Protein 6K1H (pdb70)

GO terms:
  GO:0005886 plasma membrane (C, EXP)
  GO:0005886 plasma membrane (C, IDA)
  GO:0022870 protein-N(PI)-phosphohistidine-mannose phosphotransferase system transporter activity (F, IDA)
  GO:0009401 phosphoenolpyruvate-dependent sugar phosphotransferase system (P, IDA)
  GO:0015761 mannose transmembrane transport (P, IDA)
  GO:0098708 D-glucose import across plasma membrane (P, IDA)
  GO:0015764 N-acetylglucosamine transport (P, EXP)
  GO:1990539 fructose import across plasma membrane (P, EXP)
  GO:0016020 membrane (C, HDA)

Sequence (1560 aa):
KKLTQSDIRGVFLRSNLFQGSWNFERMQALGFCFSMVPAIRRLYPENNEARKQAIRRHLEFFNTQPFVAAPILGVTLALEEQRANGAEIDDGAINGIKVGLMGPLAGVGDPIFWGTVRPVFAALGAGIAMSGSLLGPLLFFILFNLVRLATRYYGVAYGYSKGIDIVKDMGGGFLQKLTEGASILGLFVMGALVNKWTHVNIPLVVSRITDQTGKEHVTTVQTILDQLMPGLVPLLLTFACMWLLRKKVNPLWIIVGFFVIGIAGYACGLLGLEITTLQIVLVFIVACIAGMGSILDEFQFHRPLIACTLVGIVLGDMKTGIIIGGTLEMIALGWMNIGAAVAPDAALASIISTILVIAGHQSIGAGIALAIPLAAAGQVLTIIVRTITVAFQHAADKAADNGNLTAISWIHVSSLFLQAMRVAIPAVIVALSVGTSEVQNMLNAIPEVVTNGLNIAGGMIVVVGYAMVINMMRAGYLMPFFYLGFVTAAFTNFNLVALGVIGTVMAVLYIQLSPKYNRVKKLTQSDIRGVFLRSNLFQGSWNFERMQALGFCFSMVPAIRRLYPENNEARKQAIRRHLEFFNTQPFVAAPILGVTLALEEQRANGAEIDDGAINGIKVGLMGPLAGVGDPIFWGTVRPVFAALGAGIAMSGSLLGPLLFFILFNLVRLATRYYGVAYGYSKGIDIVKDMGGGFLQKLTEGASILGLFVMGALVNKWTHVNIPLVVSRITDQTGKEHVTTVQTILDQLMPGLVPLLLTFACMWLLRKKVNPLWIIVGFFVIGIAGYACGLLGLEITTLQIVLVFIVACIAGMGSILDEFQFHRPLIACTLVGIVLGDMKTGIIIGGTLEMIALGWMNIGAAVAPDAALASIISTILVIAGHQSIGAGIALAIPLAAAGQVLTIIVRTITVAFQHAADKAADNGNLTAISWIHVSSLFLQAMRVAIPAVIVALSVGTSEVQNMLNAIPEVVTNGLNIAGGMIVVVGYAMVINMMRAGYLMPFFYLGFVTAAFTNFNLVALGVIGTVMAVLYIQLSPKYNRVKKLTQSDIRGVFLRSNLFQGSWNFERMQALGFCFSMVPAIRRLYPENNEARKQAIRRHLEFFNTQPFVAAPILGVTLALEEQRANGAEIDDGAINGIKVGLMGPLAGVGDPIFWGTVRPVFAALGAGIAMSGSLLGPLLFFILFNLVRLATRYYGVAYGYSKGIDIVKDMGGGFLQKLTEGASILGLFVMGALVNKWTHVNIPLVVSRITDQTGKEHVTTVQTILDQLMPGLVPLLLTFACMWLLRKKVNPLWIIVGFFVIGIAGYACGLLGLEITTLQIVLVFIVACIAGMGSILDEFQFHRPLIACTLVGIVLGDMKTGIIIGGTLEMIALGWMNIGAAVAPDAALASIISTILVIAGHQSIGAGIALAIPLAAAGQVLTIIVRTITVAFQHAADKAADNGNLTAISWIHVSSLFLQAMRVAIPAVIVALSVGTSEVQNMLNAIPEVVTNGLNIAGGMIVVVGYAMVINMMRAGYLMPFFYLGFVTAAFTNFNLVALGVIGTVMAVLYIQLSPKYNRV

Organism: Escherichia coli (strain K12) (NCBI:txid83333)

Structure (mmCIF, N/CA/C/O backbone):
data_6K1H
#
_entry.id   6K1H
#
loop_
_entity.id
_entity.type
_entity.pdbx_description
1 polymer 'PTS mannose transporter subunit IID'
2 polymer 'PTS system mannose-specific EIIC component'
3 non-polymer alpha-D-mannopyranose
#
loop_
_atom_site.group_PDB
_atom_site.id
_atom_site.type_symbol
_atom_site.label_atom_id
_atom_site.label_alt_id
_atom_site.label_comp_id
_atom_site.label_asym_id
_atom_site.label_entity_id
_atom_site.label_seq_id
_atom_site.pdbx_PDB_ins_code
_atom_site.Cartn_x
_atom_site.Cartn_y
_atom_site.Cartn_z
_atom_site.occupancy
_atom_site.B_iso_or_equiv
_atom_site.auth_seq_id
_atom_site.auth_comp_id
_atom_site.auth_asym_id
_atom_site.auth_atom_id
_atom_site.pdbx_PDB_model_num
ATOM 1 N N . LYS A 1 11 ? 96.729 103.381 162.228 1.00 79.21 14 LYS Z N 1
ATOM 2 C CA . LYS A 1 11 ? 97.002 101.953 162.310 1.00 79.21 14 LYS Z CA 1
ATOM 3 C C . LYS A 1 11 ? 98.068 101.533 161.311 1.00 79.21 14 LYS Z C 1
ATOM 4 O O . LYS A 1 11 ? 97.813 100.713 160.431 1.00 79.21 14 LYS Z O 1
ATOM 10 N N . LYS A 1 12 ? 99.267 102.097 161.470 1.00 79.25 15 LYS Z N 1
ATOM 11 C CA . LYS A 1 12 ? 100.430 101.707 160.680 1.00 79.25 15 LYS Z CA 1
ATOM 12 C C . LYS A 1 12 ? 100.167 101.867 159.189 1.00 79.25 15 LYS Z C 1
ATOM 13 O O . LYS A 1 12 ? 100.068 100.869 158.468 1.00 79.25 15 LYS Z O 1
ATOM 19 N N . LEU A 1 13 ? 100.006 103.112 158.732 1.00 76.47 16 LEU Z N 1
ATOM 20 C CA . LEU A 1 13 ? 99.801 103.426 157.316 1.00 76.47 16 LEU Z CA 1
ATOM 21 C C . LEU A 1 13 ? 100.828 102.666 156.481 1.00 76.47 16 LEU Z C 1
ATOM 22 O O . LEU A 1 13 ? 102.041 102.868 156.582 1.00 76.47 16 LEU Z O 1
ATOM 27 N N . THR A 1 14 ? 100.316 101.775 155.632 1.00 75.11 17 THR Z N 1
ATOM 28 C CA . THR A 1 14 ? 101.146 100.901 154.812 1.00 75.11 17 THR Z CA 1
ATOM 29 C C . THR A 1 14 ? 102.056 101.713 153.901 1.00 75.11 17 THR Z C 1
ATOM 30 O O . THR A 1 14 ? 101.736 102.854 153.558 1.00 75.11 17 THR Z O 1
ATOM 34 N N . GLN A 1 15 ? 103.195 101.141 153.519 1.00 72.91 18 GLN Z N 1
ATOM 35 C CA . GLN A 1 15 ? 104.131 101.848 152.645 1.00 72.91 18 GLN Z CA 1
ATOM 36 C C . GLN A 1 15 ? 103.452 102.181 151.321 1.00 72.91 18 GLN Z C 1
ATOM 37 O O . GLN A 1 15 ? 103.626 103.276 150.780 1.00 72.91 18 GLN Z O 1
ATOM 43 N N . SER A 1 16 ? 102.662 101.246 150.793 1.00 71.58 19 SER Z N 1
ATOM 44 C CA . SER A 1 16 ? 101.964 101.454 149.531 1.00 71.58 19 SER Z CA 1
ATOM 45 C C . SER A 1 16 ? 100.933 102.569 149.648 1.00 71.58 19 SER Z C 1
ATOM 46 O O . SER A 1 16 ? 100.519 103.148 148.641 1.00 71.58 19 SER Z O 1
ATOM 49 N N . ASP A 1 17 ? 100.516 102.893 150.870 1.00 70.11 20 ASP Z N 1
ATOM 50 C CA . ASP A 1 17 ? 99.561 103.978 151.045 1.00 70.11 20 ASP Z CA 1
ATOM 51 C C . ASP A 1 17 ? 100.219 105.314 150.731 1.00 70.11 20 ASP Z C 1
ATOM 52 O O . ASP A 1 17 ? 99.568 106.231 150.227 1.00 70.11 20 ASP Z O 1
ATOM 57 N N . ILE A 1 18 ? 101.511 105.436 151.020 1.00 66.19 21 ILE Z N 1
ATOM 58 C CA . ILE A 1 18 ? 102.258 106.639 150.668 1.00 66.19 21 ILE Z CA 1
ATOM 59 C C . ILE A 1 18 ? 102.402 106.715 149.154 1.00 66.19 21 ILE Z C 1
ATOM 60 O O . ILE A 1 18 ? 102.319 107.797 148.563 1.00 66.19 21 ILE Z O 1
ATOM 65 N N . ARG A 1 19 ? 102.623 105.565 148.520 1.00 65.43 22 ARG Z N 1
ATOM 66 C CA . ARG A 1 19 ? 102.661 105.479 147.066 1.00 65.43 22 ARG Z CA 1
ATOM 67 C C . ARG A 1 19 ? 101.332 105.955 146.497 1.00 65.43 22 ARG Z C 1
ATOM 68 O O . ARG A 1 19 ? 101.289 106.610 145.453 1.00 65.43 22 ARG Z O 1
ATOM 76 N N . GLY A 1 20 ? 100.246 105.620 147.182 1.00 61.39 23 GLY Z N 1
ATOM 77 C CA . GLY A 1 20 ? 98.926 106.066 146.788 1.00 61.39 23 GLY Z CA 1
ATOM 78 C C . GLY A 1 20 ? 98.719 107.557 146.952 1.00 61.39 23 GLY Z C 1
ATOM 79 O O . GLY A 1 20 ? 98.131 108.201 146.082 1.00 61.39 23 GLY Z O 1
ATOM 80 N N . VAL A 1 21 ? 99.186 108.116 148.069 1.00 57.41 24 VAL Z N 1
ATOM 81 C CA . VAL A 1 21 ? 99.033 109.553 148.282 1.00 57.41 24 VAL Z CA 1
ATOM 82 C C . VAL A 1 21 ? 99.860 110.333 147.271 1.00 57.41 24 VAL Z C 1
ATOM 83 O O . VAL A 1 21 ? 99.424 111.378 146.780 1.00 57.41 24 VAL Z O 1
ATOM 87 N N . PHE A 1 22 ? 101.058 109.854 146.943 1.00 55.82 25 PHE Z N 1
ATOM 88 C CA . PHE A 1 22 ? 101.812 110.454 145.849 1.00 55.82 25 PHE Z CA 1
ATOM 89 C C . PHE A 1 22 ? 101.040 110.487 144.540 1.00 55.82 25 PHE Z C 1
ATOM 90 O O . PHE A 1 22 ? 100.932 111.551 143.924 1.00 55.82 25 PHE Z O 1
ATOM 98 N N . LEU A 1 23 ? 100.497 109.358 144.101 1.00 53.45 26 LEU Z N 1
ATOM 99 C CA . LEU A 1 23 ? 99.762 109.315 142.847 1.00 53.45 26 LEU Z CA 1
ATOM 100 C C . LEU A 1 23 ? 98.489 110.133 142.890 1.00 53.45 26 LEU Z C 1
ATOM 101 O O . LEU A 1 23 ? 98.071 110.655 141.854 1.00 53.45 26 LEU Z O 1
ATOM 106 N N . ARG A 1 24 ? 97.859 110.249 144.052 1.00 50.31 27 ARG Z N 1
ATOM 107 C CA . ARG A 1 24 ? 96.641 111.019 144.191 1.00 50.31 27 ARG Z CA 1
ATOM 108 C C . ARG A 1 24 ? 96.904 112.489 144.470 1.00 50.31 27 ARG Z C 1
ATOM 109 O O . ARG A 1 24 ? 95.955 113.278 144.491 1.00 50.31 27 ARG Z O 1
ATOM 117 N N . SER A 1 25 ? 98.161 112.879 144.656 1.00 52.26 28 SER Z N 1
ATOM 118 C CA . SER A 1 25 ? 98.513 114.271 144.897 1.00 52.26 28 SER Z CA 1
ATOM 119 C C . SER A 1 25 ? 98.978 114.959 143.626 1.00 52.26 28 SER Z C 1
ATOM 120 O O . SER A 1 25 ? 99.177 116.177 143.619 1.00 52.26 28 SER Z O 1
ATOM 123 N N . ASN A 1 26 ? 99.184 114.193 142.556 1.00 50.19 29 ASN Z N 1
ATOM 124 C CA . ASN A 1 26 ? 99.588 114.789 141.291 1.00 50.19 29 ASN Z CA 1
ATOM 125 C C . ASN A 1 26 ? 98.541 115.780 140.816 1.00 50.19 29 ASN Z C 1
ATOM 126 O O . ASN A 1 26 ? 98.881 116.874 140.364 1.00 50.19 29 ASN Z O 1
ATOM 131 N N . LEU A 1 27 ? 97.268 115.421 140.919 1.00 46.33 30 LEU Z N 1
ATOM 132 C CA . LEU A 1 27 ? 96.192 116.334 140.554 1.00 46.33 30 LEU Z CA 1
ATOM 133 C C . LEU A 1 27 ? 95.675 117.042 141.807 1.00 46.33 30 LEU Z C 1
ATOM 134 O O . LEU A 1 27 ? 94.507 116.994 142.176 1.00 46.33 30 LEU Z O 1
ATOM 139 N N . PHE A 1 28 ? 96.600 117.756 142.446 1.00 48.94 31 PHE Z N 1
ATOM 140 C CA . PHE A 1 28 ? 96.312 118.461 143.689 1.00 48.94 31 PHE Z CA 1
ATOM 141 C C . PHE A 1 28 ? 95.374 119.634 143.471 1.00 48.94 31 PHE Z C 1
ATOM 142 O O . PHE A 1 28 ? 94.296 119.683 144.068 1.00 48.94 31 PHE Z O 1
ATOM 150 N N . GLN A 1 29 ? 95.808 120.686 142.738 1.00 46.99 32 GLN Z N 1
ATOM 151 C CA . GLN A 1 29 ? 95.014 121.937 142.445 1.00 46.99 32 GLN Z CA 1
ATOM 152 C C . GLN A 1 29 ? 93.694 121.460 141.969 1.00 46.99 32 GLN Z C 1
ATOM 153 O O . GLN A 1 29 ? 93.781 120.722 140.999 1.00 46.99 32 GLN Z O 1
ATOM 159 N N . GLY A 1 30 ? 92.593 122.110 142.441 1.00 46.92 33 GLY Z N 1
ATOM 160 C CA . GLY A 1 30 ? 91.249 121.600 142.585 1.00 46.92 33 GLY Z CA 1
ATOM 161 C C . GLY A 1 30 ? 90.448 121.483 141.309 1.00 46.92 33 GLY Z C 1
ATOM 162 O O . GLY A 1 30 ? 90.981 120.966 140.324 1.00 46.92 33 GLY Z O 1
ATOM 163 N N . SER A 1 31 ? 89.184 121.918 141.272 1.00 49.51 34 SER Z N 1
ATOM 164 C CA . SER A 1 31 ? 88.411 122.609 142.326 1.00 49.51 34 SER Z CA 1
ATOM 165 C C . SER A 1 31 ? 89.146 123.716 143.081 1.00 49.51 34 SER Z C 1
ATOM 166 O O . SER A 1 31 ? 88.959 123.893 144.279 1.00 49.51 34 SER Z O 1
ATOM 169 N N . TRP A 1 32 ? 89.981 124.458 142.357 1.00 49.53 35 TRP Z N 1
ATOM 170 C CA . TRP A 1 32 ? 90.626 125.642 142.900 1.00 49.53 35 TRP Z CA 1
ATOM 171 C C . TRP A 1 32 ? 89.596 126.742 143.060 1.00 49.53 35 TRP Z C 1
ATOM 172 O O . TRP A 1 32 ? 89.377 127.536 142.144 1.00 49.53 35 TRP Z O 1
ATOM 183 N N . ASN A 1 33 ? 88.944 126.785 144.202 1.00 54.36 36 ASN Z N 1
ATOM 184 C CA . ASN A 1 33 ? 87.832 127.698 144.389 1.00 54.36 36 ASN Z CA 1
ATOM 185 C C . ASN A 1 33 ? 88.369 129.081 144.744 1.00 54.36 36 ASN Z C 1
ATOM 186 O O . ASN A 1 33 ? 89.580 129.307 144.758 1.00 54.36 36 ASN Z O 1
ATOM 191 N N . PHE A 1 34 ? 87.477 130.024 145.037 1.00 56.32 37 PHE Z N 1
ATOM 192 C CA . PHE A 1 34 ? 87.880 131.262 145.678 1.00 56.32 37 PHE Z CA 1
ATOM 193 C C . PHE A 1 34 ? 87.469 131.332 147.135 1.00 56.32 37 PHE Z C 1
ATOM 194 O O . PHE A 1 34 ? 88.062 132.106 147.890 1.00 56.32 37 PHE Z O 1
ATOM 202 N N . GLU A 1 35 ? 86.479 130.543 147.548 1.00 62.73 38 GLU Z N 1
ATOM 203 C CA . GLU A 1 35 ? 86.080 130.530 148.948 1.00 62.73 38 GLU Z CA 1
ATOM 204 C C . GLU A 1 35 ? 87.086 129.770 149.800 1.00 62.73 38 GLU Z C 1
ATOM 205 O O . GLU A 1 35 ? 87.514 130.254 150.850 1.00 62.73 38 GLU Z O 1
ATOM 211 N N . ARG A 1 36 ? 87.460 128.565 149.372 1.00 63.55 39 ARG Z N 1
ATOM 212 C CA . ARG A 1 36 ? 88.425 127.725 150.083 1.00 63.55 39 ARG Z CA 1
ATOM 213 C C . ARG A 1 36 ? 89.378 127.125 149.054 1.00 63.55 39 ARG Z C 1
ATOM 214 O O . ARG A 1 36 ? 89.155 126.021 148.552 1.00 63.55 39 ARG Z O 1
ATOM 222 N N . MET A 1 37 ? 90.448 127.855 148.760 1.00 58.37 40 MET Z N 1
ATOM 223 C CA . MET A 1 37 ? 91.361 127.479 147.692 1.00 58.37 40 MET Z CA 1
ATOM 224 C C . MET A 1 37 ? 92.056 126.167 148.018 1.00 58.37 40 MET Z C 1
ATOM 225 O O . MET A 1 37 ? 92.601 125.996 149.109 1.00 58.37 40 MET Z O 1
ATOM 230 N N . GLN A 1 38 ? 92.029 125.235 147.069 1.00 51.08 41 GLN Z N 1
ATOM 231 C CA . GLN A 1 38 ? 92.705 123.943 147.166 1.00 51.08 41 GLN Z CA 1
ATOM 232 C C . GLN A 1 38 ? 92.204 123.103 148.328 1.00 51.08 41 GLN Z C 1
ATOM 233 O O . GLN A 1 38 ? 92.760 122.038 148.604 1.00 51.08 41 GLN Z O 1
ATOM 239 N N . ALA A 1 39 ? 91.159 123.554 149.020 1.00 59.64 42 ALA Z N 1
ATOM 240 C CA . ALA A 1 39 ? 90.714 122.852 150.216 1.00 59.64 42 ALA Z CA 1
ATOM 241 C C . ALA A 1 39 ? 90.244 121.443 149.894 1.00 59.64 42 ALA Z C 1
ATOM 242 O O . ALA A 1 39 ? 90.675 120.484 150.539 1.00 59.64 42 ALA Z O 1
ATOM 244 N N . LEU A 1 40 ? 89.371 121.299 148.898 1.00 59.48 43 LEU Z N 1
ATOM 245 C CA . LEU A 1 40 ? 88.897 119.972 148.529 1.00 59.48 43 LEU Z CA 1
ATOM 246 C C . LEU A 1 40 ? 90.025 119.103 147.997 1.00 59.48 43 LEU Z C 1
ATOM 247 O O . LEU A 1 40 ? 90.006 117.883 148.190 1.00 59.48 43 LEU Z O 1
ATOM 252 N N . GLY A 1 41 ? 91.014 119.708 147.334 1.00 55.29 44 GLY Z N 1
ATOM 253 C CA . GLY A 1 41 ? 92.160 118.957 146.859 1.00 55.29 44 GLY Z CA 1
ATOM 254 C C . GLY A 1 41 ? 92.982 118.333 147.965 1.00 55.29 44 GLY Z C 1
ATOM 255 O O . GLY A 1 41 ? 93.649 117.319 147.736 1.00 55.29 44 GLY Z O 1
ATOM 256 N N . PHE A 1 42 ? 92.956 118.923 149.157 1.00 59.55 45 PHE Z N 1
ATOM 257 C CA . PHE A 1 42 ? 93.664 118.342 150.290 1.00 59.55 45 PHE Z CA 1
ATOM 258 C C . PHE A 1 42 ? 92.923 117.129 150.835 1.00 59.55 45 PHE Z C 1
ATOM 259 O O . PHE A 1 42 ? 93.536 116.097 151.135 1.00 59.55 45 PHE Z O 1
ATOM 267 N N . CYS A 1 43 ? 91.599 117.230 150.954 1.00 62.39 46 CYS Z N 1
ATOM 268 C CA . CYS A 1 43 ? 90.808 116.074 151.352 1.00 62.39 46 CYS Z CA 1
ATOM 269 C C . CYS A 1 43 ? 90.968 114.947 150.351 1.00 62.39 46 CYS Z C 1
ATOM 270 O O . CYS A 1 43 ? 91.069 113.776 150.731 1.00 62.39 46 CYS Z O 1
ATOM 273 N N . PHE A 1 44 ? 90.985 115.283 149.063 1.00 56.60 47 PHE Z N 1
ATOM 274 C CA . PHE A 1 44 ? 91.164 114.262 148.043 1.00 56.60 47 PHE Z CA 1
ATOM 275 C C . PHE A 1 44 ? 92.534 113.611 148.142 1.00 56.60 47 PHE Z C 1
ATOM 276 O O . PHE A 1 44 ? 92.662 112.410 147.894 1.00 56.60 47 PHE Z O 1
ATOM 284 N N . SER A 1 45 ? 93.564 114.374 148.504 1.00 57.21 48 SER Z N 1
ATOM 285 C CA . SER A 1 45 ? 94.896 113.791 148.618 1.00 57.21 48 SER Z CA 1
ATOM 286 C C . SER A 1 45 ? 95.017 112.932 149.870 1.00 57.21 48 SER Z C 1
ATOM 287 O O . SER A 1 45 ? 95.816 111.991 149.913 1.00 57.21 48 SER Z O 1
ATOM 290 N N . MET A 1 46 ? 94.241 113.245 150.906 1.00 62.16 49 MET Z N 1
ATOM 291 C CA . MET A 1 46 ? 94.286 112.453 152.132 1.00 62.16 49 MET Z CA 1
ATOM 292 C C . MET A 1 46 ? 93.237 111.355 152.195 1.00 62.16 49 MET Z C 1
ATOM 293 O O . MET A 1 46 ? 93.188 110.641 153.201 1.00 62.16 49 MET Z O 1
ATOM 298 N N . VAL A 1 47 ? 92.388 111.216 151.180 1.00 61.56 50 VAL Z N 1
ATOM 299 C CA . VAL A 1 47 ? 91.429 110.108 151.169 1.00 61.56 50 VAL Z CA 1
ATOM 300 C C . VAL A 1 47 ? 92.086 108.753 151.412 1.00 61.56 50 VAL Z C 1
ATOM 301 O O . VAL A 1 47 ? 91.597 108.004 152.272 1.00 61.56 50 VAL Z O 1
ATOM 305 N N . PRO A 1 48 ? 93.169 108.372 150.723 1.00 62.67 51 PRO Z N 1
ATOM 306 C CA . PRO A 1 48 ? 93.741 107.039 150.964 1.00 62.67 51 PRO Z CA 1
ATOM 307 C C . PRO A 1 48 ? 94.188 106.812 152.394 1.00 62.67 51 PRO Z C 1
ATOM 308 O O . PRO A 1 48 ? 94.075 105.680 152.878 1.00 62.67 51 PRO Z O 1
ATOM 312 N N . ALA A 1 49 ? 94.684 107.839 153.086 1.00 63.52 52 ALA Z N 1
ATOM 313 C CA . ALA A 1 49 ? 95.024 107.672 154.494 1.00 63.52 52 ALA Z CA 1
ATOM 314 C C . ALA A 1 49 ? 93.788 107.330 155.311 1.00 63.52 52 ALA Z C 1
ATOM 315 O O . ALA A 1 49 ? 93.764 106.327 156.031 1.00 63.52 52 ALA Z O 1
ATOM 317 N N . ILE A 1 50 ? 92.735 108.140 155.182 1.00 62.57 53 ILE Z N 1
ATOM 318 C CA . ILE A 1 50 ? 91.500 107.910 155.924 1.00 62.57 53 ILE Z CA 1
ATOM 319 C C . ILE A 1 50 ? 90.795 106.634 155.491 1.00 62.57 53 ILE Z C 1
ATOM 320 O O . ILE A 1 50 ? 89.875 106.179 156.181 1.00 62.57 53 ILE Z O 1
ATOM 325 N N . ARG A 1 51 ? 91.217 106.015 154.387 1.00 66.84 54 ARG Z N 1
ATOM 326 C CA . ARG A 1 51 ? 90.600 104.754 153.984 1.00 66.84 54 ARG Z CA 1
ATOM 327 C C . ARG A 1 51 ? 90.857 103.661 155.015 1.00 66.84 54 ARG Z C 1
ATOM 328 O O . ARG A 1 51 ? 89.916 103.126 155.612 1.00 66.84 54 ARG Z O 1
ATOM 336 N N . ARG A 1 52 ? 92.125 103.314 155.248 1.00 72.52 55 ARG Z N 1
ATOM 337 C CA . ARG A 1 52 ? 92.460 102.261 156.201 1.00 72.52 55 ARG Z CA 1
ATOM 338 C C . ARG A 1 52 ? 92.686 102.772 157.613 1.00 72.52 55 ARG Z C 1
ATOM 339 O O . ARG A 1 52 ? 92.818 101.959 158.533 1.00 72.52 55 ARG Z O 1
ATOM 347 N N . LEU A 1 53 ? 92.736 104.082 157.817 1.00 72.49 56 LEU Z N 1
ATOM 348 C CA . LEU A 1 53 ? 92.911 104.610 159.158 1.00 72.49 56 LEU Z CA 1
ATOM 349 C C . LEU A 1 53 ? 91.653 104.490 160.002 1.00 72.49 56 LEU Z C 1
ATOM 350 O O . LEU A 1 53 ? 91.757 104.362 161.225 1.00 72.49 56 LEU Z O 1
ATOM 355 N N . TYR A 1 54 ? 90.474 104.500 159.379 1.00 75.38 57 TYR Z N 1
ATOM 356 C CA . TYR A 1 54 ? 89.222 104.572 160.094 1.00 75.38 57 TYR Z CA 1
ATOM 357 C C . TYR A 1 54 ? 88.211 103.603 159.497 1.00 75.38 57 TYR Z C 1
ATOM 358 O O . TYR A 1 54 ? 88.290 103.308 158.296 1.00 75.38 57 TYR Z O 1
ATOM 367 N N . PRO A 1 55 ? 87.283 103.083 160.294 1.00 80.11 58 PRO Z N 1
ATOM 368 C CA . PRO A 1 55 ? 86.051 102.522 159.728 1.00 80.11 58 PRO Z CA 1
ATOM 369 C C . PRO A 1 55 ? 84.975 103.592 159.623 1.00 80.11 58 PRO Z C 1
ATOM 370 O O . PRO A 1 55 ? 85.246 104.763 159.901 1.00 80.11 58 PRO Z O 1
ATOM 374 N N . GLU A 1 56 ? 83.760 103.221 159.226 1.00 83.73 59 GLU Z N 1
ATOM 375 C CA . GLU A 1 56 ? 82.653 104.172 159.177 1.00 83.73 59 GLU Z CA 1
ATOM 376 C C . GLU A 1 56 ? 82.183 104.453 160.599 1.00 83.73 59 GLU Z C 1
ATOM 377 O O . GLU A 1 56 ? 81.712 103.545 161.290 1.00 83.73 59 GLU Z O 1
ATOM 383 N N . ASN A 1 57 ? 82.298 105.704 161.038 1.00 85.96 60 ASN Z N 1
ATOM 384 C CA . ASN A 1 57 ? 81.931 106.058 162.402 1.00 85.96 60 ASN Z CA 1
ATOM 385 C C . ASN A 1 57 ? 81.631 107.548 162.476 1.00 85.96 60 ASN Z C 1
ATOM 386 O O . ASN A 1 57 ? 82.030 108.326 161.608 1.00 85.96 60 ASN Z O 1
ATOM 391 N N . ASN A 1 58 ? 80.914 107.933 163.531 1.00 88.47 61 ASN Z N 1
ATOM 392 C CA . ASN A 1 58 ? 80.569 109.329 163.773 1.00 88.47 61 ASN Z CA 1
ATOM 393 C C . ASN A 1 58 ? 81.816 110.173 163.995 1.00 88.47 61 ASN Z C 1
ATOM 394 O O . ASN A 1 58 ? 82.125 111.068 163.204 1.00 88.47 61 ASN Z O 1
ATOM 399 N N . GLU A 1 59 ? 82.540 109.885 165.076 1.00 87.26 62 GLU Z N 1
ATOM 400 C CA . GLU A 1 59 ? 83.721 110.673 165.410 1.00 87.26 62 GLU Z CA 1
ATOM 401 C C . GLU A 1 59 ? 84.905 110.318 164.523 1.00 87.26 62 GLU Z C 1
ATOM 402 O O . GLU A 1 59 ? 85.762 111.170 164.267 1.00 87.26 62 GLU Z O 1
ATOM 408 N N . ALA A 1 60 ? 84.984 109.072 164.054 1.00 83.82 63 ALA Z N 1
ATOM 409 C CA . ALA A 1 60 ? 86.125 108.685 163.232 1.00 83.82 63 ALA Z CA 1
ATOM 410 C C . ALA A 1 60 ? 86.077 109.341 161.860 1.00 83.82 63 ALA Z C 1
ATOM 411 O O . ALA A 1 60 ? 87.122 109.527 161.230 1.00 83.82 63 ALA Z O 1
ATOM 413 N N . ARG A 1 61 ? 84.889 109.710 161.386 1.00 78.88 64 ARG Z N 1
ATOM 414 C CA . ARG A 1 61 ? 84.736 110.318 160.073 1.00 78.88 64 ARG Z CA 1
ATOM 415 C C . ARG A 1 61 ? 84.387 111.797 160.148 1.00 78.88 64 ARG Z C 1
ATOM 416 O O . ARG A 1 61 ? 83.795 112.334 159.208 1.00 78.88 64 ARG Z O 1
ATOM 424 N N . LYS A 1 62 ? 84.722 112.464 161.245 1.00 80.52 65 LYS Z N 1
ATOM 425 C CA . LYS A 1 62 ? 84.600 113.913 161.296 1.00 80.52 65 LYS Z CA 1
ATOM 426 C C . LYS A 1 62 ? 85.890 114.612 160.905 1.00 80.52 65 LYS Z C 1
ATOM 427 O O . LYS A 1 62 ? 85.922 115.845 160.861 1.00 80.52 65 LYS Z O 1
ATOM 433 N N . GLN A 1 63 ? 86.957 113.861 160.634 1.00 79.29 66 GLN Z N 1
ATOM 434 C CA . GLN A 1 63 ? 88.206 114.487 160.233 1.00 79.29 66 GLN Z CA 1
ATOM 435 C C . GLN A 1 63 ? 88.112 115.128 158.859 1.00 79.29 66 GLN Z C 1
ATOM 436 O O . GLN A 1 63 ? 88.675 116.210 158.655 1.00 79.29 66 GLN Z O 1
ATOM 442 N N . ALA A 1 64 ? 87.378 114.512 157.930 1.00 77.48 67 ALA Z N 1
ATOM 443 C CA . ALA A 1 64 ? 87.152 115.145 156.637 1.00 77.48 67 ALA Z CA 1
ATOM 444 C C . ALA A 1 64 ? 86.513 116.518 156.798 1.00 77.48 67 ALA Z C 1
ATOM 445 O O . ALA A 1 64 ? 86.708 117.393 155.949 1.00 77.48 67 ALA Z O 1
ATOM 447 N N . ILE A 1 65 ? 85.756 116.729 157.876 1.00 76.59 68 ILE Z N 1
ATOM 448 C CA . ILE A 1 65 ? 85.249 118.065 158.155 1.00 76.59 68 ILE Z CA 1
ATOM 449 C C . ILE A 1 65 ? 86.398 119.022 158.436 1.00 76.59 68 ILE Z C 1
ATOM 450 O O . ILE A 1 65 ? 86.407 120.154 157.939 1.00 76.59 68 ILE Z O 1
ATOM 455 N N . ARG A 1 66 ? 87.386 118.594 159.228 1.00 79.21 69 ARG Z N 1
ATOM 456 C CA . ARG A 1 66 ? 88.454 119.512 159.612 1.00 79.21 69 ARG Z CA 1
ATOM 457 C C . ARG A 1 66 ? 89.447 119.725 158.481 1.00 79.21 69 ARG Z C 1
ATOM 458 O O . ARG A 1 66 ? 90.178 120.721 158.483 1.00 79.21 69 ARG Z O 1
ATOM 466 N N . ARG A 1 67 ? 89.504 118.805 157.519 1.00 74.13 70 ARG Z N 1
ATOM 467 C CA . ARG A 1 67 ? 90.364 119.044 156.365 1.00 74.13 70 ARG Z CA 1
ATOM 468 C C . ARG A 1 67 ? 89.798 120.135 155.466 1.00 74.13 70 ARG Z C 1
ATOM 469 O O . ARG A 1 67 ? 90.549 120.778 154.726 1.00 74.13 70 ARG Z O 1
ATOM 477 N N . HIS A 1 68 ? 88.487 120.352 155.514 1.00 73.87 71 HIS Z N 1
ATOM 478 C CA . HIS A 1 68 ? 87.835 121.468 154.843 1.00 73.87 71 HIS Z CA 1
ATOM 479 C C . HIS A 1 68 ? 87.769 122.722 155.697 1.00 73.87 71 HIS Z C 1
ATOM 480 O O . HIS A 1 68 ? 87.366 123.773 155.189 1.00 73.87 71 HIS Z O 1
ATOM 487 N N . LEU A 1 69 ? 88.155 122.640 156.971 1.00 81.91 72 LEU Z N 1
ATOM 488 C CA . LEU A 1 69 ? 87.792 123.659 157.948 1.00 81.91 72 LEU Z CA 1
ATOM 489 C C . LEU A 1 69 ? 88.287 125.047 157.573 1.00 81.91 72 LEU Z C 1
ATOM 490 O O . LEU A 1 69 ? 87.725 126.038 158.052 1.00 81.91 72 LEU Z O 1
ATOM 495 N N . GLU A 1 70 ? 89.301 125.150 156.722 1.00 77.42 73 GLU Z N 1
ATOM 496 C CA . GLU A 1 70 ? 89.848 126.455 156.392 1.00 77.42 73 GLU Z CA 1
ATOM 497 C C . GLU A 1 70 ? 90.586 126.361 155.066 1.00 77.42 73 GLU Z C 1
ATOM 498 O O . GLU A 1 70 ? 90.592 125.322 154.402 1.00 77.42 73 GLU Z O 1
ATOM 504 N N . PHE A 1 71 ? 91.199 127.481 154.689 1.00 67.13 74 PHE Z N 1
ATOM 505 C CA . PHE A 1 71 ? 92.117 127.516 153.564 1.00 67.13 74 PHE Z CA 1
ATOM 506 C C . PHE A 1 71 ? 93.144 126.402 153.661 1.00 67.13 74 PHE Z C 1
ATOM 507 O O . PHE A 1 71 ? 93.456 125.899 154.742 1.00 67.13 74 PHE Z O 1
ATOM 515 N N . PHE A 1 72 ? 93.656 126.010 152.508 1.00 57.58 75 PHE Z N 1
ATOM 516 C CA . PHE A 1 72 ? 95.008 125.477 152.402 1.00 57.58 75 PHE Z CA 1
ATOM 517 C C . PHE A 1 72 ? 95.511 126.017 151.071 1.00 57.58 75 PHE Z C 1
ATOM 518 O O . PHE A 1 72 ? 95.355 125.372 150.034 1.00 57.58 75 PHE Z O 1
ATOM 526 N N . ASN A 1 73 ? 96.116 127.198 151.100 1.00 56.02 76 ASN Z N 1
ATOM 527 C CA . ASN A 1 73 ? 96.450 127.920 149.878 1.00 56.02 76 ASN Z CA 1
ATOM 528 C C . ASN A 1 73 ? 97.961 128.097 149.810 1.00 56.02 76 ASN Z C 1
ATOM 529 O O . ASN A 1 73 ? 98.507 129.137 150.173 1.00 56.02 76 ASN Z O 1
ATOM 534 N N . THR A 1 74 ? 98.634 127.075 149.306 1.00 53.34 77 THR Z N 1
ATOM 535 C CA . THR A 1 74 ? 100.063 127.112 149.047 1.00 53.34 77 THR Z CA 1
ATOM 536 C C . THR A 1 74 ? 100.311 126.681 147.608 1.00 53.34 77 THR Z C 1
ATOM 537 O O . THR A 1 74 ? 99.380 126.518 146.817 1.00 53.34 77 THR Z O 1
ATOM 541 N N . GLN A 1 75 ? 101.577 126.492 147.271 1.00 50.53 78 GLN Z N 1
ATOM 542 C CA . GLN A 1 75 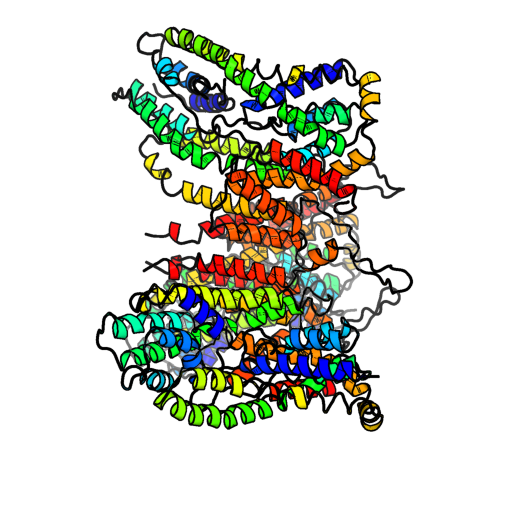? 101.916 126.003 145.953 1.00 50.53 78 GLN Z CA 1
ATOM 543 C C . GLN A 1 75 ? 101.620 124.510 145.847 1.00 50.53 78 GLN Z C 1
ATOM 544 O O . GLN A 1 75 ? 101.711 123.778 146.833 1.00 50.53 78 GLN Z O 1
ATOM 550 N N . PRO A 1 76 ? 101.243 124.030 144.659 1.00 49.58 79 PRO Z N 1
ATOM 551 C CA . PRO A 1 76 ? 101.063 122.584 144.489 1.00 49.58 79 PRO Z CA 1
ATOM 552 C C . PRO A 1 76 ? 102.322 121.767 144.715 1.00 49.58 79 PRO Z C 1
ATOM 553 O O . PRO A 1 76 ? 102.209 120.603 145.111 1.00 49.58 79 PRO Z O 1
ATOM 557 N N . PHE A 1 77 ? 103.513 122.320 144.485 1.00 49.08 80 PHE Z N 1
ATOM 558 C CA . PHE A 1 77 ? 104.708 121.484 144.540 1.00 49.08 80 PHE Z CA 1
ATOM 559 C C . PHE A 1 77 ? 105.312 121.448 145.936 1.00 49.08 80 PHE Z C 1
ATOM 560 O O . PHE A 1 77 ? 105.757 120.391 146.390 1.00 49.08 80 PHE Z O 1
ATOM 568 N N . VAL A 1 78 ? 105.350 122.579 146.634 1.00 50.77 81 VAL Z N 1
ATOM 569 C CA . VAL A 1 78 ? 105.683 122.562 148.065 1.00 50.77 81 VAL Z CA 1
ATOM 570 C C . VAL A 1 78 ? 104.356 122.374 148.787 1.00 50.77 81 VAL Z C 1
ATOM 571 O O . VAL A 1 78 ? 103.812 123.266 149.441 1.00 50.77 81 VAL Z O 1
ATOM 575 N N . ALA A 1 79 ? 103.842 121.159 148.690 1.00 51.56 82 ALA Z N 1
ATOM 576 C CA . ALA A 1 79 ? 102.724 120.693 149.486 1.00 51.56 82 ALA Z CA 1
ATOM 577 C C . ALA A 1 79 ? 102.922 119.246 149.886 1.00 51.56 82 ALA Z C 1
ATOM 578 O O . ALA A 1 79 ? 102.058 118.683 150.559 1.00 51.56 82 ALA Z O 1
ATOM 580 N N . ALA A 1 80 ? 104.012 118.627 149.465 1.00 54.74 83 ALA Z N 1
ATOM 581 C CA . ALA A 1 80 ? 104.370 117.271 149.838 1.00 54.74 83 ALA Z CA 1
ATOM 582 C C . ALA A 1 80 ? 104.935 117.220 151.255 1.00 54.74 83 ALA Z C 1
ATOM 583 O O . ALA A 1 80 ? 104.594 116.299 152.006 1.00 54.74 83 ALA Z O 1
ATOM 585 N N . PRO A 1 81 ? 105.812 118.149 151.663 1.00 54.38 84 PRO Z N 1
ATOM 586 C CA . PRO A 1 81 ? 106.183 118.178 153.085 1.00 54.38 84 PRO Z CA 1
ATOM 587 C C . PRO A 1 81 ? 104.991 118.340 154.005 1.00 54.38 84 PRO Z C 1
ATOM 588 O O . PRO A 1 81 ? 104.917 117.664 155.037 1.00 54.38 84 PRO Z O 1
ATOM 592 N N . ILE A 1 82 ? 104.039 119.201 153.648 1.00 51.70 85 ILE Z N 1
ATOM 593 C CA . ILE A 1 82 ? 102.867 119.390 154.493 1.00 51.70 85 ILE Z CA 1
ATOM 594 C C . ILE A 1 82 ? 102.027 118.124 154.524 1.00 51.70 85 ILE Z C 1
ATOM 595 O O . ILE A 1 82 ? 101.508 117.731 155.575 1.00 51.70 85 ILE Z O 1
ATOM 600 N N . LEU A 1 83 ? 101.883 117.463 153.376 1.00 57.40 86 LEU Z N 1
ATOM 601 C CA . LEU A 1 83 ? 101.147 116.207 153.338 1.00 57.40 86 LEU Z CA 1
ATOM 602 C C . LEU A 1 83 ? 101.803 115.152 154.213 1.00 57.40 86 LEU Z C 1
ATOM 603 O O . LEU A 1 83 ? 101.114 114.466 154.972 1.00 57.40 86 LEU Z O 1
ATOM 608 N N . GLY A 1 84 ? 103.126 115.018 154.135 1.00 61.99 87 GLY Z N 1
ATOM 609 C CA . GLY A 1 84 ? 103.812 114.041 154.960 1.00 61.99 87 GLY Z CA 1
ATOM 610 C C . GLY A 1 84 ? 103.735 114.349 156.440 1.00 61.99 87 GLY Z C 1
ATOM 611 O O . GLY A 1 84 ? 103.620 113.435 157.261 1.00 61.99 87 GLY Z O 1
ATOM 612 N N . VAL A 1 85 ? 103.811 115.629 156.805 1.00 61.75 88 VAL Z N 1
ATOM 613 C CA . VAL A 1 85 ? 103.714 116.005 158.211 1.00 61.75 88 VAL Z CA 1
ATOM 614 C C . VAL A 1 85 ? 102.313 115.730 158.742 1.00 61.75 88 VAL Z C 1
ATOM 615 O O . VAL A 1 85 ? 102.141 115.183 159.839 1.00 61.75 88 VAL Z O 1
ATOM 619 N N . THR A 1 86 ? 101.287 116.093 157.971 1.00 63.56 89 THR Z N 1
ATOM 620 C CA . THR A 1 86 ? 99.925 115.876 158.436 1.00 63.56 89 THR Z CA 1
ATOM 621 C C . THR A 1 86 ? 99.542 114.404 158.420 1.00 63.56 89 THR Z C 1
ATOM 622 O O . THR A 1 86 ? 98.689 113.988 159.209 1.00 63.56 89 THR Z O 1
ATOM 626 N N . LEU A 1 87 ? 100.153 113.603 157.547 1.00 66.58 90 LEU Z N 1
ATOM 627 C CA . LEU A 1 87 ? 99.991 112.160 157.650 1.00 66.58 90 LEU Z CA 1
ATOM 628 C C . LEU A 1 87 ? 100.548 111.648 158.969 1.00 66.58 90 LEU Z C 1
ATOM 629 O O . LEU A 1 87 ? 99.882 110.887 159.678 1.00 66.58 90 LEU Z O 1
ATOM 634 N N . ALA A 1 88 ? 101.764 112.070 159.318 1.00 71.76 91 ALA Z N 1
ATOM 635 C CA . ALA A 1 88 ? 102.369 111.650 160.571 1.00 71.76 91 ALA Z CA 1
ATOM 636 C C . ALA A 1 88 ? 101.559 112.097 161.776 1.00 71.76 91 ALA Z C 1
ATOM 637 O O . ALA A 1 88 ? 101.511 111.374 162.775 1.00 71.76 91 ALA Z O 1
ATOM 639 N N . LEU A 1 89 ? 100.921 113.262 161.705 1.00 72.95 92 LEU Z N 1
ATOM 640 C CA . LEU A 1 89 ? 100.095 113.711 162.819 1.00 72.95 92 LEU Z CA 1
ATOM 641 C C . LEU A 1 89 ? 98.904 112.803 163.085 1.00 72.95 92 LEU Z C 1
ATOM 642 O O . LEU A 1 89 ? 98.352 112.845 164.189 1.00 72.95 92 LEU Z O 1
ATOM 647 N N . GLU A 1 90 ? 98.488 111.995 162.114 1.00 75.63 93 GLU Z N 1
ATOM 648 C CA . GLU A 1 90 ? 97.287 111.192 162.296 1.00 75.63 93 GLU Z CA 1
ATOM 649 C C . GLU A 1 90 ? 97.505 110.007 163.226 1.00 75.63 93 GLU Z C 1
ATOM 650 O O . GLU A 1 90 ? 96.646 109.723 164.067 1.00 75.63 93 GLU Z O 1
ATOM 656 N N . GLU A 1 91 ? 98.638 109.311 163.100 1.00 81.47 94 GLU Z N 1
ATOM 657 C CA . GLU A 1 91 ? 98.917 108.212 164.017 1.00 81.47 94 GLU Z CA 1
ATOM 658 C C . GLU A 1 91 ? 98.918 108.692 165.457 1.00 81.47 94 GLU Z C 1
ATOM 659 O O . GLU A 1 91 ? 98.324 108.048 166.329 1.00 81.47 94 GLU Z O 1
ATOM 665 N N . GLN A 1 92 ? 99.564 109.828 165.720 1.00 86.88 95 GLN Z N 1
ATOM 666 C CA . GLN A 1 92 ? 99.577 110.393 167.061 1.00 86.88 95 GLN Z CA 1
ATOM 667 C C . GLN A 1 92 ? 98.189 110.822 167.513 1.00 86.88 95 GLN Z C 1
ATOM 668 O O . GLN A 1 92 ? 97.980 111.032 168.713 1.00 86.88 95 GLN Z O 1
ATOM 674 N N . ARG A 1 93 ? 97.240 110.961 166.587 1.00 84.27 96 ARG Z N 1
ATOM 675 C CA . ARG A 1 93 ? 95.842 111.159 166.944 1.00 84.27 96 ARG Z CA 1
ATOM 676 C C . ARG A 1 93 ? 95.012 109.891 166.813 1.00 84.27 96 ARG Z C 1
ATOM 677 O O . ARG A 1 93 ? 93.999 109.747 167.503 1.00 84.27 96 ARG Z O 1
ATOM 685 N N . ALA A 1 94 ? 95.406 108.966 165.939 1.00 84.81 97 ALA Z N 1
ATOM 686 C CA . ALA A 1 94 ? 94.668 107.716 165.825 1.00 84.81 97 ALA Z CA 1
ATOM 687 C C . ALA A 1 94 ? 95.265 106.636 166.718 1.00 84.81 97 ALA Z C 1
ATOM 688 O O . ALA A 1 94 ? 94.605 106.137 167.635 1.00 84.81 97 ALA Z O 1
ATOM 690 N N . ASN A 1 95 ? 96.525 106.274 166.475 1.00 86.65 98 ASN Z N 1
ATOM 691 C CA . ASN A 1 95 ? 97.148 105.206 167.248 1.00 86.65 98 ASN Z CA 1
ATOM 692 C C . ASN A 1 95 ? 97.595 105.706 168.615 1.00 86.65 98 ASN Z C 1
ATOM 693 O O . ASN A 1 95 ? 97.115 105.232 169.650 1.00 86.65 98 ASN Z O 1
ATOM 698 N N . GLY A 1 96 ? 98.514 106.674 168.634 1.00 89.05 99 GLY Z N 1
ATOM 699 C CA . GLY A 1 96 ? 98.981 107.222 169.893 1.00 89.05 99 GLY Z CA 1
ATOM 700 C C . GLY A 1 96 ? 97.908 107.940 170.678 1.00 89.05 99 GLY Z C 1
ATOM 701 O O . GLY A 1 96 ? 98.041 108.087 171.898 1.00 89.05 99 GLY Z O 1
ATOM 702 N N . ALA A 1 97 ? 96.852 108.395 170.005 1.00 87.53 100 ALA Z N 1
ATOM 703 C CA . ALA A 1 97 ? 95.716 109.065 170.632 1.00 87.53 100 ALA Z CA 1
ATOM 704 C C . ALA A 1 97 ? 96.133 110.292 171.433 1.00 87.53 100 ALA Z C 1
ATOM 705 O O . ALA A 1 97 ? 95.381 110.755 172.295 1.00 87.53 100 ALA Z O 1
ATOM 707 N N . GLU A 1 98 ? 97.321 110.831 171.170 1.00 90.49 101 GLU Z N 1
ATOM 708 C CA . GLU A 1 98 ? 97.763 112.043 171.844 1.00 90.49 101 GLU Z CA 1
ATOM 709 C C . GLU A 1 98 ? 96.904 113.204 171.363 1.00 90.49 101 GLU Z C 1
ATOM 710 O O . GLU A 1 98 ? 96.886 113.518 170.168 1.00 90.49 101 GLU Z O 1
ATOM 716 N N . ILE A 1 99 ? 96.194 113.837 172.298 1.00 88.92 102 ILE Z N 1
ATOM 717 C CA . ILE A 1 99 ? 95.101 114.735 171.947 1.00 88.92 102 ILE Z CA 1
ATOM 718 C C . ILE A 1 99 ? 95.632 115.917 171.150 1.00 88.92 102 ILE Z C 1
ATOM 719 O O . ILE A 1 99 ? 96.556 116.618 171.580 1.00 88.92 102 ILE Z O 1
ATOM 724 N N . ASP A 1 100 ? 95.043 116.139 169.979 1.00 86.92 103 ASP Z N 1
ATOM 725 C CA . ASP A 1 100 ? 95.405 117.268 169.130 1.00 86.92 103 ASP Z CA 1
ATOM 726 C C . ASP A 1 100 ? 94.277 117.487 168.137 1.00 86.92 103 ASP Z C 1
ATOM 727 O O . ASP A 1 100 ? 94.048 116.639 167.268 1.00 86.92 103 ASP Z O 1
ATOM 732 N N . ASP A 1 101 ? 93.579 118.613 168.259 1.00 87.09 104 ASP Z N 1
ATOM 733 C CA . ASP A 1 101 ? 92.514 118.969 167.330 1.00 87.09 104 ASP Z CA 1
ATOM 734 C C . ASP A 1 101 ? 92.809 120.255 166.578 1.00 87.09 104 ASP Z C 1
ATOM 735 O O . ASP A 1 101 ? 92.752 120.275 165.344 1.00 87.09 104 ASP Z O 1
ATOM 740 N N . GLY A 1 102 ? 93.117 121.331 167.289 1.00 84.82 105 GLY Z N 1
ATOM 741 C CA . GLY A 1 102 ? 93.381 122.597 166.644 1.00 84.82 105 GLY Z CA 1
ATOM 742 C C . GLY A 1 102 ? 94.742 122.667 165.990 1.00 84.82 105 GLY Z C 1
ATOM 743 O O . GLY A 1 102 ? 94.899 123.317 164.956 1.00 84.82 105 GLY Z O 1
ATOM 744 N N . ALA A 1 103 ? 95.739 121.999 166.573 1.00 82.60 106 ALA Z N 1
ATOM 745 C CA . ALA A 1 103 ? 97.097 122.135 166.064 1.00 82.60 106 ALA Z CA 1
ATOM 746 C C . ALA A 1 103 ? 97.310 121.411 164.743 1.00 82.60 106 ALA Z C 1
ATOM 747 O O . ALA A 1 103 ? 98.274 121.722 164.039 1.00 82.60 106 ALA Z O 1
ATOM 749 N N . ILE A 1 104 ? 96.434 120.475 164.374 1.00 79.30 107 ILE Z N 1
ATOM 750 C CA . ILE A 1 104 ? 96.536 119.879 163.044 1.00 79.30 107 ILE Z CA 1
ATOM 751 C C . ILE A 1 104 ? 96.310 120.940 161.977 1.00 79.30 107 ILE Z C 1
ATOM 752 O O . ILE A 1 104 ? 97.054 121.021 160.993 1.00 79.30 107 ILE Z O 1
ATOM 757 N N . ASN A 1 105 ? 95.288 121.778 162.158 1.00 78.48 108 ASN Z N 1
ATOM 758 C CA . ASN A 1 105 ? 95.135 122.941 161.297 1.00 78.48 108 ASN Z CA 1
ATOM 759 C C . ASN A 1 105 ? 96.160 124.020 161.611 1.00 78.48 108 ASN Z C 1
ATOM 760 O O . ASN A 1 105 ? 96.477 124.830 160.734 1.00 78.48 108 ASN Z O 1
ATOM 765 N N . GLY A 1 106 ? 96.676 124.054 162.833 1.00 71.99 109 GLY Z N 1
ATOM 766 C CA . GLY A 1 106 ? 97.682 125.029 163.196 1.00 71.99 109 GLY Z CA 1
ATOM 767 C C . GLY A 1 106 ? 98.934 124.859 162.368 1.00 71.99 109 GLY Z C 1
ATOM 768 O O . GLY A 1 106 ? 99.511 125.835 161.889 1.00 71.99 109 GLY Z O 1
ATOM 769 N N . ILE A 1 107 ? 99.348 123.607 162.184 1.00 69.92 110 ILE Z N 1
ATOM 770 C CA . ILE A 1 107 ? 100.521 123.316 161.369 1.00 69.92 110 ILE Z CA 1
ATOM 771 C C . ILE A 1 107 ? 100.255 123.642 159.907 1.00 69.92 110 ILE Z C 1
ATOM 772 O O . ILE A 1 107 ? 101.129 124.183 159.215 1.00 69.92 110 ILE Z O 1
ATOM 777 N N . LYS A 1 108 ? 99.056 123.324 159.412 1.00 69.06 111 LYS Z N 1
ATOM 778 C CA . LYS A 1 108 ? 98.699 123.684 158.044 1.00 69.06 111 LYS Z CA 1
ATOM 779 C C . LYS A 1 108 ? 98.828 125.183 157.830 1.00 69.06 111 LYS Z C 1
ATOM 780 O O . LYS A 1 108 ? 99.429 125.633 156.852 1.00 69.06 111 LYS Z O 1
ATOM 786 N N . VAL A 1 109 ? 98.273 125.975 158.748 1.00 72.22 112 VAL Z N 1
ATOM 787 C CA . VAL A 1 109 ? 98.327 127.424 158.597 1.00 72.22 112 VAL Z CA 1
ATOM 788 C C . VAL A 1 109 ? 99.751 127.939 158.773 1.00 72.22 112 VAL Z C 1
ATOM 789 O O . VAL A 1 109 ? 100.176 128.866 158.072 1.00 72.22 112 VAL Z O 1
ATOM 793 N N . GLY A 1 110 ? 100.517 127.347 159.690 1.00 67.05 113 GLY Z N 1
ATOM 794 C CA . GLY A 1 110 ? 101.883 127.782 159.905 1.00 67.05 113 GLY Z CA 1
ATOM 795 C C . GLY A 1 110 ? 102.807 127.498 158.745 1.00 67.05 113 GLY Z C 1
ATOM 796 O O . GLY A 1 110 ? 103.737 128.271 158.506 1.00 67.05 113 GLY Z O 1
ATOM 797 N N . LEU A 1 111 ? 102.577 126.406 158.022 1.00 65.43 114 LEU Z N 1
ATOM 798 C CA . LEU A 1 111 ? 103.361 126.089 156.840 1.00 65.43 114 LEU Z CA 1
ATOM 799 C C . LEU A 1 111 ? 102.751 126.657 155.565 1.00 65.43 114 LEU Z C 1
ATOM 800 O O . LEU A 1 111 ? 103.394 126.623 154.514 1.00 65.43 114 LEU Z O 1
ATOM 805 N N . MET A 1 112 ? 101.524 127.175 155.634 1.00 68.02 115 MET Z N 1
ATOM 806 C CA . MET A 1 112 ? 100.961 127.933 154.525 1.00 68.02 115 MET Z CA 1
ATOM 807 C C . MET A 1 112 ? 101.801 129.155 154.192 1.00 68.02 115 MET Z C 1
ATOM 808 O O . MET A 1 112 ? 102.118 129.390 153.023 1.00 68.02 115 MET Z O 1
ATOM 813 N N . GLY A 1 113 ? 102.170 129.935 155.205 1.00 64.60 116 GLY Z N 1
ATOM 814 C CA . GLY A 1 113 ? 102.763 131.235 155.011 1.00 64.60 116 GLY Z CA 1
ATOM 815 C C . GLY A 1 113 ? 104.123 131.199 154.352 1.00 64.60 116 GLY Z C 1
ATOM 816 O O . GLY A 1 113 ? 104.298 131.663 153.222 1.00 64.60 116 GLY Z O 1
ATOM 817 N N . PRO A 1 114 ? 105.123 130.663 155.056 1.00 60.90 117 PRO Z N 1
ATOM 818 C CA . PRO A 1 114 ? 106.472 130.640 154.472 1.00 60.90 117 PRO Z CA 1
ATOM 819 C C . PRO A 1 114 ? 106.559 129.835 153.192 1.00 60.90 117 PRO Z C 1
ATOM 820 O O . PRO A 1 114 ? 107.227 130.271 152.248 1.00 60.90 117 PRO Z O 1
ATOM 824 N N . LEU A 1 115 ? 105.885 128.685 153.118 1.00 56.34 118 LEU Z N 1
ATOM 825 C CA . LEU A 1 115 ? 106.013 127.836 151.941 1.00 56.34 118 LEU Z CA 1
ATOM 826 C C . LEU A 1 115 ? 105.293 128.392 150.723 1.00 56.34 118 LEU Z C 1
ATOM 827 O O . LEU A 1 115 ? 105.622 127.996 149.601 1.00 56.34 118 LEU Z O 1
ATOM 832 N N . ALA A 1 116 ? 104.333 129.290 150.903 1.00 54.86 119 ALA Z N 1
ATOM 833 C CA . ALA A 1 116 ? 103.736 129.971 149.767 1.00 54.86 119 ALA Z CA 1
ATOM 834 C C . ALA A 1 116 ? 104.644 131.040 149.189 1.00 54.86 119 ALA Z C 1
ATOM 835 O O . ALA A 1 116 ? 104.533 131.352 148.000 1.00 54.86 119 ALA Z O 1
ATOM 837 N N . GLY A 1 117 ? 105.529 131.609 149.999 1.00 53.88 120 GLY Z N 1
ATOM 838 C CA . GLY A 1 117 ? 106.456 132.624 149.561 1.00 53.88 120 GLY Z CA 1
ATOM 839 C C . GLY A 1 117 ? 107.847 132.133 149.253 1.00 53.88 120 GLY Z C 1
ATOM 840 O O . GLY A 1 117 ? 108.655 132.901 148.726 1.00 53.88 120 GLY Z O 1
ATOM 841 N N . VAL A 1 118 ? 108.161 130.883 149.575 1.00 50.27 121 VAL Z N 1
ATOM 842 C CA . VAL A 1 118 ? 109.444 130.296 149.222 1.00 50.27 121 VAL Z CA 1
ATOM 843 C C . VAL A 1 118 ? 109.300 129.342 148.046 1.00 50.27 121 VAL Z C 1
ATOM 844 O O . VAL A 1 118 ? 110.288 128.977 147.410 1.00 50.27 121 VAL Z O 1
ATOM 848 N N . GLY A 1 119 ? 108.069 128.940 147.737 1.00 47.29 122 GLY Z N 1
ATOM 849 C CA . GLY A 1 119 ? 107.857 128.041 146.618 1.00 47.29 122 GLY Z CA 1
ATOM 850 C C . GLY A 1 119 ? 107.506 128.768 145.336 1.00 47.29 122 GLY Z C 1
ATOM 851 O O . GLY A 1 119 ? 107.900 128.345 144.247 1.00 47.29 122 GLY Z O 1
ATOM 852 N N . ASP A 1 120 ? 106.748 129.855 145.439 1.00 49.42 123 ASP Z N 1
ATOM 853 C CA . ASP A 1 120 ? 106.409 130.623 144.245 1.00 49.42 123 ASP Z CA 1
ATOM 854 C C . ASP A 1 120 ? 107.628 131.203 143.537 1.00 49.42 123 ASP Z C 1
ATOM 855 O O . ASP A 1 120 ? 107.701 131.077 142.304 1.00 49.42 123 ASP Z O 1
ATOM 860 N N . PRO A 1 121 ? 108.594 131.836 144.210 1.00 45.04 124 PRO Z N 1
ATOM 861 C CA . PRO A 1 121 ? 109.755 132.365 143.492 1.00 45.04 124 PRO Z CA 1
ATOM 862 C C . PRO A 1 121 ? 110.788 131.321 143.107 1.00 45.04 124 PRO Z C 1
ATOM 863 O O . PRO A 1 121 ? 111.900 131.700 142.729 1.00 45.04 124 PRO Z O 1
ATOM 867 N N . ILE A 1 122 ? 110.479 130.030 143.202 1.00 42.59 125 ILE Z N 1
ATOM 868 C CA . ILE A 1 122 ? 111.347 128.973 142.689 1.00 42.59 125 ILE Z CA 1
ATOM 869 C C . ILE A 1 122 ? 110.720 128.287 141.487 1.00 42.59 125 ILE Z C 1
ATOM 870 O O . ILE A 1 122 ? 111.251 128.351 140.378 1.00 42.59 125 ILE Z O 1
ATOM 875 N N . PHE A 1 123 ? 109.586 127.618 141.685 1.00 45.06 126 PHE Z N 1
ATOM 876 C CA . PHE A 1 123 ? 109.006 126.848 140.595 1.00 45.06 126 PHE Z CA 1
ATOM 877 C C . PHE A 1 123 ? 108.357 127.751 139.559 1.00 45.06 126 PHE Z C 1
ATOM 878 O O . PHE A 1 123 ? 108.541 127.541 138.360 1.00 45.06 126 PHE Z O 1
ATOM 886 N N . TRP A 1 124 ? 107.609 128.762 139.987 1.00 45.61 127 TRP Z N 1
ATOM 887 C CA . TRP A 1 124 ? 107.213 129.807 139.059 1.00 45.61 127 TRP Z CA 1
ATOM 888 C C . TRP A 1 124 ? 108.318 130.833 138.882 1.00 45.61 127 TRP Z C 1
ATOM 889 O O . TRP A 1 124 ? 108.152 131.790 138.123 1.00 45.61 127 TRP Z O 1
ATOM 900 N N . GLY A 1 125 ? 109.444 130.631 139.556 1.00 42.64 128 GLY Z N 1
ATOM 901 C CA . GLY A 1 125 ? 110.573 131.533 139.615 1.00 42.64 128 GLY Z CA 1
ATOM 902 C C . GLY A 1 125 ? 111.659 131.065 138.669 1.00 42.64 128 GLY Z C 1
ATOM 903 O O . GLY A 1 125 ? 111.690 131.472 137.500 1.00 42.64 128 GLY Z O 1
ATOM 904 N N . THR A 1 126 ? 112.606 130.274 139.160 1.00 41.44 129 THR Z N 1
ATOM 905 C CA . THR A 1 126 ? 113.753 129.857 138.370 1.00 41.44 129 THR Z CA 1
ATOM 906 C C . THR A 1 126 ? 113.664 128.404 137.919 1.00 41.44 129 THR Z C 1
ATOM 907 O O . THR A 1 126 ? 114.691 127.748 137.744 1.00 41.44 129 THR Z O 1
ATOM 911 N N . VAL A 1 127 ? 112.459 127.868 137.752 1.00 40.31 130 VAL Z N 1
ATOM 912 C CA . VAL A 1 127 ? 112.275 126.512 137.252 1.00 40.31 130 VAL Z CA 1
ATOM 913 C C . VAL A 1 127 ? 111.376 126.490 136.023 1.00 40.31 130 VAL Z C 1
ATOM 914 O O . VAL A 1 127 ? 111.770 125.999 134.963 1.00 40.31 130 VAL Z O 1
ATOM 918 N N . ARG A 1 128 ? 110.158 127.019 136.147 1.00 43.88 131 ARG Z N 1
ATOM 919 C CA . ARG A 1 128 ? 109.252 127.036 134.999 1.00 43.88 131 ARG Z CA 1
ATOM 920 C C . ARG A 1 128 ? 109.762 127.912 133.863 1.00 43.88 131 ARG Z C 1
ATOM 921 O O . ARG A 1 128 ? 109.772 127.441 132.715 1.00 43.88 131 ARG Z O 1
ATOM 929 N N . PRO A 1 129 ? 110.212 129.157 134.086 1.00 39.54 132 PRO Z N 1
ATOM 930 C CA . PRO A 1 129 ? 110.674 129.965 132.954 1.00 39.54 132 PRO Z CA 1
ATOM 931 C C . PRO A 1 129 ? 112.147 129.804 132.626 1.00 39.54 132 PRO Z C 1
ATOM 932 O O . PRO A 1 129 ? 112.651 130.485 131.732 1.00 39.54 132 PRO Z O 1
ATOM 936 N N . VAL A 1 130 ? 112.854 128.932 133.328 1.00 38.82 133 VAL Z N 1
ATOM 937 C CA . VAL A 1 130 ? 114.206 128.562 132.939 1.00 38.82 133 VAL Z CA 1
ATOM 938 C C . VAL A 1 130 ? 114.198 127.330 132.050 1.00 38.82 133 VAL Z C 1
ATOM 939 O O . VAL A 1 130 ? 114.848 127.304 131.007 1.00 38.82 133 VAL Z O 1
ATOM 943 N N . PHE A 1 131 ? 113.436 126.302 132.423 1.00 40.96 134 PHE Z N 1
ATOM 944 C CA . PHE A 1 131 ? 113.217 125.208 131.486 1.00 40.96 134 PHE Z CA 1
ATOM 945 C C . PHE A 1 131 ? 112.381 125.654 130.295 1.00 40.96 134 PHE Z C 1
ATOM 946 O O . PHE A 1 131 ? 112.631 125.215 129.168 1.00 40.96 134 PHE Z O 1
ATOM 954 N N . ALA A 1 132 ? 111.405 126.535 130.511 1.00 40.73 135 ALA Z N 1
ATOM 955 C CA . ALA A 1 132 ? 110.620 127.093 129.420 1.00 40.73 135 ALA Z CA 1
ATOM 956 C C . ALA A 1 132 ? 111.429 127.998 128.511 1.00 40.73 135 ALA Z C 1
ATOM 957 O O . ALA A 1 132 ? 110.978 128.292 127.404 1.00 40.73 135 ALA Z O 1
ATOM 959 N N . ALA A 1 133 ? 112.591 128.465 128.953 1.00 39.94 136 ALA Z N 1
ATOM 960 C CA . ALA A 1 133 ? 113.484 129.219 128.091 1.00 39.94 136 ALA Z CA 1
ATOM 961 C C . ALA A 1 133 ? 114.525 128.343 127.426 1.00 39.94 136 ALA Z C 1
ATOM 962 O O . ALA A 1 133 ? 114.903 128.618 126.285 1.00 39.94 136 ALA Z O 1
ATOM 964 N N . LEU A 1 134 ? 114.996 127.305 128.113 1.00 40.35 137 LEU Z N 1
ATOM 965 C CA . LEU A 1 134 ? 115.900 126.354 127.482 1.00 40.35 137 LEU Z CA 1
ATOM 966 C C . LEU A 1 134 ? 115.202 125.603 126.359 1.00 40.35 137 LEU Z C 1
ATOM 967 O O . LEU A 1 134 ? 115.798 125.360 125.305 1.00 40.35 137 LEU Z O 1
ATOM 972 N N . GLY A 1 135 ? 113.941 125.233 126.561 1.00 44.07 138 GLY Z N 1
ATOM 973 C CA . GLY A 1 135 ? 113.207 124.489 125.558 1.00 44.07 138 GLY Z CA 1
ATOM 974 C C . GLY A 1 135 ? 112.394 125.360 124.626 1.00 44.07 138 GLY Z C 1
ATOM 975 O O . GLY A 1 135 ? 111.482 124.873 123.957 1.00 44.07 138 GLY Z O 1
ATOM 976 N N . ALA A 1 136 ? 112.702 126.652 124.577 1.00 45.51 139 ALA Z N 1
ATOM 977 C CA . ALA A 1 136 ? 112.041 127.538 123.629 1.00 45.51 139 ALA Z CA 1
ATOM 978 C C . ALA A 1 136 ? 113.033 128.287 122.754 1.00 45.51 139 ALA Z C 1
ATOM 979 O O . ALA A 1 136 ? 112.614 128.945 121.797 1.00 45.51 139 ALA Z O 1
ATOM 981 N N . GLY A 1 137 ? 114.325 128.222 123.050 1.00 45.00 140 GLY Z N 1
ATOM 982 C CA . GLY A 1 137 ? 115.315 128.706 122.115 1.00 45.00 140 GLY Z CA 1
ATOM 983 C C . GLY A 1 137 ? 115.598 127.633 121.090 1.00 45.00 140 GLY Z C 1
ATOM 984 O O . GLY A 1 137 ? 116.242 127.877 120.065 1.00 45.00 140 GLY Z O 1
ATOM 985 N N . ILE A 1 138 ? 115.106 126.432 121.371 1.00 47.79 141 ILE Z N 1
ATOM 986 C CA . ILE A 1 138 ? 115.242 125.295 120.476 1.00 47.79 141 ILE Z CA 1
ATOM 987 C C . ILE A 1 138 ? 113.965 125.055 119.686 1.00 47.79 141 ILE Z C 1
ATOM 988 O O . ILE A 1 138 ? 114.017 124.657 118.524 1.00 47.79 141 ILE Z O 1
ATOM 993 N N . ALA A 1 139 ? 112.811 125.306 120.303 1.00 50.89 142 ALA Z N 1
ATOM 994 C CA . ALA A 1 139 ? 111.545 125.131 119.608 1.00 50.89 142 ALA Z CA 1
ATOM 995 C C . ALA A 1 139 ? 111.391 126.090 118.440 1.00 50.89 142 ALA Z C 1
ATOM 996 O O . ALA A 1 139 ? 110.554 125.847 117.567 1.00 50.89 142 ALA Z O 1
ATOM 998 N N . MET A 1 140 ? 112.167 127.173 118.405 1.00 52.36 143 MET Z N 1
ATOM 999 C CA . MET A 1 140 ? 112.162 128.043 117.236 1.00 52.36 143 MET Z CA 1
ATOM 1000 C C . MET A 1 140 ? 112.775 127.332 116.038 1.00 52.36 143 MET Z C 1
ATOM 1001 O O . MET A 1 140 ? 112.112 127.108 115.020 1.00 52.36 143 MET Z O 1
ATOM 1006 N N . SER A 1 141 ? 114.047 126.959 116.150 1.00 55.22 144 SER Z N 1
ATOM 1007 C CA . SER A 1 141 ? 114.729 126.285 115.054 1.00 55.22 144 SER Z CA 1
ATOM 1008 C C . SER A 1 141 ? 114.422 124.793 115.044 1.00 55.22 144 SER Z C 1
ATOM 1009 O O . SER A 1 141 ? 113.834 124.276 114.089 1.00 55.22 144 SER Z O 1
ATOM 1012 N N . GLY A 1 142 ? 114.799 124.089 116.108 1.00 60.30 145 GLY Z N 1
ATOM 1013 C CA . GLY A 1 142 ? 114.633 122.654 116.183 1.00 60.30 145 GLY Z CA 1
ATOM 1014 C C . GLY A 1 142 ? 113.175 122.242 116.205 1.00 60.30 145 GLY Z C 1
ATOM 1015 O O . GLY A 1 142 ? 112.258 123.048 116.039 1.00 60.30 145 GLY Z O 1
ATOM 1016 N N . SER A 1 143 ? 112.963 120.942 116.391 1.00 58.44 146 SER Z N 1
ATOM 1017 C CA . SER A 1 143 ? 111.615 120.399 116.410 1.00 58.44 146 SER Z CA 1
ATOM 1018 C C . SER A 1 143 ? 111.237 119.793 117.756 1.00 58.44 146 SER Z C 1
ATOM 1019 O O . SER A 1 143 ? 110.303 120.266 118.404 1.00 58.44 146 SER Z O 1
ATOM 1022 N N . LEU A 1 144 ? 111.959 118.782 118.222 1.00 53.94 147 LEU Z N 1
ATOM 1023 C CA . LEU A 1 144 ? 111.534 118.033 119.395 1.00 53.94 147 LEU Z CA 1
ATOM 1024 C C . LEU A 1 144 ? 112.578 117.986 120.494 1.00 53.94 147 LEU Z C 1
ATOM 1025 O O . LEU A 1 144 ? 112.537 117.076 121.323 1.00 53.94 147 LEU Z O 1
ATOM 1030 N N . LEU A 1 145 ? 113.519 118.920 120.518 1.00 51.34 148 LEU Z N 1
ATOM 1031 C CA . LEU A 1 145 ? 114.407 119.056 121.663 1.00 51.34 148 LEU Z CA 1
ATOM 1032 C C . LEU A 1 145 ? 114.035 120.264 122.504 1.00 51.34 148 LEU Z C 1
ATOM 1033 O O . LEU A 1 145 ? 114.604 120.470 123.578 1.00 51.34 148 LEU Z O 1
ATOM 1038 N N . GLY A 1 146 ? 113.101 121.077 122.028 1.00 50.07 149 GLY Z N 1
ATOM 1039 C CA . GLY A 1 146 ? 112.578 122.165 122.813 1.00 50.07 149 GLY Z CA 1
ATOM 1040 C C . GLY A 1 146 ? 111.395 121.754 123.662 1.00 50.07 149 GLY Z C 1
ATOM 1041 O O . GLY A 1 146 ? 111.434 121.826 124.892 1.00 50.07 149 GLY Z O 1
ATOM 1042 N N . PRO A 1 147 ? 110.321 121.289 123.022 1.00 49.88 150 PRO Z N 1
ATOM 1043 C CA . PRO A 1 147 ? 109.129 120.902 123.783 1.00 49.88 150 PRO Z CA 1
ATOM 1044 C C . PRO A 1 147 ? 109.244 119.521 124.395 1.00 49.88 150 PRO Z C 1
ATOM 1045 O O . PRO A 1 147 ? 108.247 118.944 124.835 1.00 49.88 150 PRO Z O 1
ATOM 1049 N N . LEU A 1 148 ? 110.454 118.975 124.420 1.00 50.09 151 LEU Z N 1
ATOM 1050 C CA . LEU A 1 148 ? 110.695 117.699 125.067 1.00 50.09 151 LEU Z CA 1
ATOM 1051 C C . LEU A 1 148 ? 111.783 117.773 126.124 1.00 50.09 151 LEU Z C 1
ATOM 1052 O O . LEU A 1 148 ? 111.726 117.010 127.090 1.00 50.09 151 LEU Z O 1
ATOM 1057 N N . LEU A 1 149 ? 112.757 118.670 125.987 1.00 48.73 152 LEU Z N 1
ATOM 1058 C CA . LEU A 1 149 ? 113.631 118.997 127.104 1.00 48.73 152 LEU Z CA 1
ATOM 1059 C C . LEU A 1 149 ? 112.884 119.733 128.206 1.00 48.73 152 LEU Z C 1
ATOM 1060 O O . LEU A 1 149 ? 113.330 119.720 129.355 1.00 48.73 152 LEU Z O 1
ATOM 1065 N N . PHE A 1 150 ? 111.763 120.371 127.876 1.00 46.77 153 PHE Z N 1
ATOM 1066 C CA . PHE A 1 150 ? 110.872 120.942 128.882 1.00 46.77 153 PHE Z CA 1
ATOM 1067 C C . PHE A 1 150 ? 110.096 119.854 129.610 1.00 46.77 153 PHE Z C 1
ATOM 1068 O O . PHE A 1 150 ? 110.144 119.758 130.839 1.00 46.77 153 PHE Z O 1
ATOM 1076 N N . PHE A 1 151 ? 109.367 119.029 128.861 1.00 46.78 154 PHE Z N 1
ATOM 1077 C CA . PHE A 1 151 ? 108.471 118.065 129.479 1.00 46.78 154 PHE Z CA 1
ATOM 1078 C C . PHE A 1 151 ? 109.210 117.008 130.283 1.00 46.78 154 PHE Z C 1
ATOM 1079 O O . PHE A 1 151 ? 108.652 116.494 131.255 1.00 46.78 154 PHE Z O 1
ATOM 1087 N N . ILE A 1 152 ? 110.441 116.667 129.912 1.00 45.84 155 ILE Z N 1
ATOM 1088 C CA . ILE A 1 152 ? 111.203 115.701 130.698 1.00 45.84 155 ILE Z CA 1
ATOM 1089 C C . ILE A 1 152 ? 111.852 116.372 131.899 1.00 45.84 155 ILE Z C 1
ATOM 1090 O O . ILE A 1 152 ? 111.768 115.876 133.027 1.00 45.84 155 ILE Z O 1
ATOM 1095 N N . LEU A 1 153 ? 112.507 117.509 131.681 1.00 44.27 156 LEU Z N 1
ATOM 1096 C CA . LEU A 1 153 ? 113.274 118.123 132.755 1.00 44.27 156 LEU Z CA 1
ATOM 1097 C C . LEU A 1 153 ? 112.419 118.865 133.771 1.00 44.27 156 LEU Z C 1
ATOM 1098 O O . LEU A 1 153 ? 112.887 119.085 134.890 1.00 44.27 156 LEU Z O 1
ATOM 1103 N N . PHE A 1 154 ? 111.196 119.259 133.431 1.00 44.88 157 PHE Z N 1
ATOM 1104 C CA . PHE A 1 154 ? 110.356 119.929 134.411 1.00 44.88 157 PHE Z CA 1
ATOM 1105 C C . PHE A 1 154 ? 109.403 118.989 135.124 1.00 44.88 157 PHE Z C 1
ATOM 1106 O O . PHE A 1 154 ? 109.038 119.254 136.271 1.00 44.88 157 PHE Z O 1
ATOM 1114 N N . ASN A 1 155 ? 108.985 117.908 134.480 1.00 46.49 158 ASN Z N 1
ATOM 1115 C CA . ASN A 1 155 ? 108.121 116.936 135.124 1.00 46.49 158 ASN Z CA 1
ATOM 1116 C C . ASN A 1 155 ? 108.908 115.908 135.915 1.00 46.49 158 ASN Z C 1
ATOM 1117 O O . ASN A 1 155 ? 108.316 114.970 136.452 1.00 46.49 158 ASN Z O 1
ATOM 1122 N N . LEU A 1 156 ? 110.228 116.053 135.980 1.00 43.20 159 LEU Z N 1
ATOM 1123 C CA . LEU A 1 156 ? 111.041 115.357 136.966 1.00 43.20 159 LEU Z CA 1
ATOM 1124 C C . LEU A 1 156 ? 111.273 116.196 138.208 1.00 43.20 159 LEU Z C 1
ATOM 1125 O O . LEU A 1 156 ? 111.156 115.690 139.325 1.00 43.20 159 LEU Z O 1
ATOM 1130 N N . VAL A 1 157 ? 111.592 117.477 138.031 1.00 43.42 160 VAL Z N 1
ATOM 1131 C CA . VAL A 1 157 ? 111.827 118.354 139.169 1.00 43.42 160 VAL Z CA 1
ATOM 1132 C C . VAL A 1 157 ? 110.559 118.532 139.994 1.00 43.42 160 VAL Z C 1
ATOM 1133 O O . VAL A 1 157 ? 110.630 118.793 141.199 1.00 43.42 160 VAL Z O 1
ATOM 1137 N N . ARG A 1 158 ? 109.383 118.383 139.383 1.00 48.84 161 ARG Z N 1
ATOM 1138 C CA . ARG A 1 158 ? 108.158 118.457 140.173 1.00 48.84 161 ARG Z CA 1
ATOM 1139 C C . ARG A 1 158 ? 107.872 117.137 140.872 1.00 48.84 161 ARG Z C 1
ATOM 1140 O O . ARG A 1 158 ? 107.177 117.108 141.893 1.00 48.84 161 ARG Z O 1
ATOM 1148 N N . LEU A 1 159 ? 108.379 116.030 140.331 1.00 45.59 162 LEU Z N 1
ATOM 1149 C CA . LEU A 1 159 ? 108.155 114.727 140.942 1.00 45.59 162 LEU Z CA 1
ATOM 1150 C C . LEU A 1 159 ? 109.176 114.420 142.024 1.00 45.59 162 LEU Z C 1
ATOM 1151 O O . LEU A 1 159 ? 108.849 113.766 143.019 1.00 45.59 162 LEU Z O 1
ATOM 1156 N N . ALA A 1 160 ? 110.419 114.860 141.842 1.00 47.69 163 ALA Z N 1
ATOM 1157 C CA . ALA A 1 160 ? 111.389 114.755 142.919 1.00 47.69 163 ALA Z CA 1
ATOM 1158 C C . ALA A 1 160 ? 111.039 115.672 144.078 1.00 47.69 163 ALA Z C 1
ATOM 1159 O O . ALA A 1 160 ? 111.536 115.467 145.188 1.00 47.69 163 ALA Z O 1
ATOM 1161 N N . THR A 1 161 ? 110.202 116.681 143.843 1.00 47.96 164 THR Z N 1
ATOM 1162 C CA . THR A 1 161 ? 109.714 117.561 144.892 1.00 47.96 164 THR Z CA 1
ATOM 1163 C C . THR A 1 161 ? 108.455 117.009 145.552 1.00 47.96 164 THR Z C 1
ATOM 1164 O O . THR A 1 161 ? 108.084 117.448 146.644 1.00 47.96 164 THR Z O 1
ATOM 1168 N N . ARG A 1 162 ? 107.824 116.029 144.943 1.00 51.58 165 ARG Z N 1
ATOM 1169 C CA . ARG A 1 162 ? 106.640 115.474 145.582 1.00 51.58 165 ARG Z CA 1
ATOM 1170 C C . ARG A 1 162 ? 106.893 114.132 146.244 1.00 51.58 165 ARG Z C 1
ATOM 1171 O O . ARG A 1 162 ? 106.481 113.937 147.385 1.00 51.58 165 ARG Z O 1
ATOM 1179 N N . TYR A 1 163 ? 107.567 113.202 145.567 1.00 57.88 166 TYR Z N 1
ATOM 1180 C CA . TYR A 1 163 ? 107.840 111.919 146.206 1.00 57.88 166 TYR Z CA 1
ATOM 1181 C C . TYR A 1 163 ? 108.812 112.070 147.366 1.00 57.88 166 TYR Z C 1
ATOM 1182 O O . TYR A 1 163 ? 108.541 111.597 148.477 1.00 57.88 166 TYR Z O 1
ATOM 1191 N N . TYR A 1 164 ? 109.950 112.716 147.126 1.00 55.81 167 TYR Z N 1
ATOM 1192 C CA . TYR A 1 164 ? 110.917 113.007 148.171 1.00 55.81 167 TYR Z CA 1
ATOM 1193 C C . TYR A 1 164 ? 110.399 114.045 149.147 1.00 55.81 167 TYR Z C 1
ATOM 1194 O O . TYR A 1 164 ? 111.021 114.267 150.186 1.00 55.81 167 TYR Z O 1
ATOM 1203 N N . GLY A 1 165 ? 109.290 114.694 148.827 1.00 55.43 168 GLY Z N 1
ATOM 1204 C CA . GLY A 1 165 ? 108.654 115.579 149.771 1.00 55.43 168 GLY Z CA 1
ATOM 1205 C C . GLY A 1 165 ? 107.807 114.788 150.739 1.00 55.43 168 GLY Z C 1
ATOM 1206 O O . GLY A 1 165 ? 107.999 114.888 151.949 1.00 55.43 168 GLY Z O 1
ATOM 1207 N N . VAL A 1 166 ? 106.890 113.977 150.221 1.00 57.33 169 VAL Z N 1
ATOM 1208 C CA . VAL A 1 166 ? 105.992 113.199 151.069 1.00 57.33 169 VAL Z CA 1
ATOM 1209 C C . VAL A 1 166 ? 106.754 112.182 151.901 1.00 57.33 169 VAL Z C 1
ATOM 1210 O O . VAL A 1 166 ? 106.553 112.088 153.114 1.00 57.33 169 VAL Z O 1
ATOM 1214 N N . ALA A 1 167 ? 107.645 111.404 151.280 1.00 60.99 170 ALA Z N 1
ATOM 1215 C CA . ALA A 1 167 ? 108.352 110.379 152.038 1.00 60.99 170 ALA Z CA 1
ATOM 1216 C C . ALA A 1 167 ? 109.194 110.992 153.148 1.00 60.99 170 ALA Z C 1
ATOM 1217 O O . ALA A 1 167 ? 109.144 110.540 154.297 1.00 60.99 170 ALA Z O 1
ATOM 1219 N N . TYR A 1 168 ? 109.950 112.035 152.831 1.00 66.28 171 TYR Z N 1
ATOM 1220 C CA . TYR A 1 168 ? 110.881 112.648 153.766 1.00 66.28 171 TYR Z CA 1
ATOM 1221 C C . TYR A 1 168 ? 110.201 113.608 154.732 1.00 66.28 171 TYR Z C 1
ATOM 1222 O O . TYR A 1 168 ? 110.830 114.033 155.704 1.00 66.28 171 TYR Z O 1
ATOM 1231 N N . GLY A 1 169 ? 108.940 113.958 154.498 1.00 62.12 172 GLY Z N 1
ATOM 1232 C CA . GLY A 1 169 ? 108.209 114.772 155.443 1.00 62.12 172 GLY Z CA 1
ATOM 1233 C C . GLY A 1 169 ? 107.226 113.946 156.238 1.00 62.12 172 GLY Z C 1
ATOM 1234 O O . GLY A 1 169 ? 106.560 114.454 157.142 1.00 62.12 172 GLY Z O 1
ATOM 1235 N N . TYR A 1 170 ? 107.120 112.664 155.895 1.00 65.10 173 TYR Z N 1
ATOM 1236 C CA . TYR A 1 170 ? 106.329 111.728 156.681 1.00 65.10 173 TYR Z CA 1
ATOM 1237 C C . TYR A 1 170 ? 107.145 111.075 157.785 1.00 65.10 173 TYR Z C 1
ATOM 1238 O O . TYR A 1 170 ? 106.710 111.050 158.940 1.00 65.10 173 TYR Z O 1
ATOM 1247 N N . SER A 1 171 ? 108.323 110.546 157.451 1.00 66.66 174 SER Z N 1
ATOM 1248 C CA . SER A 1 171 ? 109.163 109.914 158.457 1.00 66.66 174 SER Z CA 1
ATOM 1249 C C . SER A 1 171 ? 109.618 110.894 159.525 1.00 66.66 174 SER Z C 1
ATOM 1250 O O . SER A 1 171 ? 109.958 110.469 160.634 1.00 66.66 174 SER Z O 1
ATOM 1253 N N . LYS A 1 172 ? 109.628 112.186 159.223 1.00 66.47 175 LYS Z N 1
ATOM 1254 C CA . LYS A 1 172 ? 110.040 113.220 160.163 1.00 66.47 175 LYS Z CA 1
ATOM 1255 C C . LYS A 1 172 ? 108.809 114.028 160.552 1.00 66.47 175 LYS Z C 1
ATOM 1256 O O . LYS A 1 172 ? 108.219 114.712 159.712 1.00 66.47 175 LYS Z O 1
ATOM 1262 N N . GLY A 1 173 ? 108.432 113.960 161.823 1.00 70.76 176 GLY Z N 1
ATOM 1263 C CA . GLY A 1 173 ? 107.246 114.648 162.287 1.00 70.76 176 GLY Z CA 1
ATOM 1264 C C . GLY A 1 173 ? 107.458 116.136 162.457 1.00 70.76 176 GLY Z C 1
ATOM 1265 O O . GLY A 1 173 ? 108.175 116.761 161.671 1.00 70.76 176 GLY Z O 1
ATOM 1266 N N . ILE A 1 174 ? 106.839 116.714 163.489 1.00 80.45 177 ILE Z N 1
ATOM 1267 C CA . ILE A 1 174 ? 106.954 118.151 163.717 1.00 80.45 177 ILE Z CA 1
ATOM 1268 C C . ILE A 1 174 ? 108.405 118.530 163.960 1.00 80.45 177 ILE Z C 1
ATOM 1269 O O . ILE A 1 174 ? 108.863 119.590 163.517 1.00 80.45 177 ILE Z O 1
ATOM 1274 N N . ASP A 1 175 ? 109.152 117.659 164.647 1.00 87.40 178 ASP Z N 1
ATOM 1275 C CA . ASP A 1 175 ? 110.443 118.025 165.221 1.00 87.40 178 ASP Z CA 1
ATOM 1276 C C . ASP A 1 175 ? 111.400 118.595 164.185 1.00 87.40 178 ASP Z C 1
ATOM 1277 O O . ASP A 1 175 ? 112.223 119.458 164.514 1.00 87.40 178 ASP Z O 1
ATOM 1282 N N . ILE A 1 176 ? 111.307 118.145 162.938 1.00 86.49 179 ILE Z N 1
ATOM 1283 C CA . ILE A 1 176 ? 112.225 118.610 161.907 1.00 86.49 179 ILE Z CA 1
ATOM 1284 C C . ILE A 1 176 ? 111.420 119.369 160.858 1.00 86.49 179 ILE Z C 1
ATOM 1285 O O . ILE A 1 176 ? 111.725 119.342 159.660 1.00 86.49 179 ILE Z O 1
ATOM 1290 N N . VAL A 1 177 ? 110.364 120.034 161.313 1.00 85.35 180 VAL Z N 1
ATOM 1291 C CA . VAL A 1 177 ? 109.772 121.141 160.573 1.00 85.35 180 VAL Z CA 1
ATOM 1292 C C . VAL A 1 177 ? 110.453 122.453 160.926 1.00 85.35 180 VAL Z C 1
ATOM 1293 O O . VAL A 1 177 ? 110.832 123.232 160.049 1.00 85.35 180 VAL Z O 1
ATOM 1297 N N . LYS A 1 178 ? 110.621 122.710 162.221 1.00 90.05 181 LYS Z N 1
ATOM 1298 C CA . LYS A 1 178 ? 111.368 123.868 162.686 1.00 90.05 181 LYS Z CA 1
ATOM 1299 C C . LYS A 1 178 ? 112.864 123.742 162.434 1.00 90.05 181 LYS Z C 1
ATOM 1300 O O . LYS A 1 178 ? 113.588 124.732 162.589 1.00 90.05 181 LYS Z O 1
ATOM 1306 N N . ASP A 1 179 ? 113.344 122.559 162.056 1.00 90.35 182 ASP Z N 1
ATOM 1307 C CA . ASP A 1 179 ? 114.769 122.364 161.828 1.00 90.35 182 ASP Z CA 1
ATOM 1308 C C . ASP A 1 179 ? 115.184 122.742 160.414 1.00 90.35 182 ASP Z C 1
ATOM 1309 O O . ASP A 1 179 ? 116.045 123.610 160.237 1.00 90.35 182 ASP Z O 1
ATOM 1314 N N . MET A 1 180 ? 114.587 122.120 159.400 1.00 87.10 183 MET Z N 1
ATOM 1315 C CA . MET A 1 180 ? 114.916 122.439 158.019 1.00 87.10 183 MET Z CA 1
ATOM 1316 C C . MET A 1 180 ? 114.172 123.675 157.527 1.00 87.10 183 MET Z C 1
ATOM 1317 O O . MET A 1 180 ? 114.442 124.154 156.422 1.00 87.10 183 MET Z O 1
ATOM 1322 N N . GLY A 1 181 ? 113.283 124.230 158.340 1.00 85.72 184 GLY Z N 1
ATOM 1323 C CA . GLY A 1 181 ? 112.692 125.519 158.062 1.00 85.72 184 GLY Z CA 1
ATOM 1324 C C . GLY A 1 181 ? 113.620 126.681 158.335 1.00 85.72 184 GLY Z C 1
ATOM 1325 O O . GLY A 1 181 ? 113.222 127.834 158.133 1.00 85.72 184 GLY Z O 1
ATOM 1326 N N . GLY A 1 182 ? 114.839 126.415 158.795 1.00 78.72 185 GLY Z N 1
ATOM 1327 C CA . GLY A 1 182 ? 115.829 127.448 159.004 1.00 78.72 185 GLY Z CA 1
ATOM 1328 C C . GLY A 1 182 ? 117.162 127.093 158.380 1.00 78.72 185 GLY Z C 1
ATOM 1329 O O . GLY A 1 182 ? 117.748 126.056 158.704 1.00 78.72 185 GLY Z O 1
ATOM 1330 N N . GLY A 1 183 ? 117.647 127.940 157.492 1.00 63.49 186 GLY Z N 1
ATOM 1331 C CA . GLY A 1 183 ? 118.941 127.735 156.848 1.00 63.49 186 GLY Z CA 1
ATOM 1332 C C . GLY A 1 183 ? 118.983 127.092 155.478 1.00 63.49 186 GLY Z C 1
ATOM 1333 O O . GLY A 1 183 ? 119.652 127.599 154.581 1.00 63.49 186 GLY Z O 1
ATOM 1334 N N . PHE A 1 184 ? 118.284 125.972 155.298 1.00 56.81 187 PHE Z N 1
ATOM 1335 C CA . PHE A 1 184 ? 118.359 125.275 154.018 1.00 56.81 187 PHE Z CA 1
ATOM 1336 C C . PHE A 1 184 ? 117.613 126.021 152.921 1.00 56.81 187 PHE Z C 1
ATOM 1337 O O . PHE A 1 184 ? 118.121 126.155 151.802 1.00 56.81 187 PHE Z O 1
ATOM 1345 N N . LEU A 1 185 ? 116.410 126.510 153.213 1.00 52.11 188 LEU Z N 1
ATOM 1346 C CA . LEU A 1 185 ? 115.633 127.190 152.189 1.00 52.11 188 LEU Z CA 1
ATOM 1347 C C . LEU A 1 185 ? 116.222 128.539 151.806 1.00 52.11 188 LEU Z C 1
ATOM 1348 O O . LEU A 1 185 ? 116.032 128.980 150.669 1.00 52.11 188 LEU Z O 1
ATOM 1353 N N . GLN A 1 186 ? 116.941 129.199 152.713 1.00 53.67 189 GLN Z N 1
ATOM 1354 C CA . GLN A 1 186 ? 117.688 130.384 152.314 1.00 53.67 189 GLN Z CA 1
ATOM 1355 C C . GLN A 1 186 ? 118.750 130.038 151.282 1.00 53.67 189 GLN Z C 1
ATOM 1356 O O . GLN A 1 186 ? 118.930 130.777 150.308 1.00 53.67 189 GLN Z O 1
ATOM 1362 N N . LYS A 1 187 ? 119.451 128.917 151.470 1.00 48.63 190 LYS Z N 1
ATOM 1363 C CA . LYS A 1 187 ? 120.376 128.442 150.448 1.00 48.63 190 LYS Z CA 1
ATOM 1364 C C . LYS A 1 187 ? 119.648 128.154 149.145 1.00 48.63 190 LYS Z C 1
ATOM 1365 O O . LYS A 1 187 ? 120.126 128.514 148.066 1.00 48.63 190 LYS Z O 1
ATOM 1371 N N . LEU A 1 188 ? 118.489 127.511 149.228 1.00 44.55 191 LEU Z N 1
ATOM 1372 C CA . LEU A 1 188 ? 117.788 127.074 148.030 1.00 44.55 191 LEU Z CA 1
ATOM 1373 C C . LEU A 1 188 ? 117.177 128.222 147.241 1.00 44.55 191 LEU Z C 1
ATOM 1374 O O . LEU A 1 188 ? 117.008 128.092 146.026 1.00 44.55 191 LEU Z O 1
ATOM 1379 N N . THR A 1 189 ? 116.829 129.329 147.892 1.00 43.52 192 THR Z N 1
ATOM 1380 C CA . THR A 1 189 ? 116.291 130.478 147.175 1.00 43.52 192 THR Z CA 1
ATOM 1381 C C . THR A 1 189 ? 117.314 131.573 146.935 1.00 43.52 192 THR Z C 1
ATOM 1382 O O . THR A 1 189 ? 117.002 132.541 146.238 1.00 43.52 192 THR Z O 1
ATOM 1386 N N . GLU A 1 190 ? 118.513 131.468 147.496 1.00 41.37 193 GLU Z N 1
ATOM 1387 C CA . GLU A 1 190 ? 119.575 132.350 147.045 1.00 41.37 193 GLU Z CA 1
ATOM 1388 C C . GLU A 1 190 ? 120.343 131.748 145.885 1.00 41.37 193 GLU Z C 1
ATOM 1389 O O . GLU A 1 190 ? 120.906 132.488 145.075 1.00 41.37 193 GLU Z O 1
ATOM 1395 N N . GLY A 1 191 ? 120.379 130.424 145.787 1.00 35.25 194 GLY Z N 1
ATOM 1396 C CA . GLY A 1 191 ? 120.904 129.783 144.602 1.00 35.25 194 GLY Z CA 1
ATOM 1397 C C . GLY A 1 191 ? 119.963 129.780 143.427 1.00 35.25 194 GLY Z C 1
ATOM 1398 O O . GLY A 1 191 ? 120.421 129.780 142.284 1.00 35.25 194 GLY Z O 1
ATOM 1399 N N . ALA A 1 192 ? 118.657 129.781 143.683 1.00 32.24 195 ALA Z N 1
ATOM 1400 C CA . ALA A 1 192 ? 117.687 129.860 142.602 1.00 32.24 195 ALA Z CA 1
ATOM 1401 C C . ALA A 1 192 ? 117.750 131.209 141.902 1.00 32.24 195 ALA Z C 1
ATOM 1402 O O . ALA A 1 192 ? 117.894 131.274 140.680 1.00 32.24 195 ALA Z O 1
ATOM 1404 N N . SER A 1 193 ? 117.692 132.296 142.664 1.00 30.63 196 SER Z N 1
ATOM 1405 C CA . SER A 1 193 ? 117.662 133.632 142.090 1.00 30.63 196 SER Z CA 1
ATOM 1406 C C . SER A 1 193 ? 119.029 134.120 141.650 1.00 30.63 196 SER Z C 1
ATOM 1407 O O . SER A 1 193 ? 119.182 135.309 141.370 1.00 30.63 196 SER Z O 1
ATOM 1410 N N . ILE A 1 194 ? 120.022 133.241 141.602 1.00 27.87 197 ILE Z N 1
ATOM 1411 C CA . ILE A 1 194 ? 121.252 133.487 140.865 1.00 27.87 197 ILE Z CA 1
ATOM 1412 C C . ILE A 1 194 ? 121.180 132.888 139.469 1.00 27.87 197 ILE Z C 1
ATOM 1413 O O . ILE A 1 194 ? 121.514 133.549 138.486 1.00 27.87 197 ILE Z O 1
ATOM 1418 N N . LEU A 1 195 ? 120.715 131.643 139.374 1.00 27.67 198 LEU Z N 1
ATOM 1419 C CA . LEU A 1 195 ? 120.474 131.019 138.079 1.00 27.67 198 LEU Z CA 1
ATOM 1420 C C . LEU A 1 195 ? 119.419 131.775 137.286 1.00 27.67 198 LEU Z C 1
ATOM 1421 O O . LEU A 1 195 ? 119.595 132.031 136.089 1.00 27.67 198 LEU Z O 1
ATOM 1426 N N . GLY A 1 196 ? 118.328 132.152 137.934 1.00 28.33 199 GLY Z N 1
ATOM 1427 C CA . GLY A 1 196 ? 117.247 132.786 137.221 1.00 28.33 199 GLY Z CA 1
ATOM 1428 C C . GLY A 1 196 ? 117.534 134.225 136.873 1.00 28.33 199 GLY Z C 1
ATOM 1429 O O . GLY A 1 196 ? 116.839 134.806 136.041 1.00 28.33 199 GLY Z O 1
ATOM 1430 N N . LEU A 1 197 ? 118.540 134.823 137.502 1.00 26.77 200 LEU Z N 1
ATOM 1431 C CA . LEU A 1 197 ? 118.931 136.175 137.131 1.00 26.77 200 LEU Z CA 1
ATOM 1432 C C . LEU A 1 197 ? 119.977 136.109 136.032 1.00 26.77 200 LEU Z C 1
ATOM 1433 O O . LEU A 1 197 ? 119.949 136.907 135.091 1.00 26.77 200 LEU Z O 1
ATOM 1438 N N . PHE A 1 198 ? 120.880 135.132 136.118 1.00 27.02 201 PHE Z N 1
ATOM 1439 C CA . PHE A 1 198 ? 121.852 134.943 135.053 1.00 27.02 201 PHE Z CA 1
ATOM 1440 C C . PHE A 1 198 ? 121.179 134.596 133.735 1.00 27.02 201 PHE Z C 1
ATOM 1441 O O . PHE A 1 198 ? 121.609 135.075 132.683 1.00 27.02 201 PHE Z O 1
ATOM 1449 N N . VAL A 1 199 ? 120.138 133.765 133.762 1.00 25.31 202 VAL Z N 1
ATOM 1450 C CA . VAL A 1 199 ? 119.450 133.406 132.523 1.00 25.31 202 VAL Z CA 1
ATOM 1451 C C . VAL A 1 199 ? 118.582 134.552 132.013 1.00 25.31 202 VAL Z C 1
ATOM 1452 O O . VAL A 1 199 ? 118.513 134.793 130.803 1.00 25.31 202 VAL Z O 1
ATOM 1456 N N . MET A 1 200 ? 117.893 135.269 132.904 1.00 28.85 203 MET Z N 1
ATOM 1457 C CA . MET A 1 200 ? 117.053 136.371 132.447 1.00 28.85 203 MET Z CA 1
ATOM 1458 C C . MET A 1 200 ? 117.863 137.550 131.942 1.00 28.85 203 MET Z C 1
ATOM 1459 O O . MET A 1 200 ? 117.363 138.309 131.111 1.00 28.85 203 MET Z O 1
ATOM 1464 N N . GLY A 1 201 ? 119.087 137.739 132.426 1.00 29.25 204 GLY Z N 1
ATOM 1465 C CA . GLY A 1 201 ? 119.942 138.745 131.825 1.00 29.25 204 GLY Z CA 1
ATOM 1466 C C . GLY A 1 201 ? 120.311 138.412 130.398 1.00 29.25 204 GLY Z C 1
ATOM 1467 O O . GLY A 1 201 ? 120.426 139.306 129.558 1.00 29.25 204 GLY Z O 1
ATOM 1468 N N . ALA A 1 202 ? 120.501 137.130 130.101 1.00 30.50 205 ALA Z N 1
ATOM 1469 C CA . ALA A 1 202 ? 120.816 136.712 128.743 1.00 30.50 205 ALA Z CA 1
ATOM 1470 C C . ALA A 1 202 ? 119.602 136.755 127.837 1.00 30.50 205 ALA Z C 1
ATOM 1471 O O . ALA A 1 202 ? 119.722 137.130 126.668 1.00 30.50 205 ALA Z O 1
ATOM 1473 N N . LEU A 1 203 ? 118.436 136.372 128.351 1.00 31.30 206 LEU Z N 1
ATOM 1474 C CA . LEU A 1 203 ? 117.231 136.389 127.531 1.00 31.30 206 LEU Z CA 1
ATOM 1475 C C . LEU A 1 203 ? 116.865 137.798 127.097 1.00 31.30 206 LEU Z C 1
ATOM 1476 O O . LEU A 1 203 ? 116.466 138.004 125.948 1.00 31.30 206 LEU Z O 1
ATOM 1481 N N . VAL A 1 204 ? 116.994 138.772 127.992 1.00 31.84 207 VAL Z N 1
ATOM 1482 C CA . VAL A 1 204 ? 116.688 140.153 127.644 1.00 31.84 207 VAL Z CA 1
ATOM 1483 C C . VAL A 1 204 ? 117.616 140.644 126.542 1.00 31.84 207 VAL Z C 1
ATOM 1484 O O . VAL A 1 204 ? 117.210 141.410 125.662 1.00 31.84 207 VAL Z O 1
ATOM 1488 N N . ASN A 1 205 ? 118.869 140.200 126.560 1.00 34.33 208 ASN Z N 1
ATOM 1489 C CA . ASN A 1 205 ? 119.845 140.679 125.589 1.00 34.33 208 ASN Z CA 1
ATOM 1490 C C . ASN A 1 205 ? 119.657 140.020 124.228 1.00 34.33 208 ASN Z C 1
ATOM 1491 O O . ASN A 1 205 ? 119.342 140.689 123.240 1.00 34.33 208 ASN Z O 1
ATOM 1496 N N . LYS A 1 206 ? 119.833 138.703 124.159 1.00 37.63 209 LYS Z N 1
ATOM 1497 C CA . LYS A 1 206 ? 119.877 138.032 122.865 1.00 37.63 209 LYS Z CA 1
ATOM 1498 C C . LYS A 1 206 ? 118.489 137.694 122.332 1.00 37.63 209 LYS Z C 1
ATOM 1499 O O . LYS A 1 206 ? 118.211 137.887 121.145 1.00 37.63 209 LYS Z O 1
ATOM 1505 N N . TRP A 1 207 ? 117.606 137.178 123.181 1.00 39.88 210 TRP Z N 1
ATOM 1506 C CA . TRP A 1 207 ? 116.347 136.649 122.670 1.00 39.88 210 TRP Z CA 1
ATOM 1507 C C . TRP A 1 207 ? 115.261 137.709 122.562 1.00 39.88 210 TRP Z C 1
ATOM 1508 O O . TRP A 1 207 ? 114.070 137.388 122.592 1.00 39.88 210 TRP Z O 1
ATOM 1519 N N . THR A 1 208 ? 115.659 138.969 122.441 1.00 43.18 211 THR Z N 1
ATOM 1520 C CA . THR A 1 208 ? 114.763 140.051 122.066 1.00 43.18 211 THR Z CA 1
ATOM 1521 C C . THR A 1 208 ? 115.255 140.719 120.789 1.00 43.18 211 THR Z C 1
ATOM 1522 O O . THR A 1 208 ? 116.455 140.781 120.514 1.00 43.18 211 THR Z O 1
ATOM 1526 N N . HIS A 1 209 ? 114.306 141.216 120.000 1.00 57.61 212 HIS Z N 1
ATOM 1527 C CA . HIS A 1 209 ? 114.645 141.928 118.776 1.00 57.61 212 HIS Z CA 1
ATOM 1528 C C . HIS A 1 209 ? 114.156 143.367 118.819 1.00 57.61 212 HIS Z C 1
ATOM 1529 O O . HIS A 1 209 ? 112.951 143.614 118.919 1.00 57.61 212 HIS Z O 1
ATOM 1536 N N . VAL A 1 210 ? 115.080 144.321 118.736 1.00 61.17 213 VAL Z N 1
ATOM 1537 C CA . VAL A 1 210 ? 114.744 145.731 118.571 1.00 61.17 213 VAL Z CA 1
ATOM 1538 C C . VAL A 1 210 ? 115.710 146.328 117.559 1.00 61.17 213 VAL Z C 1
ATOM 1539 O O . VAL A 1 210 ? 116.929 146.171 117.688 1.00 61.17 213 VAL Z O 1
ATOM 1543 N N . ASN A 1 211 ? 115.183 147.017 116.552 1.00 70.57 214 ASN Z N 1
ATOM 1544 C CA . ASN A 1 211 ? 115.995 147.574 115.481 1.00 70.57 214 ASN Z CA 1
ATOM 1545 C C . ASN A 1 211 ? 115.514 148.975 115.132 1.00 70.57 214 ASN Z C 1
ATOM 1546 O O . ASN A 1 211 ? 114.315 149.246 115.055 1.00 70.57 214 ASN Z O 1
ATOM 1551 N N . ILE A 1 212 ? 116.473 149.869 114.912 1.00 75.79 215 ILE Z N 1
ATOM 1552 C CA . ILE A 1 212 ? 116.181 151.262 114.587 1.00 75.79 215 ILE Z CA 1
ATOM 1553 C C . ILE A 1 212 ? 116.843 151.621 113.262 1.00 75.79 215 ILE Z C 1
ATOM 1554 O O . ILE A 1 212 ? 118.060 151.842 113.218 1.00 75.79 215 ILE Z O 1
ATOM 1559 N N . PRO A 1 213 ? 116.091 151.688 112.163 1.00 81.41 216 PRO Z N 1
ATOM 1560 C CA . PRO A 1 213 ? 116.689 151.937 110.839 1.00 81.41 216 PRO Z CA 1
ATOM 1561 C C . PRO A 1 213 ? 116.953 153.401 110.499 1.00 81.41 216 PRO Z C 1
ATOM 1562 O O . PRO A 1 213 ? 117.163 153.696 109.318 1.00 81.41 216 PRO Z O 1
ATOM 1566 N N . LEU A 1 214 ? 116.948 154.310 111.473 1.00 86.56 217 LEU Z N 1
ATOM 1567 C CA . LEU A 1 214 ? 117.236 155.712 111.192 1.00 86.56 217 LEU Z CA 1
ATOM 1568 C C . LEU A 1 214 ? 118.683 155.908 110.760 1.00 86.56 217 LEU Z C 1
ATOM 1569 O O . LEU A 1 214 ? 119.599 155.796 111.580 1.00 86.56 217 LEU Z O 1
ATOM 1574 N N . VAL A 1 215 ? 118.901 156.202 109.479 1.00 95.74 218 VAL Z N 1
ATOM 1575 C CA . VAL A 1 215 ? 120.241 156.466 108.965 1.00 95.74 218 VAL Z CA 1
ATOM 1576 C C . VAL A 1 215 ? 120.738 157.787 109.532 1.00 95.74 218 VAL Z C 1
ATOM 1577 O O . VAL A 1 215 ? 119.960 158.730 109.706 1.00 95.74 218 VAL Z O 1
ATOM 1581 N N . VAL A 1 216 ? 122.032 157.866 109.829 1.00 104.17 219 VAL Z N 1
ATOM 1582 C CA . VAL A 1 216 ? 122.589 159.086 110.398 1.00 104.17 219 VAL Z CA 1
ATOM 1583 C C . VAL A 1 216 ? 123.879 159.453 109.671 1.00 104.17 219 VAL Z C 1
ATOM 1584 O O . VAL A 1 216 ? 124.498 160.479 109.972 1.00 104.17 219 VAL Z O 1
ATOM 1588 N N . SER A 1 217 ? 124.294 158.640 108.697 1.00 114.24 220 SER Z N 1
ATOM 1589 C CA . SER A 1 217 ? 125.562 158.947 108.045 1.00 114.24 220 SER Z CA 1
ATOM 1590 C C . SER A 1 217 ? 125.651 158.533 106.580 1.00 114.24 220 SER Z C 1
ATOM 1591 O O . SER A 1 217 ? 125.256 157.431 106.188 1.00 114.24 220 SER Z O 1
ATOM 1594 N N . ARG A 1 218 ? 126.188 159.450 105.787 1.00 127.12 221 ARG Z N 1
ATOM 1595 C CA . ARG A 1 218 ? 126.431 159.288 104.359 1.00 127.12 221 ARG Z CA 1
ATOM 1596 C C . ARG A 1 218 ? 127.868 158.792 104.158 1.00 127.12 221 ARG Z C 1
ATOM 1597 O O . ARG A 1 218 ? 128.339 158.024 105.004 1.00 127.12 221 ARG Z O 1
ATOM 1605 N N . ILE A 1 219 ? 128.585 159.202 103.105 1.00 136.31 222 ILE Z N 1
ATOM 1606 C CA . ILE A 1 219 ? 129.487 158.422 102.259 1.00 136.31 222 ILE Z CA 1
ATOM 1607 C C . ILE A 1 219 ? 130.155 157.263 102.992 1.00 136.31 222 ILE Z C 1
ATOM 1608 O O . ILE A 1 219 ? 130.820 157.483 104.010 1.00 136.31 222 ILE Z O 1
ATOM 1613 N N . THR A 1 220 ? 130.018 156.013 102.492 1.00 140.78 223 THR Z N 1
ATOM 1614 C CA . THR A 1 220 ? 129.698 155.512 101.112 1.00 140.78 223 THR Z CA 1
ATOM 1615 C C . THR A 1 220 ? 130.923 155.679 100.197 1.00 140.78 223 THR Z C 1
ATOM 1616 O O . THR A 1 220 ? 130.844 156.159 99.065 1.00 140.78 223 THR Z O 1
ATOM 1620 N N . ASP A 1 221 ? 132.081 155.307 100.740 1.00 145.32 224 ASP Z N 1
ATOM 1621 C CA . ASP A 1 221 ? 133.300 155.149 99.956 1.00 145.32 224 ASP Z CA 1
ATOM 1622 C C . ASP A 1 221 ? 133.457 153.699 99.516 1.00 145.32 224 ASP Z C 1
ATOM 1623 O O . ASP A 1 221 ? 132.504 152.917 99.591 1.00 145.32 224 ASP Z O 1
ATOM 1628 N N . GLN A 1 222 ? 134.654 153.341 99.048 1.00 147.87 225 GLN Z N 1
ATOM 1629 C CA . GLN A 1 222 ? 134.995 151.964 98.684 1.00 147.87 225 GLN Z CA 1
ATOM 1630 C C . GLN A 1 222 ? 134.087 151.427 97.579 1.00 147.87 225 GLN Z C 1
ATOM 1631 O O . GLN A 1 222 ? 133.324 150.477 97.772 1.00 147.87 225 GLN Z O 1
ATOM 1637 N N . THR A 1 223 ? 134.189 152.059 96.404 1.00 148.82 226 THR Z N 1
ATOM 1638 C CA . THR A 1 223 ? 133.535 151.671 95.152 1.00 148.82 226 THR Z CA 1
ATOM 1639 C C . THR A 1 223 ? 132.127 151.110 95.338 1.00 148.82 226 THR Z C 1
ATOM 1640 O O . THR A 1 223 ? 131.827 149.995 94.897 1.00 148.82 226 THR Z O 1
ATOM 1644 N N . GLY A 1 224 ? 131.253 151.885 95.973 1.00 146.48 227 GLY Z N 1
ATOM 1645 C CA . GLY A 1 224 ? 129.855 151.518 96.082 1.00 146.48 227 GLY Z CA 1
ATOM 1646 C C . GLY A 1 224 ? 129.539 150.458 97.118 1.00 146.48 227 GLY Z C 1
ATOM 1647 O O . GLY A 1 224 ? 128.988 149.404 96.790 1.00 146.48 227 GLY Z O 1
ATOM 1648 N N . LYS A 1 225 ? 129.883 150.730 98.375 1.00 143.58 228 LYS Z N 1
ATOM 1649 C CA . LYS A 1 225 ? 129.448 149.907 99.496 1.00 143.58 228 LYS Z CA 1
ATOM 1650 C C . LYS A 1 225 ? 128.413 150.598 100.371 1.00 143.58 228 LYS Z C 1
ATOM 1651 O O . LYS A 1 225 ? 127.737 149.919 101.154 1.00 143.58 228 LYS Z O 1
ATOM 1657 N N . GLU A 1 226 ? 128.284 151.922 100.269 1.00 140.29 229 GLU Z N 1
ATOM 1658 C CA . GLU A 1 226 ? 127.266 152.761 100.894 1.00 140.29 229 GLU Z CA 1
ATOM 1659 C C . GLU A 1 226 ? 127.479 152.951 102.389 1.00 140.29 229 GLU Z C 1
ATOM 1660 O O . GLU A 1 226 ? 126.861 153.842 102.982 1.00 140.29 229 GLU Z O 1
ATOM 1666 N N . HIS A 1 227 ? 128.367 152.154 102.984 1.00 136.86 230 HIS Z N 1
ATOM 1667 C CA . HIS A 1 227 ? 128.859 152.321 104.356 1.00 136.86 230 HIS Z CA 1
ATOM 1668 C C . HIS A 1 227 ? 127.788 152.887 105.287 1.00 136.86 230 HIS Z C 1
ATOM 1669 O O . HIS A 1 227 ? 128.014 153.819 106.058 1.00 136.86 230 HIS Z O 1
ATOM 1676 N N . VAL A 1 228 ? 126.599 152.300 105.194 1.00 121.36 231 VAL Z N 1
ATOM 1677 C CA . VAL A 1 228 ? 125.441 152.817 105.909 1.00 121.36 231 VAL Z CA 1
ATOM 1678 C C . VAL A 1 228 ? 125.643 152.567 107.394 1.00 121.36 231 VAL Z C 1
ATOM 1679 O O . VAL A 1 228 ? 126.063 151.478 107.798 1.00 121.36 231 VAL Z O 1
ATOM 1683 N N . THR A 1 229 ? 125.353 153.573 108.215 1.00 103.90 232 THR Z N 1
ATOM 1684 C CA . THR A 1 229 ? 125.467 153.416 109.658 1.00 103.90 232 THR Z CA 1
ATOM 1685 C C . THR A 1 229 ? 124.236 153.994 110.335 1.00 103.90 232 THR Z C 1
ATOM 1686 O O . THR A 1 229 ? 124.200 155.182 110.667 1.00 103.90 232 THR Z O 1
ATOM 1690 N N . THR A 1 230 ? 123.226 153.156 110.546 1.00 86.85 233 THR Z N 1
ATOM 1691 C CA . THR A 1 230 ? 122.007 153.581 111.218 1.00 86.85 233 THR Z CA 1
ATOM 1692 C C . THR A 1 230 ? 122.258 153.782 112.703 1.00 86.85 233 THR Z C 1
ATOM 1693 O O . THR A 1 230 ? 123.377 153.576 113.181 1.00 86.85 233 THR Z O 1
ATOM 1697 N N . VAL A 1 231 ? 121.222 154.181 113.443 1.00 76.14 234 VAL Z N 1
ATOM 1698 C CA . VAL A 1 231 ? 121.351 154.346 114.886 1.00 76.14 234 VAL Z CA 1
ATOM 1699 C C . VAL A 1 231 ? 121.663 153.033 115.587 1.00 76.14 234 VAL Z C 1
ATOM 1700 O O . VAL A 1 231 ? 122.344 153.041 116.622 1.00 76.14 234 VAL Z O 1
ATOM 1704 N N . GLN A 1 232 ? 121.216 151.902 115.042 1.00 72.78 235 GLN Z N 1
ATOM 1705 C CA . GLN A 1 232 ? 121.468 150.622 115.693 1.00 72.78 235 GLN Z CA 1
ATOM 1706 C C . GLN A 1 232 ? 122.953 150.299 115.746 1.00 72.78 235 GLN Z C 1
ATOM 1707 O O . GLN A 1 232 ? 123.408 149.645 116.687 1.00 72.78 235 GLN Z O 1
ATOM 1713 N N . THR A 1 233 ? 123.725 150.737 114.753 1.00 72.85 236 THR Z N 1
ATOM 1714 C CA . THR A 1 233 ? 125.168 150.548 114.824 1.00 72.85 236 THR Z CA 1
ATOM 1715 C C . THR A 1 233 ? 125.808 151.372 115.929 1.00 72.85 236 THR Z C 1
ATOM 1716 O O . THR A 1 233 ? 126.736 150.885 116.581 1.00 72.85 236 THR Z O 1
ATOM 1720 N N . ILE A 1 234 ? 125.327 152.591 116.171 1.00 69.00 237 ILE Z N 1
ATOM 1721 C CA . ILE A 1 234 ? 125.879 153.406 117.247 1.00 69.00 237 ILE Z CA 1
ATOM 1722 C C . ILE A 1 234 ? 125.672 152.729 118.594 1.00 69.00 237 ILE Z C 1
ATOM 1723 O O . ILE A 1 234 ? 126.584 152.681 119.426 1.00 69.00 237 ILE Z O 1
ATOM 1728 N N . LEU A 1 235 ? 124.474 152.197 118.836 1.00 63.54 238 LEU Z N 1
ATOM 1729 C CA . LEU A 1 235 ? 124.207 151.526 120.101 1.00 63.54 238 LEU Z CA 1
ATOM 1730 C C . LEU A 1 235 ? 124.886 150.167 120.185 1.00 63.54 238 LEU Z C 1
ATOM 1731 O O . LEU A 1 235 ? 125.310 149.762 121.270 1.00 63.54 238 LEU Z O 1
ATOM 1736 N N . ASP A 1 236 ? 125.003 149.451 119.071 1.00 66.21 239 ASP Z N 1
ATOM 1737 C CA . ASP A 1 236 ? 125.755 148.205 119.059 1.00 66.21 239 ASP Z CA 1
ATOM 1738 C C . ASP A 1 236 ? 127.251 148.427 119.204 1.00 66.21 239 ASP Z C 1
ATOM 1739 O O . ASP A 1 236 ? 127.983 147.469 119.468 1.00 66.21 239 ASP Z O 1
ATOM 1744 N N . GLN A 1 237 ? 127.720 149.657 119.017 1.00 67.02 240 GLN Z N 1
ATOM 1745 C CA . GLN A 1 237 ? 129.103 149.978 119.339 1.00 67.02 240 GLN Z CA 1
ATOM 1746 C C . GLN A 1 237 ? 129.337 150.002 120.844 1.00 67.02 240 GLN Z C 1
ATOM 1747 O O . GLN A 1 237 ? 130.431 149.658 121.302 1.00 67.02 240 GLN Z O 1
ATOM 1753 N N . LEU A 1 238 ? 128.333 150.402 121.625 1.00 59.24 241 LEU Z N 1
ATOM 1754 C CA . LEU A 1 238 ? 128.441 150.329 123.083 1.00 59.24 241 LEU Z CA 1
ATOM 1755 C C . LEU A 1 238 ? 128.106 148.930 123.591 1.00 59.24 241 LEU Z C 1
ATOM 1756 O O . LEU A 1 238 ? 128.952 148.250 124.178 1.00 59.24 241 LEU Z O 1
ATOM 1761 N N . MET A 1 239 ? 126.869 148.485 123.366 1.00 56.15 242 MET Z N 1
ATOM 1762 C CA . MET A 1 239 ? 126.417 147.203 123.869 1.00 56.15 242 MET Z CA 1
ATOM 1763 C C . MET A 1 239 ? 125.305 146.686 122.966 1.00 56.15 242 MET Z C 1
ATOM 1764 O O . MET A 1 239 ? 124.335 147.416 122.719 1.00 56.15 242 MET Z O 1
ATOM 1769 N N . PRO A 1 240 ? 125.406 145.458 122.481 1.00 52.46 243 PRO Z N 1
ATOM 1770 C CA . PRO A 1 240 ? 124.474 144.984 121.450 1.00 52.46 243 PRO Z CA 1
ATOM 1771 C C . PRO A 1 240 ? 123.064 144.659 121.929 1.00 52.46 243 PRO Z C 1
ATOM 1772 O O . PRO A 1 240 ? 122.286 144.067 121.174 1.00 52.46 243 PRO Z O 1
ATOM 1776 N N . GLY A 1 241 ? 122.710 145.018 123.157 1.00 45.37 244 GLY Z N 1
ATOM 1777 C CA . GLY A 1 241 ? 121.364 144.759 123.630 1.00 45.37 244 GLY Z CA 1
ATOM 1778 C C . GLY A 1 241 ? 120.793 145.873 124.477 1.00 45.37 244 GLY Z C 1
ATOM 1779 O O . GLY A 1 241 ? 120.003 145.624 125.389 1.00 45.37 244 GLY Z O 1
ATOM 1780 N N . LEU A 1 242 ? 121.197 147.109 124.195 1.00 43.79 245 LEU Z N 1
ATOM 1781 C CA . LEU A 1 242 ? 120.917 148.204 125.114 1.00 43.79 245 LEU Z CA 1
ATOM 1782 C C . LEU A 1 242 ? 119.435 148.563 125.161 1.00 43.79 245 LEU Z C 1
ATOM 1783 O O . LEU A 1 242 ? 118.873 148.714 126.252 1.00 43.79 245 LEU Z O 1
ATOM 1788 N N . VAL A 1 243 ? 118.792 148.719 124.008 1.00 42.66 246 VAL Z N 1
ATOM 1789 C CA . VAL A 1 243 ? 117.415 149.210 123.956 1.00 42.66 246 VAL Z CA 1
ATOM 1790 C C . VAL A 1 243 ? 116.446 148.249 124.641 1.00 42.66 246 VAL Z C 1
ATOM 1791 O O . VAL A 1 243 ? 115.599 148.709 125.420 1.00 42.66 246 VAL Z O 1
ATOM 1795 N N . PRO A 1 244 ? 116.490 146.936 124.383 1.00 41.71 247 PRO Z N 1
ATOM 1796 C CA . PRO A 1 244 ? 115.671 146.020 125.184 1.00 41.71 247 PRO Z CA 1
ATOM 1797 C C . PRO A 1 244 ? 116.005 146.043 126.660 1.00 41.71 247 PRO Z C 1
ATOM 1798 O O . PRO A 1 244 ? 115.102 145.847 127.481 1.00 41.71 247 PRO Z O 1
ATOM 1802 N N . LEU A 1 245 ? 117.261 146.299 127.026 1.00 38.99 248 LEU Z N 1
ATOM 1803 C CA . LEU A 1 245 ? 117.600 146.429 128.438 1.00 38.99 248 LEU Z CA 1
ATOM 1804 C C . LEU A 1 245 ? 116.892 147.611 129.080 1.00 38.99 248 LEU Z C 1
ATOM 1805 O O . LEU A 1 245 ? 116.351 147.482 130.181 1.00 38.99 248 LEU Z O 1
ATOM 1810 N N . LEU A 1 246 ? 116.881 148.765 128.416 1.00 40.33 249 LEU Z N 1
ATOM 1811 C CA . LEU A 1 246 ? 116.159 149.913 128.955 1.00 40.33 249 LEU Z CA 1
ATOM 1812 C C . LEU A 1 246 ? 114.654 149.687 128.964 1.00 40.33 249 LEU Z C 1
ATOM 1813 O O . LEU A 1 246 ? 113.973 150.095 129.914 1.00 40.33 249 LEU Z O 1
ATOM 1818 N N . LEU A 1 247 ? 114.119 149.053 127.919 1.00 40.94 250 LEU Z N 1
ATOM 1819 C CA . LEU A 1 247 ? 112.699 148.730 127.908 1.00 40.94 250 LEU Z CA 1
ATOM 1820 C C . LEU A 1 247 ? 112.333 147.804 129.053 1.00 40.94 250 LEU Z C 1
ATOM 1821 O O . LEU A 1 247 ? 111.245 147.930 129.625 1.00 40.94 250 LEU Z O 1
ATOM 1826 N N . THR A 1 248 ? 113.217 146.881 129.407 1.00 40.09 251 THR Z N 1
ATOM 1827 C CA . THR A 1 248 ? 112.982 146.006 130.539 1.00 40.09 251 THR Z CA 1
ATOM 1828 C C . THR A 1 248 ? 112.904 146.764 131.849 1.00 40.09 251 THR Z C 1
ATOM 1829 O O . THR A 1 248 ? 111.981 146.520 132.623 1.00 40.09 251 THR Z O 1
ATOM 1833 N N . PHE A 1 249 ? 113.806 147.714 132.094 1.00 40.92 252 PHE Z N 1
ATOM 1834 C CA . PHE A 1 249 ? 113.736 148.517 133.303 1.00 40.92 252 PHE Z CA 1
ATOM 1835 C C . PHE A 1 249 ? 112.530 149.437 133.326 1.00 40.92 252 PHE Z C 1
ATOM 1836 O O . PHE A 1 249 ? 112.029 149.742 134.411 1.00 40.92 252 PHE Z O 1
ATOM 1844 N N . ALA A 1 250 ? 112.061 149.899 132.169 1.00 43.05 253 ALA Z N 1
ATOM 1845 C CA . ALA A 1 250 ? 110.809 150.645 132.151 1.00 43.05 253 ALA Z CA 1
ATOM 1846 C C . ALA A 1 250 ? 109.636 149.750 132.531 1.00 43.05 253 ALA Z C 1
ATOM 1847 O O . ALA A 1 250 ? 108.858 150.079 133.433 1.00 43.05 253 ALA Z O 1
ATOM 1849 N N . CYS A 1 251 ? 109.510 148.598 131.869 1.00 47.19 254 CYS Z N 1
ATOM 1850 C CA . CYS A 1 251 ? 108.441 147.661 132.196 1.00 47.19 254 CYS Z CA 1
ATOM 1851 C C . CYS A 1 251 ? 108.613 147.060 133.578 1.00 47.19 254 CYS Z C 1
ATOM 1852 O O . CYS A 1 251 ? 107.620 146.725 134.228 1.00 47.19 254 CYS Z O 1
ATOM 1855 N N . MET A 1 252 ? 109.853 146.910 134.033 1.00 46.09 255 MET Z N 1
ATOM 1856 C CA . MET A 1 252 ? 110.112 146.372 135.360 1.00 46.09 255 MET Z CA 1
ATOM 1857 C C . MET A 1 252 ? 109.727 147.370 136.439 1.00 46.09 255 MET Z C 1
ATOM 1858 O O . MET A 1 252 ? 109.374 146.975 137.554 1.00 46.09 255 MET Z O 1
ATOM 1863 N N . TRP A 1 253 ? 109.788 148.661 136.123 1.00 50.15 256 TRP Z N 1
ATOM 1864 C CA . TRP A 1 253 ? 109.292 149.708 137.003 1.00 50.15 256 TRP Z CA 1
ATOM 1865 C C . TRP A 1 253 ? 107.779 149.828 136.974 1.00 50.15 256 TRP Z C 1
ATOM 1866 O O . TRP A 1 253 ? 107.168 150.082 138.016 1.00 50.15 256 TRP Z O 1
ATOM 1877 N N . LEU A 1 254 ? 107.159 149.653 135.807 1.00 50.88 257 LEU Z N 1
ATOM 1878 C CA . LEU A 1 254 ? 105.703 149.730 135.734 1.00 50.88 257 LEU Z CA 1
ATOM 1879 C C . LEU A 1 254 ? 105.033 148.644 136.566 1.00 50.88 257 LEU Z C 1
ATOM 1880 O O . LEU A 1 254 ? 103.984 148.885 137.169 1.00 50.88 257 LEU Z O 1
ATOM 1885 N N . LEU A 1 255 ? 105.616 147.446 136.606 1.00 50.38 258 LEU Z N 1
ATOM 1886 C CA . LEU A 1 255 ? 104.929 146.308 137.207 1.00 50.38 258 LEU Z CA 1
ATOM 1887 C C . LEU A 1 255 ? 104.826 146.399 138.724 1.00 50.38 258 LEU Z C 1
ATOM 1888 O O . LEU A 1 255 ? 103.921 145.787 139.299 1.00 50.38 258 LEU Z O 1
ATOM 1893 N N . ARG A 1 256 ? 105.729 147.121 139.392 1.00 51.88 259 ARG Z N 1
ATOM 1894 C CA . ARG A 1 256 ? 105.538 147.354 140.820 1.00 51.88 259 ARG Z CA 1
ATOM 1895 C C . ARG A 1 256 ? 104.282 148.165 141.088 1.00 51.88 259 ARG Z C 1
ATOM 1896 O O . ARG A 1 256 ? 103.657 148.020 142.144 1.00 51.88 259 ARG Z O 1
ATOM 1904 N N . LYS A 1 257 ? 103.898 149.029 140.152 1.00 56.19 260 LYS Z N 1
ATOM 1905 C CA . LYS A 1 257 ? 102.688 149.826 140.287 1.00 56.19 260 LYS Z CA 1
ATOM 1906 C C . LYS A 1 257 ? 101.437 149.038 139.927 1.00 56.19 260 LYS Z C 1
ATOM 1907 O O . LYS A 1 257 ? 100.359 149.622 139.767 1.00 56.19 260 LYS Z O 1
ATOM 1913 N N . LYS A 1 258 ? 101.566 147.716 139.802 1.00 58.52 261 LYS Z N 1
ATOM 1914 C CA . LYS A 1 258 ? 100.448 146.802 139.579 1.00 58.52 261 LYS Z CA 1
ATOM 1915 C C . LYS A 1 258 ? 99.606 147.196 138.373 1.00 58.52 261 LYS Z C 1
ATOM 1916 O O . LYS A 1 258 ? 98.376 147.124 138.412 1.00 58.52 261 LYS Z O 1
ATOM 1922 N N . VAL A 1 259 ? 100.254 147.610 137.297 1.00 59.19 262 VAL Z N 1
ATOM 1923 C CA . VAL A 1 259 ? 99.566 147.785 136.025 1.00 59.19 262 VAL Z CA 1
ATOM 1924 C C . VAL A 1 259 ? 99.388 146.416 135.386 1.00 59.19 262 VAL Z C 1
ATOM 1925 O O . VAL A 1 259 ? 100.258 145.546 135.504 1.00 59.19 262 VAL Z O 1
ATOM 1929 N N . ASN A 1 260 ? 98.257 146.209 134.727 1.00 65.06 263 ASN Z N 1
ATOM 1930 C CA . ASN A 1 260 ? 98.023 144.929 134.082 1.00 65.06 263 ASN Z CA 1
ATOM 1931 C C . ASN A 1 260 ? 99.051 144.700 132.979 1.00 65.06 263 ASN Z C 1
ATOM 1932 O O . ASN A 1 260 ? 99.242 145.563 132.119 1.00 65.06 263 ASN Z O 1
ATOM 1937 N N . PRO A 1 261 ? 99.730 143.553 132.979 1.00 63.23 264 PRO Z N 1
ATOM 1938 C CA . PRO A 1 261 ? 100.627 143.237 131.862 1.00 63.23 264 PRO Z CA 1
ATOM 1939 C C . PRO A 1 261 ? 99.913 143.135 130.532 1.00 63.23 264 PRO Z C 1
ATOM 1940 O O . PRO A 1 261 ? 100.567 143.231 129.488 1.00 63.23 264 PRO Z O 1
ATOM 1944 N N . LEU A 1 262 ? 98.599 142.940 130.532 1.00 63.42 265 LEU Z N 1
ATOM 1945 C CA . LEU A 1 262 ? 97.809 143.024 129.316 1.00 63.42 265 LEU Z CA 1
ATOM 1946 C C . LEU A 1 262 ? 97.501 144.464 128.938 1.00 63.42 265 LEU Z C 1
ATOM 1947 O O . LEU A 1 262 ? 96.906 144.704 127.884 1.00 63.42 265 LEU Z O 1
ATOM 1952 N N . TRP A 1 263 ? 97.883 145.422 129.782 1.00 67.13 266 TRP Z N 1
ATOM 1953 C CA . TRP A 1 263 ? 97.804 146.836 129.456 1.00 67.13 266 TRP Z CA 1
ATOM 1954 C C . TRP A 1 263 ? 99.168 147.449 129.187 1.00 67.13 266 TRP Z C 1
ATOM 1955 O O . TRP A 1 263 ? 99.260 148.672 129.037 1.00 67.13 266 TRP Z O 1
ATOM 1966 N N . ILE A 1 264 ? 100.225 146.644 129.140 1.00 61.75 267 ILE Z N 1
ATOM 1967 C CA . ILE A 1 264 ? 101.547 147.108 128.740 1.00 61.75 267 ILE Z CA 1
ATOM 1968 C C . ILE A 1 264 ? 101.871 146.462 127.402 1.00 61.75 267 ILE Z C 1
ATOM 1969 O O . ILE A 1 264 ? 102.616 147.021 126.590 1.00 61.75 267 ILE Z O 1
ATOM 1974 N N . ILE A 1 265 ? 101.302 145.281 127.162 1.00 60.73 268 ILE Z N 1
ATOM 1975 C CA . ILE A 1 265 ? 101.478 144.624 125.872 1.00 60.73 268 ILE Z CA 1
ATOM 1976 C C . ILE A 1 265 ? 100.763 145.403 124.776 1.00 60.73 268 ILE Z C 1
ATOM 1977 O O . ILE A 1 265 ? 101.286 145.561 123.667 1.00 60.73 268 ILE Z O 1
ATOM 1982 N N . VAL A 1 266 ? 99.564 145.913 125.067 1.00 63.51 269 VAL Z N 1
ATOM 1983 C CA . VAL A 1 266 ? 98.860 146.743 124.098 1.00 63.51 269 VAL Z CA 1
ATOM 1984 C C . VAL A 1 266 ? 99.618 148.033 123.816 1.00 63.51 269 VAL Z C 1
ATOM 1985 O O . VAL A 1 266 ? 99.609 148.520 122.678 1.00 63.51 269 VAL Z O 1
ATOM 1989 N N . GLY A 1 267 ? 100.286 148.602 124.819 1.00 61.38 270 GLY Z N 1
ATOM 1990 C CA . GLY A 1 267 ? 101.156 149.734 124.557 1.00 61.38 270 GLY Z CA 1
ATOM 1991 C C . GLY A 1 267 ? 102.233 149.416 123.540 1.00 61.38 270 GLY Z C 1
ATOM 1992 O O . GLY A 1 267 ? 102.468 150.195 122.613 1.00 61.38 270 GLY Z O 1
ATOM 1993 N N . PHE A 1 268 ? 102.886 148.264 123.682 1.00 60.74 271 PHE Z N 1
ATOM 1994 C CA . PHE A 1 268 ? 103.859 147.838 122.688 1.00 60.74 271 PHE Z CA 1
ATOM 1995 C C . PHE A 1 268 ? 103.240 147.563 121.328 1.00 60.74 271 PHE Z C 1
ATOM 1996 O O . PHE A 1 268 ? 103.890 147.820 120.313 1.00 60.74 271 PHE Z O 1
ATOM 2004 N N . PHE A 1 269 ? 102.017 147.036 121.275 1.00 64.89 272 PHE Z N 1
ATOM 2005 C CA . PHE A 1 269 ? 101.351 146.864 119.992 1.00 64.89 272 PHE Z CA 1
ATOM 2006 C C . PHE A 1 269 ? 101.055 148.190 119.315 1.00 64.89 272 PHE Z C 1
ATOM 2007 O O . PHE A 1 269 ? 101.104 148.267 118.084 1.00 64.89 272 PHE Z O 1
ATOM 2015 N N . VAL A 1 270 ? 100.744 149.225 120.085 1.00 64.53 273 VAL Z N 1
ATOM 2016 C CA . VAL A 1 270 ? 100.602 150.569 119.533 1.00 64.53 273 VAL Z CA 1
ATOM 2017 C C . VAL A 1 270 ? 101.938 151.105 119.038 1.00 64.53 273 VAL Z C 1
ATOM 2018 O O . VAL A 1 270 ? 102.023 151.694 117.957 1.00 64.53 273 VAL Z O 1
ATOM 2022 N N . ILE A 1 271 ? 102.999 150.909 119.824 1.00 63.62 274 ILE Z N 1
ATOM 2023 C CA . ILE A 1 271 ? 104.312 151.428 119.450 1.00 63.62 274 ILE Z CA 1
ATOM 2024 C C . ILE A 1 271 ? 104.843 150.739 118.199 1.00 63.62 274 ILE Z C 1
ATOM 2025 O O . ILE A 1 271 ? 105.465 151.382 117.345 1.00 63.62 274 ILE Z O 1
ATOM 2030 N N . GLY A 1 272 ? 104.607 149.435 118.060 1.00 68.17 275 GLY Z N 1
ATOM 2031 C CA . GLY A 1 272 ? 105.120 148.715 116.909 1.00 68.17 275 GLY Z CA 1
ATOM 2032 C C . GLY A 1 272 ? 104.433 149.094 115.616 1.00 68.17 275 GLY Z C 1
ATOM 2033 O O . GLY A 1 272 ? 104.953 148.822 114.531 1.00 68.17 275 GLY Z O 1
ATOM 2034 N N . ILE A 1 273 ? 103.255 149.705 115.707 1.00 70.85 276 ILE Z N 1
ATOM 2035 C CA . ILE A 1 273 ? 102.559 150.198 114.525 1.00 70.85 276 ILE Z CA 1
ATOM 2036 C C . ILE A 1 273 ? 102.890 151.659 114.260 1.00 70.85 276 ILE Z C 1
ATOM 2037 O O . ILE A 1 273 ? 103.153 152.044 113.119 1.00 70.85 276 ILE Z O 1
ATOM 2042 N N . ALA A 1 274 ? 102.889 152.488 115.300 1.00 72.98 277 ALA Z N 1
ATOM 2043 C CA . ALA A 1 274 ? 103.225 153.894 115.146 1.00 72.98 277 ALA Z CA 1
ATOM 2044 C C . ALA A 1 274 ? 104.718 154.135 114.987 1.00 72.98 277 ALA Z C 1
ATOM 2045 O O . ALA A 1 274 ? 105.114 155.260 114.667 1.00 72.98 277 ALA Z O 1
ATOM 2047 N N . GLY A 1 275 ? 105.553 153.122 115.198 1.00 75.37 278 GLY Z N 1
ATOM 2048 C CA . GLY A 1 275 ? 106.984 153.292 115.055 1.00 75.37 278 GLY Z CA 1
ATOM 2049 C C . GLY A 1 275 ? 107.503 152.778 113.731 1.00 75.37 278 GLY Z C 1
ATOM 2050 O O . GLY A 1 275 ? 108.516 153.258 113.217 1.00 75.37 278 GLY Z O 1
ATOM 2051 N N . TYR A 1 276 ? 106.810 151.788 113.171 1.00 76.47 279 TYR Z N 1
ATOM 2052 C CA . TYR A 1 276 ? 107.189 151.268 111.864 1.00 76.47 279 TYR Z CA 1
ATOM 2053 C C . TYR A 1 276 ? 106.628 152.128 110.741 1.00 76.47 279 TYR Z C 1
ATOM 2054 O O . TYR A 1 276 ? 107.052 151.999 109.588 1.00 76.47 279 TYR Z O 1
ATOM 2063 N N . ALA A 1 277 ? 105.693 153.020 111.056 1.00 80.59 280 ALA Z N 1
ATOM 2064 C CA . ALA A 1 277 ? 105.051 153.856 110.046 1.00 80.59 280 ALA Z CA 1
ATOM 2065 C C . ALA A 1 277 ? 105.714 155.232 110.011 1.00 80.59 280 ALA Z C 1
ATOM 2066 O O . ALA A 1 277 ? 105.248 156.173 109.369 1.00 80.59 280 ALA Z O 1
ATOM 2068 N N . CYS A 1 278 ? 106.831 155.334 110.728 1.00 83.95 281 CYS Z N 1
ATOM 2069 C CA . CYS A 1 278 ? 107.609 156.567 110.740 1.00 83.95 281 CYS Z CA 1
ATOM 2070 C C . CYS A 1 278 ? 109.094 156.261 110.624 1.00 83.95 281 CYS Z C 1
ATOM 2071 O O . CYS A 1 278 ? 109.931 157.166 110.702 1.00 83.95 281 CYS Z O 1
ATOM 2074 N N . GLY A 1 279 ? 109.431 154.987 110.441 1.00 81.54 282 GLY Z N 1
ATOM 2075 C CA . GLY A 1 279 ? 110.803 154.573 110.265 1.00 81.54 282 GLY Z CA 1
ATOM 2076 C C . GLY A 1 279 ? 111.595 154.414 111.541 1.00 81.54 282 GLY Z C 1
ATOM 2077 O O . GLY A 1 279 ? 112.765 154.016 111.477 1.00 81.54 282 GLY Z O 1
ATOM 2078 N N . LEU A 1 280 ? 111.005 154.708 112.697 1.00 80.73 283 LEU Z N 1
ATOM 2079 C CA . LEU A 1 280 ? 111.708 154.565 113.965 1.00 80.73 283 LEU Z CA 1
ATOM 2080 C C . LEU A 1 280 ? 112.065 153.108 114.224 1.00 80.73 283 LEU Z C 1
ATOM 2081 O O . LEU A 1 280 ? 113.242 152.764 114.347 1.00 80.73 283 LEU Z O 1
ATOM 2086 N N . LEU A 1 281 ? 111.055 152.248 114.319 1.00 76.53 284 LEU Z N 1
ATOM 2087 C CA . LEU A 1 281 ? 111.289 150.821 114.489 1.00 76.53 284 LEU Z CA 1
ATOM 2088 C C . LEU A 1 281 ? 111.158 150.122 113.145 1.00 76.53 284 LEU Z C 1
ATOM 2089 O O . LEU A 1 281 ? 110.387 150.562 112.287 1.00 76.53 284 LEU Z O 1
ATOM 2094 N N . GLY A 1 282 ? 111.900 149.040 112.947 1.00 74.73 285 GLY Z N 1
ATOM 2095 C CA . GLY A 1 282 ? 111.787 148.292 111.714 1.00 74.73 285 GLY Z CA 1
ATOM 2096 C C . GLY A 1 282 ? 112.726 147.110 111.643 1.00 74.73 285 GLY Z C 1
ATOM 2097 O O . GLY A 1 282 ? 113.903 147.225 111.987 1.00 74.73 285 GLY Z O 1
ATOM 2098 N N . LEU A 1 283 ? 112.219 145.969 111.194 1.00 72.74 286 LEU Z N 1
ATOM 2099 C CA . LEU A 1 283 ? 113.051 144.784 111.031 1.00 72.74 286 LEU Z CA 1
ATOM 2100 C C . LEU A 1 283 ? 113.770 144.829 109.689 1.00 72.74 286 LEU Z C 1
ATOM 2101 O O . LEU A 1 283 ? 113.738 145.842 108.990 1.00 72.74 286 LEU Z O 1
ATOM 2106 N N . GLU B 2 2 ? 88.819 120.765 104.068 1.00 64.36 2 GLU Y N 1
ATOM 2107 C CA . GLU B 2 2 ? 90.132 120.684 104.694 1.00 64.36 2 GLU Y CA 1
ATOM 2108 C C . GLU B 2 2 ? 90.101 119.820 105.950 1.00 64.36 2 GLU Y C 1
ATOM 2109 O O . GLU B 2 2 ? 90.487 118.652 105.913 1.00 64.36 2 GLU Y O 1
ATOM 2115 N N . ILE B 2 3 ? 89.644 120.397 107.062 1.00 61.25 3 ILE Y N 1
ATOM 2116 C CA . ILE B 2 3 ? 89.610 119.695 108.341 1.00 61.25 3 ILE Y CA 1
ATOM 2117 C C . ILE B 2 3 ? 88.540 118.612 108.322 1.00 61.25 3 ILE Y C 1
ATOM 2118 O O . ILE B 2 3 ? 87.368 118.881 108.038 1.00 61.25 3 ILE Y O 1
ATOM 2123 N N . THR B 2 4 ? 88.940 117.387 108.642 1.00 59.93 4 THR Y N 1
ATOM 2124 C CA . THR B 2 4 ? 88.076 116.218 108.597 1.00 59.93 4 THR Y CA 1
ATOM 2125 C C . THR B 2 4 ? 87.571 115.878 109.992 1.00 59.93 4 THR Y C 1
ATOM 2126 O O . THR B 2 4 ? 88.145 116.280 111.006 1.00 59.93 4 THR Y O 1
ATOM 2130 N N . THR B 2 5 ? 86.479 115.110 110.026 1.00 60.47 5 THR Y N 1
ATOM 2131 C CA . THR B 2 5 ? 85.804 114.811 111.283 1.00 60.47 5 THR Y CA 1
ATOM 2132 C C . THR B 2 5 ? 86.698 114.072 112.268 1.00 60.47 5 THR Y C 1
ATOM 2133 O O . THR B 2 5 ? 86.470 114.161 113.477 1.00 60.47 5 THR Y O 1
ATOM 2137 N N . LEU B 2 6 ? 87.705 113.352 111.787 1.00 58.26 6 LEU Y N 1
ATOM 2138 C CA . LEU B 2 6 ? 88.637 112.660 112.663 1.00 58.26 6 LEU Y CA 1
ATOM 2139 C C . LEU B 2 6 ? 89.793 113.549 113.092 1.00 58.26 6 LEU Y C 1
ATOM 2140 O O . LEU B 2 6 ? 90.686 113.083 113.804 1.00 58.26 6 LEU Y O 1
ATOM 2145 N N . GLN B 2 7 ? 89.804 114.809 112.658 1.00 56.80 7 GLN Y N 1
ATOM 2146 C CA . GLN B 2 7 ? 90.691 115.817 113.218 1.00 56.80 7 GLN Y CA 1
ATOM 2147 C C . GLN B 2 7 ? 89.992 116.711 114.227 1.00 56.80 7 GLN Y C 1
ATOM 2148 O O . GLN B 2 7 ? 90.646 117.202 115.154 1.00 56.80 7 GLN Y O 1
ATOM 2154 N N . ILE B 2 8 ? 88.685 116.927 114.072 1.00 53.51 8 ILE Y N 1
ATOM 2155 C CA . ILE B 2 8 ? 87.938 117.703 115.054 1.00 53.51 8 ILE Y CA 1
ATOM 2156 C C . ILE B 2 8 ? 87.996 117.029 116.415 1.00 53.51 8 ILE Y C 1
ATOM 2157 O O . ILE B 2 8 ? 88.213 117.686 117.437 1.00 53.51 8 ILE Y O 1
ATOM 2162 N N . VAL B 2 9 ? 87.798 115.711 116.452 1.00 49.42 9 VAL Y N 1
ATOM 2163 C CA . VAL B 2 9 ? 87.812 114.995 117.721 1.00 49.42 9 VAL Y CA 1
ATOM 2164 C C . VAL B 2 9 ? 89.191 115.066 118.361 1.00 49.42 9 VAL Y C 1
ATOM 2165 O O . VAL B 2 9 ? 89.313 115.264 119.573 1.00 49.42 9 VAL Y O 1
ATOM 2169 N N . LEU B 2 10 ? 90.249 114.896 117.570 1.00 51.86 10 LEU Y N 1
ATOM 2170 C CA . LEU B 2 10 ? 91.590 114.996 118.131 1.00 51.86 10 LEU Y CA 1
ATOM 2171 C C . LEU B 2 10 ? 91.899 116.392 118.648 1.00 51.86 10 LEU Y C 1
ATOM 2172 O O . LEU B 2 10 ? 92.508 116.517 119.714 1.00 51.86 10 LEU Y O 1
ATOM 2177 N N . VAL B 2 11 ? 91.492 117.439 117.928 1.00 50.59 11 VAL Y N 1
ATOM 2178 C CA . VAL B 2 11 ? 91.677 118.796 118.435 1.00 50.59 11 VAL Y CA 1
ATOM 2179 C C . VAL B 2 11 ? 90.889 118.993 119.721 1.00 50.59 11 VAL Y C 1
ATOM 2180 O O . VAL B 2 11 ? 91.370 119.619 120.671 1.00 50.59 11 VAL Y O 1
ATOM 2184 N N . PHE B 2 12 ? 89.672 118.456 119.776 1.00 51.35 12 PHE Y N 1
ATOM 2185 C CA . PHE B 2 12 ? 88.860 118.546 120.982 1.00 51.35 12 PHE Y CA 1
ATOM 2186 C C . PHE B 2 12 ? 89.534 117.868 122.166 1.00 51.35 12 PHE Y C 1
ATOM 2187 O O . PHE B 2 12 ? 89.571 118.432 123.263 1.00 51.35 12 PHE Y O 1
ATOM 2195 N N . ILE B 2 13 ? 90.085 116.675 121.961 1.00 47.89 13 ILE Y N 1
ATOM 2196 C CA . ILE B 2 13 ? 90.740 115.956 123.049 1.00 47.89 13 ILE Y CA 1
ATOM 2197 C C . ILE B 2 13 ? 92.018 116.664 123.477 1.00 47.89 13 ILE Y C 1
ATOM 2198 O O . ILE B 2 13 ? 92.330 116.729 124.670 1.00 47.89 13 ILE Y O 1
ATOM 2203 N N . VAL B 2 14 ? 92.779 117.203 122.526 1.00 49.14 14 VAL Y N 1
ATOM 2204 C CA . VAL B 2 14 ? 94.004 117.906 122.891 1.00 49.14 14 VAL Y CA 1
ATOM 2205 C C . VAL B 2 14 ? 93.679 119.190 123.638 1.00 49.14 14 VAL Y C 1
ATOM 2206 O O . VAL B 2 14 ? 94.376 119.564 124.587 1.00 49.14 14 VAL Y O 1
ATOM 2210 N N . ALA B 2 15 ? 92.613 119.880 123.240 1.00 50.29 15 AL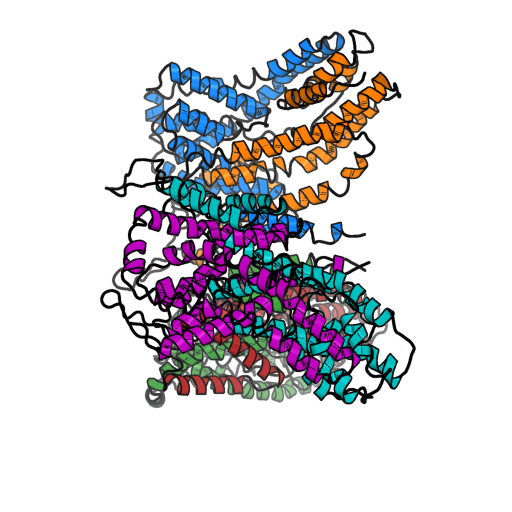A Y N 1
ATOM 2211 C CA . ALA B 2 15 ? 92.172 121.039 124.001 1.00 50.29 15 ALA Y CA 1
ATOM 2212 C C . ALA B 2 15 ? 91.694 120.661 125.395 1.00 50.29 15 ALA Y C 1
ATOM 2213 O O . ALA B 2 15 ? 91.972 121.390 126.352 1.00 50.29 15 ALA Y O 1
ATOM 2215 N N . CYS B 2 16 ? 90.986 119.540 125.531 1.00 50.90 16 CYS Y N 1
ATOM 2216 C CA . CYS B 2 16 ? 90.585 119.070 126.852 1.00 50.90 16 CYS Y CA 1
ATOM 2217 C C . CYS B 2 16 ? 91.802 118.786 127.723 1.00 50.90 16 CYS Y C 1
ATOM 2218 O O . CYS B 2 16 ? 91.830 119.149 128.902 1.00 50.90 16 CYS Y O 1
ATOM 2221 N N . ILE B 2 17 ? 92.822 118.140 127.155 1.00 47.14 17 ILE Y N 1
ATOM 2222 C CA . ILE B 2 17 ? 94.047 117.884 127.908 1.00 47.14 17 ILE Y CA 1
ATOM 2223 C C . ILE B 2 17 ? 94.709 119.191 128.310 1.00 47.14 17 ILE Y C 1
ATOM 2224 O O . ILE B 2 17 ? 95.127 119.364 129.459 1.00 47.14 17 ILE Y O 1
ATOM 2229 N N . ALA B 2 18 ? 94.813 120.132 127.381 1.00 48.49 18 ALA Y N 1
ATOM 2230 C CA . ALA B 2 18 ? 95.377 121.437 127.687 1.00 48.49 18 ALA Y CA 1
ATOM 2231 C C . ALA B 2 18 ? 94.383 122.353 128.377 1.00 48.49 18 ALA Y C 1
ATOM 2232 O O . ALA B 2 18 ? 94.642 123.554 128.485 1.00 48.49 18 ALA Y O 1
ATOM 2234 N N . GLY B 2 19 ? 93.254 121.818 128.826 1.00 48.62 19 GLY Y N 1
ATOM 2235 C CA . GLY B 2 19 ? 92.323 122.566 129.645 1.00 48.62 19 GLY Y CA 1
ATOM 2236 C C . GLY B 2 19 ? 92.321 122.024 131.057 1.00 48.62 19 GLY Y C 1
ATOM 2237 O O . GLY B 2 19 ? 92.014 122.741 132.012 1.00 48.62 19 GLY Y O 1
ATOM 2238 N N . MET B 2 20 ? 92.656 120.740 131.191 1.00 49.99 20 MET Y N 1
ATOM 2239 C CA . MET B 2 20 ? 92.913 120.185 132.513 1.00 49.99 20 MET Y CA 1
ATOM 2240 C C . MET B 2 20 ? 94.067 120.912 133.178 1.00 49.99 20 MET Y C 1
ATOM 2241 O O . MET B 2 20 ? 93.993 121.266 134.358 1.00 49.99 20 MET Y O 1
ATOM 2246 N N . GLY B 2 21 ? 95.135 121.162 132.430 1.00 47.99 21 GLY Y N 1
ATOM 2247 C CA . GLY B 2 21 ? 96.334 121.772 132.952 1.00 47.99 21 GLY Y CA 1
ATOM 2248 C C . GLY B 2 21 ? 96.213 123.233 133.319 1.00 47.99 21 GLY Y C 1
ATOM 2249 O O . GLY B 2 21 ? 97.085 123.741 134.031 1.00 47.99 21 GLY Y O 1
ATOM 2250 N N . SER B 2 22 ? 95.159 123.924 132.877 1.00 51.65 22 SER Y N 1
ATOM 2251 C CA . SER B 2 22 ? 95.055 125.357 133.136 1.00 51.65 22 SER Y CA 1
ATOM 2252 C C . SER B 2 22 ? 94.985 125.648 134.629 1.00 51.65 22 SER Y C 1
ATOM 2253 O O . SER B 2 22 ? 95.627 126.584 135.117 1.00 51.65 22 SER Y O 1
ATOM 2256 N N . ILE B 2 23 ? 94.201 124.866 135.372 1.00 48.04 23 ILE Y N 1
ATOM 2257 C CA . ILE B 2 23 ? 94.221 124.987 136.825 1.00 48.04 23 ILE Y CA 1
ATOM 2258 C C . ILE B 2 23 ? 95.193 124.002 137.436 1.00 48.04 23 ILE Y C 1
ATOM 2259 O O . ILE B 2 23 ? 95.863 124.320 138.422 1.00 48.04 23 ILE Y O 1
ATOM 2264 N N . LEU B 2 24 ? 95.296 122.805 136.861 1.00 47.42 24 LEU Y N 1
ATOM 2265 C CA . LEU B 2 24 ? 96.029 121.727 137.512 1.00 47.42 24 LEU Y CA 1
ATOM 2266 C C . LEU B 2 24 ? 97.496 122.096 137.696 1.00 47.42 24 LEU Y C 1
ATOM 2267 O O . LEU B 2 24 ? 98.075 121.842 138.756 1.00 47.42 24 LEU Y O 1
ATOM 2272 N N . ASP B 2 25 ? 98.106 122.699 136.676 1.00 54.97 25 ASP Y N 1
ATOM 2273 C CA . ASP B 2 25 ? 99.429 123.319 136.777 1.00 54.97 25 ASP Y CA 1
ATOM 2274 C C . ASP B 2 25 ? 100.521 122.337 137.186 1.00 54.97 25 ASP Y C 1
ATOM 2275 O O . ASP B 2 25 ? 101.479 122.718 137.859 1.00 54.97 25 ASP Y O 1
ATOM 2280 N N . GLU B 2 26 ? 100.419 121.072 136.784 1.00 53.19 26 GLU Y N 1
ATOM 2281 C CA . GLU B 2 26 ? 101.442 120.095 137.132 1.00 53.19 26 GLU Y CA 1
ATOM 2282 C C . GLU B 2 26 ? 102.189 119.566 135.915 1.00 53.19 26 GLU Y C 1
ATOM 2283 O O . GLU B 2 26 ? 103.408 119.722 135.828 1.00 53.19 26 GLU Y O 1
ATOM 2289 N N . PHE B 2 27 ? 101.495 118.961 134.956 1.00 54.56 27 PHE Y N 1
ATOM 2290 C CA . PHE B 2 27 ? 102.188 118.425 133.793 1.00 54.56 27 PHE Y CA 1
ATOM 2291 C C . PHE B 2 27 ? 102.464 119.481 132.736 1.00 54.56 27 PHE Y C 1
ATOM 2292 O O . PHE B 2 27 ? 103.213 119.207 131.793 1.00 54.56 27 PHE Y O 1
ATOM 2300 N N . GLN B 2 28 ? 101.886 120.670 132.880 1.00 51.46 28 GLN Y N 1
ATOM 2301 C CA . GLN B 2 28 ? 102.163 121.817 132.021 1.00 51.46 28 GLN Y CA 1
ATOM 2302 C C . GLN B 2 28 ? 101.780 121.551 130.565 1.00 51.46 28 GLN Y C 1
ATOM 2303 O O . GLN B 2 28 ? 102.602 121.603 129.652 1.00 51.46 28 GLN Y O 1
ATOM 2309 N N . PHE B 2 29 ? 100.501 121.255 130.370 1.00 48.73 29 PHE Y N 1
ATOM 2310 C CA . PHE B 2 29 ? 99.844 121.577 129.115 1.00 48.73 29 PHE Y CA 1
ATOM 2311 C C . PHE B 2 29 ? 99.246 122.976 129.155 1.00 48.73 29 PHE Y C 1
ATOM 2312 O O . PHE B 2 29 ? 98.855 123.506 128.113 1.00 48.73 29 PHE Y O 1
ATOM 2320 N N . HIS B 2 30 ? 99.190 123.580 130.344 1.00 55.67 30 HIS Y N 1
ATOM 2321 C CA . HIS B 2 30 ? 98.982 125.015 130.523 1.00 55.67 30 HIS Y CA 1
ATOM 2322 C C . HIS B 2 30 ? 100.251 125.776 130.145 1.00 55.67 30 HIS Y C 1
ATOM 2323 O O . HIS B 2 30 ? 100.822 126.533 130.926 1.00 55.67 30 HIS Y O 1
ATOM 2330 N N . ARG B 2 31 ? 100.666 125.583 128.896 1.00 48.85 31 ARG Y N 1
ATOM 2331 C CA . ARG B 2 31 ? 101.877 126.174 128.355 1.00 48.85 31 ARG Y CA 1
ATOM 2332 C C . ARG B 2 31 ? 101.739 126.219 126.851 1.00 48.85 31 ARG Y C 1
ATOM 2333 O O . ARG B 2 31 ? 101.249 125.250 126.257 1.00 48.85 31 ARG Y O 1
ATOM 2341 N N . PRO B 2 32 ? 102.159 127.282 126.215 1.00 50.01 32 PRO Y N 1
ATOM 2342 C CA . PRO B 2 32 ? 101.979 127.383 124.772 1.00 50.01 32 PRO Y CA 1
ATOM 2343 C C . PRO B 2 32 ? 103.027 126.598 124.013 1.00 50.01 32 PRO Y C 1
ATOM 2344 O O . PRO B 2 32 ? 103.197 126.800 122.812 1.00 50.01 32 PRO Y O 1
ATOM 2348 N N . LEU B 2 33 ? 103.736 125.702 124.689 1.00 48.88 33 LEU Y N 1
ATOM 2349 C CA . LEU B 2 33 ? 104.688 124.829 124.023 1.00 48.88 33 LEU Y CA 1
ATOM 2350 C C . LEU B 2 33 ? 104.128 123.437 123.787 1.00 48.88 33 LEU Y C 1
ATOM 2351 O O . LEU B 2 33 ? 104.086 122.976 122.645 1.00 48.88 33 LEU Y O 1
ATOM 2356 N N . ILE B 2 34 ? 103.695 122.753 124.845 1.00 49.96 34 ILE Y N 1
ATOM 2357 C CA . ILE B 2 34 ? 103.118 121.431 124.669 1.00 49.96 34 ILE Y CA 1
ATOM 2358 C C . ILE B 2 34 ? 101.757 121.529 124.003 1.00 49.96 34 ILE Y C 1
ATOM 2359 O O . ILE B 2 34 ? 101.439 120.745 123.100 1.00 49.96 34 ILE Y O 1
ATOM 2364 N N . ALA B 2 35 ? 100.938 122.488 124.420 1.00 51.09 35 ALA Y N 1
ATOM 2365 C CA . ALA B 2 35 ? 99.625 122.688 123.826 1.00 51.09 35 ALA Y CA 1
ATOM 2366 C C . ALA B 2 35 ? 99.697 123.099 122.367 1.00 51.09 35 ALA Y C 1
ATOM 2367 O O . ALA B 2 35 ? 98.681 123.023 121.672 1.00 51.09 35 ALA Y O 1
ATOM 2369 N N . CYS B 2 36 ? 100.853 123.542 121.890 1.00 53.07 36 CYS Y N 1
ATOM 2370 C CA . CYS B 2 36 ? 101.028 123.896 120.489 1.00 53.07 36 CYS Y CA 1
ATOM 2371 C C . CYS B 2 36 ? 101.580 122.762 119.648 1.00 53.07 36 CYS Y C 1
ATOM 2372 O O . CYS B 2 36 ? 101.092 122.538 118.544 1.00 53.07 36 CYS Y O 1
ATOM 2375 N N . THR B 2 37 ? 102.583 122.030 120.133 1.00 52.11 37 THR Y N 1
ATOM 2376 C CA . THR B 2 37 ? 103.036 120.867 119.383 1.00 52.11 37 THR Y CA 1
ATOM 2377 C C . THR B 2 37 ? 101.938 119.818 119.300 1.00 52.11 37 THR Y C 1
ATOM 2378 O O . THR B 2 37 ? 101.776 119.164 118.265 1.00 52.11 37 THR Y O 1
ATOM 2382 N N . LEU B 2 38 ? 101.173 119.639 120.381 1.00 53.00 38 LEU Y N 1
ATOM 2383 C CA . LEU B 2 38 ? 100.093 118.664 120.351 1.00 53.00 38 LEU Y CA 1
ATOM 2384 C C . LEU B 2 38 ? 99.011 119.024 119.343 1.00 53.00 38 LEU Y C 1
ATOM 2385 O O . LEU B 2 38 ? 98.389 118.120 118.778 1.00 53.00 38 LEU Y O 1
ATOM 2390 N N . VAL B 2 39 ? 98.767 120.310 119.104 1.00 52.70 39 VAL Y N 1
ATOM 2391 C CA . VAL B 2 39 ? 97.795 120.682 118.085 1.00 52.70 39 VAL Y CA 1
ATOM 2392 C C . VAL B 2 39 ? 98.418 120.601 116.699 1.00 52.70 39 VAL Y C 1
ATOM 2393 O O . VAL B 2 39 ? 97.760 120.201 115.732 1.00 52.70 39 VAL Y O 1
ATOM 2397 N N . GLY B 2 40 ? 99.694 120.966 116.577 1.00 57.36 40 GLY Y N 1
ATOM 2398 C CA . GLY B 2 40 ? 100.352 120.884 115.287 1.00 57.36 40 GLY Y CA 1
ATOM 2399 C C . GLY B 2 40 ? 100.444 119.471 114.760 1.00 57.36 40 GLY Y C 1
ATOM 2400 O O . GLY B 2 40 ? 100.322 119.248 113.553 1.00 57.36 40 GLY Y O 1
ATOM 2401 N N . ILE B 2 41 ? 100.662 118.500 115.647 1.00 57.43 41 ILE Y N 1
ATOM 2402 C CA . ILE B 2 41 ? 100.736 117.111 115.210 1.00 57.43 41 ILE Y CA 1
ATOM 2403 C C . ILE B 2 41 ? 99.399 116.648 114.651 1.00 57.43 41 ILE Y C 1
ATOM 2404 O O . ILE B 2 41 ? 99.341 116.033 113.580 1.00 57.43 41 ILE Y O 1
ATOM 2409 N N . VAL B 2 42 ? 98.305 116.933 115.357 1.00 57.37 42 VAL Y N 1
ATOM 2410 C CA . VAL B 2 42 ? 97.007 116.406 114.947 1.00 57.37 42 VAL Y CA 1
ATOM 2411 C C . VAL B 2 42 ? 96.486 117.144 113.719 1.00 57.37 42 VAL Y C 1
ATOM 2412 O O . VAL B 2 42 ? 95.893 116.538 112.820 1.00 57.37 42 VAL Y O 1
ATOM 2416 N N . LEU B 2 43 ? 96.696 118.461 113.656 1.00 58.89 43 LEU Y N 1
ATOM 2417 C CA . LEU B 2 43 ? 96.140 119.228 112.546 1.00 58.89 43 LEU Y CA 1
ATOM 2418 C C . LEU B 2 43 ? 96.904 119.012 111.247 1.00 58.89 43 LEU Y C 1
ATOM 2419 O O . LEU B 2 43 ? 96.285 118.890 110.185 1.00 58.89 43 LEU Y O 1
ATOM 2424 N N . GLY B 2 44 ? 98.232 118.963 111.299 1.00 61.73 44 GLY Y N 1
ATOM 2425 C CA . GLY B 2 44 ? 99.005 118.939 110.073 1.00 61.73 44 GLY Y CA 1
ATOM 2426 C C . GLY B 2 44 ? 100.504 118.980 110.277 1.00 61.73 44 GLY Y C 1
ATOM 2427 O O . GLY B 2 44 ? 101.056 118.182 111.040 1.00 61.73 44 GLY Y O 1
ATOM 2428 N N . ASP B 2 45 ? 101.174 119.889 109.572 1.00 66.62 45 ASP Y N 1
ATOM 2429 C CA . ASP B 2 45 ? 102.623 119.995 109.663 1.00 66.62 45 ASP Y CA 1
ATOM 2430 C C . ASP B 2 45 ? 103.050 120.334 111.084 1.00 66.62 45 ASP Y C 1
ATOM 2431 O O . ASP B 2 45 ? 102.398 121.118 111.778 1.00 66.62 45 ASP Y O 1
ATOM 2436 N N . MET B 2 46 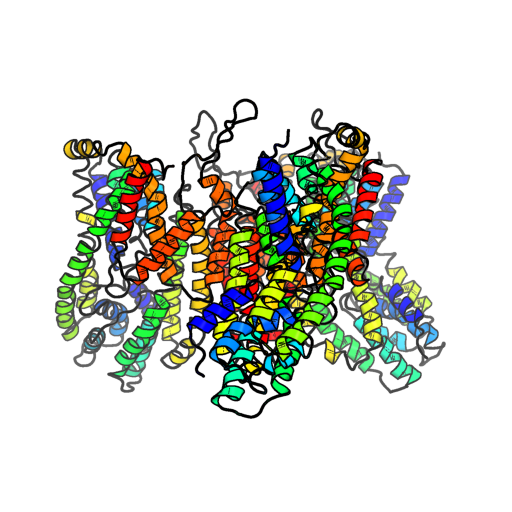? 104.158 119.737 111.513 1.00 63.67 46 MET Y N 1
ATOM 2437 C CA . MET B 2 46 ? 104.584 119.809 112.902 1.00 63.67 46 MET Y CA 1
ATOM 2438 C C . MET B 2 46 ? 105.551 120.952 113.174 1.00 63.67 46 MET Y C 1
ATOM 2439 O O . MET B 2 46 ? 105.459 121.587 114.230 1.00 63.67 46 MET Y O 1
ATOM 2444 N N . LYS B 2 47 ? 106.475 121.233 112.251 1.00 63.29 47 LYS Y N 1
ATOM 2445 C CA . LYS B 2 47 ? 107.445 122.300 112.478 1.00 63.29 47 LYS Y CA 1
ATOM 2446 C C . LYS B 2 47 ? 106.774 123.658 112.619 1.00 63.29 47 LYS Y C 1
ATOM 2447 O O . LYS B 2 47 ? 107.144 124.443 113.500 1.00 63.29 47 LYS Y O 1
ATOM 2453 N N . THR B 2 48 ? 105.791 123.953 111.773 1.00 62.78 48 THR Y N 1
ATOM 2454 C CA . THR B 2 48 ? 105.134 125.251 111.819 1.00 62.78 48 THR Y CA 1
ATOM 2455 C C . THR B 2 48 ? 104.208 125.404 113.016 1.00 62.78 48 THR Y C 1
ATOM 2456 O O . THR B 2 48 ? 103.650 126.488 113.210 1.00 62.78 48 THR Y O 1
ATOM 2460 N N . GLY B 2 49 ? 104.022 124.354 113.810 1.00 58.37 49 GLY Y N 1
ATOM 2461 C CA . GLY B 2 49 ? 103.334 124.474 115.077 1.00 58.37 49 GLY Y CA 1
ATOM 2462 C C . GLY B 2 49 ? 104.325 124.597 116.214 1.00 58.37 49 GLY Y C 1
ATOM 2463 O O . GLY B 2 49 ? 104.099 125.333 117.178 1.00 58.37 49 GLY Y O 1
ATOM 2464 N N . ILE B 2 50 ? 105.446 123.885 116.102 1.00 55.44 50 ILE Y N 1
ATOM 2465 C CA . ILE B 2 50 ? 106.490 123.984 117.115 1.00 55.44 50 ILE Y CA 1
ATOM 2466 C C . ILE B 2 50 ? 107.084 125.384 117.136 1.00 55.44 50 ILE Y C 1
ATOM 2467 O O . ILE B 2 50 ? 107.459 125.896 118.195 1.00 55.44 50 ILE Y O 1
ATOM 2472 N N . ILE B 2 51 ? 107.195 126.022 115.970 1.00 55.00 51 ILE Y N 1
ATOM 2473 C CA . ILE B 2 51 ? 107.705 127.389 115.938 1.00 55.00 51 ILE Y CA 1
ATOM 2474 C C . ILE B 2 51 ? 106.755 128.337 116.656 1.00 55.00 51 ILE Y C 1
ATOM 2475 O O . ILE B 2 51 ? 107.195 129.219 117.407 1.00 55.00 51 ILE Y O 1
ATOM 2480 N N . ILE B 2 52 ? 105.447 128.173 116.450 1.00 55.55 52 ILE Y N 1
ATOM 2481 C CA . ILE B 2 52 ? 104.473 128.955 117.204 1.00 55.55 52 ILE Y CA 1
ATOM 2482 C C . ILE B 2 52 ? 104.629 128.694 118.690 1.00 55.55 52 ILE Y C 1
ATOM 2483 O O . ILE B 2 52 ? 104.568 129.618 119.509 1.00 55.55 52 ILE Y O 1
ATOM 2488 N N . GLY B 2 53 ? 104.814 127.430 119.063 1.00 51.93 53 GLY Y N 1
ATOM 2489 C CA . GLY B 2 53 ? 105.012 127.107 120.461 1.00 51.93 53 GLY Y CA 1
ATOM 2490 C C . GLY B 2 53 ? 106.213 127.798 121.064 1.00 51.93 53 GLY Y C 1
ATOM 2491 O O . GLY B 2 53 ? 106.118 128.388 122.142 1.00 51.93 53 GLY Y O 1
ATOM 2492 N N . GLY B 2 54 ? 107.342 127.756 120.377 1.00 52.75 54 GLY Y N 1
ATOM 2493 C CA . GLY B 2 54 ? 108.537 128.417 120.848 1.00 52.75 54 GLY Y CA 1
ATOM 2494 C C . GLY B 2 54 ? 108.347 129.911 120.984 1.00 52.75 54 GLY Y C 1
ATOM 2495 O O . GLY B 2 54 ? 108.776 130.502 121.976 1.00 52.75 54 GLY Y O 1
ATOM 2496 N N . THR B 2 55 ? 107.693 130.533 120.000 1.00 52.31 55 THR Y N 1
ATOM 2497 C CA . THR B 2 55 ? 107.506 131.979 120.053 1.00 52.31 55 THR Y CA 1
ATOM 2498 C C . THR B 2 55 ? 106.555 132.379 121.170 1.00 52.31 55 THR Y C 1
ATOM 2499 O O . THR B 2 55 ? 106.741 133.423 121.804 1.00 52.31 55 THR Y O 1
ATOM 2503 N N . LEU B 2 56 ? 105.529 131.568 121.428 1.00 49.10 56 LEU Y N 1
ATOM 2504 C CA . LEU B 2 56 ? 104.480 131.968 122.355 1.00 49.10 56 LEU Y CA 1
ATOM 2505 C C . LEU B 2 56 ? 104.882 131.844 123.819 1.00 49.10 56 LEU Y C 1
ATOM 2506 O O . LEU B 2 56 ? 104.367 132.603 124.643 1.00 49.10 56 LEU Y O 1
ATOM 2511 N N . GLU B 2 57 ? 105.772 130.912 124.171 1.00 50.31 57 GLU Y N 1
ATOM 2512 C CA . GLU B 2 57 ? 106.259 130.873 125.548 1.00 50.31 57 GLU Y CA 1
ATOM 2513 C C . GLU B 2 57 ? 107.032 132.123 125.914 1.00 50.31 57 GLU Y C 1
ATOM 2514 O O . GLU B 2 57 ? 106.925 132.610 127.045 1.00 50.31 57 GLU Y O 1
ATOM 2520 N N . MET B 2 58 ? 107.846 132.636 124.995 1.00 47.09 58 MET Y N 1
ATOM 2521 C CA . MET B 2 58 ? 108.683 133.773 125.339 1.00 47.09 58 MET Y CA 1
ATOM 2522 C C . MET B 2 58 ? 107.838 134.922 125.870 1.00 47.09 58 MET Y C 1
ATOM 2523 O O . MET B 2 58 ? 108.272 135.651 126.765 1.00 47.09 58 MET Y O 1
ATOM 2528 N N . ILE B 2 59 ? 106.618 135.071 125.357 1.00 45.89 59 ILE Y N 1
ATOM 2529 C CA . ILE B 2 59 ? 105.644 135.954 125.983 1.00 45.89 59 ILE Y CA 1
ATOM 2530 C C . ILE B 2 59 ? 105.128 135.356 127.283 1.00 45.89 59 ILE Y C 1
ATOM 2531 O O . ILE B 2 59 ? 104.967 136.063 128.283 1.00 45.89 59 ILE Y O 1
ATOM 2536 N N . ALA B 2 60 ? 104.853 134.050 127.292 1.00 45.84 60 ALA Y N 1
ATOM 2537 C CA . ALA B 2 60 ? 104.153 133.407 128.397 1.00 45.84 60 ALA Y CA 1
ATOM 2538 C C . ALA B 2 60 ? 105.083 132.948 129.506 1.00 45.84 60 ALA Y C 1
ATOM 2539 O O . ALA B 2 60 ? 104.699 132.086 130.304 1.00 45.84 60 ALA Y O 1
ATOM 2541 N N . LEU B 2 61 ? 106.300 133.473 129.574 1.00 43.76 61 LEU Y N 1
ATOM 2542 C CA . LEU B 2 61 ? 107.034 133.463 130.825 1.00 43.76 61 LEU Y CA 1
ATOM 2543 C C . LEU B 2 61 ? 106.372 134.485 131.729 1.00 43.76 61 LEU Y C 1
ATOM 2544 O O . LEU B 2 61 ? 105.818 135.479 131.253 1.00 43.76 61 LEU Y O 1
ATOM 2549 N N . GLY B 2 62 ? 106.411 134.237 133.028 1.00 45.99 62 GLY Y N 1
ATOM 2550 C CA . GLY B 2 62 ? 105.764 135.168 133.924 1.00 45.99 62 GLY Y CA 1
ATOM 2551 C C . GLY B 2 62 ? 104.273 135.270 133.723 1.00 45.99 62 GLY Y C 1
ATOM 2552 O O . GLY B 2 62 ? 103.706 136.351 133.870 1.00 45.99 62 GLY Y O 1
ATOM 2553 N N . TRP B 2 63 ? 103.620 134.166 133.389 1.00 48.93 63 TRP Y N 1
ATOM 2554 C CA . TRP B 2 63 ? 102.173 134.143 133.251 1.00 48.93 63 TRP Y CA 1
ATOM 2555 C C . TRP B 2 63 ? 101.630 133.149 134.260 1.00 48.93 63 TRP Y C 1
ATOM 2556 O O . TRP B 2 63 ? 100.901 132.223 133.899 1.00 48.93 63 TRP Y O 1
ATOM 2567 N N . MET B 2 64 ? 102.055 133.294 135.511 1.00 50.24 64 MET Y N 1
ATOM 2568 C CA . MET B 2 64 ? 101.718 132.384 136.593 1.00 50.24 64 MET Y CA 1
ATOM 2569 C C . MET B 2 64 ? 100.509 132.871 137.380 1.00 50.24 64 MET Y C 1
ATOM 2570 O O . MET B 2 64 ? 100.082 134.020 137.271 1.00 50.24 64 MET Y O 1
ATOM 2575 N N . ASN B 2 65 ? 99.976 131.970 138.199 1.00 52.24 65 ASN Y N 1
ATOM 2576 C CA . ASN B 2 65 ? 98.947 132.290 139.177 1.00 52.24 65 ASN Y CA 1
ATOM 2577 C C . ASN B 2 65 ? 99.634 132.469 140.521 1.00 52.24 65 ASN Y C 1
ATOM 2578 O O . ASN B 2 65 ? 100.459 131.638 140.909 1.00 52.24 65 ASN Y O 1
ATOM 2583 N N . ILE B 2 66 ? 99.318 133.551 141.224 1.00 53.11 66 ILE Y N 1
ATOM 2584 C CA . ILE B 2 66 ? 99.850 133.800 142.563 1.00 53.11 66 ILE Y CA 1
ATOM 2585 C C . ILE B 2 66 ? 98.686 134.260 143.435 1.00 53.11 66 ILE Y C 1
ATOM 2586 O O . ILE B 2 66 ? 98.319 135.439 143.436 1.00 53.11 66 ILE Y O 1
ATOM 2591 N N . GLY B 2 67 ? 98.098 133.330 144.185 1.00 54.84 67 GLY Y N 1
ATOM 2592 C CA . GLY B 2 67 ? 97.132 133.666 145.211 1.00 54.84 67 GLY Y CA 1
ATOM 2593 C C . GLY B 2 67 ? 95.947 134.477 144.738 1.00 54.84 67 GLY Y C 1
ATOM 2594 O O . GLY B 2 67 ? 95.836 135.660 145.071 1.00 54.84 67 GLY Y O 1
ATOM 2595 N N . ALA B 2 68 ? 95.070 133.864 143.946 1.00 53.91 68 ALA Y N 1
ATOM 2596 C CA . ALA B 2 68 ? 93.868 134.523 143.440 1.00 53.91 68 ALA Y CA 1
ATOM 2597 C C . ALA B 2 68 ? 94.205 135.711 142.546 1.00 53.91 68 ALA Y C 1
ATOM 2598 O O . ALA B 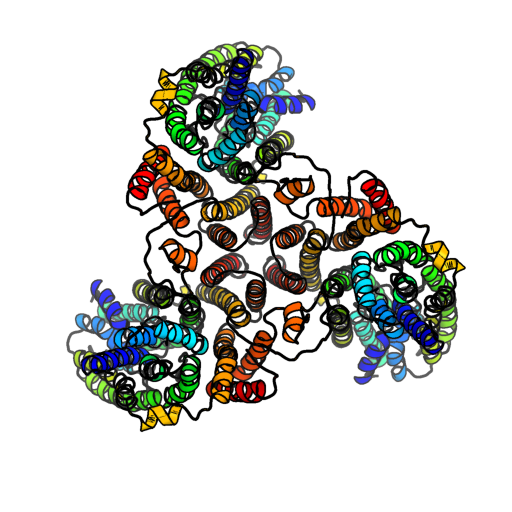2 68 ? 93.399 136.631 142.389 1.00 53.91 68 ALA Y O 1
ATOM 2600 N N . ALA B 2 69 ? 95.398 135.706 141.963 1.00 53.75 69 ALA Y N 1
ATOM 2601 C CA . ALA B 2 69 ? 95.778 136.647 140.913 1.00 53.75 69 ALA Y CA 1
ATOM 2602 C C . ALA B 2 69 ? 95.925 135.810 139.649 1.00 53.75 69 ALA Y C 1
ATOM 2603 O O . ALA B 2 69 ? 97.019 135.365 139.302 1.00 53.75 69 ALA Y O 1
ATOM 2605 N N . VAL B 2 70 ? 94.806 135.599 138.961 1.00 51.14 70 VAL Y N 1
ATOM 2606 C CA . VAL B 2 70 ? 94.763 134.628 137.880 1.00 51.14 70 VAL Y CA 1
ATOM 2607 C C . VAL B 2 70 ? 95.596 135.111 136.705 1.00 51.14 70 VAL Y C 1
ATOM 2608 O O . VAL B 2 70 ? 95.559 136.290 136.331 1.00 51.14 70 VAL Y O 1
ATOM 2612 N N . ALA B 2 71 ? 96.356 134.192 136.116 1.00 54.10 71 ALA Y N 1
ATOM 2613 C CA . ALA B 2 71 ? 97.191 134.508 134.976 1.00 54.10 71 ALA Y CA 1
ATOM 2614 C C . ALA B 2 71 ? 96.337 134.706 133.727 1.00 54.10 71 ALA Y C 1
ATOM 2615 O O . ALA B 2 71 ? 95.168 134.319 133.694 1.00 54.10 71 ALA Y O 1
ATOM 2617 N N . PRO B 2 72 ? 96.908 135.294 132.680 1.00 53.62 72 PRO Y N 1
ATOM 2618 C CA . PRO B 2 72 ? 96.143 135.502 131.445 1.00 53.62 72 PRO Y CA 1
ATOM 2619 C C . PRO B 2 72 ? 95.887 134.246 130.622 1.00 53.62 72 PRO Y C 1
ATOM 2620 O O . PRO B 2 72 ? 95.558 134.354 129.438 1.00 53.62 72 PRO Y O 1
ATOM 2624 N N . ASP B 2 73 ? 96.037 133.059 131.212 1.00 58.44 73 ASP Y N 1
ATOM 2625 C CA . ASP B 2 73 ? 95.521 131.820 130.624 1.00 58.44 73 ASP Y CA 1
ATOM 2626 C C . ASP B 2 73 ? 96.159 131.531 129.262 1.00 58.44 73 ASP Y C 1
ATOM 2627 O O . ASP B 2 73 ? 95.526 131.612 128.210 1.00 58.44 73 ASP Y O 1
ATOM 2632 N N . ALA B 2 74 ? 97.448 131.202 129.314 1.00 57.21 74 ALA Y N 1
ATOM 2633 C CA . ALA B 2 74 ? 98.160 130.771 128.117 1.00 57.21 74 ALA Y CA 1
ATOM 2634 C C . ALA B 2 74 ? 97.664 129.439 127.563 1.00 57.21 74 ALA Y C 1
ATOM 2635 O O . ALA B 2 74 ? 98.235 128.956 126.583 1.00 57.21 74 ALA Y O 1
ATOM 2637 N N . ALA B 2 75 ? 96.631 128.832 128.149 1.00 56.18 75 ALA Y N 1
ATOM 2638 C CA . ALA B 2 75 ? 96.123 127.551 127.674 1.00 56.18 75 ALA Y CA 1
ATOM 2639 C C . ALA B 2 75 ? 95.044 127.685 126.612 1.00 56.18 75 ALA Y C 1
ATOM 2640 O O . ALA B 2 75 ? 94.874 126.765 125.807 1.00 56.18 75 ALA Y O 1
ATOM 2642 N N . LEU B 2 76 ? 94.302 128.792 126.599 1.00 55.34 76 LEU Y N 1
ATOM 2643 C CA . LEU B 2 76 ? 93.352 129.073 125.530 1.00 55.34 76 LEU Y CA 1
ATOM 2644 C C . LEU B 2 76 ? 93.956 129.919 124.426 1.00 55.34 76 LEU Y C 1
ATOM 2645 O O . LEU B 2 76 ? 93.558 129.788 123.266 1.00 55.34 76 LEU Y O 1
ATOM 2650 N N . ALA B 2 77 ? 94.919 130.767 124.762 1.00 55.44 77 ALA Y N 1
ATOM 2651 C CA . ALA B 2 77 ? 95.582 131.609 123.784 1.00 55.44 77 ALA Y CA 1
ATOM 2652 C C . ALA B 2 77 ? 96.572 130.844 122.925 1.00 55.44 77 ALA Y C 1
ATOM 2653 O O . ALA B 2 77 ? 97.154 131.433 122.013 1.00 55.44 77 ALA Y O 1
ATOM 2655 N N . SER B 2 78 ? 96.795 129.563 123.198 1.00 53.79 78 SER Y N 1
ATOM 2656 C CA . SER B 2 78 ? 97.757 128.777 122.442 1.00 53.79 78 SER Y CA 1
ATOM 2657 C C . SER B 2 78 ? 97.121 127.622 121.690 1.00 53.79 78 SER Y C 1
ATOM 2658 O O . SER B 2 78 ? 97.843 126.805 121.110 1.00 53.79 78 SER Y O 1
ATOM 2661 N N . ILE B 2 79 ? 95.798 127.520 121.692 1.00 55.96 79 ILE Y N 1
ATOM 2662 C CA . ILE B 2 79 ? 95.092 126.526 120.905 1.00 55.96 79 ILE Y CA 1
ATOM 2663 C C . ILE B 2 79 ? 94.262 127.174 119.807 1.00 55.96 79 ILE Y C 1
ATOM 2664 O O . ILE B 2 79 ? 94.239 126.689 118.674 1.00 55.96 79 ILE Y O 1
ATOM 2669 N N . ILE B 2 80 ? 93.587 128.278 120.117 1.00 57.57 80 ILE Y N 1
ATOM 2670 C CA . ILE B 2 80 ? 92.932 129.044 119.066 1.00 57.57 80 ILE Y CA 1
ATOM 2671 C C . ILE B 2 80 ? 93.973 129.698 118.168 1.00 57.57 80 ILE Y C 1
ATOM 2672 O O . ILE B 2 80 ? 93.747 129.887 116.969 1.00 57.57 80 ILE Y O 1
ATOM 2677 N N . SER B 2 81 ? 95.130 130.041 118.727 1.00 58.66 81 SER Y N 1
ATOM 2678 C CA . SER B 2 81 ? 96.164 130.753 117.991 1.00 58.66 81 SER Y CA 1
ATOM 2679 C C . SER B 2 81 ? 97.010 129.851 117.109 1.00 58.66 81 SER Y C 1
ATOM 2680 O O . SER B 2 81 ? 97.876 130.359 116.394 1.00 58.66 81 SER Y O 1
ATOM 2683 N N . THR B 2 82 ? 96.802 128.537 117.140 1.00 56.25 82 THR Y N 1
ATOM 2684 C CA . THR B 2 82 ? 97.427 127.663 116.163 1.00 56.25 82 THR Y CA 1
ATOM 2685 C C . THR B 2 82 ? 96.454 127.098 115.153 1.00 56.25 82 THR Y C 1
ATOM 2686 O O . THR B 2 82 ? 96.871 126.792 114.033 1.00 56.25 82 THR Y O 1
ATOM 2690 N N . ILE B 2 83 ? 95.179 126.951 115.506 1.00 57.87 83 ILE Y N 1
ATOM 2691 C CA . ILE B 2 83 ? 94.191 126.587 114.502 1.00 57.87 83 ILE Y CA 1
ATOM 2692 C C . ILE B 2 83 ? 94.076 127.692 113.463 1.00 57.87 83 ILE Y C 1
ATOM 2693 O O . ILE B 2 83 ? 93.902 127.421 112.269 1.00 57.87 83 ILE Y O 1
ATOM 2698 N N . LEU B 2 84 ? 94.200 128.946 113.884 1.00 60.84 84 LEU Y N 1
ATOM 2699 C CA . LEU B 2 84 ? 94.193 130.070 112.961 1.00 60.84 84 LEU Y CA 1
ATOM 2700 C C . LEU B 2 84 ? 95.520 130.257 112.240 1.00 60.84 84 LEU Y C 1
ATOM 2701 O O . LEU B 2 84 ? 95.695 131.272 111.562 1.00 60.84 84 LEU Y O 1
ATOM 2706 N N . VAL B 2 85 ? 96.459 129.323 112.378 1.00 60.17 85 VAL Y N 1
ATOM 2707 C CA . VAL B 2 85 ? 97.695 129.372 111.607 1.00 60.17 85 VAL Y CA 1
ATOM 2708 C C . VAL B 2 85 ? 97.881 128.051 110.877 1.00 60.17 85 VAL Y C 1
ATOM 2709 O O . VAL B 2 85 ? 98.048 128.025 109.654 1.00 60.17 85 VAL Y O 1
ATOM 2713 N N . ILE B 2 86 ? 97.860 126.948 111.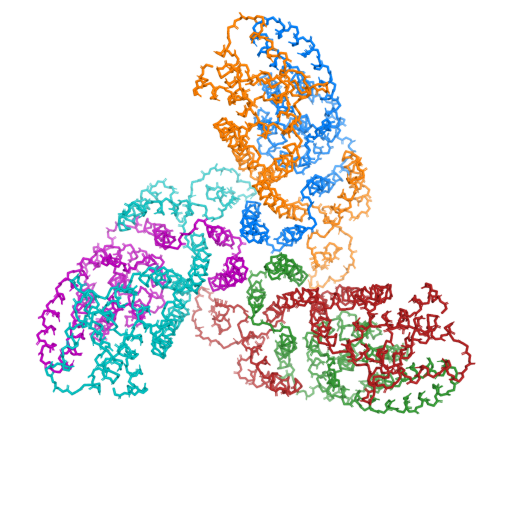621 1.00 61.31 86 ILE Y N 1
ATOM 2714 C CA . ILE B 2 86 ? 98.042 125.637 111.009 1.00 61.31 86 ILE Y CA 1
ATOM 2715 C C . ILE B 2 86 ? 96.917 125.343 110.030 1.00 61.31 86 ILE Y C 1
ATOM 2716 O O . ILE B 2 86 ? 97.155 124.914 108.897 1.00 61.31 86 ILE Y O 1
ATOM 2721 N N . ALA B 2 87 ? 95.672 125.569 110.452 1.00 64.56 87 ALA Y N 1
ATOM 2722 C CA . ALA B 2 87 ? 94.541 125.245 109.593 1.00 64.56 87 ALA Y CA 1
ATOM 2723 C C . ALA B 2 87 ? 94.295 126.348 108.576 1.00 64.56 87 ALA Y C 1
ATOM 2724 O O . ALA B 2 87 ? 94.400 126.123 107.365 1.00 64.56 87 ALA Y O 1
ATOM 2726 N N . GLY B 2 88 ? 93.968 127.551 109.041 1.00 64.47 88 GLY Y N 1
ATOM 2727 C CA . GLY B 2 88 ? 93.716 128.591 108.068 1.00 64.47 88 GLY Y CA 1
ATOM 2728 C C . GLY B 2 88 ? 94.890 129.498 107.760 1.00 64.47 88 GLY Y C 1
ATOM 2729 O O . GLY B 2 88 ? 95.064 130.547 108.386 1.00 64.47 88 GLY Y O 1
ATOM 2730 N N . HIS B 2 89 ? 95.700 129.072 106.791 1.00 66.90 89 HIS Y N 1
ATOM 2731 C CA . HIS B 2 89 ? 96.433 129.914 105.853 1.00 66.90 89 HIS Y CA 1
ATOM 2732 C C . HIS B 2 89 ? 96.858 131.275 106.395 1.00 66.90 89 HIS Y C 1
ATOM 2733 O O . HIS B 2 89 ? 96.466 132.302 105.833 1.00 66.90 89 HIS Y O 1
ATOM 2740 N N . GLN B 2 90 ? 97.638 131.319 107.472 1.00 68.29 90 GLN Y N 1
ATOM 2741 C CA . GLN B 2 90 ? 98.089 132.603 108.001 1.00 68.29 90 GLN Y CA 1
ATOM 2742 C C . GLN B 2 90 ? 99.557 132.504 108.397 1.00 68.29 90 GLN Y C 1
ATOM 2743 O O . GLN B 2 90 ? 100.215 131.481 108.185 1.00 68.29 90 GLN Y O 1
ATOM 2749 N N . SER B 2 91 ? 100.068 133.588 108.977 1.00 70.80 91 SER Y N 1
ATOM 2750 C CA . SER B 2 91 ? 101.474 133.729 109.317 1.00 70.80 91 SER Y CA 1
ATOM 2751 C C . SER B 2 91 ? 101.661 133.665 110.828 1.00 70.80 91 SER Y C 1
ATOM 2752 O O . SER B 2 91 ? 100.714 133.800 111.605 1.00 70.80 91 SER Y O 1
ATOM 2755 N N . ILE B 2 92 ? 102.911 133.471 111.245 1.00 68.76 92 ILE Y N 1
ATOM 2756 C CA . ILE B 2 92 ? 103.210 133.304 112.662 1.00 68.76 92 ILE Y CA 1
ATOM 2757 C C . ILE B 2 92 ? 102.862 134.565 113.441 1.00 68.76 92 ILE Y C 1
ATOM 2758 O O . ILE B 2 92 ? 102.110 134.519 114.422 1.00 68.76 92 ILE Y O 1
ATOM 2763 N N . GLY B 2 93 ? 103.365 135.713 112.991 1.00 71.39 93 GLY Y N 1
ATOM 2764 C CA . GLY B 2 93 ? 103.167 136.953 113.715 1.00 71.39 93 GLY Y CA 1
ATOM 2765 C C . GLY B 2 93 ? 101.728 137.402 113.808 1.00 71.39 93 GLY Y C 1
ATOM 2766 O O . GLY B 2 93 ? 101.387 138.131 114.744 1.00 71.39 93 GLY Y O 1
ATOM 2767 N N . ALA B 2 94 ? 100.882 136.990 112.866 1.00 67.63 94 ALA Y N 1
ATOM 2768 C CA . ALA B 2 94 ? 99.461 137.291 112.978 1.00 67.63 94 ALA Y CA 1
ATOM 2769 C C . ALA B 2 94 ? 98.838 136.528 114.139 1.00 67.63 94 ALA Y C 1
ATOM 2770 O O . ALA B 2 94 ? 98.097 137.100 114.947 1.00 67.63 94 ALA Y O 1
ATOM 2772 N N . GLY B 2 95 ? 99.135 135.232 114.242 1.00 65.65 95 GLY Y N 1
ATOM 2773 C CA . GLY B 2 95 ? 98.654 134.451 115.365 1.00 65.65 95 GLY Y CA 1
ATOM 2774 C C . GLY B 2 95 ? 99.192 134.908 116.701 1.00 65.65 95 GLY Y C 1
ATOM 2775 O O . GLY B 2 95 ? 98.437 134.955 117.678 1.00 65.65 95 GLY Y O 1
ATOM 2776 N N . ILE B 2 96 ? 100.481 135.244 116.769 1.00 65.56 96 ILE Y N 1
ATOM 2777 C CA . ILE B 2 96 ? 101.041 135.736 118.024 1.00 65.56 96 ILE Y CA 1
ATOM 2778 C C . ILE B 2 96 ? 100.347 137.021 118.456 1.00 65.56 96 ILE Y C 1
ATOM 2779 O O . ILE B 2 96 ? 100.078 137.228 119.645 1.00 65.56 96 ILE Y O 1
ATOM 2784 N N . ALA B 2 97 ? 100.047 137.904 117.505 1.00 65.22 97 ALA Y N 1
ATOM 2785 C CA . ALA B 2 97 ? 99.341 139.135 117.834 1.00 65.22 97 ALA Y CA 1
ATOM 2786 C C . ALA B 2 97 ? 97.895 138.883 118.225 1.00 65.22 97 ALA Y C 1
ATOM 2787 O O . ALA B 2 97 ? 97.372 139.580 119.098 1.00 65.22 97 ALA Y O 1
ATOM 2789 N N . LEU B 2 98 ? 97.238 137.912 117.599 1.00 63.00 98 LEU Y N 1
ATOM 2790 C CA . LEU B 2 98 ? 95.846 137.621 117.905 1.00 63.00 98 LEU Y CA 1
ATOM 2791 C C . LEU B 2 98 ? 95.686 136.805 119.179 1.00 63.00 98 LEU Y C 1
ATOM 2792 O O . LEU B 2 98 ? 94.569 136.689 119.692 1.00 63.00 98 LEU Y O 1
ATOM 2797 N N . ALA B 2 99 ? 96.777 136.244 119.704 1.00 59.22 99 ALA Y N 1
ATOM 2798 C CA . ALA B 2 99 ? 96.693 135.484 120.948 1.00 59.22 99 ALA Y CA 1
ATOM 2799 C C . ALA B 2 99 ? 96.340 136.373 122.135 1.00 59.22 99 ALA Y C 1
ATOM 2800 O O . ALA B 2 99 ? 95.671 135.923 123.071 1.00 59.22 99 ALA Y O 1
ATOM 2802 N N . ILE B 2 100 ? 96.796 137.629 122.126 1.00 59.92 100 ILE Y N 1
ATOM 2803 C CA . ILE B 2 100 ? 96.607 138.496 123.295 1.00 59.92 100 ILE Y CA 1
ATOM 2804 C C . ILE B 2 100 ? 95.140 138.730 123.626 1.00 59.92 100 ILE Y C 1
ATOM 2805 O O . ILE B 2 100 ? 94.770 138.603 124.803 1.00 59.92 100 ILE Y O 1
ATOM 2810 N N . PRO B 2 101 ? 94.257 139.088 122.686 1.00 57.89 101 PRO Y N 1
ATOM 2811 C CA . PRO B 2 101 ? 92.833 139.148 123.044 1.00 57.89 101 PRO Y CA 1
ATOM 2812 C C . PRO B 2 101 ? 92.275 137.809 123.492 1.00 57.89 101 PRO Y C 1
ATOM 2813 O O . PRO B 2 101 ? 91.387 137.774 124.352 1.00 57.89 101 PRO Y O 1
ATOM 2817 N N . LEU B 2 102 ? 92.769 136.699 122.941 1.00 56.07 102 LEU Y N 1
ATOM 2818 C CA . LEU B 2 102 ? 92.327 135.394 123.419 1.00 56.07 102 LEU Y CA 1
ATOM 2819 C C . LEU B 2 102 ? 92.791 135.133 124.843 1.00 56.07 102 LEU Y C 1
ATOM 2820 O O . LEU B 2 102 ? 92.046 134.550 125.637 1.00 56.07 102 LEU Y O 1
ATOM 2825 N N . ALA B 2 103 ? 94.021 135.528 125.175 1.00 55.30 103 ALA Y N 1
ATOM 2826 C CA . ALA B 2 103 ? 94.479 135.430 126.554 1.00 55.30 103 ALA Y CA 1
ATOM 2827 C C . ALA B 2 103 ? 93.663 136.328 127.469 1.00 55.30 103 ALA Y C 1
ATOM 2828 O O . ALA B 2 103 ? 93.477 136.008 128.646 1.00 55.30 103 ALA Y O 1
ATOM 2830 N N . ALA B 2 104 ? 93.180 137.457 126.958 1.00 55.76 104 ALA Y N 1
ATOM 2831 C CA . ALA B 2 104 ? 92.256 138.272 127.732 1.00 55.76 104 ALA Y CA 1
ATOM 2832 C C . ALA B 2 104 ? 90.926 137.562 127.944 1.00 55.76 104 ALA Y C 1
ATOM 2833 O O . ALA B 2 104 ? 90.332 137.681 129.019 1.00 55.76 104 ALA Y O 1
ATOM 2835 N N . ALA B 2 105 ? 90.441 136.843 126.929 1.00 55.24 105 ALA Y N 1
ATOM 2836 C CA . ALA B 2 105 ? 89.274 135.986 127.119 1.00 55.24 105 ALA Y CA 1
ATOM 2837 C C . ALA B 2 105 ? 89.534 134.991 128.241 1.00 55.24 105 ALA Y C 1
ATOM 2838 O O . ALA B 2 105 ? 88.830 134.981 129.256 1.00 55.24 105 ALA Y O 1
ATOM 2840 N N . GLY B 2 106 ? 90.488 134.089 128.033 1.00 54.76 106 GLY Y N 1
ATOM 2841 C CA . GLY B 2 106 ? 91.413 133.702 129.079 1.00 54.76 106 GLY Y CA 1
ATOM 2842 C C . GLY B 2 106 ? 90.932 133.664 130.513 1.00 54.76 106 GLY Y C 1
ATOM 2843 O O . GLY B 2 106 ? 90.062 132.873 130.901 1.00 54.76 106 GLY Y O 1
ATOM 2844 N N . GLN B 2 107 ? 91.545 134.530 131.322 1.00 56.50 107 GLN Y N 1
ATOM 2845 C CA . GLN B 2 107 ? 91.217 134.579 132.733 1.00 56.50 107 GLN Y CA 1
ATOM 2846 C C . GLN B 2 107 ? 89.795 135.042 132.993 1.00 56.50 107 GLN Y C 1
ATOM 2847 O O . GLN B 2 107 ? 89.245 134.689 134.034 1.00 56.50 107 GLN Y O 1
ATOM 2853 N N . VAL B 2 108 ? 89.167 135.777 132.073 1.00 54.03 108 VAL Y N 1
ATOM 2854 C CA . VAL B 2 108 ? 87.750 136.077 132.253 1.00 54.03 108 VAL Y CA 1
ATOM 2855 C C . VAL B 2 108 ? 86.943 134.792 132.317 1.00 54.03 108 VAL Y C 1
ATOM 2856 O O . VAL B 2 108 ? 86.083 134.629 133.190 1.00 54.03 108 VAL Y O 1
ATOM 2860 N N . LEU B 2 109 ? 87.210 133.857 131.408 1.00 50.38 109 LEU Y N 1
ATOM 2861 C CA . LEU B 2 109 ? 86.539 132.560 131.455 1.00 50.38 109 LEU Y CA 1
ATOM 2862 C C . LEU B 2 109 ? 86.952 131.764 132.687 1.00 50.38 109 LEU Y C 1
ATOM 2863 O O . LEU B 2 109 ? 86.103 131.220 133.411 1.00 50.38 109 LEU Y O 1
ATOM 2868 N N . THR B 2 110 ? 88.256 131.664 132.931 1.00 51.61 110 THR Y N 1
ATOM 2869 C CA . THR B 2 110 ? 88.718 130.765 133.979 1.00 51.61 110 THR Y CA 1
ATOM 2870 C C . THR B 2 110 ? 88.483 131.322 135.367 1.00 51.61 110 THR Y C 1
ATOM 2871 O O . THR B 2 110 ? 88.718 130.615 136.348 1.00 51.61 110 THR Y O 1
ATOM 2875 N N . ILE B 2 111 ? 88.032 132.566 135.480 1.00 49.74 111 ILE Y N 1
ATOM 2876 C CA . ILE B 2 111 ? 87.589 133.117 136.747 1.00 49.74 111 ILE Y CA 1
ATOM 2877 C C . ILE B 2 111 ? 86.121 132.812 136.998 1.00 49.74 111 ILE Y C 1
ATOM 2878 O O . ILE B 2 111 ? 85.737 132.492 138.122 1.00 49.74 111 ILE Y O 1
ATOM 2883 N N . ILE B 2 112 ? 85.290 132.880 135.957 1.00 49.74 112 ILE Y N 1
ATOM 2884 C CA . ILE B 2 112 ? 83.900 132.467 136.106 1.00 49.74 112 ILE Y CA 1
ATOM 2885 C C . ILE B 2 112 ? 83.827 130.990 136.456 1.00 49.74 112 ILE Y C 1
ATOM 2886 O O . ILE B 2 112 ? 83.022 130.576 137.299 1.00 49.74 112 ILE Y O 1
ATOM 2891 N N . VAL B 2 113 ? 84.664 130.169 135.818 1.00 50.54 113 VAL Y N 1
ATOM 2892 C CA . VAL B 2 113 ? 84.650 128.742 136.132 1.00 50.54 113 VAL Y CA 1
ATOM 2893 C C . VAL B 2 113 ? 85.068 128.504 137.581 1.00 50.54 113 VAL Y C 1
ATOM 2894 O O . VAL B 2 113 ? 84.414 127.752 138.318 1.00 50.54 113 VAL Y O 1
ATOM 2898 N N . ARG B 2 114 ? 86.146 129.156 138.020 1.00 50.52 114 ARG Y N 1
ATOM 2899 C CA . ARG B 2 114 ? 86.596 129.000 139.395 1.00 50.52 114 ARG Y CA 1
ATOM 2900 C C . ARG B 2 114 ? 85.562 129.487 140.395 1.00 50.52 114 ARG Y C 1
ATOM 2901 O O . ARG B 2 114 ? 85.366 128.841 141.427 1.00 50.52 114 ARG Y O 1
ATOM 2909 N N . THR B 2 115 ? 84.892 130.599 140.113 1.00 51.82 115 THR Y N 1
ATOM 2910 C CA . THR B 2 115 ? 83.819 131.087 140.964 1.00 51.82 115 THR Y CA 1
ATOM 2911 C C . THR B 2 115 ? 82.632 130.140 141.025 1.00 51.82 115 THR Y C 1
ATOM 2912 O O . THR B 2 115 ? 82.075 129.937 142.109 1.00 51.82 115 THR Y O 1
ATOM 2916 N N . ILE B 2 116 ? 82.231 129.548 139.900 1.00 50.65 116 ILE Y N 1
ATOM 2917 C CA . ILE B 2 116 ? 81.068 128.668 139.931 1.00 50.65 116 ILE Y CA 1
ATOM 2918 C C . ILE B 2 116 ? 81.451 127.295 140.463 1.00 50.65 116 ILE Y C 1
ATOM 2919 O O . ILE B 2 116 ? 80.583 126.448 140.698 1.00 50.65 116 ILE Y O 1
ATOM 2924 N N . THR B 2 117 ? 82.745 127.045 140.658 1.00 53.10 117 THR Y N 1
ATOM 2925 C CA . THR B 2 117 ? 83.165 125.790 141.278 1.00 53.10 117 THR Y CA 1
ATOM 2926 C C . THR B 2 117 ? 82.718 125.664 142.743 1.00 53.10 117 THR Y C 1
ATOM 2927 O O . THR B 2 117 ? 82.724 124.550 143.279 1.00 53.10 117 THR Y O 1
ATOM 2931 N N . VAL B 2 118 ? 82.281 126.756 143.383 1.00 56.32 118 VAL Y N 1
ATOM 2932 C CA . VAL B 2 118 ? 81.925 126.721 144.804 1.00 56.32 118 VAL Y CA 1
ATOM 2933 C C . VAL B 2 118 ? 80.860 125.667 145.075 1.00 56.32 118 VAL Y C 1
ATOM 2934 O O . VAL B 2 118 ? 80.839 125.043 146.144 1.00 56.32 118 VAL Y O 1
ATOM 2938 N N . ALA B 2 119 ? 79.976 125.433 144.108 1.00 57.75 119 ALA Y N 1
ATOM 2939 C CA . ALA B 2 119 ? 78.957 124.414 144.278 1.00 57.75 119 ALA Y CA 1
ATOM 2940 C C . ALA B 2 119 ? 79.542 123.019 144.413 1.00 57.75 119 ALA Y C 1
ATOM 2941 O O . ALA B 2 119 ? 78.824 122.108 144.832 1.00 57.75 119 ALA Y O 1
ATOM 2943 N N . PHE B 2 120 ? 80.812 122.823 144.061 1.00 58.27 120 PHE Y N 1
ATOM 2944 C CA . PHE B 2 120 ? 81.449 121.532 144.282 1.00 58.27 120 PHE Y CA 1
ATOM 2945 C C . PHE B 2 120 ? 81.975 121.363 145.699 1.00 58.27 120 PHE Y C 1
ATOM 2946 O O . PHE B 2 120 ? 82.255 120.231 146.102 1.00 58.27 120 PHE Y O 1
ATOM 2954 N N . GLN B 2 121 ? 82.112 122.444 146.462 1.00 60.23 121 GLN Y N 1
ATOM 2955 C CA . GLN B 2 121 ? 82.443 122.327 147.874 1.00 60.23 121 GLN Y CA 1
ATOM 2956 C C . GLN B 2 121 ? 81.231 122.438 148.777 1.00 60.23 121 GLN Y C 1
ATOM 2957 O O . GLN B 2 121 ? 81.163 121.735 149.788 1.00 60.23 121 GLN Y O 1
ATOM 2963 N N . HIS B 2 122 ? 80.262 123.286 148.434 1.00 63.01 122 HIS Y N 1
ATOM 2964 C CA . HIS B 2 122 ? 78.996 123.249 149.154 1.00 63.01 122 HIS Y CA 1
ATOM 2965 C C . HIS B 2 122 ? 78.301 121.907 149.001 1.00 63.01 122 HIS Y C 1
ATOM 2966 O O . HIS B 2 122 ? 77.422 121.581 149.803 1.00 63.01 122 HIS Y O 1
ATOM 2973 N N . ALA B 2 123 ? 78.670 121.131 147.987 1.00 64.72 123 ALA Y N 1
ATOM 2974 C CA . ALA B 2 123 ? 78.254 119.744 147.869 1.00 64.72 123 ALA Y CA 1
ATOM 2975 C C . ALA B 2 123 ? 79.333 118.776 148.324 1.00 64.72 123 ALA Y C 1
ATOM 2976 O O . ALA B 2 123 ? 79.172 117.565 148.154 1.00 64.72 123 ALA Y O 1
ATOM 2978 N N . ALA B 2 124 ? 80.431 119.281 148.886 1.00 64.47 124 ALA Y N 1
ATOM 2979 C CA . ALA B 2 124 ? 81.453 118.440 149.493 1.00 64.47 124 ALA Y CA 1
ATOM 2980 C C . ALA B 2 124 ? 81.261 118.253 150.984 1.00 64.47 124 ALA Y C 1
ATOM 2981 O O . ALA B 2 124 ? 81.422 117.137 151.478 1.00 64.47 124 ALA Y O 1
ATOM 2983 N N . ASP B 2 125 ? 80.918 119.318 151.709 1.00 68.56 125 ASP Y N 1
ATOM 2984 C CA . ASP B 2 125 ? 80.638 119.180 153.130 1.00 68.56 125 ASP Y CA 1
ATOM 2985 C C . ASP B 2 125 ? 79.464 118.247 153.374 1.00 68.56 125 ASP Y C 1
ATOM 2986 O O . ASP B 2 125 ? 79.483 117.472 154.336 1.00 68.56 125 ASP Y O 1
ATOM 2991 N N . LYS B 2 126 ? 78.444 118.295 152.518 1.00 69.97 126 LYS Y N 1
ATOM 2992 C CA . LYS B 2 126 ? 77.342 117.356 152.651 1.00 69.97 126 LYS Y CA 1
ATOM 2993 C C . LYS B 2 126 ? 77.793 115.918 152.449 1.00 69.97 126 LYS Y C 1
ATOM 2994 O O . LYS B 2 126 ? 77.069 114.995 152.835 1.00 69.97 126 LYS Y O 1
ATOM 3000 N N . ALA B 2 127 ? 78.963 115.709 151.851 1.00 70.73 127 ALA Y N 1
ATOM 3001 C CA . ALA B 2 127 ? 79.519 114.372 151.719 1.00 70.73 127 ALA Y CA 1
ATOM 3002 C C . ALA B 2 127 ? 80.425 113.991 152.878 1.00 70.73 127 ALA Y C 1
ATOM 3003 O O . ALA B 2 127 ? 80.399 112.834 153.312 1.00 70.73 127 ALA Y O 1
ATOM 3005 N N . ALA B 2 128 ? 81.225 114.929 153.390 1.00 71.72 128 ALA Y N 1
ATOM 3006 C CA . ALA B 2 128 ? 82.067 114.627 154.540 1.00 71.72 128 ALA Y CA 1
ATOM 3007 C C . ALA B 2 128 ? 81.247 114.320 155.781 1.00 71.72 128 ALA Y C 1
ATOM 3008 O O . ALA B 2 128 ? 81.691 113.532 156.620 1.00 71.72 128 ALA Y O 1
ATOM 3010 N N . ASP B 2 129 ? 80.059 114.910 155.910 1.00 71.59 129 ASP Y N 1
ATOM 3011 C CA . ASP B 2 129 ? 79.211 114.636 157.060 1.00 71.59 129 ASP Y CA 1
ATOM 3012 C C . ASP B 2 129 ? 78.680 113.211 157.074 1.00 71.59 129 ASP Y C 1
ATOM 3013 O O . ASP B 2 129 ? 78.134 112.783 158.096 1.00 71.59 129 ASP Y O 1
ATOM 3018 N N . ASN B 2 130 ? 78.818 112.478 155.990 1.00 69.94 130 ASN Y N 1
ATOM 3019 C CA . ASN B 2 130 ? 78.307 111.116 155.952 1.00 69.94 130 ASN Y CA 1
ATOM 3020 C C . ASN B 2 130 ? 79.332 110.099 155.480 1.00 69.94 130 ASN Y C 1
ATOM 3021 O O . ASN B 2 130 ? 79.344 108.973 155.980 1.00 69.94 130 ASN Y O 1
ATOM 3026 N N . GLY B 2 131 ? 80.194 110.462 154.538 1.00 73.09 131 GLY Y N 1
ATOM 3027 C CA . GLY B 2 131 ? 81.015 109.489 153.853 1.00 73.09 131 GLY Y CA 1
ATOM 3028 C C . GLY B 2 131 ? 80.203 108.728 152.817 1.00 73.09 131 GLY Y C 1
ATOM 3029 O O . GLY B 2 131 ? 78.992 108.900 152.680 1.00 73.09 131 GLY Y O 1
ATOM 3030 N N . ASN B 2 132 ? 80.883 107.859 152.073 1.00 70.91 132 ASN Y N 1
ATOM 3031 C CA . ASN B 2 132 ? 82.307 107.600 152.221 1.00 70.91 132 ASN Y CA 1
ATOM 3032 C C . ASN B 2 132 ? 83.146 108.651 151.522 1.00 70.91 132 ASN Y C 1
ATOM 3033 O O . ASN B 2 132 ? 82.652 109.707 151.132 1.00 70.91 132 ASN Y O 1
ATOM 3038 N N . LEU B 2 133 ? 84.431 108.349 151.378 1.00 64.41 133 LEU Y N 1
ATOM 3039 C CA . LEU B 2 133 ? 85.331 109.234 150.662 1.00 64.41 133 LEU Y CA 1
ATOM 3040 C C . LEU B 2 133 ? 85.155 109.154 149.152 1.00 64.41 133 LEU Y C 1
ATOM 3041 O O . LEU B 2 133 ? 85.552 110.089 148.449 1.00 64.41 133 LEU Y O 1
ATOM 3046 N N . THR B 2 134 ? 84.578 108.066 148.635 1.00 60.05 134 THR Y N 1
ATOM 3047 C CA . THR B 2 134 ? 84.265 108.026 147.213 1.00 60.05 134 THR Y CA 1
ATOM 3048 C C . THR B 2 134 ? 83.373 109.186 146.810 1.00 60.05 134 THR Y C 1
ATOM 3049 O O . THR B 2 134 ? 83.526 109.718 145.707 1.00 60.05 134 THR Y O 1
ATOM 3053 N N . ALA B 2 135 ? 82.470 109.607 147.693 1.00 60.52 135 ALA Y N 1
ATOM 3054 C CA . ALA B 2 135 ? 81.693 110.807 147.439 1.00 60.52 135 ALA Y CA 1
ATOM 3055 C C . ALA B 2 135 ? 82.572 112.041 147.315 1.00 60.52 135 ALA Y C 1
ATOM 3056 O O . ALA B 2 135 ? 82.122 113.049 146.769 1.00 60.52 135 ALA Y O 1
ATOM 3058 N N . ILE B 2 136 ? 83.802 111.992 147.816 1.00 59.65 136 ILE Y N 1
ATOM 3059 C CA . ILE B 2 136 ? 84.758 113.074 147.631 1.00 59.65 136 ILE Y CA 1
ATOM 3060 C C . ILE B 2 136 ? 85.685 112.804 146.455 1.00 59.65 136 ILE Y C 1
ATOM 3061 O O . ILE B 2 136 ? 86.025 113.719 145.703 1.00 59.65 136 ILE Y O 1
ATOM 3066 N N . SER B 2 137 ? 86.101 111.553 146.276 1.00 56.55 137 SER Y N 1
ATOM 3067 C CA . SER B 2 137 ? 86.999 111.250 145.174 1.00 56.55 137 SER Y CA 1
ATOM 3068 C C . SER B 2 137 ? 86.318 111.371 143.816 1.00 56.55 137 SER Y C 1
ATOM 3069 O O . SER B 2 137 ? 87.015 111.510 142.807 1.00 56.55 137 SER Y O 1
ATOM 3072 N N . TRP B 2 138 ? 84.986 111.328 143.755 1.00 56.58 138 TRP Y N 1
ATOM 3073 C CA . TRP B 2 138 ? 84.288 111.643 142.513 1.00 56.58 138 TRP Y CA 1
ATOM 3074 C C . TRP B 2 138 ? 83.664 113.031 142.504 1.00 56.58 138 TRP Y C 1
ATOM 3075 O O . TRP B 2 138 ? 82.953 113.362 141.552 1.00 56.58 138 TRP Y O 1
ATOM 3086 N N . ILE B 2 139 ? 83.896 113.843 143.527 1.00 50.91 139 ILE Y N 1
ATOM 3087 C CA . ILE B 2 139 ? 83.508 115.248 143.460 1.00 50.91 139 ILE Y CA 1
ATOM 3088 C C . ILE B 2 139 ? 84.706 116.129 143.151 1.00 50.91 139 ILE Y C 1
ATOM 3089 O O . ILE B 2 139 ? 84.572 117.158 142.490 1.00 50.91 139 ILE Y O 1
ATOM 3094 N N . HIS B 2 140 ? 85.897 115.740 143.597 1.00 48.69 140 HIS Y N 1
ATOM 3095 C CA . HIS B 2 140 ? 87.070 116.522 143.238 1.00 48.69 140 HIS Y CA 1
ATOM 3096 C C . HIS B 2 140 ? 87.368 116.421 141.750 1.00 48.69 140 HIS Y C 1
ATOM 3097 O O . HIS B 2 140 ? 87.683 117.428 141.109 1.00 48.69 140 HIS Y O 1
ATOM 3104 N N . VAL B 2 141 ? 87.278 115.220 141.182 1.00 50.57 141 VAL Y N 1
ATOM 3105 C CA . VAL B 2 141 ? 87.523 115.076 139.751 1.00 50.57 141 VAL Y CA 1
ATOM 3106 C C . VAL B 2 141 ? 86.396 115.694 138.933 1.00 50.57 141 VAL Y C 1
ATOM 3107 O O . VAL B 2 141 ? 86.649 116.334 137.908 1.00 50.57 141 VAL Y O 1
ATOM 3111 N N . SER B 2 142 ? 85.147 115.538 139.366 1.00 50.66 142 SER Y N 1
ATOM 3112 C CA . SER B 2 142 ? 84.017 116.078 138.621 1.00 50.66 142 SER Y CA 1
ATOM 3113 C C . SER B 2 142 ? 84.081 117.585 138.441 1.00 50.66 142 SER Y C 1
ATOM 3114 O O . SER B 2 142 ? 83.439 118.105 137.526 1.00 50.66 142 SER Y O 1
ATOM 3117 N N . SER B 2 143 ? 84.820 118.297 139.282 1.00 50.87 143 SER Y N 1
ATOM 3118 C CA . SER B 2 143 ? 85.030 119.720 139.070 1.00 50.87 143 SER Y CA 1
ATOM 3119 C C . SER B 2 143 ? 86.156 119.990 138.091 1.00 50.87 143 SER Y C 1
ATOM 3120 O O . SER B 2 143 ? 86.442 121.154 137.800 1.00 50.87 143 SER Y O 1
ATOM 3123 N N . LEU B 2 144 ? 86.807 118.944 137.597 1.00 49.27 144 LEU Y N 1
ATOM 3124 C CA . LEU B 2 144 ? 87.828 119.081 136.575 1.00 49.27 144 LEU Y CA 1
ATOM 3125 C C . LEU B 2 144 ? 87.284 118.852 135.172 1.00 49.27 144 LEU Y C 1
ATOM 3126 O O . LEU B 2 144 ? 87.863 119.364 134.209 1.00 49.27 144 LEU Y O 1
ATOM 3131 N N . PHE B 2 145 ? 86.182 118.111 135.038 1.00 50.22 145 PHE Y N 1
ATOM 3132 C CA . PHE B 2 145 ? 85.508 117.901 133.762 1.00 50.22 145 PHE Y CA 1
ATOM 3133 C C . PHE B 2 145 ? 84.591 119.056 133.388 1.00 50.22 145 PHE Y C 1
ATOM 3134 O O . PHE B 2 145 ? 83.806 118.930 132.444 1.00 50.22 145 PHE Y O 1
ATOM 3142 N N . LEU B 2 146 ? 84.645 120.160 134.124 1.00 50.29 146 LEU Y N 1
ATOM 3143 C CA . LEU B 2 146 ? 83.868 121.343 133.786 1.00 50.29 146 LEU Y CA 1
ATOM 3144 C C . LEU B 2 146 ? 84.740 122.507 133.363 1.00 50.29 146 LEU Y C 1
ATOM 3145 O O . LEU B 2 146 ? 84.250 123.428 132.702 1.00 50.29 146 LEU Y O 1
ATOM 3150 N N . GLN B 2 147 ? 86.020 122.491 133.715 1.00 53.78 147 GLN Y N 1
ATOM 3151 C CA . GLN B 2 147 ? 86.925 123.499 133.187 1.00 53.78 147 GLN Y CA 1
ATOM 3152 C C . GLN B 2 147 ? 87.543 123.071 131.866 1.00 53.78 147 GLN Y C 1
ATOM 3153 O O . GLN B 2 147 ? 87.755 123.906 130.981 1.00 53.78 147 GLN Y O 1
ATOM 3159 N N . ALA B 2 148 ? 87.824 121.781 131.704 1.00 53.44 148 ALA Y N 1
ATOM 3160 C CA . ALA B 2 148 ? 88.310 121.294 130.422 1.00 53.44 148 ALA Y CA 1
ATOM 3161 C C . ALA B 2 148 ? 87.258 121.391 129.327 1.00 53.44 148 ALA Y C 1
ATOM 3162 O O . ALA B 2 148 ? 87.606 121.313 128.147 1.00 53.44 148 ALA Y O 1
ATOM 3164 N N . MET B 2 149 ? 85.984 121.544 129.684 1.00 54.30 149 MET Y N 1
ATOM 3165 C CA . MET B 2 149 ? 84.918 121.727 128.710 1.00 54.30 149 MET Y CA 1
ATOM 3166 C C . MET B 2 149 ? 84.588 123.193 128.486 1.00 54.30 149 MET Y C 1
ATOM 3167 O O . MET B 2 149 ? 83.480 123.510 128.040 1.00 54.30 149 MET Y O 1
ATOM 3172 N N . ARG B 2 150 ? 85.508 124.093 128.826 1.00 51.31 150 ARG Y N 1
ATOM 3173 C CA . ARG B 2 150 ? 85.384 125.511 128.523 1.00 51.31 150 ARG Y CA 1
ATOM 3174 C C . ARG B 2 150 ? 86.717 126.073 128.056 1.00 51.31 150 ARG Y C 1
ATOM 3175 O O . ARG B 2 150 ? 86.966 127.275 128.157 1.00 51.31 150 ARG Y O 1
ATOM 3183 N N . VAL B 2 151 ? 87.597 125.198 127.581 1.00 52.19 151 VAL Y N 1
ATOM 3184 C CA . VAL B 2 151 ? 88.796 125.575 126.845 1.00 52.19 151 VAL Y CA 1
ATOM 3185 C C . VAL B 2 151 ? 88.825 124.682 125.612 1.00 52.19 151 VAL Y C 1
ATOM 3186 O O . VAL B 2 151 ? 89.611 124.895 124.684 1.00 52.19 151 VAL Y O 1
ATOM 3190 N N . ALA B 2 152 ? 87.939 123.686 125.588 1.00 52.78 152 ALA Y N 1
ATOM 3191 C CA . ALA B 2 152 ? 87.869 122.752 124.474 1.00 52.78 152 ALA Y CA 1
ATOM 3192 C C . ALA B 2 152 ? 86.610 122.898 123.636 1.00 52.78 152 ALA Y C 1
ATOM 3193 O O . ALA B 2 152 ? 86.551 122.335 122.540 1.00 52.78 152 ALA Y O 1
ATOM 3195 N N . ILE B 2 153 ? 85.595 123.601 124.124 1.00 52.39 153 ILE Y N 1
ATOM 3196 C CA . ILE B 2 153 ? 84.447 123.947 123.289 1.00 52.39 153 ILE Y CA 1
ATOM 3197 C C . ILE B 2 153 ? 84.762 125.164 122.422 1.00 52.39 153 ILE Y C 1
ATOM 3198 O O . ILE B 2 153 ? 84.442 125.147 121.225 1.00 52.39 153 ILE Y O 1
ATOM 3203 N N . PRO B 2 154 ? 85.381 126.237 122.945 1.00 53.10 154 PRO Y N 1
ATOM 3204 C CA . PRO B 2 154 ? 85.756 127.337 122.048 1.00 53.10 154 PRO Y CA 1
ATOM 3205 C C . PRO B 2 154 ? 86.869 126.965 121.080 1.00 53.10 154 PRO Y C 1
ATOM 3206 O O . PRO B 2 154 ? 87.233 127.771 120.220 1.00 53.10 154 PRO Y O 1
ATOM 3210 N N . ALA B 2 155 ? 87.413 125.754 121.195 1.00 51.10 155 ALA Y N 1
ATOM 3211 C CA . ALA B 2 155 ? 88.371 125.239 120.227 1.00 51.10 155 ALA Y CA 1
ATOM 3212 C C . ALA B 2 155 ? 87.716 124.323 119.207 1.00 51.10 155 ALA Y C 1
ATOM 3213 O O . ALA B 2 155 ? 88.414 123.731 118.380 1.00 51.10 155 ALA Y O 1
ATOM 3215 N N . VAL B 2 156 ? 86.397 124.170 119.267 1.00 53.43 156 VAL Y N 1
ATOM 3216 C CA . VAL B 2 156 ? 85.646 123.520 118.211 1.00 53.43 156 VAL Y CA 1
ATOM 3217 C C . VAL B 2 156 ? 84.711 124.491 117.500 1.00 53.43 156 VAL Y C 1
ATOM 3218 O O . VAL B 2 156 ? 84.441 124.312 116.307 1.00 53.43 156 VAL Y O 1
ATOM 3222 N N . ILE B 2 157 ? 84.244 125.535 118.184 1.00 55.01 157 ILE Y N 1
ATOM 3223 C CA . ILE B 2 157 ? 83.536 126.612 117.503 1.00 55.01 157 ILE Y CA 1
ATOM 3224 C C . ILE B 2 157 ? 84.451 127.282 116.486 1.00 55.01 157 ILE Y C 1
ATOM 3225 O O . ILE B 2 157 ? 84.015 127.679 115.400 1.00 55.01 157 ILE Y O 1
ATOM 3230 N N . VAL B 2 158 ? 85.735 127.413 116.820 1.00 57.42 158 VAL Y N 1
ATOM 3231 C CA . VAL B 2 158 ? 86.687 128.018 115.896 1.00 57.42 158 VAL Y CA 1
ATOM 3232 C C . VAL B 2 158 ? 86.997 127.068 114.745 1.00 57.42 158 VAL Y C 1
ATOM 3233 O O . VAL B 2 158 ? 86.824 127.415 113.571 1.00 57.42 158 VAL Y O 1
ATOM 3237 N N . ALA B 2 159 ? 87.440 125.852 115.058 1.00 55.89 159 ALA Y N 1
ATOM 3238 C CA . ALA B 2 159 ? 87.896 124.931 114.025 1.00 55.89 159 ALA Y CA 1
ATOM 3239 C C . ALA B 2 159 ? 86.774 124.416 113.135 1.00 55.89 159 ALA Y C 1
ATOM 3240 O O . ALA B 2 159 ? 87.042 123.582 112.266 1.00 55.89 159 ALA Y O 1
ATOM 3242 N N . LEU B 2 160 ? 85.537 124.864 113.327 1.00 57.93 160 LEU Y N 1
ATOM 3243 C CA . LEU B 2 160 ? 84.464 124.605 112.378 1.00 57.93 160 LEU Y CA 1
ATOM 3244 C C . LEU B 2 160 ? 83.974 125.857 111.678 1.00 57.93 160 LEU Y C 1
ATOM 3245 O O . LEU B 2 160 ? 83.171 125.749 110.746 1.00 57.93 160 LEU Y O 1
ATOM 3250 N N . SER B 2 161 ? 84.422 127.035 112.101 1.00 67.54 161 SER Y N 1
ATOM 3251 C CA . SER B 2 161 ? 84.077 128.278 111.433 1.00 67.54 161 SER Y CA 1
ATOM 3252 C C . SER B 2 161 ? 85.261 128.902 110.710 1.00 67.54 161 SER Y C 1
ATOM 3253 O O . SER B 2 161 ? 85.063 129.804 109.891 1.00 67.54 161 SER Y O 1
ATOM 3256 N N . VAL B 2 162 ? 86.485 128.450 110.983 1.00 69.85 162 VAL Y N 1
ATOM 3257 C CA . VAL B 2 162 ? 87.633 128.929 110.222 1.00 69.85 162 VAL Y CA 1
ATOM 3258 C C . VAL B 2 162 ? 87.532 128.469 108.774 1.00 69.85 162 VAL Y C 1
ATOM 3259 O O . VAL B 2 162 ? 88.040 129.124 107.858 1.00 69.85 162 VAL Y O 1
ATOM 3263 N N . GLY B 2 163 ? 86.867 127.341 108.544 1.00 76.02 163 GLY Y N 1
ATOM 3264 C CA . GLY B 2 163 ? 86.724 126.810 107.205 1.00 76.02 163 GLY Y CA 1
ATOM 3265 C C . GLY B 2 163 ? 85.600 127.443 106.410 1.00 76.02 163 GLY Y C 1
ATOM 3266 O O . GLY B 2 163 ? 84.756 126.735 105.854 1.00 76.02 163 GLY Y O 1
ATOM 3267 N N . THR B 2 164 ? 85.575 128.772 106.345 1.00 78.27 164 THR Y N 1
ATOM 3268 C CA . THR B 2 164 ? 84.606 129.472 105.518 1.00 78.27 164 THR Y CA 1
ATOM 3269 C C . THR B 2 164 ? 85.233 130.754 104.995 1.00 78.27 164 THR Y C 1
ATOM 3270 O O . THR B 2 164 ? 86.176 131.296 105.576 1.00 78.27 164 THR Y O 1
ATOM 3274 N N . SER B 2 165 ? 84.690 131.234 103.878 1.00 87.56 165 SER Y N 1
ATOM 3275 C CA . SER B 2 165 ? 85.185 132.448 103.246 1.00 87.56 165 SER Y CA 1
ATOM 3276 C C . SER B 2 165 ? 84.850 133.705 104.030 1.00 87.56 165 SER Y C 1
ATOM 3277 O O . SER B 2 165 ? 85.532 134.722 103.859 1.00 87.56 165 SER Y O 1
ATOM 3280 N N . GLU B 2 166 ? 83.822 133.664 104.878 1.00 89.45 166 GLU Y N 1
ATOM 3281 C CA . GLU B 2 166 ? 83.440 134.849 105.635 1.00 89.45 166 GLU Y CA 1
ATOM 3282 C C . GLU B 2 166 ? 84.560 135.304 106.560 1.00 89.45 166 GLU Y C 1
ATOM 3283 O O . GLU B 2 166 ? 84.831 136.505 106.665 1.00 89.45 166 GLU Y O 1
ATOM 3289 N N . VAL B 2 167 ? 85.222 134.365 107.232 1.00 86.86 167 VAL Y N 1
ATOM 3290 C CA . VAL B 2 167 ? 86.334 134.731 108.100 1.00 86.86 167 VAL Y CA 1
ATOM 3291 C C . VAL B 2 167 ? 87.645 134.742 107.323 1.00 86.86 167 VAL Y C 1
ATOM 3292 O O . VAL B 2 167 ? 88.475 135.640 107.499 1.00 86.86 167 VAL Y O 1
ATOM 3296 N N . GLN B 2 168 ? 87.843 133.768 106.430 1.00 85.24 168 GLN Y N 1
ATOM 3297 C CA . GLN B 2 168 ? 89.105 133.673 105.705 1.00 85.24 168 GLN Y CA 1
ATOM 3298 C C . GLN B 2 168 ? 89.325 134.827 104.740 1.00 85.24 168 GLN Y C 1
ATOM 3299 O O . GLN B 2 168 ? 90.450 135.002 104.261 1.00 85.24 168 GLN Y O 1
ATOM 3305 N N . ASN B 2 169 ? 88.288 135.610 104.438 1.00 91.71 169 ASN Y N 1
ATOM 3306 C CA . ASN B 2 169 ? 88.445 136.814 103.638 1.00 91.71 169 ASN Y CA 1
ATOM 3307 C C . ASN B 2 169 ? 88.373 138.091 104.456 1.00 91.71 169 ASN Y C 1
ATOM 3308 O O . ASN B 2 169 ? 88.845 139.132 103.988 1.00 91.71 169 ASN Y O 1
ATOM 3313 N N . MET B 2 170 ? 87.799 138.041 105.656 1.00 93.49 170 MET Y N 1
ATOM 3314 C CA . MET B 2 170 ? 87.843 139.178 106.562 1.00 93.49 170 MET Y CA 1
ATOM 3315 C C . MET B 2 170 ? 89.161 139.265 107.318 1.00 93.49 170 MET Y C 1
ATOM 3316 O O . MET B 2 170 ? 89.402 140.265 108.002 1.00 93.49 170 MET Y O 1
ATOM 3321 N N . LEU B 2 171 ? 90.012 138.250 107.212 1.00 90.40 171 LEU Y N 1
ATOM 3322 C CA . LEU B 2 171 ? 91.317 138.245 107.855 1.00 90.40 171 LEU Y CA 1
ATOM 3323 C C . LEU B 2 171 ? 92.434 138.722 106.936 1.00 90.40 171 LEU Y C 1
ATOM 3324 O O . LEU B 2 171 ? 93.602 138.684 107.332 1.00 90.40 171 LEU Y O 1
ATOM 3329 N N . ASN B 2 172 ? 92.109 139.162 105.721 1.00 93.16 172 ASN Y N 1
ATOM 3330 C CA . ASN B 2 172 ? 93.108 139.694 104.807 1.00 93.16 172 ASN Y CA 1
ATOM 3331 C C . ASN B 2 172 ? 93.107 141.211 104.714 1.00 93.16 172 ASN Y C 1
ATOM 3332 O O . ASN B 2 172 ? 94.085 141.779 104.216 1.00 93.16 172 ASN Y O 1
ATOM 3337 N N . ALA B 2 173 ? 92.054 141.880 105.168 1.00 96.97 173 ALA Y N 1
ATOM 3338 C CA . ALA B 2 173 ? 92.022 143.342 105.199 1.00 96.97 173 ALA Y CA 1
ATOM 3339 C C . ALA B 2 173 ? 92.588 143.851 106.523 1.00 96.97 173 ALA Y C 1
ATOM 3340 O O . ALA B 2 173 ? 91.924 144.533 107.304 1.00 96.97 173 ALA Y O 1
ATOM 3342 N N . ILE B 2 174 ? 93.845 143.494 106.767 1.00 93.79 174 ILE Y N 1
ATOM 3343 C CA . ILE B 2 174 ? 94.506 143.801 108.032 1.00 93.79 174 ILE Y CA 1
ATOM 3344 C C . ILE B 2 174 ? 94.995 145.247 108.052 1.00 93.79 174 ILE Y C 1
ATOM 3345 O O . ILE B 2 174 ? 94.718 145.962 109.025 1.00 93.79 174 ILE Y O 1
ATOM 3350 N N . PRO B 2 175 ? 95.712 145.745 107.026 1.00 91.15 175 PRO Y N 1
ATOM 3351 C CA . PRO B 2 175 ? 96.328 145.170 105.824 1.00 91.15 175 PRO Y CA 1
ATOM 3352 C C . PRO B 2 175 ? 97.744 144.671 106.080 1.00 91.15 175 PRO Y C 1
ATOM 3353 O O . PRO B 2 175 ? 98.132 144.465 107.228 1.00 91.15 175 PRO Y O 1
ATOM 3357 N N . GLU B 2 176 ? 98.515 144.501 105.004 1.00 90.40 176 GLU Y N 1
ATOM 3358 C CA . GLU B 2 176 ? 99.884 144.014 105.116 1.00 90.40 176 GLU Y CA 1
ATOM 3359 C C . GLU B 2 176 ? 100.816 145.002 105.802 1.00 90.40 176 GLU Y C 1
ATOM 3360 O O . GLU B 2 176 ? 101.892 144.596 106.254 1.00 90.40 176 GLU Y O 1
ATOM 3366 N N . VAL B 2 177 ? 100.448 146.281 105.881 1.00 84.73 177 VAL Y N 1
ATOM 3367 C CA . VAL B 2 177 ? 101.250 147.226 106.648 1.00 84.73 177 VAL Y CA 1
ATOM 3368 C C . VAL B 2 177 ? 101.136 146.942 108.142 1.00 84.73 177 VAL Y C 1
ATOM 3369 O O . VAL B 2 177 ? 102.118 147.054 108.882 1.00 84.73 177 VAL Y O 1
ATOM 3373 N N . VAL B 2 178 ? 99.942 146.572 108.609 1.00 82.33 178 VAL Y N 1
ATOM 3374 C CA . VAL B 2 178 ? 99.764 146.258 110.021 1.00 82.33 178 VAL Y CA 1
ATOM 3375 C C . VAL B 2 178 ? 100.466 144.956 110.379 1.00 82.33 178 VAL Y C 1
ATOM 3376 O O . VAL B 2 178 ? 101.041 144.836 111.467 1.00 82.33 178 VAL Y O 1
ATOM 3380 N N . THR B 2 179 ? 100.437 143.966 109.485 1.00 80.43 179 THR Y N 1
ATOM 3381 C CA . THR B 2 179 ? 101.048 142.677 109.790 1.00 80.43 179 THR Y CA 1
ATOM 3382 C C . THR B 2 179 ? 102.530 142.825 110.095 1.00 80.43 179 THR Y C 1
ATOM 3383 O O . THR B 2 179 ? 103.018 142.305 111.104 1.00 80.43 179 THR Y O 1
ATOM 3387 N N . ASN B 2 180 ? 103.263 143.538 109.241 1.00 78.79 180 ASN Y N 1
ATOM 3388 C CA . ASN B 2 180 ? 104.685 143.717 109.482 1.00 78.79 180 ASN Y CA 1
ATOM 3389 C C . ASN B 2 180 ? 104.952 144.641 110.657 1.00 78.79 180 ASN Y C 1
ATOM 3390 O O . ASN B 2 180 ? 106.079 144.675 111.158 1.00 78.79 180 ASN Y O 1
ATOM 3395 N N . GLY B 2 181 ? 103.953 145.389 111.104 1.00 74.53 181 GLY Y N 1
ATOM 3396 C CA . GLY B 2 181 ? 104.084 146.163 112.316 1.00 74.53 181 GLY Y CA 1
ATOM 3397 C C . GLY B 2 181 ? 103.811 145.390 113.579 1.00 74.53 181 GLY Y C 1
ATOM 3398 O O . GLY B 2 181 ? 104.000 145.918 114.678 1.00 74.53 181 GLY Y O 1
ATOM 3399 N N . LEU B 2 182 ? 103.359 144.142 113.454 1.00 71.65 182 LEU Y N 1
ATOM 3400 C CA . LEU B 2 182 ? 103.175 143.263 114.596 1.00 71.65 182 LEU Y CA 1
ATOM 3401 C C . LEU B 2 182 ? 104.277 142.229 114.730 1.00 71.65 182 LEU Y C 1
ATOM 3402 O O . LEU B 2 182 ? 104.528 141.760 115.844 1.00 71.65 182 LEU Y O 1
ATOM 3407 N N . ASN B 2 183 ? 104.939 141.864 113.631 1.00 72.85 183 ASN Y N 1
ATOM 3408 C CA . ASN B 2 183 ? 106.170 141.091 113.711 1.00 72.85 183 ASN Y CA 1
ATOM 3409 C C . ASN B 2 183 ? 107.314 141.904 114.292 1.00 72.85 183 ASN Y C 1
ATOM 3410 O O . ASN B 2 183 ? 108.353 141.333 114.637 1.00 72.85 183 ASN Y O 1
ATOM 3415 N N . ILE B 2 184 ? 107.149 143.219 114.392 1.00 68.50 184 ILE Y N 1
ATOM 3416 C CA . ILE B 2 184 ? 108.136 144.062 115.049 1.00 68.50 184 ILE Y CA 1
ATOM 3417 C C . ILE B 2 184 ? 107.843 144.190 116.540 1.00 68.50 184 ILE Y C 1
ATOM 3418 O O . ILE B 2 184 ? 108.770 144.182 117.356 1.00 68.50 184 ILE Y O 1
ATOM 3423 N N . ALA B 2 185 ? 106.568 144.290 116.916 1.00 62.85 185 ALA Y N 1
ATOM 3424 C CA . ALA B 2 185 ? 106.212 144.250 118.326 1.00 62.85 185 ALA Y CA 1
ATOM 3425 C C . ALA B 2 185 ? 106.425 142.870 118.929 1.00 62.85 185 ALA Y C 1
ATOM 3426 O O . ALA B 2 185 ? 106.400 142.733 120.154 1.00 62.85 185 ALA Y O 1
ATOM 3428 N N . GLY B 2 186 ? 106.640 141.851 118.102 1.00 59.27 186 GLY Y N 1
ATOM 3429 C CA . GLY B 2 186 ? 106.847 140.508 118.602 1.00 59.27 186 GLY Y CA 1
ATOM 3430 C C . GLY B 2 186 ? 108.244 140.295 119.142 1.00 59.27 186 GLY Y C 1
ATOM 3431 O O . GLY B 2 186 ? 108.559 139.227 119.675 1.00 59.27 186 GLY Y O 1
ATOM 3432 N N . GLY B 2 187 ? 109.097 141.303 118.999 1.00 56.03 187 GLY Y N 1
ATOM 3433 C CA . GLY B 2 187 ? 110.414 141.269 119.597 1.00 56.03 187 GLY Y CA 1
ATOM 3434 C C . GLY B 2 187 ? 110.484 142.177 120.804 1.00 56.03 187 GLY Y C 1
ATOM 3435 O O . GLY B 2 187 ? 111.498 142.223 121.503 1.00 56.03 187 GLY Y O 1
ATOM 3436 N N . MET B 2 188 ? 109.400 142.906 121.054 1.00 58.15 188 MET Y N 1
ATOM 3437 C CA . MET B 2 188 ? 109.324 143.869 122.144 1.00 58.15 188 MET Y CA 1
ATOM 3438 C C . MET B 2 188 ? 108.383 143.438 123.259 1.00 58.15 188 MET Y C 1
ATOM 3439 O O . MET B 2 188 ? 108.726 143.584 124.434 1.00 58.15 188 MET Y O 1
ATOM 3444 N N . ILE B 2 189 ? 107.198 142.922 122.923 1.00 52.71 189 ILE Y N 1
ATOM 3445 C CA . ILE B 2 189 ? 106.240 142.520 123.951 1.00 52.71 189 ILE Y CA 1
ATOM 3446 C C . ILE B 2 189 ? 106.824 141.439 124.844 1.00 52.71 189 ILE Y C 1
ATOM 3447 O O . ILE B 2 189 ? 106.497 141.363 126.035 1.00 52.71 189 ILE Y O 1
ATOM 3452 N N . VAL B 2 190 ? 107.718 140.612 124.300 1.00 45.43 190 VAL Y N 1
ATOM 3453 C CA . VAL B 2 190 ? 108.347 139.554 125.075 1.00 45.43 190 VAL Y CA 1
ATOM 3454 C C . VAL B 2 190 ? 109.027 140.108 126.312 1.00 45.43 190 VAL Y C 1
ATOM 3455 O O . VAL B 2 190 ? 109.066 139.438 127.349 1.00 45.43 190 VAL Y O 1
ATOM 3459 N N . VAL B 2 191 ? 109.516 141.347 126.245 1.00 44.31 191 VAL Y N 1
ATOM 3460 C CA . VAL B 2 191 ? 110.204 141.950 127.378 1.00 44.31 191 VAL Y CA 1
ATOM 3461 C C . VAL B 2 191 ? 109.305 141.994 128.601 1.00 44.31 191 VAL Y C 1
ATOM 3462 O O . VAL B 2 191 ? 109.771 141.772 129.724 1.00 44.31 191 VAL Y O 1
ATOM 3466 N N . VAL B 2 192 ? 108.009 142.252 128.416 1.00 44.22 192 VAL Y N 1
ATOM 3467 C CA . VAL B 2 192 ? 107.113 142.247 129.567 1.00 44.22 192 VAL Y CA 1
ATOM 3468 C C . VAL B 2 192 ? 107.194 140.915 130.287 1.00 44.22 192 VAL Y C 1
ATOM 3469 O O . VAL B 2 192 ? 107.363 140.875 131.512 1.00 44.22 192 VAL Y O 1
ATOM 3473 N N . GLY B 2 193 ? 107.139 139.810 129.542 1.00 41.62 193 GLY Y N 1
ATOM 3474 C CA . GLY B 2 193 ? 107.256 138.500 130.147 1.00 41.62 193 GLY Y CA 1
ATOM 3475 C C . GLY B 2 193 ? 108.515 138.316 130.960 1.00 41.62 193 GLY Y C 1
ATOM 3476 O O . GLY B 2 193 ? 108.494 137.583 131.951 1.00 41.62 193 GLY Y O 1
ATOM 3477 N N . TYR B 2 194 ? 109.608 138.969 130.575 1.00 39.49 194 TYR Y N 1
ATOM 3478 C CA . TYR B 2 194 ? 110.813 138.906 131.387 1.00 39.49 194 TYR Y CA 1
ATOM 3479 C C . TYR B 2 194 ? 110.705 139.758 132.637 1.00 39.49 194 TYR Y C 1
ATOM 3480 O O . TYR B 2 194 ? 111.101 139.308 133.715 1.00 39.49 194 TYR Y O 1
ATOM 3489 N N . ALA B 2 195 ? 110.144 140.963 132.529 1.00 40.38 195 ALA Y N 1
ATOM 3490 C CA . ALA B 2 195 ? 110.115 141.860 133.675 1.00 40.38 195 ALA Y CA 1
ATOM 3491 C C . ALA B 2 195 ? 109.296 141.303 134.824 1.00 40.38 195 ALA Y C 1
ATOM 3492 O O . ALA B 2 195 ? 109.642 141.540 135.983 1.00 40.38 195 ALA Y O 1
ATOM 3494 N N . MET B 2 196 ? 108.222 140.572 134.531 1.00 42.57 196 MET Y N 1
ATOM 3495 C CA . MET B 2 196 ? 107.450 139.943 135.592 1.00 42.57 196 MET Y CA 1
ATOM 3496 C C . MET B 2 196 ? 108.260 138.880 136.308 1.00 42.57 196 MET Y C 1
ATOM 3497 O O . MET B 2 196 ? 108.086 138.678 137.513 1.00 42.57 196 MET Y O 1
ATOM 3502 N N . VAL B 2 197 ? 109.138 138.188 135.587 1.00 36.77 197 VAL Y N 1
ATOM 3503 C CA . VAL B 2 197 ? 109.966 137.167 136.212 1.00 36.77 197 VAL Y CA 1
ATOM 3504 C C . VAL B 2 197 ? 111.038 137.798 137.089 1.00 36.77 197 VAL Y C 1
ATOM 3505 O O . VAL B 2 197 ? 111.187 137.435 138.259 1.00 36.77 197 VAL Y O 1
ATOM 3509 N N . ILE B 2 198 ? 111.775 138.775 136.556 1.00 36.46 198 ILE Y N 1
ATOM 3510 C CA . ILE B 2 198 ? 112.840 139.410 137.325 1.00 36.46 198 ILE Y CA 1
ATOM 3511 C C . ILE B 2 198 ? 112.284 140.107 138.557 1.00 36.46 198 ILE Y C 1
ATOM 3512 O O . ILE B 2 198 ? 112.977 140.231 139.571 1.00 36.46 198 ILE Y O 1
ATOM 3517 N N . ASN B 2 199 ? 111.039 140.579 138.499 1.00 41.52 199 ASN Y N 1
ATOM 3518 C CA . ASN B 2 199 ? 110.445 141.212 139.669 1.00 41.52 199 ASN Y CA 1
ATOM 3519 C C . ASN B 2 199 ? 110.237 140.225 140.806 1.00 41.52 199 ASN Y C 1
ATOM 3520 O O . ASN B 2 199 ? 110.234 140.624 141.975 1.00 41.52 199 ASN Y O 1
ATOM 3525 N N . MET B 2 200 ? 110.049 138.944 140.495 1.00 43.61 200 MET Y N 1
ATOM 3526 C CA . MET B 2 200 ? 109.913 137.960 141.560 1.00 43.61 200 MET Y CA 1
ATOM 3527 C C . MET B 2 200 ? 111.248 137.707 142.238 1.00 43.61 200 MET Y C 1
ATOM 3528 O O . MET B 2 200 ? 111.370 137.818 143.463 1.00 43.61 200 MET Y O 1
ATOM 3533 N N . MET B 2 201 ? 112.256 137.357 141.454 1.00 40.95 201 MET Y N 1
ATOM 3534 C CA . MET B 2 201 ? 113.575 136.990 141.957 1.00 40.95 201 MET Y CA 1
ATOM 3535 C C . MET B 2 201 ? 114.535 138.175 141.993 1.00 40.95 201 MET Y C 1
ATOM 3536 O O . MET B 2 201 ? 115.689 138.072 141.590 1.00 40.95 201 MET Y O 1
ATOM 3541 N N . ARG B 2 202 ? 114.103 139.306 142.539 1.00 43.11 202 ARG Y N 1
ATOM 3542 C CA . ARG B 2 202 ? 114.962 140.484 142.570 1.00 43.11 202 ARG Y CA 1
ATOM 3543 C C . ARG B 2 202 ? 115.463 140.690 143.993 1.00 43.11 202 ARG Y C 1
ATOM 3544 O O . ARG B 2 202 ? 114.709 140.989 144.918 1.00 43.11 202 ARG Y O 1
ATOM 3552 N N . ALA B 2 203 ? 116.765 140.514 144.157 1.00 35.89 203 ALA Y N 1
ATOM 3553 C CA . ALA B 2 203 ? 117.464 140.904 145.368 1.00 35.89 203 ALA Y CA 1
ATOM 3554 C C . ALA B 2 203 ? 118.534 141.915 144.991 1.00 35.89 203 ALA Y C 1
ATOM 3555 O O . ALA B 2 203 ? 119.231 141.738 143.988 1.00 35.89 203 ALA Y O 1
ATOM 3557 N N . GLY B 2 204 ? 118.658 142.976 145.786 1.00 35.52 204 GLY Y N 1
ATOM 3558 C CA . GLY B 2 204 ? 119.582 144.041 145.440 1.00 35.52 204 GLY Y CA 1
ATOM 3559 C C . GLY B 2 204 ? 121.021 143.595 145.318 1.00 35.52 204 GLY Y C 1
ATOM 3560 O O . GLY B 2 204 ? 121.771 144.171 144.526 1.00 35.52 204 GLY Y O 1
ATOM 3561 N N . TYR B 2 205 ? 121.421 142.580 146.076 1.00 33.42 205 TYR Y N 1
ATOM 3562 C CA . TYR B 2 205 ? 122.788 142.094 146.042 1.00 33.42 205 TYR Y CA 1
ATOM 3563 C C . TYR B 2 205 ? 123.023 141.022 144.989 1.00 33.42 205 TYR Y C 1
ATOM 3564 O O . TYR B 2 205 ? 124.179 140.662 144.749 1.00 33.42 205 TYR Y O 1
ATOM 3573 N N . LEU B 2 206 ? 121.970 140.507 144.357 1.00 31.68 206 LEU Y N 1
ATOM 3574 C CA . LEU B 2 206 ? 122.107 139.521 143.296 1.00 31.68 206 LEU Y CA 1
ATOM 3575 C C . LEU B 2 206 ? 121.964 140.121 141.912 1.00 31.68 206 LEU Y C 1
ATOM 3576 O O . LEU B 2 206 ? 122.145 139.409 140.923 1.00 31.68 206 LEU Y O 1
ATOM 3581 N N . MET B 2 207 ? 121.642 141.398 141.819 1.00 31.15 207 MET Y N 1
ATOM 3582 C CA . MET B 2 207 ? 121.575 142.087 140.540 1.00 31.15 207 MET Y CA 1
ATOM 3583 C C . MET B 2 207 ? 122.900 142.066 139.784 1.00 31.15 207 MET Y C 1
ATOM 3584 O O . MET B 2 207 ? 122.884 142.139 138.551 1.00 31.15 207 MET Y O 1
ATOM 3589 N N . PRO B 2 208 ? 124.059 141.984 140.447 1.00 28.48 208 PRO Y N 1
ATOM 3590 C CA . PRO B 2 208 ? 125.295 141.740 139.693 1.00 28.48 208 PRO Y CA 1
ATOM 3591 C C . PRO B 2 208 ? 125.247 140.506 138.817 1.00 28.48 208 PRO Y C 1
ATOM 3592 O O . PRO B 2 208 ? 125.919 140.483 137.783 1.00 28.48 208 PRO Y O 1
ATOM 3596 N N . PHE B 2 209 ? 124.476 139.484 139.182 1.00 28.40 209 PHE Y N 1
ATOM 3597 C CA . PHE B 2 209 ? 124.337 138.310 138.329 1.00 28.40 209 PHE Y CA 1
ATOM 3598 C C . PHE B 2 209 ? 123.411 138.550 137.148 1.00 28.40 209 PHE Y C 1
ATOM 3599 O O . PHE B 2 209 ? 123.441 137.772 136.193 1.00 28.40 209 PHE Y O 1
ATOM 3607 N N . PHE B 2 210 ? 122.589 139.597 137.190 1.00 28.76 210 PHE Y N 1
ATOM 3608 C CA . PHE B 2 210 ? 121.803 139.966 136.020 1.00 28.76 210 PHE Y CA 1
ATOM 3609 C C . PHE B 2 210 ? 122.697 140.547 134.937 1.00 28.76 210 PHE Y C 1
ATOM 3610 O O . PHE B 2 210 ? 122.843 139.963 133.858 1.00 28.76 210 PHE Y O 1
ATOM 3618 N N . TYR B 2 211 ? 123.346 141.674 135.229 1.00 27.75 211 TYR Y N 1
ATOM 3619 C CA . TYR B 2 211 ? 124.216 142.351 134.280 1.00 27.75 211 TYR Y CA 1
ATOM 3620 C C . TYR B 2 211 ? 125.414 141.514 133.872 1.00 27.75 211 TYR Y C 1
ATOM 3621 O O . TYR B 2 211 ? 126.046 141.822 132.861 1.00 27.75 211 TYR Y O 1
ATOM 3630 N N . LEU B 2 212 ? 125.759 140.491 134.640 1.00 26.46 212 LEU Y N 1
ATOM 3631 C CA . LEU B 2 212 ? 126.759 139.532 134.203 1.00 26.46 212 LEU Y CA 1
ATOM 3632 C C . LEU B 2 212 ? 126.219 138.575 133.157 1.00 26.46 212 LEU Y C 1
ATOM 3633 O O . LEU B 2 212 ? 126.897 138.315 132.160 1.00 26.46 212 LEU Y O 1
ATOM 3638 N N . GLY B 2 213 ? 125.008 138.053 133.353 1.00 27.55 213 GLY Y N 1
ATOM 3639 C CA . GLY B 2 213 ? 124.395 137.239 132.323 1.00 27.55 213 GLY Y CA 1
ATOM 3640 C C . GLY B 2 213 ? 123.901 138.034 131.145 1.00 27.55 213 GLY Y C 1
ATOM 3641 O O . GLY B 2 213 ? 123.560 137.453 130.114 1.00 27.55 213 GLY Y O 1
ATOM 3642 N N . PHE B 2 214 ? 123.853 139.356 131.286 1.00 30.84 214 PHE Y N 1
ATOM 3643 C CA . PHE B 2 214 ? 123.522 140.228 130.168 1.00 30.84 214 PHE Y CA 1
ATOM 3644 C C . PHE B 2 214 ? 124.713 140.379 129.232 1.00 30.84 214 PHE Y C 1
ATOM 3645 O O . PHE B 2 214 ? 124.637 140.022 128.052 1.00 30.84 214 PHE Y O 1
ATOM 3653 N N . VAL B 2 215 ? 125.839 140.863 129.759 1.00 30.61 215 VAL Y N 1
ATOM 3654 C CA . VAL B 2 215 ? 127.012 141.124 128.932 1.00 30.61 215 VAL Y CA 1
ATOM 3655 C C . VAL B 2 215 ? 127.507 139.846 128.274 1.00 30.61 215 VAL Y C 1
ATOM 3656 O O . VAL B 2 215 ? 127.811 139.830 127.076 1.00 30.61 215 VAL Y O 1
ATOM 3660 N N . THR B 2 216 ? 127.575 138.748 129.028 1.00 30.20 216 THR Y N 1
ATOM 3661 C CA . THR B 2 216 ? 128.043 137.496 128.449 1.00 30.20 216 THR Y CA 1
ATOM 3662 C C . THR B 2 216 ? 127.131 136.982 127.351 1.00 30.20 216 THR Y C 1
ATOM 3663 O O . THR B 2 216 ? 127.538 136.084 126.611 1.00 30.20 216 THR Y O 1
ATOM 3667 N N . ALA B 2 217 ? 125.915 137.505 127.233 1.00 30.93 217 ALA Y N 1
ATOM 3668 C CA . ALA B 2 217 ? 125.083 137.154 126.096 1.00 30.93 217 ALA Y CA 1
ATOM 3669 C C . ALA B 2 217 ? 125.420 137.966 124.861 1.00 30.93 217 ALA Y C 1
ATOM 3670 O O . ALA B 2 217 ? 125.331 137.439 123.750 1.00 30.93 217 ALA Y O 1
ATOM 3672 N N . ALA B 2 218 ? 125.822 139.224 125.030 1.00 32.13 218 ALA Y N 1
ATOM 3673 C CA . ALA B 2 218 ? 126.090 140.082 123.885 1.00 32.13 218 ALA Y CA 1
ATOM 3674 C C . ALA B 2 218 ? 127.285 139.600 123.076 1.00 32.13 218 ALA Y C 1
ATOM 3675 O O . ALA B 2 218 ? 127.239 139.594 121.843 1.00 32.13 218 ALA Y O 1
ATOM 3677 N N . PHE B 2 219 ? 128.353 139.180 123.749 1.00 31.66 219 PHE Y N 1
ATOM 3678 C CA . PHE B 2 219 ? 129.637 138.958 123.106 1.00 31.66 219 PHE Y CA 1
ATOM 3679 C C . PHE B 2 219 ? 130.084 137.512 123.081 1.00 31.66 219 PHE Y C 1
ATOM 3680 O O . PHE B 2 219 ? 131.271 137.262 122.855 1.00 31.66 219 PHE Y O 1
ATOM 3688 N N . THR B 2 220 ? 129.198 136.563 123.333 1.00 31.65 220 THR Y N 1
ATOM 3689 C CA . THR B 2 220 ? 129.563 135.159 123.375 1.00 31.65 220 THR Y CA 1
ATOM 3690 C C . THR B 2 220 ? 128.453 134.355 122.711 1.00 31.65 220 THR Y C 1
ATOM 3691 O O . THR B 2 220 ? 127.316 134.821 122.608 1.00 31.65 220 THR Y O 1
ATOM 3695 N N . ASN B 2 221 ? 128.785 133.155 122.239 1.00 33.58 221 ASN Y N 1
ATOM 3696 C CA . ASN B 2 221 ? 127.839 132.304 121.523 1.00 33.58 221 ASN Y CA 1
ATOM 3697 C C . ASN B 2 221 ? 127.432 131.070 122.319 1.00 33.58 221 ASN Y C 1
ATOM 3698 O O . ASN B 2 221 ? 127.333 129.979 121.758 1.00 33.58 221 ASN Y O 1
ATOM 3703 N N . PHE B 2 222 ? 127.195 131.202 123.622 1.00 29.38 222 PHE Y N 1
ATOM 3704 C CA . PHE B 2 222 ? 126.656 130.088 124.387 1.00 29.38 222 PHE Y CA 1
ATOM 3705 C C . PHE B 2 222 ? 125.208 129.814 123.994 1.00 29.38 222 PHE Y C 1
ATOM 3706 O O . PHE B 2 222 ? 124.517 130.662 123.426 1.00 29.38 222 PHE Y O 1
ATOM 3714 N N . ASN B 2 223 ? 124.746 128.608 124.315 1.00 31.46 223 ASN Y N 1
ATOM 3715 C CA . ASN B 2 223 ? 123.342 128.251 124.172 1.00 31.46 223 ASN Y CA 1
ATOM 3716 C C . ASN B 2 223 ? 122.571 128.841 125.342 1.00 31.46 223 ASN Y C 1
ATOM 3717 O O . ASN B 2 223 ? 123.076 129.677 126.093 1.00 31.46 223 ASN Y O 1
ATOM 3722 N N . LEU B 2 224 ? 121.328 128.409 125.514 1.00 32.43 224 LEU Y N 1
ATOM 3723 C CA . LEU B 2 224 ? 120.661 128.575 126.792 1.00 32.43 224 LEU Y CA 1
ATOM 3724 C C . LEU B 2 224 ? 120.879 127.390 127.714 1.00 32.43 224 LEU Y C 1
ATOM 3725 O O . LEU B 2 224 ? 120.708 127.531 128.927 1.00 32.43 224 LEU Y O 1
ATOM 3730 N N . VAL B 2 225 ? 121.264 126.235 127.175 1.00 29.10 225 VAL Y N 1
ATOM 3731 C CA . VAL B 2 225 ? 121.703 125.138 128.031 1.00 29.10 225 VAL Y CA 1
ATOM 3732 C C . VAL B 2 225 ? 123.029 125.488 128.690 1.00 29.10 225 VAL Y C 1
ATOM 3733 O O . VAL B 2 225 ? 123.213 125.286 129.895 1.00 29.10 225 VAL Y O 1
ATOM 3737 N N . ALA B 2 226 ? 123.970 126.028 127.915 1.00 27.61 226 ALA Y N 1
ATOM 3738 C CA . ALA B 2 226 ? 125.240 126.461 128.479 1.00 27.61 226 ALA Y CA 1
ATOM 3739 C C . ALA B 2 226 ? 125.073 127.603 129.470 1.00 27.61 226 ALA Y C 1
ATOM 3740 O O . ALA B 2 226 ? 125.750 127.611 130.501 1.00 27.61 226 ALA Y O 1
ATOM 3742 N N . LEU B 2 227 ? 124.197 128.560 129.188 1.00 26.83 227 LEU Y N 1
ATOM 3743 C CA . LEU B 2 227 ? 123.908 129.635 130.124 1.00 26.83 227 LEU Y CA 1
ATOM 3744 C C . LEU B 2 227 ? 123.072 129.173 131.303 1.00 26.83 227 LEU Y C 1
ATOM 3745 O O . LEU B 2 227 ? 122.992 129.890 132.302 1.00 26.83 227 LEU Y O 1
ATOM 3750 N N . GLY B 2 228 ? 122.438 128.011 131.211 1.00 25.84 228 GLY Y N 1
ATOM 3751 C CA . GLY B 2 228 ? 121.703 127.481 132.338 1.00 25.84 228 GLY Y CA 1
ATOM 3752 C C . GLY B 2 228 ? 122.568 126.591 133.198 1.00 25.84 228 GLY Y C 1
ATOM 3753 O O . GLY B 2 228 ? 122.236 126.318 134.352 1.00 25.84 228 GLY Y O 1
ATOM 3754 N N . VAL B 2 229 ? 123.683 126.131 132.642 1.00 24.14 229 VAL Y N 1
ATOM 3755 C CA . VAL B 2 229 ? 124.664 125.351 133.383 1.00 24.14 229 VAL Y CA 1
ATOM 3756 C C . VAL B 2 229 ? 125.690 126.244 134.065 1.00 24.14 229 VAL Y C 1
ATOM 3757 O O . VAL B 2 229 ? 126.044 126.015 135.223 1.00 24.14 229 VAL Y O 1
ATOM 3761 N N . ILE B 2 230 ? 126.175 127.269 133.365 1.00 23.92 230 ILE Y N 1
ATOM 3762 C CA . ILE B 2 230 ? 127.037 128.249 134.008 1.00 23.92 230 ILE Y CA 1
ATOM 3763 C C . ILE B 2 230 ? 126.305 128.917 135.158 1.00 23.92 230 ILE Y C 1
ATOM 3764 O O . ILE B 2 230 ? 126.901 129.192 136.203 1.00 23.92 230 ILE Y O 1
ATOM 3769 N N . GLY B 2 231 ? 125.007 129.174 134.999 1.00 24.73 231 GLY Y N 1
ATOM 3770 C CA . GLY B 2 231 ? 124.242 129.758 136.085 1.00 24.73 231 GLY Y CA 1
ATOM 3771 C C . GLY B 2 231 ? 124.218 128.890 137.329 1.00 24.73 231 GLY Y C 1
ATOM 3772 O O . GLY B 2 231 ? 124.435 129.383 138.436 1.00 24.73 231 GLY Y O 1
ATOM 3773 N N . THR B 2 232 ? 123.963 127.589 137.170 1.00 25.06 232 THR Y N 1
ATOM 3774 C CA . THR B 2 232 ? 123.917 126.714 138.337 1.00 25.06 232 THR Y CA 1
ATOM 3775 C C . THR B 2 232 ? 125.291 126.510 138.945 1.00 25.06 232 THR Y C 1
ATOM 3776 O O . THR B 2 232 ? 125.406 126.384 140.166 1.00 25.06 232 THR Y O 1
ATOM 3780 N N . VAL B 2 233 ? 126.338 126.466 138.125 1.00 24.73 233 VAL Y N 1
ATOM 3781 C CA . VAL B 2 233 ? 127.683 126.368 138.677 1.00 24.73 233 VAL Y CA 1
ATOM 3782 C C . VAL B 2 233 ? 128.007 127.603 139.505 1.00 24.73 233 VAL Y C 1
ATOM 3783 O O . VAL B 2 233 ? 128.508 127.500 140.631 1.00 24.73 233 VAL Y O 1
ATOM 3787 N N . MET B 2 234 ? 127.698 128.786 138.977 1.00 26.67 234 MET Y N 1
ATOM 3788 C CA . MET B 2 234 ? 127.899 130.019 139.720 1.00 26.67 234 MET Y CA 1
ATOM 3789 C C . MET B 2 234 ? 127.089 130.049 141.003 1.00 26.67 234 MET Y C 1
ATOM 3790 O O . MET B 2 234 ? 127.612 130.464 142.038 1.00 26.67 234 MET Y O 1
ATOM 3795 N N . ALA B 2 235 ? 125.829 129.616 140.962 1.00 26.99 235 ALA Y N 1
ATOM 3796 C CA . ALA B 2 235 ? 125.005 129.588 142.163 1.00 26.99 235 ALA Y CA 1
ATOM 3797 C C . ALA B 2 235 ? 125.545 128.632 143.213 1.00 26.99 235 ALA Y C 1
ATOM 3798 O O . ALA B 2 235 ? 125.615 128.993 144.392 1.00 26.99 235 ALA Y O 1
ATOM 3800 N N . VAL B 2 236 ? 125.939 127.423 142.815 1.00 27.46 236 VAL Y N 1
ATOM 3801 C CA . VAL B 2 236 ? 126.482 126.475 143.779 1.00 27.46 236 VAL Y CA 1
ATOM 3802 C C . VAL B 2 236 ? 127.759 127.016 144.400 1.00 27.46 236 VAL Y C 1
ATOM 3803 O O . VAL B 2 236 ? 127.963 126.910 145.612 1.00 27.46 236 VAL Y O 1
ATOM 3807 N N . LEU B 2 237 ? 128.636 127.615 143.591 1.00 27.12 237 LEU Y N 1
ATOM 3808 C CA . LEU B 2 237 ? 129.879 128.133 144.150 1.00 27.12 237 LEU Y CA 1
ATOM 3809 C C . LEU B 2 237 ? 129.647 129.352 145.029 1.00 27.12 237 LEU Y C 1
ATOM 3810 O O . LEU B 2 237 ? 130.372 129.550 146.007 1.00 27.12 237 LEU Y O 1
ATOM 3815 N N . TYR B 2 238 ? 128.659 130.186 144.704 1.00 29.29 238 TYR Y N 1
ATOM 3816 C CA . TYR B 2 238 ? 128.346 131.305 145.583 1.00 29.29 238 TYR Y CA 1
ATOM 3817 C C . TYR B 2 238 ? 127.806 130.819 146.920 1.00 29.29 238 TYR Y C 1
ATOM 3818 O O . TYR B 2 238 ? 128.159 131.363 147.971 1.00 29.29 238 TYR Y O 1
ATOM 3827 N N . ILE B 2 239 ? 126.942 129.803 146.905 1.00 32.57 239 ILE Y N 1
ATOM 3828 C CA . ILE B 2 239 ? 126.441 129.256 148.161 1.00 32.57 239 ILE Y CA 1
ATOM 3829 C C . ILE B 2 239 ? 127.558 128.567 148.931 1.00 32.57 239 ILE Y C 1
ATOM 3830 O O . ILE B 2 239 ? 127.545 128.534 150.166 1.00 32.57 239 ILE Y O 1
ATOM 3835 N N . GLN B 2 240 ? 128.539 128.010 148.223 1.00 30.28 240 GLN Y N 1
ATOM 3836 C CA . GLN B 2 240 ? 129.668 127.352 148.871 1.00 30.28 240 GLN Y CA 1
ATOM 3837 C C . GLN B 2 240 ? 130.554 128.355 149.597 1.00 30.28 240 GLN Y C 1
ATOM 3838 O O . GLN B 2 240 ? 131.048 128.073 150.693 1.00 30.28 240 GLN Y O 1
ATOM 3844 N N . LEU B 2 241 ? 130.771 129.511 148.993 1.00 31.44 241 LEU Y N 1
ATOM 3845 C CA . LEU B 2 241 ? 131.399 130.672 149.606 1.00 31.44 241 LEU Y CA 1
ATOM 3846 C C . LEU B 2 241 ? 130.319 131.445 150.365 1.00 31.44 241 LEU Y C 1
ATOM 3847 O O . LEU B 2 241 ? 129.314 130.862 150.778 1.00 31.44 241 LEU Y O 1
ATOM 3852 N N . SER B 2 242 ? 130.530 132.739 150.605 1.00 40.75 242 SER Y N 1
ATOM 3853 C CA . SER B 2 242 ? 129.543 133.563 151.298 1.00 40.75 242 SER Y CA 1
ATOM 3854 C C . SER B 2 242 ? 129.363 133.096 152.732 1.00 40.75 242 SER Y C 1
ATOM 3855 O O . SER B 2 242 ? 128.401 132.383 153.037 1.00 40.75 242 SER Y O 1
ATOM 3858 N N . PRO B 2 243 ? 130.272 133.474 153.634 1.00 50.79 243 PRO Y N 1
ATOM 3859 C CA . PRO B 2 243 ? 130.310 132.858 154.966 1.00 50.79 243 PRO Y CA 1
ATOM 3860 C C . PRO B 2 243 ? 129.046 133.060 155.787 1.00 50.79 243 PRO Y C 1
ATOM 3861 O O . PRO B 2 243 ? 129.016 132.690 156.964 1.00 50.79 243 PRO Y O 1
ATOM 3865 N N . LYS B 2 244 ? 128.008 133.655 155.200 1.00 51.29 244 LYS Y N 1
ATOM 3866 C CA . LYS B 2 244 ? 126.712 133.668 155.867 1.00 51.29 244 LYS Y CA 1
ATOM 3867 C C . LYS B 2 244 ? 126.255 132.255 156.207 1.00 51.29 244 LYS Y C 1
ATOM 3868 O O . LYS B 2 244 ? 125.579 132.036 157.218 1.00 51.29 244 LYS Y O 1
ATOM 3874 N N . TYR B 2 245 ? 126.626 131.280 155.384 1.00 49.98 245 TYR Y N 1
ATOM 3875 C CA . TYR B 2 245 ? 126.321 129.884 155.655 1.00 49.98 245 TYR Y CA 1
ATOM 3876 C C . TYR B 2 245 ? 127.442 129.162 156.387 1.00 49.98 245 TYR Y C 1
ATOM 3877 O O . TYR B 2 245 ? 127.320 127.960 156.637 1.00 49.98 245 TYR Y O 1
ATOM 3886 N N . ASN B 2 246 ? 128.529 129.853 156.727 1.00 55.15 246 ASN Y N 1
ATOM 3887 C CA . ASN B 2 246 ? 129.597 129.248 157.517 1.00 55.15 246 ASN Y CA 1
ATOM 3888 C C . ASN B 2 246 ? 129.401 129.516 159.005 1.00 55.15 246 ASN Y C 1
ATOM 3889 O O . ASN B 2 246 ? 129.314 128.582 159.808 1.00 55.15 246 ASN Y O 1
ATOM 3894 N N . ARG B 2 247 ? 129.277 130.763 159.453 1.00 61.72 247 ARG Y N 1
ATOM 3895 C CA . ARG B 2 247 ? 129.236 130.983 160.920 1.00 61.72 247 ARG Y CA 1
ATOM 3896 C C . ARG B 2 247 ? 128.148 131.790 161.668 1.00 61.72 247 ARG Y C 1
ATOM 3897 O O . ARG B 2 247 ? 127.239 132.342 161.059 1.00 61.72 247 ARG Y O 1
ATOM 3905 N N . VAL B 2 248 ? 128.309 131.873 163.004 1.00 66.70 248 VAL Y N 1
ATOM 3906 C CA . VAL B 2 248 ? 127.400 132.541 163.912 1.00 66.70 248 VAL Y CA 1
ATOM 3907 C C . VAL B 2 248 ? 128.010 133.861 164.370 1.00 66.70 248 VAL Y C 1
ATOM 3908 O O . VAL B 2 248 ? 129.201 133.936 164.669 1.00 66.70 248 VAL Y O 1
ATOM 3912 N N . LYS C 1 11 ? 178.679 116.889 162.228 1.00 79.21 14 LYS F N 1
ATOM 3913 C CA . LYS C 1 11 ? 179.779 117.839 162.310 1.00 79.21 14 LYS F CA 1
ATOM 3914 C C . LYS C 1 11 ? 179.610 118.972 161.312 1.00 79.21 14 LYS F C 1
ATOM 3915 O O . LYS C 1 11 ? 180.447 119.162 160.432 1.00 79.21 14 LYS F O 1
ATOM 3921 N N . LYS C 1 12 ? 178.523 119.729 161.471 1.00 79.25 15 LYS F N 1
ATOM 3922 C CA . LYS C 1 12 ? 178.278 120.930 160.681 1.00 79.25 15 LYS F CA 1
ATOM 3923 C C . LYS C 1 12 ? 178.272 120.623 159.190 1.00 79.25 15 LYS F C 1
ATOM 3924 O O . LYS C 1 12 ? 179.186 121.037 158.469 1.00 79.25 15 LYS F O 1
ATOM 3930 N N . LEU C 1 13 ? 177.275 119.862 158.732 1.00 76.47 16 LEU F N 1
ATOM 3931 C CA . LEU C 1 13 ? 177.104 119.528 157.316 1.00 76.47 16 LEU F CA 1
ATOM 3932 C C . LEU C 1 13 ? 177.249 120.797 156.481 1.00 76.47 16 LEU F C 1
ATOM 3933 O O . LEU C 1 13 ? 176.468 121.746 156.582 1.00 76.47 16 LEU F O 1
ATOM 3938 N N . THR C 1 14 ? 178.277 120.798 155.633 1.00 75.11 17 THR F N 1
ATOM 3939 C CA . THR C 1 14 ? 178.618 121.954 154.813 1.00 75.11 17 THR F CA 1
ATOM 3940 C C . THR C 1 14 ? 177.460 122.337 153.902 1.00 75.11 17 THR F C 1
ATOM 3941 O O . THR C 1 14 ? 176.632 121.489 153.558 1.00 75.11 17 THR F O 1
ATOM 3945 N N . GLN C 1 15 ? 177.386 123.610 153.520 1.00 72.91 18 GLN F N 1
ATOM 3946 C CA . GLN C 1 15 ? 176.306 124.066 152.646 1.00 72.91 18 GLN F CA 1
ATOM 3947 C C . GLN C 1 15 ? 176.357 123.312 151.322 1.00 72.91 18 GLN F C 1
ATOM 3948 O O . GLN C 1 15 ? 175.322 122.915 150.780 1.00 72.91 18 GLN F O 1
ATOM 3954 N N . SER C 1 16 ? 177.561 123.096 150.794 1.00 71.58 19 SER F N 1
ATOM 3955 C CA . SER C 1 16 ? 177.730 122.387 149.532 1.00 71.58 19 SER F CA 1
ATOM 3956 C C . SER C 1 16 ? 177.281 120.937 149.649 1.00 71.58 19 SER F C 1
ATOM 3957 O O . SER C 1 16 ? 176.987 120.289 148.641 1.00 71.58 19 SER F O 1
ATOM 3960 N N . ASP C 1 17 ? 177.209 120.413 150.870 1.00 70.11 20 ASP F N 1
ATOM 3961 C CA . ASP C 1 17 ? 176.746 119.044 151.045 1.00 70.11 20 ASP F CA 1
ATOM 3962 C C . ASP C 1 17 ? 175.260 118.946 150.731 1.00 70.11 20 ASP F C 1
ATOM 3963 O O . ASP C 1 17 ? 174.792 117.923 150.227 1.00 70.11 20 ASP F O 1
ATOM 3968 N N . ILE C 1 18 ? 174.509 120.003 151.020 1.00 66.19 21 ILE F N 1
ATOM 3969 C CA . ILE C 1 18 ? 173.094 120.049 150.668 1.00 66.19 21 ILE F CA 1
ATOM 3970 C C . ILE C 1 18 ? 172.956 120.135 149.154 1.00 66.19 21 ILE F C 1
ATOM 3971 O O . ILE C 1 18 ? 172.059 119.523 148.563 1.00 66.19 21 ILE F O 1
ATOM 3976 N N . ARG C 1 19 ? 173.841 120.902 148.520 1.00 65.43 22 ARG F N 1
ATOM 3977 C CA . ARG C 1 19 ? 173.896 120.979 147.066 1.00 65.43 22 ARG F CA 1
ATOM 3978 C C . ARG C 1 19 ? 174.148 119.589 146.497 1.00 65.43 22 ARG F C 1
ATOM 3979 O O . ARG C 1 19 ? 173.603 119.225 145.453 1.00 65.43 22 ARG F O 1
ATOM 3987 N N . GLY C 1 20 ? 174.982 118.816 147.182 1.00 61.39 23 GLY F N 1
ATOM 3988 C CA . GLY C 1 20 ? 175.255 117.450 146.788 1.00 61.39 23 GLY F CA 1
ATOM 3989 C C . GLY C 1 20 ? 174.068 116.524 146.952 1.00 61.39 23 GLY F C 1
ATOM 3990 O O . GLY C 1 20 ? 173.804 115.694 146.081 1.00 61.39 23 GLY F O 1
ATOM 3991 N N . VAL C 1 21 ? 173.350 116.650 148.069 1.00 57.41 24 VAL F N 1
ATOM 3992 C CA . VAL C 1 21 ? 172.183 115.799 148.282 1.00 57.41 24 VAL F CA 1
ATOM 3993 C C . VAL C 1 21 ? 171.094 116.125 147.271 1.00 57.41 24 VAL F C 1
ATOM 3994 O O . VAL C 1 21 ? 170.407 115.225 146.780 1.00 57.41 24 VAL F O 1
ATOM 3998 N N . PHE C 1 22 ? 170.909 117.402 146.943 1.00 55.82 25 PHE F N 1
ATOM 3999 C CA . PHE C 1 22 ? 170.012 117.755 145.849 1.00 55.82 25 PHE F CA 1
ATOM 4000 C C . PHE C 1 22 ? 170.370 117.070 144.540 1.00 55.82 25 PHE F C 1
ATOM 4001 O O . PHE C 1 22 ? 169.503 116.445 143.924 1.00 55.82 25 PHE F O 1
ATOM 4009 N N . LEU C 1 23 ? 171.619 117.165 144.101 1.00 53.45 26 LEU F N 1
ATOM 4010 C CA . LEU C 1 23 ? 172.024 116.550 142.847 1.00 53.45 26 LEU F CA 1
ATOM 4011 C C . LEU C 1 23 ? 171.951 115.038 142.889 1.00 53.45 26 LEU F C 1
ATOM 4012 O O . LEU C 1 23 ? 171.708 114.415 141.853 1.00 53.45 26 LEU F O 1
ATOM 4017 N N . ARG C 1 24 ? 172.166 114.435 144.051 1.00 50.31 27 ARG F N 1
ATOM 4018 C CA . ARG C 1 24 ? 172.109 112.994 144.190 1.00 50.31 27 ARG F CA 1
ATOM 4019 C C . ARG C 1 24 ? 170.705 112.487 144.469 1.00 50.31 27 ARG F C 1
ATOM 4020 O O . ARG C 1 24 ? 170.496 111.271 144.490 1.00 50.31 27 ARG F O 1
ATOM 4028 N N . SER C 1 25 ? 169.738 113.380 144.655 1.00 52.26 28 SER F N 1
ATOM 4029 C CA . SER C 1 25 ? 168.356 112.990 144.896 1.00 52.26 28 SER F CA 1
ATOM 4030 C C . SER C 1 25 ? 167.528 113.049 143.625 1.00 52.26 28 SER F C 1
ATOM 4031 O O . SER C 1 25 ? 166.374 112.611 143.618 1.00 52.26 28 SER F O 1
ATOM 4034 N N . ASN C 1 26 ? 168.088 113.610 142.555 1.00 50.19 29 ASN F N 1
ATOM 4035 C CA . ASN C 1 26 ? 167.370 113.662 141.290 1.00 50.19 29 ASN F CA 1
ATOM 4036 C C . ASN C 1 26 ? 167.036 112.259 140.815 1.00 50.19 29 ASN F C 1
ATOM 4037 O O . ASN C 1 26 ? 165.918 112.006 140.363 1.00 50.19 29 ASN F O 1
ATOM 4042 N N . LEU C 1 27 ? 167.984 111.336 140.918 1.00 46.33 30 LEU F N 1
ATOM 4043 C CA . LEU C 1 27 ? 167.730 109.948 140.553 1.00 46.33 30 LEU F CA 1
ATOM 4044 C C . LEU C 1 27 ? 167.376 109.146 141.806 1.00 46.33 30 LEU F C 1
ATOM 4045 O O . LEU C 1 27 ? 168.001 108.159 142.175 1.00 46.33 30 LEU F O 1
ATOM 4050 N N . PHE C 1 28 ? 166.295 109.590 142.445 1.00 48.94 31 PHE F N 1
ATOM 4051 C CA . PHE C 1 28 ? 165.828 108.989 143.688 1.00 48.94 31 PHE F CA 1
ATOM 4052 C C . PHE C 1 28 ? 165.281 107.590 143.470 1.00 48.94 31 PHE F C 1
ATOM 4053 O O . PHE C 1 28 ? 165.778 106.632 144.067 1.00 48.94 31 PHE F O 1
ATOM 4061 N N . GLN C 1 29 ? 164.150 107.436 142.741 1.00 46.99 32 GLN F N 1
ATOM 4062 C CA . GLN C 1 29 ? 163.468 106.115 142.457 1.00 46.99 32 GLN F CA 1
ATOM 4063 C C . GLN C 1 29 ? 164.539 105.221 141.968 1.00 46.99 32 GLN F C 1
ATOM 4064 O O . GLN C 1 29 ? 165.119 105.668 140.992 1.00 46.99 32 GLN F O 1
ATOM 4070 N N . GLY C 1 30 ? 164.528 103.944 142.440 1.00 46.92 33 GLY F N 1
ATOM 4071 C CA . GLY C 1 30 ? 165.642 103.034 142.584 1.00 46.92 33 GLY F CA 1
ATOM 4072 C C . GLY C 1 30 ? 166.144 102.399 141.308 1.00 46.92 33 GLY F C 1
ATOM 4073 O O . GLY C 1 30 ? 166.325 103.119 140.323 1.00 46.92 33 GLY F O 1
ATOM 4074 N N . SER C 1 31 ? 166.398 101.087 141.271 1.00 49.51 34 SER F N 1
ATOM 4075 C CA . SER C 1 31 ? 166.186 100.072 142.325 1.00 49.51 34 SER F CA 1
ATOM 4076 C C . SER C 1 31 ? 164.860 100.156 143.080 1.00 49.51 34 SER F C 1
ATOM 4077 O O . SER C 1 31 ? 164.800 99.905 144.278 1.00 49.51 34 SER F O 1
ATOM 4080 N N . TRP C 1 32 ? 163.800 100.507 142.356 1.00 49.53 35 TRP F N 1
ATOM 4081 C CA . TRP C 1 32 ? 162.452 100.474 142.899 1.00 49.53 35 TRP F CA 1
ATOM 4082 C C . TRP C 1 32 ? 162.015 99.032 143.059 1.00 49.53 35 TRP F C 1
ATOM 4083 O O . TRP C 1 32 ? 161.437 98.445 142.143 1.00 49.53 35 TRP F O 1
ATOM 4094 N N . ASN C 1 33 ? 162.303 98.445 144.201 1.00 54.36 36 ASN F N 1
ATOM 4095 C CA . ASN C 1 33 ? 162.069 97.026 144.388 1.00 54.36 36 ASN F CA 1
ATOM 4096 C C . ASN C 1 33 ? 160.602 96.799 144.743 1.00 54.36 36 ASN F C 1
ATOM 4097 O O . ASN C 1 33 ? 159.802 97.735 144.757 1.00 54.36 36 ASN F O 1
ATOM 4102 N N . PHE C 1 34 ? 160.232 95.556 145.036 1.00 56.32 37 PHE F N 1
ATOM 4103 C CA . PHE C 1 34 ? 158.959 95.286 145.677 1.00 56.32 37 PHE F CA 1
ATOM 4104 C C . PHE C 1 34 ? 159.103 94.895 147.134 1.00 56.32 37 PHE F C 1
ATOM 4105 O O . PHE C 1 34 ? 158.136 95.021 147.889 1.00 56.32 37 PHE F O 1
ATOM 4113 N N . GLU C 1 35 ? 160.282 94.432 147.547 1.00 62.73 38 GLU F N 1
ATOM 4114 C CA . GLU C 1 35 ? 160.493 94.092 148.947 1.00 62.73 38 GLU F CA 1
ATOM 4115 C C . GLU C 1 35 ? 160.648 95.344 149.799 1.00 62.73 38 GLU F C 1
ATOM 4116 O O . GLU C 1 35 ? 160.015 95.473 150.849 1.00 62.73 38 GLU F O 1
ATOM 4122 N N . ARG C 1 36 ? 161.504 96.271 149.371 1.00 63.55 39 ARG F N 1
ATOM 4123 C CA . ARG C 1 36 ? 161.749 97.526 150.082 1.00 63.55 39 ARG F CA 1
ATOM 4124 C C . ARG C 1 36 ? 161.792 98.651 149.053 1.00 63.55 39 ARG F C 1
ATOM 4125 O O . ARG C 1 36 ? 162.860 99.010 148.551 1.00 63.55 39 ARG F O 1
ATOM 4133 N N . MET C 1 37 ? 160.625 99.213 148.759 1.00 58.37 40 MET F N 1
ATOM 4134 C CA . MET C 1 37 ? 160.494 100.192 147.691 1.00 58.37 40 MET F CA 1
ATOM 4135 C C . MET C 1 37 ? 161.283 101.450 148.017 1.00 58.37 40 MET F C 1
ATOM 4136 O O . MET C 1 37 ? 161.158 102.007 149.108 1.00 58.37 40 MET F O 1
ATOM 4141 N N . GLN C 1 38 ? 162.104 101.892 147.068 1.00 51.08 41 GLN F N 1
ATOM 4142 C CA . GLN C 1 38 ? 162.884 103.124 147.165 1.00 51.08 41 GLN F CA 1
ATOM 4143 C C . GLN C 1 38 ? 163.863 103.111 148.327 1.00 51.08 41 GLN F C 1
ATOM 4144 O O . GLN C 1 38 ? 164.506 104.124 148.603 1.00 51.08 41 GLN F O 1
ATOM 4150 N N . ALA C 1 39 ? 163.995 101.980 149.019 1.00 59.64 42 ALA F N 1
ATOM 4151 C CA . ALA C 1 39 ? 164.825 101.945 150.215 1.00 59.64 42 ALA F CA 1
ATOM 4152 C C . ALA C 1 39 ? 166.280 102.242 149.893 1.00 59.64 42 ALA F C 1
ATOM 4153 O O . ALA C 1 39 ? 166.895 103.095 150.538 1.00 59.64 42 ALA F O 1
ATOM 4155 N N . LEU C 1 40 ? 166.840 101.558 148.897 1.00 59.48 43 LEU F N 1
ATOM 4156 C CA . LEU C 1 40 ? 168.228 101.811 148.528 1.00 59.48 43 LEU F CA 1
ATOM 4157 C C . LEU C 1 40 ? 168.416 103.223 147.996 1.00 59.48 43 LEU F C 1
ATOM 4158 O O . LEU C 1 40 ? 169.482 103.816 148.189 1.00 59.48 43 LEU F O 1
ATOM 4163 N N . GLY C 1 41 ? 167.398 103.777 147.333 1.00 55.29 44 GLY F N 1
ATOM 4164 C CA . GLY C 1 41 ? 167.475 105.145 146.858 1.00 55.29 44 GLY F CA 1
ATOM 4165 C C . GLY C 1 41 ? 167.604 106.169 147.964 1.00 55.29 44 GLY F C 1
ATOM 4166 O O . GLY C 1 41 ? 168.149 107.253 147.735 1.00 55.29 44 GLY F O 1
ATOM 4167 N N . PHE C 1 42 ? 167.105 105.851 149.156 1.00 59.55 45 PHE F N 1
ATOM 4168 C CA . PHE C 1 42 ? 167.255 106.755 150.289 1.00 59.55 45 PHE F CA 1
ATOM 4169 C C . PHE C 1 42 ? 168.676 106.720 150.834 1.00 59.55 45 PHE F C 1
ATOM 4170 O O . PHE C 1 42 ? 169.264 107.765 151.134 1.00 59.55 45 PHE F O 1
ATOM 4178 N N . CYS C 1 43 ? 169.251 105.522 150.953 1.00 62.39 46 CYS F N 1
ATOM 4179 C CA . CYS C 1 43 ? 170.647 105.415 151.351 1.00 62.39 46 CYS F CA 1
ATOM 4180 C C . CYS C 1 43 ? 171.544 106.118 150.350 1.00 62.39 46 CYS F C 1
ATOM 4181 O O . CYS C 1 43 ? 172.508 106.791 150.730 1.00 62.39 46 CYS F O 1
ATOM 4184 N N . PHE C 1 44 ? 171.244 105.964 149.062 1.00 56.60 47 PHE F N 1
ATOM 4185 C CA . PHE C 1 44 ? 172.039 106.630 148.042 1.00 56.60 47 PHE F CA 1
ATOM 4186 C C . PHE C 1 44 ? 171.917 108.142 148.141 1.00 56.60 47 PHE F C 1
ATOM 4187 O O . PHE C 1 44 ? 172.893 108.853 147.893 1.00 56.60 47 PHE F O 1
ATOM 4195 N N . SER C 1 45 ? 170.741 108.652 148.503 1.00 57.21 48 SER F N 1
ATOM 4196 C CA . SER C 1 45 ? 170.580 110.097 148.617 1.00 57.21 48 SER F CA 1
ATOM 4197 C C . SER C 1 45 ? 171.265 110.631 149.869 1.00 57.21 48 SER F C 1
ATOM 4198 O O . SER C 1 45 ? 171.680 111.794 149.912 1.00 57.21 48 SER F O 1
ATOM 4201 N N . MET C 1 46 ? 171.381 109.803 150.905 1.00 62.16 49 MET F N 1
ATOM 4202 C CA . MET C 1 46 ? 172.044 110.238 152.131 1.00 62.16 49 MET F CA 1
ATOM 4203 C C . MET C 1 46 ? 173.519 109.877 152.194 1.00 62.16 49 MET F C 1
ATOM 4204 O O . MET C 1 46 ? 174.162 110.192 153.200 1.00 62.16 49 MET F O 1
ATOM 4209 N N . VAL C 1 47 ? 174.064 109.212 151.179 1.00 61.56 50 VAL F N 1
ATOM 4210 C CA . VAL C 1 47 ? 175.504 108.937 151.168 1.00 61.56 50 VAL F CA 1
ATOM 4211 C C . VAL C 1 47 ? 176.349 110.183 151.411 1.00 61.56 50 VAL F C 1
ATOM 4212 O O . VAL C 1 47 ? 177.242 110.134 152.271 1.00 61.56 50 VAL F O 1
ATOM 4216 N N . PRO C 1 48 ? 176.137 111.311 150.722 1.00 62.67 51 PRO F N 1
ATOM 4217 C CA . PRO C 1 48 ? 177.006 112.473 150.963 1.00 62.67 51 PRO F CA 1
ATOM 4218 C C . PRO C 1 48 ? 176.979 112.973 152.393 1.00 62.67 51 PRO F C 1
ATOM 4219 O O . PRO C 1 48 ? 178.015 113.441 152.877 1.00 62.67 51 PRO F O 1
ATOM 4223 N N . ALA C 1 49 ? 175.841 112.889 153.085 1.00 63.52 52 ALA F N 1
ATOM 4224 C CA . ALA C 1 49 ? 175.816 113.267 154.493 1.00 63.52 52 ALA F CA 1
ATOM 4225 C C . ALA C 1 49 ? 176.730 112.368 155.310 1.00 63.52 52 ALA F C 1
ATOM 4226 O O . ALA C 1 49 ? 177.611 112.849 156.030 1.00 63.52 52 ALA F O 1
ATOM 4228 N N . ILE C 1 50 ? 176.555 111.051 155.181 1.00 62.57 53 ILE F N 1
ATOM 4229 C CA . ILE C 1 50 ? 177.372 110.097 155.923 1.00 62.57 53 ILE F CA 1
ATOM 4230 C C . ILE C 1 50 ? 178.829 110.123 155.490 1.00 62.57 53 ILE F C 1
ATOM 4231 O O . ILE C 1 50 ? 179.683 109.554 156.180 1.00 62.57 53 ILE F O 1
ATOM 4236 N N . ARG C 1 51 ? 179.155 110.798 154.386 1.00 66.84 54 ARG F N 1
ATOM 4237 C CA . ARG C 1 51 ? 180.555 110.895 153.983 1.00 66.84 54 ARG F CA 1
ATOM 4238 C C . ARG C 1 51 ? 181.373 111.665 155.014 1.00 66.84 54 ARG F C 1
ATOM 4239 O O . ARG C 1 51 ? 182.307 111.116 155.611 1.00 66.84 54 ARG F O 1
ATOM 4247 N N . ARG C 1 52 ? 181.039 112.936 155.247 1.00 72.52 55 ARG F N 1
ATOM 4248 C CA . ARG C 1 52 ? 181.783 113.752 156.200 1.00 72.52 55 ARG F CA 1
ATOM 4249 C C . ARG C 1 52 ? 181.228 113.692 157.612 1.00 72.52 55 ARG F C 1
ATOM 4250 O O . ARG C 1 52 ? 181.866 114.213 158.532 1.00 72.52 55 ARG F O 1
ATOM 4258 N N . LEU C 1 53 ? 180.068 113.081 157.816 1.00 72.49 56 LEU F N 1
ATOM 4259 C CA . LEU C 1 53 ? 179.524 112.968 159.157 1.00 72.49 56 LEU F CA 1
ATOM 4260 C C . LEU C 1 53 ? 180.257 111.939 160.001 1.00 72.49 56 LEU F C 1
ATOM 4261 O O . LEU C 1 53 ? 180.315 112.093 161.224 1.00 72.49 56 LEU F O 1
ATOM 4266 N N . TYR C 1 54 ? 180.838 110.913 159.378 1.00 75.38 57 TYR F N 1
ATOM 4267 C CA . TYR C 1 54 ? 181.401 109.793 160.093 1.00 75.38 57 TYR F CA 1
ATOM 4268 C C . TYR C 1 54 ? 182.746 109.401 159.496 1.00 75.38 57 TYR F C 1
ATOM 4269 O O . TYR C 1 54 ? 182.962 109.617 158.295 1.00 75.38 57 TYR F O 1
ATOM 4278 N N . PRO C 1 55 ? 183.660 108.857 160.293 1.00 80.11 58 PRO F N 1
ATOM 4279 C CA . PRO C 1 55 ? 184.763 108.071 159.727 1.00 80.11 58 PRO F CA 1
ATOM 4280 C C . PRO C 1 55 ? 184.374 106.605 159.622 1.00 80.11 58 PRO F C 1
ATOM 4281 O O . PRO C 1 55 ? 183.224 106.254 159.900 1.00 80.11 58 PRO F O 1
ATOM 4285 N N . GLU C 1 56 ? 185.302 105.738 159.225 1.00 83.73 59 GLU F N 1
ATOM 4286 C CA . GLU C 1 56 ? 185.032 104.304 159.176 1.00 83.73 59 GLU F CA 1
ATOM 4287 C C . GLU C 1 56 ? 185.024 103.757 160.598 1.00 83.73 59 GLU F C 1
ATOM 4288 O O . GLU C 1 56 ? 186.046 103.803 161.289 1.00 83.73 59 GLU F O 1
ATOM 4294 N N . ASN C 1 57 ? 183.882 103.230 161.037 1.00 85.96 60 ASN F N 1
ATOM 4295 C CA . ASN C 1 57 ? 183.761 102.735 162.401 1.00 85.96 60 ASN F CA 1
ATOM 4296 C C . ASN C 1 57 ? 182.620 101.730 162.475 1.00 85.96 60 ASN F C 1
ATOM 4297 O O . ASN C 1 57 ? 181.747 101.687 161.607 1.00 85.96 60 ASN F O 1
ATOM 4302 N N . ASN C 1 58 ? 182.644 100.917 163.530 1.00 88.47 61 ASN F N 1
ATOM 4303 C CA . ASN C 1 58 ? 181.608 99.920 163.772 1.00 88.47 61 ASN F CA 1
ATOM 4304 C C . ASN C 1 58 ? 180.254 100.579 163.994 1.00 88.47 61 ASN F C 1
ATOM 4305 O O . ASN C 1 58 ? 179.324 100.398 163.203 1.00 88.47 61 ASN F O 1
ATOM 4310 N N . GLU C 1 59 ? 180.141 101.349 165.075 1.00 87.26 62 GLU F N 1
ATOM 4311 C CA . GLU C 1 59 ? 178.869 101.977 165.409 1.00 87.26 62 GLU F CA 1
ATOM 4312 C C . GLU C 1 59 ? 178.584 103.181 164.522 1.00 87.26 62 GLU F C 1
ATOM 4313 O O . GLU C 1 59 ? 177.418 103.496 164.266 1.00 87.26 62 GLU F O 1
ATOM 4319 N N . ALA C 1 60 ? 179.623 103.872 164.053 1.00 83.82 63 ALA F N 1
ATOM 4320 C CA . ALA C 1 60 ? 179.388 105.054 163.231 1.00 83.82 63 ALA F CA 1
ATOM 4321 C C . ALA C 1 60 ? 178.844 104.685 161.859 1.00 83.82 63 ALA F C 1
ATOM 4322 O O . ALA C 1 60 ? 178.159 105.496 161.229 1.00 83.82 63 ALA F O 1
ATOM 4324 N N . ARG C 1 61 ? 179.118 103.471 161.385 1.00 78.88 64 ARG F N 1
ATOM 4325 C CA . ARG C 1 61 ? 178.668 103.035 160.072 1.00 78.88 64 ARG F CA 1
ATOM 4326 C C . ARG C 1 61 ? 177.562 101.992 160.147 1.00 78.88 64 ARG F C 1
ATOM 4327 O O . ARG C 1 61 ? 177.392 101.212 159.207 1.00 78.88 64 ARG F O 1
ATOM 4335 N N . LYS C 1 62 ? 176.817 101.950 161.244 1.00 80.52 65 LYS F N 1
ATOM 4336 C CA . LYS C 1 62 ? 175.622 101.120 161.295 1.00 80.52 65 LYS F CA 1
ATOM 4337 C C . LYS C 1 62 ? 174.373 101.887 160.904 1.00 80.52 65 LYS F C 1
ATOM 4338 O O . LYS C 1 62 ? 173.289 101.298 160.860 1.00 80.52 65 LYS F O 1
ATOM 4344 N N . GLN C 1 63 ? 174.489 103.186 160.633 1.00 79.29 66 GLN F N 1
ATOM 4345 C CA . GLN C 1 63 ? 173.322 103.955 160.232 1.00 79.29 66 GLN F CA 1
ATOM 4346 C C . GLN C 1 63 ? 172.815 103.553 158.858 1.00 79.29 66 GLN F C 1
ATOM 4347 O O . GLN C 1 63 ? 171.596 103.500 158.654 1.00 79.29 66 GLN F O 1
ATOM 4353 N N . ALA C 1 64 ? 173.715 103.225 157.929 1.00 77.48 67 ALA F N 1
ATOM 4354 C CA . ALA C 1 64 ? 173.280 102.712 156.636 1.00 77.48 67 ALA F CA 1
ATOM 4355 C C . ALA C 1 64 ? 172.411 101.474 156.797 1.00 77.48 67 ALA F C 1
ATOM 4356 O O . ALA C 1 64 ? 171.555 101.205 155.948 1.00 77.48 67 ALA F O 1
ATOM 4358 N N . ILE C 1 65 ? 172.606 100.713 157.875 1.00 76.59 68 ILE F N 1
ATOM 4359 C CA . ILE C 1 65 ? 171.703 99.606 158.154 1.00 76.59 68 ILE F CA 1
ATOM 4360 C C . ILE C 1 65 ? 170.299 100.122 158.435 1.00 76.59 68 ILE F C 1
ATOM 4361 O O . ILE C 1 65 ? 169.315 99.563 157.938 1.00 76.59 68 ILE F O 1
ATOM 4366 N N . ARG C 1 66 ? 170.175 101.191 159.227 1.00 79.21 69 ARG F N 1
ATOM 4367 C CA . ARG C 1 66 ? 168.848 101.656 159.611 1.00 79.21 69 ARG F CA 1
ATOM 4368 C C . ARG C 1 66 ? 168.167 102.411 158.480 1.00 79.21 69 ARG F C 1
ATOM 4369 O O . ARG C 1 66 ? 166.938 102.546 158.482 1.00 79.21 69 ARG F O 1
ATOM 4377 N N . ARG C 1 67 ? 168.934 102.920 157.518 1.00 74.13 70 ARG F N 1
ATOM 4378 C CA . ARG C 1 67 ? 168.297 103.546 156.364 1.00 74.13 70 ARG F CA 1
ATOM 4379 C C . ARG C 1 67 ? 167.636 102.510 155.465 1.00 74.13 70 ARG F C 1
ATOM 4380 O O . ARG C 1 67 ? 166.704 102.839 154.725 1.00 74.13 70 ARG F O 1
ATOM 4388 N N . HIS C 1 68 ? 168.103 101.266 155.513 1.00 73.87 71 HIS F N 1
ATOM 4389 C CA . HIS C 1 68 ? 167.462 100.143 154.842 1.00 73.87 71 HIS F CA 1
ATOM 4390 C C . HIS C 1 68 ? 166.409 99.459 155.696 1.00 73.87 71 HIS F C 1
ATOM 4391 O O . HIS C 1 68 ? 165.700 98.585 155.188 1.00 73.87 71 HIS F O 1
ATOM 4398 N N . LEU C 1 69 ? 166.287 99.835 156.970 1.00 81.91 72 LEU F N 1
ATOM 4399 C CA . LEU C 1 69 ? 165.586 99.011 157.947 1.00 81.91 72 LEU F CA 1
ATOM 4400 C C . LEU C 1 69 ? 164.137 98.744 157.572 1.00 81.91 72 LEU F C 1
ATOM 4401 O O . LEU C 1 69 ? 163.560 97.763 158.051 1.00 81.91 72 LEU F O 1
ATOM 4406 N N . GLU C 1 70 ? 163.541 99.572 156.721 1.00 77.42 73 GLU F N 1
ATOM 4407 C CA . GLU C 1 70 ? 162.137 99.393 156.391 1.00 77.42 73 GLU F CA 1
ATOM 4408 C C . GLU C 1 70 ? 161.850 100.079 155.065 1.00 77.42 73 GLU F C 1
ATOM 4409 O O . GLU C 1 70 ? 162.746 100.604 154.401 1.00 77.42 73 GLU F O 1
ATOM 4415 N N . PHE C 1 71 ? 160.573 100.050 154.688 1.00 67.13 74 PHE F N 1
ATOM 4416 C CA . PHE C 1 71 ? 160.083 100.827 153.563 1.00 67.13 74 PHE F CA 1
ATOM 4417 C C . PHE C 1 71 ? 160.535 102.274 153.660 1.00 67.13 74 PHE F C 1
ATOM 4418 O O . PHE C 1 71 ? 160.815 102.795 154.741 1.00 67.13 74 PHE F O 1
ATOM 4426 N N . PHE C 1 72 ? 160.619 102.913 152.507 1.00 57.58 75 PHE F N 1
ATOM 4427 C CA . PHE C 1 72 ? 160.404 104.351 152.401 1.00 57.58 75 PHE F CA 1
ATOM 4428 C C . PHE C 1 72 ? 159.685 104.517 151.070 1.00 57.58 75 PHE F C 1
ATOM 4429 O O . PHE C 1 72 ? 160.322 104.704 150.033 1.00 57.58 75 PHE F O 1
ATOM 4437 N N . ASN C 1 73 ? 158.360 104.451 151.099 1.00 56.02 76 ASN F N 1
ATOM 4438 C CA . ASN C 1 73 ? 157.568 104.379 149.877 1.00 56.02 76 ASN F CA 1
ATOM 4439 C C . ASN C 1 73 ? 156.658 105.598 149.809 1.00 56.02 76 ASN F C 1
ATOM 4440 O O . ASN C 1 73 ? 155.485 105.551 150.172 1.00 56.02 76 ASN F O 1
ATOM 4445 N N . THR C 1 74 ? 157.208 106.692 149.305 1.00 53.34 77 THR F N 1
ATOM 4446 C CA . THR C 1 74 ? 156.461 107.911 149.046 1.00 53.34 77 THR F CA 1
ATOM 4447 C C . THR C 1 74 ? 156.710 108.342 147.607 1.00 53.34 77 THR F C 1
ATOM 4448 O O . THR C 1 74 ? 157.317 107.617 146.816 1.00 53.34 77 THR F O 1
ATOM 4452 N N . GLN C 1 75 ? 156.240 109.532 147.270 1.00 50.53 78 GLN F N 1
ATOM 4453 C CA . GLN C 1 75 ? 156.494 110.070 145.952 1.00 50.53 78 GLN F CA 1
ATOM 4454 C C . GLN C 1 75 ? 157.936 110.561 145.846 1.00 50.53 78 GLN F C 1
ATOM 4455 O O . GLN C 1 75 ? 158.524 111.006 146.832 1.00 50.53 78 GLN F O 1
ATOM 4461 N N . PRO C 1 76 ? 158.540 110.475 144.658 1.00 49.58 79 PRO F N 1
ATOM 4462 C CA . PRO C 1 76 ? 159.883 111.042 144.488 1.00 49.58 79 PRO F CA 1
ATOM 4463 C C . PRO C 1 76 ? 159.960 112.541 144.714 1.00 49.58 79 PRO F C 1
ATOM 4464 O O . PRO C 1 76 ? 161.025 113.024 145.110 1.00 49.58 79 PRO F O 1
ATOM 4468 N N . PHE C 1 77 ? 158.886 113.295 144.485 1.00 49.08 80 PHE F N 1
ATOM 4469 C CA . PHE C 1 77 ? 159.012 114.748 144.540 1.00 49.08 80 PHE F CA 1
ATOM 4470 C C . PHE C 1 77 ? 158.742 115.289 145.936 1.00 49.08 80 PHE F C 1
ATOM 4471 O O . PHE C 1 77 ? 159.435 116.203 146.390 1.00 49.08 80 PHE F O 1
ATOM 4479 N N . VAL C 1 78 ? 157.743 114.757 146.634 1.00 50.77 81 VAL F N 1
ATOM 4480 C CA . VAL C 1 78 ? 157.591 115.054 148.065 1.00 50.77 81 VAL F CA 1
ATOM 4481 C C . VAL C 1 78 ? 158.417 113.999 148.787 1.00 50.77 81 VAL F C 1
ATOM 4482 O O . VAL C 1 78 ? 157.917 113.081 149.441 1.00 50.77 81 VAL F O 1
ATOM 4486 N N . ALA C 1 79 ? 159.727 114.161 148.690 1.00 51.56 82 ALA F N 1
ATOM 4487 C CA . ALA C 1 79 ? 160.689 113.425 149.486 1.00 51.56 82 ALA F CA 1
ATOM 4488 C C . ALA C 1 79 ? 161.843 114.321 149.886 1.00 51.56 82 ALA F C 1
ATOM 4489 O O . ALA C 1 79 ? 162.762 113.854 150.559 1.00 51.56 82 ALA F O 1
ATOM 4491 N N . ALA C 1 80 ? 161.835 115.574 149.465 1.00 54.74 83 ALA F N 1
ATOM 4492 C CA . ALA C 1 80 ? 162.830 116.562 149.838 1.00 54.74 83 ALA F CA 1
ATOM 4493 C C . ALA C 1 80 ? 162.592 117.077 151.255 1.00 54.74 83 ALA F C 1
ATOM 4494 O O . ALA C 1 80 ? 163.560 117.242 152.006 1.00 54.74 83 ALA F O 1
ATOM 4496 N N . PRO C 1 81 ? 161.348 117.371 151.663 1.00 54.38 84 PRO F N 1
ATOM 4497 C CA . PRO C 1 81 ? 161.137 117.678 153.085 1.00 54.38 84 PRO F CA 1
ATOM 4498 C C . PRO C 1 81 ? 161.594 116.565 154.005 1.00 54.38 84 PRO F C 1
ATOM 4499 O O . PRO C 1 81 ? 162.216 116.839 155.037 1.00 54.38 84 PRO F O 1
ATOM 4503 N N . ILE C 1 82 ? 161.324 115.310 153.648 1.00 51.70 85 ILE F N 1
ATOM 4504 C CA . ILE C 1 82 ? 161.746 114.201 154.493 1.00 51.70 85 ILE F CA 1
ATOM 4505 C C . ILE C 1 82 ? 163.262 114.106 154.524 1.00 51.70 85 ILE F C 1
ATOM 4506 O O . ILE C 1 82 ? 163.862 113.853 155.574 1.00 51.70 85 ILE F O 1
ATOM 4511 N N . LEU C 1 83 ? 163.906 114.312 153.376 1.00 57.40 86 LEU F N 1
ATOM 4512 C CA . LEU C 1 83 ? 165.362 114.302 153.338 1.00 57.40 86 LEU F CA 1
ATOM 4513 C C . LEU C 1 83 ? 165.949 115.397 154.213 1.00 57.40 86 LEU F C 1
ATOM 4514 O O . LEU C 1 83 ? 166.887 115.145 154.972 1.00 57.40 86 LEU F O 1
ATOM 4519 N N . GLY C 1 84 ? 165.403 116.611 154.135 1.00 61.99 87 GLY F N 1
ATOM 4520 C CA . GLY C 1 84 ? 165.906 117.694 154.960 1.00 61.99 87 GLY F CA 1
ATOM 4521 C C . GLY C 1 84 ? 165.678 117.473 156.440 1.00 61.99 87 GLY F C 1
ATOM 4522 O O . GLY C 1 84 ? 166.527 117.830 157.261 1.00 61.99 87 GLY F O 1
ATOM 4523 N N . VAL C 1 85 ? 164.532 116.898 156.805 1.00 61.75 88 VAL F N 1
ATOM 4524 C CA . VAL C 1 85 ? 164.255 116.626 158.211 1.00 61.75 88 VAL F CA 1
ATOM 4525 C C . VAL C 1 85 ? 165.193 115.550 158.742 1.00 61.75 88 VAL F C 1
ATOM 4526 O O . VAL C 1 85 ? 165.753 115.675 159.839 1.00 61.75 88 VAL F O 1
ATOM 4530 N N . THR C 1 86 ? 165.391 114.480 157.971 1.00 63.56 89 THR F N 1
ATOM 4531 C CA . THR C 1 86 ? 166.261 113.410 158.435 1.00 63.56 89 THR F CA 1
ATOM 4532 C C . THR C 1 86 ? 167.726 113.815 158.419 1.00 63.56 89 THR F C 1
ATOM 4533 O O . THR C 1 86 ? 168.513 113.283 159.208 1.00 63.56 89 THR F O 1
ATOM 4537 N N . LEU C 1 87 ? 168.115 114.744 157.547 1.00 66.58 90 LEU F N 1
ATOM 4538 C CA . LEU C 1 87 ? 169.446 115.325 157.650 1.00 66.58 90 LEU F CA 1
ATOM 4539 C C . LEU C 1 87 ? 169.610 116.062 158.969 1.00 66.58 90 LEU F C 1
ATOM 4540 O O . LEU C 1 87 ? 170.603 115.867 159.678 1.00 66.58 90 LEU F O 1
ATOM 4545 N N . ALA C 1 88 ? 168.637 116.905 159.318 1.00 71.76 91 ALA F N 1
ATOM 4546 C CA . ALA C 1 88 ? 168.698 117.638 160.571 1.00 71.76 91 ALA F CA 1
ATOM 4547 C C . ALA C 1 88 ? 168.716 116.713 161.776 1.00 71.76 91 ALA F C 1
ATOM 4548 O O . ALA C 1 88 ? 169.366 117.033 162.775 1.00 71.76 91 ALA F O 1
ATOM 4550 N N . LEU C 1 89 ? 168.026 115.579 161.705 1.00 72.95 92 LEU F N 1
ATOM 4551 C CA . LEU C 1 89 ? 168.050 114.639 162.818 1.00 72.95 92 LEU F CA 1
ATOM 4552 C C . LEU C 1 89 ? 169.432 114.062 163.084 1.00 72.95 92 LEU F C 1
ATOM 4553 O O . LEU C 1 89 ? 169.672 113.563 164.188 1.00 72.95 92 LEU F O 1
ATOM 4558 N N . GLU C 1 90 ? 170.340 114.105 162.113 1.00 75.63 93 GLU F N 1
ATOM 4559 C CA . GLU C 1 90 ? 171.636 113.467 162.295 1.00 75.63 93 GLU F CA 1
ATOM 4560 C C . GLU C 1 90 ? 172.552 114.248 163.225 1.00 75.63 93 GLU F C 1
ATOM 4561 O O . GLU C 1 90 ? 173.228 113.646 164.066 1.00 75.63 93 GLU F O 1
ATOM 4567 N N . GLU C 1 91 ? 172.590 115.577 163.100 1.00 81.47 94 GLU F N 1
ATOM 4568 C CA . GLU C 1 91 ? 173.402 116.368 164.017 1.00 81.47 94 GLU F CA 1
ATOM 4569 C C . GLU C 1 91 ? 172.986 116.129 165.457 1.00 81.47 94 GLU F C 1
ATOM 4570 O O . GLU C 1 91 ? 173.840 115.937 166.329 1.00 81.47 94 GLU F O 1
ATOM 4576 N N . GLN C 1 92 ? 171.679 116.122 165.720 1.00 86.88 95 GLN F N 1
ATOM 4577 C CA . GLN C 1 92 ? 171.184 115.850 167.061 1.00 86.88 95 GLN F CA 1
ATOM 4578 C C . GLN C 1 92 ? 171.505 114.433 167.512 1.00 86.88 95 GLN F C 1
ATOM 4579 O O . GLN C 1 92 ? 171.428 114.147 168.712 1.00 86.88 95 GLN F O 1
ATOM 4585 N N . ARG C 1 93 ? 171.859 113.542 166.586 1.00 84.27 96 ARG F N 1
ATOM 4586 C CA . ARG C 1 93 ? 172.387 112.231 166.943 1.00 84.27 96 ARG F CA 1
ATOM 4587 C C . ARG C 1 93 ? 173.900 112.147 166.812 1.00 84.27 96 ARG F C 1
ATOM 4588 O O . ARG C 1 93 ? 174.531 111.342 167.502 1.00 84.27 96 ARG F O 1
ATOM 4596 N N . ALA C 1 94 ? 174.503 112.951 165.938 1.00 84.81 97 ALA F N 1
ATOM 4597 C CA . ALA C 1 94 ? 175.956 112.937 165.824 1.00 84.81 97 ALA F CA 1
ATOM 4598 C C . ALA C 1 94 ? 176.592 113.994 166.717 1.00 84.81 97 ALA F C 1
ATOM 4599 O O . ALA C 1 94 ? 177.355 113.671 167.634 1.00 84.81 97 ALA F O 1
ATOM 4601 N N . ASN C 1 95 ? 176.276 115.266 166.474 1.00 86.65 98 ASN F N 1
ATOM 4602 C CA . ASN C 1 95 ? 176.889 116.339 167.248 1.00 86.65 98 ASN F CA 1
ATOM 4603 C C . ASN C 1 95 ? 176.233 116.477 168.615 1.00 86.65 98 ASN F C 1
ATOM 4604 O O . ASN C 1 95 ? 176.883 116.298 169.650 1.00 86.65 98 ASN F O 1
ATOM 4609 N N . GLY C 1 96 ? 174.935 116.788 168.634 1.00 89.05 99 GLY F N 1
ATOM 4610 C CA . GLY C 1 96 ? 174.227 116.919 169.893 1.00 89.05 99 GLY F CA 1
ATOM 4611 C C . GLY C 1 96 ? 174.142 115.630 170.677 1.00 89.05 99 GLY F C 1
ATOM 4612 O O . GLY C 1 96 ? 173.948 115.672 171.897 1.00 89.05 99 GLY F O 1
ATOM 4613 N N . ALA C 1 97 ? 174.275 114.488 170.004 1.00 87.53 100 ALA F N 1
ATOM 4614 C CA . ALA C 1 97 ? 174.263 113.170 170.631 1.00 87.53 100 ALA F CA 1
ATOM 4615 C C . ALA C 1 97 ? 172.992 112.916 171.432 1.00 87.53 100 ALA F C 1
ATOM 4616 O O . ALA C 1 97 ? 172.967 112.034 172.294 1.00 87.53 100 ALA F O 1
ATOM 4618 N N . GLU C 1 98 ? 171.931 113.676 171.169 1.00 90.49 101 GLU F N 1
ATOM 4619 C CA . GLU C 1 98 ? 170.661 113.454 171.843 1.00 90.49 101 GLU F CA 1
ATOM 4620 C C . GLU C 1 98 ? 170.085 112.129 171.362 1.00 90.49 101 GLU F C 1
ATOM 4621 O O . GLU C 1 98 ? 169.822 111.957 170.167 1.00 90.49 101 GLU F O 1
ATOM 4627 N N . ILE C 1 99 ? 169.891 111.198 172.297 1.00 88.92 102 ILE F N 1
ATOM 4628 C CA . ILE C 1 99 ? 169.659 109.802 171.946 1.00 88.92 102 ILE F CA 1
ATOM 4629 C C . ILE C 1 99 ? 168.371 109.670 171.149 1.00 88.92 102 ILE F C 1
ATOM 4630 O O . ILE C 1 99 ? 167.302 110.120 171.579 1.00 88.92 102 ILE F O 1
ATOM 4635 N N . ASP C 1 100 ? 168.473 109.049 169.978 1.00 86.92 103 ASP F N 1
ATOM 4636 C CA . ASP C 1 100 ? 167.314 108.799 169.129 1.00 86.92 103 ASP F CA 1
ATOM 4637 C C . ASP C 1 100 ? 167.689 107.712 168.136 1.00 86.92 103 ASP F C 1
ATOM 4638 O O . ASP C 1 100 ? 168.538 107.938 167.267 1.00 86.92 103 ASP F O 1
ATOM 4643 N N . ASP C 1 101 ? 167.063 106.546 168.258 1.00 87.09 104 ASP F N 1
ATOM 4644 C CA . ASP C 1 101 ? 167.286 105.445 167.329 1.00 87.09 104 ASP F CA 1
ATOM 4645 C C . ASP C 1 101 ? 166.026 105.057 166.577 1.00 87.09 104 ASP F C 1
ATOM 4646 O O . ASP C 1 101 ? 166.037 104.998 165.343 1.00 87.09 104 ASP F O 1
ATOM 4651 N N . GLY C 1 102 ? 164.940 104.786 167.288 1.00 84.82 105 GLY F N 1
ATOM 4652 C CA . GLY C 1 102 ? 163.711 104.381 166.643 1.00 84.82 105 GLY F CA 1
ATOM 4653 C C . GLY C 1 102 ? 162.970 105.526 165.989 1.00 84.82 105 GLY F C 1
ATOM 4654 O O . GLY C 1 102 ? 162.329 105.337 164.955 1.00 84.82 105 GLY F O 1
ATOM 4655 N N . ALA C 1 103 ? 163.050 106.723 166.572 1.00 82.60 106 ALA F N 1
ATOM 4656 C CA . ALA C 1 103 ? 162.254 107.831 166.063 1.00 82.60 106 ALA F CA 1
ATOM 4657 C C . ALA C 1 103 ? 162.774 108.378 164.742 1.00 82.60 106 ALA F C 1
ATOM 4658 O O . ALA C 1 103 ? 162.023 109.057 164.038 1.00 82.60 106 ALA F O 1
ATOM 4660 N N . ILE C 1 104 ? 164.023 108.086 164.373 1.00 79.30 107 ILE F N 1
ATOM 4661 C CA . ILE C 1 104 ? 164.488 108.472 163.043 1.00 79.30 107 ILE F CA 1
ATOM 4662 C C . ILE C 1 104 ? 163.682 107.746 161.976 1.00 79.30 107 ILE F C 1
ATOM 4663 O O . ILE C 1 104 ? 163.240 108.351 160.992 1.00 79.30 107 ILE F O 1
ATOM 4668 N N . ASN C 1 105 ? 163.468 106.443 162.157 1.00 78.48 108 ASN F N 1
ATOM 4669 C CA . ASN C 1 105 ? 162.537 105.729 161.296 1.00 78.48 108 ASN F CA 1
ATOM 4670 C C . ASN C 1 105 ? 161.090 106.076 161.610 1.00 78.48 108 ASN F C 1
ATOM 4671 O O . ASN C 1 105 ? 160.230 105.946 160.733 1.00 78.48 108 ASN F O 1
ATOM 4676 N N . GLY C 1 106 ? 160.803 106.506 162.832 1.00 71.99 109 GLY F N 1
ATOM 4677 C CA . GLY C 1 106 ? 159.455 106.890 163.195 1.00 71.99 109 GLY F CA 1
ATOM 4678 C C . GLY C 1 106 ? 158.977 108.060 162.367 1.00 71.99 109 GLY F C 1
ATOM 4679 O O . GLY C 1 106 ? 157.843 108.072 161.888 1.00 71.99 109 GLY F O 1
ATOM 4680 N N . ILE C 1 107 ? 159.853 109.044 162.183 1.00 69.92 110 ILE F N 1
ATOM 4681 C CA . ILE C 1 107 ? 159.518 110.205 161.368 1.00 69.92 110 ILE F CA 1
ATOM 4682 C C . ILE C 1 107 ? 159.370 109.812 159.906 1.00 69.92 110 ILE F C 1
ATOM 4683 O O . ILE C 1 107 ? 158.464 110.298 159.214 1.00 69.92 110 ILE F O 1
ATOM 4688 N N . LYS C 1 108 ? 160.244 108.933 159.411 1.00 69.06 111 LYS F N 1
ATOM 4689 C CA . LYS C 1 108 ? 160.111 108.444 158.043 1.00 69.06 111 LYS F CA 1
ATOM 4690 C C . LYS C 1 108 ? 158.749 107.806 157.829 1.00 69.06 111 LYS F C 1
ATOM 4691 O O . LYS C 1 108 ? 158.059 108.102 156.851 1.00 69.06 111 LYS F O 1
ATOM 4697 N N . VAL C 1 109 ? 158.341 106.930 158.747 1.00 72.22 112 VAL F N 1
ATOM 4698 C CA . VAL C 1 109 ? 157.059 106.252 158.596 1.00 72.22 112 VAL F CA 1
ATOM 4699 C C . VAL C 1 109 ? 155.901 107.228 158.772 1.00 72.22 112 VAL F C 1
ATOM 4700 O O . VAL C 1 109 ? 154.886 107.131 158.071 1.00 72.22 112 VAL F O 1
ATOM 4704 N N . GLY C 1 110 ? 156.030 108.186 159.689 1.00 67.05 113 GLY F N 1
ATOM 4705 C CA . GLY C 1 110 ? 154.970 109.152 159.904 1.00 67.05 113 GLY F CA 1
ATOM 4706 C C . GLY C 1 110 ? 154.754 110.095 158.744 1.00 67.05 113 GLY F C 1
ATOM 4707 O O . GLY C 1 110 ? 153.620 110.514 158.505 1.00 67.05 113 GLY F O 1
ATOM 4708 N N . LEU C 1 111 ? 155.815 110.441 158.021 1.00 65.43 114 LEU F N 1
ATOM 4709 C CA . LEU C 1 111 ? 155.698 111.278 156.839 1.00 65.43 114 LEU F CA 1
ATOM 4710 C C . LEU C 1 111 ? 155.510 110.466 155.564 1.00 65.43 114 LEU F C 1
ATOM 4711 O O . LEU C 1 111 ? 155.219 111.040 154.513 1.00 65.43 114 LEU F O 1
ATOM 4716 N N . MET C 1 112 ? 155.675 109.145 155.633 1.00 68.02 115 MET F N 1
ATOM 4717 C CA . MET C 1 112 ? 155.300 108.278 154.524 1.00 68.02 115 MET F CA 1
ATOM 4718 C C . MET C 1 112 ? 153.822 108.395 154.191 1.00 68.02 115 MET F C 1
ATOM 4719 O O . MET C 1 112 ? 153.460 108.552 153.022 1.00 68.02 115 MET F O 1
ATOM 4724 N N . GLY C 1 113 ? 152.962 108.324 155.204 1.00 64.60 116 GLY F N 1
ATOM 4725 C CA . GLY C 1 113 ? 151.540 108.188 155.010 1.00 64.60 116 GLY F CA 1
ATOM 4726 C C . GLY C 1 113 ? 150.891 109.383 154.351 1.00 64.60 116 GLY F C 1
ATOM 4727 O O . GLY C 1 113 ? 150.402 109.304 153.221 1.00 64.60 116 GLY F O 1
ATOM 4728 N N . PRO C 1 114 ? 150.855 110.518 155.055 1.00 60.90 117 PRO F N 1
ATOM 4729 C CA . PRO C 1 114 ? 150.201 111.698 154.472 1.00 60.90 117 PRO F CA 1
ATOM 4730 C C . PRO C 1 114 ? 150.855 112.175 153.192 1.00 60.90 117 PRO F C 1
ATOM 4731 O O . PRO C 1 114 ? 150.143 112.536 152.248 1.00 60.90 117 PRO F O 1
ATOM 4735 N N . LEU C 1 115 ? 152.187 112.166 153.118 1.00 56.34 118 LEU F N 1
ATOM 4736 C CA . LEU C 1 115 ? 152.858 112.702 151.941 1.00 56.34 118 LEU F CA 1
ATOM 4737 C C . LEU C 1 115 ? 152.738 111.801 150.722 1.00 56.34 118 LEU F C 1
ATOM 4738 O O . LEU C 1 115 ? 152.916 112.284 149.601 1.00 56.34 118 LEU F O 1
ATOM 4743 N N . ALA C 1 116 ? 152.439 110.520 150.902 1.00 54.86 119 ALA F N 1
ATOM 4744 C CA . ALA C 1 116 ? 152.148 109.662 149.766 1.00 54.86 119 ALA F CA 1
ATOM 4745 C C . ALA C 1 116 ? 150.768 109.915 149.188 1.00 54.86 119 ALA F C 1
ATOM 4746 O O . ALA C 1 116 ? 150.554 109.663 147.999 1.00 54.86 119 ALA F O 1
ATOM 4748 N N . GLY C 1 117 ? 149.833 110.397 149.998 1.00 53.88 120 GLY F N 1
ATOM 4749 C CA . GLY C 1 117 ? 148.491 110.692 149.560 1.00 53.88 120 GLY F CA 1
ATOM 4750 C C . GLY C 1 117 ? 148.220 112.142 149.253 1.00 53.88 120 GLY F C 1
ATOM 4751 O O . GLY C 1 117 ? 147.151 112.458 148.726 1.00 53.88 120 GLY F O 1
ATOM 4752 N N . VAL C 1 118 ? 149.146 113.039 149.575 1.00 50.27 121 VAL F N 1
ATOM 4753 C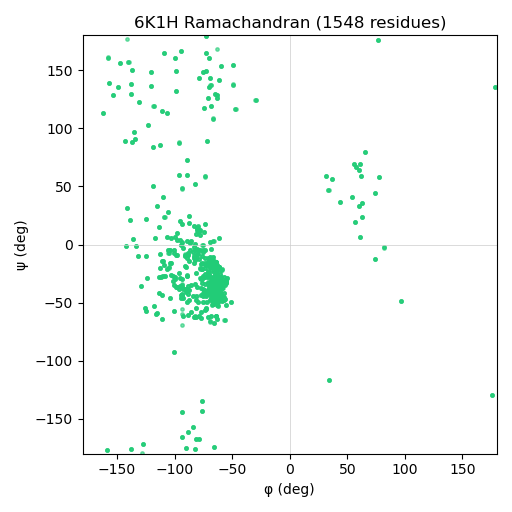 CA . VAL C 1 118 ? 149.013 114.444 149.222 1.00 50.27 121 VAL F CA 1
ATOM 4754 C C . VAL C 1 118 ? 149.911 114.796 148.046 1.00 50.27 121 VAL F C 1
ATOM 4755 O O . VAL C 1 118 ? 149.734 115.834 147.410 1.00 50.27 121 VAL F O 1
ATOM 4759 N N . GLY C 1 119 ? 150.875 113.931 147.737 1.00 47.29 122 GLY F N 1
ATOM 4760 C CA . GLY C 1 119 ? 151.759 114.197 146.618 1.00 47.29 122 GLY F CA 1
ATOM 4761 C C . GLY C 1 119 ? 151.305 113.530 145.336 1.00 47.29 122 GLY F C 1
ATOM 4762 O O . GLY C 1 119 ? 151.474 114.083 144.247 1.00 47.29 122 GLY F O 1
ATOM 4763 N N . ASP C 1 120 ? 150.743 112.329 145.439 1.00 49.42 123 ASP F N 1
ATOM 4764 C CA . ASP C 1 120 ? 150.247 111.652 144.245 1.00 49.42 123 ASP F CA 1
ATOM 4765 C C . ASP C 1 120 ? 149.135 112.417 143.537 1.00 49.42 123 ASP F C 1
ATOM 4766 O O . ASP C 1 120 ? 149.208 112.544 142.304 1.00 49.42 123 ASP F O 1
ATOM 4771 N N . PRO C 1 121 ? 148.104 112.937 144.210 1.00 45.04 124 PRO F N 1
ATOM 4772 C CA . PRO C 1 121 ? 147.066 113.679 143.492 1.00 45.04 124 PRO F CA 1
ATOM 4773 C C . PRO C 1 121 ? 147.453 115.095 143.107 1.00 45.04 124 PRO F C 1
ATOM 4774 O O . PRO C 1 121 ? 146.569 115.869 142.729 1.00 45.04 124 PRO F O 1
ATOM 4778 N N . ILE C 1 122 ? 148.727 115.473 143.202 1.00 42.59 125 ILE F N 1
ATOM 4779 C CA . ILE C 1 122 ? 149.207 116.753 142.689 1.00 42.59 125 ILE F CA 1
ATOM 4780 C C . ILE C 1 122 ? 150.115 116.554 141.487 1.00 42.59 125 ILE F C 1
ATOM 4781 O O . ILE C 1 122 ? 149.793 116.981 140.378 1.00 42.59 125 ILE F O 1
ATOM 4786 N N . PHE C 1 123 ? 151.262 115.906 141.685 1.00 45.06 126 PHE F N 1
ATOM 4787 C CA . PHE C 1 123 ? 152.218 115.788 140.595 1.00 45.06 126 PHE F CA 1
ATOM 4788 C C . PHE C 1 123 ? 151.760 114.776 139.559 1.00 45.06 126 PHE F C 1
ATOM 4789 O O . PHE C 1 123 ? 151.850 115.040 138.360 1.00 45.06 126 PHE F O 1
ATOM 4797 N N . TRP C 1 124 ? 151.258 113.622 139.987 1.00 45.61 127 TRP F N 1
ATOM 4798 C CA . TRP C 1 124 ? 150.552 112.756 139.059 1.00 45.61 127 TRP F CA 1
ATOM 4799 C C . TRP C 1 124 ? 149.111 113.200 138.882 1.00 45.61 127 TRP F C 1
ATOM 4800 O O . TRP C 1 124 ? 148.365 112.578 138.123 1.00 45.61 127 TRP F O 1
ATOM 4811 N N . GLY C 1 125 ? 148.723 114.276 139.556 1.00 42.64 128 GLY F N 1
ATOM 4812 C CA . GLY C 1 125 ? 147.377 114.804 139.615 1.00 42.64 128 GLY F CA 1
ATOM 4813 C C . GLY C 1 125 ? 147.239 115.978 138.669 1.00 42.64 128 GLY F C 1
ATOM 4814 O O . GLY C 1 125 ? 146.872 115.801 137.500 1.00 42.64 128 GLY F O 1
ATOM 4815 N N . THR C 1 126 ? 147.451 117.193 139.160 1.00 41.44 129 THR F N 1
ATOM 4816 C CA . THR C 1 126 ? 147.239 118.395 138.370 1.00 41.44 129 THR F CA 1
ATOM 4817 C C . THR C 1 126 ? 148.541 119.045 137.919 1.00 41.44 129 THR F C 1
ATOM 4818 O O . THR C 1 126 ? 148.597 120.262 137.744 1.00 41.44 129 THR F O 1
ATOM 4822 N N . VAL C 1 127 ? 149.608 118.269 137.752 1.00 40.31 130 VAL F N 1
ATOM 4823 C CA . VAL C 1 127 ? 150.874 118.788 137.252 1.00 40.31 130 VAL F CA 1
ATOM 4824 C C . VAL C 1 127 ? 151.343 118.021 136.023 1.00 40.31 130 VAL F C 1
ATOM 4825 O O . VAL C 1 127 ? 151.571 118.607 134.963 1.00 40.31 130 VAL F O 1
ATOM 4829 N N . ARG C 1 128 ? 151.494 116.701 136.147 1.00 43.88 131 ARG F N 1
ATOM 4830 C CA . ARG C 1 128 ? 151.933 115.908 134.999 1.00 43.88 131 ARG F CA 1
ATOM 4831 C C . ARG C 1 128 ? 150.919 115.912 133.863 1.00 43.88 131 ARG F C 1
ATOM 4832 O O . ARG C 1 128 ? 151.322 116.156 132.715 1.00 43.88 131 ARG F O 1
ATOM 4840 N N . PRO C 1 129 ? 149.616 115.678 134.086 1.00 39.54 132 PRO F N 1
ATOM 4841 C CA . PRO C 1 129 ? 148.685 115.674 132.954 1.00 39.54 132 PRO F CA 1
ATOM 4842 C C . PRO C 1 129 ? 148.088 117.031 132.626 1.00 39.54 132 PRO F C 1
ATOM 4843 O O . PRO C 1 129 ? 147.246 117.127 131.732 1.00 39.54 132 PRO F O 1
ATOM 4847 N N . VAL C 1 130 ? 148.489 118.079 133.328 1.00 38.82 133 VAL F N 1
ATOM 4848 C CA . VAL C 1 130 ? 148.133 119.435 132.939 1.00 38.82 133 VAL F CA 1
ATOM 4849 C C . VAL C 1 130 ? 149.205 120.044 132.050 1.00 38.82 133 VAL F C 1
ATOM 4850 O O . VAL C 1 130 ? 148.903 120.620 131.007 1.00 38.82 133 VAL F O 1
ATOM 4854 N N . PHE C 1 131 ? 150.475 119.898 132.423 1.00 40.96 134 PHE F N 1
ATOM 4855 C CA . PHE C 1 131 ? 151.533 120.256 131.486 1.00 40.96 134 PHE F CA 1
ATOM 4856 C C . PHE C 1 131 ? 151.564 119.309 130.295 1.00 40.96 134 PHE F C 1
ATOM 4857 O O . PHE C 1 131 ? 151.819 119.745 129.168 1.00 40.96 134 PHE F O 1
ATOM 4865 N N . ALA C 1 132 ? 151.290 118.023 130.511 1.00 40.73 135 ALA F N 1
ATOM 4866 C CA . ALA C 1 132 ? 151.199 117.064 129.420 1.00 40.73 135 ALA F CA 1
ATOM 4867 C C . ALA C 1 132 ? 150.011 117.313 128.511 1.00 40.73 135 ALA F C 1
ATOM 4868 O O . ALA C 1 132 ? 149.982 116.775 127.404 1.00 40.73 135 ALA F O 1
ATOM 4870 N N . ALA C 1 133 ? 149.025 118.085 128.953 1.00 39.94 136 ALA F N 1
ATOM 4871 C CA . ALA C 1 133 ? 147.926 118.481 128.091 1.00 39.94 136 ALA F CA 1
ATOM 4872 C C . ALA C 1 133 ? 148.163 119.822 127.426 1.00 39.94 136 ALA F C 1
ATOM 4873 O O . ALA C 1 133 ? 147.736 120.012 126.285 1.00 39.94 136 ALA F O 1
ATOM 4875 N N . LEU C 1 134 ? 148.828 120.748 128.113 1.00 40.35 137 LEU F N 1
ATOM 4876 C CA . LEU C 1 134 ? 149.199 122.006 127.482 1.00 40.35 137 LEU F CA 1
ATOM 4877 C C . LEU C 1 134 ? 150.199 121.777 126.359 1.00 40.35 137 LEU F C 1
ATOM 4878 O O . LEU C 1 134 ? 150.111 122.415 125.305 1.00 40.35 137 LEU F O 1
ATOM 4883 N N . GLY C 1 135 ? 151.150 120.870 126.561 1.00 44.07 138 GLY F N 1
ATOM 4884 C CA . GLY C 1 135 ? 152.160 120.607 125.558 1.00 44.07 138 GLY F CA 1
ATOM 4885 C C . GLY C 1 135 ? 151.813 119.467 124.626 1.00 44.07 138 GLY F C 1
ATOM 4886 O O . GLY C 1 135 ? 152.691 118.921 123.957 1.00 44.07 138 GLY F O 1
ATOM 4887 N N . ALA C 1 136 ? 150.539 119.087 124.577 1.00 45.51 139 ALA F N 1
ATOM 4888 C CA . ALA C 1 136 ? 150.103 118.073 123.629 1.00 45.51 139 ALA F CA 1
ATOM 4889 C C . ALA C 1 136 ? 148.958 118.558 122.754 1.00 45.51 139 ALA F C 1
ATOM 4890 O O . ALA C 1 136 ? 148.598 117.866 121.797 1.00 45.51 139 ALA F O 1
ATOM 4892 N N . GLY C 1 137 ? 148.368 119.709 123.050 1.00 45.00 140 GLY F N 1
ATOM 4893 C CA . GLY C 1 137 ? 147.455 120.324 122.115 1.00 45.00 140 GLY F CA 1
ATOM 4894 C C . GLY C 1 137 ? 148.243 121.106 121.090 1.00 45.00 140 GLY F C 1
ATOM 4895 O O . GLY C 1 137 ? 147.709 121.542 120.065 1.00 45.00 140 GLY F O 1
ATOM 4896 N N . ILE C 1 138 ? 149.529 121.279 121.371 1.00 47.79 141 ILE F N 1
ATOM 4897 C CA . ILE C 1 138 ? 150.445 121.966 120.476 1.00 47.79 141 ILE F CA 1
ATOM 4898 C C . ILE C 1 138 ? 151.292 120.980 119.686 1.00 47.79 141 ILE F C 1
ATOM 4899 O O . ILE C 1 138 ? 151.610 121.225 118.524 1.00 47.79 141 ILE F O 1
ATOM 4904 N N . ALA C 1 139 ? 151.651 119.855 120.303 1.00 50.89 142 ALA F N 1
ATOM 4905 C CA . ALA C 1 139 ? 152.436 118.847 119.608 1.00 50.89 142 ALA F CA 1
ATOM 4906 C C . ALA C 1 139 ? 151.682 118.234 118.440 1.00 50.89 142 ALA F C 1
ATOM 4907 O O . ALA C 1 139 ? 152.311 117.630 117.567 1.00 50.89 142 ALA F O 1
ATOM 4909 N N . MET C 1 140 ? 150.356 118.364 118.405 1.00 52.36 143 MET F N 1
ATOM 4910 C CA . MET C 1 140 ? 149.605 117.925 117.236 1.00 52.36 143 MET F CA 1
ATOM 4911 C C . MET C 1 140 ? 149.915 118.811 116.038 1.00 52.36 143 MET F C 1
ATOM 4912 O O . MET C 1 140 ? 150.440 118.349 115.020 1.00 52.36 143 MET F O 1
ATOM 4917 N N . SER C 1 141 ? 149.601 120.099 116.150 1.00 55.22 144 SER F N 1
ATOM 4918 C CA . SER C 1 141 ? 149.845 121.026 115.054 1.00 55.22 144 SER F CA 1
ATOM 4919 C C . SER C 1 141 ? 151.290 121.507 115.044 1.00 55.22 144 SER F C 1
ATOM 4920 O O . SER C 1 141 ? 152.031 121.257 114.089 1.00 55.22 144 SER F O 1
ATOM 4923 N N . GLY C 1 142 ? 151.711 122.186 116.108 1.00 60.30 145 GLY F N 1
ATOM 4924 C CA . GLY C 1 142 ? 153.037 122.760 116.183 1.00 60.30 145 GLY F CA 1
ATOM 4925 C C . GLY C 1 142 ? 154.123 121.702 116.205 1.00 60.30 145 GLY F C 1
ATOM 4926 O O . GLY C 1 142 ? 153.884 120.506 116.039 1.00 60.30 145 GLY F O 1
ATOM 4927 N N . SER C 1 143 ? 155.355 122.169 116.391 1.00 58.44 146 SER F N 1
ATOM 4928 C CA . SER C 1 143 ? 156.499 121.273 116.410 1.00 58.44 146 SER F CA 1
ATOM 4929 C C . SER C 1 143 ? 157.213 121.250 117.756 1.00 58.44 146 SER F C 1
ATOM 4930 O O . SER C 1 143 ? 157.271 120.203 118.404 1.00 58.44 146 SER F O 1
ATOM 4933 N N . LEU C 1 144 ? 157.727 122.380 118.222 1.00 53.94 147 LEU F N 1
ATOM 4934 C CA . LEU C 1 144 ? 158.588 122.386 119.395 1.00 53.94 147 LEU F CA 1
ATOM 4935 C C . LEU C 1 144 ? 158.107 123.314 120.494 1.00 53.94 147 LEU F C 1
ATOM 4936 O O . LEU C 1 144 ? 158.916 123.733 121.323 1.00 53.94 147 LEU F O 1
ATOM 4941 N N . LEU C 1 145 ? 156.827 123.662 120.518 1.00 51.34 148 LEU F N 1
ATOM 4942 C CA . LEU C 1 145 ? 156.265 124.363 121.663 1.00 51.34 148 LEU F CA 1
ATOM 4943 C C . LEU C 1 145 ? 155.405 123.436 122.504 1.00 51.34 148 LEU F C 1
ATOM 4944 O O . LEU C 1 145 ? 154.943 123.826 123.578 1.00 51.34 148 LEU F O 1
ATOM 4949 N N . GLY C 1 146 ? 155.168 122.220 122.028 1.00 50.07 149 GLY F N 1
ATOM 4950 C CA . GLY C 1 146 ? 154.488 121.224 122.813 1.00 50.07 149 GLY F CA 1
ATOM 4951 C C . GLY C 1 146 ? 155.436 120.405 123.662 1.00 50.07 149 GLY F C 1
ATOM 4952 O O . GLY C 1 146 ? 155.354 120.403 124.892 1.00 50.07 149 GLY F O 1
ATOM 4953 N N . PRO C 1 147 ? 156.375 119.707 123.022 1.00 49.88 150 PRO F N 1
ATOM 4954 C CA . PRO C 1 147 ? 157.306 118.869 123.783 1.00 49.88 150 PRO F CA 1
ATOM 4955 C C . PRO C 1 147 ? 158.444 119.659 124.395 1.00 49.88 150 PRO F C 1
ATOM 4956 O O . PRO C 1 147 ? 159.442 119.084 124.835 1.00 49.88 150 PRO F O 1
ATOM 4960 N N . LEU C 1 148 ? 158.313 120.979 124.420 1.00 50.09 151 LEU F N 1
ATOM 4961 C CA . LEU C 1 148 ? 159.297 121.826 125.067 1.00 50.09 151 LEU F CA 1
ATOM 4962 C C . LEU C 1 148 ? 158.689 122.731 126.124 1.00 50.09 151 LEU F C 1
ATOM 4963 O O . LEU C 1 148 ? 159.378 123.063 127.090 1.00 50.09 151 LEU F O 1
ATOM 4968 N N . LEU C 1 149 ? 157.424 123.127 125.987 1.00 48.73 152 LEU F N 1
ATOM 4969 C CA . LEU C 1 149 ? 156.704 123.720 127.104 1.00 48.73 152 LEU F CA 1
ATOM 4970 C C . LEU C 1 149 ? 156.440 122.705 128.206 1.00 48.73 152 LEU F C 1
ATOM 4971 O O . LEU C 1 149 ? 156.229 123.098 129.355 1.00 48.73 152 LEU F O 1
ATOM 4976 N N . PHE C 1 150 ? 156.450 121.415 127.876 1.00 46.77 153 PHE F N 1
ATOM 4977 C CA . PHE C 1 150 ? 156.401 120.358 128.882 1.00 46.77 153 PHE F CA 1
ATOM 4978 C C . PHE C 1 150 ? 157.730 120.230 129.610 1.00 46.77 153 PHE F C 1
ATOM 4979 O O . PHE C 1 150 ? 157.789 120.319 130.839 1.00 46.77 153 PHE F O 1
ATOM 4987 N N . PHE C 1 151 ? 158.809 120.011 128.861 1.00 46.78 154 PHE F N 1
ATOM 4988 C CA . PHE C 1 151 ? 160.091 119.717 129.479 1.00 46.78 154 PHE F CA 1
ATOM 4989 C C . PHE C 1 151 ? 160.638 120.886 130.283 1.00 46.78 154 PHE F C 1
ATOM 4990 O O . PHE C 1 151 ? 161.362 120.659 131.255 1.00 46.78 154 PHE F O 1
ATOM 4998 N N . ILE C 1 152 ? 160.318 122.122 129.912 1.00 45.84 155 ILE F N 1
ATOM 4999 C CA . ILE C 1 152 ? 160.773 123.265 130.698 1.00 45.84 155 ILE F CA 1
ATOM 5000 C C . ILE C 1 152 ? 159.868 123.492 131.899 1.00 45.84 155 ILE F C 1
ATOM 5001 O O . ILE C 1 152 ? 160.339 123.667 133.027 1.00 45.84 155 ILE F O 1
ATOM 5006 N N . LEU C 1 153 ? 158.555 123.490 131.681 1.00 44.27 156 LEU F N 1
ATOM 5007 C CA . LEU C 1 153 ? 157.640 123.847 132.755 1.00 44.27 156 LEU F CA 1
ATOM 5008 C C . LEU C 1 153 ? 157.424 122.736 133.771 1.00 44.27 156 LEU F C 1
ATOM 5009 O O . LEU C 1 153 ? 157.000 123.031 134.890 1.00 44.27 156 LEU F O 1
ATOM 5014 N N . PHE C 1 154 ? 157.696 121.480 133.431 1.00 44.88 157 PHE F N 1
ATOM 5015 C CA . PHE C 1 154 ? 157.536 120.417 134.411 1.00 44.88 157 PHE F CA 1
ATOM 5016 C C . PHE C 1 154 ? 158.826 120.062 135.124 1.00 44.88 157 PHE F C 1
ATOM 5017 O O . PHE C 1 154 ? 158.778 119.614 136.271 1.00 44.88 157 PHE F O 1
ATOM 5025 N N . ASN C 1 155 ? 159.971 120.241 134.480 1.00 46.49 158 ASN F N 1
ATOM 5026 C CA . ASN C 1 155 ? 161.245 119.978 135.124 1.00 46.49 158 ASN F CA 1
ATOM 5027 C C . ASN C 1 155 ? 161.742 121.173 135.915 1.00 46.49 158 ASN F C 1
ATOM 5028 O O . ASN C 1 155 ? 162.850 121.130 136.452 1.00 46.49 158 ASN F O 1
ATOM 5033 N N . LEU C 1 156 ? 160.956 122.245 135.980 1.00 43.20 159 LEU F N 1
ATOM 5034 C CA . LEU C 1 156 ? 161.152 123.297 136.966 1.00 43.20 159 LEU F CA 1
ATOM 5035 C C . LEU C 1 156 ? 160.310 123.078 138.208 1.00 43.20 159 LEU F C 1
ATOM 5036 O O . LEU C 1 156 ? 160.806 123.230 139.325 1.00 43.20 159 LEU F O 1
ATOM 5041 N N . VAL C 1 157 ? 159.040 122.713 138.031 1.00 43.42 160 VAL F N 1
ATOM 5042 C CA . VAL C 1 157 ? 158.163 122.478 139.169 1.00 43.42 160 VAL F CA 1
ATOM 5043 C C . VAL C 1 157 ? 158.644 121.292 139.994 1.00 43.42 160 VAL F C 1
ATOM 5044 O O . VAL C 1 157 ? 158.382 121.223 141.199 1.00 43.42 160 VAL F O 1
ATOM 5048 N N . ARG C 1 158 ? 159.361 120.348 139.383 1.00 48.84 161 ARG F N 1
ATOM 5049 C CA . ARG C 1 158 ? 159.908 119.250 140.173 1.00 48.84 161 ARG F CA 1
ATOM 5050 C C . ARG C 1 158 ? 161.194 119.661 140.872 1.00 48.84 161 ARG F C 1
ATOM 5051 O O . ARG C 1 158 ? 161.567 119.074 141.893 1.00 48.84 161 ARG F O 1
ATOM 5059 N N . LEU C 1 159 ? 161.901 120.654 140.331 1.00 45.59 162 LEU F N 1
ATOM 5060 C CA . LEU C 1 159 ? 163.140 121.112 140.942 1.00 45.59 162 LEU F CA 1
ATOM 5061 C C . LEU C 1 159 ? 162.896 122.150 142.024 1.00 45.59 162 LEU F C 1
ATOM 5062 O O . LEU C 1 159 ? 163.626 122.194 143.019 1.00 45.59 162 LEU F O 1
ATOM 5067 N N . ALA C 1 160 ? 161.893 123.006 141.842 1.00 47.69 163 ALA F N 1
ATOM 5068 C CA . ALA C 1 160 ? 161.498 123.899 142.919 1.00 47.69 163 ALA F CA 1
ATOM 5069 C C . ALA C 1 160 ? 160.880 123.136 144.078 1.00 47.69 163 ALA F C 1
ATOM 5070 O O . ALA C 1 160 ? 160.809 123.669 145.188 1.00 47.69 163 ALA F O 1
ATOM 5072 N N . THR C 1 161 ? 160.425 121.908 143.843 1.00 47.96 164 THR F N 1
ATOM 5073 C CA . THR C 1 161 ? 159.907 121.046 144.892 1.00 47.96 164 THR F CA 1
ATOM 5074 C C . THR C 1 161 ? 161.015 120.230 145.552 1.00 47.96 164 THR F C 1
ATOM 5075 O O . THR C 1 161 ? 160.819 119.689 146.644 1.00 47.96 164 THR F O 1
ATOM 5079 N N . ARG C 1 162 ? 162.179 120.174 144.943 1.00 51.58 165 ARG F N 1
ATOM 5080 C CA . ARG C 1 162 ? 163.251 119.426 145.582 1.00 51.58 165 ARG F CA 1
ATOM 5081 C C . ARG C 1 162 ? 164.287 120.317 146.244 1.00 51.58 165 ARG F C 1
ATOM 5082 O O . ARG C 1 162 ? 164.662 120.058 147.385 1.00 51.58 165 ARG F O 1
ATOM 5090 N N . TYR C 1 163 ? 164.755 121.366 145.567 1.00 57.88 166 TYR F N 1
ATOM 5091 C CA . TYR C 1 163 ? 165.730 122.242 146.206 1.00 57.88 166 TYR F CA 1
ATOM 5092 C C . TYR C 1 163 ? 165.113 123.009 147.366 1.00 57.88 166 TYR F C 1
ATOM 5093 O O . TYR C 1 163 ? 165.658 123.011 148.477 1.00 57.88 166 TYR F O 1
ATOM 5102 N N . TYR C 1 164 ? 163.985 123.672 147.126 1.00 55.81 167 TYR F N 1
ATOM 5103 C CA . TYR C 1 164 ? 163.249 124.364 148.171 1.00 55.81 167 TYR F CA 1
ATOM 5104 C C . TYR C 1 164 ? 162.609 123.397 149.147 1.00 55.81 167 TYR F C 1
ATOM 5105 O O . TYR C 1 164 ? 162.105 123.824 150.186 1.00 55.81 167 TYR F O 1
ATOM 5114 N N . GLY C 1 165 ? 162.602 122.112 148.827 1.00 55.43 168 GLY F N 1
ATOM 5115 C CA . GLY C 1 165 ? 162.154 121.118 149.771 1.00 55.43 168 GLY F CA 1
ATOM 5116 C C . GLY C 1 165 ? 163.262 120.780 150.739 1.00 55.43 168 GLY F C 1
ATOM 5117 O O . GLY C 1 165 ? 163.079 120.897 151.949 1.00 55.43 168 GLY F O 1
ATOM 5118 N N . VAL C 1 166 ? 164.422 120.392 150.221 1.00 57.33 169 VAL F N 1
ATOM 5119 C CA . VAL C 1 166 ? 165.545 120.002 151.069 1.00 57.33 169 VAL F CA 1
ATOM 5120 C C . VAL C 1 166 ? 166.045 121.170 151.901 1.00 57.33 169 VAL F C 1
ATOM 5121 O O . VAL C 1 166 ? 166.227 121.043 153.114 1.00 57.33 169 VAL F O 1
ATOM 5125 N N . ALA C 1 167 ? 166.273 122.331 151.280 1.00 60.99 170 ALA F N 1
ATOM 5126 C CA . ALA C 1 167 ? 166.807 123.457 152.038 1.00 60.99 170 ALA F CA 1
ATOM 5127 C C . ALA C 1 167 ? 165.856 123.879 153.148 1.00 60.99 170 ALA F C 1
ATOM 5128 O O . ALA C 1 167 ? 166.272 124.061 154.297 1.00 60.99 170 ALA F O 1
ATOM 5130 N N . TYR C 1 168 ? 164.574 124.012 152.831 1.00 66.28 171 TYR F N 1
ATOM 5131 C CA . TYR C 1 168 ? 163.578 124.512 153.766 1.00 66.28 171 TYR F CA 1
ATOM 5132 C C . TYR C 1 168 ? 163.086 123.443 154.732 1.00 66.28 171 TYR F C 1
ATOM 5133 O O . TYR C 1 168 ? 162.403 123.775 155.704 1.00 66.28 171 TYR F O 1
ATOM 5142 N N . GLY C 1 169 ? 163.414 122.177 154.498 1.00 62.12 172 GLY F N 1
ATOM 5143 C CA . GLY C 1 169 ? 163.074 121.137 155.443 1.00 62.12 172 GLY F CA 1
ATOM 5144 C C . GLY C 1 169 ? 164.281 120.697 156.238 1.00 62.12 172 GLY F C 1
ATOM 5145 O O . GLY C 1 169 ? 164.174 119.866 157.142 1.00 62.12 172 GLY F O 1
ATOM 5146 N N . TYR C 1 170 ? 165.445 121.246 155.895 1.00 65.10 173 TYR F N 1
ATOM 5147 C CA . TYR C 1 170 ? 166.651 121.029 156.681 1.00 65.10 173 TYR F CA 1
ATOM 5148 C C . TYR C 1 170 ? 166.808 122.063 157.785 1.00 65.10 173 TYR F C 1
ATOM 5149 O O . TYR C 1 170 ? 167.047 121.698 158.940 1.00 65.10 173 TYR F O 1
ATOM 5158 N N . SER C 1 171 ? 166.677 123.347 157.451 1.00 66.66 174 SER F N 1
ATOM 5159 C CA . SER C 1 171 ? 166.805 124.392 158.457 1.00 66.66 174 SER F CA 1
ATOM 5160 C C . SER C 1 171 ? 165.729 124.294 159.525 1.00 66.66 174 SER F C 1
ATOM 5161 O O . SER C 1 171 ? 165.927 124.801 160.634 1.00 66.66 174 SER F O 1
ATOM 5164 N N . LYS C 1 172 ? 164.604 123.657 159.223 1.00 66.47 175 LYS F N 1
ATOM 5165 C CA . LYS C 1 172 ? 163.502 123.498 160.163 1.00 66.47 175 LYS F CA 1
ATOM 5166 C C . LYS C 1 172 ? 163.419 122.028 160.552 1.00 66.47 175 LYS F C 1
ATOM 5167 O O . LYS C 1 172 ? 163.121 121.175 159.712 1.00 66.47 175 LYS F O 1
ATOM 5173 N N . GLY C 1 173 ? 163.666 121.735 161.823 1.00 70.76 176 GLY F N 1
ATOM 5174 C CA . GLY C 1 173 ? 163.663 120.364 162.287 1.00 70.76 176 GLY F CA 1
ATOM 5175 C C . GLY C 1 173 ? 162.269 119.803 162.457 1.00 70.76 176 GLY F C 1
ATOM 5176 O O . GLY C 1 173 ? 161.369 120.112 161.671 1.00 70.76 176 GLY F O 1
ATOM 5177 N N . ILE C 1 174 ? 162.077 118.978 163.489 1.00 80.45 177 ILE F N 1
ATOM 5178 C CA . ILE C 1 174 ? 160.775 118.359 163.717 1.00 80.45 177 ILE F CA 1
ATOM 5179 C C . ILE C 1 174 ? 159.721 119.426 163.960 1.00 80.45 177 ILE F C 1
ATOM 5180 O O . ILE C 1 174 ? 158.575 119.293 163.517 1.00 80.45 177 ILE F O 1
ATOM 5185 N N . ASP C 1 175 ? 160.102 120.508 164.647 1.00 87.40 178 ASP F N 1
ATOM 5186 C CA . ASP C 1 175 ? 159.140 121.443 165.221 1.00 87.40 178 ASP F CA 1
ATOM 5187 C C . ASP C 1 175 ? 158.168 121.988 164.185 1.00 87.40 178 ASP F C 1
ATOM 5188 O O . ASP C 1 175 ? 157.009 122.269 164.514 1.00 87.40 178 ASP F O 1
ATOM 5193 N N . ILE C 1 176 ? 158.604 122.133 162.938 1.00 86.49 179 ILE F N 1
ATOM 5194 C CA . ILE C 1 176 ? 157.742 122.695 161.907 1.00 86.49 179 ILE F CA 1
ATOM 5195 C C . ILE C 1 176 ? 157.488 121.618 160.858 1.00 86.49 179 ILE F C 1
ATOM 5196 O O . ILE C 1 176 ? 157.358 121.896 159.660 1.00 86.49 179 ILE F O 1
ATOM 5201 N N . VAL C 1 177 ? 157.440 120.371 161.313 1.00 85.35 180 VAL F N 1
ATOM 5202 C CA . VAL C 1 177 ? 156.776 119.304 160.573 1.00 85.35 180 VAL F CA 1
ATOM 5203 C C . VAL C 1 177 ? 155.300 119.238 160.926 1.00 85.35 180 VAL F C 1
ATOM 5204 O O . VAL C 1 177 ? 154.436 119.178 160.049 1.00 85.35 180 VAL F O 1
ATOM 5208 N N . LYS C 1 178 ? 154.993 119.255 162.221 1.00 90.05 181 LYS F N 1
ATOM 5209 C CA . LYS C 1 178 ? 153.617 119.324 162.686 1.00 90.05 181 LYS F CA 1
ATOM 5210 C C . LYS C 1 178 ? 152.979 120.683 162.434 1.00 90.05 181 LYS F C 1
ATOM 5211 O O . LYS C 1 178 ? 151.760 120.814 162.589 1.00 90.05 181 LYS F O 1
ATOM 5217 N N . ASP C 1 179 ? 153.763 121.690 162.056 1.00 90.35 182 ASP F N 1
ATOM 5218 C CA . ASP C 1 179 ? 153.219 123.021 161.828 1.00 90.35 182 ASP F CA 1
ATOM 5219 C C . ASP C 1 179 ? 152.684 123.191 160.414 1.00 90.35 182 ASP F C 1
ATOM 5220 O O . ASP C 1 179 ? 151.502 123.503 160.237 1.00 90.35 182 ASP F O 1
ATOM 5225 N N . MET C 1 180 ? 153.521 122.985 159.400 1.00 87.10 183 MET F N 1
ATOM 5226 C CA . MET C 1 180 ? 153.080 123.111 158.019 1.00 87.10 183 MET F CA 1
ATOM 5227 C C . MET C 1 180 ? 152.383 121.849 157.527 1.00 87.10 183 MET F C 1
ATOM 5228 O O . MET C 1 180 ? 151.833 121.842 156.422 1.00 87.10 183 MET F O 1
ATOM 5233 N N . GLY C 1 181 ? 152.347 120.801 158.340 1.00 85.72 184 GLY F N 1
ATOM 5234 C CA . GLY C 1 181 ? 151.526 119.644 158.062 1.00 85.72 184 GLY F CA 1
ATOM 5235 C C . GLY C 1 181 ? 150.056 119.868 158.335 1.00 85.72 184 GLY F C 1
ATOM 5236 O O . GLY C 1 181 ? 149.256 118.947 158.133 1.00 85.72 184 GLY F O 1
ATOM 5237 N N . GLY C 1 182 ? 149.676 121.056 158.795 1.00 78.72 185 GLY F N 1
ATOM 5238 C CA . GLY C 1 182 ? 148.287 121.397 159.004 1.00 78.72 185 GLY F CA 1
ATOM 5239 C C . GLY C 1 182 ? 147.927 122.729 158.380 1.00 78.72 185 GLY F C 1
ATOM 5240 O O . GLY C 1 182 ? 148.533 123.755 158.704 1.00 78.72 185 GLY F O 1
ATOM 5241 N N . GLY C 1 183 ? 146.951 122.725 157.492 1.00 63.49 186 GLY F N 1
ATOM 5242 C CA . GLY C 1 183 ? 146.481 123.948 156.848 1.00 63.49 186 GLY F CA 1
ATOM 5243 C C . GLY C 1 183 ? 147.018 124.306 155.478 1.00 63.49 186 GLY F C 1
ATOM 5244 O O . GLY C 1 183 ? 146.244 124.632 154.581 1.00 63.49 186 GLY F O 1
ATOM 5245 N N . PHE C 1 184 ? 148.338 124.261 155.298 1.00 56.81 187 PHE F N 1
ATOM 5246 C CA . PHE C 1 184 ? 148.904 124.675 154.018 1.00 56.81 187 PHE F CA 1
ATOM 5247 C C . PHE C 1 184 ? 148.630 123.656 152.921 1.00 56.81 187 PHE F C 1
ATOM 5248 O O . PHE C 1 184 ? 148.260 124.028 151.802 1.00 56.81 187 PHE F O 1
ATOM 5256 N N . LEU C 1 185 ? 148.808 122.369 153.213 1.00 52.11 188 LEU F N 1
ATOM 5257 C CA . LEU C 1 185 ? 148.608 121.356 152.189 1.00 52.11 188 LEU F CA 1
ATOM 5258 C C . LEU C 1 185 ? 147.145 121.192 151.806 1.00 52.11 188 LEU F C 1
ATOM 5259 O O . LEU C 1 185 ? 146.859 120.806 150.669 1.00 52.11 188 LEU F O 1
ATOM 5264 N N . GLN C 1 186 ? 146.215 121.485 152.713 1.00 53.67 189 GLN F N 1
ATOM 5265 C CA . GLN C 1 186 ? 144.815 121.539 152.314 1.00 53.67 189 GLN F CA 1
ATOM 5266 C C . GLN C 1 186 ? 144.584 122.632 151.282 1.00 53.67 189 GLN F C 1
ATOM 5267 O O . GLN C 1 186 ? 143.854 122.418 150.308 1.00 53.67 189 GLN F O 1
ATOM 5273 N N . LYS C 1 187 ? 145.203 123.799 151.470 1.00 48.63 190 LYS F N 1
ATOM 5274 C CA . LYS C 1 187 ? 145.152 124.838 150.448 1.00 48.63 190 LYS F CA 1
ATOM 5275 C C . LYS C 1 187 ? 145.766 124.352 149.145 1.00 48.63 190 LYS F C 1
ATOM 5276 O O . LYS C 1 187 ? 145.215 124.586 148.066 1.00 48.63 190 LYS F O 1
ATOM 5282 N N . LEU C 1 188 ? 146.902 123.669 149.228 1.00 44.55 191 LEU F N 1
ATOM 5283 C CA . LEU C 1 188 ? 147.631 123.281 148.030 1.00 44.55 191 LEU F CA 1
ATOM 5284 C C . LEU C 1 188 ? 146.942 122.177 147.241 1.00 44.55 191 LEU F C 1
ATOM 5285 O O . LEU C 1 188 ? 147.139 122.096 146.026 1.00 44.55 191 LEU F O 1
ATOM 5290 N N . THR C 1 189 ? 146.158 121.323 147.892 1.00 43.52 192 THR F N 1
ATOM 5291 C CA . THR C 1 189 ? 145.432 120.282 147.175 1.00 43.52 192 THR F CA 1
ATOM 5292 C C . THR C 1 189 ? 143.972 120.621 146.935 1.00 43.52 192 THR F C 1
ATOM 5293 O O . THR C 1 189 ? 143.290 119.867 146.238 1.00 43.52 192 THR F O 1
ATOM 5297 N N . GLU C 1 190 ? 143.464 121.712 147.496 1.00 41.37 193 GLU F N 1
ATOM 5298 C CA . GLU C 1 190 ? 142.169 122.191 147.045 1.00 41.37 193 GLU F CA 1
ATOM 5299 C C . GLU C 1 190 ? 142.305 123.157 145.885 1.00 41.37 193 GLU F C 1
ATOM 5300 O O . GLU C 1 190 ? 141.383 123.275 145.075 1.00 41.37 193 GLU F O 1
ATOM 5306 N N . GLY C 1 191 ? 143.434 123.849 145.787 1.00 35.25 194 GLY F N 1
ATOM 5307 C CA . GLY C 1 191 ? 143.727 124.624 144.602 1.00 35.25 194 GLY F CA 1
ATOM 5308 C C . GLY C 1 191 ? 144.200 123.811 143.427 1.00 35.25 194 GLY F C 1
ATOM 5309 O O . GLY C 1 191 ? 143.971 124.207 142.284 1.00 35.25 194 GLY F O 1
ATOM 5310 N N . ALA C 1 192 ? 144.853 122.680 143.683 1.00 32.24 195 ALA F N 1
ATOM 5311 C CA . ALA C 1 192 ? 145.269 121.800 142.602 1.00 32.24 195 ALA F CA 1
ATOM 5312 C C . ALA C 1 192 ? 144.069 121.180 141.902 1.00 32.24 195 ALA F C 1
ATOM 5313 O O . ALA C 1 192 ? 143.941 121.273 140.680 1.00 32.24 195 ALA F O 1
ATOM 5315 N N . SER C 1 193 ? 143.157 120.587 142.664 1.00 30.63 196 SER F N 1
ATOM 5316 C CA . SER C 1 193 ? 142.016 119.893 142.090 1.00 30.63 196 SER F CA 1
ATOM 5317 C C . SER C 1 193 ? 140.909 120.833 141.650 1.00 30.63 196 SER F C 1
ATOM 5318 O O . SER C 1 193 ? 139.803 120.371 141.370 1.00 30.63 196 SER F O 1
ATOM 5321 N N . ILE C 1 194 ? 141.174 122.133 141.602 1.00 27.87 197 ILE F N 1
ATOM 5322 C CA . ILE C 1 194 ? 140.345 123.074 140.865 1.00 27.87 197 ILE F CA 1
ATOM 5323 C C . ILE C 1 194 ? 140.899 123.312 139.469 1.00 27.87 197 ILE F C 1
ATOM 5324 O O . ILE C 1 194 ? 140.161 123.270 138.486 1.00 27.87 197 ILE F O 1
ATOM 5329 N N . LEU C 1 195 ? 142.210 123.532 139.374 1.00 27.67 198 LEU F N 1
ATOM 5330 C CA . LEU C 1 195 ? 142.871 123.635 138.079 1.00 27.67 198 LEU F CA 1
ATOM 5331 C C . LEU C 1 195 ? 142.745 122.344 137.286 1.00 27.67 198 LEU F C 1
ATOM 5332 O O . LEU C 1 195 ? 142.435 122.368 136.089 1.00 27.67 198 LEU F O 1
ATOM 5337 N N . GLY C 1 196 ? 142.964 121.210 137.934 1.00 28.33 199 GLY F N 1
ATOM 5338 C CA . GLY C 1 196 ? 142.955 119.957 137.221 1.00 28.33 199 GLY F CA 1
ATOM 5339 C C . GLY C 1 196 ? 141.565 119.485 136.873 1.00 28.33 199 GLY F C 1
ATOM 5340 O O . GLY C 1 196 ? 141.409 118.593 136.041 1.00 28.33 199 GLY F O 1
ATOM 5341 N N . LEU C 1 197 ? 140.545 120.058 137.502 1.00 26.77 200 LEU F N 1
ATOM 5342 C CA . LEU C 1 197 ? 139.178 119.720 137.131 1.00 26.77 200 LEU F CA 1
ATOM 5343 C C . LEU C 1 197 ? 138.713 120.660 136.032 1.00 26.77 200 LEU F C 1
ATOM 5344 O O . LEU C 1 197 ? 138.036 120.237 135.091 1.00 26.77 200 LEU F O 1
ATOM 5349 N N . PHE C 1 198 ? 139.107 121.929 136.118 1.00 27.02 201 PHE F N 1
ATOM 5350 C CA . PHE C 1 198 ? 138.784 122.866 135.053 1.00 27.02 201 PHE F CA 1
ATOM 5351 C C . PHE C 1 198 ? 139.421 122.456 133.735 1.00 27.02 201 PHE F C 1
ATOM 5352 O O . PHE C 1 198 ? 138.791 122.590 132.683 1.00 27.02 201 PHE F O 1
ATOM 5360 N N . VAL C 1 199 ? 140.662 121.971 133.762 1.00 25.31 202 VAL F N 1
ATOM 5361 C CA . VAL C 1 199 ? 141.317 121.555 132.523 1.00 25.31 202 VAL F CA 1
ATOM 5362 C C . VAL C 1 199 ? 140.759 120.229 132.013 1.00 25.31 202 VAL F C 1
ATOM 5363 O O . VAL C 1 199 ? 140.585 120.049 130.803 1.00 25.31 202 VAL F O 1
ATOM 5367 N N . MET C 1 200 ? 140.481 119.274 132.904 1.00 28.85 203 MET F N 1
ATOM 5368 C CA . MET C 1 200 ? 139.947 117.996 132.447 1.00 28.85 203 MET F CA 1
ATOM 5369 C C . MET C 1 200 ? 138.521 118.109 131.942 1.00 28.85 203 MET F C 1
ATOM 5370 O O . MET C 1 200 ? 138.114 117.295 131.111 1.00 28.85 203 MET F O 1
ATOM 5375 N N . GLY C 1 201 ? 137.745 119.074 132.426 1.00 29.25 204 GLY F N 1
ATOM 5376 C CA . GLY C 1 201 ? 136.447 119.311 131.825 1.00 29.25 204 GLY F CA 1
ATOM 5377 C C . GLY C 1 201 ? 136.551 119.797 130.398 1.00 29.25 204 GLY F C 1
ATOM 5378 O O . GLY C 1 201 ? 135.719 119.450 129.558 1.00 29.25 204 GLY F O 1
ATOM 5379 N N . ALA C 1 202 ? 137.567 120.603 130.101 1.00 30.50 205 ALA F N 1
ATOM 5380 C CA . ALA C 1 202 ? 137.771 121.085 128.743 1.00 30.50 205 ALA F CA 1
ATOM 5381 C C . ALA C 1 202 ? 138.340 120.012 127.837 1.00 30.50 205 ALA F C 1
ATOM 5382 O O . ALA C 1 202 ? 137.955 119.929 126.668 1.00 30.50 205 ALA F O 1
ATOM 5384 N N . LEU C 1 203 ? 139.255 119.194 128.351 1.00 31.30 206 LEU F N 1
ATOM 5385 C CA . LEU C 1 203 ? 139.842 118.141 127.531 1.00 31.30 206 LEU F CA 1
ATOM 5386 C C . LEU C 1 203 ? 138.806 117.121 127.097 1.00 31.30 206 LEU F C 1
ATOM 5387 O O . LEU C 1 203 ? 138.827 116.672 125.948 1.00 31.30 206 LEU F O 1
ATOM 5392 N N . VAL C 1 204 ? 137.898 116.744 127.992 1.00 31.84 207 VAL F N 1
ATOM 5393 C CA . VAL C 1 204 ? 136.856 115.789 127.644 1.00 31.84 207 VAL F CA 1
ATOM 5394 C C . VAL C 1 204 ? 135.965 116.347 126.542 1.00 31.84 207 VAL F C 1
ATOM 5395 O O . VAL C 1 204 ? 135.505 115.612 125.662 1.00 31.84 207 VAL F O 1
ATOM 5399 N N . ASN C 1 205 ? 135.723 117.654 126.560 1.00 34.33 208 ASN F N 1
ATOM 5400 C CA . ASN C 1 205 ? 134.821 118.261 125.589 1.00 34.33 208 ASN F CA 1
ATOM 5401 C C . ASN C 1 205 ? 135.485 118.427 124.228 1.00 34.33 208 ASN F C 1
ATOM 5402 O O . ASN C 1 205 ? 135.063 117.820 123.240 1.00 34.33 208 ASN F O 1
ATOM 5407 N N . LYS C 1 206 ? 136.538 119.238 124.159 1.00 37.63 209 LYS F N 1
ATOM 5408 C CA . LYS C 1 206 ? 137.097 119.612 122.865 1.00 37.63 209 LYS F CA 1
ATOM 5409 C C . LYS C 1 206 ? 138.083 118.579 122.332 1.00 37.63 209 LYS F C 1
ATOM 5410 O O . LYS C 1 206 ? 138.055 118.242 121.145 1.00 37.63 209 LYS F O 1
ATOM 5416 N N . TRP C 1 207 ? 138.972 118.072 123.181 1.00 39.88 210 TRP F N 1
ATOM 5417 C CA . TRP C 1 207 ? 140.060 117.246 122.670 1.00 39.88 210 TRP F CA 1
ATOM 5418 C C . TRP C 1 207 ? 139.685 115.776 122.562 1.00 39.88 210 TRP F C 1
ATOM 5419 O O . TRP C 1 207 ? 140.558 114.904 122.592 1.00 39.88 210 TRP F O 1
ATOM 5430 N N . THR C 1 208 ? 138.394 115.490 122.441 1.00 43.18 211 THR F N 1
ATOM 5431 C CA . THR C 1 208 ? 137.905 114.173 122.066 1.00 43.18 211 THR F CA 1
ATOM 5432 C C . THR C 1 208 ? 137.081 114.265 120.789 1.00 43.18 211 THR F C 1
ATOM 5433 O O . THR C 1 208 ? 136.427 115.274 120.514 1.00 43.18 211 THR F O 1
ATOM 5437 N N . HIS C 1 209 ? 137.125 113.195 120.000 1.00 57.61 212 HIS F N 1
ATOM 5438 C CA . HIS C 1 209 ? 136.339 113.133 118.776 1.00 57.61 212 HIS F CA 1
ATOM 5439 C C . HIS C 1 209 ? 135.338 111.990 118.819 1.00 57.61 212 HIS F C 1
ATOM 5440 O O . HIS C 1 209 ? 135.726 110.823 118.919 1.00 57.61 212 HIS F O 1
ATOM 5447 N N . VAL C 1 210 ? 134.049 112.313 118.736 1.00 61.17 213 VAL F N 1
ATOM 5448 C CA . VAL C 1 210 ? 132.996 111.317 118.571 1.00 61.17 213 VAL F CA 1
ATOM 5449 C C . VAL C 1 210 ? 131.996 111.855 117.559 1.00 61.17 213 VAL F C 1
ATOM 5450 O O . VAL C 1 210 ? 131.523 112.989 117.688 1.00 61.17 213 VAL F O 1
ATOM 5454 N N . ASN C 1 211 ? 131.662 111.054 116.552 1.00 70.57 214 ASN F N 1
ATOM 5455 C CA . ASN C 1 211 ? 130.775 111.479 115.481 1.00 70.57 214 ASN F CA 1
ATOM 5456 C C . ASN C 1 211 ? 129.801 110.362 115.132 1.00 70.57 214 ASN F C 1
ATOM 5457 O O . ASN C 1 211 ? 130.166 109.188 115.055 1.00 70.57 214 ASN F O 1
ATOM 5462 N N . ILE C 1 212 ? 128.548 110.745 114.912 1.00 75.79 215 ILE F N 1
ATOM 5463 C CA . ILE C 1 212 ? 127.487 109.796 114.587 1.00 75.79 215 ILE F CA 1
ATOM 5464 C C . ILE C 1 212 ? 126.845 110.191 113.262 1.00 75.79 215 ILE F C 1
ATOM 5465 O O . ILE C 1 212 ? 126.046 111.134 113.218 1.00 75.79 215 ILE F O 1
ATOM 5470 N N . PRO C 1 213 ? 127.163 109.506 112.163 1.00 81.41 216 PRO F N 1
ATOM 5471 C CA . PRO C 1 213 ? 126.649 109.900 110.839 1.00 81.41 216 PRO F CA 1
ATOM 5472 C C . PRO C 1 213 ? 125.249 109.395 110.499 1.00 81.41 216 PRO F C 1
ATOM 5473 O O . PRO C 1 213 ? 124.889 109.430 109.318 1.00 81.41 216 PRO F O 1
ATOM 5477 N N . LEU C 1 214 ? 124.465 108.936 111.473 1.00 86.56 217 LEU F N 1
ATOM 5478 C CA . LEU C 1 214 ? 123.107 108.485 111.192 1.00 86.56 217 LEU F CA 1
ATOM 5479 C C . LEU C 1 214 ? 122.212 109.640 110.760 1.00 86.56 217 LEU F C 1
ATOM 5480 O O . LEU C 1 214 ? 121.851 110.490 111.580 1.00 86.56 217 LEU F O 1
ATOM 5485 N N . VAL C 1 215 ? 121.849 109.682 109.479 1.00 95.74 218 VAL F N 1
ATOM 5486 C CA . VAL C 1 215 ? 120.950 110.711 108.965 1.00 95.74 218 VAL F CA 1
ATOM 5487 C C . VAL C 1 215 ? 119.558 110.480 109.531 1.00 95.74 218 VAL F C 1
ATOM 5488 O O . VAL C 1 215 ? 119.131 109.335 109.705 1.00 95.74 218 VAL F O 1
ATOM 5492 N N . VAL C 1 216 ? 118.844 111.561 109.828 1.00 104.17 219 VAL F N 1
ATOM 5493 C CA . VAL C 1 216 ? 117.509 111.434 110.397 1.00 104.17 219 VAL F CA 1
ATOM 5494 C C . VAL C 1 216 ? 116.545 112.368 109.670 1.00 104.17 219 VAL F C 1
ATOM 5495 O O . VAL C 1 216 ? 115.347 112.391 109.971 1.00 104.17 219 VAL F O 1
ATOM 5499 N N . SER C 1 217 ? 117.042 113.133 108.696 1.00 114.24 220 SER F N 1
ATOM 5500 C CA . SER C 1 217 ? 116.142 114.078 108.044 1.00 114.24 220 SER F CA 1
ATOM 5501 C C . SER C 1 217 ? 116.456 114.362 106.579 1.00 114.24 220 SER F C 1
ATOM 5502 O O . SER C 1 217 ? 117.608 114.571 106.187 1.00 114.24 220 SER F O 1
ATOM 5505 N N . ARG C 1 218 ? 115.393 114.369 105.786 1.00 127.12 221 ARG F N 1
ATOM 5506 C CA . ARG C 1 218 ? 115.412 114.660 104.358 1.00 127.12 221 ARG F CA 1
ATOM 5507 C C . ARG C 1 218 ? 115.124 116.153 104.157 1.00 127.12 221 ARG F C 1
ATOM 5508 O O . ARG C 1 218 ? 115.553 116.944 105.003 1.00 127.12 221 ARG F O 1
ATOM 5516 N N . ILE C 1 219 ? 114.410 116.569 103.104 1.00 136.31 222 ILE F N 1
ATOM 5517 C CA . ILE C 1 219 ? 114.634 117.739 102.258 1.00 136.31 222 ILE F CA 1
ATOM 5518 C C . ILE C 1 219 ? 115.304 118.897 102.992 1.00 136.31 222 ILE F C 1
ATOM 5519 O O . ILE C 1 219 ? 114.781 119.363 104.010 1.00 136.31 222 ILE F O 1
ATOM 5524 N N . THR C 1 220 ? 116.454 119.404 102.492 1.00 140.78 223 THR F N 1
ATOM 5525 C CA . THR C 1 220 ? 117.048 119.378 101.112 1.00 140.78 223 THR F CA 1
ATOM 5526 C C . THR C 1 220 ? 116.291 120.355 100.197 1.00 140.78 223 THR F C 1
ATOM 5527 O O . THR C 1 220 ? 115.915 120.047 99.065 1.00 140.78 223 THR F O 1
ATOM 5531 N N . ASP C 1 221 ? 116.035 121.544 100.740 1.00 145.32 224 ASP F N 1
ATOM 5532 C CA . ASP C 1 221 ? 115.562 122.678 99.956 1.00 145.32 224 ASP F CA 1
ATOM 5533 C C . ASP C 1 221 ? 116.739 123.539 99.516 1.00 145.32 224 ASP F C 1
ATOM 5534 O O . ASP C 1 221 ? 117.893 123.105 99.591 1.00 145.32 224 ASP F O 1
ATOM 5539 N N . GLN C 1 222 ? 116.450 124.755 99.048 1.00 147.87 225 GLN F N 1
ATOM 5540 C CA . GLN C 1 222 ? 117.473 125.739 98.684 1.00 147.87 225 GLN F CA 1
ATOM 5541 C C . GLN C 1 222 ? 118.392 125.222 97.579 1.00 147.87 225 GLN F C 1
ATOM 5542 O O . GLN C 1 222 ? 119.596 125.035 97.772 1.00 147.87 225 GLN F O 1
ATOM 5548 N N . THR C 1 223 ? 117.793 124.994 96.404 1.00 148.82 226 THR F N 1
ATOM 5549 C CA . THR C 1 223 ? 118.456 124.622 95.152 1.00 148.82 226 THR F CA 1
ATOM 5550 C C . THR C 1 223 ? 119.646 123.683 95.338 1.00 148.82 226 THR F C 1
ATOM 5551 O O . THR C 1 223 ? 120.762 123.980 94.897 1.00 148.82 226 THR F O 1
ATOM 5555 N N . GLY C 1 224 ? 119.412 122.539 95.973 1.00 146.48 227 GLY F N 1
ATOM 5556 C CA . GLY C 1 224 ? 120.429 121.511 96.082 1.00 146.48 227 GLY F CA 1
ATOM 5557 C C . GLY C 1 224 ? 121.505 121.767 97.118 1.00 146.48 227 GLY F C 1
ATOM 5558 O O . GLY C 1 224 ? 122.693 121.817 96.790 1.00 146.48 227 GLY F O 1
ATOM 5559 N N . LYS C 1 225 ? 121.097 121.929 98.375 1.00 143.58 228 LYS F N 1
ATOM 5560 C CA . LYS C 1 225 ? 122.028 121.964 99.496 1.00 143.58 228 LYS F CA 1
ATOM 5561 C C . LYS C 1 225 ? 121.947 120.722 100.371 1.00 143.58 228 LYS F C 1
ATOM 5562 O O . LYS C 1 225 ? 122.874 120.476 101.154 1.00 143.58 228 LYS F O 1
ATOM 5568 N N . GLU C 1 226 ? 120.865 119.949 100.269 1.00 140.29 229 GLU F N 1
ATOM 5569 C CA . GLU C 1 226 ? 120.647 118.647 100.894 1.00 140.29 229 GLU F CA 1
ATOM 5570 C C . GLU C 1 226 ? 120.376 118.736 102.389 1.00 140.29 229 GLU F C 1
ATOM 5571 O O . GLU C 1 226 ? 119.914 117.755 102.982 1.00 140.29 229 GLU F O 1
ATOM 5577 N N . HIS C 1 227 ? 120.622 119.903 102.984 1.00 136.86 230 HIS F N 1
ATOM 5578 C CA . HIS C 1 227 ? 120.231 120.246 104.356 1.00 136.86 230 HIS F CA 1
ATOM 5579 C C . HIS C 1 227 ? 120.277 119.036 105.287 1.00 136.86 230 HIS F C 1
ATOM 5580 O O . HIS C 1 227 ? 119.356 118.765 106.058 1.00 136.86 230 HIS F O 1
ATOM 5587 N N . VAL C 1 228 ? 121.380 118.299 105.194 1.00 121.36 231 VAL F N 1
ATOM 5588 C CA . VAL C 1 228 ? 121.511 117.038 105.909 1.00 121.36 231 VAL F CA 1
ATOM 5589 C C . VAL C 1 228 ? 121.627 117.338 107.394 1.00 121.36 231 VAL F C 1
ATOM 5590 O O . VAL C 1 228 ? 122.360 118.247 107.798 1.00 121.36 231 VAL F O 1
ATOM 5594 N N . THR C 1 229 ? 120.901 116.584 108.215 1.00 103.90 232 THR F N 1
ATOM 5595 C CA . THR C 1 229 ? 120.980 116.761 109.658 1.00 103.90 232 THR F CA 1
ATOM 5596 C C . THR C 1 229 ? 121.094 115.406 110.335 1.00 103.90 232 THR F C 1
ATOM 5597 O O . THR C 1 229 ? 120.083 114.781 110.667 1.00 103.90 232 THR F O 1
ATOM 5601 N N . THR C 1 230 ? 122.324 114.950 110.546 1.00 86.85 233 THR F N 1
ATOM 5602 C CA . THR C 1 230 ? 122.567 113.683 111.218 1.00 86.85 233 THR F CA 1
ATOM 5603 C C . THR C 1 230 ? 122.267 113.800 112.703 1.00 86.85 233 THR F C 1
ATOM 5604 O O . THR C 1 230 ? 121.885 114.871 113.181 1.00 86.85 233 THR F O 1
ATOM 5608 N N . VAL C 1 231 ? 122.440 112.703 113.443 1.00 76.14 234 VAL F N 1
ATOM 5609 C CA . VAL C 1 231 ? 122.232 112.732 114.886 1.00 76.14 234 VAL F CA 1
ATOM 5610 C C . VAL C 1 231 ? 123.213 113.658 115.587 1.00 76.14 234 VAL F C 1
ATOM 5611 O O . VAL C 1 231 ? 122.866 114.244 116.622 1.00 76.14 234 VAL F O 1
ATOM 5615 N N . GLN C 1 232 ? 124.416 113.837 115.042 1.00 72.78 235 GLN F N 1
ATOM 5616 C CA . GLN C 1 232 ? 125.398 114.695 115.693 1.00 72.78 235 GLN F CA 1
ATOM 5617 C C . GLN C 1 232 ? 124.936 116.142 115.746 1.00 72.78 235 GLN F C 1
ATOM 5618 O O . GLN C 1 232 ? 125.274 116.863 116.687 1.00 72.78 235 GLN F O 1
ATOM 5624 N N . THR C 1 233 ? 124.170 116.592 114.753 1.00 72.85 236 THR F N 1
ATOM 5625 C CA . THR C 1 233 ? 123.612 117.936 114.824 1.00 72.85 236 THR F CA 1
ATOM 5626 C C . THR C 1 233 ? 122.579 118.078 115.929 1.00 72.85 236 THR F C 1
ATOM 5627 O O . THR C 1 233 ? 122.537 119.125 116.581 1.00 72.85 236 THR F O 1
ATOM 5631 N N . ILE C 1 234 ? 121.764 117.052 116.171 1.00 69.00 237 ILE F N 1
ATOM 5632 C CA . ILE C 1 234 ? 120.782 117.123 117.247 1.00 69.00 237 ILE F CA 1
ATOM 5633 C C . ILE C 1 234 ? 121.472 117.282 118.594 1.00 69.00 237 ILE F C 1
ATOM 5634 O O . ILE C 1 234 ? 121.058 118.096 119.426 1.00 69.00 237 ILE F O 1
ATOM 5639 N N . LEU C 1 235 ? 122.532 116.510 118.836 1.00 63.54 238 LEU F N 1
ATOM 5640 C CA . LEU C 1 235 ? 123.246 116.615 120.101 1.00 63.54 238 LEU F CA 1
ATOM 5641 C C . LEU C 1 235 ? 124.083 117.882 120.185 1.00 63.54 238 LEU F C 1
ATOM 5642 O O . LEU C 1 235 ? 124.222 118.452 121.270 1.00 63.54 238 LEU F O 1
ATOM 5647 N N . ASP C 1 236 ? 124.645 118.342 119.071 1.00 66.21 239 ASP F N 1
ATOM 5648 C CA . ASP C 1 236 ? 125.348 119.616 119.059 1.00 66.21 239 ASP F CA 1
ATOM 5649 C C . ASP C 1 236 ? 124.408 120.800 119.204 1.00 66.21 239 ASP F C 1
ATOM 5650 O O . ASP C 1 236 ? 124.872 121.913 119.468 1.00 66.21 239 ASP F O 1
ATOM 5655 N N . GLN C 1 237 ? 123.108 120.591 119.017 1.00 67.02 240 GLN F N 1
ATOM 5656 C CA . GLN C 1 237 ? 122.139 121.629 119.339 1.00 67.02 240 GLN F CA 1
ATOM 5657 C C . GLN C 1 237 ? 122.001 121.820 120.844 1.00 67.02 240 GLN F C 1
ATOM 5658 O O . GLN C 1 237 ? 121.752 122.939 121.302 1.00 67.02 240 GLN F O 1
ATOM 5664 N N . LEU C 1 238 ? 122.157 120.750 121.625 1.00 59.24 241 LEU F N 1
ATOM 5665 C CA . LEU C 1 238 ? 122.166 120.880 123.083 1.00 59.24 241 LEU F CA 1
ATOM 5666 C C . LEU C 1 238 ? 123.545 121.289 123.591 1.00 59.24 241 LEU F C 1
ATOM 5667 O O . LEU C 1 238 ? 123.711 122.362 124.178 1.00 59.24 241 LEU F O 1
ATOM 5672 N N . MET C 1 239 ? 124.549 120.440 123.366 1.00 56.15 242 MET F N 1
ATOM 5673 C CA . MET C 1 239 ? 125.884 120.691 123.869 1.00 56.15 242 MET F CA 1
ATOM 5674 C C . MET C 1 239 ? 126.888 119.986 122.966 1.00 56.15 242 MET F C 1
ATOM 5675 O O . MET C 1 239 ? 126.741 118.780 122.719 1.00 56.15 242 MET F O 1
ATOM 5680 N N . PRO C 1 240 ? 127.902 120.687 122.481 1.00 52.46 243 PRO F N 1
ATOM 5681 C CA . PRO C 1 240 ? 128.778 120.117 121.450 1.00 52.46 243 PRO F CA 1
ATOM 5682 C C . PRO C 1 240 ? 129.764 119.058 121.929 1.00 52.46 243 PRO F C 1
ATOM 5683 O O . PRO C 1 240 ? 130.666 118.681 121.174 1.00 52.46 243 PRO F O 1
ATOM 5687 N N . GLY C 1 241 ? 129.630 118.572 123.157 1.00 45.37 244 GLY F N 1
ATOM 5688 C CA . GLY C 1 241 ? 130.528 117.537 123.630 1.00 45.37 244 GLY F CA 1
ATOM 5689 C C . GLY C 1 241 ? 129.849 116.485 124.477 1.00 45.37 244 GLY F C 1
ATOM 5690 O O . GLY C 1 241 ? 130.460 115.925 125.389 1.00 45.37 244 GLY F O 1
ATOM 5691 N N . LEU C 1 242 ? 128.577 116.217 124.195 1.00 43.79 245 LEU F N 1
ATOM 5692 C CA . LEU C 1 242 ? 127.768 115.426 125.114 1.00 43.79 245 LEU F CA 1
ATOM 5693 C C . LEU C 1 242 ? 128.198 113.963 125.161 1.00 43.79 245 LEU F C 1
ATOM 5694 O O . LEU C 1 242 ? 128.348 113.401 126.252 1.00 43.79 245 LEU F O 1
ATOM 5699 N N . VAL C 1 243 ? 128.384 113.328 124.008 1.00 42.66 246 VAL F N 1
ATOM 5700 C CA . VAL C 1 243 ? 128.648 111.890 123.956 1.00 42.66 246 VAL F CA 1
ATOM 5701 C C . VAL C 1 243 ? 129.965 111.532 124.641 1.00 42.66 246 VAL F C 1
ATOM 5702 O O . VAL C 1 243 ? 129.989 110.569 125.420 1.00 42.66 246 VAL F O 1
ATOM 5706 N N . PRO C 1 244 ? 131.080 112.227 124.383 1.00 41.71 247 PRO F N 1
ATOM 5707 C CA . PRO C 1 244 ? 132.283 111.975 125.184 1.00 41.71 247 PRO F CA 1
ATOM 5708 C C . PRO C 1 244 ? 132.096 112.253 126.660 1.00 41.71 247 PRO F C 1
ATOM 5709 O O . PRO C 1 244 ? 132.717 111.569 127.481 1.00 41.71 247 PRO F O 1
ATOM 5713 N N . LEU C 1 245 ? 131.245 113.212 127.026 1.00 38.99 248 LEU F N 1
ATOM 5714 C CA . LEU C 1 245 ? 130.963 113.441 128.438 1.00 38.99 248 LEU F CA 1
ATOM 5715 C C . LEU C 1 245 ? 130.294 112.237 129.080 1.00 38.99 248 LEU F C 1
ATOM 5716 O O . LEU C 1 245 ? 130.677 111.832 130.181 1.00 38.99 248 LEU F O 1
ATOM 5721 N N . LEU C 1 246 ? 129.300 111.650 128.416 1.00 40.33 249 LEU F N 1
ATOM 5722 C CA . LEU C 1 246 ? 128.667 110.452 128.955 1.00 40.33 249 LEU F CA 1
ATOM 5723 C C . LEU C 1 246 ? 129.615 109.261 128.964 1.00 40.33 249 LEU F C 1
ATOM 5724 O O . LEU C 1 246 ? 129.602 108.467 129.914 1.00 40.33 249 LEU F O 1
ATOM 5729 N N . LEU C 1 247 ? 130.431 109.114 127.919 1.00 40.94 250 LEU F N 1
ATOM 5730 C CA . LEU C 1 247 ? 131.421 108.046 127.907 1.00 40.94 250 LEU F CA 1
ATOM 5731 C C . LEU C 1 247 ? 132.406 108.192 129.052 1.00 40.94 250 LEU F C 1
ATOM 5732 O O . LEU C 1 247 ? 132.842 107.187 129.624 1.00 40.94 250 LEU F O 1
ATOM 5737 N N . THR C 1 248 ? 132.763 109.420 129.407 1.00 40.09 251 THR F N 1
ATOM 5738 C CA . THR C 1 248 ? 133.638 109.654 130.539 1.00 40.09 251 THR F CA 1
ATOM 5739 C C . THR C 1 248 ? 133.021 109.207 131.849 1.00 40.09 251 THR F C 1
ATOM 5740 O O . THR C 1 248 ? 133.694 108.530 132.622 1.00 40.09 251 THR F O 1
ATOM 5744 N N . PHE C 1 249 ? 131.748 109.512 132.094 1.00 40.92 252 PHE F N 1
ATOM 5745 C CA . PHE C 1 249 ? 131.087 109.050 133.303 1.00 40.92 252 PHE F CA 1
ATOM 5746 C C . PHE C 1 249 ? 130.893 107.546 133.325 1.00 40.92 252 PHE F C 1
ATOM 5747 O O . PHE C 1 249 ? 130.880 106.959 134.410 1.00 40.92 252 PHE F O 1
ATOM 5755 N N . ALA C 1 250 ? 130.728 106.909 132.168 1.00 43.05 253 ALA F N 1
ATOM 5756 C CA . ALA C 1 250 ? 130.708 105.452 132.150 1.00 43.05 253 ALA F CA 1
ATOM 5757 C C . ALA C 1 250 ? 132.069 104.883 132.530 1.00 43.05 253 ALA F C 1
ATOM 5758 O O . ALA C 1 250 ? 132.173 104.045 133.432 1.00 43.05 253 ALA F O 1
ATOM 5760 N N . CYS C 1 251 ? 133.130 105.350 131.868 1.00 47.19 254 CYS F N 1
ATOM 5761 C CA . CYS C 1 251 ? 134.476 104.893 132.195 1.00 47.19 254 CYS F CA 1
ATOM 5762 C C . CYS C 1 251 ? 134.910 105.342 133.577 1.00 47.19 254 CYS F C 1
ATOM 5763 O O . CYS C 1 251 ? 135.696 104.650 134.227 1.00 47.19 254 CYS F O 1
ATOM 5766 N N . MET C 1 252 ? 134.421 106.491 134.032 1.00 46.09 255 MET F N 1
ATOM 5767 C CA . MET C 1 252 ? 134.757 106.985 135.359 1.00 46.09 255 MET F CA 1
ATOM 5768 C C . MET C 1 252 ? 134.085 106.152 136.438 1.00 46.09 255 MET F C 1
ATOM 5769 O O . MET C 1 252 ? 134.603 106.044 137.553 1.00 46.09 255 MET F O 1
ATOM 5774 N N . TRP C 1 253 ? 132.936 105.560 136.122 1.00 50.15 256 TRP F N 1
ATOM 5775 C CA . TRP C 1 253 ? 132.278 104.607 137.002 1.00 50.15 256 TRP F CA 1
ATOM 5776 C C . TRP C 1 253 ? 132.930 103.236 136.973 1.00 50.15 256 TRP F C 1
ATOM 5777 O O . TRP C 1 253 ? 133.016 102.580 138.015 1.00 50.15 256 TRP F O 1
ATOM 5788 N N . LEU C 1 254 ? 133.392 102.787 135.806 1.00 50.88 257 LEU F N 1
ATOM 5789 C CA . LEU C 1 254 ? 134.053 101.488 135.733 1.00 50.88 257 LEU F CA 1
ATOM 5790 C C . LEU C 1 254 ? 135.328 101.450 136.565 1.00 50.88 257 LEU F C 1
ATOM 5791 O O . LEU C 1 254 ? 135.644 100.421 137.168 1.00 50.88 257 LEU F O 1
ATOM 5796 N N . LEU C 1 255 ? 136.075 102.554 136.605 1.00 50.38 258 LEU F N 1
ATOM 5797 C CA . LEU C 1 255 ? 137.404 102.528 137.206 1.00 50.38 258 LEU F CA 1
ATOM 5798 C C . LEU C 1 255 ? 137.377 102.394 138.723 1.00 50.38 258 LEU F C 1
ATOM 5799 O O . LEU C 1 255 ? 138.359 101.916 139.298 1.00 50.38 258 LEU F O 1
ATOM 5804 N N . ARG C 1 256 ? 136.300 102.814 139.391 1.00 51.88 259 ARG F N 1
ATOM 5805 C CA . ARG C 1 256 ? 136.194 102.532 140.819 1.00 51.88 259 ARG F CA 1
ATOM 5806 C C . ARG C 1 256 ? 136.119 101.039 141.087 1.00 51.88 259 ARG F C 1
ATOM 5807 O O . ARG C 1 256 ? 136.557 100.570 142.143 1.00 51.88 259 ARG F O 1
ATOM 5815 N N . LYS C 1 257 ? 135.562 100.274 140.151 1.00 56.19 260 LYS F N 1
ATOM 5816 C CA . LYS C 1 257 ? 135.477 98.828 140.286 1.00 56.19 260 LYS F CA 1
ATOM 5817 C C . LYS C 1 257 ? 136.786 98.139 139.926 1.00 56.19 260 LYS F C 1
ATOM 5818 O O . LYS C 1 257 ? 136.818 96.913 139.766 1.00 56.19 260 LYS F O 1
ATOM 5824 N N . LYS C 1 258 ? 137.866 98.912 139.801 1.00 58.52 261 LYS F N 1
ATOM 5825 C CA . LYS C 1 258 ? 139.216 98.400 139.578 1.00 58.52 261 LYS F CA 1
ATOM 5826 C C . LYS C 1 258 ? 139.297 97.473 138.372 1.00 58.52 261 LYS F C 1
ATOM 5827 O O . LYS C 1 258 ? 139.973 96.444 138.411 1.00 58.52 261 LYS F O 1
ATOM 5833 N N . VAL C 1 259 ? 138.614 97.828 137.296 1.00 59.19 262 VAL F N 1
ATOM 5834 C CA . VAL C 1 259 ? 138.806 97.144 136.024 1.00 59.19 262 VAL F CA 1
ATOM 5835 C C . VAL C 1 259 ? 140.081 97.675 135.385 1.00 59.19 262 VAL F C 1
ATOM 5836 O O . VAL C 1 259 ? 140.399 98.864 135.503 1.00 59.19 262 VAL F O 1
ATOM 5840 N N . ASN C 1 260 ? 140.824 96.799 134.726 1.00 65.06 263 ASN F N 1
ATOM 5841 C CA . ASN C 1 260 ? 142.051 97.237 134.081 1.00 65.06 263 ASN F CA 1
ATOM 5842 C C . ASN C 1 260 ? 141.735 98.241 132.978 1.00 65.06 263 ASN F C 1
ATOM 5843 O O . ASN C 1 260 ? 140.892 97.975 132.118 1.00 65.06 263 ASN F O 1
ATOM 5848 N N . PRO C 1 261 ? 142.389 99.403 132.978 1.00 63.23 264 PRO F N 1
ATOM 5849 C CA . PRO C 1 261 ? 142.214 100.338 131.861 1.00 63.23 264 PRO F CA 1
ATOM 5850 C C . PRO C 1 261 ? 142.660 99.770 130.531 1.00 63.23 264 PRO F C 1
ATOM 5851 O O . PRO C 1 261 ? 142.250 100.289 129.487 1.00 63.23 264 PRO F O 1
ATOM 5855 N N . LEU C 1 262 ? 143.486 98.730 130.531 1.00 63.42 265 LEU F N 1
ATOM 5856 C CA . LEU C 1 262 ? 143.809 98.004 129.315 1.00 63.42 265 LEU F CA 1
ATOM 5857 C C . LEU C 1 262 ? 142.715 97.018 128.937 1.00 63.42 265 LEU F C 1
ATOM 5858 O O . LEU C 1 262 ? 142.804 96.382 127.883 1.00 63.42 265 LEU F O 1
ATOM 5863 N N . TRP C 1 263 ? 141.694 96.869 129.781 1.00 67.13 266 TRP F N 1
ATOM 5864 C CA . TRP C 1 263 ? 140.509 96.094 129.455 1.00 67.13 266 TRP F CA 1
ATOM 5865 C C . TRP C 1 263 ? 139.296 96.968 129.186 1.00 67.13 266 TRP F C 1
ATOM 5866 O O . TRP C 1 263 ? 138.190 96.437 129.036 1.00 67.13 266 TRP F O 1
ATOM 5877 N N . ILE C 1 264 ? 139.465 98.286 129.139 1.00 61.75 267 ILE F N 1
ATOM 5878 C CA . ILE C 1 264 ? 138.402 99.200 128.739 1.00 61.75 267 ILE F CA 1
ATOM 5879 C C . ILE C 1 264 ? 138.799 99.804 127.401 1.00 61.75 267 ILE F C 1
ATOM 5880 O O . ILE C 1 264 ? 137.943 100.169 126.589 1.00 61.75 267 ILE F O 1
ATOM 5885 N N . ILE C 1 265 ? 140.107 99.900 127.161 1.00 60.73 268 ILE F N 1
ATOM 5886 C CA . ILE C 1 265 ? 140.588 100.381 125.871 1.00 60.73 268 ILE F CA 1
ATOM 5887 C C . ILE C 1 265 ? 140.271 99.373 124.775 1.00 60.73 268 ILE F C 1
ATOM 5888 O O . ILE C 1 265 ? 139.872 99.746 123.666 1.00 60.73 268 ILE F O 1
ATOM 5893 N N . VAL C 1 266 ? 140.428 98.079 125.066 1.00 63.51 269 VAL F N 1
ATOM 5894 C CA . VAL C 1 266 ? 140.061 97.055 124.097 1.00 63.51 269 VAL F CA 1
ATOM 5895 C C . VAL C 1 266 ? 138.565 97.066 123.815 1.00 63.51 269 VAL F C 1
ATOM 5896 O O . VAL C 1 266 ? 138.148 96.815 122.677 1.00 63.51 269 VAL F O 1
ATOM 5900 N N . GLY C 1 267 ? 137.738 97.360 124.818 1.00 61.38 270 GLY F N 1
ATOM 5901 C CA . GLY C 1 267 ? 136.324 97.548 124.556 1.00 61.38 270 GLY F CA 1
ATOM 5902 C C . GLY C 1 267 ? 136.061 98.639 123.539 1.00 61.38 270 GLY F C 1
ATOM 5903 O O . GLY C 1 267 ? 135.269 98.454 122.612 1.00 61.38 270 GLY F O 1
ATOM 5904 N N . PHE C 1 268 ? 136.732 99.781 123.681 1.00 60.74 271 PHE F N 1
ATOM 5905 C CA . PHE C 1 268 ? 136.613 100.836 122.687 1.00 60.74 271 PHE F CA 1
ATOM 5906 C C . PHE C 1 268 ? 137.162 100.438 121.327 1.00 60.74 271 PHE F C 1
ATOM 5907 O O . PHE C 1 268 ? 136.614 100.872 120.312 1.00 60.74 271 PHE F O 1
ATOM 5915 N N . PHE C 1 269 ? 138.229 99.643 121.274 1.00 64.89 272 PHE F N 1
ATOM 5916 C CA . PHE C 1 269 ? 138.711 99.152 119.991 1.00 64.89 272 PHE F CA 1
ATOM 5917 C C . PHE C 1 269 ? 137.711 98.232 119.314 1.00 64.89 272 PHE F C 1
ATOM 5918 O O . PHE C 1 269 ? 137.620 98.236 118.083 1.00 64.89 272 PHE F O 1
ATOM 5926 N N . VAL C 1 270 ? 136.970 97.445 120.084 1.00 64.53 273 VAL F N 1
ATOM 5927 C CA . VAL C 1 270 ? 135.877 96.650 119.532 1.00 64.53 273 VAL F CA 1
ATOM 5928 C C . VAL C 1 270 ? 134.745 97.540 119.037 1.00 64.53 273 VAL F C 1
ATOM 5929 O O . VAL C 1 270 ? 134.192 97.319 117.956 1.00 64.53 273 VAL F O 1
ATOM 5933 N N . ILE C 1 271 ? 134.385 98.557 119.823 1.00 63.62 274 ILE F N 1
ATOM 5934 C CA . ILE C 1 271 ? 133.278 99.434 119.449 1.00 63.62 274 ILE F CA 1
ATOM 5935 C C . ILE C 1 271 ? 133.609 100.239 118.198 1.00 63.62 274 ILE F C 1
ATOM 5936 O O . ILE C 1 271 ? 132.741 100.456 117.344 1.00 63.62 274 ILE F O 1
ATOM 5941 N N . GLY C 1 272 ? 134.856 100.686 118.059 1.00 68.17 275 GLY F N 1
ATOM 5942 C CA . GLY C 1 272 ? 135.223 101.490 116.908 1.00 68.17 275 GLY F CA 1
ATOM 5943 C C . GLY C 1 272 ? 135.239 100.706 115.615 1.00 68.17 275 GLY F C 1
ATOM 5944 O O . GLY C 1 272 ? 135.214 101.292 114.530 1.00 68.17 275 GLY F O 1
ATOM 5945 N N . ILE C 1 273 ? 135.299 99.381 115.706 1.00 70.85 276 ILE F N 1
ATOM 5946 C CA . ILE C 1 273 ? 135.220 98.532 114.524 1.00 70.85 276 ILE F CA 1
ATOM 5947 C C . ILE C 1 273 ? 133.790 98.088 114.259 1.00 70.85 276 ILE F C 1
ATOM 5948 O O . ILE C 1 273 ? 133.325 98.122 113.118 1.00 70.85 276 ILE F O 1
ATOM 5953 N N . ALA C 1 274 ? 133.073 97.671 115.299 1.00 72.98 277 ALA F N 1
ATOM 5954 C CA . ALA C 1 274 ? 131.686 97.259 115.144 1.00 72.98 277 ALA F CA 1
ATOM 5955 C C . ALA C 1 274 ? 130.731 98.432 114.985 1.00 72.98 277 ALA F C 1
ATOM 5956 O O . ALA C 1 274 ? 129.559 98.213 114.665 1.00 72.98 277 ALA F O 1
ATOM 5958 N N . GLY C 1 275 ? 131.191 99.662 115.197 1.00 75.37 278 GLY F N 1
ATOM 5959 C CA . GLY C 1 275 ? 130.328 100.816 115.054 1.00 75.37 278 GLY F CA 1
ATOM 5960 C C . GLY C 1 275 ? 130.514 101.523 113.730 1.00 75.37 278 GLY F C 1
ATOM 5961 O O . GLY C 1 275 ? 129.593 102.160 113.216 1.00 75.37 278 GLY F O 1
ATOM 5962 N N . TYR C 1 276 ? 131.717 101.419 113.170 1.00 76.47 279 TYR F N 1
ATOM 5963 C CA . TYR C 1 276 ? 131.978 102.006 111.863 1.00 76.47 279 TYR F CA 1
ATOM 5964 C C . TYR C 1 276 ? 131.514 101.090 110.740 1.00 76.47 279 TYR F C 1
ATOM 5965 O O . TYR C 1 276 ? 131.414 101.522 109.587 1.00 76.47 279 TYR F O 1
ATOM 5974 N N . ALA C 1 277 ? 131.209 99.834 111.055 1.00 80.59 280 ALA F N 1
ATOM 5975 C CA . ALA C 1 277 ? 130.806 98.860 110.044 1.00 80.59 280 ALA F CA 1
ATOM 5976 C C . ALA C 1 277 ? 129.283 98.747 110.009 1.00 80.59 280 ALA F C 1
ATOM 5977 O O . ALA C 1 277 ? 128.701 97.872 109.367 1.00 80.59 280 ALA F O 1
ATOM 5979 N N . CYS C 1 278 ? 128.636 99.663 110.726 1.00 83.95 281 CYS F N 1
ATOM 5980 C CA . CYS C 1 278 ? 127.180 99.720 110.738 1.00 83.95 281 CYS F CA 1
ATOM 5981 C C . CYS C 1 278 ? 126.702 101.160 110.622 1.00 83.95 281 CYS F C 1
ATOM 5982 O O . CYS C 1 278 ? 125.499 101.431 110.700 1.00 83.95 281 CYS F O 1
ATOM 5985 N N . GLY C 1 279 ? 127.636 102.088 110.439 1.00 81.54 282 GLY F N 1
ATOM 5986 C CA . GLY C 1 279 ? 127.309 103.484 110.264 1.00 81.54 282 GLY F CA 1
ATOM 5987 C C . GLY C 1 279 ? 127.051 104.249 111.540 1.00 81.54 282 GLY F C 1
ATOM 5988 O O . GLY C 1 279 ? 126.811 105.461 111.476 1.00 81.54 282 GLY F O 1
ATOM 5989 N N . LEU C 1 280 ? 127.091 103.591 112.696 1.00 80.73 283 LEU F N 1
ATOM 5990 C CA . LEU C 1 280 ? 126.864 104.271 113.964 1.00 80.73 283 LEU F CA 1
ATOM 5991 C C . LEU C 1 280 ? 127.947 105.308 114.223 1.00 80.73 283 LEU F C 1
ATOM 5992 O O . LEU C 1 280 ? 127.656 106.499 114.346 1.00 80.73 283 LEU F O 1
ATOM 5997 N N . LEU C 1 281 ? 129.197 104.863 114.318 1.00 76.53 284 LEU F N 1
ATOM 5998 C CA . LEU C 1 281 ? 130.315 105.780 114.488 1.00 76.53 284 LEU F CA 1
ATOM 5999 C C . LEU C 1 281 ? 130.986 106.017 113.144 1.00 76.53 284 LEU F C 1
ATOM 6000 O O . LEU C 1 281 ? 130.990 105.129 112.286 1.00 76.53 284 LEU F O 1
ATOM 6005 N N . GLY C 1 282 ? 131.553 107.200 112.946 1.00 74.73 285 GLY F N 1
ATOM 6006 C CA . GLY C 1 282 ? 132.257 107.475 111.713 1.00 74.73 285 GLY F CA 1
ATOM 6007 C C . GLY C 1 282 ? 132.811 108.880 111.643 1.00 74.73 285 GLY F C 1
ATOM 6008 O O . GLY C 1 282 ? 132.122 109.842 111.987 1.00 74.73 285 GLY F O 1
ATOM 6009 N N . LEU C 1 283 ? 134.053 109.012 111.194 1.00 72.74 286 LEU F N 1
ATOM 6010 C CA . LEU C 1 283 ? 134.663 110.325 111.031 1.00 72.74 286 LEU F CA 1
ATOM 6011 C C . LEU C 1 283 ? 134.264 110.925 109.689 1.00 72.74 286 LEU F C 1
ATOM 6012 O O . LEU C 1 283 ? 133.403 110.391 108.990 1.00 72.74 286 LEU F O 1
ATOM 6017 N N . GLU D 2 2 ? 167.580 101.349 104.067 1.00 64.36 2 GLU E N 1
ATOM 6018 C CA . GLU D 2 2 ? 166.994 102.526 104.693 1.00 64.36 2 GLU E CA 1
ATOM 6019 C C . GLU D 2 2 ? 167.758 102.932 105.949 1.00 64.36 2 GLU E C 1
ATOM 6020 O O . GLU D 2 2 ? 168.576 103.850 105.912 1.00 64.36 2 GLU E O 1
ATOM 6026 N N . ILE D 2 3 ? 167.487 102.247 107.061 1.00 61.25 3 ILE E N 1
ATOM 6027 C CA . ILE D 2 3 ? 168.111 102.569 108.340 1.00 61.25 3 ILE E CA 1
ATOM 6028 C C . ILE D 2 3 ? 169.583 102.183 108.321 1.00 61.25 3 ILE E C 1
ATOM 6029 O O . ILE D 2 3 ? 169.936 101.034 108.037 1.00 61.25 3 ILE E O 1
ATOM 6034 N N . THR D 2 4 ? 170.445 103.142 108.641 1.00 59.93 4 THR E N 1
ATOM 6035 C CA . THR D 2 4 ? 171.890 102.978 108.596 1.00 59.93 4 THR E CA 1
ATOM 6036 C C . THR D 2 4 ? 172.437 102.711 109.991 1.00 59.93 4 THR E C 1
ATOM 6037 O O . THR D 2 4 ? 171.801 103.007 111.005 1.00 59.93 4 THR E O 1
ATOM 6041 N N . THR D 2 5 ? 173.647 102.150 110.025 1.00 60.47 5 THR E N 1
ATOM 6042 C CA . THR D 2 5 ? 174.243 101.715 111.282 1.00 60.47 5 THR E CA 1
ATOM 6043 C C . THR D 2 5 ? 174.437 102.858 112.267 1.00 60.47 5 THR E C 1
ATOM 6044 O O . THR D 2 5 ? 174.473 102.616 113.476 1.00 60.47 5 THR E O 1
ATOM 6048 N N . LEU D 2 6 ? 174.557 104.090 111.786 1.00 58.26 6 LEU E N 1
ATOM 6049 C CA . LEU D 2 6 ? 174.690 105.243 112.662 1.00 58.26 6 LEU E CA 1
ATOM 6050 C C . LEU D 2 6 ? 173.342 105.800 113.091 1.00 58.26 6 LEU E C 1
ATOM 6051 O O . LEU D 2 6 ? 173.300 106.806 113.803 1.00 58.26 6 LEU E O 1
ATOM 6056 N N . GLN D 2 7 ? 172.245 105.180 112.657 1.00 56.80 7 GLN E N 1
ATOM 6057 C CA . GLN D 2 7 ? 170.929 105.444 113.217 1.00 56.80 7 GLN E CA 1
ATOM 6058 C C . GLN D 2 7 ? 170.505 104.391 114.226 1.00 56.80 7 GLN E C 1
ATOM 6059 O O . GLN D 2 7 ? 169.752 104.712 115.153 1.00 56.80 7 GLN E O 1
ATOM 6065 N N . ILE D 2 8 ? 170.971 103.151 114.071 1.00 53.51 8 ILE E N 1
ATOM 6066 C CA . ILE D 2 8 ? 170.673 102.116 115.053 1.00 53.51 8 ILE E CA 1
ATOM 6067 C C . ILE D 2 8 ? 171.227 102.504 116.414 1.00 53.51 8 ILE E C 1
ATOM 6068 O O . ILE D 2 8 ? 170.550 102.363 117.436 1.00 53.51 8 ILE E O 1
ATOM 6073 N N . VAL D 2 9 ? 172.468 102.990 116.451 1.00 49.42 9 VAL E N 1
ATOM 6074 C CA . VAL D 2 9 ? 173.080 103.361 117.720 1.00 49.42 9 VAL E CA 1
ATOM 6075 C C . VAL D 2 9 ? 172.329 104.520 118.360 1.00 49.42 9 VAL E C 1
ATOM 6076 O O . VAL D 2 9 ? 172.097 104.527 119.572 1.00 49.42 9 VAL E O 1
ATOM 6080 N N . LEU D 2 10 ? 171.947 105.522 117.569 1.00 51.86 10 LEU E N 1
ATOM 6081 C CA . LEU D 2 10 ? 171.190 106.633 118.130 1.00 51.86 10 LEU E CA 1
ATOM 6082 C C . LEU D 2 10 ? 169.827 106.202 118.647 1.00 51.86 10 LEU E C 1
ATOM 6083 O O . LEU D 2 10 ? 169.415 106.667 119.713 1.00 51.86 10 LEU E O 1
ATOM 6088 N N . VAL D 2 11 ? 169.123 105.326 117.927 1.00 50.59 11 VAL E N 1
ATOM 6089 C CA . VAL D 2 11 ? 167.856 104.808 118.434 1.00 50.59 11 VAL E CA 1
ATOM 6090 C C . VAL D 2 11 ? 168.079 104.027 119.720 1.00 50.59 11 VAL E C 1
ATOM 6091 O O . VAL D 2 11 ? 167.296 104.130 120.670 1.00 50.59 11 VAL E O 1
ATOM 6095 N N . PHE D 2 12 ? 169.153 103.242 119.775 1.00 51.35 12 PHE E N 1
ATOM 6096 C CA . PHE D 2 12 ? 169.481 102.493 120.981 1.00 51.35 12 PHE E CA 1
ATOM 6097 C C . PHE D 2 12 ? 169.732 103.416 122.165 1.00 51.35 12 PHE E C 1
ATOM 6098 O O . PHE D 2 12 ? 169.225 103.166 123.262 1.00 51.35 12 PHE E O 1
ATOM 6106 N N . ILE D 2 13 ? 170.489 104.490 121.960 1.00 47.89 13 ILE E N 1
ATOM 6107 C CA . ILE D 2 13 ? 170.784 105.416 123.048 1.00 47.89 13 ILE E CA 1
ATOM 6108 C C . ILE D 2 13 ? 169.531 106.169 123.476 1.00 47.89 13 ILE E C 1
ATOM 6109 O O . ILE D 2 13 ? 169.319 106.407 124.669 1.00 47.89 13 ILE E O 1
ATOM 6114 N N . VAL D 2 14 ? 168.685 106.558 122.525 1.00 49.14 14 VAL E N 1
ATOM 6115 C CA . VAL D 2 14 ? 167.464 107.268 122.890 1.00 49.14 14 VAL E CA 1
ATOM 6116 C C . VAL D 2 14 ? 166.513 106.345 123.637 1.00 49.14 14 VAL E C 1
ATOM 6117 O O . VAL D 2 14 ? 165.842 106.762 124.586 1.00 49.14 14 VAL E O 1
ATOM 6121 N N . ALA D 2 15 ? 166.449 105.077 123.239 1.00 50.29 15 ALA E N 1
ATOM 6122 C CA . ALA D 2 15 ? 165.666 104.115 124.000 1.00 50.29 15 ALA E CA 1
ATOM 6123 C C . ALA D 2 15 ? 166.232 103.890 125.394 1.00 50.29 15 ALA E C 1
ATOM 6124 O O . ALA D 2 15 ? 165.462 103.766 126.351 1.00 50.29 15 ALA E O 1
ATOM 6126 N N . CYS D 2 16 ? 167.557 103.837 125.530 1.00 50.90 16 CYS E N 1
ATOM 6127 C CA . CYS D 2 16 ? 168.164 103.725 126.851 1.00 50.90 16 CYS E CA 1
ATOM 6128 C C . CYS D 2 16 ? 167.802 104.921 127.722 1.00 50.90 16 CYS E C 1
ATOM 6129 O O . CYS D 2 16 ? 167.473 104.764 128.901 1.00 50.90 16 CYS E O 1
ATOM 6132 N N . ILE D 2 17 ? 167.851 106.127 127.154 1.00 47.14 17 ILE E N 1
ATOM 6133 C CA . ILE D 2 17 ? 167.461 107.316 127.907 1.00 47.14 17 ILE E CA 1
ATOM 6134 C C . ILE D 2 17 ? 165.998 107.236 128.309 1.00 47.14 17 ILE E C 1
ATOM 6135 O O . ILE D 2 17 ? 165.639 107.512 129.458 1.00 47.14 17 ILE E O 1
ATOM 6140 N N . ALA D 2 18 ? 165.131 106.855 127.380 1.00 48.49 18 ALA E N 1
ATOM 6141 C CA . ALA D 2 18 ? 163.719 106.691 127.686 1.00 48.49 18 ALA E CA 1
ATOM 6142 C C . ALA D 2 18 ? 163.422 105.372 128.376 1.00 48.49 18 ALA E C 1
ATOM 6143 O O . ALA D 2 18 ? 162.252 104.996 128.484 1.00 48.49 18 ALA E O 1
ATOM 6145 N N . GLY D 2 19 ? 164.450 104.662 128.825 1.00 48.62 19 GLY E N 1
ATOM 6146 C CA . GLY D 2 19 ? 164.268 103.482 129.644 1.00 48.62 19 GLY E CA 1
ATOM 6147 C C . GLY D 2 19 ? 164.739 103.751 131.056 1.00 48.62 19 GLY E C 1
ATOM 6148 O O . GLY D 2 19 ? 164.271 103.127 132.011 1.00 48.62 19 GLY E O 1
ATOM 6149 N N . MET D 2 20 ? 165.683 104.684 131.190 1.00 49.99 20 MET E N 1
ATOM 6150 C CA . MET D 2 20 ? 166.035 105.184 132.512 1.00 49.99 20 MET E CA 1
ATOM 6151 C C . MET D 2 20 ? 164.828 105.819 133.177 1.00 49.99 20 MET E C 1
ATOM 6152 O O . MET D 2 20 ? 164.558 105.578 134.357 1.00 49.99 20 MET E O 1
ATOM 6157 N N . GLY D 2 21 ? 164.078 106.619 132.429 1.00 47.99 21 GLY E N 1
ATOM 6158 C CA . GLY D 2 21 ? 162.950 107.352 132.951 1.00 47.99 21 GLY E CA 1
ATOM 6159 C C . GLY D 2 21 ? 161.746 106.517 133.318 1.00 47.99 21 GLY E C 1
ATOM 6160 O O . GLY D 2 21 ? 160.870 107.019 134.030 1.00 47.99 21 GLY E O 1
ATOM 6161 N N . SER D 2 22 ? 161.673 105.259 132.876 1.00 51.65 22 SER E N 1
ATOM 6162 C CA . SER D 2 22 ? 160.485 104.452 133.135 1.00 51.65 22 SER E CA 1
ATOM 6163 C C . SER D 2 22 ? 160.268 104.246 134.628 1.00 51.65 22 SER E C 1
ATOM 6164 O O . SER D 2 22 ? 159.136 104.334 135.116 1.00 51.65 22 SER E O 1
ATOM 6167 N N . ILE D 2 23 ? 161.337 103.958 135.371 1.00 48.04 23 ILE E N 1
ATOM 6168 C CA . ILE D 2 23 ? 161.222 103.915 136.824 1.00 48.04 23 ILE E CA 1
ATOM 6169 C C . ILE D 2 23 ? 161.589 105.249 137.435 1.00 48.04 23 ILE E C 1
ATOM 6170 O O . ILE D 2 23 ? 160.978 105.671 138.421 1.00 48.04 23 ILE E O 1
ATOM 6175 N N . LEU D 2 24 ? 162.574 105.937 136.860 1.00 47.42 24 LEU E N 1
ATOM 6176 C CA . LEU D 2 24 ? 163.142 107.111 137.511 1.00 47.42 24 LEU E CA 1
ATOM 6177 C C . LEU D 2 24 ? 162.089 108.197 137.695 1.00 47.42 24 LEU E C 1
ATOM 6178 O O . LEU D 2 24 ? 162.018 108.825 138.755 1.00 47.42 24 LEU E O 1
ATOM 6183 N N . ASP D 2 25 ? 161.261 108.424 136.675 1.00 54.97 25 ASP E N 1
ATOM 6184 C CA . ASP D 2 25 ? 160.062 109.260 136.776 1.00 54.97 25 ASP E CA 1
ATOM 6185 C C . ASP D 2 25 ? 160.367 110.696 137.185 1.00 54.97 25 ASP E C 1
ATOM 6186 O O . ASP D 2 25 ? 159.559 111.335 137.858 1.00 54.97 25 ASP E O 1
ATOM 6191 N N . GLU D 2 26 ? 161.514 111.239 136.783 1.00 53.19 26 GLU E N 1
ATOM 6192 C CA . GLU D 2 26 ? 161.849 112.614 137.131 1.00 53.19 26 GLU E CA 1
ATOM 6193 C C . GLU D 2 26 ? 161.933 113.526 135.914 1.00 53.19 26 GLU E C 1
ATOM 6194 O O . GLU D 2 26 ? 161.188 114.504 135.828 1.00 53.19 26 GLU E O 1
ATOM 6200 N N . PHE D 2 27 ? 162.804 113.228 134.955 1.00 54.56 27 PHE E N 1
ATOM 6201 C CA . PHE D 2 27 ? 162.922 114.096 133.793 1.00 54.56 27 PHE E CA 1
ATOM 6202 C C . PHE D 2 27 ? 161.869 113.807 132.736 1.00 54.56 27 PHE E C 1
ATOM 6203 O O . PHE D 2 27 ? 161.731 114.593 131.793 1.00 54.56 27 PHE E O 1
ATOM 6211 N N . GLN D 2 28 ? 161.129 112.712 132.879 1.00 51.46 28 GLN E N 1
ATOM 6212 C CA . GLN D 2 28 ? 159.997 112.378 132.020 1.00 51.46 28 GLN E CA 1
ATOM 6213 C C . GLN D 2 28 ? 160.419 112.180 130.564 1.00 51.46 28 GLN E C 1
ATOM 6214 O O . GLN D 2 28 ? 159.963 112.866 129.651 1.00 51.46 28 GLN E O 1
ATOM 6220 N N . PHE D 2 29 ? 161.315 111.220 130.369 1.00 48.73 29 PHE E N 1
ATOM 6221 C CA . PHE D 2 29 ? 161.363 110.490 129.114 1.00 48.73 29 PHE E CA 1
ATOM 6222 C C . PHE D 2 29 ? 160.451 109.273 129.154 1.00 48.73 29 PHE E C 1
ATOM 6223 O O . PHE D 2 29 ? 160.187 108.669 128.112 1.00 48.73 29 PHE E O 1
ATOM 6231 N N . HIS D 2 30 ? 159.956 108.922 130.343 1.00 55.67 30 HIS E N 1
ATOM 6232 C CA . HIS D 2 30 ? 158.818 108.024 130.522 1.00 55.67 30 HIS E CA 1
ATOM 6233 C C . HIS D 2 30 ? 157.524 108.742 130.144 1.00 55.67 30 HIS E C 1
ATOM 6234 O O . HIS D 2 30 ? 156.583 108.859 130.925 1.00 55.67 30 HIS E O 1
ATOM 6241 N N . ARG D 2 31 ? 157.484 109.199 128.895 1.00 48.85 31 ARG E N 1
ATOM 6242 C CA . ARG D 2 31 ? 156.366 109.952 128.354 1.00 48.85 31 ARG E CA 1
ATOM 6243 C C . ARG D 2 31 ? 156.396 109.810 126.850 1.00 48.85 31 ARG E C 1
ATOM 6244 O O . ARG D 2 31 ? 157.481 109.870 126.256 1.00 48.85 31 ARG E O 1
ATOM 6252 N N . PRO D 2 32 ? 155.266 109.642 126.214 1.00 50.01 32 PRO E N 1
ATOM 6253 C CA . PRO D 2 32 ? 155.268 109.436 124.771 1.00 50.01 32 PRO E CA 1
ATOM 6254 C C . PRO D 2 32 ? 155.424 110.736 124.012 1.00 50.01 32 PRO E C 1
ATOM 6255 O O . PRO D 2 32 ? 155.164 110.782 122.811 1.00 50.01 32 PRO E O 1
ATOM 6259 N N . LEU D 2 33 ? 155.846 111.798 124.688 1.00 48.88 33 LEU E N 1
ATOM 6260 C CA . LEU D 2 33 ? 156.126 113.059 124.023 1.00 48.88 33 LEU E CA 1
ATOM 6261 C C . LEU D 2 33 ? 157.611 113.271 123.787 1.00 48.88 33 LEU E C 1
ATOM 6262 O O . LEU D 2 33 ? 158.031 113.465 122.645 1.00 48.88 33 LEU E O 1
ATOM 6267 N N . ILE D 2 34 ? 158.420 113.237 124.845 1.00 49.96 34 ILE E N 1
ATOM 6268 C CA . ILE D 2 34 ? 159.854 113.398 124.669 1.00 49.96 34 ILE E CA 1
ATOM 6269 C C . ILE D 2 34 ? 160.449 112.171 124.002 1.00 49.96 34 ILE E C 1
ATOM 6270 O O . ILE D 2 34 ? 161.287 112.287 123.099 1.00 49.96 34 ILE E O 1
ATOM 6275 N N . ALA D 2 35 ? 160.027 110.982 124.419 1.00 51.09 35 ALA E N 1
ATOM 6276 C CA . ALA D 2 35 ? 160.511 109.745 123.825 1.00 51.09 35 ALA E CA 1
ATOM 6277 C C . ALA D 2 35 ? 160.119 109.602 122.366 1.00 51.09 35 ALA E C 1
ATOM 6278 O O . ALA D 2 35 ? 160.694 108.760 121.671 1.00 51.09 35 ALA E O 1
ATOM 6280 N N . CYS D 2 36 ? 159.157 110.381 121.889 1.00 53.07 36 CYS E N 1
ATOM 6281 C CA . CYS D 2 36 ? 158.763 110.356 120.488 1.00 53.07 36 CYS E CA 1
ATOM 6282 C C . CYS D 2 36 ? 159.470 111.401 119.647 1.00 53.07 36 CYS E C 1
ATOM 6283 O O . CYS D 2 36 ? 159.907 111.090 118.543 1.00 53.07 36 CYS E O 1
ATOM 6286 N N . THR D 2 37 ? 159.603 112.636 120.132 1.00 52.11 37 THR E N 1
ATOM 6287 C CA . THR D 2 37 ? 160.383 113.609 119.383 1.00 52.11 37 THR E CA 1
ATOM 6288 C C . THR D 2 37 ? 161.840 113.184 119.299 1.00 52.11 37 THR E C 1
ATOM 6289 O O . THR D 2 37 ? 162.488 113.371 118.264 1.00 52.11 37 THR E O 1
ATOM 6293 N N . LEU D 2 38 ? 162.378 112.611 120.380 1.00 53.00 38 LEU E N 1
ATOM 6294 C CA . LEU D 2 38 ? 163.762 112.162 120.350 1.00 53.00 38 LEU E CA 1
ATOM 6295 C C . LEU D 2 38 ? 163.991 111.045 119.342 1.00 53.00 38 LEU E C 1
ATOM 6296 O O . LEU D 2 38 ? 165.085 110.959 118.777 1.00 53.00 38 LEU E O 1
ATOM 6301 N N . VAL D 2 39 ? 163.000 110.190 119.103 1.00 52.70 39 VAL E N 1
ATOM 6302 C CA . VAL D 2 39 ? 163.164 109.163 118.084 1.00 52.70 39 VAL E CA 1
ATOM 6303 C C . VAL D 2 39 ? 162.923 109.744 116.698 1.00 52.70 39 VAL E C 1
ATOM 6304 O O . VAL D 2 39 ? 163.597 109.374 115.731 1.00 52.70 39 VAL E O 1
ATOM 6308 N N . GLY D 2 40 ? 161.968 110.666 116.576 1.00 57.36 40 GLY E N 1
ATOM 6309 C CA . GLY D 2 40 ? 161.711 111.276 115.286 1.00 57.36 40 GLY E CA 1
ATOM 6310 C C . GLY D 2 40 ? 162.888 112.063 114.759 1.00 57.36 40 GLY E C 1
ATOM 6311 O O . GLY D 2 40 ? 163.142 112.069 113.552 1.00 57.36 40 GLY E O 1
ATOM 6312 N N . ILE D 2 41 ? 163.620 112.737 115.646 1.00 57.43 41 ILE E N 1
ATOM 6313 C CA . ILE D 2 41 ? 164.786 113.495 115.209 1.00 57.43 41 ILE E CA 1
ATOM 6314 C C . ILE D 2 41 ? 165.856 112.569 114.650 1.00 57.43 41 ILE E C 1
ATOM 6315 O O . ILE D 2 41 ? 166.418 112.827 113.579 1.00 57.43 41 ILE E O 1
ATOM 6320 N N . VAL D 2 42 ? 166.156 111.480 115.356 1.00 57.37 42 VAL E N 1
ATOM 6321 C CA . VAL D 2 42 ? 167.261 110.619 114.946 1.00 57.37 42 VAL E CA 1
ATOM 6322 C C . VAL D 2 42 ? 166.882 109.799 113.718 1.00 57.37 42 VAL E C 1
ATOM 6323 O O . VAL D 2 42 ? 167.703 109.588 112.819 1.00 57.37 42 VAL E O 1
ATOM 6327 N N . LEU D 2 43 ? 165.636 109.322 113.655 1.00 58.89 43 LEU E N 1
ATOM 6328 C CA . LEU D 2 43 ? 165.250 108.457 112.545 1.00 58.89 43 LEU E CA 1
ATOM 6329 C C . LEU D 2 43 ? 165.055 109.227 111.246 1.00 58.89 43 LEU E C 1
ATOM 6330 O O . LEU D 2 43 ? 165.470 108.752 110.184 1.00 58.89 43 LEU E O 1
ATOM 6335 N N . GLY D 2 44 ? 164.434 110.401 111.298 1.00 61.73 44 GLY E N 1
ATOM 6336 C CA . GLY D 2 44 ? 164.068 111.083 110.072 1.00 61.73 44 GLY E CA 1
ATOM 6337 C C . GLY D 2 44 ? 163.283 112.361 110.276 1.00 61.73 44 GLY E C 1
ATOM 6338 O O . GLY D 2 44 ? 163.698 113.237 111.039 1.00 61.73 44 GLY E O 1
ATOM 6339 N N . ASP D 2 45 ? 162.161 112.487 109.571 1.00 66.62 45 ASP E N 1
ATOM 6340 C CA . ASP D 2 45 ? 161.344 113.689 109.663 1.00 66.62 45 ASP E CA 1
ATOM 6341 C C . ASP D 2 45 ? 160.838 113.888 111.084 1.00 66.62 45 ASP E C 1
ATOM 6342 O O . ASP D 2 45 ? 160.485 112.931 111.777 1.00 66.62 45 ASP E O 1
ATOM 6347 N N . MET D 2 46 ? 160.800 115.147 111.513 1.00 63.67 46 MET E N 1
ATOM 6348 C CA . MET D 2 46 ? 160.525 115.480 112.902 1.00 63.67 46 MET E CA 1
ATOM 6349 C C . MET D 2 46 ? 159.052 115.744 113.174 1.00 63.67 46 MET E C 1
ATOM 6350 O O . MET D 2 46 ? 158.547 115.348 114.230 1.00 63.67 46 MET E O 1
ATOM 6355 N N . LYS D 2 47 ? 158.347 116.405 112.251 1.00 63.29 47 LYS E N 1
ATOM 6356 C CA . LYS D 2 47 ? 156.938 116.712 112.478 1.00 63.29 47 LYS E CA 1
ATOM 6357 C C . LYS D 2 47 ? 156.096 115.452 112.619 1.00 63.29 47 LYS E C 1
ATOM 6358 O O . LYS D 2 47 ? 155.232 115.379 113.500 1.00 63.29 47 LYS E O 1
ATOM 6364 N N . THR D 2 48 ? 156.332 114.453 111.773 1.00 62.78 48 THR E N 1
ATOM 6365 C CA . THR D 2 48 ? 155.537 113.234 111.819 1.00 62.78 48 THR E CA 1
ATOM 6366 C C . THR D 2 48 ? 155.869 112.356 113.015 1.00 62.78 48 THR E C 1
ATOM 6367 O O . THR D 2 48 ? 155.209 111.331 113.209 1.00 62.78 48 THR E O 1
ATOM 6371 N N . GLY D 2 49 ? 156.870 112.721 113.810 1.00 58.37 49 GLY E N 1
ATOM 6372 C CA . GLY D 2 49 ? 157.111 112.065 115.076 1.00 58.37 49 GLY E CA 1
ATOM 6373 C C . GLY D 2 49 ? 156.509 112.862 116.214 1.00 58.37 49 GLY E C 1
ATOM 6374 O O . GLY D 2 49 ? 155.985 112.297 117.177 1.00 58.37 49 GLY E O 1
ATOM 6375 N N . ILE D 2 50 ? 156.564 114.188 116.102 1.00 55.44 50 ILE E N 1
ATOM 6376 C CA . ILE D 2 50 ? 155.956 115.043 117.115 1.00 55.44 50 ILE E CA 1
ATOM 6377 C C . ILE D 2 50 ? 154.447 114.856 117.136 1.00 55.44 50 ILE E C 1
ATOM 6378 O O . ILE D 2 50 ? 153.816 114.926 118.195 1.00 55.44 50 ILE E O 1
ATOM 6383 N N . ILE D 2 51 ? 153.839 114.634 115.970 1.00 55.00 51 ILE E N 1
ATOM 6384 C CA . ILE D 2 51 ? 152.400 114.392 115.938 1.00 55.00 51 ILE E CA 1
ATOM 6385 C C . ILE D 2 51 ? 152.054 113.096 116.656 1.00 55.00 51 ILE E C 1
ATOM 6386 O O . ILE D 2 51 ? 151.070 113.036 117.407 1.00 55.00 51 ILE E O 1
ATOM 6391 N N . ILE D 2 52 ? 152.850 112.045 116.450 1.00 55.55 52 ILE E N 1
ATOM 6392 C CA . ILE D 2 52 ? 152.659 110.810 117.203 1.00 55.55 52 ILE E CA 1
ATOM 6393 C C . ILE D 2 52 ? 152.807 111.076 118.689 1.00 55.55 52 ILE E C 1
ATOM 6394 O O . ILE D 2 52 ? 152.038 110.560 119.508 1.00 55.55 52 ILE E O 1
ATOM 6399 N N . GLY D 2 53 ? 153.810 111.868 119.062 1.00 51.93 53 GLY E N 1
ATOM 6400 C CA . GLY D 2 53 ? 153.991 112.200 120.461 1.00 51.93 53 GLY E CA 1
ATOM 6401 C C . GLY D 2 53 ? 152.792 112.896 121.064 1.00 51.93 53 GLY E C 1
ATOM 6402 O O . GLY D 2 53 ? 152.329 112.519 122.142 1.00 51.93 53 GLY E O 1
ATOM 6403 N N . GLY D 2 54 ? 152.264 113.895 120.377 1.00 52.75 54 GLY E N 1
ATOM 6404 C CA . GLY D 2 54 ? 151.093 114.599 120.848 1.00 52.75 54 GLY E CA 1
ATOM 6405 C C . GLY D 2 54 ? 149.896 113.687 120.984 1.00 52.75 54 GLY E C 1
ATOM 6406 O O . GLY D 2 54 ? 149.168 113.762 121.976 1.00 52.75 54 GLY E O 1
ATOM 6407 N N . THR D 2 55 ? 149.684 112.809 120.000 1.00 52.31 55 THR E N 1
ATOM 6408 C CA . THR D 2 55 ? 148.525 111.925 120.053 1.00 52.31 55 THR E CA 1
ATOM 6409 C C . THR D 2 55 ? 148.653 110.902 121.169 1.00 52.31 55 THR E C 1
ATOM 6410 O O . THR D 2 55 ? 147.656 110.541 121.803 1.00 52.31 55 THR E O 1
ATOM 6414 N N . LEU D 2 56 ? 149.869 110.418 121.427 1.00 49.10 56 LEU E N 1
ATOM 6415 C CA . LEU D 2 56 ? 150.047 109.309 122.354 1.00 49.10 56 LEU E CA 1
ATOM 6416 C C . LEU D 2 56 ? 149.953 109.719 123.818 1.00 49.10 56 LEU E C 1
ATOM 6417 O O . LEU D 2 56 ? 149.553 108.894 124.642 1.00 49.10 56 LEU E O 1
ATOM 6422 N N . GLU D 2 57 ? 150.315 110.956 124.170 1.00 50.31 57 GLU E N 1
ATOM 6423 C CA . GLU D 2 57 ? 150.106 111.397 125.547 1.00 50.31 57 GLU E CA 1
ATOM 6424 C C . GLU D 2 57 ? 148.637 111.443 125.914 1.00 50.31 57 GLU E C 1
ATOM 6425 O O . GLU D 2 57 ? 148.269 111.107 127.044 1.00 50.31 57 GLU E O 1
ATOM 6431 N N . MET D 2 58 ? 147.786 111.891 124.995 1.00 47.09 58 MET E N 1
ATOM 6432 C CA . MET D 2 58 ? 146.383 112.046 125.339 1.00 47.09 58 MET E CA 1
ATOM 6433 C C . MET D 2 58 ? 145.810 110.740 125.870 1.00 47.09 58 MET E C 1
ATOM 6434 O O . MET D 2 58 ? 144.961 110.751 126.765 1.00 47.09 58 MET E O 1
ATOM 6439 N N . ILE D 2 59 ? 146.291 109.609 125.356 1.00 45.89 59 ILE E N 1
ATOM 6440 C CA . ILE D 2 59 ? 146.013 108.324 125.982 1.00 45.89 59 ILE E CA 1
ATOM 6441 C C . ILE D 2 59 ? 146.789 108.176 127.282 1.00 45.89 59 ILE E C 1
ATOM 6442 O O . ILE D 2 59 ? 146.257 107.684 128.282 1.00 45.89 59 ILE E O 1
ATOM 6447 N N . ALA D 2 60 ? 148.058 108.591 127.291 1.00 45.84 60 ALA E N 1
ATOM 6448 C CA . ALA D 2 60 ? 148.964 108.306 128.396 1.00 45.84 60 ALA E CA 1
ATOM 6449 C C . ALA D 2 60 ? 148.896 109.341 129.505 1.00 45.84 60 ALA E C 1
ATOM 6450 O O . ALA D 2 60 ? 149.835 109.440 130.303 1.00 45.84 60 ALA E O 1
ATOM 6452 N N . LEU D 2 61 ? 147.833 110.134 129.573 1.00 43.76 61 LEU E N 1
ATOM 6453 C CA . LEU D 2 61 ? 147.475 110.774 130.824 1.00 43.76 61 LEU E CA 1
ATOM 6454 C C . LEU D 2 61 ? 146.921 109.689 131.728 1.00 43.76 61 LEU E C 1
ATOM 6455 O O . LEU D 2 61 ? 146.338 108.713 131.252 1.00 43.76 61 LEU E O 1
ATOM 6460 N N . GLY D 2 62 ? 147.117 109.847 133.027 1.00 45.99 62 GLY E N 1
ATOM 6461 C CA . GLY D 2 62 ? 146.634 108.821 133.923 1.00 45.99 62 GLY E CA 1
ATOM 6462 C C . GLY D 2 62 ? 147.291 107.479 133.722 1.00 45.99 62 GLY E C 1
ATOM 6463 O O . GLY D 2 62 ? 146.638 106.448 133.869 1.00 45.99 62 GLY E O 1
ATOM 6464 N N . TRP D 2 63 ? 148.574 107.465 133.388 1.00 48.93 63 TRP E N 1
ATOM 6465 C CA . TRP D 2 63 ? 149.317 106.223 133.250 1.00 48.93 63 TRP E CA 1
ATOM 6466 C C . TRP D 2 63 ? 150.449 106.251 134.259 1.00 48.93 63 TRP E C 1
ATOM 6467 O O . TRP D 2 63 ? 151.615 106.083 133.898 1.00 48.93 63 TRP E O 1
ATOM 6478 N N . MET D 2 64 ? 150.112 106.547 135.510 1.00 50.24 64 MET E N 1
ATOM 6479 C CA . MET D 2 64 ? 151.068 106.710 136.592 1.00 50.24 64 MET E CA 1
ATOM 6480 C C . MET D 2 64 ? 151.250 105.419 137.379 1.00 50.24 64 MET E C 1
ATOM 6481 O O . MET D 2 64 ? 150.469 104.474 137.270 1.00 50.24 64 MET E O 1
ATOM 6486 N N . ASN D 2 65 ? 152.297 105.407 138.198 1.00 52.24 65 ASN E N 1
ATOM 6487 C CA . ASN D 2 65 ? 152.534 104.356 139.176 1.00 52.24 65 ASN E CA 1
ATOM 6488 C C . ASN D 2 65 ? 152.036 104.861 140.520 1.00 52.24 65 ASN E C 1
ATOM 6489 O O . ASN D 2 65 ? 152.343 105.991 140.908 1.00 52.24 65 ASN E O 1
ATOM 6494 N N . ILE D 2 66 ? 151.257 104.047 141.223 1.00 53.11 66 ILE E N 1
ATOM 6495 C CA . ILE D 2 66 ? 150.776 104.383 142.562 1.00 53.11 66 ILE E CA 1
ATOM 6496 C C . ILE D 2 66 ? 150.959 103.145 143.434 1.00 53.11 66 ILE E C 1
ATOM 6497 O O . ILE D 2 66 ? 150.122 102.238 143.435 1.00 53.11 66 ILE E O 1
ATOM 6502 N N . GLY D 2 67 ? 152.058 103.101 144.184 1.00 54.84 67 GLY E N 1
ATOM 6503 C CA . GLY D 2 67 ? 152.251 102.096 145.210 1.00 54.84 67 GLY E CA 1
ATOM 6504 C C . GLY D 2 67 ? 152.141 100.664 144.737 1.00 54.84 67 GLY E C 1
ATOM 6505 O O . GLY D 2 67 ? 151.172 99.977 145.070 1.00 54.84 67 GLY E O 1
ATOM 6506 N N . ALA D 2 68 ? 153.110 100.211 143.945 1.00 53.91 68 ALA E N 1
ATOM 6507 C CA . ALA D 2 68 ? 153.140 98.841 143.439 1.00 53.91 68 ALA E CA 1
ATOM 6508 C C . ALA D 2 68 ? 151.943 98.538 142.545 1.00 53.91 68 ALA E C 1
ATOM 6509 O O . ALA D 2 68 ? 151.549 97.381 142.388 1.00 53.91 68 ALA E O 1
ATOM 6511 N N . ALA D 2 69 ? 151.351 99.575 141.962 1.00 53.75 69 ALA E N 1
ATOM 6512 C CA . ALA D 2 69 ? 150.346 99.434 140.912 1.00 53.75 69 ALA E CA 1
ATOM 6513 C C . ALA D 2 69 ? 150.997 99.979 139.648 1.00 53.75 69 ALA E C 1
ATOM 6514 O O . ALA D 2 69 ? 150.836 101.149 139.301 1.00 53.75 69 ALA E O 1
ATOM 6516 N N . VAL D 2 70 ? 151.739 99.116 138.960 1.00 51.14 70 VAL E N 1
ATOM 6517 C CA . VAL D 2 70 ? 152.602 99.563 137.879 1.00 51.14 70 VAL E CA 1
ATOM 6518 C C . VAL D 2 70 ? 151.767 100.044 136.704 1.00 51.14 70 VAL E C 1
ATOM 6519 O O . VAL D 2 70 ? 150.764 99.422 136.330 1.00 51.14 70 VAL E O 1
ATOM 6523 N N . ALA D 2 71 ? 152.183 101.162 136.115 1.00 54.10 71 ALA E N 1
ATOM 6524 C CA . ALA D 2 71 ? 151.492 101.727 134.975 1.00 54.10 71 ALA E CA 1
ATOM 6525 C C . ALA D 2 71 ? 151.747 100.888 133.726 1.00 54.10 71 ALA E C 1
ATOM 6526 O O . ALA D 2 71 ? 152.667 100.068 133.693 1.00 54.10 71 ALA E O 1
ATOM 6528 N N . PRO D 2 72 ? 150.953 101.089 132.679 1.00 53.62 72 PRO E N 1
ATOM 6529 C CA . PRO D 2 72 ? 151.155 100.322 131.444 1.00 53.62 72 PRO E CA 1
ATOM 6530 C C . PRO D 2 72 ? 152.371 100.729 130.621 1.00 53.62 72 PRO E C 1
ATOM 6531 O O . PRO D 2 72 ? 152.442 100.390 129.437 1.00 53.62 72 PRO E O 1
ATOM 6535 N N . ASP D 2 73 ? 153.323 101.452 131.211 1.00 58.44 73 ASP E N 1
ATOM 6536 C CA . ASP D 2 73 ? 154.654 101.624 130.623 1.00 58.44 73 ASP E CA 1
ATOM 6537 C C . ASP D 2 73 ? 154.586 102.321 129.261 1.00 58.44 73 ASP E C 1
ATOM 6538 O O . ASP D 2 73 ? 154.832 101.733 128.209 1.00 58.44 73 ASP E O 1
ATOM 6543 N N . ALA D 2 74 ? 154.227 103.602 129.313 1.00 57.21 74 ALA E N 1
ATOM 6544 C CA . ALA D 2 74 ? 154.244 104.434 128.116 1.00 57.21 74 ALA E CA 1
ATOM 6545 C C . ALA D 2 74 ? 155.646 104.671 127.562 1.00 57.21 74 ALA E C 1
ATOM 6546 O O . ALA D 2 74 ? 155.778 105.408 126.582 1.00 57.21 74 ALA E O 1
ATOM 6548 N N . ALA D 2 75 ? 156.687 104.081 128.148 1.00 56.18 75 ALA E N 1
ATOM 6549 C CA . ALA D 2 75 ? 158.051 104.280 127.673 1.00 56.18 75 ALA E CA 1
ATOM 6550 C C . ALA D 2 75 ? 158.474 103.279 126.611 1.00 56.18 75 ALA E C 1
ATOM 6551 O O . ALA D 2 75 ? 159.356 103.591 125.806 1.00 56.18 75 ALA E O 1
ATOM 6553 N N . LEU D 2 76 ? 157.887 102.083 126.598 1.00 55.34 76 LEU E N 1
ATOM 6554 C CA . LEU D 2 76 ? 158.118 101.120 125.529 1.00 55.34 76 LEU E CA 1
ATOM 6555 C C . LEU D 2 76 ? 157.084 101.220 124.425 1.00 55.34 76 LEU E C 1
ATOM 6556 O O . LEU D 2 76 ? 157.396 100.941 123.265 1.00 55.34 76 LEU E O 1
ATOM 6561 N N . ALA D 2 77 ? 155.867 101.630 124.761 1.00 55.44 77 ALA E N 1
ATOM 6562 C CA . ALA D 2 77 ? 154.806 101.783 123.783 1.00 55.44 77 ALA E CA 1
ATOM 6563 C C . ALA D 2 77 ? 154.975 103.023 122.924 1.00 55.44 77 ALA E C 1
ATOM 6564 O O . ALA D 2 77 ? 154.174 103.232 122.012 1.00 55.44 77 ALA E O 1
ATOM 6566 N N . SER D 2 78 ? 155.973 103.856 123.197 1.00 53.79 78 SER E N 1
ATOM 6567 C CA . SER D 2 78 ? 156.172 105.083 122.441 1.00 53.79 78 SER E CA 1
ATOM 6568 C C . SER D 2 78 ? 157.490 105.110 121.689 1.00 53.79 78 SER E C 1
ATOM 6569 O O . SER D 2 78 ? 157.837 106.144 121.109 1.00 53.79 78 SER E O 1
ATOM 6572 N N . ILE D 2 79 ? 158.240 104.014 121.691 1.00 55.96 79 ILE E N 1
ATOM 6573 C CA . ILE D 2 79 ? 159.454 103.900 120.904 1.00 55.96 79 ILE E CA 1
ATOM 6574 C C . ILE D 2 79 ? 159.309 102.857 119.806 1.00 55.96 79 ILE E C 1
ATOM 6575 O O . ILE D 2 79 ? 159.740 103.080 118.673 1.00 55.96 79 ILE E O 1
ATOM 6580 N N . ILE D 2 80 ? 158.689 101.721 120.116 1.00 57.57 80 ILE E N 1
ATOM 6581 C CA . ILE D 2 80 ? 158.353 100.772 119.065 1.00 57.57 80 ILE E CA 1
ATOM 6582 C C . ILE D 2 80 ? 157.267 101.345 118.167 1.00 57.57 80 ILE E C 1
ATOM 6583 O O . ILE D 2 80 ? 157.216 101.055 116.968 1.00 57.57 80 ILE E O 1
ATOM 6588 N N . SER D 2 81 ? 156.391 102.175 118.726 1.00 58.66 81 SER E N 1
ATOM 6589 C CA . SER D 2 81 ? 155.258 102.715 117.990 1.00 58.66 81 SER E CA 1
ATOM 6590 C C . SER D 2 81 ? 155.616 103.898 117.108 1.00 58.66 81 SER E C 1
ATOM 6591 O O . SER D 2 81 ? 154.743 104.394 116.393 1.00 58.66 81 SER E O 1
ATOM 6594 N N . THR D 2 82 ? 156.857 104.376 117.139 1.00 56.25 82 THR E N 1
ATOM 6595 C CA . THR D 2 82 ? 157.302 105.354 116.162 1.00 56.25 82 THR E CA 1
ATOM 6596 C C . THR D 2 82 ? 158.277 104.794 115.152 1.00 56.25 82 THR E C 1
ATOM 6597 O O . THR D 2 82 ? 158.334 105.308 114.032 1.00 56.25 82 THR E O 1
ATOM 6601 N N . ILE D 2 83 ? 159.043 103.763 115.505 1.00 57.87 83 ILE E N 1
ATOM 6602 C CA . ILE D 2 83 ? 159.852 103.090 114.501 1.00 57.87 83 ILE E CA 1
ATOM 6603 C C . ILE D 2 83 ? 158.953 102.437 113.462 1.00 57.87 83 ILE E C 1
ATOM 6604 O O . ILE D 2 83 ? 159.275 102.422 112.268 1.00 57.87 83 ILE E O 1
ATOM 6609 N N . LEU D 2 84 ? 157.804 101.919 113.883 1.00 60.84 84 LEU E N 1
ATOM 6610 C CA . LEU D 2 84 ? 156.835 101.350 112.960 1.00 60.84 84 LEU E CA 1
ATOM 6611 C C . LEU D 2 84 ? 156.010 102.406 112.239 1.00 60.84 84 LEU E C 1
ATOM 6612 O O . LEU D 2 84 ? 155.043 102.050 111.561 1.00 60.84 84 LEU E O 1
ATOM 6617 N N . VAL D 2 85 ? 156.349 103.685 112.377 1.00 60.17 85 VAL E N 1
ATOM 6618 C CA . VAL D 2 85 ? 155.688 104.731 111.606 1.00 60.17 85 VAL E CA 1
ATOM 6619 C C . VAL D 2 85 ? 156.739 105.554 110.876 1.00 60.17 85 VAL E C 1
ATOM 6620 O O . VAL D 2 85 ? 156.678 105.711 109.653 1.00 60.17 85 VAL E O 1
ATOM 6624 N N . ILE D 2 86 ? 157.704 106.087 111.620 1.00 61.31 86 ILE E N 1
ATOM 6625 C CA . ILE D 2 86 ? 158.750 106.900 111.008 1.00 61.31 86 ILE E CA 1
ATOM 6626 C C . ILE D 2 86 ? 159.566 106.072 110.029 1.00 61.31 86 ILE E C 1
ATOM 6627 O O . ILE D 2 86 ? 159.818 106.492 108.896 1.00 61.31 86 ILE E O 1
ATOM 6632 N N . ALA D 2 87 ? 159.993 104.881 110.451 1.00 64.56 87 ALA E N 1
ATOM 6633 C CA . ALA D 2 87 ? 160.840 104.064 109.592 1.00 64.56 87 ALA E CA 1
ATOM 6634 C C . ALA D 2 87 ? 160.007 103.299 108.575 1.00 64.56 87 ALA E C 1
ATOM 6635 O O . ALA D 2 87 ? 160.150 103.503 107.364 1.00 64.56 87 ALA E O 1
ATOM 6637 N N . GLY D 2 88 ? 159.129 102.415 109.040 1.00 64.47 88 GLY E N 1
ATOM 6638 C CA . GLY D 2 88 ? 158.353 101.677 108.067 1.00 64.47 88 GLY E CA 1
ATOM 6639 C C . GLY D 2 88 ? 156.982 102.239 107.759 1.00 64.47 88 GLY E C 1
ATOM 6640 O O . GLY D 2 88 ? 155.986 101.866 108.385 1.00 64.47 88 GLY E O 1
ATOM 6641 N N . HIS D 2 89 ? 156.946 103.155 106.790 1.00 66.90 89 HIS E N 1
ATOM 6642 C CA . HIS D 2 89 ? 155.850 103.367 105.852 1.00 66.90 89 HIS E CA 1
ATOM 6643 C C . HIS D 2 89 ? 154.459 103.056 106.394 1.00 66.90 89 HIS E C 1
ATOM 6644 O O . HIS D 2 89 ? 153.764 102.203 105.832 1.00 66.90 89 HIS E O 1
ATOM 6651 N N . GLN D 2 90 ? 154.030 103.709 107.471 1.00 68.29 90 GLN E N 1
ATOM 6652 C CA . GLN D 2 90 ? 152.693 103.458 108.000 1.00 68.29 90 GLN E CA 1
ATOM 6653 C C . GLN D 2 90 ? 152.045 104.779 108.396 1.00 68.29 90 GLN E C 1
ATOM 6654 O O . GLN D 2 90 ? 152.602 105.860 108.184 1.00 68.29 90 GLN E O 1
ATOM 6660 N N . SER D 2 91 ? 150.850 104.679 108.976 1.00 70.80 91 SER E N 1
ATOM 6661 C CA . SER D 2 91 ? 150.024 105.827 109.316 1.00 70.80 91 SER E CA 1
ATOM 6662 C C . SER D 2 91 ? 149.986 106.021 110.827 1.00 70.80 91 SER E C 1
ATOM 6663 O O . SER D 2 91 ? 150.343 105.132 111.604 1.00 70.80 91 SER E O 1
ATOM 6666 N N . ILE D 2 92 ? 149.530 107.200 111.244 1.00 68.76 92 ILE E N 1
ATOM 6667 C CA . ILE D 2 92 ? 149.526 107.543 112.661 1.00 68.76 92 ILE E CA 1
ATOM 6668 C C . ILE D 2 92 ? 148.607 106.610 113.440 1.00 68.76 92 ILE E C 1
ATOM 6669 O O . ILE D 2 92 ? 149.023 105.982 114.421 1.00 68.76 92 ILE E O 1
ATOM 6674 N N . GLY D 2 93 ? 147.361 106.472 112.990 1.00 71.39 93 GLY E N 1
ATOM 6675 C CA . GLY D 2 93 ? 146.386 105.680 113.714 1.00 71.39 93 GLY E CA 1
ATOM 6676 C C . GLY D 2 93 ? 146.717 104.210 113.807 1.00 71.39 93 GLY E C 1
ATOM 6677 O O . GLY D 2 93 ? 146.256 103.550 114.743 1.00 71.39 93 GLY E O 1
ATOM 6678 N N . ALA D 2 94 ? 147.497 103.683 112.865 1.00 67.63 94 ALA E N 1
ATOM 6679 C CA . ALA D 2 94 ? 147.948 102.302 112.977 1.00 67.63 94 ALA E CA 1
ATOM 6680 C C . ALA D 2 94 ? 148.920 102.144 114.138 1.00 67.63 94 ALA E C 1
ATOM 6681 O O . ALA D 2 94 ? 148.794 101.216 114.946 1.00 67.63 94 ALA E O 1
ATOM 6683 N N . GLY D 2 95 ? 149.894 103.048 114.241 1.00 65.65 95 GLY E N 1
ATOM 6684 C CA . GLY D 2 95 ? 150.811 103.022 115.364 1.00 65.65 95 GLY E CA 1
ATOM 6685 C C . GLY D 2 95 ? 150.146 103.260 116.700 1.00 65.65 95 GLY E C 1
ATOM 6686 O O . GLY D 2 95 ? 150.483 102.582 117.677 1.00 65.65 95 GLY E O 1
ATOM 6687 N N . ILE D 2 96 ? 149.209 104.209 116.768 1.00 65.56 96 ILE E N 1
ATOM 6688 C CA . ILE D 2 96 ? 148.503 104.448 118.023 1.00 65.56 96 ILE E CA 1
ATOM 6689 C C . ILE D 2 96 ? 147.738 103.204 118.455 1.00 65.56 96 ILE E C 1
ATOM 6690 O O . ILE D 2 96 ? 147.693 102.868 119.644 1.00 65.56 96 ILE E O 1
ATOM 6695 N N . ALA D 2 97 ? 147.123 102.503 117.504 1.00 65.22 97 ALA E N 1
ATOM 6696 C CA . ALA D 2 97 ? 146.410 101.275 117.833 1.00 65.22 97 ALA E CA 1
ATOM 6697 C C . ALA D 2 97 ? 147.351 100.149 118.224 1.00 65.22 97 ALA E C 1
ATOM 6698 O O . ALA D 2 97 ? 147.009 99.348 119.097 1.00 65.22 97 ALA E O 1
ATOM 6700 N N . LEU D 2 98 ? 148.520 100.067 117.598 1.00 63.00 98 LEU E N 1
ATOM 6701 C CA . LEU D 2 98 ? 149.468 99.006 117.904 1.00 63.00 98 LEU E CA 1
ATOM 6702 C C . LEU D 2 98 ? 150.255 99.275 119.178 1.00 63.00 98 LEU E C 1
ATOM 6703 O O . LEU D 2 98 ? 150.915 98.366 119.691 1.00 63.00 98 LEU E O 1
ATOM 6708 N N . ALA D 2 99 ? 150.195 100.500 119.703 1.00 59.22 99 ALA E N 1
ATOM 6709 C CA . ALA D 2 99 ? 150.895 100.808 120.947 1.00 59.22 99 ALA E CA 1
ATOM 6710 C C . ALA D 2 99 ? 150.302 100.057 122.134 1.00 59.22 99 ALA E C 1
ATOM 6711 O O . ALA D 2 99 ? 151.026 99.703 123.070 1.00 59.22 99 ALA E O 1
ATOM 6713 N N . ILE D 2 100 ? 148.986 99.825 122.125 1.00 59.92 100 ILE E N 1
ATOM 6714 C CA . ILE D 2 100 ? 148.331 99.227 123.294 1.00 59.92 100 ILE E CA 1
ATOM 6715 C C . ILE D 2 100 ? 148.861 97.840 123.625 1.00 59.92 100 ILE E C 1
ATOM 6716 O O . ILE D 2 100 ? 149.156 97.582 124.802 1.00 59.92 100 ILE E O 1
ATOM 6721 N N . PRO D 2 101 ? 148.993 96.897 122.685 1.00 57.89 101 PRO E N 1
ATOM 6722 C CA . PRO D 2 101 ? 149.653 95.632 123.043 1.00 57.89 101 PRO E CA 1
ATOM 6723 C C . PRO D 2 101 ? 151.091 95.819 123.491 1.00 57.89 101 PRO E C 1
ATOM 6724 O O . PRO D 2 101 ? 151.565 95.068 124.351 1.00 57.89 101 PRO E O 1
ATOM 6728 N N . LEU D 2 102 ? 151.805 96.802 122.940 1.00 56.07 102 LEU E N 1
ATOM 6729 C CA . LEU D 2 102 ? 153.156 97.072 123.418 1.00 56.07 102 LEU E CA 1
ATOM 6730 C C . LEU D 2 102 ? 153.151 97.604 124.842 1.00 56.07 102 LEU E C 1
ATOM 6731 O O . LEU D 2 102 ? 154.028 97.250 125.636 1.00 56.07 102 LEU E O 1
ATOM 6736 N N . ALA D 2 103 ? 152.194 98.472 125.174 1.00 55.30 103 ALA E N 1
ATOM 6737 C CA . ALA D 2 103 ? 152.049 98.917 126.553 1.00 55.30 103 ALA E CA 1
ATOM 6738 C C . ALA D 2 103 ? 151.680 97.762 127.468 1.00 55.30 103 ALA E C 1
ATOM 6739 O O . ALA D 2 103 ? 152.051 97.761 128.645 1.00 55.30 103 ALA E O 1
ATOM 6741 N N . ALA D 2 104 ? 150.943 96.779 126.957 1.00 55.76 104 ALA E N 1
ATOM 6742 C CA . ALA D 2 104 ? 150.700 95.571 127.731 1.00 55.76 104 ALA E CA 1
ATOM 6743 C C . ALA D 2 104 ? 151.979 94.775 127.943 1.00 55.76 104 ALA E C 1
ATOM 6744 O O . ALA D 2 104 ? 152.173 94.201 129.018 1.00 55.76 104 ALA E O 1
ATOM 6746 N N . ALA D 2 105 ? 152.844 94.714 126.928 1.00 55.24 105 ALA E N 1
ATOM 6747 C CA . ALA D 2 105 ? 154.171 94.132 127.118 1.00 55.24 105 ALA E CA 1
ATOM 6748 C C . ALA D 2 105 ? 154.903 94.854 128.240 1.00 55.24 105 ALA E C 1
ATOM 6749 O O . ALA D 2 105 ? 155.263 94.250 129.255 1.00 55.24 105 ALA E O 1
ATOM 6751 N N . GLY D 2 106 ? 155.206 96.131 128.032 1.00 54.76 106 GLY E N 1
ATOM 6752 C CA . GLY D 2 106 ? 155.079 97.125 129.078 1.00 54.76 106 GLY E CA 1
ATOM 6753 C C . GLY D 2 106 ? 155.352 96.728 130.512 1.00 54.76 106 GLY E C 1
ATOM 6754 O O . GLY D 2 106 ? 156.472 96.371 130.900 1.00 54.76 106 GLY E O 1
ATOM 6755 N N . GLN D 2 107 ? 154.296 96.826 131.321 1.00 56.50 107 GLN E N 1
ATOM 6756 C CA . GLN D 2 107 ? 154.417 96.517 132.732 1.00 56.50 107 GLN E CA 1
ATOM 6757 C C . GLN D 2 107 ? 154.727 95.054 132.992 1.00 56.50 107 GLN E C 1
ATOM 6758 O O . GLN D 2 107 ? 155.308 94.754 134.033 1.00 56.50 107 GLN E O 1
ATOM 6764 N N . VAL D 2 108 ? 154.405 94.143 132.072 1.00 54.03 108 VAL E N 1
ATOM 6765 C CA . VAL D 2 108 ? 154.853 92.766 132.252 1.00 54.03 108 VAL E CA 1
ATOM 6766 C C . VAL D 2 108 ? 156.370 92.710 132.316 1.00 54.03 108 VAL E C 1
ATOM 6767 O O . VAL D 2 108 ? 156.941 92.047 133.189 1.00 54.03 108 VAL E O 1
ATOM 6771 N N . LEU D 2 109 ? 157.047 93.409 131.407 1.00 50.38 109 LEU E N 1
ATOM 6772 C CA . LEU D 2 109 ? 158.505 93.476 131.454 1.00 50.38 109 LEU E CA 1
ATOM 6773 C C . LEU D 2 109 ? 158.988 94.231 132.686 1.00 50.38 109 LEU E C 1
ATOM 6774 O O . LEU D 2 109 ? 159.883 93.768 133.410 1.00 50.38 109 LEU E O 1
ATOM 6779 N N . THR D 2 110 ? 158.422 95.411 132.930 1.00 51.61 110 THR E N 1
ATOM 6780 C CA . THR D 2 110 ? 158.970 96.260 133.978 1.00 51.61 110 THR E CA 1
ATOM 6781 C C . THR D 2 110 ? 158.605 95.778 135.366 1.00 51.61 110 THR E C 1
ATOM 6782 O O . THR D 2 110 ? 159.100 96.335 136.347 1.00 51.61 110 THR E O 1
ATOM 6786 N N . ILE D 2 111 ? 157.753 94.766 135.479 1.00 49.74 111 ILE E N 1
ATOM 6787 C CA . ILE D 2 111 ? 157.498 94.107 136.746 1.00 49.74 111 ILE E CA 1
ATOM 6788 C C . ILE D 2 111 ? 158.496 92.988 136.997 1.00 49.74 111 ILE E C 1
ATOM 6789 O O . ILE D 2 111 ? 158.965 92.815 138.121 1.00 49.74 111 ILE E O 1
ATOM 6794 N N . ILE D 2 112 ? 158.851 92.234 135.956 1.00 49.74 112 ILE E N 1
ATOM 6795 C CA . ILE D 2 112 ? 159.905 91.237 136.105 1.00 49.74 112 ILE E CA 1
ATOM 6796 C C . ILE D 2 112 ? 161.220 91.913 136.455 1.00 49.74 112 ILE E C 1
ATOM 6797 O O . ILE D 2 112 ? 161.982 91.421 137.298 1.00 49.74 112 ILE E O 1
ATOM 6802 N N . VAL D 2 113 ? 161.513 93.047 135.817 1.00 50.54 113 VAL E N 1
ATOM 6803 C CA . VAL D 2 113 ? 162.755 93.749 136.131 1.00 50.54 113 VAL E CA 1
ATOM 6804 C C . VAL D 2 113 ? 162.753 94.230 137.580 1.00 50.54 113 VAL E C 1
ATOM 6805 O O . VAL D 2 113 ? 163.731 94.039 138.317 1.00 50.54 113 VAL E O 1
ATOM 6809 N N . ARG D 2 114 ? 161.649 94.836 138.019 1.00 50.52 114 ARG E N 1
ATOM 6810 C CA . ARG D 2 114 ? 161.560 95.304 139.394 1.00 50.52 114 ARG E CA 1
ATOM 6811 C C . ARG D 2 114 ? 161.655 94.165 140.394 1.00 50.52 114 ARG E C 1
ATOM 6812 O O . ARG D 2 114 ? 162.312 94.319 141.426 1.00 50.52 114 ARG E O 1
ATOM 6820 N N . THR D 2 115 ? 161.027 93.029 140.112 1.00 51.82 115 THR E N 1
ATOM 6821 C CA . THR D 2 115 ? 161.140 91.856 140.963 1.00 51.82 115 THR E CA 1
ATOM 6822 C C . THR D 2 115 ? 162.554 91.302 141.024 1.00 51.82 115 THR E C 1
ATOM 6823 O O . THR D 2 115 ? 163.008 90.921 142.108 1.00 51.82 115 THR E O 1
ATOM 6827 N N . ILE D 2 116 ? 163.267 91.250 139.899 1.00 50.65 116 ILE E N 1
ATOM 6828 C CA . ILE D 2 116 ? 164.610 90.684 139.930 1.00 50.65 116 ILE E CA 1
ATOM 6829 C C . ILE D 2 116 ? 165.608 91.701 140.462 1.00 50.65 116 ILE E C 1
ATOM 6830 O O . ILE D 2 116 ? 166.775 91.373 140.697 1.00 50.65 116 ILE E O 1
ATOM 6835 N N . THR D 2 117 ? 165.178 92.948 140.657 1.00 53.10 117 THR E N 1
ATOM 6836 C CA . THR D 2 117 ? 166.055 93.938 141.277 1.00 53.10 117 THR E CA 1
ATOM 6837 C C . THR D 2 117 ? 166.388 93.614 142.742 1.00 53.10 117 THR E C 1
ATOM 6838 O O . THR D 2 117 ? 167.350 94.176 143.278 1.00 53.10 117 THR E O 1
ATOM 6842 N N . VAL D 2 118 ? 165.661 92.690 143.382 1.00 56.32 118 VAL E N 1
ATOM 6843 C CA . VAL D 2 118 ? 165.868 92.399 144.803 1.00 56.32 118 VAL E CA 1
ATOM 6844 C C . VAL D 2 118 ? 167.313 92.004 145.074 1.00 56.32 118 VAL E C 1
ATOM 6845 O O . VAL D 2 118 ? 167.864 92.297 146.143 1.00 56.32 118 VAL E O 1
ATOM 6849 N N . ALA D 2 119 ? 167.958 91.355 144.107 1.00 57.75 119 ALA E N 1
ATOM 6850 C CA . ALA D 2 119 ? 169.351 90.982 144.277 1.00 57.75 119 ALA E CA 1
ATOM 6851 C C . ALA D 2 119 ? 170.265 92.186 144.412 1.00 57.75 119 ALA E C 1
ATOM 6852 O O . ALA D 2 119 ? 171.414 92.020 144.831 1.00 57.75 119 ALA E O 1
ATOM 6854 N N . PHE D 2 120 ? 169.801 93.384 144.060 1.00 58.27 120 PHE E N 1
ATOM 6855 C CA . PHE D 2 120 ? 170.600 94.581 144.281 1.00 58.27 120 PHE E CA 1
ATOM 6856 C C . PHE D 2 120 ? 170.484 95.121 145.698 1.00 58.27 120 PHE E C 1
ATOM 6857 O O . PHE D 2 120 ? 171.324 95.929 146.101 1.00 58.27 120 PHE E O 1
ATOM 6865 N N . GLN D 2 121 ? 169.479 94.700 146.461 1.00 60.23 121 GLN E N 1
ATOM 6866 C CA . GLN D 2 121 ? 169.415 95.044 147.873 1.00 60.23 121 GLN E CA 1
ATOM 6867 C C . GLN D 2 121 ? 169.925 93.939 148.776 1.00 60.23 121 GLN E C 1
ATOM 6868 O O . GLN D 2 121 ? 170.568 94.232 149.787 1.00 60.23 121 GLN E O 1
ATOM 6874 N N . HIS D 2 122 ? 169.675 92.676 148.433 1.00 63.01 122 HIS E N 1
ATOM 6875 C CA . HIS D 2 122 ? 170.339 91.598 149.153 1.00 63.01 122 HIS E CA 1
ATOM 6876 C C . HIS D 2 122 ? 171.849 91.668 149.000 1.00 63.01 122 HIS E C 1
ATOM 6877 O O . HIS D 2 122 ? 172.571 91.069 149.802 1.00 63.01 122 HIS E O 1
ATOM 6884 N N . ALA D 2 123 ? 172.337 92.375 147.986 1.00 64.72 123 ALA E N 1
ATOM 6885 C CA . ALA D 2 123 ? 173.747 92.709 147.868 1.00 64.72 123 ALA E CA 1
ATOM 6886 C C . ALA D 2 123 ? 174.045 94.126 148.323 1.00 64.72 123 ALA E C 1
ATOM 6887 O O . ALA D 2 123 ? 175.174 94.592 148.153 1.00 64.72 123 ALA E O 1
ATOM 6889 N N . ALA D 2 124 ? 173.058 94.826 148.885 1.00 64.47 124 ALA E N 1
ATOM 6890 C CA . ALA D 2 124 ? 173.276 96.131 149.492 1.00 64.47 124 ALA E CA 1
ATOM 6891 C C . ALA D 2 124 ? 173.534 96.059 150.983 1.00 64.47 124 ALA E C 1
ATOM 6892 O O . ALA D 2 124 ? 174.420 96.755 151.477 1.00 64.47 124 ALA E O 1
ATOM 6894 N N . ASP D 2 125 ? 172.783 95.229 151.708 1.00 68.56 125 ASP E N 1
ATOM 6895 C CA . ASP D 2 125 ? 173.042 95.055 153.129 1.00 68.56 125 ASP E CA 1
ATOM 6896 C C . ASP D 2 125 ? 174.437 94.504 153.373 1.00 68.56 125 ASP E C 1
ATOM 6897 O O . ASP D 2 125 ? 175.099 94.908 154.335 1.00 68.56 125 ASP E O 1
ATOM 6902 N N . LYS D 2 126 ? 174.906 93.597 152.517 1.00 69.97 126 LYS E N 1
ATOM 6903 C CA . LYS D 2 126 ? 176.271 93.113 152.650 1.00 69.97 126 LYS E CA 1
ATOM 6904 C C . LYS D 2 126 ? 177.291 94.222 152.448 1.00 69.97 126 LYS E C 1
ATOM 6905 O O . LYS D 2 126 ? 178.451 94.057 152.834 1.00 69.97 126 LYS E O 1
ATOM 6911 N N . ALA D 2 127 ? 176.886 95.339 151.850 1.00 70.73 127 ALA E N 1
ATOM 6912 C CA . ALA D 2 127 ? 177.765 96.490 151.718 1.00 70.73 127 ALA E CA 1
ATOM 6913 C C . ALA D 2 127 ? 177.643 97.465 152.877 1.00 70.73 127 ALA E C 1
ATOM 6914 O O . ALA D 2 127 ? 178.658 98.020 153.311 1.00 70.73 127 ALA E O 1
ATOM 6916 N N . ALA D 2 128 ? 176.431 97.689 153.389 1.00 71.72 128 ALA E N 1
ATOM 6917 C CA . ALA D 2 128 ? 176.271 98.569 154.539 1.00 71.72 128 ALA E CA 1
ATOM 6918 C C . ALA D 2 128 ? 176.947 98.013 155.780 1.00 71.72 128 ALA E C 1
ATOM 6919 O O . ALA D 2 128 ? 177.408 98.791 156.619 1.00 71.72 128 ALA E O 1
ATOM 6921 N N . ASP D 2 129 ? 177.029 96.689 155.909 1.00 71.59 129 ASP E N 1
ATOM 6922 C CA . ASP D 2 129 ? 177.690 96.091 157.059 1.00 71.59 129 ASP E CA 1
ATOM 6923 C C . ASP D 2 129 ? 179.190 96.343 157.073 1.00 71.59 129 ASP E C 1
ATOM 6924 O O . ASP D 2 129 ? 179.834 96.084 158.095 1.00 71.59 129 ASP E O 1
ATOM 6929 N N . ASN D 2 130 ? 179.756 96.829 155.989 1.00 69.94 130 ASN E N 1
ATOM 6930 C CA . ASN D 2 130 ? 181.192 97.068 155.951 1.00 69.94 130 ASN E CA 1
ATOM 6931 C C . ASN D 2 130 ? 181.560 98.465 155.479 1.00 69.94 130 ASN E C 1
ATOM 6932 O O . ASN D 2 130 ? 182.529 99.037 155.979 1.00 69.94 130 ASN E O 1
ATOM 6937 N N . GLY D 2 131 ? 180.814 99.030 154.537 1.00 73.09 131 GLY E N 1
ATOM 6938 C CA . GLY D 2 131 ? 181.246 100.227 153.852 1.00 73.09 131 GLY E CA 1
ATOM 6939 C C . GLY D 2 131 ? 182.311 99.905 152.816 1.00 73.09 131 GLY E C 1
ATOM 6940 O O . GLY D 2 131 ? 182.768 98.769 152.679 1.00 73.09 131 GLY E O 1
ATOM 6941 N N . ASN D 2 132 ? 182.724 100.927 152.072 1.00 70.91 132 ASN E N 1
ATOM 6942 C CA . ASN D 2 132 ? 182.237 102.291 152.220 1.00 70.91 132 ASN E CA 1
ATOM 6943 C C . ASN D 2 132 ? 180.907 102.491 151.521 1.00 70.91 132 ASN E C 1
ATOM 6944 O O . ASN D 2 132 ? 180.240 101.536 151.131 1.00 70.91 132 ASN E O 1
ATOM 6949 N N . LEU D 2 133 ? 180.526 103.755 151.377 1.00 64.41 133 LEU E N 1
ATOM 6950 C CA . LEU D 2 133 ? 179.309 104.092 150.661 1.00 64.41 133 LEU E CA 1
ATOM 6951 C C . LEU D 2 133 ? 179.467 103.980 149.151 1.00 64.41 133 LEU E C 1
ATOM 6952 O O . LEU D 2 133 ? 178.458 103.856 148.448 1.00 64.41 133 LEU E O 1
ATOM 6957 N N . THR D 2 134 ? 180.697 104.024 148.634 1.00 60.05 134 THR E N 1
ATOM 6958 C CA . THR D 2 134 ? 180.889 103.773 147.212 1.00 60.05 134 THR E CA 1
ATOM 6959 C C . THR D 2 134 ? 180.331 102.421 146.809 1.00 60.05 134 THR E C 1
ATOM 6960 O O . THR D 2 134 ? 179.794 102.287 145.706 1.00 60.05 134 THR E O 1
ATOM 6964 N N . ALA D 2 135 ? 180.417 101.428 147.692 1.00 60.52 135 ALA E N 1
ATOM 6965 C CA . ALA D 2 135 ? 179.766 100.155 147.438 1.00 60.52 135 ALA E CA 1
ATOM 6966 C C . ALA D 2 135 ? 178.258 100.300 147.314 1.00 60.52 135 ALA E C 1
ATOM 6967 O O . ALA D 2 135 ? 177.610 99.406 146.768 1.00 60.52 135 ALA E O 1
ATOM 6969 N N . ILE D 2 136 ? 177.685 101.389 147.815 1.00 59.65 136 ILE E N 1
ATOM 6970 C CA . ILE D 2 136 ? 176.271 101.676 147.630 1.00 59.65 136 ILE E CA 1
ATOM 6971 C C . ILE D 2 136 ? 176.041 102.614 146.454 1.00 59.65 136 ILE E C 1
ATOM 6972 O O . ILE D 2 136 ? 175.079 102.451 145.702 1.00 59.65 136 ILE E O 1
ATOM 6977 N N . SER D 2 137 ? 176.917 103.599 146.275 1.00 56.55 137 SER E N 1
ATOM 6978 C CA . SER D 2 137 ? 176.730 104.529 145.173 1.00 56.55 137 SER E CA 1
ATOM 6979 C C . SER D 2 137 ? 176.966 103.878 143.815 1.00 56.55 137 SER E C 1
ATOM 6980 O O . SER D 2 137 ? 176.497 104.413 142.806 1.00 56.55 137 SER E O 1
ATOM 6983 N N . TRP D 2 138 ? 177.669 102.746 143.754 1.00 56.58 138 TRP E N 1
ATOM 6984 C CA . TRP D 2 138 ? 177.745 101.984 142.512 1.00 56.58 138 TRP E CA 1
ATOM 6985 C C . TRP D 2 138 ? 176.855 100.750 142.503 1.00 56.58 138 TRP E C 1
ATOM 6986 O O . TRP D 2 138 ? 176.924 99.969 141.551 1.00 56.58 138 TRP E O 1
ATOM 6997 N N . ILE D 2 139 ? 176.035 100.545 143.526 1.00 50.91 139 ILE E N 1
ATOM 6998 C CA . ILE D 2 139 ? 175.013 99.506 143.459 1.00 50.91 139 ILE E CA 1
ATOM 6999 C C . ILE D 2 139 ? 173.651 100.103 143.150 1.00 50.91 139 ILE E C 1
ATOM 7000 O O . ILE D 2 139 ? 172.826 99.473 142.489 1.00 50.91 139 ILE E O 1
ATOM 7005 N N . HIS D 2 140 ? 173.392 101.329 143.596 1.00 48.69 140 HIS E N 1
ATOM 7006 C CA . HIS D 2 140 ? 172.129 101.954 143.237 1.00 48.69 140 HIS E CA 1
ATOM 7007 C C . HIS D 2 140 ? 172.068 102.263 141.749 1.00 48.69 140 HIS E C 1
ATOM 7008 O O . HIS D 2 140 ? 171.038 102.032 141.108 1.00 48.69 140 HIS E O 1
ATOM 7015 N N . VAL D 2 141 ? 173.152 102.786 141.181 1.00 50.57 141 VAL E N 1
ATOM 7016 C CA . VAL D 2 141 ? 173.155 103.070 139.750 1.00 50.57 141 VAL E CA 1
ATOM 7017 C C . VAL D 2 141 ? 173.183 101.785 138.932 1.00 50.57 141 VAL E C 1
ATOM 7018 O O . VAL D 2 141 ? 172.502 101.684 137.907 1.00 50.57 141 VAL E O 1
ATOM 7022 N N . SER D 2 142 ? 173.942 100.781 139.365 1.00 50.66 142 SER E N 1
ATOM 7023 C CA . SER D 2 142 ? 174.040 99.533 138.620 1.00 50.66 142 SER E CA 1
ATOM 7024 C C . SER D 2 142 ? 172.703 98.835 138.440 1.00 50.66 142 SER E C 1
ATOM 7025 O O . SER D 2 142 ? 172.574 98.019 137.525 1.00 50.66 142 SER E O 1
ATOM 7028 N N . SER D 2 143 ? 171.716 99.118 139.281 1.00 50.87 143 SER E N 1
ATOM 7029 C CA . SER D 2 143 ? 170.379 98.589 139.069 1.00 50.87 143 SER E CA 1
ATOM 7030 C C . SER D 2 143 ? 169.582 99.429 138.090 1.00 50.87 143 SER E C 1
ATOM 7031 O O . SER D 2 143 ? 168.431 99.095 137.799 1.00 50.87 143 SER E O 1
ATOM 7034 N N . LEU D 2 144 ? 170.162 100.517 137.596 1.00 49.27 144 LEU E N 1
ATOM 7035 C CA . LEU D 2 144 ? 169.533 101.332 136.574 1.00 49.27 144 LEU E CA 1
ATOM 7036 C C . LEU D 2 144 ? 170.003 100.976 135.171 1.00 49.27 144 LEU E C 1
ATOM 7037 O O . LEU D 2 144 ? 169.271 101.221 134.208 1.00 49.27 144 LEU E O 1
ATOM 7042 N N . PHE D 2 145 ? 171.196 100.391 135.037 1.00 50.22 145 PHE E N 1
ATOM 7043 C CA . PHE D 2 145 ? 171.715 99.912 133.761 1.00 50.22 145 PHE E CA 1
ATOM 7044 C C . PHE D 2 145 ? 171.174 98.541 133.387 1.00 50.22 145 PHE E C 1
ATOM 7045 O O . PHE D 2 145 ? 171.676 97.924 132.443 1.00 50.22 145 PHE E O 1
ATOM 7053 N N . LEU D 2 146 ? 170.191 98.035 134.123 1.00 50.29 146 LEU E N 1
ATOM 7054 C CA . LEU D 2 146 ? 169.555 96.771 133.785 1.00 50.29 146 LEU E CA 1
ATOM 7055 C C . LEU D 2 146 ? 168.110 96.944 133.362 1.00 50.29 146 LEU E C 1
ATOM 7056 O O . LEU D 2 146 ? 167.558 96.060 132.701 1.00 50.29 146 LEU E O 1
ATOM 7061 N N . GLN D 2 147 ? 167.484 98.061 133.714 1.00 53.78 147 GLN E N 1
ATOM 7062 C CA . GLN D 2 147 ? 166.159 98.341 133.186 1.00 53.78 147 GLN E CA 1
ATOM 7063 C C . GLN D 2 147 ? 166.221 99.091 131.865 1.00 53.78 147 GLN E C 1
ATOM 7064 O O . GLN D 2 147 ? 165.392 98.857 130.980 1.00 53.78 147 GLN E O 1
ATOM 7070 N N . ALA D 2 148 ? 167.197 99.978 131.703 1.00 53.44 148 ALA E N 1
ATOM 7071 C CA . ALA D 2 148 ? 167.376 100.642 130.421 1.00 53.44 148 ALA E CA 1
ATOM 7072 C C . ALA D 2 148 ? 167.818 99.683 129.326 1.00 53.44 148 ALA E C 1
ATOM 7073 O O . ALA D 2 148 ? 167.712 100.023 128.146 1.00 53.44 148 ALA E O 1
ATOM 7075 N N . MET D 2 149 ? 168.323 98.503 129.683 1.00 54.30 149 MET E N 1
ATOM 7076 C CA . MET D 2 149 ? 168.698 97.489 128.709 1.00 54.30 149 MET E CA 1
ATOM 7077 C C . MET D 2 149 ? 167.592 96.470 128.485 1.00 54.30 149 MET E C 1
ATOM 7078 O O . MET D 2 149 ? 167.872 95.352 128.039 1.00 54.30 149 MET E O 1
ATOM 7083 N N . ARG D 2 150 ? 166.352 96.817 128.825 1.00 51.31 150 ARG E N 1
ATOM 7084 C CA . ARG D 2 150 ? 165.187 96.000 128.522 1.00 51.31 150 ARG E CA 1
ATOM 7085 C C . ARG D 2 150 ? 164.033 96.873 128.055 1.00 51.31 150 ARG E C 1
ATOM 7086 O O . ARG D 2 150 ? 162.868 96.488 128.156 1.00 51.31 150 ARG E O 1
ATOM 7094 N N . VAL D 2 151 ? 164.352 98.073 127.580 1.00 52.19 151 VAL E N 1
ATOM 7095 C CA . VAL D 2 151 ? 163.426 98.923 126.844 1.00 52.19 151 VAL E CA 1
ATOM 7096 C C . VAL D 2 151 ? 164.185 99.394 125.611 1.00 52.19 151 VAL E C 1
ATOM 7097 O O . VAL D 2 151 ? 163.608 99.969 124.683 1.00 52.19 151 VAL E O 1
ATOM 7101 N N . ALA D 2 152 ? 165.490 99.126 125.587 1.00 52.78 152 ALA E N 1
ATOM 7102 C CA . ALA D 2 152 ? 166.334 99.532 124.473 1.00 52.78 152 ALA E CA 1
ATOM 7103 C C . ALA D 2 152 ? 166.837 98.369 123.635 1.00 52.78 152 ALA E C 1
ATOM 7104 O O . ALA D 2 152 ? 167.354 98.598 122.539 1.00 52.78 152 ALA E O 1
ATOM 7106 N N . ILE D 2 153 ? 166.735 97.139 124.123 1.00 52.39 153 ILE E N 1
ATOM 7107 C CA . ILE D 2 153 ? 167.010 95.972 123.288 1.00 52.39 153 ILE E CA 1
ATOM 7108 C C . ILE D 2 153 ? 165.799 95.635 122.421 1.00 52.39 153 ILE E C 1
ATOM 7109 O O . ILE D 2 153 ? 165.974 95.367 121.224 1.00 52.39 153 ILE E O 1
ATOM 7114 N N . PRO D 2 154 ? 164.560 95.635 122.944 1.00 53.10 154 PRO E N 1
ATOM 7115 C CA . PRO D 2 154 ? 163.419 95.409 122.047 1.00 53.10 154 PRO E CA 1
ATOM 7116 C C . PRO D 2 154 ? 163.185 96.559 121.079 1.00 53.10 154 PRO E C 1
ATOM 7117 O O . PRO D 2 154 ? 162.305 96.472 120.219 1.00 53.10 154 PRO E O 1
ATOM 7121 N N . ALA D 2 155 ? 163.963 97.636 121.194 1.00 51.10 155 ALA E N 1
ATOM 7122 C CA . ALA D 2 155 ? 163.930 98.723 120.226 1.00 51.10 155 ALA E CA 1
ATOM 7123 C C . ALA D 2 155 ? 165.050 98.614 119.206 1.00 51.10 155 ALA E C 1
ATOM 7124 O O . ALA D 2 155 ? 165.214 99.515 118.379 1.00 51.10 155 ALA E O 1
ATOM 7126 N N . VAL D 2 156 ? 165.842 97.549 119.266 1.00 53.43 156 VAL E N 1
ATOM 7127 C CA . VAL D 2 156 ? 166.780 97.224 118.210 1.00 53.43 156 VAL E CA 1
ATOM 7128 C C . VAL D 2 156 ? 166.407 95.928 117.499 1.00 53.43 156 VAL E C 1
ATOM 7129 O O . VAL D 2 156 ? 166.697 95.784 116.306 1.00 53.43 156 VAL E O 1
ATOM 7133 N N . ILE D 2 157 ? 165.737 95.001 118.183 1.00 55.01 157 ILE E N 1
ATOM 7134 C CA . ILE D 2 157 ? 165.158 93.850 117.502 1.00 55.01 157 ILE E CA 1
ATOM 7135 C C . ILE D 2 157 ? 164.120 94.307 116.485 1.00 55.01 157 ILE E C 1
ATOM 7136 O O . ILE D 2 157 ? 163.994 93.731 115.399 1.00 55.01 157 ILE E O 1
ATOM 7141 N N . VAL D 2 158 ? 163.365 95.353 116.819 1.00 57.42 158 VAL E N 1
ATOM 7142 C CA . VAL D 2 158 ? 162.364 95.876 115.895 1.00 57.42 158 VAL E CA 1
ATOM 7143 C C . VAL D 2 158 ? 163.032 96.619 114.744 1.00 57.42 158 VAL E C 1
ATOM 7144 O O . VAL D 2 158 ? 162.818 96.296 113.570 1.00 57.42 158 VAL E O 1
ATOM 7148 N N . ALA D 2 159 ? 163.864 97.610 115.057 1.00 55.89 159 ALA E N 1
ATOM 7149 C CA . ALA D 2 159 ? 164.434 98.465 114.024 1.00 55.89 159 ALA E CA 1
ATOM 7150 C C . ALA D 2 159 ? 165.440 97.752 113.134 1.00 55.89 159 ALA E C 1
ATOM 7151 O O . ALA D 2 159 ? 166.029 98.401 112.265 1.00 55.89 159 ALA E O 1
ATOM 7153 N N . LEU D 2 160 ? 165.671 96.456 113.326 1.00 57.93 160 LEU E N 1
ATOM 7154 C CA . LEU D 2 160 ? 166.432 95.658 112.377 1.00 57.93 160 LEU E CA 1
ATOM 7155 C C . LEU D 2 160 ? 165.593 94.606 111.677 1.00 57.93 160 LEU E C 1
ATOM 7156 O O . LEU D 2 160 ? 166.088 93.965 110.745 1.00 57.93 160 LEU E O 1
ATOM 7161 N N . SER D 2 161 ? 164.349 94.405 112.100 1.00 67.54 161 SER E N 1
ATOM 7162 C CA . SER D 2 161 ? 163.445 93.486 111.432 1.00 67.54 161 SER E CA 1
ATOM 7163 C C . SER D 2 161 ? 162.312 94.199 110.709 1.00 67.54 161 SER E C 1
ATOM 7164 O O . SER D 2 161 ? 161.631 93.576 109.890 1.00 67.54 161 SER E O 1
ATOM 7167 N N . VAL D 2 162 ? 162.092 95.485 110.982 1.00 69.85 162 VAL E N 1
ATOM 7168 C CA . VAL D 2 162 ? 161.102 96.240 110.221 1.00 69.85 162 VAL E CA 1
ATOM 7169 C C . VAL D 2 162 ? 161.551 96.382 108.773 1.00 69.85 162 VAL E C 1
ATOM 7170 O O . VAL D 2 162 ? 160.730 96.495 107.857 1.00 69.85 162 VAL E O 1
ATOM 7174 N N . GLY D 2 163 ? 162.861 96.371 108.543 1.00 76.02 163 GLY E N 1
ATOM 7175 C CA . GLY D 2 163 ? 163.392 96.512 107.204 1.00 76.02 163 GLY E CA 1
ATOM 7176 C C . GLY D 2 163 ? 163.406 95.222 106.409 1.00 76.02 163 GLY E C 1
ATOM 7177 O O . GLY D 2 163 ? 164.441 94.845 105.853 1.00 76.02 163 GLY E O 1
ATOM 7178 N N . THR D 2 164 ? 162.268 94.536 106.344 1.00 78.27 164 THR E N 1
ATOM 7179 C CA . THR D 2 164 ? 162.147 93.346 105.517 1.00 78.27 164 THR E CA 1
ATOM 7180 C C . THR D 2 164 ? 160.723 93.248 104.994 1.00 78.27 164 THR E C 1
ATOM 7181 O O . THR D 2 164 ? 159.782 93.794 105.575 1.00 78.27 164 THR E O 1
ATOM 7185 N N . SER D 2 165 ? 160.578 92.538 103.877 1.00 87.56 165 SER E N 1
ATOM 7186 C CA . SER D 2 165 ? 159.279 92.361 103.245 1.00 87.56 165 SER E CA 1
ATOM 7187 C C . SER D 2 165 ? 158.358 91.442 104.029 1.00 87.56 165 SER E C 1
ATOM 7188 O O . SER D 2 165 ? 157.136 91.523 103.858 1.00 87.56 165 SER E O 1
ATOM 7191 N N . GLU D 2 166 ? 158.907 90.572 104.877 1.00 89.45 166 GLU E N 1
ATOM 7192 C CA . GLU D 2 166 ? 158.073 89.648 105.634 1.00 89.45 166 GLU E CA 1
ATOM 7193 C C . GLU D 2 166 ? 157.118 90.391 106.559 1.00 89.45 166 GLU E C 1
ATOM 7194 O O . GLU D 2 166 ? 155.943 90.025 106.664 1.00 89.45 166 GLU E O 1
ATOM 7200 N N . VAL D 2 167 ? 157.601 91.433 107.231 1.00 86.86 167 VAL E N 1
ATOM 7201 C CA . VAL D 2 167 ? 156.728 92.213 108.099 1.00 86.86 167 VAL E CA 1
ATOM 7202 C C . VAL D 2 167 ? 156.063 93.343 107.322 1.00 86.86 167 VAL E C 1
ATOM 7203 O O . VAL D 2 167 ? 154.870 93.614 107.498 1.00 86.86 167 VAL E O 1
ATOM 7207 N N . GLN D 2 168 ? 156.807 94.002 106.429 1.00 85.24 168 GLN E N 1
ATOM 7208 C CA . GLN D 2 168 ? 156.258 95.143 105.704 1.00 85.24 168 GLN E CA 1
ATOM 7209 C C . GLN D 2 168 ? 155.149 94.755 104.739 1.00 85.24 168 GLN E C 1
ATOM 7210 O O . GLN D 2 168 ? 154.435 95.643 104.260 1.00 85.24 168 GLN E O 1
ATOM 7216 N N . ASN D 2 169 ? 154.990 93.467 104.437 1.00 91.71 169 ASN E N 1
ATOM 7217 C CA . ASN D 2 169 ? 153.867 93.001 103.637 1.00 91.71 169 ASN E CA 1
ATOM 7218 C C . ASN D 2 169 ? 152.797 92.300 104.455 1.00 91.71 169 ASN E C 1
ATOM 7219 O O . ASN D 2 169 ? 151.660 92.187 103.987 1.00 91.71 169 ASN E O 1
ATOM 7224 N N . MET D 2 170 ? 153.128 91.828 105.655 1.00 93.49 170 MET E N 1
ATOM 7225 C CA . MET D 2 170 ? 152.122 91.296 106.561 1.00 93.49 170 MET E CA 1
ATOM 7226 C C . MET D 2 170 ? 151.387 92.394 107.317 1.00 93.49 170 MET E C 1
ATOM 7227 O O . MET D 2 170 ? 150.401 92.103 108.001 1.00 93.49 170 MET E O 1
ATOM 7232 N N . LEU D 2 171 ? 151.841 93.640 107.211 1.00 90.40 171 LEU E N 1
ATOM 7233 C CA . LEU D 2 171 ? 151.193 94.772 107.854 1.00 90.40 171 LEU E CA 1
ATOM 7234 C C . LEU D 2 171 ? 150.221 95.501 106.935 1.00 90.40 171 LEU E C 1
ATOM 7235 O O . LEU D 2 171 ? 149.670 96.531 107.331 1.00 90.40 171 LEU E O 1
ATOM 7240 N N . ASN D 2 172 ? 150.003 94.999 105.720 1.00 93.16 172 ASN E N 1
ATOM 7241 C CA . ASN D 2 172 ? 149.042 95.598 104.806 1.00 93.16 172 ASN E CA 1
ATOM 7242 C C . ASN D 2 172 ? 147.729 94.839 104.713 1.00 93.16 172 ASN E C 1
ATOM 7243 O O . ASN D 2 172 ? 146.748 95.402 104.215 1.00 93.16 172 ASN E O 1
ATOM 7248 N N . ALA D 2 173 ? 147.676 93.593 105.167 1.00 96.97 173 ALA E N 1
ATOM 7249 C CA . ALA D 2 173 ? 146.426 92.833 105.198 1.00 96.97 173 ALA E CA 1
ATOM 7250 C C . ALA D 2 173 ? 145.702 93.070 106.522 1.00 96.97 173 ALA E C 1
ATOM 7251 O O . ALA D 2 173 ? 145.443 92.154 107.303 1.00 96.97 173 ALA E O 1
ATOM 7253 N N . ILE D 2 174 ? 145.383 94.337 106.766 1.00 93.79 174 ILE E N 1
ATOM 7254 C CA . ILE D 2 174 ? 144.787 94.756 108.031 1.00 93.79 174 ILE E CA 1
ATOM 7255 C C . ILE D 2 174 ? 143.290 94.456 108.051 1.00 93.79 174 ILE E C 1
ATOM 7256 O O . ILE D 2 174 ? 142.810 93.859 109.024 1.00 93.79 174 ILE E O 1
ATOM 7261 N N . PRO D 2 175 ? 142.501 94.828 107.025 1.00 91.15 175 PRO E N 1
ATOM 7262 C CA . PRO D 2 175 ? 142.690 95.649 105.823 1.00 91.15 175 PRO E CA 1
ATOM 7263 C C . PRO D 2 175 ? 142.414 97.125 106.079 1.00 91.15 175 PRO E C 1
ATOM 7264 O O . PRO D 2 175 ? 142.398 97.564 107.227 1.00 91.15 175 PRO E O 1
ATOM 7268 N N . GLU D 2 176 ? 142.177 97.877 105.003 1.00 90.40 176 GLU E N 1
ATOM 7269 C CA . GLU D 2 176 ? 141.914 99.306 105.115 1.00 90.40 176 GLU E CA 1
ATOM 7270 C C . GLU D 2 176 ? 140.591 99.620 105.801 1.00 90.40 176 GLU E C 1
ATOM 7271 O O . GLU D 2 176 ? 140.405 100.755 106.253 1.00 90.40 176 GLU E O 1
ATOM 7277 N N . VAL D 2 177 ? 139.669 98.662 105.880 1.00 84.73 177 VAL E N 1
ATOM 7278 C CA . VAL D 2 177 ? 138.448 98.884 106.647 1.00 84.73 177 VAL E CA 1
ATOM 7279 C C . VAL D 2 177 ? 138.751 98.927 108.141 1.00 84.73 177 VAL E C 1
ATOM 7280 O O . VAL D 2 177 ? 138.163 99.722 108.881 1.00 84.73 177 VAL E O 1
ATOM 7284 N N . VAL D 2 178 ? 139.669 98.079 108.608 1.00 82.33 178 VAL E N 1
ATOM 7285 C CA . VAL D 2 178 ? 140.030 98.081 110.020 1.00 82.33 178 VAL E CA 1
ATOM 7286 C C . VAL D 2 178 ? 140.806 99.340 110.378 1.00 82.33 178 VAL E C 1
ATOM 7287 O O . VAL D 2 178 ? 140.623 99.898 111.466 1.00 82.33 178 VAL E O 1
ATOM 7291 N N . THR D 2 179 ? 141.678 99.809 109.484 1.00 80.43 179 THR E N 1
ATOM 7292 C CA . THR D 2 179 ? 142.488 100.983 109.789 1.00 80.43 179 THR E CA 1
ATOM 7293 C C . THR D 2 179 ? 141.619 102.193 110.094 1.00 80.43 179 THR E C 1
ATOM 7294 O O . THR D 2 179 ? 141.826 102.875 111.103 1.00 80.43 179 THR E O 1
ATOM 7298 N N . ASN D 2 180 ? 140.637 102.471 109.240 1.00 78.79 180 ASN E N 1
ATOM 7299 C CA . ASN D 2 180 ? 139.771 103.613 109.481 1.00 78.79 180 ASN E CA 1
ATOM 7300 C C . ASN D 2 180 ? 138.836 103.382 110.656 1.00 78.79 180 ASN E C 1
ATOM 7301 O O . ASN D 2 180 ? 138.243 104.341 111.157 1.00 78.79 180 ASN E O 1
ATOM 7306 N N . GLY D 2 181 ? 138.688 102.143 111.103 1.00 74.53 181 GLY E N 1
ATOM 7307 C CA . GLY D 2 181 ? 137.952 101.870 112.315 1.00 74.53 181 GLY E CA 1
ATOM 7308 C C . GLY D 2 181 ? 138.758 102.020 113.578 1.00 74.53 181 GLY E C 1
ATOM 7309 O O . GLY D 2 181 ? 138.206 101.919 114.677 1.00 74.53 181 GLY E O 1
ATOM 7310 N N . LEU D 2 182 ? 140.066 102.252 113.453 1.00 71.65 182 LEU E N 1
ATOM 7311 C CA . LEU D 2 182 ? 140.919 102.531 114.595 1.00 71.65 182 LEU E CA 1
ATOM 7312 C C . LEU D 2 182 ? 141.263 104.004 114.729 1.00 71.65 182 LEU E C 1
ATOM 7313 O O . LEU D 2 182 ? 141.543 104.455 115.843 1.00 71.65 182 LEU E O 1
ATOM 7318 N N . ASN D 2 183 ? 141.247 104.759 113.630 1.00 72.85 183 ASN E N 1
ATOM 7319 C CA . ASN D 2 183 ? 141.301 106.212 113.710 1.00 72.85 183 ASN E CA 1
ATOM 7320 C C . ASN D 2 183 ? 140.026 106.797 114.291 1.00 72.85 183 ASN E C 1
ATOM 7321 O O . ASN D 2 183 ? 140.001 107.982 114.636 1.00 72.85 183 ASN E O 1
ATOM 7326 N N . ILE D 2 184 ? 138.969 105.995 114.391 1.00 68.50 184 ILE E N 1
ATOM 7327 C CA . ILE D 2 184 ? 137.745 106.429 115.048 1.00 68.50 184 ILE E CA 1
ATOM 7328 C C . ILE D 2 184 ? 137.781 106.111 116.539 1.00 68.50 184 ILE E C 1
ATOM 7329 O O . ILE D 2 184 ? 137.325 106.917 117.355 1.00 68.50 184 ILE E O 1
ATOM 7334 N N . ALA D 2 185 ? 138.332 104.957 116.915 1.00 62.85 185 ALA E N 1
ATOM 7335 C CA . ALA D 2 185 ? 138.545 104.669 118.325 1.00 62.85 185 ALA E CA 1
ATOM 7336 C C . ALA D 2 185 ? 139.633 105.543 118.928 1.00 62.85 185 ALA E C 1
ATOM 7337 O O . ALA D 2 185 ? 139.764 105.591 120.153 1.00 62.85 185 ALA E O 1
ATOM 7339 N N . GLY D 2 186 ? 140.408 106.239 118.101 1.00 59.27 186 GLY E N 1
ATOM 7340 C CA . GLY D 2 186 ? 141.468 107.089 118.601 1.00 59.27 186 GLY E CA 1
ATOM 7341 C C . GLY D 2 186 ? 140.954 108.406 119.141 1.00 59.27 186 GLY E C 1
ATOM 7342 O O . GLY D 2 186 ? 141.721 109.212 119.674 1.00 59.27 186 GLY E O 1
ATOM 7343 N N . GLY D 2 187 ? 139.654 108.641 118.998 1.00 56.03 187 GLY E N 1
ATOM 7344 C CA . GLY D 2 187 ? 139.025 109.798 119.597 1.00 56.03 187 GLY E CA 1
ATOM 7345 C C . GLY D 2 187 ? 138.204 109.405 120.804 1.00 56.03 187 GLY E C 1
ATOM 7346 O O . GLY D 2 187 ? 137.657 110.260 121.503 1.00 56.03 187 GLY E O 1
ATOM 7347 N N . MET D 2 188 ? 138.115 108.101 121.053 1.00 58.15 188 MET E N 1
ATOM 7348 C CA . MET D 2 188 ? 137.319 107.554 122.143 1.00 58.15 188 MET E CA 1
ATOM 7349 C C . MET D 2 188 ? 138.163 106.954 123.258 1.00 58.15 188 MET E C 1
ATOM 7350 O O . MET D 2 188 ? 137.865 107.178 124.433 1.00 58.15 188 MET E O 1
ATOM 7355 N N . ILE D 2 189 ? 139.202 106.186 122.922 1.00 52.71 189 ILE E N 1
ATOM 7356 C CA . ILE D 2 189 ? 140.028 105.558 123.950 1.00 52.71 189 ILE E CA 1
ATOM 7357 C C . ILE D 2 189 ? 140.674 106.604 124.843 1.00 52.71 189 ILE E C 1
ATOM 7358 O O . ILE D 2 189 ? 140.902 106.359 126.034 1.00 52.71 189 ILE E O 1
ATOM 7363 N N . VAL D 2 190 ? 140.943 107.792 124.299 1.00 45.43 190 VAL E N 1
ATOM 7364 C CA . VAL D 2 190 ? 141.544 108.865 125.074 1.00 45.43 190 VAL E CA 1
ATOM 7365 C C . VAL D 2 190 ? 140.724 109.177 126.311 1.00 45.43 190 VAL E C 1
ATOM 7366 O O . VAL D 2 190 ? 141.285 109.546 127.348 1.00 45.43 190 VAL E O 1
ATOM 7370 N N . VAL D 2 191 ? 139.406 108.982 126.244 1.00 44.31 191 VAL E N 1
ATOM 7371 C CA . VAL D 2 191 ? 138.540 109.276 127.377 1.00 44.31 191 VAL E CA 1
ATOM 7372 C C . VAL D 2 191 ? 138.952 108.476 128.600 1.00 44.31 191 VAL E C 1
ATOM 7373 O O . VAL D 2 191 ? 138.911 108.990 129.723 1.00 44.31 191 VAL E O 1
ATOM 7377 N N . VAL D 2 192 ? 139.376 107.224 128.415 1.00 44.22 192 VAL E N 1
ATOM 7378 C CA . VAL D 2 192 ? 139.829 106.450 129.566 1.00 44.22 192 VAL E CA 1
ATOM 7379 C C . VAL D 2 192 ? 140.942 107.186 130.286 1.00 44.22 192 VAL E C 1
ATOM 7380 O O . VAL D 2 192 ? 140.893 107.353 131.511 1.00 44.22 192 VAL E O 1
ATOM 7384 N N . GLY D 2 193 ? 141.927 107.691 129.541 1.00 41.62 193 GLY E N 1
ATOM 7385 C CA . GLY D 2 193 ? 143.003 108.448 130.146 1.00 41.62 193 GLY E CA 1
ATOM 7386 C C . GLY D 2 193 ? 142.532 109.629 130.959 1.00 41.62 193 GLY E C 1
ATOM 7387 O O . GLY D 2 193 ? 143.177 109.979 131.950 1.00 41.62 193 GLY E O 1
ATOM 7388 N N . TYR D 2 194 ? 141.420 110.249 130.575 1.00 39.49 194 TYR E N 1
ATOM 7389 C CA . TYR D 2 194 ? 140.873 111.324 131.387 1.00 39.49 194 TYR E CA 1
ATOM 7390 C C . TYR D 2 194 ? 140.188 110.805 132.637 1.00 39.49 194 TYR E C 1
ATOM 7391 O O . TYR D 2 194 ? 140.381 111.373 133.715 1.00 39.49 194 TYR E O 1
ATOM 7400 N N . ALA D 2 195 ? 139.425 109.717 132.529 1.00 40.38 195 ALA E N 1
ATOM 7401 C CA . ALA D 2 195 ? 138.663 109.244 133.674 1.00 40.38 195 ALA E CA 1
ATOM 7402 C C . ALA D 2 195 ? 139.554 108.812 134.823 1.00 40.38 195 ALA E C 1
ATOM 7403 O O . ALA D 2 195 ? 139.176 108.993 135.982 1.00 40.38 195 ALA E O 1
ATOM 7405 N N . MET D 2 196 ? 140.725 108.248 134.530 1.00 42.57 196 MET E N 1
ATOM 7406 C CA . MET D 2 196 ? 141.655 107.894 135.591 1.00 42.57 196 MET E CA 1
ATOM 7407 C C . MET D 2 196 ? 142.171 109.127 136.307 1.00 42.57 196 MET E C 1
ATOM 7408 O O . MET D 2 196 ? 142.433 109.077 137.512 1.00 42.57 196 MET E O 1
ATOM 7413 N N . VAL D 2 197 ? 142.331 110.233 135.587 1.00 36.77 197 VAL E N 1
ATOM 7414 C CA . VAL D 2 197 ? 142.802 111.461 136.212 1.00 36.77 197 VAL E CA 1
ATOM 7415 C C . VAL D 2 197 ? 141.719 112.074 137.089 1.00 36.77 197 VAL E C 1
ATOM 7416 O O . VAL D 2 197 ? 141.959 112.385 138.259 1.00 36.77 197 VAL E O 1
ATOM 7420 N N . ILE D 2 198 ? 140.504 112.223 136.556 1.00 36.46 198 ILE E N 1
ATOM 7421 C CA . ILE D 2 198 ? 139.422 112.827 137.325 1.00 36.46 198 ILE E CA 1
ATOM 7422 C C . ILE D 2 198 ? 139.096 111.997 138.557 1.00 36.46 198 ILE E C 1
ATOM 7423 O O . ILE D 2 198 ? 138.642 112.536 139.571 1.00 36.46 198 ILE E O 1
ATOM 7428 N N . ASN D 2 199 ? 139.310 110.684 138.499 1.00 41.52 199 ASN E N 1
ATOM 7429 C CA . ASN D 2 199 ? 139.059 109.853 139.669 1.00 41.52 199 ASN E CA 1
ATOM 7430 C C . ASN D 2 199 ? 140.018 110.166 140.806 1.00 41.52 199 ASN E C 1
ATOM 7431 O O . ASN D 2 199 ? 139.674 109.964 141.975 1.00 41.52 199 ASN E O 1
ATOM 7436 N N . MET D 2 200 ? 141.221 110.644 140.495 1.00 43.61 200 MET E N 1
ATOM 7437 C CA . MET D 2 200 ? 142.142 111.018 141.560 1.00 43.61 200 MET E CA 1
ATOM 7438 C C . MET D 2 200 ? 141.692 112.301 142.238 1.00 43.61 200 MET E C 1
ATOM 7439 O O . MET D 2 200 ? 141.535 112.351 143.463 1.00 43.61 200 MET E O 1
ATOM 7444 N N . MET D 2 201 ? 141.491 113.349 141.454 1.00 40.95 201 MET E N 1
ATOM 7445 C CA . MET D 2 201 ? 141.150 114.675 141.957 1.00 40.95 201 MET E CA 1
ATOM 7446 C C . MET D 2 201 ? 139.644 114.913 141.993 1.00 40.95 201 MET E C 1
ATOM 7447 O O . MET D 2 201 ? 139.156 115.963 141.590 1.00 40.95 201 MET E O 1
ATOM 7452 N N . ARG D 2 202 ? 138.881 113.973 142.539 1.00 43.11 202 ARG E N 1
ATOM 7453 C CA . ARG D 2 202 ? 137.431 114.129 142.570 1.00 43.11 202 ARG E CA 1
ATOM 7454 C C . ARG D 2 202 ? 137.001 114.459 143.993 1.00 43.11 202 ARG E C 1
ATOM 7455 O O . ARG D 2 202 ? 137.120 113.658 144.918 1.00 43.11 202 ARG E O 1
ATOM 7463 N N . ALA D 2 203 ? 136.504 115.675 144.157 1.00 35.89 203 ALA E N 1
ATOM 7464 C CA . ALA D 2 203 ? 135.816 116.085 145.368 1.00 35.89 203 ALA E CA 1
ATOM 7465 C C . ALA D 2 203 ? 134.406 116.507 144.991 1.00 35.89 203 ALA E C 1
ATOM 7466 O O . ALA D 2 203 ? 134.211 117.199 143.988 1.00 35.89 203 ALA E O 1
ATOM 7468 N N . GLY D 2 204 ? 133.425 116.083 145.786 1.00 35.52 204 GLY E N 1
ATOM 7469 C CA . GLY D 2 204 ? 132.041 116.351 145.440 1.00 35.52 204 GLY E CA 1
ATOM 7470 C C . GLY D 2 204 ? 131.707 117.820 145.318 1.00 35.52 204 GLY E C 1
ATOM 7471 O O . GLY D 2 204 ? 130.833 118.182 144.526 1.00 35.52 204 GLY E O 1
ATOM 7472 N N . TYR D 2 205 ? 132.386 118.674 146.076 1.00 33.42 205 TYR E N 1
ATOM 7473 C CA . TYR D 2 205 ? 132.124 120.102 146.042 1.00 33.42 205 TYR E CA 1
ATOM 7474 C C . TYR D 2 205 ? 132.935 120.841 144.989 1.00 33.42 205 TYR E C 1
ATOM 7475 O O . TYR D 2 205 ? 132.669 122.022 144.749 1.00 33.42 205 TYR E O 1
ATOM 7484 N N . LEU D 2 206 ? 133.907 120.186 144.357 1.00 31.68 206 LEU E N 1
ATOM 7485 C CA . LEU D 2 206 ? 134.693 120.797 143.296 1.00 31.68 206 LEU E CA 1
ATOM 7486 C C . LEU D 2 206 ? 134.245 120.374 141.912 1.00 31.68 206 LEU E C 1
ATOM 7487 O O . LEU D 2 206 ? 134.771 120.886 140.923 1.00 31.68 206 LEU E O 1
ATOM 7492 N N . MET D 2 207 ? 133.299 119.457 141.819 1.00 31.15 207 MET E N 1
ATOM 7493 C CA . MET D 2 207 ? 132.735 119.055 140.540 1.00 31.15 207 MET E CA 1
ATOM 7494 C C . MET D 2 207 ? 132.092 120.213 139.784 1.00 31.15 207 MET E C 1
ATOM 7495 O O . MET D 2 207 ? 132.037 120.162 138.551 1.00 31.15 207 MET E O 1
ATOM 7500 N N . PRO D 2 208 ? 131.584 121.257 140.447 1.00 28.48 208 PRO E N 1
ATOM 7501 C CA . PRO D 2 208 ? 131.176 122.449 139.693 1.00 28.48 208 PRO E CA 1
ATOM 7502 C C . PRO D 2 208 ? 132.269 123.025 138.817 1.00 28.48 208 PRO E C 1
ATOM 7503 O O . PRO D 2 208 ? 131.953 123.618 137.783 1.00 28.48 208 PRO E O 1
ATOM 7507 N N . PHE D 2 209 ? 133.540 122.868 139.182 1.00 28.40 209 PHE E N 1
ATOM 7508 C CA . PHE D 2 209 ? 134.626 123.334 138.329 1.00 28.40 209 PHE E CA 1
ATOM 7509 C C . PHE D 2 209 ? 134.882 122.412 137.148 1.00 28.40 209 PHE E C 1
ATOM 7510 O O . PHE D 2 209 ? 135.540 122.828 136.193 1.00 28.40 209 PHE E O 1
ATOM 7518 N N . PHE D 2 210 ? 134.386 121.177 137.190 1.00 28.76 210 PHE E N 1
ATOM 7519 C CA . PHE D 2 210 ? 134.459 120.312 136.020 1.00 28.76 210 PHE E CA 1
ATOM 7520 C C . PHE D 2 210 ? 133.509 120.796 134.937 1.00 28.76 210 PHE E C 1
ATOM 7521 O O . PHE D 2 210 ? 133.942 121.215 133.858 1.00 28.76 210 PHE E O 1
ATOM 7529 N N . TYR D 2 211 ? 132.209 120.795 135.229 1.00 27.75 211 TYR E N 1
ATOM 7530 C CA . TYR D 2 211 ? 131.187 121.210 134.280 1.00 27.75 211 TYR E CA 1
ATOM 7531 C C . TYR D 2 211 ? 131.312 122.665 133.872 1.00 27.75 211 TYR E C 1
ATOM 7532 O O . TYR D 2 211 ? 130.730 123.059 132.861 1.00 27.75 211 TYR E O 1
ATOM 7541 N N . LEU D 2 212 ? 132.026 123.476 134.640 1.00 26.46 212 LEU E N 1
ATOM 7542 C CA . LEU D 2 212 ? 132.357 124.821 134.203 1.00 26.46 212 LEU E CA 1
ATOM 7543 C C . LEU D 2 212 ? 133.456 124.832 133.157 1.00 26.46 212 LEU E C 1
ATOM 7544 O O . LEU D 2 212 ? 133.342 125.549 132.160 1.00 26.46 212 LEU E O 1
ATOM 7549 N N . GLY D 2 213 ? 134.513 124.044 133.353 1.00 27.55 213 GLY E N 1
ATOM 7550 C CA . GLY D 2 213 ? 135.524 123.921 132.323 1.00 27.55 213 GLY E CA 1
ATOM 7551 C C . GLY D 2 213 ? 135.083 123.095 131.145 1.00 27.55 213 GLY E C 1
ATOM 7552 O O . GLY D 2 213 ? 135.757 123.091 130.114 1.00 27.55 213 GLY E O 1
ATOM 7553 N N . PHE D 2 214 ? 133.963 122.393 131.286 1.00 30.84 214 PHE E N 1
ATOM 7554 C CA . PHE D 2 214 ? 133.373 121.670 130.168 1.00 30.84 214 PHE E CA 1
ATOM 7555 C C . PHE D 2 214 ? 132.647 122.626 129.232 1.00 30.84 214 PHE E C 1
ATOM 7556 O O . PHE D 2 214 ? 132.994 122.739 128.052 1.00 30.84 214 PHE E O 1
ATOM 7564 N N . VAL D 2 215 ? 131.664 123.359 129.759 1.00 30.61 215 VAL E N 1
ATOM 7565 C CA . VAL D 2 215 ? 130.851 124.244 128.932 1.00 30.61 215 VAL E CA 1
ATOM 7566 C C . VAL D 2 215 ? 131.711 125.312 128.274 1.00 30.61 215 VAL E C 1
ATOM 7567 O O . VAL D 2 215 ? 131.573 125.583 127.076 1.00 30.61 215 VAL E O 1
ATOM 7571 N N . THR D 2 216 ? 132.628 125.920 129.028 1.00 30.20 216 THR E N 1
ATOM 7572 C CA . THR D 2 216 ? 133.478 126.952 128.449 1.00 30.20 216 THR E CA 1
ATOM 7573 C C . THR D 2 216 ? 134.379 126.419 127.351 1.00 30.20 216 THR E C 1
ATOM 7574 O O . THR D 2 216 ? 134.953 127.221 126.611 1.00 30.20 216 THR E O 1
ATOM 7578 N N . ALA D 2 217 ? 134.535 125.105 127.233 1.00 30.93 217 ALA E N 1
ATOM 7579 C CA . ALA D 2 217 ? 135.254 124.559 126.096 1.00 30.93 217 ALA E CA 1
ATOM 7580 C C . ALA D 2 217 ? 134.382 124.446 124.861 1.00 30.93 217 ALA E C 1
ATOM 7581 O O . ALA D 2 217 ? 134.884 124.632 123.750 1.00 30.93 217 ALA E O 1
ATOM 7583 N N . ALA D 2 218 ? 133.092 124.164 125.030 1.00 32.13 218 ALA E N 1
ATOM 7584 C CA . ALA D 2 218 ? 132.215 123.967 123.885 1.00 32.13 218 ALA E CA 1
ATOM 7585 C C . ALA D 2 218 ? 132.035 125.243 123.076 1.00 32.13 218 ALA E C 1
ATOM 7586 O O . ALA D 2 218 ? 132.064 125.206 121.843 1.00 32.13 218 ALA E O 1
ATOM 7588 N N . PHE D 2 219 ? 131.865 126.378 123.749 1.00 31.66 219 PHE E N 1
ATOM 7589 C CA . PHE D 2 219 ? 131.415 127.601 123.106 1.00 31.66 219 PHE E CA 1
ATOM 7590 C C . PHE D 2 219 ? 132.444 128.712 123.081 1.00 31.66 219 PHE E C 1
ATOM 7591 O O . PHE D 2 219 ? 132.067 129.864 122.855 1.00 31.66 219 PHE E O 1
ATOM 7599 N N . THR D 2 220 ? 133.708 128.419 123.333 1.00 31.65 220 THR E N 1
ATOM 7600 C CA . THR D 2 220 ? 134.743 129.437 123.375 1.00 31.65 220 THR E CA 1
ATOM 7601 C C . THR D 2 220 ? 135.993 128.877 122.711 1.00 31.65 220 THR E C 1
ATOM 7602 O O . THR D 2 220 ? 136.158 127.659 122.608 1.00 31.65 220 THR E O 1
ATOM 7606 N N . ASN D 2 221 ? 136.867 129.765 122.239 1.00 33.58 221 ASN E N 1
ATOM 7607 C CA . ASN D 2 221 ? 138.077 129.371 121.523 1.00 33.58 221 ASN E CA 1
ATOM 7608 C C . ASN D 2 221 ? 139.349 129.636 122.319 1.00 33.58 221 ASN E C 1
ATOM 7609 O O . ASN D 2 221 ? 140.343 130.094 121.758 1.00 33.58 221 ASN E O 1
ATOM 7614 N N . PHE D 2 222 ? 139.353 129.364 123.622 1.00 29.38 222 PHE E N 1
ATOM 7615 C CA . PHE D 2 222 ? 140.587 129.454 124.387 1.00 29.38 222 PHE E CA 1
ATOM 7616 C C . PHE D 2 222 ? 141.549 128.337 123.994 1.00 29.38 222 PHE E C 1
ATOM 7617 O O . PHE D 2 222 ? 141.160 127.315 123.426 1.00 29.38 222 PHE E O 1
ATOM 7625 N N . ASN D 2 223 ? 142.824 128.541 124.315 1.00 31.46 223 ASN E N 1
ATOM 7626 C CA . ASN D 2 223 ? 143.835 127.504 124.172 1.00 31.46 223 ASN E CA 1
ATOM 7627 C C . ASN D 2 223 ? 143.709 126.541 125.342 1.00 31.46 223 ASN E C 1
ATOM 7628 O O . ASN D 2 223 ? 142.733 126.559 126.093 1.00 31.46 223 ASN E O 1
ATOM 7633 N N . LEU D 2 224 ? 144.706 125.680 125.514 1.00 32.43 224 LEU E N 1
ATOM 7634 C CA . LEU D 2 224 ? 144.896 125.019 126.792 1.00 32.43 224 LEU E CA 1
ATOM 7635 C C . LEU D 2 224 ? 145.813 125.800 127.714 1.00 32.43 224 LEU E C 1
ATOM 7636 O O . LEU D 2 224 ? 145.776 125.582 128.927 1.00 32.43 224 LEU E O 1
ATOM 7641 N N . VAL D 2 225 ? 146.621 126.711 127.175 1.00 29.10 225 VAL E N 1
ATOM 7642 C CA . VAL D 2 225 ? 147.350 127.640 128.031 1.00 29.10 225 VAL E CA 1
ATOM 7643 C C . VAL D 2 225 ? 146.384 128.613 128.690 1.00 29.10 225 VAL E C 1
ATOM 7644 O O . VAL D 2 225 ? 146.467 128.873 129.895 1.00 29.10 225 VAL E O 1
ATOM 7648 N N . ALA D 2 226 ? 145.447 129.158 127.915 1.00 27.61 226 ALA E N 1
ATOM 7649 C CA . ALA D 2 226 ? 144.437 130.041 128.479 1.00 27.61 226 ALA E CA 1
ATOM 7650 C C . ALA D 2 226 ? 143.531 129.327 129.470 1.00 27.61 226 ALA E C 1
ATOM 7651 O O . ALA D 2 226 ? 143.185 129.908 130.501 1.00 27.61 226 ALA E O 1
ATOM 7653 N N . LEU D 2 227 ? 143.140 128.089 129.188 1.00 26.83 227 LEU E N 1
ATOM 7654 C CA . LEU D 2 227 ? 142.354 127.301 130.124 1.00 26.83 227 LEU E CA 1
ATOM 7655 C C . LEU D 2 227 ? 143.172 126.808 131.303 1.00 26.83 227 LEU E C 1
ATOM 7656 O O . LEU D 2 227 ? 142.591 126.380 132.302 1.00 26.83 227 LEU E O 1
ATOM 7661 N N . GLY D 2 228 ? 144.495 126.840 131.211 1.00 25.84 228 GLY E N 1
ATOM 7662 C CA . GLY D 2 228 ? 145.321 126.468 132.338 1.00 25.84 228 GLY E CA 1
ATOM 7663 C C . GLY D 2 228 ? 145.659 127.662 133.198 1.00 25.84 228 GLY E C 1
ATOM 7664 O O . GLY D 2 228 ? 146.062 127.511 134.352 1.00 25.84 228 GLY E O 1
ATOM 7665 N N . VAL D 2 229 ? 145.500 128.858 132.642 1.00 24.14 229 VAL E N 1
ATOM 7666 C CA . VAL D 2 229 ? 145.686 130.097 133.383 1.00 24.14 229 VAL E CA 1
ATOM 7667 C C . VAL D 2 229 ? 144.399 130.539 134.065 1.00 24.14 229 VAL E C 1
ATOM 7668 O O . VAL D 2 229 ? 144.420 130.960 135.223 1.00 24.14 229 VAL E O 1
ATOM 7672 N N . ILE D 2 230 ? 143.269 130.447 133.365 1.00 23.92 230 ILE E N 1
ATOM 7673 C CA . ILE D 2 230 ? 141.989 130.704 134.008 1.00 23.92 230 ILE E CA 1
ATOM 7674 C C . ILE D 2 230 ? 141.777 129.736 135.158 1.00 23.92 230 ILE E C 1
ATOM 7675 O O . ILE D 2 230 ? 141.241 130.114 136.203 1.00 23.92 230 ILE E O 1
ATOM 7680 N N . GLY D 2 231 ? 142.203 128.483 134.999 1.00 24.73 231 GLY E N 1
ATOM 7681 C CA . GLY D 2 231 ? 142.080 127.529 136.085 1.00 24.73 231 GLY E CA 1
ATOM 7682 C C . GLY D 2 231 ? 142.843 127.943 137.329 1.00 24.73 231 GLY E C 1
ATOM 7683 O O . GLY D 2 231 ? 142.308 127.883 138.436 1.00 24.73 231 GLY E O 1
ATOM 7684 N N . THR D 2 232 ? 144.098 128.371 137.170 1.00 25.06 232 THR E N 1
ATOM 7685 C CA . THR D 2 232 ? 144.878 128.769 138.337 1.00 25.06 232 THR E CA 1
ATOM 7686 C C . THR D 2 232 ? 144.368 130.060 138.945 1.00 25.06 232 THR E C 1
ATOM 7687 O O . THR D 2 232 ? 144.420 130.223 140.166 1.00 25.06 232 THR E O 1
ATOM 7691 N N . VAL D 2 233 ? 143.883 130.989 138.125 1.00 24.73 233 VAL E N 1
ATOM 7692 C CA . VAL D 2 233 ? 143.295 132.203 138.677 1.00 24.73 233 VAL E CA 1
ATOM 7693 C C . VAL D 2 233 ? 142.064 131.867 139.505 1.00 24.73 233 VAL E C 1
ATOM 7694 O O . VAL D 2 233 ? 141.902 132.352 140.631 1.00 24.73 233 VAL E O 1
ATOM 7698 N N . MET D 2 234 ? 141.194 131.008 138.977 1.00 26.67 234 MET E N 1
ATOM 7699 C CA . MET D 2 234 ? 140.026 130.565 139.720 1.00 26.67 234 MET E CA 1
ATOM 7700 C C . MET D 2 234 ? 140.405 129.848 141.003 1.00 26.67 234 MET E C 1
ATOM 7701 O O . MET D 2 234 ? 139.784 130.094 142.038 1.00 26.67 234 MET E O 1
ATOM 7706 N N . ALA D 2 235 ? 141.410 128.973 140.962 1.00 26.99 235 ALA E N 1
ATOM 7707 C CA . ALA D 2 235 ? 141.845 128.274 142.163 1.00 26.99 235 ALA E CA 1
ATOM 7708 C C . ALA D 2 235 ? 142.403 129.220 143.213 1.00 26.99 235 ALA E C 1
ATOM 7709 O O . ALA D 2 235 ? 142.056 129.100 144.392 1.00 26.99 235 ALA E O 1
ATOM 7711 N N . VAL D 2 236 ? 143.253 130.165 142.815 1.00 27.46 236 VAL E N 1
ATOM 7712 C CA . VAL D 2 236 ? 143.803 131.109 143.779 1.00 27.46 236 VAL E CA 1
ATOM 7713 C C . VAL D 2 236 ? 142.696 131.945 144.400 1.00 27.46 236 VAL E C 1
ATOM 7714 O O . VAL D 2 236 ? 142.686 132.174 145.612 1.00 27.46 236 VAL E O 1
ATOM 7718 N N . LEU D 2 237 ? 141.739 132.406 143.591 1.00 27.12 237 LEU E N 1
ATOM 7719 C CA . LEU D 2 237 ? 140.668 133.223 144.150 1.00 27.12 237 LEU E CA 1
ATOM 7720 C C . LEU D 2 237 ? 139.729 132.411 145.029 1.00 27.12 237 LEU E C 1
ATOM 7721 O O . LEU D 2 237 ? 139.195 132.940 146.007 1.00 27.12 237 LEU E O 1
ATOM 7726 N N . TYR D 2 238 ? 139.501 131.139 144.704 1.00 29.29 238 TYR E N 1
ATOM 7727 C CA . TYR D 2 238 ? 138.689 130.309 145.583 1.00 29.29 238 TYR E CA 1
ATOM 7728 C C . TYR D 2 238 ? 139.379 130.084 146.920 1.00 29.29 238 TYR E C 1
ATOM 7729 O O . TYR D 2 238 ? 138.732 130.118 147.971 1.00 29.29 238 TYR E O 1
ATOM 7738 N N . ILE D 2 239 ? 140.691 129.844 146.905 1.00 32.57 239 ILE E N 1
ATOM 7739 C CA . ILE D 2 239 ? 141.416 129.683 148.161 1.00 32.57 239 ILE E CA 1
ATOM 7740 C C . ILE D 2 239 ? 141.453 130.996 148.931 1.00 32.57 239 ILE E C 1
ATOM 7741 O O . ILE D 2 239 ? 141.488 131.001 150.166 1.00 32.57 239 ILE E O 1
ATOM 7746 N N . GLN D 2 240 ? 141.445 132.124 148.223 1.00 30.28 240 GLN E N 1
ATOM 7747 C CA . GLN D 2 240 ? 141.451 133.430 148.871 1.00 30.28 240 GLN E CA 1
ATOM 7748 C C . GLN D 2 240 ? 140.139 133.696 149.597 1.00 30.28 240 GLN E C 1
ATOM 7749 O O . GLN D 2 240 ? 140.136 134.265 150.693 1.00 30.28 240 GLN E O 1
ATOM 7755 N N . LEU D 2 241 ? 139.030 133.305 148.993 1.00 31.44 241 LEU E N 1
ATOM 7756 C CA . LEU D 2 241 ? 137.710 133.269 149.606 1.00 31.44 241 LEU E CA 1
ATOM 7757 C C . LEU D 2 241 ? 137.580 131.947 150.365 1.00 31.44 241 LEU E C 1
ATOM 7758 O O . LEU D 2 241 ? 138.587 131.368 150.778 1.00 31.44 241 LEU E O 1
ATOM 7763 N N . SER D 2 242 ? 136.354 131.484 150.605 1.00 40.75 242 SER E N 1
ATOM 7764 C CA . SER D 2 242 ? 136.134 130.216 151.298 1.00 40.75 242 SER E CA 1
ATOM 7765 C C . SER D 2 242 ? 136.628 130.294 152.732 1.00 40.75 242 SER E C 1
ATOM 7766 O O . SER D 2 242 ? 137.727 129.817 153.037 1.00 40.75 242 SER E O 1
ATOM 7769 N N . PRO D 2 243 ? 135.847 130.892 153.634 1.00 50.79 243 PRO E N 1
ATOM 7770 C CA . PRO D 2 243 ? 136.361 131.234 154.966 1.00 50.79 243 PRO E CA 1
ATOM 7771 C C . PRO D 2 243 ? 136.818 130.038 155.787 1.00 50.79 243 PRO E C 1
ATOM 7772 O O . PRO D 2 243 ? 137.153 130.196 156.964 1.00 50.79 243 PRO E O 1
ATOM 7776 N N . LYS D 2 244 ? 136.822 128.841 155.200 1.00 51.29 244 LYS E N 1
ATOM 7777 C CA . LYS D 2 244 ? 137.459 127.711 155.867 1.00 51.29 244 LYS E CA 1
ATOM 7778 C C . LYS D 2 244 ? 138.910 128.023 156.207 1.00 51.29 244 LYS E C 1
ATOM 7779 O O . LYS D 2 244 ? 139.438 127.547 157.218 1.00 51.29 244 LYS E O 1
ATOM 7785 N N . TYR D 2 245 ? 139.570 128.832 155.384 1.00 49.98 245 TYR E N 1
ATOM 7786 C CA . TYR D 2 245 ? 140.932 129.266 155.655 1.00 49.98 245 TYR E CA 1
ATOM 7787 C C . TYR D 2 245 ? 140.996 130.597 156.387 1.00 49.98 245 TYR E C 1
ATOM 7788 O O . TYR D 2 245 ? 142.098 131.093 156.637 1.00 49.98 245 TYR E O 1
ATOM 7797 N N . ASN D 2 246 ? 139.854 131.193 156.727 1.00 55.15 246 ASN E N 1
ATOM 7798 C CA . ASN D 2 246 ? 139.844 132.420 157.517 1.00 55.15 246 ASN E CA 1
ATOM 7799 C C . ASN D 2 246 ? 139.709 132.116 159.005 1.00 55.15 246 ASN E C 1
ATOM 7800 O O . ASN D 2 246 ? 140.562 132.508 159.808 1.00 55.15 246 ASN E O 1
ATOM 7805 N N . ARG D 2 247 ? 138.510 131.642 159.304 1.00 61.72 247 ARG E N 1
ATOM 7806 C CA . ARG D 2 247 ? 138.020 131.392 160.636 1.00 61.72 247 ARG E CA 1
ATOM 7807 C C . ARG D 2 247 ? 138.729 130.369 161.451 1.00 61.72 247 ARG E C 1
ATOM 7808 O O . ARG D 2 247 ? 139.523 129.575 160.962 1.00 61.72 247 ARG E O 1
ATOM 7816 N N . VAL D 2 248 ? 138.368 130.386 162.722 1.00 66.70 248 VAL E N 1
ATOM 7817 C CA . VAL D 2 248 ? 138.968 129.512 163.720 1.00 66.70 248 VAL E CA 1
ATOM 7818 C C . VAL D 2 248 ? 137.950 129.177 164.808 1.00 66.70 248 VAL E C 1
ATOM 7819 O O . VAL D 2 248 ? 136.822 129.673 164.796 1.00 66.70 248 VAL E O 1
ATOM 7823 N N . LYS E 1 11 ? 126.006 181.106 162.229 1.00 79.21 14 LYS C N 1
ATOM 7824 C CA . LYS E 1 11 ? 124.633 181.584 162.311 1.00 79.21 14 LYS C CA 1
ATOM 7825 C C . LYS E 1 11 ? 123.736 180.871 161.313 1.00 79.21 14 LYS C C 1
ATOM 7826 O O . LYS E 1 11 ? 123.153 181.501 160.433 1.00 79.21 14 LYS C O 1
ATOM 7832 N N . LYS E 1 12 ? 123.625 179.550 161.472 1.00 79.25 15 LYS C N 1
ATOM 7833 C CA . LYS E 1 12 ? 122.707 178.739 160.682 1.00 79.25 15 LYS C CA 1
ATOM 7834 C C . LYS E 1 12 ? 122.976 178.887 159.191 1.00 79.25 15 LYS C C 1
ATOM 7835 O O . LYS E 1 12 ? 122.160 179.471 158.470 1.00 79.25 15 LYS C O 1
ATOM 7841 N N . LEU E 1 13 ? 124.134 178.403 158.733 1.00 76.47 16 LEU C N 1
ATOM 7842 C CA . LEU E 1 13 ? 124.509 178.423 157.317 1.00 76.47 16 LEU C CA 1
ATOM 7843 C C . LEU E 1 13 ? 123.337 177.914 156.482 1.00 76.47 16 LEU C C 1
ATOM 7844 O O . LEU E 1 13 ? 122.905 176.763 156.583 1.00 76.47 16 LEU C O 1
ATOM 7849 N N . THR E 1 14 ? 122.822 178.804 155.634 1.00 75.11 17 THR C N 1
ATOM 7850 C CA . THR E 1 14 ? 121.650 178.521 154.814 1.00 75.11 17 THR C CA 1
ATOM 7851 C C . THR E 1 14 ? 121.898 177.327 153.903 1.00 75.11 17 THR C C 1
ATOM 7852 O O . THR E 1 14 ? 123.046 177.034 153.559 1.00 75.11 17 THR C O 1
ATOM 7856 N N . GLN E 1 15 ? 120.832 176.626 153.521 1.00 72.91 18 GLN C N 1
ATOM 7857 C CA . GLN E 1 15 ? 120.977 175.463 152.647 1.00 72.91 18 GLN C CA 1
ATOM 7858 C C . GLN E 1 15 ? 121.605 175.884 151.323 1.00 72.91 18 GLN C C 1
ATOM 7859 O O . GLN E 1 15 ? 122.466 175.186 150.781 1.00 72.91 18 GLN C O 1
ATOM 7865 N N . SER E 1 16 ? 121.190 177.035 150.795 1.00 71.58 19 SER C N 1
ATOM 7866 C CA . SER E 1 16 ? 121.719 177.536 149.533 1.00 71.58 19 SER C CA 1
ATOM 7867 C C . SER E 1 16 ? 123.200 177.872 149.650 1.00 71.58 19 SER C C 1
ATOM 7868 O O . SER E 1 16 ? 123.908 177.941 148.642 1.00 71.58 19 SER C O 1
ATOM 7871 N N . ASP E 1 17 ? 123.689 178.072 150.871 1.00 70.11 20 ASP C N 1
ATOM 7872 C CA . ASP E 1 17 ? 125.106 178.355 151.046 1.00 70.11 20 ASP C CA 1
ATOM 7873 C C . ASP E 1 17 ? 125.934 177.117 150.732 1.00 70.11 20 ASP C C 1
ATOM 7874 O O . ASP E 1 17 ? 127.054 177.223 150.228 1.00 70.11 20 ASP C O 1
ATOM 7879 N N . ILE E 1 18 ? 125.394 175.937 151.021 1.00 66.19 21 ILE C N 1
ATOM 7880 C CA . ILE E 1 18 ? 126.063 174.689 150.669 1.00 66.19 21 ILE C CA 1
ATOM 7881 C C . ILE E 1 18 ? 126.057 174.527 149.155 1.00 66.19 21 ILE C C 1
ATOM 7882 O O . ILE E 1 18 ? 127.036 174.057 148.564 1.00 66.19 21 ILE C O 1
ATOM 7887 N N . ARG E 1 19 ? 124.950 174.909 148.521 1.00 65.43 22 ARG C N 1
ATOM 7888 C CA . ARG E 1 19 ? 124.857 174.919 147.067 1.00 65.43 22 ARG C CA 1
ATOM 7889 C C . ARG E 1 19 ? 125.933 175.833 146.498 1.00 65.43 22 ARG C C 1
ATOM 7890 O O . ARG E 1 19 ? 126.522 175.543 145.454 1.00 65.43 22 ARG C O 1
ATOM 7898 N N . GLY E 1 20 ? 126.185 176.941 147.183 1.00 61.39 23 GLY C N 1
ATOM 7899 C CA . GLY E 1 20 ? 127.232 177.861 146.789 1.00 61.39 23 GLY C CA 1
ATOM 7900 C C . GLY E 1 20 ? 128.627 177.296 146.953 1.00 61.39 23 GLY C C 1
ATOM 7901 O O . GLY E 1 20 ? 129.479 177.482 146.083 1.00 61.39 23 GLY C O 1
ATOM 7902 N N . VAL E 1 21 ? 128.878 176.611 148.070 1.00 57.41 24 VAL C N 1
ATOM 7903 C CA . VAL E 1 21 ? 130.198 176.025 148.283 1.00 57.41 24 VAL C CA 1
ATOM 7904 C C . VAL E 1 21 ? 130.460 174.919 147.272 1.00 57.41 24 VAL C C 1
ATOM 7905 O O . VAL E 1 21 ? 131.584 174.774 146.781 1.00 57.41 24 VAL C O 1
ATOM 7909 N N . PHE E 1 22 ? 129.447 174.121 146.944 1.00 55.82 25 PHE C N 1
ATOM 7910 C CA . PHE E 1 22 ? 129.589 173.167 145.850 1.00 55.82 25 PHE C CA 1
ATOM 7911 C C . PHE E 1 22 ? 130.003 173.820 144.541 1.00 55.82 25 PHE C C 1
ATOM 7912 O O . PHE E 1 22 ? 130.979 173.382 143.925 1.00 55.82 25 PHE C O 1
ATOM 7920 N N . LEU E 1 23 ? 129.298 174.854 144.102 1.00 53.45 26 LEU C N 1
ATOM 7921 C CA . LEU E 1 23 ? 129.628 175.512 142.848 1.00 53.45 26 LEU C CA 1
ATOM 7922 C C . LEU E 1 23 ? 130.973 176.206 142.891 1.00 53.45 26 LEU C C 1
ATOM 7923 O O . LEU E 1 23 ? 131.634 176.307 141.855 1.00 53.45 26 LEU C O 1
ATOM 7928 N N . ARG E 1 24 ? 131.388 176.693 144.053 1.00 50.31 27 ARG C N 1
ATOM 7929 C CA . ARG E 1 24 ? 132.664 177.365 144.192 1.00 50.31 27 ARG C CA 1
ATOM 7930 C C . ARG E 1 24 ? 133.805 176.401 144.471 1.00 50.31 27 ARG C C 1
ATOM 7931 O O . ARG E 1 24 ? 134.963 176.828 144.492 1.00 50.31 27 ARG C O 1
ATOM 7939 N N . SER E 1 25 ? 133.515 175.117 144.657 1.00 52.26 28 SER C N 1
ATOM 7940 C CA . SER E 1 25 ? 134.545 174.116 144.898 1.00 52.26 28 SER C CA 1
ATOM 7941 C C . SER E 1 25 ? 134.907 173.369 143.627 1.00 52.26 28 SER C C 1
ATOM 7942 O O . SER E 1 25 ? 135.863 172.589 143.620 1.00 52.26 28 SER C O 1
ATOM 7945 N N . ASN E 1 26 ? 134.141 173.574 142.557 1.00 50.19 29 ASN C N 1
ATOM 7946 C CA . ASN E 1 26 ? 134.455 172.926 141.292 1.00 50.19 29 ASN C CA 1
ATOM 7947 C C . ASN E 1 26 ? 135.837 173.338 140.817 1.00 50.19 29 ASN C C 1
ATOM 7948 O O . ASN E 1 26 ? 136.615 172.497 140.365 1.00 50.19 29 ASN C O 1
ATOM 7953 N N . LEU E 1 27 ? 136.163 174.621 140.920 1.00 46.33 30 LEU C N 1
ATOM 7954 C CA . LEU E 1 27 ? 137.492 175.096 140.555 1.00 46.33 30 LEU C CA 1
ATOM 7955 C C . LEU E 1 27 ? 138.363 175.189 141.808 1.00 46.33 30 LEU C C 1
ATOM 7956 O O . LEU E 1 27 ? 138.906 176.224 142.177 1.00 46.33 30 LEU C O 1
ATOM 7961 N N . PHE E 1 28 ? 138.518 174.031 142.447 1.00 48.94 31 PHE C N 1
ATOM 7962 C CA . PHE E 1 28 ? 139.273 173.927 143.690 1.00 48.94 31 PHE C CA 1
ATOM 7963 C C . PHE E 1 28 ? 140.759 174.153 143.472 1.00 48.94 31 PHE C C 1
ATOM 7964 O O . PHE E 1 28 ? 141.340 175.062 144.069 1.00 48.94 31 PHE C O 1
ATOM 7972 N N . GLN E 1 29 ? 141.449 173.256 142.735 1.00 46.99 32 GLN C N 1
ATOM 7973 C CA . GLN E 1 29 ? 142.929 173.316 142.439 1.00 46.99 32 GLN C CA 1
ATOM 7974 C C . GLN E 1 29 ? 143.179 174.696 141.968 1.00 46.99 32 GLN C C 1
ATOM 7975 O O . GLN E 1 29 ? 142.502 174.986 140.997 1.00 46.99 32 GLN C O 1
ATOM 7981 N N . GLY E 1 30 ? 144.293 175.324 142.442 1.00 46.92 33 GLY C N 1
ATOM 7982 C CA . GLY E 1 30 ? 144.523 176.743 142.586 1.00 46.92 33 GLY C CA 1
ATOM 7983 C C . GLY E 1 30 ? 144.822 177.495 141.310 1.00 46.92 33 GLY C C 1
ATOM 7984 O O . GLY E 1 30 ? 144.108 177.292 140.325 1.00 46.92 33 GLY C O 1
ATOM 7985 N N . SER E 1 31 ? 145.831 178.372 141.273 1.00 49.51 34 SER C N 1
ATOM 7986 C CA . SER E 1 31 ? 146.817 178.696 142.327 1.00 49.51 34 SER C CA 1
ATOM 7987 C C . SER E 1 31 ? 147.407 177.505 143.082 1.00 49.51 34 SER C C 1
ATOM 7988 O O . SER E 1 31 ? 147.654 177.579 144.280 1.00 49.51 34 SER C O 1
ATOM 7991 N N . TRP E 1 32 ? 147.633 176.412 142.358 1.00 49.53 35 TRP C N 1
ATOM 7992 C CA . TRP E 1 32 ? 148.336 175.261 142.901 1.00 49.53 35 TRP C CA 1
ATOM 7993 C C . TRP E 1 32 ? 149.803 175.603 143.061 1.00 49.53 35 TRP C C 1
ATOM 7994 O O . TRP E 1 32 ? 150.600 175.396 142.145 1.00 49.53 35 TRP C O 1
ATOM 8005 N N . ASN E 1 33 ? 150.167 176.147 144.203 1.00 54.36 36 ASN C N 1
ATOM 8006 C CA . ASN E 1 33 ? 151.512 176.654 144.390 1.00 54.36 36 ASN C CA 1
ATOM 8007 C C . ASN E 1 33 ? 152.443 175.496 144.745 1.00 54.36 36 ASN C C 1
ATOM 8008 O O . ASN E 1 33 ? 152.033 174.335 144.759 1.00 54.36 36 ASN C O 1
ATOM 8013 N N . PHE E 1 34 ? 153.705 175.798 145.038 1.00 56.32 37 PHE C N 1
ATOM 8014 C CA . PHE E 1 34 ? 154.575 174.830 145.679 1.00 56.32 37 PHE C CA 1
ATOM 8015 C C . PHE E 1 34 ? 154.842 175.151 147.136 1.00 56.32 37 PHE C C 1
ATOM 8016 O O . PHE E 1 34 ? 155.216 174.250 147.891 1.00 56.32 37 PHE C O 1
ATOM 8024 N N . GLU E 1 35 ? 154.653 176.403 147.549 1.00 62.73 38 GLU C N 1
ATOM 8025 C CA . GLU E 1 35 ? 154.841 176.755 148.949 1.00 62.73 38 GLU C CA 1
ATOM 8026 C C . GLU E 1 35 ? 153.680 176.263 149.801 1.00 62.73 38 GLU C C 1
ATOM 8027 O O . GLU E 1 35 ? 153.885 175.651 150.851 1.00 62.73 38 GLU C O 1
ATOM 8033 N N . ARG E 1 36 ? 152.449 176.541 149.373 1.00 63.55 39 ARG C N 1
ATOM 8034 C CA . ARG E 1 36 ? 151.240 176.125 150.084 1.00 63.55 39 ARG C CA 1
ATOM 8035 C C . ARG E 1 36 ? 150.244 175.601 149.055 1.00 63.55 39 ARG C C 1
ATOM 8036 O O . ARG E 1 36 ? 149.399 176.346 148.553 1.00 63.55 39 ARG C O 1
ATOM 8044 N N . MET E 1 37 ? 150.341 174.309 148.761 1.00 58.37 40 MET C N 1
ATOM 8045 C CA . MET E 1 37 ? 149.558 173.706 147.693 1.00 58.37 40 MET C CA 1
ATOM 8046 C C . MET E 1 37 ? 148.074 173.760 148.019 1.00 58.37 40 MET C C 1
ATOM 8047 O O . MET E 1 37 ? 147.655 173.373 149.110 1.00 58.37 40 MET C O 1
ATOM 8052 N N . GLN E 1 38 ? 147.282 174.250 147.070 1.00 51.08 41 GLN C N 1
ATOM 8053 C CA . GLN E 1 38 ? 145.825 174.310 147.167 1.00 51.08 41 GLN C CA 1
ATOM 8054 C C . GLN E 1 38 ? 145.347 175.164 148.329 1.00 51.08 41 GLN C C 1
ATOM 8055 O O . GLN E 1 38 ? 144.148 175.215 148.605 1.00 51.08 41 GLN C O 1
ATOM 8061 N N . ALA E 1 39 ? 146.260 175.844 149.021 1.00 59.64 42 ALA C N 1
ATOM 8062 C CA . ALA E 1 39 ? 145.875 176.580 150.217 1.00 59.64 42 ALA C CA 1
ATOM 8063 C C . ALA E 1 39 ? 144.890 177.692 149.895 1.00 59.64 42 ALA C C 1
ATOM 8064 O O . ALA E 1 39 ? 143.844 177.798 150.540 1.00 59.64 42 ALA C O 1
ATOM 8066 N N . LEU E 1 40 ? 145.203 178.520 148.899 1.00 59.48 43 LEU C N 1
ATOM 8067 C CA . LEU E 1 40 ? 144.290 179.594 148.530 1.00 59.48 43 LEU C CA 1
ATOM 8068 C C . LEU E 1 40 ? 142.973 179.051 147.998 1.00 59.48 43 LEU C C 1
ATOM 8069 O O . LEU E 1 40 ? 141.926 179.678 148.191 1.00 59.48 43 LEU C O 1
ATOM 8074 N N . GLY E 1 41 ? 143.002 177.892 147.335 1.00 55.29 44 GLY C N 1
ATOM 8075 C CA . GLY E 1 41 ? 141.778 177.276 146.860 1.00 55.29 44 GLY C CA 1
ATOM 8076 C C . GLY E 1 41 ? 140.828 176.875 147.966 1.00 55.29 44 GLY C C 1
ATOM 8077 O O . GLY E 1 41 ? 139.616 176.805 147.737 1.00 55.29 44 GLY C O 1
ATOM 8078 N N . PHE E 1 42 ? 141.352 176.603 149.158 1.00 59.55 45 PHE C N 1
ATOM 8079 C CA . PHE E 1 42 ? 140.495 176.280 150.291 1.00 59.55 45 PHE C CA 1
ATOM 8080 C C . PHE E 1 42 ? 139.815 177.528 150.836 1.00 59.55 45 PHE C C 1
ATOM 8081 O O . PHE E 1 42 ? 138.614 177.514 151.136 1.00 59.55 45 PHE C O 1
ATOM 8089 N N . CYS E 1 43 ? 140.564 178.625 150.955 1.00 62.39 46 CYS C N 1
ATOM 8090 C CA . CYS E 1 43 ? 139.959 179.888 151.353 1.00 62.39 46 CYS C CA 1
ATOM 8091 C C . CYS E 1 43 ? 138.902 180.312 150.352 1.00 62.39 46 CYS C C 1
ATOM 8092 O O . CYS E 1 43 ? 137.837 180.810 150.732 1.00 62.39 46 CYS C O 1
ATOM 8095 N N . PHE E 1 44 ? 139.185 180.130 149.064 1.00 56.60 47 PHE C N 1
ATOM 8096 C CA . PHE E 1 44 ? 138.211 180.485 148.044 1.00 56.60 47 PHE C CA 1
ATOM 8097 C C . PHE E 1 44 ? 136.963 179.624 148.143 1.00 56.60 47 PHE C C 1
ATOM 8098 O O . PHE E 1 44 ? 135.859 180.114 147.895 1.00 56.60 47 PHE C O 1
ATOM 8106 N N . SER E 1 45 ? 137.108 178.351 148.505 1.00 57.21 48 SER C N 1
ATOM 8107 C CA . SER E 1 45 ? 135.937 177.489 148.619 1.00 57.21 48 SER C CA 1
ATOM 8108 C C . SER E 1 45 ? 135.132 177.814 149.871 1.00 57.21 48 SER C C 1
ATOM 8109 O O . SER E 1 45 ? 133.918 177.592 149.914 1.00 57.21 48 SER C O 1
ATOM 8112 N N . MET E 1 46 ? 135.791 178.329 150.907 1.00 62.16 49 MET C N 1
ATOM 8113 C CA . MET E 1 46 ? 135.084 178.686 152.133 1.00 62.16 49 MET C CA 1
ATOM 8114 C C . MET E 1 46 ? 134.658 180.144 152.196 1.00 62.16 49 MET C C 1
ATOM 8115 O O . MET E 1 46 ? 134.064 180.543 153.202 1.00 62.16 49 MET C O 1
ATOM 8120 N N . VAL E 1 47 ? 134.962 180.948 151.181 1.00 61.56 50 VAL C N 1
ATOM 8121 C CA . VAL E 1 47 ? 134.480 182.332 151.170 1.00 61.56 50 VAL C CA 1
ATOM 8122 C C . VAL E 1 47 ? 132.978 182.441 151.413 1.00 61.56 50 VAL C C 1
ATOM 8123 O O . VAL E 1 47 ? 132.575 183.240 152.273 1.00 61.56 50 VAL C O 1
ATOM 8127 N N . PRO E 1 48 ? 132.108 181.694 150.724 1.00 62.67 51 PRO C N 1
ATOM 8128 C CA . PRO E 1 48 ? 130.667 181.865 150.965 1.00 62.67 51 PRO C CA 1
ATOM 8129 C C . PRO E 1 48 ? 130.247 181.592 152.395 1.00 62.67 51 PRO C C 1
ATOM 8130 O O . PRO E 1 48 ? 129.323 182.255 152.879 1.00 62.67 51 PRO C O 1
ATOM 8134 N N . ALA E 1 49 ? 130.889 180.649 153.087 1.00 63.52 52 ALA C N 1
ATOM 8135 C CA . ALA E 1 49 ? 130.574 180.438 154.495 1.00 63.52 52 ALA C CA 1
ATOM 8136 C C . ALA E 1 49 ? 130.896 181.679 155.312 1.00 63.52 52 ALA C C 1
ATOM 8137 O O . ALA E 1 49 ? 130.039 182.201 156.032 1.00 63.52 52 ALA C O 1
ATOM 8139 N N . ILE E 1 50 ? 132.124 182.186 155.183 1.00 62.57 53 ILE C N 1
ATOM 8140 C CA . ILE E 1 50 ? 132.542 183.370 155.925 1.00 62.57 53 ILE C CA 1
ATOM 8141 C C . ILE E 1 50 ? 131.790 184.620 155.492 1.00 62.57 53 ILE C C 1
ATOM 8142 O O . ILE E 1 50 ? 131.856 185.644 156.182 1.00 62.57 53 ILE C O 1
ATOM 8147 N N . ARG E 1 51 ? 131.043 184.564 154.388 1.00 66.84 54 ARG C N 1
ATOM 8148 C CA . ARG E 1 51 ? 130.259 185.728 153.985 1.00 66.84 54 ARG C CA 1
ATOM 8149 C C . ARG E 1 51 ? 129.184 186.051 155.016 1.00 66.84 54 ARG C C 1
ATOM 8150 O O . ARG E 1 51 ? 129.191 187.134 155.613 1.00 66.84 54 ARG C O 1
ATOM 8158 N N . ARG E 1 52 ? 128.250 185.126 155.249 1.00 72.52 55 ARG C N 1
ATOM 8159 C CA . ARG E 1 52 ? 127.171 185.364 156.202 1.00 72.52 55 ARG C CA 1
ATOM 8160 C C . ARG E 1 52 ? 127.500 184.913 157.614 1.00 72.52 55 ARG C C 1
ATOM 8161 O O . ARG E 1 52 ? 126.730 185.205 158.534 1.00 72.52 55 ARG C O 1
ATOM 8169 N N . LEU E 1 53 ? 128.610 184.213 157.818 1.00 72.49 56 LEU C N 1
ATOM 8170 C CA . LEU E 1 53 ? 128.979 183.798 159.159 1.00 72.49 56 LEU C CA 1
ATOM 8171 C C . LEU E 1 53 ? 129.504 184.947 160.003 1.00 72.49 56 LEU C C 1
ATOM 8172 O O . LEU E 1 53 ? 129.342 184.921 161.226 1.00 72.49 56 LEU C O 1
ATOM 8177 N N . TYR E 1 54 ? 130.102 185.964 159.380 1.00 75.38 57 TYR C N 1
ATOM 8178 C CA . TYR E 1 54 ? 130.790 187.012 160.095 1.00 75.38 57 TYR C CA 1
ATOM 8179 C C . TYR E 1 54 ? 130.457 188.372 159.498 1.00 75.38 57 TYR C C 1
ATOM 8180 O O . TYR E 1 54 ? 130.162 188.451 158.297 1.00 75.38 57 TYR C O 1
ATOM 8189 N N . PRO E 1 55 ? 130.471 189.436 160.295 1.00 80.11 58 PRO C N 1
ATOM 8190 C CA . PRO E 1 55 ? 130.600 190.784 159.729 1.00 80.11 58 PRO C CA 1
ATOM 8191 C C . PRO E 1 55 ? 132.065 191.180 159.624 1.00 80.11 58 PRO C C 1
ATOM 8192 O O . PRO E 1 55 ? 132.944 190.359 159.902 1.00 80.11 58 PRO C O 1
ATOM 8196 N N . GLU E 1 56 ? 132.352 192.417 159.227 1.00 83.73 59 GLU C N 1
ATOM 8197 C CA . GLU E 1 56 ? 133.729 192.900 159.178 1.00 83.73 59 GLU C CA 1
ATOM 8198 C C . GLU E 1 56 ? 134.207 193.167 160.600 1.00 83.73 59 GLU C C 1
ATOM 8199 O O . GLU E 1 56 ? 133.656 194.029 161.291 1.00 83.73 59 GLU C O 1
ATOM 8205 N N . ASN E 1 57 ? 135.234 192.442 161.039 1.00 85.96 60 ASN C N 1
ATOM 8206 C CA . ASN E 1 57 ? 135.723 192.584 162.403 1.00 85.96 60 ASN C CA 1
ATOM 8207 C C . ASN E 1 57 ? 137.164 192.098 162.477 1.00 85.96 60 ASN C C 1
ATOM 8208 O O . ASN E 1 57 ? 137.637 191.363 161.609 1.00 85.96 60 ASN C O 1
ATOM 8213 N N . ASN E 1 58 ? 137.856 192.526 163.532 1.00 88.47 61 ASN C N 1
ATOM 8214 C CA . ASN E 1 58 ? 139.237 192.127 163.774 1.00 88.47 61 ASN C CA 1
ATOM 8215 C C . ASN E 1 58 ? 139.343 190.625 163.996 1.00 88.47 61 ASN C C 1
ATOM 8216 O O . ASN E 1 58 ? 139.965 189.910 163.205 1.00 88.47 61 ASN C O 1
ATOM 8221 N N . GLU E 1 59 ? 138.733 190.142 165.077 1.00 87.26 62 GLU C N 1
ATOM 8222 C CA . GLU E 1 59 ? 138.825 188.726 165.411 1.00 87.26 62 GLU C CA 1
ATOM 8223 C C . GLU E 1 59 ? 137.925 187.877 164.524 1.00 87.26 62 GLU C C 1
ATOM 8224 O O . GLU E 1 59 ? 138.234 186.710 164.268 1.00 87.26 62 GLU C O 1
ATOM 8230 N N . ALA E 1 60 ? 136.807 188.432 164.055 1.00 83.82 63 ALA C N 1
ATOM 8231 C CA . ALA E 1 60 ? 135.901 187.638 163.233 1.00 83.82 63 ALA C CA 1
ATOM 8232 C C . ALA E 1 60 ? 136.492 187.350 161.861 1.00 83.82 63 ALA C C 1
ATOM 8233 O O . ALA E 1 60 ? 136.132 186.353 161.231 1.00 83.82 63 ALA C O 1
ATOM 8235 N N . ARG E 1 61 ? 137.407 188.195 161.387 1.00 78.88 64 ARG C N 1
ATOM 8236 C CA . ARG E 1 61 ? 138.010 188.023 160.074 1.00 78.88 64 ARG C CA 1
ATOM 8237 C C . ARG E 1 61 ? 139.466 187.587 160.149 1.00 78.88 64 ARG C C 1
ATOM 8238 O O . ARG E 1 61 ? 140.227 187.831 159.209 1.00 78.88 64 ARG C O 1
ATOM 8246 N N . LYS E 1 62 ? 139.875 186.963 161.246 1.00 80.52 65 LYS C N 1
ATOM 8247 C CA . LYS E 1 62 ? 141.191 186.343 161.297 1.00 80.52 65 LYS C CA 1
ATOM 8248 C C . LYS E 1 62 ? 141.151 184.877 160.906 1.00 80.52 65 LYS C C 1
ATOM 8249 O O . LYS E 1 62 ? 142.203 184.233 160.862 1.00 80.52 65 LYS C O 1
ATOM 8255 N N . GLN E 1 63 ? 139.968 184.329 160.635 1.00 79.29 66 GLN C N 1
ATOM 8256 C CA . GLN E 1 63 ? 139.886 182.934 160.234 1.00 79.29 66 GLN C CA 1
ATOM 8257 C C . GLN E 1 63 ? 140.487 182.696 158.860 1.00 79.29 66 GLN C C 1
ATOM 8258 O O . GLN E 1 63 ? 141.143 181.667 158.656 1.00 79.29 66 GLN C O 1
ATOM 8264 N N . ALA E 1 64 ? 140.321 183.639 157.931 1.00 77.48 67 ALA C N 1
ATOM 8265 C CA . ALA E 1 64 ? 140.983 183.519 156.638 1.00 77.48 67 ALA C CA 1
ATOM 8266 C C . ALA E 1 64 ? 142.491 183.385 156.799 1.00 77.48 67 ALA C C 1
ATOM 8267 O O . ALA E 1 64 ? 143.150 182.779 155.950 1.00 77.48 67 ALA C O 1
ATOM 8269 N N . ILE E 1 65 ? 143.052 183.935 157.877 1.00 76.59 68 ILE C N 1
ATOM 8270 C CA . ILE E 1 65 ? 144.462 183.706 158.156 1.00 76.59 68 ILE C CA 1
ATOM 8271 C C . ILE E 1 65 ? 144.716 182.233 158.437 1.00 76.59 68 ILE C C 1
ATOM 8272 O O . ILE E 1 65 ? 145.692 181.660 157.940 1.00 76.59 68 ILE C O 1
ATOM 8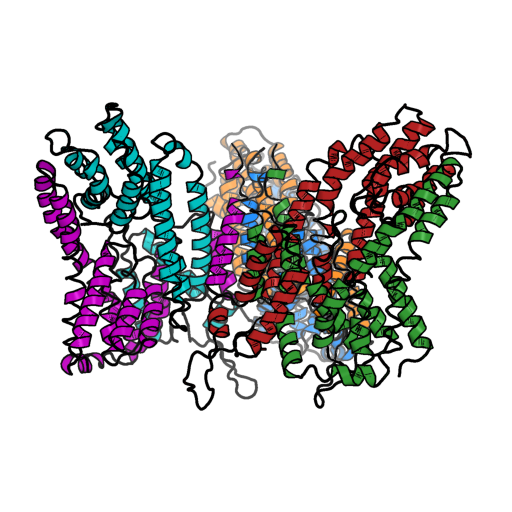277 N N . ARG E 1 66 ? 143.852 181.591 159.229 1.00 79.21 69 ARG C N 1
ATOM 8278 C CA . ARG E 1 66 ? 144.113 180.208 159.613 1.00 79.21 69 ARG C CA 1
ATOM 8279 C C . ARG E 1 66 ? 143.801 179.241 158.482 1.00 79.21 69 ARG C C 1
ATOM 8280 O O . ARG E 1 66 ? 144.298 178.110 158.484 1.00 79.21 69 ARG C O 1
ATOM 8288 N N . ARG E 1 67 ? 142.976 179.651 157.520 1.00 74.13 70 ARG C N 1
ATOM 8289 C CA . ARG E 1 67 ? 142.753 178.787 156.366 1.00 74.13 70 ARG C CA 1
ATOM 8290 C C . ARG E 1 67 ? 143.981 178.732 155.467 1.00 74.13 70 ARG C C 1
ATOM 8291 O O . ARG E 1 67 ? 144.161 177.760 154.727 1.00 74.13 70 ARG C O 1
ATOM 8299 N N . HIS E 1 68 ? 144.824 179.759 155.515 1.00 73.87 71 HIS C N 1
ATOM 8300 C CA . HIS E 1 68 ? 146.117 179.766 154.844 1.00 73.87 71 HIS C CA 1
ATOM 8301 C C . HIS E 1 68 ? 147.236 179.195 155.698 1.00 73.87 71 HIS C C 1
ATOM 8302 O O . HIS E 1 68 ? 148.348 179.018 155.190 1.00 73.87 71 HIS C O 1
ATOM 8309 N N . LEU E 1 69 ? 146.972 178.901 156.972 1.00 81.91 72 LEU C N 1
ATOM 8310 C CA . LEU E 1 69 ? 148.036 178.706 157.949 1.00 81.91 72 LEU C CA 1
ATOM 8311 C C . LEU E 1 69 ? 148.990 177.585 157.574 1.00 81.91 72 LEU C C 1
ATOM 8312 O O . LEU E 1 69 ? 150.129 177.576 158.053 1.00 81.91 72 LEU C O 1
ATOM 8317 N N . GLU E 1 70 ? 148.572 176.655 156.723 1.00 77.42 73 GLU C N 1
ATOM 8318 C CA . GLU E 1 70 ? 149.429 175.529 156.393 1.00 77.42 73 GLU C CA 1
ATOM 8319 C C . GLU E 1 70 ? 148.978 174.937 155.067 1.00 77.42 73 GLU C C 1
ATOM 8320 O O . GLU E 1 70 ? 148.076 175.451 154.403 1.00 77.42 73 GLU C O 1
ATOM 8326 N N . PHE E 1 71 ? 149.641 173.846 154.690 1.00 67.13 74 PHE C N 1
ATOM 8327 C CA . PHE E 1 71 ? 149.213 173.033 153.565 1.00 67.13 74 PHE C CA 1
ATOM 8328 C C . PHE E 1 71 ? 147.735 172.700 153.662 1.00 67.13 74 PHE C C 1
ATOM 8329 O O . PHE E 1 71 ? 147.143 172.682 154.743 1.00 67.13 74 PHE C O 1
ATOM 8337 N N . PHE E 1 72 ? 147.139 172.453 152.509 1.00 57.58 75 PHE C N 1
ATOM 8338 C CA . PHE E 1 72 ? 146.002 171.549 152.403 1.00 57.58 75 PHE C CA 1
ATOM 8339 C C . PHE E 1 72 ? 146.218 170.844 151.072 1.00 57.58 75 PHE C C 1
ATOM 8340 O O . PHE E 1 72 ? 145.737 171.301 150.035 1.00 57.58 75 PHE C O 1
ATOM 8348 N N . ASN E 1 73 ? 146.938 169.728 151.101 1.00 56.02 76 ASN C N 1
ATOM 8349 C CA . ASN E 1 73 ? 147.395 169.078 149.879 1.00 56.02 76 ASN C CA 1
ATOM 8350 C C . ASN E 1 73 ? 146.794 167.681 149.811 1.00 56.02 76 ASN C C 1
ATOM 8351 O O . ASN E 1 73 ? 147.422 166.689 150.174 1.00 56.02 76 ASN C O 1
ATOM 8356 N N . THR E 1 74 ? 145.572 167.610 149.307 1.00 53.34 77 THR C N 1
ATOM 8357 C CA . THR E 1 74 ? 144.890 166.354 149.048 1.00 53.34 77 THR C CA 1
ATOM 8358 C C . THR E 1 74 ? 144.393 166.354 147.609 1.00 53.34 77 THR C C 1
ATOM 8359 O O . THR E 1 74 ? 144.717 167.242 146.818 1.00 53.34 77 THR C O 1
ATOM 8363 N N . GLN E 1 75 ? 143.597 165.352 147.272 1.00 50.53 78 GLN C N 1
ATOM 8364 C CA . GLN E 1 75 ? 143.004 165.303 145.954 1.00 50.53 78 GLN C CA 1
ATOM 8365 C C . GLN E 1 75 ? 141.858 166.307 145.848 1.00 50.53 78 GLN C C 1
ATOM 8366 O O . GLN E 1 75 ? 141.179 166.593 146.834 1.00 50.53 78 GLN C O 1
ATOM 8372 N N . PRO E 1 76 ? 141.630 166.873 144.660 1.00 49.58 79 PRO C N 1
ATOM 8373 C CA . PRO E 1 76 ? 140.468 167.752 144.490 1.00 49.58 79 PRO C CA 1
ATOM 8374 C C . PRO E 1 76 ? 139.132 167.069 144.716 1.00 49.58 79 PRO C C 1
ATOM 8375 O O . PRO E 1 76 ? 138.180 167.749 145.112 1.00 49.58 79 PRO C O 1
ATOM 8379 N N . PHE E 1 77 ? 139.015 165.762 144.486 1.00 49.08 80 PHE C N 1
ATOM 8380 C CA . PHE E 1 77 ? 137.694 165.146 144.541 1.00 49.08 80 PHE C CA 1
ATOM 8381 C C . PHE E 1 77 ? 137.360 164.641 145.937 1.00 49.08 80 PHE C C 1
ATOM 8382 O O . PHE E 1 77 ? 136.222 164.784 146.391 1.00 49.08 80 PHE C O 1
ATOM 8390 N N . VAL E 1 78 ? 138.320 164.041 146.635 1.00 50.77 81 VAL C N 1
ATOM 8391 C CA . VAL E 1 78 ? 138.139 163.761 148.066 1.00 50.77 81 VAL C CA 1
ATOM 8392 C C . VAL E 1 78 ? 138.641 165.004 148.788 1.00 50.77 81 VAL C C 1
ATOM 8393 O O . VAL E 1 78 ? 139.685 165.030 149.442 1.00 50.77 81 VAL C O 1
ATOM 8397 N N . ALA E 1 79 ? 137.845 166.057 148.691 1.00 51.56 82 ALA C N 1
ATOM 8398 C CA . ALA E 1 79 ? 138.001 167.258 149.487 1.00 51.56 82 ALA C CA 1
ATOM 8399 C C . ALA E 1 79 ? 136.648 167.810 149.887 1.00 51.56 82 ALA C C 1
ATOM 8400 O O . ALA E 1 79 ? 136.593 168.840 150.560 1.00 51.56 82 ALA C O 1
ATOM 8402 N N . ALA E 1 80 ? 135.567 167.176 149.466 1.00 54.74 83 ALA C N 1
ATOM 8403 C CA . ALA E 1 80 ? 134.214 167.544 149.839 1.00 54.74 83 ALA C CA 1
ATOM 8404 C C . ALA E 1 80 ? 133.887 167.080 151.256 1.00 54.74 83 ALA C C 1
ATOM 8405 O O . ALA E 1 80 ? 133.260 167.836 152.007 1.00 54.74 83 ALA C O 1
ATOM 8407 N N . PRO E 1 81 ? 134.254 165.856 151.664 1.00 54.38 84 PRO C N 1
ATOM 8408 C CA . PRO E 1 81 ? 134.094 165.520 153.086 1.00 54.38 84 PRO C CA 1
ATOM 8409 C C . PRO E 1 81 ? 134.829 166.472 154.006 1.00 54.38 84 PRO C C 1
ATOM 8410 O O . PRO E 1 81 ? 134.281 166.874 155.038 1.00 54.38 84 PRO C O 1
ATOM 8414 N N . ILE E 1 82 ? 136.051 166.866 153.649 1.00 51.70 85 ILE C N 1
ATOM 8415 C CA . ILE E 1 82 ? 136.800 167.786 154.494 1.00 51.70 85 ILE C CA 1
ATOM 8416 C C . ILE E 1 82 ? 136.124 169.147 154.525 1.00 51.70 85 ILE C C 1
ATOM 8417 O O . ILE E 1 82 ? 136.044 169.793 155.576 1.00 51.70 85 ILE C O 1
ATOM 8422 N N . LEU E 1 83 ? 135.625 169.602 153.377 1.00 57.40 86 LEU C N 1
ATOM 8423 C CA . LEU E 1 83 ? 134.905 170.867 153.339 1.00 57.40 86 LEU C CA 1
ATOM 8424 C C . LEU E 1 83 ? 133.663 170.827 154.214 1.00 57.40 86 LEU C C 1
ATOM 8425 O O . LEU E 1 83 ? 133.413 171.765 154.973 1.00 57.40 86 LEU C O 1
ATOM 8430 N N . GLY E 1 84 ? 132.885 169.747 154.136 1.00 61.99 87 GLY C N 1
ATOM 8431 C CA . GLY E 1 84 ? 131.696 169.642 154.961 1.00 61.99 87 GLY C CA 1
ATOM 8432 C C . GLY E 1 84 ? 132.001 169.555 156.441 1.00 61.99 87 GLY C C 1
ATOM 8433 O O . GLY E 1 84 ? 131.267 170.112 157.262 1.00 61.99 87 GLY C O 1
ATOM 8434 N N . VAL E 1 85 ? 133.071 168.849 156.806 1.00 61.75 88 VAL C N 1
ATOM 8435 C CA . VAL E 1 85 ? 133.445 168.745 158.212 1.00 61.75 88 VAL C CA 1
ATOM 8436 C C . VAL E 1 85 ? 133.909 170.096 158.743 1.00 61.75 88 VAL C C 1
ATOM 8437 O O . VAL E 1 85 ? 133.521 170.518 159.840 1.00 61.75 88 VAL C O 1
ATOM 8441 N N . THR E 1 86 ? 134.736 170.803 157.972 1.00 63.56 89 THR C N 1
ATOM 8442 C CA . THR E 1 86 ? 135.228 172.091 158.437 1.00 63.56 89 THR C CA 1
ATOM 8443 C C . THR E 1 86 ? 134.145 173.158 158.421 1.00 63.56 89 THR C C 1
ATOM 8444 O O . THR E 1 86 ? 134.212 174.105 159.210 1.00 63.56 89 THR C O 1
ATOM 8448 N N . LEU E 1 87 ? 133.145 173.030 157.548 1.00 66.58 90 LEU C N 1
ATOM 8449 C CA . LEU E 1 87 ? 131.978 173.892 157.651 1.00 66.58 90 LEU C CA 1
ATOM 8450 C C . LEU E 1 87 ? 131.256 173.666 158.970 1.00 66.58 90 LEU C C 1
ATOM 8451 O O . LEU E 1 87 ? 130.930 174.623 159.679 1.00 66.58 90 LEU C O 1
ATOM 8456 N N . ALA E 1 88 ? 131.013 172.401 159.319 1.00 71.76 91 ALA C N 1
ATOM 8457 C CA . ALA E 1 88 ? 130.347 172.088 160.572 1.00 71.76 91 ALA C CA 1
ATOM 8458 C C . ALA E 1 88 ? 131.139 172.566 161.777 1.00 71.76 91 ALA C C 1
ATOM 8459 O O . ALA E 1 88 ? 130.537 172.969 162.776 1.00 71.76 91 ALA C O 1
ATOM 8461 N N . LEU E 1 89 ? 132.467 172.535 161.706 1.00 72.95 92 LEU C N 1
ATOM 8462 C CA . LEU E 1 89 ? 133.268 173.026 162.820 1.00 72.95 92 LEU C CA 1
ATOM 8463 C C . LEU E 1 89 ? 133.078 174.511 163.086 1.00 72.95 92 LEU C C 1
ATOM 8464 O O . LEU E 1 89 ? 133.390 174.968 164.190 1.00 72.95 92 LEU C O 1
ATOM 8469 N N . GLU E 1 90 ? 132.586 175.276 162.115 1.00 75.63 93 GLU C N 1
ATOM 8470 C CA . GLU E 1 90 ? 132.491 176.717 162.297 1.00 75.63 93 GLU C CA 1
ATOM 8471 C C . GLU E 1 90 ? 131.356 177.121 163.227 1.00 75.63 93 GLU C C 1
ATOM 8472 O O . GLU E 1 90 ? 131.539 178.007 164.068 1.00 75.63 93 GLU C O 1
ATOM 8478 N N . GLU E 1 91 ? 130.186 176.488 163.101 1.00 81.47 94 GLU C N 1
ATOM 8479 C CA . GLU E 1 91 ? 129.095 176.796 164.018 1.00 81.47 94 GLU C CA 1
ATOM 8480 C C . GLU E 1 91 ? 129.510 176.555 165.458 1.00 81.47 94 GLU C C 1
ATOM 8481 O O . GLU E 1 91 ? 129.250 177.391 166.330 1.00 81.47 94 GLU C O 1
ATOM 8487 N N . GLN E 1 92 ? 130.171 175.427 165.721 1.00 86.88 95 GLN C N 1
ATOM 8488 C CA . GLN E 1 92 ? 130.654 175.134 167.062 1.00 86.88 95 GLN C CA 1
ATOM 8489 C C . GLN E 1 92 ? 131.720 176.121 167.514 1.00 86.88 95 GLN C C 1
ATOM 8490 O O . GLN E 1 92 ? 132.006 176.197 168.714 1.00 86.88 95 GLN C O 1
ATOM 8496 N N . ARG E 1 93 ? 132.315 176.873 166.588 1.00 84.27 96 ARG C N 1
ATOM 8497 C CA . ARG E 1 93 ? 133.185 177.985 166.945 1.00 84.27 96 ARG C CA 1
ATOM 8498 C C . ARG E 1 93 ? 132.502 179.338 166.814 1.00 84.27 96 ARG C C 1
ATOM 8499 O O . ARG E 1 93 ? 132.884 180.287 167.504 1.00 84.27 96 ARG C O 1
ATOM 8507 N N . ALA E 1 94 ? 131.505 179.459 165.940 1.00 84.81 97 ALA C N 1
ATOM 8508 C CA . ALA E 1 94 ? 130.790 180.724 165.826 1.00 84.81 97 ALA C CA 1
ATOM 8509 C C . ALA E 1 94 ? 129.557 180.746 166.719 1.00 84.81 97 ALA C C 1
ATOM 8510 O O . ALA E 1 94 ? 129.454 181.568 167.636 1.00 84.81 97 ALA C O 1
ATOM 8512 N N . ASN E 1 95 ? 128.614 179.836 166.476 1.00 86.65 98 ASN C N 1
ATOM 8513 C CA . ASN E 1 95 ? 127.377 179.830 167.249 1.00 86.65 98 ASN C CA 1
ATOM 8514 C C . ASN E 1 95 ? 127.586 179.193 168.616 1.00 86.65 98 ASN C C 1
ATOM 8515 O O . ASN E 1 95 ? 127.416 179.845 169.651 1.00 86.65 98 ASN C O 1
ATOM 8520 N N . GLY E 1 96 ? 127.965 177.914 168.635 1.00 89.05 99 GLY C N 1
ATOM 8521 C CA . GLY E 1 96 ? 128.206 177.235 169.894 1.00 89.05 99 GLY C CA 1
ATOM 8522 C C . GLY E 1 96 ? 129.364 177.806 170.679 1.00 89.05 99 GLY C C 1
ATOM 8523 O O . GLY E 1 96 ? 129.425 177.617 171.899 1.00 89.05 99 GLY C O 1
ATOM 8524 N N . ALA E 1 97 ? 130.287 178.493 170.006 1.00 87.53 100 ALA C N 1
ATOM 8525 C CA . ALA E 1 97 ? 131.435 179.140 170.633 1.00 87.53 100 ALA C CA 1
ATOM 8526 C C . ALA E 1 97 ? 132.290 178.167 171.434 1.00 87.53 100 ALA C C 1
ATOM 8527 O O . ALA E 1 97 ? 133.067 178.586 172.296 1.00 87.53 100 ALA C O 1
ATOM 8529 N N . GLU E 1 98 ? 132.162 176.868 171.171 1.00 90.49 101 GLU C N 1
ATOM 8530 C CA . GLU E 1 98 ? 132.990 175.879 171.845 1.00 90.49 101 GLU C CA 1
ATOM 8531 C C . GLU E 1 98 ? 134.425 176.043 171.364 1.00 90.49 101 GLU C C 1
ATOM 8532 O O . GLU E 1 98 ? 134.706 175.901 170.169 1.00 90.49 101 GLU C O 1
ATOM 8538 N N . ILE E 1 99 ? 135.329 176.341 172.299 1.00 88.92 102 ILE C N 1
ATOM 8539 C CA . ILE E 1 99 ? 136.653 176.838 171.948 1.00 88.92 102 ILE C CA 1
ATOM 8540 C C . ILE E 1 99 ? 137.411 175.788 171.151 1.00 88.92 102 ILE C C 1
ATOM 8541 O O . ILE E 1 99 ? 137.556 174.637 171.581 1.00 88.92 102 ILE C O 1
ATOM 8546 N N . ASP E 1 100 ? 137.898 176.187 169.980 1.00 86.92 103 ASP C N 1
ATOM 8547 C CA . ASP E 1 100 ? 138.695 175.309 169.131 1.00 86.92 103 ASP C CA 1
ATOM 8548 C C . ASP E 1 100 ? 139.448 176.177 168.138 1.00 86.92 103 ASP C C 1
ATOM 8549 O O . ASP E 1 100 ? 138.828 176.799 167.269 1.00 86.92 103 ASP C O 1
ATOM 8554 N N . ASP E 1 101 ? 140.772 176.217 168.260 1.00 87.09 104 ASP C N 1
ATOM 8555 C CA . ASP E 1 101 ? 141.613 176.962 167.331 1.00 87.09 104 ASP C CA 1
ATOM 8556 C C . ASP E 1 101 ? 142.579 176.064 166.579 1.00 87.09 104 ASP C C 1
ATOM 8557 O O . ASP E 1 101 ? 142.625 176.103 165.345 1.00 87.09 104 ASP C O 1
ATOM 8562 N N . GLY E 1 102 ? 143.357 175.259 167.290 1.00 84.82 105 GLY C N 1
ATOM 8563 C CA . GLY E 1 102 ? 144.322 174.398 166.645 1.00 84.82 105 GLY C CA 1
ATOM 8564 C C . GLY E 1 102 ? 143.701 173.184 165.991 1.00 84.82 105 GLY C C 1
ATOM 8565 O O . GLY E 1 102 ? 144.185 172.723 164.957 1.00 84.82 105 GLY C O 1
ATOM 8566 N N . ALA E 1 103 ? 142.625 172.654 166.574 1.00 82.60 106 ALA C N 1
ATOM 8567 C CA . ALA E 1 103 ? 142.063 171.410 166.065 1.00 82.60 106 ALA C CA 1
ATOM 8568 C C . ALA E 1 103 ? 141.330 171.587 164.744 1.00 82.60 106 ALA C C 1
ATOM 8569 O O . ALA E 1 103 ? 141.117 170.597 164.040 1.00 82.60 106 ALA C O 1
ATOM 8571 N N . ILE E 1 104 ? 140.957 172.814 164.375 1.00 79.30 107 ILE C N 1
ATOM 8572 C CA . ILE E 1 104 ? 140.390 173.025 163.045 1.00 79.30 107 ILE C CA 1
ATOM 8573 C C . ILE E 1 104 ? 141.422 172.689 161.978 1.00 79.30 107 ILE C C 1
ATOM 8574 O O . ILE E 1 104 ? 141.120 172.004 160.994 1.00 79.30 107 ILE C O 1
ATOM 8579 N N . ASN E 1 105 ? 142.658 173.156 162.159 1.00 78.48 108 ASN C N 1
ATOM 8580 C CA . ASN E 1 105 ? 143.741 172.707 161.298 1.00 78.48 108 ASN C CA 1
ATOM 8581 C C . ASN E 1 105 ? 144.165 171.280 161.612 1.00 78.48 108 ASN C C 1
ATOM 8582 O O . ASN E 1 105 ? 144.708 170.600 160.735 1.00 78.48 108 ASN C O 1
ATOM 8587 N N . GLY E 1 106 ? 143.936 170.816 162.834 1.00 71.99 109 GLY C N 1
ATOM 8588 C CA . GLY E 1 106 ? 144.278 169.457 163.197 1.00 71.99 109 GLY C CA 1
ATOM 8589 C C . GLY E 1 106 ? 143.503 168.458 162.369 1.00 71.99 109 GLY C C 1
ATOM 8590 O O . GLY E 1 106 ? 144.060 167.470 161.890 1.00 71.99 109 GLY C O 1
ATOM 8591 N N . ILE E 1 107 ? 142.212 168.725 162.185 1.00 69.92 110 ILE C N 1
ATOM 8592 C CA . ILE E 1 107 ? 141.374 167.854 161.370 1.00 69.92 110 ILE C CA 1
ATOM 8593 C C . ILE E 1 107 ? 141.788 167.922 159.908 1.00 69.92 110 ILE C C 1
ATOM 8594 O O . ILE E 1 107 ? 141.821 166.895 159.216 1.00 69.92 110 ILE C O 1
ATOM 8599 N N . LYS E 1 108 ? 142.113 169.119 159.413 1.00 69.06 111 LYS C N 1
ATOM 8600 C CA . LYS E 1 108 ? 142.603 169.248 158.045 1.00 69.06 111 LYS C CA 1
ATOM 8601 C C . LYS E 1 108 ? 143.837 168.388 157.831 1.00 69.06 111 LYS C C 1
ATOM 8602 O O . LYS E 1 108 ? 143.926 167.642 156.853 1.00 69.06 111 LYS C O 1
ATOM 8608 N N . VAL E 1 109 ? 144.800 168.472 158.749 1.00 72.22 112 VAL C N 1
ATOM 8609 C CA . VAL E 1 109 ? 146.028 167.700 158.598 1.00 72.22 112 VAL C CA 1
ATOM 8610 C C . VAL E 1 109 ? 145.762 166.210 158.774 1.00 72.22 112 VAL C C 1
ATOM 8611 O O . VAL E 1 109 ? 146.353 165.379 158.073 1.00 72.22 112 VAL C O 1
ATOM 8615 N N . GLY E 1 110 ? 144.867 165.843 159.691 1.00 67.05 113 GLY C N 1
ATOM 8616 C CA . GLY E 1 110 ? 144.560 164.442 159.906 1.00 67.05 113 GLY C CA 1
ATOM 8617 C C . GLY E 1 110 ? 143.852 163.784 158.746 1.00 67.05 113 GLY C C 1
ATOM 8618 O O . GLY E 1 110 ? 144.057 162.592 158.507 1.00 67.05 113 GLY C O 1
ATOM 8619 N N . LEU E 1 111 ? 143.021 164.529 158.023 1.00 65.43 114 LEU C N 1
ATOM 8620 C CA . LEU E 1 111 ? 142.355 164.009 156.841 1.00 65.43 114 LEU C CA 1
ATOM 8621 C C . LEU E 1 111 ? 143.152 164.253 155.566 1.00 65.43 114 LEU C C 1
ATOM 8622 O O . LEU E 1 111 ? 142.801 163.713 154.515 1.00 65.43 114 LEU C O 1
ATOM 8627 N N . MET E 1 112 ? 144.215 165.056 155.635 1.00 68.02 115 MET C N 1
ATOM 8628 C CA . MET E 1 112 ? 145.153 165.165 154.526 1.00 68.02 115 MET C CA 1
ATOM 8629 C C . MET E 1 112 ? 145.791 163.827 154.193 1.00 68.02 115 MET C C 1
ATOM 8630 O O . MET E 1 112 ? 145.836 163.435 153.024 1.00 68.02 115 MET C O 1
ATOM 8635 N N . GLY E 1 113 ? 146.282 163.117 155.206 1.00 64.60 116 GLY C N 1
ATOM 8636 C CA . GLY E 1 113 ? 147.111 161.953 155.012 1.00 64.60 116 GLY C CA 1
ATOM 8637 C C . GLY E 1 113 ? 146.400 160.794 154.352 1.00 64.60 116 GLY C C 1
ATOM 8638 O O . GLY E 1 113 ? 146.714 160.410 153.222 1.00 64.60 116 GLY C O 1
ATOM 8639 N N . PRO E 1 114 ? 145.435 160.196 155.056 1.00 60.90 117 PRO C N 1
ATOM 8640 C CA . PRO E 1 114 ? 144.741 159.039 154.472 1.00 60.90 117 PRO C CA 1
ATOM 8641 C C . PRO E 1 114 ? 144.000 159.366 153.192 1.00 60.90 117 PRO C C 1
ATOM 8642 O O . PRO E 1 114 ? 144.044 158.570 152.248 1.00 60.90 117 PRO C O 1
ATOM 8646 N N . LEU E 1 115 ? 143.343 160.525 153.118 1.00 56.34 118 LEU C N 1
ATOM 8647 C CA . LEU E 1 115 ? 142.543 160.838 151.942 1.00 56.34 118 LEU C CA 1
ATOM 8648 C C . LEU E 1 115 ? 143.383 161.184 150.724 1.00 56.34 118 LEU C C 1
ATOM 8649 O O . LEU E 1 115 ? 142.876 161.097 149.602 1.00 56.34 118 LEU C O 1
ATOM 8654 N N . ALA E 1 116 ? 144.642 161.567 150.904 1.00 54.86 119 ALA C N 1
ATOM 8655 C CA . ALA E 1 116 ? 145.530 161.744 149.768 1.00 54.86 119 ALA C CA 1
ATOM 8656 C C . ALA E 1 116 ? 146.002 160.423 149.189 1.00 54.86 119 ALA C C 1
ATOM 8657 O O . ALA E 1 116 ? 146.326 160.363 148.000 1.00 54.86 119 ALA C O 1
ATOM 8659 N N . GLY E 1 117 ? 146.051 159.372 149.999 1.00 53.88 120 GLY C N 1
ATOM 8660 C CA . GLY E 1 117 ? 146.467 158.061 149.561 1.00 53.88 120 GLY C CA 1
ATOM 8661 C C . GLY E 1 117 ? 145.347 157.102 149.253 1.00 53.88 120 GLY C C 1
ATOM 8662 O O . GLY E 1 117 ? 145.608 156.018 148.726 1.00 53.88 120 GLY C O 1
ATOM 8663 N N . VAL E 1 118 ? 144.107 157.455 149.575 1.00 50.27 121 VAL C N 1
ATOM 8664 C CA . VAL E 1 118 ? 142.957 156.637 149.222 1.00 50.27 121 VAL C CA 1
ATOM 8665 C C . VAL E 1 118 ? 142.203 157.240 148.046 1.00 50.27 121 VAL C C 1
ATOM 8666 O O . VAL E 1 118 ? 141.393 156.567 147.410 1.00 50.27 121 VAL C O 1
ATOM 8670 N N . GLY E 1 119 ? 142.470 158.506 147.737 1.00 47.29 122 GLY C N 1
ATOM 8671 C CA . GLY E 1 119 ? 141.797 159.139 146.618 1.00 47.29 122 GLY C CA 1
ATOM 8672 C C . GLY E 1 119 ? 142.602 159.079 145.336 1.00 47.29 122 GLY C C 1
ATOM 8673 O O . GLY E 1 119 ? 142.039 158.950 144.247 1.00 47.29 122 GLY C O 1
ATOM 8674 N N . ASP E 1 120 ? 143.923 159.193 145.439 1.00 49.42 123 ASP C N 1
ATOM 8675 C CA . ASP E 1 120 ? 144.758 159.102 144.245 1.00 49.42 123 ASP C CA 1
ATOM 8676 C C . ASP E 1 120 ? 144.651 157.757 143.537 1.00 49.42 123 ASP C C 1
ATOM 8677 O O . ASP E 1 120 ? 144.505 157.756 142.304 1.00 49.42 123 ASP C O 1
ATOM 8682 N N . PRO E 1 121 ? 144.716 156.604 144.210 1.00 45.04 124 PRO C N 1
ATOM 8683 C CA . PRO E 1 121 ? 144.592 155.334 143.492 1.00 45.04 124 PRO C CA 1
ATOM 8684 C C . PRO E 1 121 ? 143.172 154.961 143.107 1.00 45.04 124 PRO C C 1
ATOM 8685 O O . PRO E 1 121 ? 142.945 153.808 142.729 1.00 45.04 124 PRO C O 1
ATOM 8689 N N . ILE E 1 122 ? 142.208 155.875 143.202 1.00 42.59 125 ILE C N 1
ATOM 8690 C CA . ILE E 1 122 ? 140.860 155.651 142.689 1.00 42.59 125 ILE C CA 1
ATOM 8691 C C . ILE E 1 122 ? 140.579 156.537 141.487 1.00 42.59 125 ILE C C 1
ATOM 8692 O O . ILE E 1 122 ? 140.370 156.045 140.378 1.00 42.59 125 ILE C O 1
ATOM 8697 N N . PHE E 1 123 ? 140.566 157.854 141.685 1.00 45.06 126 PHE C N 1
ATOM 8698 C CA . PHE E 1 123 ? 140.190 158.741 140.595 1.00 45.06 126 PHE C CA 1
ATOM 8699 C C . PHE E 1 123 ? 141.296 158.851 139.559 1.00 45.06 126 PHE C C 1
ATOM 8700 O O . PHE E 1 123 ? 141.022 158.797 138.360 1.00 45.06 126 PHE C O 1
ATOM 8708 N N . TRP E 1 124 ? 142.546 158.994 139.987 1.00 45.61 127 TRP C N 1
ATOM 8709 C CA . TRP E 1 124 ? 143.649 158.814 139.059 1.00 45.61 127 TRP C CA 1
ATOM 8710 C C . TRP E 1 124 ? 143.985 157.344 138.882 1.00 45.61 127 TRP C C 1
ATOM 8711 O O . TRP E 1 124 ? 144.897 157.009 138.123 1.00 45.61 127 TRP C O 1
ATOM 8722 N N . GLY E 1 125 ? 143.247 156.470 139.556 1.00 42.64 128 GLY C N 1
ATOM 8723 C CA . GLY E 1 125 ? 143.463 155.041 139.615 1.00 42.64 128 GLY C CA 1
ATOM 8724 C C . GLY E 1 125 ? 142.516 154.335 138.669 1.00 42.64 128 GLY C C 1
ATOM 8725 O O . GLY E 1 125 ? 142.852 154.105 137.500 1.00 42.64 128 GLY C O 1
ATOM 8726 N N . THR E 1 126 ? 141.357 153.911 139.160 1.00 41.44 129 THR C N 1
ATOM 8727 C CA . THR E 1 126 ? 140.422 153.126 138.370 1.00 41.44 129 THR C CA 1
ATOM 8728 C C . THR E 1 126 ? 139.208 153.928 137.919 1.00 41.44 129 THR C C 1
ATOM 8729 O O . THR E 1 126 ? 138.126 153.368 137.744 1.00 41.44 129 THR C O 1
ATOM 8733 N N . VAL E 1 127 ? 139.346 155.240 137.752 1.00 40.31 130 VAL C N 1
ATOM 8734 C CA . VAL E 1 127 ? 138.265 156.078 137.252 1.00 40.31 130 VAL C CA 1
ATOM 8735 C C . VAL E 1 127 ? 138.695 156.868 136.023 1.00 40.31 130 VAL C C 1
ATOM 8736 O O . VAL E 1 127 ? 138.073 156.772 134.963 1.00 40.31 130 VAL C O 1
ATOM 8740 N N . ARG E 1 128 ? 139.762 157.658 136.147 1.00 43.88 131 ARG C N 1
ATOM 8741 C CA . ARG E 1 128 ? 140.229 158.434 134.999 1.00 43.88 131 ARG C CA 1
ATOM 8742 C C . ARG E 1 128 ? 140.733 157.554 133.863 1.00 43.88 131 ARG C C 1
ATOM 8743 O O . ARG E 1 128 ? 140.320 157.781 132.715 1.00 43.88 131 ARG C O 1
ATOM 8751 N N . PRO E 1 129 ? 141.587 156.543 134.086 1.00 39.54 132 PRO C N 1
ATOM 8752 C CA . PRO E 1 129 ? 142.055 155.739 132.954 1.00 39.54 132 PRO C CA 1
ATOM 8753 C C . PRO E 1 129 ? 141.179 154.543 132.626 1.00 39.54 132 PRO C C 1
ATOM 8754 O O . PRO E 1 129 ? 141.517 153.766 131.732 1.00 39.54 132 PRO C O 1
ATOM 8758 N N . VAL E 1 130 ? 140.070 154.366 133.328 1.00 38.82 133 VAL C N 1
ATOM 8759 C CA . VAL E 1 130 ? 139.074 153.380 132.939 1.00 38.82 133 VAL C CA 1
ATOM 8760 C C . VAL E 1 130 ? 138.011 154.004 132.050 1.00 38.82 133 VAL C C 1
ATOM 8761 O O . VAL E 1 130 ? 137.663 153.454 131.007 1.00 38.82 133 VAL C O 1
ATOM 8765 N N . PHE E 1 131 ? 137.502 155.178 132.423 1.00 40.96 134 PHE C N 1
ATOM 8766 C CA . PHE E 1 131 ? 136.664 155.914 131.486 1.00 40.96 134 PHE C CA 1
ATOM 8767 C C . PHE E 1 131 ? 137.469 156.415 130.295 1.00 40.96 134 PHE C C 1
ATOM 8768 O O . PHE E 1 131 ? 136.964 156.418 129.168 1.00 40.96 134 PHE C O 1
ATOM 8776 N N . ALA E 1 132 ? 138.719 156.821 130.511 1.00 40.73 135 ALA C N 1
ATOM 8777 C CA . ALA E 1 132 ? 139.595 157.221 129.420 1.00 40.73 135 ALA C CA 1
ATOM 8778 C C . ALA E 1 132 ? 139.973 156.067 128.511 1.00 40.73 135 ALA C C 1
ATOM 8779 O O . ALA E 1 132 ? 140.454 156.311 127.404 1.00 40.73 135 ALA C O 1
ATOM 8781 N N . ALA E 1 133 ? 139.797 154.827 128.953 1.00 39.94 136 ALA C N 1
ATOM 8782 C CA . ALA E 1 133 ? 140.004 153.678 128.091 1.00 39.94 136 ALA C CA 1
ATOM 8783 C C . ALA E 1 133 ? 138.725 153.214 127.426 1.00 39.94 136 ALA C C 1
ATOM 8784 O O . ALA E 1 133 ? 138.774 152.749 126.285 1.00 39.94 136 ALA C O 1
ATOM 8786 N N . LEU E 1 134 ? 137.590 153.325 128.113 1.00 40.35 137 LEU C N 1
ATOM 8787 C CA . LEU E 1 134 ? 136.315 153.018 127.482 1.00 40.35 137 LEU C CA 1
ATOM 8788 C C . LEU E 1 134 ? 136.013 153.998 126.359 1.00 40.35 137 LEU C C 1
ATOM 8789 O O . LEU E 1 134 ? 135.505 153.603 125.305 1.00 40.35 137 LEU C O 1
ATOM 8794 N N . GLY E 1 135 ? 136.323 155.275 126.561 1.00 44.07 138 GLY C N 1
ATOM 8795 C CA . GLY E 1 135 ? 136.047 156.282 125.558 1.00 44.07 138 GLY C CA 1
ATOM 8796 C C . GLY E 1 135 ? 137.207 156.552 124.626 1.00 44.07 138 GLY C C 1
ATOM 8797 O O . GLY E 1 135 ? 137.241 157.585 123.957 1.00 44.07 138 GLY C O 1
ATOM 8798 N N . ALA E 1 136 ? 138.172 155.639 124.577 1.00 45.51 139 ALA C N 1
ATOM 8799 C CA . ALA E 1 136 ? 139.269 155.768 123.629 1.00 45.51 139 ALA C CA 1
ATOM 8800 C C . ALA E 1 136 ? 139.422 154.534 122.754 1.00 45.51 139 ALA C C 1
ATOM 8801 O O . ALA E 1 136 ? 140.201 154.568 121.797 1.00 45.51 139 ALA C O 1
ATOM 8803 N N . GLY E 1 137 ? 138.720 153.448 123.050 1.00 45.00 140 GLY C N 1
ATOM 8804 C CA . GLY E 1 137 ? 138.644 152.349 122.115 1.00 45.00 140 GLY C CA 1
ATOM 8805 C C . GLY E 1 137 ? 137.573 152.640 121.090 1.00 45.00 140 GLY C C 1
ATOM 8806 O O . GLY E 1 137 ? 137.463 151.960 120.065 1.00 45.00 140 GLY C O 1
ATOM 8807 N N . ILE E 1 138 ? 136.779 153.667 121.371 1.00 47.79 141 ILE C N 1
ATOM 8808 C CA . ILE E 1 138 ? 135.727 154.117 120.476 1.00 47.79 141 ILE C CA 1
ATOM 8809 C C . ILE E 1 138 ? 136.157 155.343 119.686 1.00 47.79 141 ILE C C 1
ATOM 8810 O O . ILE E 1 138 ? 135.786 155.497 118.524 1.00 47.79 141 ILE C O 1
ATOM 8815 N N . ALA E 1 139 ? 136.951 156.218 120.303 1.00 50.89 142 ALA C N 1
ATOM 8816 C CA . ALA E 1 139 ? 137.433 157.401 119.608 1.00 50.89 142 ALA C CA 1
ATOM 8817 C C . ALA E 1 139 ? 138.341 157.055 118.440 1.00 50.89 142 ALA C C 1
ATOM 8818 O O . ALA E 1 139 ? 138.549 157.902 117.567 1.00 50.89 142 ALA C O 1
ATOM 8820 N N . MET E 1 140 ? 138.890 155.842 118.405 1.00 52.36 143 MET C N 1
ATOM 8821 C CA . MET E 1 140 ? 139.646 155.411 117.236 1.00 52.36 143 MET C CA 1
ATOM 8822 C C . MET E 1 140 ? 138.723 155.236 116.038 1.00 52.36 143 MET C C 1
ATOM 8823 O O . MET E 1 140 ? 138.861 155.922 115.020 1.00 52.36 143 MET C O 1
ATOM 8828 N N . SER E 1 141 ? 137.765 154.320 116.150 1.00 55.22 144 SER C N 1
ATOM 8829 C CA . SER E 1 141 ? 136.840 154.067 115.054 1.00 55.22 144 SER C CA 1
ATOM 8830 C C . SER E 1 141 ? 135.702 155.079 115.044 1.00 55.22 144 SER C C 1
ATOM 8831 O O . SER E 1 141 ? 135.548 155.846 114.089 1.00 55.22 144 SER C O 1
ATOM 8834 N N . GLY E 1 142 ? 134.903 155.104 116.108 1.00 60.30 145 GLY C N 1
ATOM 8835 C CA . GLY E 1 142 ? 133.743 155.965 116.183 1.00 60.30 145 GLY C CA 1
ATOM 8836 C C . GLY E 1 142 ? 134.116 157.435 116.205 1.00 60.30 145 GLY C C 1
ATOM 8837 O O . GLY E 1 142 ? 135.272 157.826 116.039 1.00 60.30 145 GLY C O 1
ATOM 8838 N N . SER E 1 143 ? 133.096 158.268 116.391 1.00 58.44 146 SER C N 1
ATOM 8839 C CA . SER E 1 143 ? 133.300 159.707 116.411 1.00 58.44 146 SER C CA 1
ATOM 8840 C C . SER E 1 143 ? 132.963 160.336 117.757 1.00 58.44 146 SER C C 1
ATOM 8841 O O . SER E 1 143 ? 133.841 160.910 118.405 1.00 58.44 146 SER C O 1
ATOM 8844 N N . LEU E 1 144 ? 131.727 160.217 118.223 1.00 53.94 147 LEU C N 1
ATOM 8845 C CA . LEU E 1 144 ? 131.292 160.959 119.396 1.00 53.94 147 LEU C CA 1
ATOM 8846 C C . LEU E 1 144 ? 130.728 160.080 120.495 1.00 53.94 147 LEU C C 1
ATOM 8847 O O . LEU E 1 144 ? 129.960 160.570 121.324 1.00 53.94 147 LEU C O 1
ATOM 8852 N N . LEU E 1 145 ? 131.067 158.797 120.519 1.00 51.34 148 LEU C N 1
ATOM 8853 C CA . LEU E 1 145 ? 130.741 157.960 121.663 1.00 51.34 148 LEU C CA 1
ATOM 8854 C C . LEU E 1 145 ? 131.974 157.678 122.504 1.00 51.34 148 LEU C C 1
ATOM 8855 O O . LEU E 1 145 ? 131.867 157.082 123.578 1.00 51.34 148 LEU C O 1
ATOM 8860 N N . GLY E 1 146 ? 133.145 158.081 122.028 1.00 50.07 149 GLY C N 1
ATOM 8861 C CA . GLY E 1 146 ? 134.348 157.990 122.813 1.00 50.07 149 GLY C CA 1
ATOM 8862 C C . GLY E 1 146 ? 134.583 159.220 123.663 1.00 50.07 149 GLY C C 1
ATOM 8863 O O . GLY E 1 146 ? 134.626 159.150 124.893 1.00 50.07 149 GLY C O 1
ATOM 8864 N N . PRO E 1 147 ? 134.717 160.383 123.023 1.00 49.88 150 PRO C N 1
ATOM 8865 C CA . PRO E 1 147 ? 134.979 161.608 123.784 1.00 49.88 150 PRO C CA 1
ATOM 8866 C C . PRO E 1 147 ? 133.725 162.198 124.396 1.00 49.88 150 PRO C C 1
ATOM 8867 O O . PRO E 1 147 ? 133.724 163.350 124.836 1.00 49.88 150 PRO C O 1
ATOM 8871 N N . LEU E 1 148 ? 132.647 161.424 124.421 1.00 50.09 151 LEU C N 1
ATOM 8872 C CA . LEU E 1 148 ? 131.422 161.853 125.068 1.00 50.09 151 LEU C CA 1
ATOM 8873 C C . LEU E 1 148 ? 130.942 160.874 126.125 1.00 50.09 151 LEU C C 1
ATOM 8874 O O . LEU E 1 148 ? 130.310 161.306 127.091 1.00 50.09 151 LEU C O 1
ATOM 8879 N N . LEU E 1 149 ? 131.232 159.581 125.988 1.00 48.73 152 LEU C N 1
ATOM 8880 C CA . LEU E 1 149 ? 131.078 158.661 127.105 1.00 48.73 152 LEU C CA 1
ATOM 8881 C C . LEU E 1 149 ? 132.089 158.940 128.207 1.00 48.73 152 LEU C C 1
ATOM 8882 O O . LEU E 1 149 ? 131.854 158.560 129.355 1.00 48.73 152 LEU C O 1
ATOM 8887 N N . PHE E 1 150 ? 133.201 159.593 127.877 1.00 46.77 153 PHE C N 1
ATOM 8888 C CA . PHE E 1 150 ? 134.141 160.079 128.883 1.00 46.77 153 PHE C CA 1
ATOM 8889 C C . PHE E 1 150 ? 133.588 161.294 129.611 1.00 46.77 153 PHE C C 1
ATOM 8890 O O . PHE E 1 150 ? 133.481 161.301 130.840 1.00 46.77 153 PHE C O 1
ATOM 8898 N N . PHE E 1 151 ? 133.238 162.338 128.862 1.00 46.78 154 PHE C N 1
ATOM 8899 C CA . PHE E 1 151 ? 132.851 163.596 129.480 1.00 46.78 154 PHE C CA 1
ATOM 8900 C C . PHE E 1 151 ? 131.566 163.484 130.284 1.00 46.78 154 PHE C C 1
ATOM 8901 O O . PHE E 1 151 ? 131.400 164.225 131.256 1.00 46.78 154 PHE C O 1
ATOM 8909 N N . ILE E 1 152 ? 130.655 162.589 129.913 1.00 45.84 155 ILE C N 1
ATOM 8910 C CA . ILE E 1 152 ? 129.438 162.413 130.699 1.00 45.84 155 ILE C CA 1
ATOM 8911 C C . ILE E 1 152 ? 129.694 161.515 131.900 1.00 45.84 155 ILE C C 1
ATOM 8912 O O . ILE E 1 152 ? 129.307 161.836 133.028 1.00 45.84 155 ILE C O 1
ATOM 8917 N N . LEU E 1 153 ? 130.351 160.378 131.682 1.00 44.27 156 LEU C N 1
ATOM 8918 C CA . LEU E 1 153 ? 130.499 159.407 132.756 1.00 44.27 156 LEU C CA 1
ATOM 8919 C C . LEU E 1 153 ? 131.570 159.776 133.772 1.00 44.27 156 LEU C C 1
ATOM 8920 O O . LEU E 1 153 ? 131.526 159.261 134.891 1.00 44.27 156 LEU C O 1
ATOM 8925 N N . PHE E 1 154 ? 132.521 160.639 133.432 1.00 44.88 157 PHE C N 1
ATOM 8926 C CA . PHE E 1 154 ? 133.523 161.032 134.412 1.00 44.88 157 PHE C CA 1
ATOM 8927 C C . PHE E 1 154 ? 133.185 162.327 135.125 1.00 44.88 157 PHE C C 1
ATOM 8928 O O . PHE E 1 154 ? 133.597 162.510 136.272 1.00 44.88 157 PHE C O 1
ATOM 8936 N N . ASN E 1 155 ? 132.458 163.229 134.481 1.00 46.49 158 ASN C N 1
ATOM 8937 C CA . ASN E 1 155 ? 132.048 164.464 135.125 1.00 46.49 158 ASN C CA 1
ATOM 8938 C C . ASN E 1 155 ? 130.764 164.296 135.916 1.00 46.49 158 ASN C C 1
ATOM 8939 O O . ASN E 1 155 ? 130.248 165.277 136.453 1.00 46.49 158 ASN C O 1
ATOM 8944 N N . LEU E 1 156 ? 130.230 163.080 135.981 1.00 43.20 159 LEU C N 1
ATOM 8945 C CA . LEU E 1 156 ? 129.221 162.725 136.967 1.00 43.20 159 LEU C CA 1
ATOM 8946 C C . LEU E 1 156 ? 129.831 162.104 138.209 1.00 43.20 159 LEU C C 1
ATOM 8947 O O . LEU E 1 156 ? 129.452 162.458 139.326 1.00 43.20 159 LEU C O 1
ATOM 8952 N N . VAL E 1 157 ? 130.782 161.187 138.032 1.00 43.42 160 VAL C N 1
ATOM 8953 C CA . VAL E 1 157 ? 131.423 160.545 139.170 1.00 43.42 160 VAL C CA 1
ATOM 8954 C C . VAL E 1 157 ? 132.211 161.554 139.995 1.00 43.42 160 VAL C C 1
ATOM 8955 O O . VAL E 1 157 ? 132.402 161.362 141.200 1.00 43.42 160 VAL C O 1
ATOM 8959 N N . ARG E 1 158 ? 132.670 162.647 139.384 1.00 48.84 161 ARG C N 1
ATOM 8960 C CA . ARG E 1 158 ? 133.347 163.671 140.174 1.00 48.84 161 ARG C CA 1
ATOM 8961 C C . ARG E 1 158 ? 132.347 164.579 140.873 1.00 48.84 161 ARG C C 1
ATOM 8962 O O . ARG E 1 158 ? 132.670 165.195 141.894 1.00 48.84 161 ARG C O 1
ATOM 8970 N N . LEU E 1 159 ? 131.134 164.693 140.332 1.00 45.59 162 LEU C N 1
ATOM 8971 C CA . LEU E 1 159 ? 130.119 165.538 140.943 1.00 45.59 162 LEU C CA 1
ATOM 8972 C C . LEU E 1 159 ? 129.341 164.807 142.025 1.00 45.59 162 LEU C C 1
ATOM 8973 O O . LEU E 1 159 ? 128.939 165.418 143.020 1.00 45.59 162 LEU C O 1
ATOM 8978 N N . ALA E 1 160 ? 129.101 163.512 141.843 1.00 47.69 163 ALA C N 1
ATOM 8979 C CA . ALA E 1 160 ? 128.526 162.723 142.920 1.00 47.69 163 ALA C CA 1
ATOM 8980 C C . ALA E 1 160 ? 129.495 162.568 144.079 1.00 47.69 163 ALA C C 1
ATOM 8981 O O . ALA E 1 160 ? 129.069 162.240 145.189 1.00 47.69 163 ALA C O 1
ATOM 8983 N N . THR E 1 161 ? 130.787 162.789 143.844 1.00 47.96 164 THR C N 1
ATOM 8984 C CA . THR E 1 161 ? 131.793 162.771 144.893 1.00 47.96 164 THR C CA 1
ATOM 8985 C C . THR E 1 161 ? 131.944 164.138 145.553 1.00 47.96 164 THR C C 1
ATOM 8986 O O . THR E 1 161 ? 132.510 164.240 146.645 1.00 47.96 164 THR C O 1
ATOM 8990 N N . ARG E 1 162 ? 131.412 165.174 144.944 1.00 51.58 165 ARG C N 1
ATOM 8991 C CA . ARG E 1 162 ? 131.523 166.477 145.583 1.00 51.58 165 ARG C CA 1
ATOM 8992 C C . ARG E 1 162 ? 130.234 166.928 146.245 1.00 51.58 165 ARG C C 1
ATOM 8993 O O . ARG E 1 162 ? 130.271 167.382 147.386 1.00 51.58 165 ARG C O 1
ATOM 9001 N N . TYR E 1 163 ? 129.092 166.809 145.568 1.00 57.88 166 TYR C N 1
ATOM 9002 C CA . TYR E 1 163 ? 127.844 167.216 146.207 1.00 57.88 166 TYR C CA 1
ATOM 9003 C C . TYR E 1 163 ? 127.489 166.298 147.367 1.00 57.88 166 TYR C C 1
ATOM 9004 O O . TYR E 1 163 ? 127.215 166.769 148.478 1.00 57.88 166 TYR C O 1
ATOM 9013 N N . TYR E 1 164 ? 127.479 164.990 147.127 1.00 55.81 167 TYR C N 1
ATOM 9014 C CA . TYR E 1 164 ? 127.248 164.006 148.172 1.00 55.81 167 TYR C CA 1
ATOM 9015 C C . TYR E 1 164 ? 128.405 163.936 149.148 1.00 55.81 167 TYR C C 1
ATOM 9016 O O . TYR E 1 164 ? 128.287 163.286 150.187 1.00 55.81 167 TYR C O 1
ATOM 9025 N N . GLY E 1 165 ? 129.521 164.571 148.828 1.00 55.43 168 GLY C N 1
ATOM 9026 C CA . GLY E 1 165 ? 130.606 164.680 149.772 1.00 55.43 168 GLY C CA 1
ATOM 9027 C C . GLY E 1 165 ? 130.345 165.809 150.740 1.00 55.43 168 GLY C C 1
ATOM 9028 O O . GLY E 1 165 ? 130.336 165.592 151.950 1.00 55.43 168 GLY C O 1
ATOM 9029 N N . VAL E 1 166 ? 130.102 167.008 150.222 1.00 57.33 169 VAL C N 1
ATOM 9030 C CA . VAL E 1 166 ? 129.877 168.175 151.070 1.00 57.33 169 VAL C CA 1
ATOM 9031 C C . VAL E 1 166 ? 128.615 168.024 151.902 1.00 57.33 169 VAL C C 1
ATOM 9032 O O . VAL E 1 166 ? 128.634 168.245 153.115 1.00 57.33 169 VAL C O 1
ATOM 9036 N N . ALA E 1 167 ? 127.496 167.642 151.281 1.00 60.99 170 ALA C N 1
ATOM 9037 C CA . ALA E 1 167 ? 126.254 167.541 152.039 1.00 60.99 170 ALA C CA 1
ATOM 9038 C C . ALA E 1 167 ? 126.364 166.506 153.149 1.00 60.99 170 ALA C C 1
ATOM 9039 O O . ALA E 1 167 ? 125.998 166.776 154.298 1.00 60.99 170 ALA C O 1
ATOM 9041 N N . TYR E 1 168 ? 126.890 165.330 152.832 1.00 66.28 171 TYR C N 1
ATOM 9042 C CA . TYR E 1 168 ? 126.955 164.217 153.767 1.00 66.28 171 TYR C CA 1
ATOM 9043 C C . TYR E 1 168 ? 128.126 164.325 154.733 1.00 66.28 171 TYR C C 1
ATOM 9044 O O . TYR E 1 168 ? 128.180 163.568 155.705 1.00 66.28 171 TYR C O 1
ATOM 9053 N N . GLY E 1 169 ? 129.060 165.242 154.499 1.00 62.12 172 GLY C N 1
ATOM 9054 C CA . GLY E 1 169 ? 130.131 165.468 155.444 1.00 62.12 172 GLY C CA 1
ATOM 9055 C C . GLY E 1 169 ? 129.907 166.733 156.239 1.00 62.12 172 GLY C C 1
ATOM 9056 O O . GLY E 1 169 ? 130.680 167.056 157.143 1.00 62.12 172 GLY C O 1
ATOM 9057 N N . TYR E 1 170 ? 128.849 167.466 155.896 1.00 65.10 173 TYR C N 1
ATOM 9058 C CA . TYR E 1 170 ? 128.434 168.619 156.682 1.00 65.10 173 TYR C CA 1
ATOM 9059 C C . TYR E 1 170 ? 127.461 168.239 157.786 1.00 65.10 173 TYR C C 1
ATOM 9060 O O . TYR E 1 170 ? 127.657 168.628 158.941 1.00 65.10 173 TYR C O 1
ATOM 9069 N N . SER E 1 171 ? 126.414 167.484 157.452 1.00 66.66 174 SER C N 1
ATOM 9070 C CA . SER E 1 171 ? 125.446 167.071 158.458 1.00 66.66 174 SER C CA 1
ATOM 9071 C C . SER E 1 171 ? 126.068 166.188 159.526 1.00 66.66 174 SER C C 1
ATOM 9072 O O . SER E 1 171 ? 125.530 166.106 160.635 1.00 66.66 174 SER C O 1
ATOM 9075 N N . LYS E 1 172 ? 127.182 165.533 159.224 1.00 66.47 175 LYS C N 1
ATOM 9076 C CA . LYS E 1 172 ? 127.871 164.658 160.164 1.00 66.47 175 LYS C CA 1
ATOM 9077 C C . LYS E 1 172 ? 129.186 165.321 160.553 1.00 66.47 175 LYS C C 1
ATOM 9078 O O . LYS E 1 172 ? 130.074 165.490 159.713 1.00 66.47 175 LYS C O 1
ATOM 9084 N N . GLY E 1 173 ? 129.316 165.681 161.824 1.00 70.76 176 GLY C N 1
ATOM 9085 C CA . GLY E 1 173 ? 130.505 166.364 162.288 1.00 70.76 176 GLY C CA 1
ATOM 9086 C C . GLY E 1 173 ? 131.688 165.438 162.458 1.00 70.76 176 GLY C C 1
ATOM 9087 O O . GLY E 1 173 ? 131.870 164.504 161.672 1.00 70.76 176 GLY C O 1
ATOM 9088 N N . ILE E 1 174 ? 132.498 165.684 163.490 1.00 80.45 177 ILE C N 1
ATOM 9089 C CA . ILE E 1 174 ? 133.685 164.866 163.718 1.00 80.45 177 ILE C CA 1
ATOM 9090 C C . ILE E 1 174 ? 133.287 163.420 163.961 1.00 80.45 177 ILE C C 1
ATOM 9091 O O . ILE E 1 174 ? 133.976 162.494 163.518 1.00 80.45 177 ILE C O 1
ATOM 9096 N N . ASP E 1 175 ? 132.160 163.208 164.648 1.00 87.40 178 ASP C N 1
ATOM 9097 C CA . ASP E 1 175 ? 131.831 161.907 165.222 1.00 87.40 178 ASP C CA 1
ATOM 9098 C C . ASP E 1 175 ? 131.846 160.793 164.186 1.00 87.40 178 ASP C C 1
ATOM 9099 O O . ASP E 1 175 ? 132.182 159.649 164.515 1.00 87.40 178 ASP C O 1
ATOM 9104 N N . ILE E 1 176 ? 131.503 161.099 162.939 1.00 86.49 179 ILE C N 1
ATOM 9105 C CA . ILE E 1 176 ? 131.446 160.072 161.908 1.00 86.49 179 ILE C CA 1
ATOM 9106 C C . ILE E 1 176 ? 132.506 160.389 160.859 1.00 86.49 179 ILE C C 1
ATOM 9107 O O . ILE E 1 176 ? 132.330 160.138 159.661 1.00 86.49 179 ILE C O 1
ATOM 9112 N N . VAL E 1 177 ? 133.611 160.971 161.314 1.00 85.35 180 VAL C N 1
ATOM 9113 C CA . VAL E 1 177 ? 134.866 160.931 160.574 1.00 85.35 180 VAL C CA 1
ATOM 9114 C C . VAL E 1 177 ? 135.660 159.685 160.927 1.00 85.35 180 VAL C C 1
ATOM 9115 O O . VAL E 1 177 ? 136.145 158.967 160.049 1.00 85.35 180 VAL C O 1
ATOM 9119 N N . LYS E 1 178 ? 135.799 159.411 162.222 1.00 90.05 181 LYS C N 1
ATOM 9120 C CA . LYS E 1 178 ? 136.428 158.184 162.686 1.00 90.05 181 LYS C CA 1
ATOM 9121 C C . LYS E 1 178 ? 135.571 156.952 162.434 1.00 90.05 181 LYS C C 1
ATOM 9122 O O . LYS E 1 178 ? 136.067 155.831 162.589 1.00 90.05 181 LYS C O 1
ATOM 9128 N N . ASP E 1 179 ? 134.307 157.128 162.056 1.00 90.35 182 ASP C N 1
ATOM 9129 C CA . ASP E 1 179 ? 133.426 155.991 161.828 1.00 90.35 182 ASP C CA 1
ATOM 9130 C C . ASP E 1 179 ? 133.545 155.443 160.414 1.00 90.35 182 ASP C C 1
ATOM 9131 O O . ASP E 1 179 ? 133.866 154.263 160.237 1.00 90.35 182 ASP C O 1
ATOM 9136 N N . MET E 1 180 ? 133.306 156.271 159.400 1.00 87.10 183 MET C N 1
ATOM 9137 C CA . MET E 1 180 ? 133.418 155.826 158.019 1.00 87.10 183 MET C CA 1
ATOM 9138 C C . MET E 1 180 ? 134.859 155.853 157.527 1.00 87.10 183 MET C C 1
ATOM 9139 O O . MET E 1 180 ? 135.139 155.380 156.422 1.00 87.10 183 MET C O 1
ATOM 9144 N N . GLY E 1 181 ? 135.785 156.346 158.340 1.00 85.72 184 GLY C N 1
ATOM 9145 C CA . GLY E 1 181 ? 137.197 156.213 158.062 1.00 85.72 184 GLY C CA 1
ATOM 9146 C C . GLY E 1 181 ? 137.738 154.828 158.335 1.00 85.72 184 GLY C C 1
ATOM 9147 O O . GLY E 1 181 ? 138.935 154.596 158.133 1.00 85.72 184 GLY C O 1
ATOM 9148 N N . GLY E 1 182 ? 136.899 153.905 158.795 1.00 78.72 185 GLY C N 1
ATOM 9149 C CA . GLY E 1 182 ? 137.298 152.531 159.004 1.00 78.72 185 GLY C CA 1
ATOM 9150 C C . GLY E 1 182 ? 136.325 151.555 158.380 1.00 78.72 185 GLY C C 1
ATOM 9151 O O . GLY E 1 182 ? 135.133 151.566 158.704 1.00 78.72 185 GLY C O 1
ATOM 9152 N N . GLY E 1 183 ? 136.815 150.712 157.492 1.00 63.49 186 GLY C N 1
ATOM 9153 C CA . GLY E 1 183 ? 135.991 149.693 156.848 1.00 63.49 186 GLY C CA 1
ATOM 9154 C C . GLY E 1 183 ? 135.413 149.978 155.478 1.00 63.49 186 GLY C C 1
ATOM 9155 O O . GLY E 1 183 ? 135.518 149.145 154.581 1.00 63.49 186 GLY C O 1
ATOM 9156 N N . PHE E 1 184 ? 134.792 151.144 155.298 1.00 56.81 187 PHE C N 1
ATOM 9157 C CA . PHE E 1 184 ? 134.152 151.427 154.018 1.00 56.81 187 PHE C CA 1
ATOM 9158 C C . PHE E 1 184 ? 135.171 151.700 152.921 1.00 56.81 187 PHE C C 1
ATOM 9159 O O . PHE E 1 184 ? 135.032 151.194 151.802 1.00 56.81 187 PHE C O 1
ATOM 9167 N N . LEU E 1 185 ? 136.196 152.498 153.213 1.00 52.11 188 LEU C N 1
ATOM 9168 C CA . LEU E 1 185 ? 137.173 152.831 152.189 1.00 52.11 188 LEU C CA 1
ATOM 9169 C C . LEU E 1 185 ? 138.047 151.645 151.806 1.00 52.11 188 LEU C C 1
ATOM 9170 O O . LEU E 1 185 ? 138.524 151.590 150.669 1.00 52.11 188 LEU C O 1
ATOM 9175 N N . GLN E 1 186 ? 138.258 150.693 152.713 1.00 53.67 189 GLN C N 1
ATOM 9176 C CA . GLN E 1 186 ? 138.911 149.454 152.314 1.00 53.67 189 GLN C CA 1
ATOM 9177 C C . GLN E 1 186 ? 138.080 148.707 151.282 1.00 53.67 189 GLN C C 1
ATOM 9178 O O . GLN E 1 186 ? 138.630 148.182 150.308 1.00 53.67 189 GLN C O 1
ATOM 9184 N N . LYS E 1 187 ? 136.760 148.661 151.470 1.00 48.63 190 LYS C N 1
ATOM 9185 C CA . LYS E 1 187 ? 135.886 148.097 150.448 1.00 48.63 190 LYS C CA 1
ATOM 9186 C C . LYS E 1 187 ? 136.000 148.871 149.145 1.00 48.63 190 LYS C C 1
ATOM 9187 O O . LYS E 1 187 ? 136.073 148.277 148.066 1.00 48.63 190 LYS C O 1
ATOM 9193 N N . LEU E 1 188 ? 136.022 150.197 149.228 1.00 44.55 191 LEU C N 1
ATOM 9194 C CA . LEU E 1 188 ? 135.994 151.022 148.030 1.00 44.55 191 LEU C CA 1
ATOM 9195 C C . LEU E 1 188 ? 137.294 150.978 147.241 1.00 44.55 191 LEU C C 1
ATOM 9196 O O . LEU E 1 188 ? 137.266 151.189 146.026 1.00 44.55 191 LEU C O 1
ATOM 9201 N N . THR E 1 189 ? 138.427 150.725 147.892 1.00 43.52 192 THR C N 1
ATOM 9202 C CA . THR E 1 189 ? 139.691 150.617 147.175 1.00 43.52 192 THR C CA 1
ATOM 9203 C C . THR E 1 189 ? 140.128 149.183 146.935 1.00 43.52 192 THR C C 1
ATOM 9204 O O . THR E 1 189 ? 141.122 148.969 146.238 1.00 43.52 192 THR C O 1
ATOM 9208 N N . GLU E 1 190 ? 139.437 148.197 147.496 1.00 41.37 193 GLU C N 1
ATOM 9209 C CA . GLU E 1 190 ? 139.669 146.837 147.045 1.00 41.37 193 GLU C CA 1
ATOM 9210 C C . GLU E 1 190 ? 138.765 146.472 145.885 1.00 41.37 193 GLU C C 1
ATOM 9211 O O . GLU E 1 190 ? 139.124 145.614 145.075 1.00 41.37 193 GLU C O 1
ATOM 9217 N N . GLY E 1 191 ? 137.601 147.104 145.787 1.00 35.25 194 GLY C N 1
ATOM 9218 C CA . GLY E 1 191 ? 136.784 146.970 144.602 1.00 35.25 194 GLY C CA 1
ATOM 9219 C C . GLY E 1 191 ? 137.251 147.787 143.427 1.00 35.25 194 GLY C C 1
ATOM 9220 O O . GLY E 1 191 ? 137.022 147.390 142.284 1.00 35.25 194 GLY C O 1
ATOM 9221 N N . ALA E 1 192 ? 137.904 148.917 143.683 1.00 32.24 195 ALA C N 1
ATOM 9222 C CA . ALA E 1 192 ? 138.458 149.717 142.602 1.00 32.24 195 ALA C CA 1
ATOM 9223 C C . ALA E 1 192 ? 139.595 148.988 141.902 1.00 32.24 195 ALA C C 1
ATOM 9224 O O . ALA E 1 192 ? 139.579 148.830 140.680 1.00 32.24 195 ALA C O 1
ATOM 9226 N N . SER E 1 193 ? 140.565 148.494 142.664 1.00 30.63 196 SER C N 1
ATOM 9227 C CA . SER E 1 193 ? 141.737 147.853 142.090 1.00 30.63 196 SER C CA 1
ATOM 9228 C C . SER E 1 193 ? 141.476 146.425 141.650 1.00 30.63 196 SER C C 1
ATOM 9229 O O . SER E 1 193 ? 142.429 145.698 141.370 1.00 30.63 196 SER C O 1
ATOM 9232 N N . ILE E 1 194 ? 140.217 146.004 141.602 1.00 27.87 197 ILE C N 1
ATOM 9233 C CA . ILE E 1 194 ? 139.817 144.816 140.865 1.00 27.87 197 ILE C CA 1
ATOM 9234 C C . ILE E 1 194 ? 139.334 145.177 139.469 1.00 27.87 197 ILE C C 1
ATOM 9235 O O . ILE E 1 194 ? 139.739 144.558 138.486 1.00 27.87 197 ILE C O 1
ATOM 9240 N N . LEU E 1 195 ? 138.488 146.202 139.374 1.00 27.67 198 LEU C N 1
ATOM 9241 C CA . LEU E 1 195 ? 138.068 146.724 138.079 1.00 27.67 198 LEU C CA 1
ATOM 9242 C C . LEU E 1 195 ? 139.250 147.259 137.286 1.00 27.67 198 LEU C C 1
ATOM 9243 O O . LEU E 1 195 ? 139.383 146.979 136.089 1.00 27.67 198 LEU C O 1
ATOM 9248 N N . GLY E 1 196 ? 140.122 148.016 137.934 1.00 28.33 199 GLY C N 1
ATOM 9249 C CA . GLY E 1 196 ? 141.212 148.635 137.221 1.00 28.33 199 GLY C CA 1
ATOM 9250 C C . GLY E 1 196 ? 142.315 147.668 136.873 1.00 28.33 199 GLY C C 1
ATOM 9251 O O . GLY E 1 196 ? 143.166 147.979 136.041 1.00 28.33 199 GLY C O 1
ATOM 9252 N N . LEU E 1 197 ? 142.329 146.497 137.502 1.00 26.77 200 LEU C N 1
ATOM 9253 C CA . LEU E 1 197 ? 143.304 145.482 137.131 1.00 26.77 200 LEU C CA 1
ATOM 9254 C C . LEU E 1 197 ? 142.724 144.610 136.032 1.00 26.77 200 LEU C C 1
ATOM 9255 O O . LEU E 1 197 ? 143.429 144.234 135.091 1.00 26.77 200 LEU C O 1
ATOM 9260 N N . PHE E 1 198 ? 141.427 144.316 136.118 1.00 27.02 201 PHE C N 1
ATOM 9261 C CA . PHE E 1 198 ? 140.778 143.569 135.053 1.00 27.02 201 PHE C CA 1
ATOM 9262 C C . PHE E 1 198 ? 140.814 144.325 133.735 1.00 27.02 201 PHE C C 1
ATOM 9263 O O . PHE E 1 198 ? 141.014 143.713 132.683 1.00 27.02 201 PHE C O 1
ATOM 9271 N N . VAL E 1 199 ? 140.614 145.642 133.762 1.00 25.31 202 VAL C N 1
ATOM 9272 C CA . VAL E 1 199 ? 140.646 146.417 132.523 1.00 25.31 202 VAL C CA 1
ATOM 9273 C C . VAL E 1 199 ? 142.073 146.597 132.013 1.00 25.31 202 VAL C C 1
ATOM 9274 O O . VAL E 1 199 ? 142.316 146.536 130.803 1.00 25.31 202 VAL C O 1
ATOM 9278 N N . MET E 1 200 ? 143.039 146.835 132.904 1.00 28.85 203 MET C N 1
ATOM 9279 C CA . MET E 1 200 ? 144.413 147.010 132.447 1.00 28.85 203 MET C CA 1
ATOM 9280 C C . MET E 1 200 ? 145.029 145.719 131.942 1.00 28.85 203 MET C C 1
ATOM 9281 O O . MET E 1 200 ? 145.937 145.774 131.111 1.00 28.85 203 MET C O 1
ATOM 9286 N N . GLY E 1 201 ? 144.581 144.565 132.426 1.00 29.25 204 GLY C N 1
ATOM 9287 C CA . GLY E 1 201 ? 145.025 143.322 131.825 1.00 29.25 204 GLY C CA 1
ATOM 9288 C C . GLY E 1 201 ? 144.552 143.169 130.398 1.00 29.25 204 GLY C C 1
ATOM 9289 O O . GLY E 1 201 ? 145.269 142.622 129.558 1.00 29.25 204 GLY C O 1
ATOM 9290 N N . ALA E 1 202 ? 143.346 143.646 130.101 1.00 30.50 205 ALA C N 1
ATOM 9291 C CA . ALA E 1 202 ? 142.827 143.582 128.743 1.00 30.50 205 ALA C CA 1
ATOM 9292 C C . ALA E 1 202 ? 143.471 144.612 127.837 1.00 30.50 205 ALA C C 1
ATOM 9293 O O . ALA E 1 202 ? 143.736 144.320 126.668 1.00 30.50 205 ALA C O 1
ATOM 9295 N N . LEU E 1 203 ? 143.722 145.813 128.351 1.00 31.30 206 LEU C N 1
ATOM 9296 C CA . LEU E 1 203 ? 144.340 146.847 127.531 1.00 31.30 206 LEU C CA 1
ATOM 9297 C C . LEU E 1 203 ? 145.742 146.460 127.097 1.00 31.30 206 LEU C C 1
ATOM 9298 O O . LEU E 1 203 ? 146.120 146.703 125.948 1.00 31.30 206 LEU C O 1
ATOM 9303 N N . VAL E 1 204 ? 146.522 145.862 127.992 1.00 31.84 207 VAL C N 1
ATOM 9304 C CA . VAL E 1 204 ? 147.870 145.437 127.644 1.00 31.84 207 VAL C CA 1
ATOM 9305 C C . VAL E 1 204 ? 147.833 144.387 126.542 1.00 31.84 207 VAL C C 1
ATOM 9306 O O . VAL E 1 204 ? 148.699 144.356 125.662 1.00 31.84 207 VAL C O 1
ATOM 9310 N N . ASN E 1 205 ? 146.822 143.524 126.560 1.00 34.33 208 ASN C N 1
ATOM 9311 C CA . ASN E 1 205 ? 146.747 142.439 125.589 1.00 34.33 208 ASN C CA 1
ATOM 9312 C C . ASN E 1 205 ? 146.272 142.931 124.228 1.00 34.33 208 ASN C C 1
ATOM 9313 O O . ASN E 1 205 ? 147.009 142.870 123.240 1.00 34.33 208 ASN C O 1
ATOM 9318 N N . LYS E 1 206 ? 145.043 143.437 124.159 1.00 37.63 209 LYS C N 1
ATOM 9319 C CA . LYS E 1 206 ? 144.439 143.735 122.865 1.00 37.63 209 LYS C CA 1
ATOM 9320 C C . LYS E 1 206 ? 144.841 145.105 122.332 1.00 37.63 209 LYS C C 1
ATOM 9321 O O . LYS E 1 206 ? 145.147 145.249 121.145 1.00 37.63 209 LYS C O 1
ATOM 9327 N N . TRP E 1 207 ? 144.835 146.128 123.181 1.00 39.88 210 TRP C N 1
ATOM 9328 C CA . TRP E 1 207 ? 145.007 147.483 122.670 1.00 39.88 210 TRP C CA 1
ATOM 9329 C C . TRP E 1 207 ? 146.468 147.894 122.562 1.00 39.88 210 TRP C C 1
ATOM 9330 O O . TRP E 1 207 ? 146.785 149.086 122.592 1.00 39.88 210 TRP C O 1
ATOM 9341 N N . THR E 1 208 ? 147.360 146.920 122.441 1.00 43.18 211 THR C N 1
ATOM 9342 C CA . THR E 1 208 ? 148.745 147.155 122.066 1.00 43.18 211 THR C CA 1
ATOM 9343 C C . THR E 1 208 ? 149.077 146.395 120.789 1.00 43.18 211 THR C C 1
ATOM 9344 O O . THR E 1 208 ? 148.531 145.324 120.514 1.00 43.18 211 THR C O 1
ATOM 9348 N N . HIS E 1 209 ? 149.982 146.967 120.000 1.00 57.61 212 HIS C N 1
ATOM 9349 C CA . HIS E 1 209 ? 150.429 146.317 118.776 1.00 57.61 212 HIS C CA 1
ATOM 9350 C C . HIS E 1 209 ? 151.920 146.022 118.819 1.00 57.61 212 HIS C C 1
ATOM 9351 O O . HIS E 1 209 ? 152.736 146.943 118.919 1.00 57.61 212 HIS C O 1
ATOM 9358 N N . VAL E 1 210 ? 152.285 144.745 118.736 1.00 61.17 213 VAL C N 1
ATOM 9359 C CA . VAL E 1 210 ? 153.674 144.331 118.571 1.00 61.17 213 VAL C CA 1
ATOM 9360 C C . VAL E 1 210 ? 153.708 143.196 117.559 1.00 61.17 213 VAL C C 1
ATOM 9361 O O . VAL E 1 210 ? 152.961 142.219 117.688 1.00 61.17 213 VAL C O 1
ATOM 9365 N N . ASN E 1 211 ? 154.568 143.307 116.552 1.00 70.57 214 ASN C N 1
ATOM 9366 C CA . ASN E 1 211 ? 154.644 142.326 115.481 1.00 70.57 214 ASN C CA 1
ATOM 9367 C C . ASN E 1 211 ? 156.098 142.042 115.132 1.00 70.57 214 ASN C C 1
ATOM 9368 O O . ASN E 1 211 ? 156.933 142.945 115.055 1.00 70.57 214 ASN C O 1
ATOM 9373 N N . ILE E 1 212 ? 156.392 140.765 114.912 1.00 75.79 215 ILE C N 1
ATOM 9374 C CA . ILE E 1 212 ? 157.745 140.321 114.587 1.00 75.79 215 ILE C CA 1
ATOM 9375 C C . ILE E 1 212 ? 157.725 139.568 113.262 1.00 75.79 215 ILE C C 1
ATOM 9376 O O . ILE E 1 212 ? 157.307 138.404 113.218 1.00 75.79 215 ILE C O 1
ATOM 9381 N N . PRO E 1 213 ? 158.159 140.186 112.163 1.00 81.41 216 PRO C N 1
ATOM 9382 C CA . PRO E 1 213 ? 158.075 139.543 110.839 1.00 81.41 216 PRO C CA 1
ATOM 9383 C C . PRO E 1 213 ? 159.212 138.583 110.499 1.00 81.41 216 PRO C C 1
ATOM 9384 O O . PRO E 1 213 ? 159.361 138.253 109.318 1.00 81.41 216 PRO C O 1
ATOM 9388 N N . LEU E 1 214 ? 160.000 138.133 111.473 1.00 86.56 217 LEU C N 1
ATOM 9389 C CA . LEU E 1 214 ? 161.070 137.182 111.192 1.00 86.56 217 LEU C CA 1
ATOM 9390 C C . LEU E 1 214 ? 160.518 135.831 110.760 1.00 86.56 217 LEU C C 1
ATOM 9391 O O . LEU E 1 214 ? 159.963 135.093 111.580 1.00 86.56 217 LEU C O 1
ATOM 9396 N N . VAL E 1 215 ? 160.663 135.495 109.479 1.00 95.74 218 VAL C N 1
ATOM 9397 C CA . VAL E 1 215 ? 160.222 134.202 108.965 1.00 95.74 218 VAL C CA 1
ATOM 9398 C C . VAL E 1 215 ? 161.117 133.112 109.531 1.00 95.74 218 VAL C C 1
ATOM 9399 O O . VAL E 1 215 ? 162.322 133.314 109.705 1.00 95.74 218 VAL C O 1
ATOM 9403 N N . VAL E 1 216 ? 160.538 131.952 109.828 1.00 104.17 219 VAL C N 1
ATOM 9404 C CA . VAL E 1 216 ? 161.316 130.860 110.397 1.00 104.17 219 VAL C CA 1
ATOM 9405 C C . VAL E 1 216 ? 160.990 129.558 109.670 1.00 104.17 219 VAL C C 1
ATOM 9406 O O . VAL E 1 216 ? 161.568 128.509 109.971 1.00 104.17 219 VAL C O 1
ATOM 9410 N N . SER E 1 217 ? 160.078 129.606 108.696 1.00 114.24 220 SER C N 1
ATOM 9411 C CA . SER E 1 217 ? 159.709 128.354 108.044 1.00 114.24 220 SER C CA 1
ATOM 9412 C C . SER E 1 217 ? 159.306 128.485 106.579 1.00 114.24 220 SER C C 1
ATOM 9413 O O . SER E 1 217 ? 158.549 129.378 106.187 1.00 114.24 220 SER C O 1
ATOM 9416 N N . ARG E 1 218 ? 159.832 127.560 105.786 1.00 127.12 221 ARG C N 1
ATOM 9417 C CA . ARG E 1 218 ? 159.570 127.432 104.358 1.00 127.12 221 ARG C CA 1
ATOM 9418 C C . ARG E 1 218 ? 158.422 126.435 104.157 1.00 127.12 221 ARG C C 1
ATOM 9419 O O . ARG E 1 218 ? 157.522 126.411 105.003 1.00 127.12 221 ARG C O 1
ATOM 9427 N N . ILE E 1 219 ? 158.419 125.609 103.104 1.00 136.31 222 ILE C N 1
ATOM 9428 C CA . ILE E 1 219 ? 157.293 125.218 102.258 1.00 136.31 222 ILE C CA 1
ATOM 9429 C C . ILE E 1 219 ? 155.955 125.219 102.992 1.00 136.31 222 ILE C C 1
ATOM 9430 O O . ILE E 1 219 ? 155.812 124.533 104.010 1.00 136.31 222 ILE C O 1
ATOM 9435 N N . THR E 1 220 ? 154.941 125.963 102.492 1.00 140.78 223 THR C N 1
ATOM 9436 C CA . THR E 1 220 ? 154.667 126.490 101.112 1.00 140.78 223 THR C CA 1
ATOM 9437 C C . THR E 1 220 ? 154.199 125.346 100.197 1.00 140.78 223 THR C C 1
ATOM 9438 O O . THR E 1 220 ? 154.654 125.174 99.065 1.00 140.78 223 THR C O 1
ATOM 9442 N N . ASP E 1 221 ? 153.297 124.529 100.740 1.00 145.32 224 ASP C N 1
ATOM 9443 C CA . ASP E 1 221 ? 152.551 123.552 99.956 1.00 145.32 224 ASP C CA 1
ATOM 9444 C C . ASP E 1 221 ? 151.217 124.141 99.516 1.00 145.32 224 ASP C C 1
ATOM 9445 O O . ASP E 1 221 ? 151.017 125.359 99.591 1.00 145.32 224 ASP C O 1
ATOM 9450 N N . GLN E 1 222 ? 150.309 123.284 99.048 1.00 147.87 225 GLN C N 1
ATOM 9451 C CA . GLN E 1 222 ? 148.945 123.677 98.684 1.00 147.87 225 GLN C CA 1
ATOM 9452 C C . GLN E 1 222 ? 148.934 124.731 97.579 1.00 147.87 225 GLN C C 1
ATOM 9453 O O . GLN E 1 222 ? 148.494 125.867 97.772 1.00 147.87 225 GLN C O 1
ATOM 9459 N N . THR E 1 223 ? 149.430 124.327 96.404 1.00 148.82 226 THR C N 1
ATOM 9460 C CA . THR E 1 223 ? 149.422 125.087 95.152 1.00 148.82 226 THR C CA 1
ATOM 9461 C C . THR E 1 223 ? 149.640 126.588 95.338 1.00 148.82 226 THR C C 1
ATOM 9462 O O . THR E 1 223 ? 148.824 127.405 94.897 1.00 148.82 226 THR C O 1
ATOM 9466 N N . GLY E 1 224 ? 150.748 126.957 95.973 1.00 146.48 227 GLY C N 1
ATOM 9467 C CA . GLY E 1 224 ? 151.129 128.351 96.082 1.00 146.48 227 GLY C CA 1
ATOM 9468 C C . GLY E 1 224 ? 150.369 129.155 97.118 1.00 146.48 227 GLY C C 1
ATOM 9469 O O . GLY E 1 224 ? 149.733 130.159 96.790 1.00 146.48 227 GLY C O 1
ATOM 9470 N N . LYS E 1 225 ? 150.433 128.721 98.375 1.00 143.58 228 LYS C N 1
ATOM 9471 C CA . LYS E 1 225 ? 149.937 129.509 99.496 1.00 143.58 228 LYS C CA 1
ATOM 9472 C C . LYS E 1 225 ? 151.054 130.059 100.371 1.00 143.58 228 LYS C C 1
ATOM 9473 O O . LYS E 1 225 ? 150.803 130.986 101.154 1.00 143.58 228 LYS C O 1
ATOM 9479 N N . GLU E 1 226 ? 152.263 129.509 100.269 1.00 140.29 229 GLU C N 1
ATOM 9480 C CA . GLU E 1 226 ? 153.501 129.972 100.894 1.00 140.29 229 GLU C CA 1
ATOM 9481 C C . GLU E 1 226 ? 153.559 129.693 102.389 1.00 140.29 229 GLU C C 1
ATOM 9482 O O . GLU E 1 226 ? 154.639 129.783 102.982 1.00 140.29 229 GLU C O 1
ATOM 9488 N N . HIS E 1 227 ? 152.424 129.322 102.984 1.00 136.86 230 HIS C N 1
ATOM 9489 C CA . HIS E 1 227 ? 152.323 128.812 104.356 1.00 136.86 230 HIS C CA 1
ATOM 9490 C C . HIS E 1 227 ? 153.349 129.457 105.287 1.00 136.86 230 HIS C C 1
ATOM 9491 O O . HIS E 1 227 ? 154.043 128.795 106.058 1.00 136.86 230 HIS C O 1
ATOM 9498 N N . VAL E 1 228 ? 153.435 130.781 105.194 1.00 121.36 231 VAL C N 1
ATOM 9499 C CA . VAL E 1 228 ? 154.462 131.525 105.909 1.00 121.36 231 VAL C CA 1
ATOM 9500 C C . VAL E 1 228 ? 154.144 131.475 107.394 1.00 121.36 231 VAL C C 1
ATOM 9501 O O . VAL E 1 228 ? 152.990 131.655 107.798 1.00 121.36 231 VAL C O 1
ATOM 9505 N N . THR E 1 229 ? 155.160 131.222 108.215 1.00 103.90 232 THR C N 1
ATOM 9506 C CA . THR E 1 229 ? 154.967 131.202 109.658 1.00 103.90 232 THR C CA 1
ATOM 9507 C C . THR E 1 229 ? 156.083 131.979 110.335 1.00 103.90 232 THR C C 1
ATOM 9508 O O . THR E 1 229 ? 157.130 131.416 110.667 1.00 103.90 232 THR C O 1
ATOM 9512 N N . THR E 1 230 ? 155.863 133.273 110.546 1.00 86.85 233 THR C N 1
ATOM 9513 C CA . THR E 1 230 ? 156.840 134.116 111.218 1.00 86.85 233 THR C CA 1
ATOM 9514 C C . THR E 1 230 ? 156.888 133.798 112.703 1.00 86.85 233 THR C C 1
ATOM 9515 O O . THR E 1 230 ? 156.151 132.932 113.181 1.00 86.85 233 THR C O 1
ATOM 9519 N N . VAL E 1 231 ? 157.752 134.496 113.443 1.00 76.14 234 VAL C N 1
ATOM 9520 C CA . VAL E 1 231 ? 157.831 134.302 114.886 1.00 76.14 234 VAL C CA 1
ATOM 9521 C C . VAL E 1 231 ? 156.538 134.688 115.587 1.00 76.14 234 VAL C C 1
ATOM 9522 O O . VAL E 1 231 ? 156.204 134.094 116.622 1.00 76.14 234 VAL C O 1
ATOM 9526 N N . GLN E 1 232 ? 155.781 135.640 115.042 1.00 72.78 235 GLN C N 1
ATOM 9527 C CA . GLN E 1 232 ? 154.547 136.062 115.693 1.00 72.78 235 GLN C CA 1
ATOM 9528 C C . GLN E 1 232 ? 153.525 134.938 115.746 1.00 72.78 235 GLN C C 1
ATOM 9529 O O . GLN E 1 232 ? 152.732 134.871 116.687 1.00 72.78 235 GLN C O 1
ATOM 9535 N N . THR E 1 233 ? 153.519 134.050 114.753 1.00 72.85 236 THR C N 1
ATOM 9536 C CA . THR E 1 233 ? 152.633 132.895 114.824 1.00 72.85 236 THR C CA 1
ATOM 9537 C C . THR E 1 233 ? 153.026 131.929 115.929 1.00 72.85 236 THR C C 1
ATOM 9538 O O . THR E 1 233 ? 152.140 131.369 116.581 1.00 72.85 236 THR C O 1
ATOM 9542 N N . ILE E 1 234 ? 154.323 131.736 116.171 1.00 69.00 237 ILE C N 1
ATOM 9543 C CA . ILE E 1 234 ? 154.753 130.850 117.247 1.00 69.00 237 ILE C CA 1
ATOM 9544 C C . ILE E 1 234 ? 154.270 131.368 118.594 1.00 69.00 237 ILE C C 1
ATOM 9545 O O . ILE E 1 234 ? 153.772 130.603 119.426 1.00 69.00 237 ILE C O 1
ATOM 9550 N N . LEU E 1 235 ? 154.408 132.671 118.836 1.00 63.54 238 LEU C N 1
ATOM 9551 C CA . LEU E 1 235 ? 153.960 133.237 120.101 1.00 63.54 238 LEU C CA 1
ATOM 9552 C C . LEU E 1 235 ? 152.444 133.330 120.185 1.00 63.54 238 LEU C C 1
ATOM 9553 O O . LEU E 1 235 ? 151.881 133.165 121.270 1.00 63.54 238 LEU C O 1
ATOM 9558 N N . ASP E 1 236 ? 151.765 133.586 119.071 1.00 66.21 239 ASP C N 1
ATOM 9559 C CA . ASP E 1 236 ? 150.310 133.558 119.059 1.00 66.21 239 ASP C CA 1
ATOM 9560 C C . ASP E 1 236 ? 149.755 132.151 119.204 1.00 66.21 239 ASP C C 1
ATOM 9561 O O . ASP E 1 236 ? 148.559 131.997 119.468 1.00 66.21 239 ASP C O 1
ATOM 9566 N N . GLN E 1 237 ? 150.586 131.130 119.017 1.00 67.02 240 GLN C N 1
ATOM 9567 C CA . GLN E 1 237 ? 150.172 129.772 119.339 1.00 67.02 240 GLN C CA 1
ATOM 9568 C C . GLN E 1 237 ? 150.076 129.557 120.844 1.00 67.02 240 GLN C C 1
ATOM 9569 O O . GLN E 1 237 ? 149.230 128.782 121.302 1.00 67.02 240 GLN C O 1
ATOM 9575 N N . LEU E 1 238 ? 150.924 130.226 121.625 1.00 59.24 241 LEU C N 1
ATOM 9576 C CA . LEU E 1 238 ? 150.807 130.169 123.083 1.00 59.24 241 LEU C CA 1
ATOM 9577 C C . LEU E 1 238 ? 149.763 131.159 123.591 1.00 59.24 241 LEU C C 1
ATOM 9578 O O . LEU E 1 238 ? 148.751 130.767 124.178 1.00 59.24 241 LEU C O 1
ATOM 9583 N N . MET E 1 239 ? 149.996 132.453 123.366 1.00 56.15 242 MET C N 1
ATOM 9584 C CA . MET E 1 239 ? 149.112 133.484 123.869 1.00 56.15 242 MET C CA 1
ATOM 9585 C C . MET E 1 239 ? 149.220 134.706 122.966 1.00 56.15 242 MET C C 1
ATOM 9586 O O . MET E 1 239 ? 150.338 135.182 122.719 1.00 56.15 242 MET C O 1
ATOM 9591 N N . PRO E 1 240 ? 148.106 135.234 122.481 1.00 52.46 243 PRO C N 1
ATOM 9592 C CA . PRO E 1 240 ? 148.161 136.278 121.450 1.00 52.46 243 PRO C CA 1
ATOM 9593 C C . PRO E 1 240 ? 148.585 137.662 121.929 1.00 52.46 243 PRO C C 1
ATOM 9594 O O . PRO E 1 240 ? 148.462 138.631 121.174 1.00 52.46 243 PRO C O 1
ATOM 9598 N N . GLY E 1 241 ? 149.073 137.788 123.157 1.00 45.37 244 GLY C N 1
ATOM 9599 C CA . GLY E 1 241 ? 149.522 139.083 123.630 1.00 45.37 244 GLY C CA 1
ATOM 9600 C C . GLY E 1 241 ? 150.772 139.021 124.477 1.00 45.37 244 GLY C C 1
ATOM 9601 O O . GLY E 1 241 ? 150.951 139.830 125.389 1.00 45.37 244 GLY C O 1
ATOM 9602 N N . LEU E 1 242 ? 151.639 138.053 124.195 1.00 43.79 245 LEU C N 1
ATOM 9603 C CA . LEU E 1 242 ? 152.728 137.749 125.114 1.00 43.79 245 LEU C CA 1
ATOM 9604 C C . LEU E 1 242 ? 153.781 138.852 125.161 1.00 43.79 245 LEU C C 1
ATOM 9605 O O . LEU E 1 242 ? 154.193 139.263 126.252 1.00 43.79 245 LEU C O 1
ATOM 9610 N N . VAL E 1 243 ? 154.238 139.331 124.008 1.00 42.66 246 VAL C N 1
ATOM 9611 C CA . VAL E 1 243 ? 155.351 140.278 123.956 1.00 42.66 246 VAL C CA 1
ATOM 9612 C C . VAL E 1 243 ? 155.003 141.598 124.641 1.00 42.66 246 VAL C C 1
ATOM 9613 O O . VAL E 1 243 ? 155.825 142.101 125.420 1.00 42.66 246 VAL C O 1
ATOM 9617 N N . PRO E 1 244 ? 153.843 142.215 124.383 1.00 41.71 247 PRO C N 1
ATOM 9618 C CA . PRO E 1 244 ? 153.460 143.383 125.184 1.00 41.71 247 PRO C CA 1
ATOM 9619 C C . PRO E 1 244 ? 153.313 143.082 126.660 1.00 41.71 247 PRO C C 1
ATOM 9620 O O . PRO E 1 244 ? 153.595 143.962 127.481 1.00 41.71 247 PRO C O 1
ATOM 9624 N N . LEU E 1 245 ? 152.907 141.867 127.026 1.00 38.99 248 LEU C N 1
ATOM 9625 C CA . LEU E 1 245 ? 152.850 141.508 128.438 1.00 38.99 248 LEU C CA 1
ATOM 9626 C C . LEU E 1 245 ? 154.228 141.530 129.080 1.00 38.99 248 LEU C C 1
ATOM 9627 O O . LEU E 1 245 ? 154.386 142.064 130.181 1.00 38.99 248 LEU C O 1
ATOM 9632 N N . LEU E 1 246 ? 155.233 140.963 128.416 1.00 40.33 249 LEU C N 1
ATOM 9633 C CA . LEU E 1 246 ? 156.587 141.014 128.955 1.00 40.33 249 LEU C CA 1
ATOM 9634 C C . LEU E 1 246 ? 157.144 142.431 128.964 1.00 40.33 249 LEU C C 1
ATOM 9635 O O . LEU E 1 246 ? 157.839 142.816 129.914 1.00 40.33 249 LEU C O 1
ATOM 9640 N N . LEU E 1 247 ? 156.864 143.211 127.919 1.00 40.94 250 LEU C N 1
ATOM 9641 C CA . LEU E 1 247 ? 157.294 144.602 127.908 1.00 40.94 250 LEU C CA 1
ATOM 9642 C C . LEU E 1 247 ? 156.675 145.382 129.053 1.00 40.94 250 LEU C C 1
ATOM 9643 O O . LEU E 1 247 ? 157.327 146.262 129.625 1.00 40.94 250 LEU C O 1
ATOM 9648 N N . THR E 1 248 ? 155.433 145.077 129.407 1.00 40.09 251 THR C N 1
ATOM 9649 C CA . THR E 1 248 ? 154.793 145.718 130.539 1.00 40.09 251 THR C CA 1
ATOM 9650 C C . THR E 1 248 ? 155.488 145.407 131.849 1.00 40.09 251 THR C C 1
ATOM 9651 O O . THR E 1 248 ? 155.738 146.328 132.623 1.00 40.09 251 THR C O 1
ATOM 9655 N N . PHE E 1 249 ? 155.860 144.152 132.094 1.00 40.92 252 PHE C N 1
ATOM 9656 C CA . PHE E 1 249 ? 156.591 143.811 133.303 1.00 40.92 252 PHE C CA 1
ATOM 9657 C C . PHE E 1 249 ? 157.991 144.394 133.326 1.00 40.92 252 PHE C C 1
ATOM 9658 O O . PHE E 1 249 ? 158.505 144.676 134.411 1.00 40.92 252 PHE C O 1
ATOM 9666 N N . ALA E 1 250 ? 158.625 144.569 132.169 1.00 43.05 253 ALA C N 1
ATOM 9667 C CA . ALA E 1 250 ? 159.896 145.281 132.151 1.00 43.05 253 ALA C CA 1
ATOM 9668 C C . ALA E 1 250 ? 159.708 146.745 132.531 1.00 43.05 253 ALA C C 1
ATOM 9669 O O . ALA E 1 250 ? 160.383 147.254 133.433 1.00 43.05 253 ALA C O 1
ATOM 9671 N N . CYS E 1 251 ? 158.774 147.430 131.869 1.00 47.19 254 CYS C N 1
ATOM 9672 C CA . CYS E 1 251 ? 158.497 148.824 132.196 1.00 47.19 254 CYS C CA 1
ATOM 9673 C C . CYS E 1 251 ? 157.890 148.975 133.578 1.00 47.19 254 CYS C C 1
ATOM 9674 O O . CYS E 1 251 ? 158.097 150.002 134.228 1.00 47.19 254 CYS C O 1
ATOM 9677 N N . MET E 1 252 ? 157.140 147.976 134.033 1.00 46.09 255 MET C N 1
ATOM 9678 C CA . MET E 1 252 ? 156.545 148.021 135.360 1.00 46.09 255 MET C CA 1
ATOM 9679 C C . MET E 1 252 ? 157.602 147.856 136.439 1.00 46.09 255 MET C C 1
ATOM 9680 O O . MET E 1 252 ? 157.436 148.358 137.554 1.00 46.09 255 MET C O 1
ATOM 9685 N N . TRP E 1 253 ? 158.690 147.157 136.123 1.00 50.15 256 TRP C N 1
ATOM 9686 C CA . TRP E 1 253 ? 159.844 147.063 137.003 1.00 50.15 256 TRP C CA 1
ATOM 9687 C C . TRP E 1 253 ? 160.705 148.314 136.974 1.00 50.15 256 TRP C C 1
ATOM 9688 O O . TRP E 1 253 ? 161.230 148.715 138.016 1.00 50.15 256 TRP C O 1
ATOM 9699 N N . LEU E 1 254 ? 160.863 148.938 135.807 1.00 50.88 257 LEU C N 1
ATOM 9700 C CA . LEU E 1 254 ? 161.657 150.160 135.734 1.00 50.88 257 LEU C CA 1
ATOM 9701 C C . LEU E 1 254 ? 161.052 151.284 136.566 1.00 50.88 257 LEU C C 1
ATOM 9702 O O . LEU E 1 254 ? 161.786 152.071 137.169 1.00 50.88 257 LEU C O 1
ATOM 9707 N N . LEU E 1 255 ? 159.723 151.378 136.606 1.00 50.38 258 LEU C N 1
ATOM 9708 C CA . LEU E 1 255 ? 159.081 152.542 137.207 1.00 50.38 258 LEU C CA 1
ATOM 9709 C C . LEU E 1 255 ? 159.211 152.585 138.724 1.00 50.38 258 LEU C C 1
ATOM 9710 O O . LEU E 1 255 ? 159.134 153.675 139.299 1.00 50.38 258 LEU C O 1
ATOM 9715 N N . ARG E 1 256 ? 159.385 151.443 139.392 1.00 51.88 259 ARG C N 1
ATOM 9716 C CA . ARG E 1 256 ? 159.683 151.492 140.820 1.00 51.88 259 ARG C CA 1
ATOM 9717 C C . ARG E 1 256 ? 161.013 152.173 141.088 1.00 51.88 259 ARG C C 1
ATOM 9718 O O . ARG E 1 256 ? 161.200 152.787 142.144 1.00 51.88 259 ARG C O 1
ATOM 9726 N N . LYS E 1 257 ? 161.954 152.074 140.152 1.00 56.19 260 LYS C N 1
ATOM 9727 C CA . LYS E 1 257 ? 163.249 152.723 140.287 1.00 56.19 260 LYS C CA 1
ATOM 9728 C C . LYS E 1 257 ? 163.191 154.201 139.927 1.00 56.19 260 LYS C C 1
ATOM 9729 O O . LYS E 1 257 ? 164.236 154.843 139.767 1.00 56.19 260 LYS C O 1
ATOM 9735 N N . LYS E 1 258 ? 161.982 154.750 139.802 1.00 58.52 261 LYS C N 1
ATOM 9736 C CA . LYS E 1 258 ? 161.750 156.175 139.579 1.00 58.52 261 LYS C CA 1
ATOM 9737 C C . LYS E 1 258 ? 162.512 156.708 138.373 1.00 58.52 261 LYS C C 1
ATOM 9738 O O . LYS E 1 258 ? 163.065 157.809 138.412 1.00 58.52 261 LYS C O 1
ATOM 9744 N N . VAL E 1 259 ? 162.546 155.940 137.297 1.00 59.19 262 VAL C N 1
ATOM 9745 C CA . VAL E 1 259 ? 163.042 156.448 136.025 1.00 59.19 262 VAL C CA 1
ATOM 9746 C C . VAL E 1 259 ? 161.945 157.286 135.386 1.00 59.19 262 VAL C C 1
ATOM 9747 O O . VAL E 1 259 ? 160.757 156.968 135.504 1.00 59.19 262 VAL C O 1
ATOM 9751 N N . ASN E 1 260 ? 162.332 158.369 134.727 1.00 65.06 263 ASN C N 1
ATOM 9752 C CA . ASN E 1 260 ? 161.339 159.213 134.082 1.00 65.06 263 ASN C CA 1
ATOM 9753 C C . ASN E 1 260 ? 160.628 158.437 132.979 1.00 65.06 263 ASN C C 1
ATOM 9754 O O . ASN E 1 260 ? 161.280 157.840 132.119 1.00 65.06 263 ASN C O 1
ATOM 9759 N N . PRO E 1 261 ? 159.295 158.422 132.979 1.00 63.23 264 PRO C N 1
ATOM 9760 C CA . PRO E 1 261 ? 158.573 157.803 131.862 1.00 63.23 264 PRO C CA 1
ATOM 9761 C C . PRO E 1 261 ? 158.841 158.473 130.532 1.00 63.23 264 PRO C C 1
ATOM 9762 O O . PRO E 1 261 ? 158.597 157.858 129.488 1.00 63.23 264 PRO C O 1
ATOM 9766 N N . LEU E 1 262 ? 159.329 159.708 130.532 1.00 63.42 265 LEU C N 1
ATOM 9767 C CA . LEU E 1 262 ? 159.796 160.351 129.316 1.00 63.42 265 LEU C CA 1
ATOM 9768 C C . LEU E 1 262 ? 161.197 159.897 128.938 1.00 63.42 265 LEU C C 1
ATOM 9769 O O . LEU E 1 262 ? 161.703 160.293 127.884 1.00 63.42 265 LEU C O 1
ATOM 9774 N N . TRP E 1 263 ? 161.836 159.088 129.782 1.00 67.13 266 TRP C N 1
ATOM 9775 C CA . TRP E 1 263 ? 163.100 158.448 129.456 1.00 67.13 266 TRP C CA 1
ATOM 9776 C C . TRP E 1 263 ? 162.950 156.961 129.187 1.00 67.13 266 TRP C C 1
ATOM 9777 O O . TRP E 1 263 ? 163.964 156.269 129.037 1.00 67.13 266 TRP C O 1
ATOM 9788 N N . ILE E 1 264 ? 161.724 156.448 129.140 1.00 61.75 267 ILE C N 1
ATOM 9789 C CA . ILE E 1 264 ? 161.464 155.071 128.740 1.00 61.75 267 ILE C CA 1
ATOM 9790 C C . ILE E 1 264 ? 160.743 155.113 127.402 1.00 61.75 267 ILE C C 1
ATOM 9791 O O . ILE E 1 264 ? 160.854 154.189 126.590 1.00 61.75 267 ILE C O 1
ATOM 9796 N N . ILE E 1 265 ? 160.004 156.197 127.162 1.00 60.73 268 ILE C N 1
ATOM 9797 C CA . ILE E 1 265 ? 159.348 156.373 125.872 1.00 60.73 268 ILE C CA 1
ATOM 9798 C C . ILE E 1 265 ? 160.380 156.602 124.776 1.00 60.73 268 ILE C C 1
ATOM 9799 O O . ILE E 1 265 ? 160.255 156.071 123.667 1.00 60.73 268 ILE C O 1
ATOM 9804 N N . VAL E 1 266 ? 161.422 157.386 125.067 1.00 63.51 269 VAL C N 1
ATOM 9805 C CA . VAL E 1 266 ? 162.492 157.580 124.098 1.00 63.51 269 VAL C CA 1
ATOM 9806 C C . VAL E 1 266 ? 163.230 156.279 123.816 1.00 63.51 269 VAL C C 1
ATOM 9807 O O . VAL E 1 266 ? 163.656 156.043 122.678 1.00 63.51 269 VAL C O 1
ATOM 9811 N N . GLY E 1 267 ? 163.389 155.416 124.819 1.00 61.38 270 GLY C N 1
ATOM 9812 C CA . GLY E 1 267 ? 163.934 154.096 124.557 1.00 61.38 270 GLY C CA 1
ATOM 9813 C C . GLY E 1 267 ? 163.120 153.323 123.540 1.00 61.38 270 GLY C C 1
ATOM 9814 O O . GLY E 1 267 ? 163.677 152.730 122.613 1.00 61.38 270 GLY C O 1
ATOM 9815 N N . PHE E 1 268 ? 161.796 153.334 123.682 1.00 60.74 271 PHE C N 1
ATOM 9816 C CA . PHE E 1 268 ? 160.942 152.704 122.688 1.00 60.74 271 PHE C CA 1
ATOM 9817 C C . PHE E 1 268 ? 161.012 153.378 121.328 1.00 60.74 271 PHE C C 1
ATOM 9818 O O . PHE E 1 268 ? 160.910 152.687 120.313 1.00 60.74 271 PHE C O 1
ATOM 9826 N N . PHE E 1 269 ? 161.167 154.700 121.275 1.00 64.89 272 PHE C N 1
ATOM 9827 C CA . PHE E 1 269 ? 161.351 155.363 119.992 1.00 64.89 272 PHE C CA 1
ATOM 9828 C C . PHE E 1 269 ? 162.648 154.957 119.315 1.00 64.89 272 PHE C C 1
ATOM 9829 O O . PHE E 1 269 ? 162.690 154.876 118.084 1.00 64.89 272 PHE C O 1
ATOM 9837 N N . VAL E 1 270 ? 163.699 154.708 120.085 1.00 64.53 273 VAL C N 1
ATOM 9838 C CA . VAL E 1 270 ? 164.934 154.159 119.533 1.00 64.53 273 VAL C CA 1
ATOM 9839 C C . VAL E 1 270 ? 164.731 152.734 119.038 1.00 64.53 273 VAL C C 1
ATOM 9840 O O . VAL E 1 270 ? 165.198 152.366 117.957 1.00 64.53 273 VAL C O 1
ATOM 9844 N N . ILE E 1 271 ? 164.030 151.913 119.824 1.00 63.62 274 ILE C N 1
ATOM 9845 C CA . ILE E 1 271 ? 163.823 150.516 119.450 1.00 63.62 274 ILE C CA 1
ATOM 9846 C C . ILE E 1 271 ? 162.961 150.401 118.199 1.00 63.62 274 ILE C C 1
ATOM 9847 O O . ILE E 1 271 ? 163.207 149.540 117.345 1.00 63.62 274 ILE C O 1
ATOM 9852 N N . GLY E 1 272 ? 161.950 151.258 118.060 1.00 68.17 275 GLY C N 1
ATOM 9853 C CA . GLY E 1 272 ? 161.070 151.174 116.909 1.00 68.17 275 GLY C CA 1
ATOM 9854 C C . GLY E 1 272 ? 161.741 151.579 115.616 1.00 68.17 275 GLY C C 1
ATOM 9855 O O . GLY E 1 272 ? 161.246 151.265 114.531 1.00 68.17 275 GLY C O 1
ATOM 9856 N N . ILE E 1 273 ? 162.860 152.294 115.707 1.00 70.85 276 ILE C N 1
ATOM 9857 C CA . ILE E 1 273 ? 163.635 152.649 114.525 1.00 70.85 276 ILE C CA 1
ATOM 9858 C C . ILE E 1 273 ? 164.733 151.632 114.260 1.00 70.85 276 ILE C C 1
ATOM 9859 O O . ILE E 1 273 ? 164.936 151.213 113.119 1.00 70.85 276 ILE C O 1
ATOM 9864 N N . ALA E 1 274 ? 165.452 151.220 115.300 1.00 72.98 277 ALA C N 1
ATOM 9865 C CA . ALA E 1 274 ? 166.502 150.226 115.145 1.00 72.98 277 ALA C CA 1
ATOM 9866 C C . ALA E 1 274 ? 165.965 148.812 114.986 1.00 72.98 277 ALA C C 1
ATOM 9867 O O . ALA E 1 274 ? 166.741 147.906 114.666 1.00 72.98 277 ALA C O 1
ATOM 9869 N N . GLY E 1 275 ? 164.670 148.595 115.198 1.00 75.37 278 GLY C N 1
ATOM 9870 C CA . GLY E 1 275 ? 164.101 147.271 115.055 1.00 75.37 278 GLY C CA 1
ATOM 9871 C C . GLY E 1 275 ? 163.396 147.078 113.731 1.00 75.37 278 GLY C C 1
ATOM 9872 O O . GLY E 1 275 ? 163.305 145.962 113.217 1.00 75.37 278 GLY C O 1
ATOM 9873 N N . TYR E 1 276 ? 162.886 148.173 113.171 1.00 76.47 279 TYR C N 1
ATOM 9874 C CA . TYR E 1 276 ? 162.246 148.105 111.864 1.00 76.47 279 TYR C CA 1
ATOM 9875 C C . TYR E 1 276 ? 163.272 148.162 110.741 1.00 76.47 279 TYR C C 1
ATOM 9876 O O . TYR E 1 276 ? 162.948 147.859 109.588 1.00 76.47 279 TYR C O 1
ATOM 9885 N N . ALA E 1 277 ? 164.512 148.525 111.056 1.00 80.59 280 ALA C N 1
ATOM 9886 C CA . ALA E 1 277 ? 165.557 148.663 110.045 1.00 80.59 280 ALA C CA 1
ATOM 9887 C C . ALA E 1 277 ? 166.416 147.400 110.010 1.00 80.59 280 ALA C C 1
ATOM 9888 O O . ALA E 1 277 ? 167.464 147.334 109.368 1.00 80.59 280 ALA C O 1
ATOM 9890 N N . CYS E 1 278 ? 165.946 146.382 110.727 1.00 83.95 281 CYS C N 1
ATOM 9891 C CA . CYS E 1 278 ? 166.625 145.093 110.739 1.00 83.95 281 CYS C CA 1
ATOM 9892 C C . CYS E 1 278 ? 165.617 143.959 110.623 1.00 83.95 281 CYS C C 1
ATOM 9893 O O . CYS E 1 278 ? 165.983 142.782 110.701 1.00 83.95 281 CYS C O 1
ATOM 9896 N N . GLY E 1 279 ? 164.346 144.303 110.440 1.00 81.54 282 GLY C N 1
ATOM 9897 C CA . GLY E 1 279 ? 163.302 143.323 110.265 1.00 81.54 282 GLY C CA 1
ATOM 9898 C C . GLY E 1 279 ? 162.767 142.717 111.541 1.00 81.54 282 GLY C C 1
ATOM 9899 O O . GLY E 1 279 ? 161.837 141.903 111.477 1.00 81.54 282 GLY C O 1
ATOM 9900 N N . LEU E 1 280 ? 163.318 143.081 112.697 1.00 80.73 283 LEU C N 1
ATOM 9901 C CA . LEU E 1 280 ? 162.841 142.544 113.965 1.00 80.73 283 LEU C CA 1
ATOM 9902 C C . LEU E 1 280 ? 161.402 142.963 114.224 1.00 80.73 283 LEU C C 1
ATOM 9903 O O . LEU E 1 280 ? 160.515 142.116 114.347 1.00 80.73 283 LEU C O 1
ATOM 9908 N N . LEU E 1 281 ? 161.162 144.268 114.319 1.00 76.53 284 LEU C N 1
ATOM 9909 C CA . LEU E 1 281 ? 159.809 144.778 114.489 1.00 76.53 284 LEU C CA 1
ATOM 9910 C C . LEU E 1 281 ? 159.269 145.240 113.145 1.00 76.53 284 LEU C C 1
ATOM 9911 O O . LEU E 1 281 ? 160.036 145.688 112.287 1.00 76.53 284 LEU C O 1
ATOM 9916 N N . GLY E 1 282 ? 157.961 145.140 112.947 1.00 74.73 285 GLY C N 1
ATOM 9917 C CA . GLY E 1 282 ? 157.370 145.612 111.714 1.00 74.73 285 GLY C CA 1
ATOM 9918 C C . GLY E 1 282 ? 155.876 145.389 111.643 1.00 74.73 285 GLY C C 1
ATOM 9919 O O . GLY E 1 282 ? 155.388 144.311 111.987 1.00 74.73 285 GLY C O 1
ATOM 9920 N N . LEU E 1 283 ? 155.141 146.398 111.194 1.00 72.74 286 LEU C N 1
ATOM 9921 C CA . LEU E 1 283 ? 153.699 146.271 111.031 1.00 72.74 286 LEU C CA 1
ATOM 9922 C C . LEU E 1 283 ? 153.379 145.626 109.689 1.00 72.74 286 LEU C C 1
ATOM 9923 O O . LEU E 1 283 ? 154.272 145.147 108.990 1.00 72.74 286 LEU C O 1
ATOM 9928 N N . GLU F 2 2 ? 145.015 179.266 104.069 1.00 64.36 2 GLU B N 1
ATOM 9929 C CA . GLU F 2 2 ? 144.288 178.170 104.695 1.00 64.36 2 GLU B CA 1
ATOM 9930 C C . GLU F 2 2 ? 143.554 178.628 105.951 1.00 64.36 2 GLU B C 1
ATOM 9931 O O . GLU F 2 2 ? 142.350 178.878 105.914 1.00 64.36 2 GLU B O 1
ATOM 9937 N N . ILE F 2 3 ? 144.283 178.736 107.063 1.00 61.25 3 ILE B N 1
ATOM 9938 C CA . ILE F 2 3 ? 143.692 179.116 108.342 1.00 61.25 3 ILE B CA 1
ATOM 9939 C C . ILE F 2 3 ? 143.290 180.584 108.323 1.00 61.25 3 ILE B C 1
ATOM 9940 O O . ILE F 2 3 ? 144.109 181.464 108.039 1.00 61.25 3 ILE B O 1
ATOM 9945 N N . THR F 2 4 ? 142.029 180.850 108.643 1.00 59.93 4 THR B N 1
ATOM 9946 C CA . THR F 2 4 ? 141.448 182.183 108.598 1.00 59.93 4 THR B CA 1
ATOM 9947 C C . THR F 2 4 ? 141.406 182.790 109.993 1.00 59.93 4 THR B C 1
ATOM 9948 O O . THR F 2 4 ? 141.468 182.092 111.007 1.00 59.93 4 THR B O 1
ATOM 9952 N N . THR F 2 5 ? 141.287 184.119 110.027 1.00 60.47 5 THR B N 1
ATOM 9953 C CA . THR F 2 5 ? 141.366 184.853 111.284 1.00 60.47 5 THR B CA 1
ATOM 9954 C C . THR F 2 5 ? 140.279 184.449 112.269 1.00 60.47 5 THR B C 1
ATOM 9955 O O . THR F 2 5 ? 140.471 184.602 113.478 1.00 60.47 5 THR B O 1
ATOM 9959 N N . LEU F 2 6 ? 139.152 183.937 111.788 1.00 58.26 6 LEU B N 1
ATOM 9960 C CA . LEU F 2 6 ? 138.086 183.476 112.664 1.00 58.26 6 LEU B CA 1
ATOM 9961 C C . LEU F 2 6 ? 138.278 182.030 113.093 1.00 58.26 6 LEU B C 1
ATOM 9962 O O . LEU F 2 6 ? 137.428 181.490 113.805 1.00 58.26 6 LEU B O 1
ATOM 9967 N N . GLN F 2 7 ? 139.364 181.391 112.659 1.00 56.80 7 GLN B N 1
ATOM 9968 C CA . GLN F 2 7 ? 139.794 180.119 113.219 1.00 56.80 7 GLN B CA 1
ATOM 9969 C C . GLN F 2 7 ? 140.917 180.277 114.228 1.00 56.80 7 GLN B C 1
ATOM 9970 O O . GLN F 2 7 ? 141.016 179.465 115.155 1.00 56.80 7 GLN B O 1
ATOM 9976 N N . ILE F 2 8 ? 141.758 181.301 114.073 1.00 53.51 8 ILE B N 1
ATOM 9977 C CA . ILE F 2 8 ? 142.803 181.560 115.055 1.00 53.51 8 ILE B CA 1
ATOM 9978 C C . ILE F 2 8 ? 142.191 181.846 116.416 1.00 53.51 8 ILE B C 1
ATOM 9979 O O . ILE F 2 8 ? 142.651 181.330 117.438 1.00 53.51 8 ILE B O 1
ATOM 9984 N N . VAL F 2 9 ? 141.148 182.677 116.453 1.00 49.42 9 VAL B N 1
ATOM 9985 C CA . VAL F 2 9 ? 140.521 183.022 117.722 1.00 49.42 9 VAL B CA 1
ATOM 9986 C C . VAL F 2 9 ? 139.893 181.793 118.362 1.00 49.42 9 VAL B C 1
ATOM 9987 O O . VAL F 2 9 ? 140.003 181.588 119.574 1.00 49.42 9 VAL B O 1
ATOM 9991 N N . LEU F 2 10 ? 139.217 180.962 117.571 1.00 51.86 10 LEU B N 1
ATOM 9992 C CA . LEU F 2 10 ? 138.634 179.750 118.132 1.00 51.86 10 LEU B CA 1
ATOM 9993 C C . LEU F 2 10 ? 139.687 178.785 118.649 1.00 51.86 10 LEU B C 1
ATOM 9994 O O . LEU F 2 10 ? 139.491 178.195 119.715 1.00 51.86 10 LEU B O 1
ATOM 9999 N N . VAL F 2 11 ? 140.798 178.613 117.929 1.00 50.59 11 VAL B N 1
ATOM 10000 C CA . VAL F 2 11 ? 141.880 177.774 118.436 1.00 50.59 11 VAL B CA 1
ATOM 10001 C C . VAL F 2 11 ? 142.445 178.358 119.722 1.00 50.59 11 VAL B C 1
ATOM 10002 O O . VAL F 2 11 ? 142.747 177.629 120.672 1.00 50.59 11 VAL B O 1
ATOM 10006 N N . PHE F 2 12 ? 142.589 179.681 119.777 1.00 51.35 12 PHE B N 1
ATOM 10007 C CA . PHE F 2 12 ? 143.073 180.340 120.983 1.00 51.35 12 PHE B CA 1
ATOM 10008 C C . PHE F 2 12 ? 142.148 180.095 122.167 1.00 51.35 12 PHE B C 1
ATOM 10009 O O . PHE F 2 12 ? 142.618 179.781 123.264 1.00 51.35 12 PHE B O 1
ATOM 10017 N N . ILE F 2 13 ? 140.840 180.214 121.962 1.00 47.89 13 ILE B N 1
ATOM 10018 C CA . ILE F 2 13 ? 139.890 180.007 123.050 1.00 47.89 13 ILE B CA 1
ATOM 10019 C C . ILE F 2 13 ? 139.864 178.546 123.478 1.00 47.89 13 ILE B C 1
ATOM 10020 O O . ILE F 2 13 ? 139.764 178.243 124.671 1.00 47.89 13 ILE B O 1
ATOM 10025 N N . VAL F 2 14 ? 139.950 177.618 122.527 1.00 49.14 14 VAL B N 1
ATOM 10026 C CA . VAL F 2 14 ? 139.946 176.204 122.892 1.00 49.14 14 VAL B CA 1
ATOM 10027 C C . VAL F 2 14 ? 141.221 175.844 123.639 1.00 49.14 14 VAL B C 1
ATOM 10028 O O . VAL F 2 14 ? 141.196 175.053 124.588 1.00 49.14 14 VAL B O 1
ATOM 10032 N N . ALA F 2 15 ? 142.351 176.422 123.241 1.00 50.29 15 ALA B N 1
ATOM 10033 C CA . ALA F 2 15 ? 143.576 176.225 124.002 1.00 50.29 15 ALA B CA 1
ATOM 10034 C C . ALA F 2 15 ? 143.488 176.828 125.396 1.00 50.29 15 ALA B C 1
ATOM 10035 O O . ALA F 2 15 ? 143.980 176.223 126.353 1.00 50.29 15 ALA B O 1
ATOM 10037 N N . CYS F 2 16 ? 142.870 178.001 125.532 1.00 50.90 16 CYS B N 1
ATOM 10038 C CA . CYS F 2 16 ? 142.664 178.583 126.853 1.00 50.90 16 CYS B CA 1
ATOM 10039 C C . CYS F 2 16 ? 141.809 177.671 127.724 1.00 50.90 16 CYS B C 1
ATOM 10040 O O . CYS F 2 16 ? 142.110 177.465 128.903 1.00 50.90 16 CYS B O 1
ATOM 10043 N N . ILE F 2 17 ? 140.740 177.111 127.156 1.00 47.14 17 ILE B N 1
ATOM 10044 C CA . ILE F 2 17 ? 139.906 176.178 127.909 1.00 47.14 17 ILE B CA 1
ATOM 10045 C C . ILE F 2 17 ? 140.707 174.951 128.311 1.00 47.14 17 ILE B C 1
ATOM 10046 O O . ILE F 2 17 ? 140.648 174.502 129.460 1.00 47.14 17 ILE B O 1
ATOM 10051 N N . ALA F 2 18 ? 141.471 174.391 127.382 1.00 48.49 18 ALA B N 1
ATOM 10052 C CA . ALA F 2 18 ? 142.318 173.250 127.688 1.00 48.49 18 ALA B CA 1
ATOM 10053 C C . ALA F 2 18 ? 143.608 173.653 128.378 1.00 48.49 18 ALA B C 1
ATOM 10054 O O . ALA F 2 18 ? 144.519 172.827 128.486 1.00 48.49 18 ALA B O 1
ATOM 10056 N N . GLY F 2 19 ? 143.710 174.899 128.827 1.00 48.62 19 GLY B N 1
ATOM 10057 C CA . GLY F 2 19 ? 144.823 175.330 129.646 1.00 48.62 19 GLY B CA 1
ATOM 10058 C C . GLY F 2 19 ? 144.354 175.603 131.058 1.00 48.62 19 GLY B C 1
ATOM 10059 O O . GLY F 2 19 ? 145.129 175.510 132.013 1.00 48.62 19 GLY B O 1
ATOM 10060 N N . MET F 2 20 ? 143.075 175.955 131.192 1.00 49.99 20 MET B N 1
ATOM 10061 C CA . MET F 2 20 ? 142.466 176.010 132.514 1.00 49.99 20 MET B CA 1
ATOM 10062 C C . MET F 2 20 ? 142.519 174.647 133.179 1.00 49.99 20 MET B C 1
ATOM 10063 O O . MET F 2 20 ? 142.863 174.534 134.359 1.00 49.99 20 MET B O 1
ATOM 10068 N N . GLY F 2 21 ? 142.201 173.597 132.431 1.00 47.99 21 GLY B N 1
ATOM 10069 C CA . GLY F 2 21 ? 142.130 172.254 132.953 1.00 47.99 21 GLY B CA 1
ATOM 10070 C C . GLY F 2 21 ? 143.455 171.628 133.320 1.00 47.99 21 GLY B C 1
ATOM 10071 O O . GLY F 2 21 ? 143.459 170.619 134.032 1.00 47.99 21 GLY B O 1
ATOM 10072 N N . SER F 2 22 ? 144.581 172.194 132.878 1.00 51.65 22 SER B N 1
ATOM 10073 C CA . SER F 2 22 ? 145.874 171.569 133.137 1.00 51.65 22 SER B CA 1
ATOM 10074 C C . SER F 2 22 ? 146.161 171.484 134.630 1.00 51.65 22 SER B C 1
ATOM 10075 O O . SER F 2 22 ? 146.651 170.460 135.118 1.00 51.65 22 SER B O 1
ATOM 10078 N N . ILE F 2 23 ? 145.876 172.554 135.373 1.00 48.04 23 ILE B N 1
ATOM 10079 C CA . ILE F 2 23 ? 145.971 172.476 136.826 1.00 48.04 23 ILE B CA 1
ATOM 10080 C C . ILE F 2 23 ? 144.631 172.126 137.437 1.00 48.04 23 ILE B C 1
ATOM 10081 O O . ILE F 2 23 ? 144.572 171.387 138.423 1.00 48.04 23 ILE B O 1
ATOM 10086 N N . LEU F 2 24 ? 143.543 172.635 136.862 1.00 47.42 24 LEU B N 1
ATOM 10087 C CA . LEU F 2 24 ? 142.243 172.540 137.513 1.00 47.42 24 LEU B CA 1
ATOM 10088 C C . LEU F 2 24 ? 141.829 171.085 137.697 1.00 47.42 24 LEU B C 1
ATOM 10089 O O . LEU F 2 24 ? 141.321 170.710 138.757 1.00 47.42 24 LEU B O 1
ATOM 10094 N N . ASP F 2 25 ? 142.047 170.255 136.677 1.00 54.97 25 ASP B N 1
ATOM 10095 C CA . ASP F 2 25 ? 141.922 168.799 136.778 1.00 54.97 25 ASP B CA 1
ATOM 10096 C C . ASP F 2 25 ? 140.525 168.345 137.187 1.00 54.97 25 ASP B C 1
ATOM 10097 O O . ASP F 2 25 ? 140.376 167.325 137.860 1.00 54.97 25 ASP B O 1
ATOM 10102 N N . GLU F 2 26 ? 139.481 169.066 136.785 1.00 53.19 26 GLU B N 1
ATOM 10103 C CA . GLU F 2 26 ? 138.123 168.669 137.133 1.00 53.19 26 GLU B CA 1
ATOM 10104 C C . GLU F 2 26 ? 137.291 168.286 135.916 1.00 53.19 26 GLU B C 1
ATOM 10105 O O . GLU F 2 26 ? 136.817 167.152 135.829 1.00 53.19 26 GLU B O 1
ATOM 10111 N N . PHE F 2 27 ? 137.114 169.189 134.957 1.00 54.56 27 PHE B N 1
ATOM 10112 C CA . PHE F 2 27 ? 136.303 168.857 133.794 1.00 54.56 27 PHE B CA 1
ATOM 10113 C C . PHE F 2 27 ? 137.080 168.090 132.737 1.00 54.56 27 PHE B C 1
ATOM 10114 O O . PHE F 2 27 ? 136.469 167.578 131.794 1.00 54.56 27 PHE B O 1
ATOM 10122 N N . GLN F 2 28 ? 138.399 167.997 132.881 1.00 51.46 28 GLN B N 1
ATOM 10123 C CA . GLN F 2 28 ? 139.254 167.183 132.022 1.00 51.46 28 GLN B CA 1
ATOM 10124 C C . GLN F 2 28 ? 139.215 167.648 130.566 1.00 51.46 28 GLN B C 1
ATOM 10125 O O . GLN F 2 28 ? 138.849 166.910 129.653 1.00 51.46 28 GLN B O 1
ATOM 10131 N N . PHE F 2 29 ? 139.598 168.903 130.371 1.00 48.73 29 PHE B N 1
ATOM 10132 C CA . PHE F 2 29 ? 140.206 169.311 129.116 1.00 48.73 29 PHE B CA 1
ATOM 10133 C C . PHE F 2 29 ? 141.716 169.129 129.156 1.00 48.73 29 PHE B C 1
ATOM 10134 O O . PHE F 2 29 ? 142.371 169.203 128.114 1.00 48.73 29 PHE B O 1
ATOM 10142 N N . HIS F 2 30 ? 142.267 168.876 130.345 1.00 55.67 30 HIS B N 1
ATOM 10143 C CA . HIS F 2 30 ? 143.614 168.339 130.524 1.00 55.67 30 HIS B CA 1
ATOM 10144 C C . HIS F 2 30 ? 143.639 166.860 130.146 1.00 55.67 30 HIS B C 1
ATOM 10145 O O . HIS F 2 30 ? 144.009 165.986 130.927 1.00 55.67 30 HIS B O 1
ATOM 10152 N N . ARG F 2 31 ? 143.264 166.597 128.897 1.00 48.85 31 ARG B N 1
ATOM 10153 C CA . ARG F 2 31 ? 143.170 165.253 128.356 1.00 48.85 31 ARG B CA 1
ATOM 10154 C C . ARG F 2 31 ? 143.279 165.350 126.852 1.00 48.85 31 ARG B C 1
ATOM 10155 O O . ARG F 2 31 ? 142.684 166.259 126.258 1.00 48.85 31 ARG B O 1
ATOM 10163 N N . PRO F 2 32 ? 143.988 164.455 126.216 1.00 50.01 32 PRO B N 1
ATOM 10164 C CA . PRO F 2 32 ? 144.166 164.560 124.773 1.00 50.01 32 PRO B CA 1
ATOM 10165 C C . PRO F 2 32 ? 142.962 164.045 124.014 1.00 50.01 32 PRO B C 1
ATOM 10166 O O . PRO F 2 32 ? 143.052 163.797 122.813 1.00 50.01 32 PRO B O 1
ATOM 10170 N N . LEU F 2 33 ? 141.832 163.878 124.690 1.00 48.88 33 LEU B N 1
ATOM 10171 C CA . LEU F 2 33 ? 140.600 163.490 124.024 1.00 48.88 33 LEU B CA 1
ATOM 10172 C C . LEU F 2 33 ? 139.674 164.671 123.788 1.00 48.88 33 LEU B C 1
ATOM 10173 O O . LEU F 2 33 ? 139.296 164.938 122.646 1.00 48.88 33 LEU B O 1
ATOM 10178 N N . ILE F 2 34 ? 139.299 165.388 124.846 1.00 49.96 34 ILE B N 1
ATOM 10179 C CA . ILE F 2 34 ? 138.442 166.550 124.670 1.00 49.96 34 ILE B CA 1
ATOM 10180 C C . ILE F 2 34 ? 139.208 167.679 124.004 1.00 49.96 34 ILE B C 1
ATOM 10181 O O . ILE F 2 34 ? 138.688 168.347 123.101 1.00 49.96 34 ILE B O 1
ATOM 10186 N N . ALA F 2 35 ? 140.448 167.908 124.421 1.00 51.09 35 ALA B N 1
ATOM 10187 C CA . ALA F 2 35 ? 141.277 168.945 123.827 1.00 51.09 35 ALA B CA 1
ATOM 10188 C C . ALA F 2 35 ? 141.597 168.677 122.368 1.00 51.09 35 ALA B C 1
ATOM 10189 O O . ALA F 2 35 ? 142.038 169.596 121.673 1.00 51.09 35 ALA B O 1
ATOM 10191 N N . CYS F 2 36 ? 141.403 167.455 121.891 1.00 53.07 36 CYS B N 1
ATOM 10192 C CA . CYS F 2 36 ? 141.622 167.126 120.490 1.00 53.07 36 CYS B CA 1
ATOM 10193 C C . CYS F 2 36 ? 140.364 167.215 119.649 1.00 53.07 36 CYS B C 1
ATOM 10194 O O . CYS F 2 36 ? 140.414 167.750 118.545 1.00 53.07 36 CYS B O 1
ATOM 10197 N N . THR F 2 37 ? 139.228 166.713 120.134 1.00 52.11 37 THR B N 1
ATOM 10198 C CA . THR F 2 37 ? 137.995 166.903 119.384 1.00 52.11 37 THR B CA 1
ATOM 10199 C C . THR F 2 37 ? 137.635 168.377 119.301 1.00 52.11 37 THR B C 1
ATOM 10200 O O . THR F 2 37 ? 137.149 168.844 118.266 1.00 52.11 37 THR B O 1
ATOM 10204 N N . LEU F 2 38 ? 137.862 169.129 120.382 1.00 53.00 38 LEU B N 1
ATOM 10205 C CA . LEU F 2 38 ? 137.559 170.552 120.352 1.00 53.00 38 LEU B CA 1
ATOM 10206 C C . LEU F 2 38 ? 138.411 171.310 119.344 1.00 53.00 38 LEU B C 1
ATOM 10207 O O . LEU F 2 38 ? 137.939 172.300 118.779 1.00 53.00 38 LEU B O 1
ATOM 10212 N N . VAL F 2 39 ? 139.647 170.879 119.105 1.00 52.70 39 VAL B N 1
ATOM 10213 C CA . VAL F 2 39 ? 140.455 171.533 118.086 1.00 52.70 39 VAL B CA 1
ATOM 10214 C C . VAL F 2 39 ? 140.073 171.035 116.700 1.00 52.70 39 VAL B C 1
ATOM 10215 O O . VAL F 2 39 ? 140.056 171.804 115.733 1.00 52.70 39 VAL B O 1
ATOM 10219 N N . GLY F 2 40 ? 139.751 169.748 116.578 1.00 57.36 40 GLY B N 1
ATOM 10220 C CA . GLY F 2 40 ? 139.351 169.219 115.288 1.00 57.36 40 GLY B CA 1
ATOM 10221 C C . GLY F 2 40 ? 138.081 169.845 114.761 1.00 57.36 40 GLY B C 1
ATOM 10222 O O . GLY F 2 40 ? 137.950 170.062 113.554 1.00 57.36 40 GLY B O 1
ATOM 10223 N N . ILE F 2 41 ? 137.132 170.141 115.648 1.00 57.43 41 ILE B N 1
ATOM 10224 C CA . ILE F 2 41 ? 135.892 170.773 115.211 1.00 57.43 41 ILE B CA 1
ATOM 10225 C C . ILE F 2 41 ? 136.159 172.162 114.652 1.00 57.43 41 ILE B C 1
ATOM 10226 O O . ILE F 2 41 ? 135.655 172.520 113.581 1.00 57.43 41 ILE B O 1
ATOM 10231 N N . VAL F 2 42 ? 136.953 172.966 115.358 1.00 57.37 42 VAL B N 1
ATOM 10232 C CA . VAL F 2 42 ? 137.145 174.354 114.948 1.00 57.37 42 VAL B CA 1
ATOM 10233 C C . VAL F 2 42 ? 138.045 174.436 113.720 1.00 57.37 42 VAL B C 1
ATOM 10234 O O . VAL F 2 42 ? 137.818 175.253 112.821 1.00 57.37 42 VAL B O 1
ATOM 10238 N N . LEU F 2 43 ? 139.081 173.596 113.657 1.00 58.89 43 LEU B N 1
ATOM 10239 C CA . LEU F 2 43 ? 140.023 173.694 112.547 1.00 58.89 43 LEU B CA 1
ATOM 10240 C C . LEU F 2 43 ? 139.454 173.140 111.248 1.00 58.89 43 LEU B C 1
ATOM 10241 O O . LEU F 2 43 ? 139.658 173.737 110.186 1.00 58.89 43 LEU B O 1
ATOM 10246 N N . GLY F 2 44 ? 138.747 172.015 111.300 1.00 61.73 44 GLY B N 1
ATOM 10247 C CA . GLY F 2 44 ? 138.340 171.357 110.074 1.00 61.73 44 GLY B CA 1
ATOM 10248 C C . GLY F 2 44 ? 137.626 170.038 110.278 1.00 61.73 44 GLY B C 1
ATOM 10249 O O . GLY F 2 44 ? 136.659 169.959 111.041 1.00 61.73 44 GLY B O 1
ATOM 10250 N N . ASP F 2 45 ? 138.078 169.003 109.573 1.00 66.62 45 ASP B N 1
ATOM 10251 C CA . ASP F 2 45 ? 137.446 167.695 109.664 1.00 66.62 45 ASP B CA 1
ATOM 10252 C C . ASP F 2 45 ? 137.526 167.157 111.085 1.00 66.62 45 ASP B C 1
ATOM 10253 O O . ASP F 2 45 ? 138.531 167.330 111.779 1.00 66.62 45 ASP B O 1
ATOM 10258 N N . MET F 2 46 ? 136.455 166.495 111.514 1.00 63.67 46 MET B N 1
ATOM 10259 C CA . MET F 2 46 ? 136.304 166.091 112.903 1.00 63.67 46 MET B CA 1
ATOM 10260 C C . MET F 2 46 ? 136.811 164.682 113.175 1.00 63.67 46 MET B C 1
ATOM 10261 O O . MET F 2 46 ? 137.407 164.444 114.231 1.00 63.67 46 MET B O 1
ATOM 10266 N N . LYS F 2 47 ? 136.592 163.741 112.252 1.00 63.29 47 LYS B N 1
ATOM 10267 C CA . LYS F 2 47 ? 137.031 162.367 112.479 1.00 63.29 47 LYS B CA 1
ATOM 10268 C C . LYS F 2 47 ? 138.543 162.269 112.620 1.00 63.29 47 LYS B C 1
ATOM 10269 O O . LYS F 2 47 ? 139.037 161.557 113.501 1.00 63.29 47 LYS B O 1
ATOM 10275 N N . THR F 2 48 ? 139.290 162.973 111.774 1.00 62.78 48 THR B N 1
ATOM 10276 C CA . THR F 2 48 ? 140.743 162.894 111.820 1.00 62.78 48 THR B CA 1
ATOM 10277 C C . THR F 2 48 ? 141.337 163.619 113.017 1.00 62.78 48 THR B C 1
ATOM 10278 O O . THR F 2 48 ? 142.555 163.560 113.211 1.00 62.78 48 THR B O 1
ATOM 10282 N N . GLY F 2 49 ? 140.521 164.305 113.811 1.00 58.37 49 GLY B N 1
ATOM 10283 C CA . GLY F 2 49 ? 140.968 164.840 115.078 1.00 58.37 49 GLY B CA 1
ATOM 10284 C C . GLY F 2 49 ? 140.579 163.920 116.215 1.00 58.37 49 GLY B C 1
ATOM 10285 O O . GLY F 2 49 ? 141.330 163.749 117.179 1.00 58.37 49 GLY B O 1
ATOM 10286 N N . ILE F 2 50 ? 139.403 163.306 116.103 1.00 55.44 50 ILE B N 1
ATOM 10287 C CA . ILE F 2 50 ? 138.967 162.352 117.116 1.00 55.44 50 ILE B CA 1
ATOM 10288 C C . ILE F 2 50 ? 139.883 161.139 117.137 1.00 55.44 50 ILE B C 1
ATOM 10289 O O . ILE F 2 50 ? 140.138 160.558 118.196 1.00 55.44 50 ILE B O 1
ATOM 10294 N N . ILE F 2 51 ? 140.379 160.724 115.971 1.00 55.00 51 ILE B N 1
ATOM 10295 C CA . ILE F 2 51 ? 141.308 159.598 115.938 1.00 55.00 51 ILE B CA 1
ATOM 10296 C C . ILE F 2 51 ? 142.604 159.946 116.656 1.00 55.00 51 ILE B C 1
ATOM 10297 O O . ILE F 2 51 ? 143.148 159.124 117.407 1.00 55.00 51 ILE B O 1
ATOM 10302 N N . ILE F 2 52 ? 143.117 161.161 116.451 1.00 55.55 52 ILE B N 1
ATOM 10303 C CA . ILE F 2 52 ? 144.281 161.614 117.205 1.00 55.55 52 ILE B CA 1
ATOM 10304 C C . ILE F 2 52 ? 143.977 161.609 118.691 1.00 55.55 52 ILE B C 1
ATOM 10305 O O . ILE F 2 52 ? 144.808 161.200 119.510 1.00 55.55 52 ILE B O 1
ATOM 10310 N N . GLY F 2 53 ? 142.790 162.081 119.064 1.00 51.93 53 GLY B N 1
ATOM 10311 C CA . GLY F 2 53 ? 142.411 162.071 120.462 1.00 51.93 53 GLY B CA 1
ATOM 10312 C C . GLY F 2 53 ? 142.408 160.685 121.065 1.00 51.93 53 GLY B C 1
ATOM 10313 O O . GLY F 2 53 ? 142.966 160.472 122.142 1.00 51.93 53 GLY B O 1
ATOM 10314 N N . GLY F 2 54 ? 141.807 159.728 120.377 1.00 52.75 54 GLY B N 1
ATOM 10315 C CA . GLY F 2 54 ? 141.783 158.362 120.848 1.00 52.75 54 GLY B CA 1
ATOM 10316 C C . GLY F 2 54 ? 143.171 157.781 120.984 1.00 52.75 54 GLY B C 1
ATOM 10317 O O . GLY F 2 54 ? 143.470 157.114 121.976 1.00 52.75 54 GLY B O 1
ATOM 10318 N N . THR F 2 55 ? 144.037 158.037 120.000 1.00 52.31 55 THR B N 1
ATOM 10319 C CA . THR F 2 55 ? 145.383 157.475 120.053 1.00 52.31 55 THR B CA 1
ATOM 10320 C C . THR F 2 55 ? 146.205 158.098 121.170 1.00 52.31 55 THR B C 1
ATOM 10321 O O . THR F 2 55 ? 147.016 157.415 121.804 1.00 52.31 55 THR B O 1
ATOM 10325 N N . LEU F 2 56 ? 146.015 159.392 121.428 1.00 49.10 56 LEU B N 1
ATOM 10326 C CA . LEU F 2 56 ? 146.886 160.101 122.355 1.00 49.10 56 LEU B CA 1
ATOM 10327 C C . LEU F 2 56 ? 146.578 159.815 123.819 1.00 49.10 56 LEU B C 1
ATOM 10328 O O . LEU F 2 56 ? 147.493 159.881 124.643 1.00 49.10 56 LEU B O 1
ATOM 10333 N N . GLU F 2 57 ? 145.326 159.510 124.171 1.00 50.31 57 GLU B N 1
ATOM 10334 C CA . GLU F 2 57 ? 145.049 159.108 125.548 1.00 50.31 57 GLU B CA 1
ATOM 10335 C C . GLU F 2 57 ? 145.745 157.813 125.914 1.00 50.31 57 GLU B C 1
ATOM 10336 O O . GLU F 2 57 ? 146.220 157.662 127.045 1.00 50.31 57 GLU B O 1
ATOM 10342 N N . MET F 2 58 ? 145.782 156.852 124.995 1.00 47.09 58 MET B N 1
ATOM 10343 C CA . MET F 2 58 ? 146.348 155.559 125.339 1.00 47.09 58 MET B CA 1
ATOM 10344 C C . MET F 2 58 ? 147.765 155.717 125.870 1.00 47.09 58 MET B C 1
ATOM 10345 O O . MET F 2 58 ? 148.180 154.976 126.765 1.00 47.09 58 MET B O 1
ATOM 10350 N N . ILE F 2 59 ? 148.505 156.699 125.357 1.00 45.89 59 ILE B N 1
ATOM 10351 C CA . ILE F 2 59 ? 149.757 157.100 125.983 1.00 45.89 59 ILE B CA 1
ATOM 10352 C C . ILE F 2 59 ? 149.497 157.846 127.283 1.00 45.89 59 ILE B C 1
ATOM 10353 O O . ILE F 2 59 ? 150.190 157.631 128.283 1.00 45.89 59 ILE B O 1
ATOM 10358 N N . ALA F 2 60 ? 148.503 158.738 127.292 1.00 45.84 60 ALA B N 1
ATOM 10359 C CA . ALA F 2 60 ? 148.296 159.665 128.397 1.00 45.84 60 ALA B CA 1
ATOM 10360 C C . ALA F 2 60 ? 147.434 159.089 129.506 1.00 45.84 60 ALA B C 1
ATOM 10361 O O . ALA F 2 60 ? 146.879 159.852 130.304 1.00 45.84 60 ALA B O 1
ATOM 10363 N N . LEU F 2 61 ? 147.280 157.772 129.574 1.00 43.76 61 LEU B N 1
ATOM 10364 C CA . LEU F 2 61 ? 146.904 157.142 130.825 1.00 43.76 61 LEU B CA 1
ATOM 10365 C C . LEU F 2 61 ? 148.121 157.205 131.729 1.00 43.76 61 LEU B C 1
ATOM 10366 O O . LEU F 2 61 ? 149.258 157.186 131.253 1.00 43.76 61 LEU B O 1
ATOM 10371 N N . GLY F 2 62 ? 147.886 157.295 133.028 1.00 45.99 62 GLY B N 1
ATOM 10372 C CA . GLY F 2 62 ? 149.016 157.389 133.924 1.00 45.99 62 GLY B CA 1
ATOM 10373 C C . GLY F 2 62 ? 149.850 158.629 133.723 1.00 45.99 62 GLY B C 1
ATOM 10374 O O . GLY F 2 62 ? 151.070 158.579 133.870 1.00 45.99 62 GLY B O 1
ATOM 10375 N N . TRP F 2 63 ? 149.220 159.746 133.389 1.00 48.93 63 TRP B N 1
ATOM 10376 C CA . TRP F 2 63 ? 149.924 161.012 133.251 1.00 48.93 63 TRP B CA 1
ATOM 10377 C C . TRP F 2 63 ? 149.334 161.978 134.261 1.00 48.93 63 TRP B C 1
ATOM 10378 O O . TRP F 2 63 ? 148.897 163.072 133.900 1.00 48.93 63 TRP B O 1
ATOM 10389 N N . MET F 2 64 ? 149.247 161.537 135.511 1.00 50.24 64 MET B N 1
ATOM 10390 C CA . MET F 2 64 ? 148.628 162.284 136.594 1.00 50.24 64 MET B CA 1
ATOM 10391 C C . MET F 2 64 ? 149.654 163.088 137.381 1.00 50.24 64 MET B C 1
ATOM 10392 O O . MET F 2 64 ? 150.863 162.884 137.272 1.00 50.24 64 MET B O 1
ATOM 10397 N N . ASN F 2 65 ? 149.140 164.000 138.200 1.00 52.24 65 ASN B N 1
ATOM 10398 C CA . ASN F 2 65 ? 149.932 164.731 139.178 1.00 52.24 65 ASN B CA 1
ATOM 10399 C C . ASN F 2 65 ? 149.743 164.047 140.522 1.00 52.24 65 ASN B C 1
ATOM 10400 O O . ASN F 2 65 ? 148.611 163.748 140.910 1.00 52.24 65 ASN B O 1
ATOM 10405 N N . ILE F 2 66 ? 150.839 163.780 141.225 1.00 53.11 66 ILE B N 1
ATOM 10406 C CA . ILE F 2 66 ? 150.789 163.195 142.564 1.00 53.11 66 ILE B CA 1
ATOM 10407 C C . ILE F 2 66 ? 151.769 163.972 143.436 1.00 53.11 66 ILE B C 1
ATOM 10408 O O . ILE F 2 66 ? 152.973 163.700 143.437 1.00 53.11 66 ILE B O 1
ATOM 10413 N N . GLY F 2 67 ? 151.257 164.946 144.186 1.00 54.84 67 GLY B N 1
ATOM 10414 C CA . GLY F 2 67 ? 152.032 165.615 145.212 1.00 54.84 67 GLY B CA 1
ATOM 10415 C C . GLY F 2 67 ? 153.326 166.236 144.739 1.00 54.84 67 GLY B C 1
ATOM 10416 O O . GLY F 2 67 ? 154.406 165.741 145.072 1.00 54.84 67 GLY B O 1
ATOM 10417 N N . ALA F 2 68 ? 153.234 167.302 143.947 1.00 53.91 68 ALA B N 1
ATOM 10418 C CA . ALA F 2 68 ? 154.406 168.013 143.441 1.00 53.91 68 ALA B CA 1
ATOM 10419 C C . ALA F 2 68 ? 155.266 167.128 142.547 1.00 53.91 68 ALA B C 1
ATOM 10420 O O . ALA F 2 68 ? 156.466 167.365 142.390 1.00 53.91 68 ALA B O 1
ATOM 10422 N N . ALA F 2 69 ? 154.665 166.097 141.964 1.00 53.75 69 ALA B N 1
ATOM 10423 C CA . ALA F 2 69 ? 155.290 165.297 140.914 1.00 53.75 69 ALA B CA 1
ATOM 10424 C C . ALA F 2 69 ? 154.492 165.589 139.650 1.00 53.75 69 ALA B C 1
ATOM 10425 O O . ALA F 2 69 ? 153.558 164.864 139.303 1.00 53.75 69 ALA B O 1
ATOM 10427 N N . VAL F 2 70 ? 154.869 166.663 138.962 1.00 51.14 70 VAL B N 1
ATOM 10428 C CA . VAL F 2 70 ? 154.049 167.186 137.881 1.00 51.14 70 VAL B CA 1
ATOM 10429 C C . VAL F 2 70 ? 154.051 166.223 136.706 1.00 51.14 70 VAL B C 1
ATOM 10430 O O . VAL F 2 70 ? 155.091 165.666 136.332 1.00 51.14 70 VAL B O 1
ATOM 10434 N N . ALA F 2 71 ? 152.875 166.024 136.117 1.00 54.10 71 ALA B N 1
ATOM 10435 C CA . ALA F 2 71 ? 152.730 165.143 134.977 1.00 54.10 71 ALA B CA 1
ATOM 10436 C C . ALA F 2 71 ? 153.330 165.784 133.728 1.00 54.10 71 ALA B C 1
ATOM 10437 O O . ALA F 2 71 ? 153.579 166.990 133.695 1.00 54.10 71 ALA B O 1
ATOM 10439 N N . PRO F 2 72 ? 153.552 164.995 132.681 1.00 53.62 72 PRO B N 1
ATOM 10440 C CA . PRO F 2 72 ? 154.116 165.554 131.446 1.00 53.62 72 PRO B CA 1
ATOM 10441 C C . PRO F 2 72 ? 153.156 166.403 130.623 1.00 53.62 72 PRO B C 1
ATOM 10442 O O . PRO F 2 72 ? 153.414 166.634 129.439 1.00 53.62 72 PRO B O 1
ATOM 10446 N N . ASP F 2 73 ? 152.053 166.867 131.213 1.00 58.44 73 ASP B N 1
ATOM 10447 C CA . ASP F 2 73 ? 151.238 167.934 130.625 1.00 58.44 73 ASP B CA 1
ATOM 10448 C C . ASP F 2 73 ? 150.669 167.526 129.263 1.00 58.44 73 ASP B C 1
ATOM 10449 O O . ASP F 2 73 ? 151.055 168.033 128.211 1.00 58.44 73 ASP B O 1
ATOM 10454 N N . ALA F 2 74 ? 149.739 166.574 129.315 1.00 57.21 74 ALA B N 1
ATOM 10455 C CA . ALA F 2 74 ? 149.010 166.173 128.118 1.00 57.21 74 ALA B CA 1
ATOM 10456 C C . ALA F 2 74 ? 148.104 167.269 127.564 1.00 57.21 74 ALA B C 1
ATOM 10457 O O . ALA F 2 74 ? 147.400 167.015 126.584 1.00 57.21 74 ALA B O 1
ATOM 10459 N N . ALA F 2 75 ? 148.095 168.466 128.150 1.00 56.18 75 ALA B N 1
ATOM 10460 C CA . ALA F 2 75 ? 147.239 169.547 127.675 1.00 56.18 75 ALA B CA 1
ATOM 10461 C C . ALA F 2 75 ? 147.896 170.414 126.613 1.00 56.18 75 ALA B C 1
ATOM 10462 O O . ALA F 2 75 ? 147.184 171.022 125.808 1.00 56.18 75 ALA B O 1
ATOM 10464 N N . LEU F 2 76 ? 149.225 170.503 126.600 1.00 55.34 76 LEU B N 1
ATOM 10465 C CA . LEU F 2 76 ? 149.943 171.185 125.531 1.00 55.34 76 LEU B CA 1
ATOM 10466 C C . LEU F 2 76 ? 150.374 170.240 124.427 1.00 55.34 76 LEU B C 1
ATOM 10467 O O . LEU F 2 76 ? 150.460 170.650 123.267 1.00 55.34 76 LEU B O 1
ATOM 10472 N N . ALA F 2 77 ? 150.6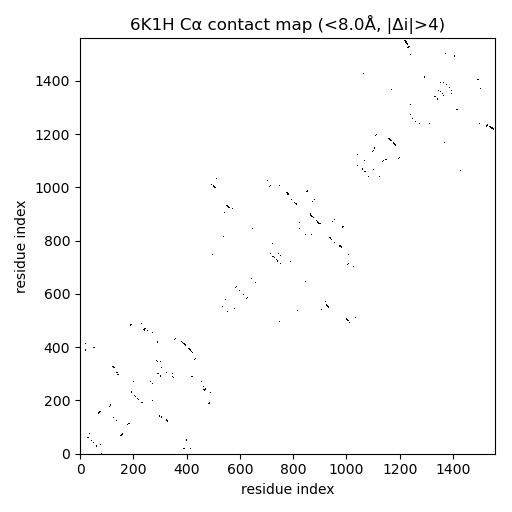27 168.981 124.763 1.00 55.44 77 ALA B N 1
ATOM 10473 C CA . ALA F 2 77 ? 151.025 167.986 123.785 1.00 55.44 77 ALA B CA 1
ATOM 10474 C C . ALA F 2 77 ? 149.867 167.511 122.926 1.00 55.44 77 ALA B C 1
ATOM 10475 O O . ALA F 2 77 ? 150.086 166.713 122.014 1.00 55.44 77 ALA B O 1
ATOM 10477 N N . SER F 2 78 ? 148.646 167.960 123.199 1.00 53.79 78 SER B N 1
ATOM 10478 C CA . SER F 2 78 ? 147.484 167.519 122.443 1.00 53.79 78 SER B CA 1
ATOM 10479 C C . SER F 2 78 ? 146.802 168.647 121.691 1.00 53.79 78 SER B C 1
ATOM 10480 O O . SER F 2 78 ? 145.733 168.430 121.111 1.00 53.79 78 SER B O 1
ATOM 10483 N N . ILE F 2 79 ? 147.375 169.844 121.693 1.00 55.96 79 ILE B N 1
ATOM 10484 C CA . ILE F 2 79 ? 146.868 170.952 120.906 1.00 55.96 79 ILE B CA 1
ATOM 10485 C C . ILE F 2 79 ? 147.843 171.348 119.808 1.00 55.96 79 ILE B C 1
ATOM 10486 O O . ILE F 2 79 ? 147.435 171.610 118.675 1.00 55.96 79 ILE B O 1
ATOM 10491 N N . ILE F 2 80 ? 149.137 171.380 120.118 1.00 57.57 80 ILE B N 1
ATOM 10492 C CA . ILE F 2 80 ? 150.128 171.563 119.067 1.00 57.57 80 ILE B CA 1
ATOM 10493 C C . ILE F 2 80 ? 150.174 170.336 118.169 1.00 57.57 80 ILE B C 1
ATOM 10494 O O . ILE F 2 80 ? 150.451 170.437 116.970 1.00 57.57 80 ILE B O 1
ATOM 10499 N N . SER F 2 81 ? 149.893 169.162 118.728 1.00 58.66 81 SER B N 1
ATOM 10500 C CA . SER F 2 81 ? 149.992 167.910 117.992 1.00 58.66 81 SER B CA 1
ATOM 10501 C C . SER F 2 81 ? 148.788 167.630 117.110 1.00 58.66 81 SER B C 1
ATOM 10502 O O . SER F 2 81 ? 148.795 166.626 116.395 1.00 58.66 81 SER B O 1
ATOM 10505 N N . THR F 2 82 ? 147.754 168.466 117.141 1.00 56.25 82 THR B N 1
ATOM 10506 C CA . THR F 2 82 ? 146.684 168.362 116.164 1.00 56.25 82 THR B CA 1
ATOM 10507 C C . THR F 2 82 ? 146.682 169.487 115.154 1.00 56.25 82 THR B C 1
ATOM 10508 O O . THR F 2 82 ? 146.208 169.279 114.034 1.00 56.25 82 THR B O 1
ATOM 10512 N N . ILE F 2 83 ? 147.192 170.665 115.507 1.00 57.87 83 ILE B N 1
ATOM 10513 C CA . ILE F 2 83 ? 147.371 171.702 114.503 1.00 57.87 83 ILE B CA 1
ATOM 10514 C C . ILE F 2 83 ? 148.385 171.250 113.464 1.00 57.87 83 ILE B C 1
ATOM 10515 O O . ILE F 2 83 ? 148.237 171.536 112.270 1.00 57.87 83 ILE B O 1
ATOM 10520 N N . LEU F 2 84 ? 149.409 170.515 113.885 1.00 60.84 84 LEU B N 1
ATOM 10521 C CA . LEU F 2 84 ? 150.385 169.959 112.962 1.00 60.84 84 LEU B CA 1
ATOM 10522 C C . LEU F 2 84 ? 149.884 168.717 112.241 1.00 60.84 84 LEU B C 1
ATOM 10523 O O . LEU F 2 84 ? 150.675 168.057 111.563 1.00 60.84 84 LEU B O 1
ATOM 10528 N N . VAL F 2 85 ? 148.606 168.371 112.379 1.00 60.17 85 VAL B N 1
ATOM 10529 C CA . VAL F 2 85 ? 148.031 167.276 111.608 1.00 60.17 85 VAL B CA 1
ATOM 10530 C C . VAL F 2 85 ? 146.793 167.774 110.878 1.00 60.17 85 VAL B C 1
ATOM 10531 O O . VAL F 2 85 ? 146.687 167.643 109.655 1.00 60.17 85 VAL B O 1
ATOM 10535 N N . ILE F 2 86 ? 145.849 168.344 111.622 1.00 61.31 86 ILE B N 1
ATOM 10536 C CA . ILE F 2 86 ? 144.622 168.843 111.010 1.00 61.31 86 ILE B CA 1
ATOM 10537 C C . ILE F 2 86 ? 144.930 169.964 110.031 1.00 61.31 86 ILE B C 1
ATOM 10538 O O . ILE F 2 86 ? 144.440 169.973 108.898 1.00 61.31 86 ILE B O 1
ATOM 10543 N N . ALA F 2 87 ? 145.749 170.929 110.453 1.00 64.56 87 ALA B N 1
ATOM 10544 C CA . ALA F 2 87 ? 146.033 172.070 109.594 1.00 64.56 87 ALA B CA 1
ATOM 10545 C C . ALA F 2 87 ? 147.112 171.732 108.577 1.00 64.56 87 ALA B C 1
ATOM 10546 O O . ALA F 2 87 ? 146.864 171.753 107.366 1.00 64.56 87 ALA B O 1
ATOM 10548 N N . GLY F 2 88 ? 148.317 171.414 109.042 1.00 64.47 88 GLY B N 1
ATOM 10549 C CA . GLY F 2 88 ? 149.344 171.112 108.069 1.00 64.47 88 GLY B CA 1
ATOM 10550 C C . GLY F 2 88 ? 149.542 169.643 107.761 1.00 64.47 88 GLY B C 1
ATOM 10551 O O . GLY F 2 88 ? 150.363 168.966 108.387 1.00 64.47 88 GLY B O 1
ATOM 10552 N N . HIS F 2 89 ? 148.767 169.153 106.792 1.00 66.90 89 HIS B N 1
ATOM 10553 C CA . HIS F 2 89 ? 149.131 168.098 105.854 1.00 66.90 89 HIS B CA 1
ATOM 10554 C C . HIS F 2 89 ? 150.097 167.049 106.396 1.00 66.90 89 HIS B C 1
ATOM 10555 O O . HIS F 2 89 ? 151.183 166.874 105.834 1.00 66.90 89 HIS B O 1
ATOM 10562 N N . GLN F 2 90 ? 149.746 166.352 107.473 1.00 68.29 90 GLN B N 1
ATOM 10563 C CA . GLN F 2 90 ? 150.631 165.318 108.002 1.00 68.29 90 GLN B CA 1
ATOM 10564 C C . GLN F 2 90 ? 149.811 164.097 108.398 1.00 68.29 90 GLN B C 1
ATOM 10565 O O . GLN F 2 90 ? 148.596 164.039 108.186 1.00 68.29 90 GLN B O 1
ATOM 10571 N N . SER F 2 91 ? 150.495 163.112 108.978 1.00 70.80 91 SER B N 1
ATOM 10572 C CA . SER F 2 91 ? 149.915 161.824 109.318 1.00 70.80 91 SER B CA 1
ATOM 10573 C C . SER F 2 91 ? 149.766 161.694 110.828 1.00 70.80 91 SER B C 1
ATOM 10574 O O . SER F 2 91 ? 150.356 162.446 111.606 1.00 70.80 91 SER B O 1
ATOM 10577 N N . ILE F 2 92 ? 148.972 160.709 111.245 1.00 68.76 92 ILE B N 1
ATOM 10578 C CA . ILE F 2 92 ? 148.677 160.533 112.662 1.00 68.76 92 ILE B CA 1
ATOM 10579 C C . ILE F 2 92 ? 149.944 160.204 113.441 1.00 68.76 92 ILE B C 1
ATOM 10580 O O . ILE F 2 92 ? 150.280 160.878 114.422 1.00 68.76 92 ILE B O 1
ATOM 10585 N N . GLY F 2 93 ? 150.687 159.194 112.991 1.00 71.39 93 GLY B N 1
ATOM 10586 C CA . GLY F 2 93 ? 151.860 158.746 113.715 1.00 71.39 93 GLY B CA 1
ATOM 10587 C C . GLY F 2 93 ? 152.968 159.767 113.808 1.00 71.39 93 GLY B C 1
ATOM 10588 O O . GLY F 2 93 ? 153.770 159.698 114.744 1.00 71.39 93 GLY B O 1
ATOM 10589 N N . ALA F 2 94 ? 153.034 160.706 112.866 1.00 67.63 94 ALA B N 1
ATOM 10590 C CA . ALA F 2 94 ? 154.005 161.787 112.978 1.00 67.63 94 ALA B CA 1
ATOM 10591 C C . ALA F 2 94 ? 153.656 162.708 114.140 1.00 67.63 94 ALA B C 1
ATOM 10592 O O . ALA F 2 94 ? 154.522 163.063 114.948 1.00 67.63 94 ALA B O 1
ATOM 10594 N N . GLY F 2 95 ? 152.385 163.099 114.243 1.00 65.65 95 GLY B N 1
ATOM 10595 C CA . GLY F 2 95 ? 151.949 163.906 115.366 1.00 65.65 95 GLY B CA 1
ATOM 10596 C C . GLY F 2 95 ? 152.076 163.211 116.702 1.00 65.65 95 GLY B C 1
ATOM 10597 O O . GLY F 2 95 ? 152.494 163.842 117.679 1.00 65.65 95 GLY B O 1
ATOM 10598 N N . ILE F 2 96 ? 151.724 161.926 116.769 1.00 65.56 96 ILE B N 1
ATOM 10599 C CA . ILE F 2 96 ? 151.870 161.195 118.024 1.00 65.56 96 ILE B CA 1
ATOM 10600 C C . ILE F 2 96 ? 153.329 161.154 118.456 1.00 65.56 96 ILE B C 1
ATOM 10601 O O . ILE F 2 96 ? 153.643 161.283 119.645 1.00 65.56 96 ILE B O 1
ATOM 10606 N N . ALA F 2 97 ? 154.244 160.971 117.505 1.00 65.22 97 ALA B N 1
ATOM 10607 C CA . ALA F 2 97 ? 155.663 160.969 117.834 1.00 65.22 97 ALA B CA 1
ATOM 10608 C C . ALA F 2 97 ? 156.168 162.347 118.225 1.00 65.22 97 ALA B C 1
ATOM 10609 O O . ALA F 2 97 ? 157.033 162.451 119.098 1.00 65.22 97 ALA B O 1
ATOM 10611 N N . LEU F 2 98 ? 155.655 163.400 117.600 1.00 63.00 98 LEU B N 1
ATOM 10612 C CA . LEU F 2 98 ? 156.099 164.751 117.906 1.00 63.00 98 LEU B CA 1
ATOM 10613 C C . LEU F 2 98 ? 155.472 165.298 119.180 1.00 63.00 98 LEU B C 1
ATOM 10614 O O . LEU F 2 98 ? 155.930 166.324 119.693 1.00 63.00 98 LEU B O 1
ATOM 10619 N N . ALA F 2 99 ? 154.441 164.634 119.705 1.00 59.22 99 ALA B N 1
ATOM 10620 C CA . ALA F 2 99 ? 153.825 165.086 120.949 1.00 59.22 99 ALA B CA 1
ATOM 10621 C C . ALA F 2 99 ? 154.771 164.948 122.136 1.00 59.22 99 ALA B C 1
ATOM 10622 O O . ALA F 2 99 ? 154.717 165.752 123.072 1.00 59.22 99 ALA B O 1
ATOM 10624 N N . ILE F 2 100 ? 155.631 163.925 122.127 1.00 59.92 100 ILE B N 1
ATOM 10625 C CA . ILE F 2 100 ? 156.476 163.656 123.296 1.00 59.92 100 ILE B CA 1
ATOM 10626 C C . ILE F 2 100 ? 157.413 164.809 123.627 1.00 59.92 100 ILE B C 1
ATOM 10627 O O . ILE F 2 100 ? 157.488 165.193 124.804 1.00 59.92 100 ILE B O 1
ATOM 10632 N N . PRO F 2 101 ? 158.164 165.394 122.687 1.00 57.89 101 PRO B N 1
ATOM 10633 C CA . PRO F 2 101 ? 158.928 166.598 123.045 1.00 57.89 101 PRO B CA 1
ATOM 10634 C C . PRO F 2 101 ? 158.047 167.750 123.493 1.00 57.89 101 PRO B C 1
ATOM 10635 O O . PRO F 2 101 ? 158.461 168.536 124.353 1.00 57.89 101 PRO B O 1
ATOM 10639 N N . LEU F 2 102 ? 156.839 167.878 122.942 1.00 56.07 102 LEU B N 1
ATOM 10640 C CA . LEU F 2 102 ? 155.930 168.913 123.420 1.00 56.07 102 LEU B CA 1
ATOM 10641 C C . LEU F 2 102 ? 155.472 168.642 124.844 1.00 56.07 102 LEU B C 1
ATOM 10642 O O . LEU F 2 102 ? 155.339 169.578 125.638 1.00 56.07 102 LEU B O 1
ATOM 10647 N N . ALA F 2 103 ? 155.199 167.379 125.176 1.00 55.30 103 ALA B N 1
ATOM 10648 C CA . ALA F 2 103 ? 154.886 167.031 126.555 1.00 55.30 103 ALA B CA 1
ATOM 10649 C C . ALA F 2 103 ? 156.071 167.289 127.470 1.00 55.30 103 ALA B C 1
ATOM 10650 O O . ALA F 2 103 ? 155.886 167.610 128.647 1.00 55.30 103 ALA B O 1
ATOM 10652 N N . ALA F 2 104 ? 157.290 167.143 126.959 1.00 55.76 104 ALA B N 1
ATOM 10653 C CA . ALA F 2 104 ? 158.458 167.535 127.733 1.00 55.76 104 ALA B CA 1
ATOM 10654 C C . ALA F 2 104 ? 158.508 169.041 127.945 1.00 55.76 104 ALA B C 1
ATOM 10655 O O . ALA F 2 104 ? 158.908 169.496 129.020 1.00 55.76 104 ALA B O 1
ATOM 10657 N N . ALA F 2 105 ? 158.129 169.821 126.930 1.00 55.24 105 ALA B N 1
ATOM 10658 C CA . ALA F 2 105 ? 157.969 171.260 127.120 1.00 55.24 105 ALA B CA 1
ATOM 10659 C C . ALA F 2 105 ? 156.977 171.534 128.242 1.00 55.24 105 ALA B C 1
ATOM 10660 O O . ALA F 2 105 ? 157.321 172.148 129.257 1.00 55.24 105 ALA B O 1
ATOM 10662 N N . GLY F 2 106 ? 155.720 171.158 128.034 1.00 54.76 106 GLY B N 1
ATOM 10663 C CA . GLY F 2 106 ? 154.922 170.551 129.080 1.00 54.76 106 GLY B CA 1
ATOM 10664 C C . GLY F 2 106 ? 155.130 170.986 130.514 1.00 54.76 106 GLY B C 1
ATOM 10665 O O . GLY F 2 106 ? 154.879 172.134 130.902 1.00 54.76 106 GLY B O 1
ATOM 10666 N N . GLN F 2 107 ? 155.573 170.022 131.323 1.00 56.50 107 GLN B N 1
ATOM 10667 C CA . GLN F 2 107 ? 155.780 170.282 132.734 1.00 56.50 107 GLN B CA 1
ATOM 10668 C C . GLN F 2 107 ? 156.892 171.282 132.994 1.00 56.50 107 GLN B C 1
ATOM 10669 O O . GLN F 2 107 ? 156.861 171.935 134.035 1.00 56.50 107 GLN B O 1
ATOM 10675 N N . VAL F 2 108 ? 157.842 171.458 132.074 1.00 54.03 108 VAL B N 1
ATOM 10676 C CA . VAL F 2 108 ? 158.810 172.535 132.254 1.00 54.03 108 VAL B CA 1
ATOM 10677 C C . VAL F 2 108 ? 158.100 173.876 132.318 1.00 54.03 108 VAL B C 1
ATOM 10678 O O . VAL F 2 108 ? 158.390 174.702 133.191 1.00 54.03 108 VAL B O 1
ATOM 10682 N N . LEU F 2 109 ? 157.157 174.113 131.409 1.00 50.38 109 LEU B N 1
ATOM 10683 C CA . LEU F 2 109 ? 156.370 175.342 131.456 1.00 50.38 109 LEU B CA 1
ATOM 10684 C C . LEU F 2 109 ? 155.474 175.383 132.688 1.00 50.38 109 LEU B C 1
ATOM 10685 O O . LEU F 2 109 ? 155.428 176.390 133.412 1.00 50.38 109 LEU B O 1
ATOM 10690 N N . THR F 2 110 ? 154.736 174.303 132.932 1.00 51.61 110 THR B N 1
ATOM 10691 C CA . THR F 2 110 ? 153.726 174.353 133.980 1.00 51.61 110 THR B CA 1
ATOM 10692 C C . THR F 2 110 ? 154.326 174.278 135.368 1.00 51.61 110 THR B C 1
ATOM 10693 O O . THR F 2 110 ? 153.596 174.428 136.349 1.00 51.61 110 THR B O 1
ATOM 10697 N N . ILE F 2 111 ? 155.628 174.046 135.481 1.00 49.74 111 ILE B N 1
ATOM 10698 C CA . ILE F 2 111 ? 156.326 174.154 136.748 1.00 49.74 111 ILE B CA 1
ATOM 10699 C C . ILE F 2 111 ? 156.797 175.577 136.999 1.00 49.74 111 ILE B C 1
ATOM 10700 O O . ILE F 2 111 ? 156.712 176.070 138.123 1.00 49.74 111 ILE B O 1
ATOM 10705 N N . ILE F 2 112 ? 157.272 176.263 135.958 1.00 49.74 112 ILE B N 1
ATOM 10706 C CA . ILE F 2 112 ? 157.608 177.674 136.107 1.00 49.74 112 ILE B CA 1
ATOM 10707 C C . ILE F 2 112 ? 156.366 178.476 136.457 1.00 49.74 112 ILE B C 1
ATOM 10708 O O . ILE F 2 112 ? 156.410 179.381 137.300 1.00 49.74 112 ILE B O 1
ATOM 10713 N N . VAL F 2 113 ? 155.237 178.161 135.819 1.00 50.54 113 VAL B N 1
ATOM 10714 C CA . VAL F 2 113 ? 154.009 178.886 136.133 1.00 50.54 113 VAL B CA 1
ATOM 10715 C C . VAL F 2 113 ? 153.592 178.643 137.582 1.00 50.54 113 VAL B C 1
ATOM 10716 O O . VAL F 2 113 ? 153.269 179.586 138.319 1.00 50.54 113 VAL B O 1
ATOM 10720 N N . ARG F 2 114 ? 153.619 177.385 138.021 1.00 50.52 114 ARG B N 1
ATOM 10721 C CA . ARG F 2 114 ? 153.258 177.073 139.396 1.00 50.52 114 ARG B CA 1
ATOM 10722 C C . ARG F 2 114 ? 154.197 177.725 140.396 1.00 50.52 114 ARG B C 1
ATOM 10723 O O . ARG F 2 114 ? 153.735 178.217 141.428 1.00 50.52 114 ARG B O 1
ATOM 10731 N N . THR F 2 115 ? 155.495 177.749 140.114 1.00 51.82 115 THR B N 1
ATOM 10732 C CA . THR F 2 115 ? 156.454 178.434 140.965 1.00 51.82 115 THR B CA 1
ATOM 10733 C C . THR F 2 115 ? 156.228 179.936 141.026 1.00 51.82 115 THR B C 1
ATOM 10734 O O . THR F 2 115 ? 156.331 180.519 142.110 1.00 51.82 115 THR B O 1
ATOM 10738 N N . ILE F 2 116 ? 155.916 180.580 139.901 1.00 50.65 116 ILE B N 1
ATOM 10739 C CA . ILE F 2 116 ? 155.735 182.026 139.932 1.00 50.65 116 ILE B CA 1
ATOM 10740 C C . ILE F 2 116 ? 154.354 182.381 140.464 1.00 50.65 116 ILE B C 1
ATOM 10741 O O . ILE F 2 116 ? 154.056 183.556 140.699 1.00 50.65 116 ILE B O 1
ATOM 10746 N N . THR F 2 117 ? 153.491 181.385 140.659 1.00 53.10 117 THR B N 1
ATOM 10747 C CA . THR F 2 117 ? 152.194 181.649 141.279 1.00 53.10 117 THR B CA 1
ATOM 10748 C C . THR F 2 117 ? 152.308 182.099 142.744 1.00 53.10 117 THR B C 1
ATOM 10749 O O . THR F 2 117 ? 151.340 182.652 143.280 1.00 53.10 117 THR B O 1
ATOM 10753 N N . VAL F 2 118 ? 153.472 181.931 143.384 1.00 56.32 118 VAL B N 1
ATOM 10754 C CA . VAL F 2 118 ? 153.620 182.257 144.805 1.00 56.32 118 VAL B CA 1
ATOM 10755 C C . VAL F 2 118 ? 153.241 183.706 145.076 1.00 56.32 118 VAL B C 1
ATOM 10756 O O . VAL F 2 118 ? 152.711 184.037 146.145 1.00 56.32 118 VAL B O 1
ATOM 10760 N N . ALA F 2 119 ? 153.480 184.589 144.109 1.00 57.75 119 ALA B N 1
ATOM 10761 C CA . ALA F 2 119 ? 153.106 185.982 144.279 1.00 57.75 119 ALA B CA 1
ATOM 10762 C C . ALA F 2 119 ? 151.606 186.171 144.414 1.00 57.75 119 ALA B C 1
ATOM 10763 O O . ALA F 2 119 ? 151.175 187.250 144.833 1.00 57.75 119 ALA B O 1
ATOM 10765 N N . PHE F 2 120 ? 150.801 185.170 144.062 1.00 58.27 120 PHE B N 1
ATOM 10766 C CA . PHE F 2 120 ? 149.365 185.264 144.283 1.00 58.27 120 PHE B CA 1
ATOM 10767 C C . PHE F 2 120 ? 148.955 184.893 145.700 1.00 58.27 120 PHE B C 1
ATOM 10768 O O . PHE F 2 120 ? 147.835 185.217 146.103 1.00 58.27 120 PHE B O 1
ATOM 10776 N N . GLN F 2 121 ? 149.823 184.234 146.463 1.00 60.23 121 GLN B N 1
ATOM 10777 C CA . GLN F 2 121 ? 149.556 184.006 147.875 1.00 60.23 121 GLN B CA 1
ATOM 10778 C C . GLN F 2 121 ? 150.258 185.000 148.778 1.00 60.23 121 GLN B C 1
ATOM 10779 O O . GLN F 2 121 ? 149.683 185.410 149.789 1.00 60.23 121 GLN B O 1
ATOM 10785 N N . HIS F 2 122 ? 151.477 185.414 148.435 1.00 63.01 122 HIS B N 1
ATOM 10786 C CA . HIS F 2 122 ? 152.078 186.529 149.155 1.00 63.01 122 HIS B CA 1
ATOM 10787 C C . HIS F 2 122 ? 151.264 187.802 149.002 1.00 63.01 122 HIS B C 1
ATOM 10788 O O . HIS F 2 122 ? 151.421 188.727 149.804 1.00 63.01 122 HIS B O 1
ATOM 10795 N N . ALA F 2 123 ? 150.407 187.872 147.988 1.00 64.72 123 ALA B N 1
ATOM 10796 C CA . ALA F 2 123 ? 149.414 188.925 147.870 1.00 64.72 123 ALA B CA 1
ATOM 10797 C C . ALA F 2 123 ? 148.036 188.474 148.325 1.00 64.72 123 ALA B C 1
ATOM 10798 O O . ALA F 2 123 ? 147.068 189.219 148.155 1.00 64.72 123 ALA B O 1
ATOM 10800 N N . ALA F 2 124 ? 147.924 187.270 148.887 1.00 64.47 124 ALA B N 1
ATOM 10801 C CA . ALA F 2 124 ? 146.684 186.806 149.494 1.00 64.47 124 ALA B CA 1
ATOM 10802 C C . ALA F 2 124 ? 146.618 187.065 150.985 1.00 64.47 124 ALA B C 1
ATOM 10803 O O . ALA F 2 124 ? 145.571 187.485 151.479 1.00 64.47 124 ALA B O 1
ATOM 10805 N N . ASP F 2 125 ? 147.712 186.830 151.710 1.00 68.56 125 ASP B N 1
ATOM 10806 C CA . ASP F 2 125 ? 147.733 187.142 153.131 1.00 68.56 125 ASP B CA 1
ATOM 10807 C C . ASP F 2 125 ? 147.513 188.625 153.375 1.00 68.56 125 ASP B C 1
ATOM 10808 O O . ASP F 2 125 ? 146.832 188.996 154.337 1.00 68.56 125 ASP B O 1
ATOM 10813 N N . LYS F 2 126 ? 148.064 189.484 152.519 1.00 69.97 126 LYS B N 1
ATOM 10814 C CA . LYS F 2 126 ? 147.801 190.908 152.652 1.00 69.97 126 LYS B CA 1
ATOM 10815 C C . LYS F 2 126 ? 146.330 191.238 152.450 1.00 69.97 126 LYS B C 1
ATOM 10816 O O . LYS F 2 126 ? 145.894 192.325 152.836 1.00 69.97 126 LYS B O 1
ATOM 10822 N N . ALA F 2 127 ? 145.565 190.329 151.852 1.00 70.73 127 ALA B N 1
ATOM 10823 C CA . ALA F 2 127 ? 144.129 190.515 151.720 1.00 70.73 127 ALA B CA 1
ATOM 10824 C C . ALA F 2 127 ? 143.346 189.921 152.879 1.00 70.73 127 ALA B C 1
ATOM 10825 O O . ALA F 2 127 ? 142.357 190.522 153.313 1.00 70.73 127 ALA B O 1
ATOM 10827 N N . ALA F 2 128 ? 143.758 188.759 153.391 1.00 71.72 128 ALA B N 1
ATOM 10828 C CA . ALA F 2 128 ? 143.076 188.181 154.541 1.00 71.72 128 ALA B CA 1
ATOM 10829 C C . ALA F 2 128 ? 143.220 189.044 155.782 1.00 71.72 128 ALA B C 1
ATOM 10830 O O . ALA F 2 128 ? 142.315 189.054 156.621 1.00 71.72 128 ALA B O 1
ATOM 10832 N N . ASP F 2 129 ? 144.325 189.778 155.911 1.00 71.59 129 ASP B N 1
ATOM 10833 C CA . ASP F 2 129 ? 144.512 190.649 157.061 1.00 71.59 129 ASP B CA 1
ATOM 10834 C C . ASP F 2 129 ? 143.543 191.822 157.075 1.00 71.59 129 ASP B C 1
ATOM 10835 O O . ASP F 2 129 ? 143.446 192.509 158.097 1.00 71.59 129 ASP B O 1
ATOM 10840 N N . ASN F 2 130 ? 142.840 192.069 155.991 1.00 69.94 130 ASN B N 1
ATOM 10841 C CA . ASN F 2 130 ? 141.916 193.192 155.953 1.00 69.94 130 ASN B CA 1
ATOM 10842 C C . ASN F 2 130 ? 140.522 192.813 155.481 1.00 69.94 130 ASN B C 1
ATOM 10843 O O . ASN F 2 130 ? 139.541 193.366 155.981 1.00 69.94 130 ASN B O 1
ATOM 10848 N N . GLY F 2 131 ? 140.405 191.885 154.539 1.00 73.09 131 GLY B N 1
ATOM 10849 C CA . GLY F 2 131 ? 139.152 191.661 153.854 1.00 73.09 131 GLY B CA 1
ATOM 10850 C C . GLY F 2 131 ? 138.900 192.744 152.818 1.00 73.09 131 GLY B C 1
ATOM 10851 O O . GLY F 2 131 ? 139.654 193.707 152.681 1.00 73.09 131 GLY B O 1
ATOM 10852 N N . ASN F 2 132 ? 137.807 192.590 152.074 1.00 70.91 132 ASN B N 1
ATOM 10853 C CA . ASN F 2 132 ? 136.870 191.487 152.222 1.00 70.91 132 ASN B CA 1
ATOM 10854 C C . ASN F 2 132 ? 137.361 190.235 151.523 1.00 70.91 132 ASN B C 1
ATOM 10855 O O . ASN F 2 132 ? 138.522 190.134 151.133 1.00 70.91 132 ASN B O 1
ATOM 10860 N N . LEU F 2 133 ? 136.457 189.273 151.379 1.00 64.41 133 LEU B N 1
ATOM 10861 C CA . LEU F 2 133 ? 136.774 188.051 150.663 1.00 64.41 133 LEU B CA 1
ATOM 10862 C C . LEU F 2 133 ? 136.792 188.243 149.153 1.00 64.41 133 LEU B C 1
ATOM 10863 O O . LEU F 2 133 ? 137.403 187.432 148.450 1.00 64.41 133 LEU B O 1
ATOM 10868 N N . THR F 2 134 ? 136.139 189.287 148.636 1.00 60.05 134 THR B N 1
ATOM 10869 C CA . THR F 2 134 ? 136.260 189.578 147.214 1.00 60.05 134 THR B CA 1
ATOM 10870 C C . THR F 2 134 ? 137.710 189.771 146.811 1.00 60.05 134 THR B C 1
ATOM 10871 O O . THR F 2 134 ? 138.094 189.372 145.708 1.00 60.05 134 THR B O 1
ATOM 10875 N N . ALA F 2 135 ? 138.526 190.342 147.694 1.00 60.52 135 ALA B N 1
ATOM 10876 C CA . ALA F 2 135 ? 139.955 190.415 147.440 1.00 60.52 135 ALA B CA 1
ATOM 10877 C C . ALA F 2 135 ? 140.584 189.037 147.316 1.00 60.52 135 ALA B C 1
ATOM 10878 O O . ALA F 2 135 ? 141.682 188.923 146.770 1.00 60.52 135 ALA B O 1
ATOM 10880 N N . ILE F 2 136 ? 139.927 187.996 147.817 1.00 59.65 136 ILE B N 1
ATOM 10881 C CA . ILE F 2 136 ? 140.385 186.627 147.632 1.00 59.65 136 ILE B CA 1
ATOM 10882 C C . ILE F 2 136 ? 139.688 185.959 146.456 1.00 59.65 136 ILE B C 1
ATOM 10883 O O . ILE F 2 136 ? 140.310 185.207 145.704 1.00 59.65 136 ILE B O 1
ATOM 10888 N N . SER F 2 137 ? 138.396 186.225 146.277 1.00 56.55 137 SER B N 1
ATOM 10889 C CA . SER F 2 137 ? 137.685 185.599 145.175 1.00 56.55 137 SER B CA 1
ATOM 10890 C C . SER F 2 137 ? 138.130 186.128 143.817 1.00 56.55 137 SER B C 1
ATOM 10891 O O . SER F 2 137 ? 137.902 185.455 142.808 1.00 56.55 137 SER B O 1
ATOM 10894 N N . TRP F 2 138 ? 138.759 187.303 143.756 1.00 56.58 138 TRP B N 1
ATOM 10895 C CA . TRP F 2 138 ? 139.382 187.750 142.514 1.00 56.58 138 TRP B CA 1
ATOM 10896 C C . TRP F 2 138 ? 140.894 187.597 142.505 1.00 56.58 138 TRP B C 1
ATOM 10897 O O . TRP F 2 138 ? 141.537 188.047 141.553 1.00 56.58 138 TRP B O 1
ATOM 10908 N N . ILE F 2 139 ? 141.482 186.989 143.528 1.00 50.91 139 ILE B N 1
ATOM 10909 C CA . ILE F 2 139 ? 142.893 186.623 143.461 1.00 50.91 139 ILE B CA 1
ATOM 10910 C C . ILE F 2 139 ? 143.057 185.145 143.152 1.00 50.91 139 ILE B C 1
ATOM 10911 O O . ILE F 2 139 ? 144.016 184.746 142.491 1.00 50.91 139 ILE B O 1
ATOM 10916 N N . HIS F 2 140 ? 142.125 184.309 143.598 1.00 48.69 140 HIS B N 1
ATOM 10917 C CA . HIS F 2 140 ? 142.215 182.902 143.239 1.00 48.69 140 HIS B CA 1
ATOM 10918 C C . HIS F 2 140 ? 141.978 182.694 141.751 1.00 48.69 140 HIS B C 1
ATOM 10919 O O . HIS F 2 140 ? 142.693 181.918 141.110 1.00 48.69 140 HIS B O 1
ATOM 10926 N N . VAL F 2 141 ? 140.984 183.372 141.183 1.00 50.57 141 VAL B N 1
ATOM 10927 C CA . VAL F 2 141 ? 140.736 183.232 139.752 1.00 50.57 141 VAL B CA 1
ATOM 10928 C C . VAL F 2 141 ? 141.836 183.899 138.934 1.00 50.57 141 VAL B C 1
ATOM 10929 O O . VAL F 2 141 ? 142.263 183.360 137.909 1.00 50.57 141 VAL B O 1
ATOM 10933 N N . SER F 2 142 ? 142.325 185.059 139.367 1.00 50.66 142 SER B N 1
ATOM 10934 C CA . SER F 2 142 ? 143.357 185.767 138.622 1.00 50.66 142 SER B CA 1
ATOM 10935 C C . SER F 2 142 ? 144.630 184.958 138.442 1.00 50.66 142 SER B C 1
ATOM 10936 O O . SER F 2 142 ? 145.401 185.254 137.527 1.00 50.66 142 SER B O 1
ATOM 10939 N N . SER F 2 143 ? 144.878 183.962 139.283 1.00 50.87 143 SER B N 1
ATOM 10940 C CA . SER F 2 143 ? 146.004 183.068 139.071 1.00 50.87 143 SER B CA 1
ATOM 10941 C C . SER F 2 143 ? 145.676 181.959 138.092 1.00 50.87 143 SER B C 1
ATOM 10942 O O . SER F 2 143 ? 146.541 181.129 137.801 1.00 50.87 143 SER B O 1
ATOM 10945 N N . LEU F 2 144 ? 144.444 181.917 137.598 1.00 49.27 144 LEU B N 1
ATOM 10946 C CA . LEU F 2 144 ? 144.052 180.965 136.576 1.00 49.27 144 LEU B CA 1
ATOM 10947 C C . LEU F 2 144 ? 144.126 181.550 135.173 1.00 49.27 144 LEU B C 1
ATOM 10948 O O . LEU F 2 144 ? 144.279 180.793 134.210 1.00 49.27 144 LEU B O 1
ATOM 10953 N N . PHE F 2 145 ? 144.035 182.875 135.039 1.00 50.22 145 PHE B N 1
ATOM 10954 C CA . PHE F 2 145 ? 144.191 183.564 133.763 1.00 50.22 145 PHE B CA 1
ATOM 10955 C C . PHE F 2 145 ? 145.649 183.781 133.389 1.00 50.22 145 PHE B C 1
ATOM 10956 O O . PHE F 2 145 ? 145.932 184.524 132.445 1.00 50.22 145 PHE B O 1
ATOM 10964 N N . LEU F 2 146 ? 146.578 183.183 134.125 1.00 50.29 146 LEU B N 1
ATOM 10965 C CA . LEU F 2 146 ? 147.990 183.265 133.787 1.00 50.29 146 LEU B CA 1
ATOM 10966 C C . LEU F 2 146 ? 148.563 181.926 133.364 1.00 50.29 146 LEU B C 1
ATOM 10967 O O . LEU F 2 146 ? 149.605 181.890 132.703 1.00 50.29 146 LEU B O 1
ATOM 10972 N N . GLN F 2 147 ? 147.910 180.826 133.716 1.00 53.78 147 GLN B N 1
ATOM 10973 C CA . GLN F 2 147 ? 148.330 179.538 133.188 1.00 53.78 147 GLN B CA 1
ATOM 10974 C C . GLN F 2 147 ? 147.650 179.217 131.867 1.00 53.78 147 GLN B C 1
ATOM 10975 O O . GLN F 2 147 ? 148.266 178.615 130.982 1.00 53.78 147 GLN B O 1
ATOM 10981 N N . ALA F 2 148 ? 146.393 179.619 131.705 1.00 53.44 148 ALA B N 1
ATOM 10982 C CA . ALA F 2 148 ? 145.728 179.442 130.423 1.00 53.44 148 ALA B CA 1
ATOM 10983 C C . ALA F 2 148 ? 146.338 180.304 129.328 1.00 53.44 148 ALA B C 1
ATOM 10984 O O . ALA F 2 148 ? 146.096 180.042 128.148 1.00 53.44 148 ALA B O 1
ATOM 10986 N N . MET F 2 149 ? 147.107 181.331 129.685 1.00 54.30 149 MET B N 1
ATOM 10987 C CA . MET F 2 149 ? 147.798 182.163 128.711 1.00 54.30 149 MET B CA 1
ATOM 10988 C C . MET F 2 149 ? 149.233 181.715 128.487 1.00 54.30 149 MET B C 1
ATOM 10989 O O . MET F 2 149 ? 150.061 182.516 128.041 1.00 54.30 149 MET B O 1
ATOM 10994 N N . ARG F 2 150 ? 149.553 180.468 128.827 1.00 51.31 150 ARG B N 1
ATOM 10995 C CA . ARG F 2 150 ? 150.843 179.867 128.524 1.00 51.31 150 ARG B CA 1
ATOM 10996 C C . ARG F 2 150 ? 150.663 178.432 128.057 1.00 51.31 150 ARG B C 1
ATOM 10997 O O . ARG F 2 150 ? 151.579 177.615 128.158 1.00 51.31 150 ARG B O 1
ATOM 11005 N N . VAL F 2 151 ? 149.465 178.107 127.582 1.00 52.19 151 VAL B N 1
ATOM 11006 C CA . VAL F 2 151 ? 149.192 176.880 126.846 1.00 52.19 151 VAL B CA 1
ATOM 11007 C C . VAL F 2 151 ? 148.404 177.303 125.613 1.00 52.19 151 VAL B C 1
ATOM 11008 O O . VAL F 2 151 ? 148.195 176.515 124.685 1.00 52.19 151 VAL B O 1
ATOM 11012 N N . ALA F 2 152 ? 147.984 178.567 125.589 1.00 52.78 152 ALA B N 1
ATOM 11013 C CA . ALA F 2 152 ? 147.211 179.095 124.475 1.00 52.78 152 ALA B CA 1
ATOM 11014 C C . ALA F 2 152 ? 147.967 180.112 123.637 1.00 52.78 152 ALA B C 1
ATOM 11015 O O . ALA F 2 152 ? 147.509 180.445 122.541 1.00 52.78 152 ALA B O 1
ATOM 11017 N N . ILE F 2 153 ? 149.083 180.638 124.125 1.00 52.39 153 ILE B N 1
ATOM 11018 C CA . ILE F 2 153 ? 149.956 181.460 123.290 1.00 52.39 153 ILE B CA 1
ATOM 11019 C C . ILE F 2 153 ? 150.853 180.580 122.423 1.00 52.39 153 ILE B C 1
ATOM 11020 O O . ILE F 2 153 ? 150.998 180.865 121.226 1.00 52.39 153 ILE B O 1
ATOM 11025 N N . PRO F 2 154 ? 151.473 179.507 122.946 1.00 53.10 154 PRO B N 1
ATOM 11026 C CA . PRO F 2 154 ? 152.238 178.632 122.049 1.00 53.10 154 PRO B CA 1
ATOM 11027 C C . PRO F 2 154 ? 151.359 177.854 121.081 1.00 53.10 154 PRO B C 1
ATOM 11028 O O . PRO F 2 154 ? 151.875 177.136 120.221 1.00 53.10 154 PRO B O 1
ATOM 11032 N N . ALA F 2 155 ? 150.038 177.988 121.196 1.00 51.10 155 ALA B N 1
ATOM 11033 C CA . ALA F 2 155 ? 149.113 177.417 120.228 1.00 51.10 155 ALA B CA 1
ATOM 11034 C C . ALA F 2 155 ? 148.647 178.442 119.208 1.00 51.10 155 ALA B C 1
ATOM 11035 O O . ALA F 2 155 ? 147.785 178.133 118.381 1.00 51.10 155 ALA B O 1
ATOM 11037 N N . VAL F 2 156 ? 149.175 179.660 119.268 1.00 53.43 156 VAL B N 1
ATOM 11038 C CA . VAL F 2 156 ? 148.987 180.636 118.212 1.00 53.43 156 VAL B CA 1
ATOM 11039 C C . VAL F 2 156 ? 150.295 180.960 117.501 1.00 53.43 156 VAL B C 1
ATOM 11040 O O . VAL F 2 156 ? 150.275 181.283 116.308 1.00 53.43 156 VAL B O 1
ATOM 11044 N N . ILE F 2 157 ? 151.433 180.843 118.185 1.00 55.01 157 ILE B N 1
ATOM 11045 C CA . ILE F 2 157 ? 152.720 180.917 117.504 1.00 55.01 157 ILE B CA 1
ATOM 11046 C C . ILE F 2 157 ? 152.843 179.790 116.487 1.00 55.01 157 ILE B C 1
ATOM 11047 O O . ILE F 2 157 ? 153.405 179.969 115.401 1.00 55.01 157 ILE B O 1
ATOM 11052 N N . VAL F 2 158 ? 152.313 178.613 116.821 1.00 57.42 158 VAL B N 1
ATOM 11053 C CA . VAL F 2 158 ? 152.362 177.485 115.897 1.00 57.42 158 VAL B CA 1
ATOM 11054 C C . VAL F 2 158 ? 151.384 177.692 114.746 1.00 57.42 158 VAL B C 1
ATOM 11055 O O . VAL F 2 158 ? 151.771 177.668 113.572 1.00 57.42 158 VAL B O 1
ATOM 11059 N N . ALA F 2 159 ? 150.110 177.916 115.059 1.00 55.89 159 ALA B N 1
ATOM 11060 C CA . ALA F 2 159 ? 149.084 177.983 114.026 1.00 55.89 159 ALA B CA 1
ATOM 11061 C C . ALA F 2 159 ? 149.200 179.211 113.136 1.00 55.89 159 ALA B C 1
ATOM 11062 O O . ALA F 2 159 ? 148.343 179.396 112.267 1.00 55.89 159 ALA B O 1
ATOM 11064 N N . LEU F 2 160 ? 150.206 180.059 113.328 1.00 57.93 160 LEU B N 1
ATOM 11065 C CA . LEU F 2 160 ? 150.517 181.116 112.379 1.00 57.93 160 LEU B CA 1
ATOM 11066 C C . LEU F 2 160 ? 151.847 180.916 111.679 1.00 57.93 160 LEU B C 1
ATOM 11067 O O . LEU F 2 160 ? 152.155 181.665 110.747 1.00 57.93 160 LEU B O 1
ATOM 11072 N N . SER F 2 161 ? 152.643 179.939 112.102 1.00 67.54 161 SER B N 1
ATOM 11073 C CA . SER F 2 161 ? 153.892 179.616 111.434 1.00 67.54 161 SER B CA 1
ATOM 11074 C C . SER F 2 161 ? 153.840 178.279 110.711 1.00 67.54 161 SER B C 1
ATOM 11075 O O . SER F 2 161 ? 154.720 177.999 109.892 1.00 67.54 161 SER B O 1
ATOM 11078 N N . VAL F 2 162 ? 152.836 177.445 110.984 1.00 69.85 162 VAL B N 1
ATOM 11079 C CA . VAL F 2 162 ? 152.678 176.210 110.223 1.00 69.85 162 VAL B CA 1
ATOM 11080 C C . VAL F 2 162 ? 152.330 176.528 108.775 1.00 69.85 162 VAL B C 1
ATOM 11081 O O . VAL F 2 162 ? 152.643 175.760 107.859 1.00 69.85 162 VAL B O 1
ATOM 11085 N N . GLY F 2 163 ? 151.685 177.668 108.545 1.00 76.02 163 GLY B N 1
ATOM 11086 C CA . GLY F 2 163 ? 151.297 178.058 107.206 1.00 76.02 163 GLY B CA 1
ATOM 11087 C C . GLY F 2 163 ? 152.407 178.715 106.411 1.00 76.02 163 GLY B C 1
ATOM 11088 O O . GLY F 2 163 ? 152.217 179.799 105.855 1.00 76.02 163 GLY B O 1
ATOM 11089 N N . THR F 2 164 ? 153.570 178.072 106.346 1.00 78.27 164 THR B N 1
ATOM 11090 C CA . THR F 2 164 ? 154.661 178.562 105.519 1.00 78.27 164 THR B CA 1
ATOM 11091 C C . THR F 2 164 ? 155.458 177.377 104.996 1.00 78.27 164 THR B C 1
ATOM 11092 O O . THR F 2 164 ? 155.456 176.289 105.577 1.00 78.27 164 THR B O 1
ATOM 11096 N N . SER F 2 165 ? 156.145 177.607 103.879 1.00 87.56 165 SER B N 1
ATOM 11097 C CA . SER F 2 165 ? 156.949 176.571 103.247 1.00 87.56 165 SER B CA 1
ATOM 11098 C C . SER F 2 165 ? 158.205 176.233 104.031 1.00 87.56 165 SER B C 1
ATOM 11099 O O . SER F 2 165 ? 158.746 175.135 103.860 1.00 87.56 165 SER B O 1
ATOM 11102 N N . GLU F 2 166 ? 158.684 177.144 104.879 1.00 89.45 166 GLU B N 1
ATOM 11103 C CA . GLU F 2 166 ? 159.901 176.882 105.636 1.00 89.45 166 GLU B CA 1
ATOM 11104 C C . GLU F 2 166 ? 159.736 175.684 106.561 1.00 89.45 166 GLU B C 1
ATOM 11105 O O . GLU F 2 166 ? 160.640 174.849 106.666 1.00 89.45 166 GLU B O 1
ATOM 11111 N N . VAL F 2 167 ? 158.591 175.582 107.233 1.00 86.86 167 VAL B N 1
ATOM 11112 C CA . VAL F 2 167 ? 158.351 174.436 108.101 1.00 86.86 167 VAL B CA 1
ATOM 11113 C C . VAL F 2 167 ? 157.706 173.294 107.324 1.00 86.86 167 VAL B C 1
ATOM 11114 O O . VAL F 2 167 ? 158.069 172.126 107.500 1.00 86.86 167 VAL B O 1
ATOM 11118 N N . GLN F 2 168 ? 156.763 173.609 106.431 1.00 85.24 168 GLN B N 1
ATOM 11119 C CA . GLN F 2 168 ? 156.050 172.563 105.706 1.00 85.24 168 GLN B CA 1
ATOM 11120 C C . GLN F 2 168 ? 156.940 171.797 104.741 1.00 85.24 168 GLN B C 1
ATOM 11121 O O . GLN F 2 168 ? 156.529 170.735 104.262 1.00 85.24 168 GLN B O 1
ATOM 11127 N N . ASN F 2 169 ? 158.136 172.303 104.439 1.00 91.71 169 ASN B N 1
ATOM 11128 C CA . ASN F 2 169 ? 159.101 171.565 103.639 1.00 91.71 169 ASN B CA 1
ATOM 11129 C C . ASN F 2 169 ? 160.243 170.988 104.457 1.00 91.71 169 ASN B C 1
ATOM 11130 O O . ASN F 2 169 ? 160.908 170.060 103.989 1.00 91.71 169 ASN B O 1
ATOM 11135 N N . MET F 2 170 ? 160.486 171.510 105.657 1.00 93.49 170 MET B N 1
ATOM 11136 C CA . MET F 2 170 ? 161.449 170.905 106.563 1.00 93.49 170 MET B CA 1
ATOM 11137 C C . MET F 2 170 ? 160.865 169.720 107.319 1.00 93.49 170 MET B C 1
ATOM 11138 O O . MET F 2 170 ? 161.610 169.011 108.003 1.00 93.49 170 MET B O 1
ATOM 11143 N N . LEU F 2 171 ? 159.560 169.489 107.213 1.00 90.40 171 LEU B N 1
ATOM 11144 C CA . LEU F 2 171 ? 158.903 168.363 107.856 1.00 90.40 171 LEU B CA 1
ATOM 11145 C C . LEU F 2 171 ? 158.759 167.157 106.937 1.00 90.40 171 LEU B C 1
ATOM 11146 O O . LEU F 2 171 ? 158.142 166.165 107.333 1.00 90.40 171 LEU B O 1
ATOM 11151 N N . ASN F 2 172 ? 159.302 167.219 105.722 1.00 93.16 172 ASN B N 1
ATOM 11152 C CA . ASN F 2 172 ? 159.264 166.088 104.808 1.00 93.16 172 ASN B CA 1
ATOM 11153 C C . ASN F 2 172 ? 160.577 165.329 104.715 1.00 93.16 172 ASN B C 1
ATOM 11154 O O . ASN F 2 172 ? 160.580 164.198 104.217 1.00 93.16 172 ASN B O 1
ATOM 11159 N N . ALA F 2 173 ? 161.684 165.906 105.169 1.00 96.97 173 ALA B N 1
ATOM 11160 C CA . ALA F 2 173 ? 162.965 165.204 105.200 1.00 96.97 173 ALA B CA 1
ATOM 11161 C C . ALA F 2 173 ? 163.123 164.459 106.524 1.00 96.97 173 ALA B C 1
ATOM 11162 O O . ALA F 2 173 ? 164.046 164.692 107.305 1.00 96.97 173 ALA B O 1
ATOM 11164 N N . ILE F 2 174 ? 162.186 163.549 106.767 1.00 93.79 174 ILE B N 1
ATOM 11165 C CA . ILE F 2 174 ? 162.121 162.823 108.032 1.00 93.79 174 ILE B CA 1
ATOM 11166 C C . ILE F 2 174 ? 163.129 161.677 108.052 1.00 93.79 174 ILE B C 1
ATOM 11167 O O . ILE F 2 174 ? 163.886 161.558 109.025 1.00 93.79 174 ILE B O 1
ATOM 11172 N N . PRO F 2 175 ? 163.200 160.807 107.026 1.00 91.15 175 PRO B N 1
ATOM 11173 C CA . PRO F 2 175 ? 162.395 160.560 105.824 1.00 91.15 175 PRO B CA 1
ATOM 11174 C C . PRO F 2 175 ? 161.255 159.583 106.080 1.00 91.15 175 PRO B C 1
ATOM 11175 O O . PRO F 2 175 ? 160.883 159.350 107.228 1.00 91.15 175 PRO B O 1
ATOM 11179 N N . GLU F 2 176 ? 160.722 159.001 105.004 1.00 90.40 176 GLU B N 1
ATOM 11180 C CA . GLU F 2 176 ? 159.616 158.060 105.116 1.00 90.40 176 GLU B CA 1
ATOM 11181 C C . GLU F 2 176 ? 160.007 156.757 105.802 1.00 90.40 176 GLU B C 1
ATOM 11182 O O . GLU F 2 176 ? 159.116 156.029 106.254 1.00 90.40 176 GLU B O 1
ATOM 11188 N N . VAL F 2 177 ? 161.296 156.437 105.881 1.00 84.73 177 VAL B N 1
ATOM 11189 C CA . VAL F 2 177 ? 161.715 155.269 106.648 1.00 84.73 177 VAL B CA 1
ATOM 11190 C C . VAL F 2 177 ? 161.526 155.510 108.142 1.00 84.73 177 VAL B C 1
ATOM 11191 O O . VAL F 2 177 ? 161.132 154.603 108.882 1.00 84.73 177 VAL B O 1
ATOM 11195 N N . VAL F 2 178 ? 161.803 156.729 108.609 1.00 82.33 178 VAL B N 1
ATOM 11196 C CA . VAL F 2 178 ? 161.620 157.041 110.021 1.00 82.33 178 VAL B CA 1
ATOM 11197 C C . VAL F 2 178 ? 160.142 157.083 110.379 1.00 82.33 178 VAL B C 1
ATOM 11198 O O . VAL F 2 178 ? 159.750 156.645 111.467 1.00 82.33 178 VAL B O 1
ATOM 11202 N N . THR F 2 179 ? 159.299 157.603 109.485 1.00 80.43 179 THR B N 1
ATOM 11203 C CA . THR F 2 179 ? 157.877 157.719 109.790 1.00 80.43 179 THR B CA 1
ATOM 11204 C C . THR F 2 179 ? 157.263 156.361 110.095 1.00 80.43 179 THR B C 1
ATOM 11205 O O . THR F 2 179 ? 156.569 156.199 111.104 1.00 80.43 179 THR B O 1
ATOM 11209 N N . ASN F 2 180 ? 157.514 155.371 109.241 1.00 78.79 180 ASN B N 1
ATOM 11210 C CA . ASN F 2 180 ? 156.958 154.050 109.482 1.00 78.79 180 ASN B CA 1
ATOM 11211 C C . ASN F 2 180 ? 157.626 153.356 110.657 1.00 78.79 180 ASN B C 1
ATOM 11212 O O . ASN F 2 180 ? 157.092 152.363 111.158 1.00 78.79 180 ASN B O 1
ATOM 11217 N N . GLY F 2 181 ? 158.772 153.848 111.104 1.00 74.53 181 GLY B N 1
ATOM 11218 C CA . GLY F 2 181 ? 159.377 153.346 112.316 1.00 74.53 181 GLY B CA 1
ATOM 11219 C C . GLY F 2 181 ? 158.844 153.970 113.579 1.00 74.53 181 GLY B C 1
ATOM 11220 O O . GLY F 2 181 ? 159.207 153.542 114.678 1.00 74.53 181 GLY B O 1
ATOM 11221 N N . LEU F 2 182 ? 157.989 154.986 113.454 1.00 71.65 182 LEU B N 1
ATOM 11222 C CA . LEU F 2 182 ? 157.320 155.585 114.596 1.00 71.65 182 LEU B CA 1
ATOM 11223 C C . LEU F 2 182 ? 155.873 155.146 114.730 1.00 71.65 182 LEU B C 1
ATOM 11224 O O . LEU F 2 182 ? 155.342 155.163 115.844 1.00 71.65 182 LEU B O 1
ATOM 11229 N N . ASN F 2 183 ? 155.227 154.755 113.631 1.00 72.85 183 ASN B N 1
ATOM 11230 C CA . ASN F 2 183 ? 153.942 154.076 113.711 1.00 72.85 183 ASN B CA 1
ATOM 11231 C C . ASN F 2 183 ? 154.074 152.679 114.292 1.00 72.85 183 ASN B C 1
ATOM 11232 O O . ASN F 2 183 ? 153.060 152.065 114.637 1.00 72.85 183 ASN B O 1
ATOM 11237 N N . ILE F 2 184 ? 155.296 152.165 114.392 1.00 68.50 184 ILE B N 1
ATOM 11238 C CA . ILE F 2 184 ? 155.532 150.888 115.049 1.00 68.50 184 ILE B CA 1
ATOM 11239 C C . ILE F 2 184 ? 155.789 151.078 116.540 1.00 68.50 184 ILE B C 1
ATOM 11240 O O . ILE F 2 184 ? 155.319 150.279 117.356 1.00 68.50 184 ILE B O 1
ATOM 11245 N N . ALA F 2 185 ? 156.514 152.132 116.916 1.00 62.85 185 ALA B N 1
ATOM 11246 C CA . ALA F 2 185 ? 156.657 152.460 118.326 1.00 62.85 185 ALA B CA 1
ATOM 11247 C C . ALA F 2 185 ? 155.356 152.966 118.929 1.00 62.85 185 ALA B C 1
ATOM 11248 O O . ALA F 2 185 ? 155.249 153.055 120.154 1.00 62.85 185 ALA B O 1
ATOM 11250 N N . GLY F 2 186 ? 154.365 153.288 118.102 1.00 59.27 186 GLY B N 1
ATOM 11251 C CA . GLY F 2 186 ? 153.099 153.782 118.602 1.00 59.27 186 GLY B CA 1
ATOM 11252 C C . GLY F 2 186 ? 152.216 152.678 119.142 1.00 59.27 186 GLY B C 1
ATOM 11253 O O . GLY F 2 186 ? 151.134 152.939 119.675 1.00 59.27 186 GLY B O 1
ATOM 11254 N N . GLY F 2 187 ? 152.662 151.435 118.999 1.00 56.03 187 GLY B N 1
ATOM 11255 C CA . GLY F 2 187 ? 151.974 150.312 119.597 1.00 56.03 187 GLY B CA 1
ATOM 11256 C C . GLY F 2 187 ? 152.725 149.797 120.804 1.00 56.03 187 GLY B C 1
ATOM 11257 O O . GLY F 2 187 ? 152.258 148.896 121.503 1.00 56.03 187 GLY B O 1
ATOM 11258 N N . MET F 2 188 ? 153.899 150.371 121.054 1.00 58.15 188 MET B N 1
ATOM 11259 C CA . MET F 2 188 ? 154.771 149.955 122.144 1.00 58.15 188 MET B CA 1
ATOM 11260 C C . MET F 2 188 ? 154.868 150.986 123.259 1.00 58.15 188 MET B C 1
ATOM 11261 O O . MET F 2 188 ? 154.823 150.616 124.434 1.00 58.15 188 MET B O 1
ATOM 11266 N N . ILE F 2 189 ? 155.014 152.271 122.923 1.00 52.71 189 ILE B N 1
ATOM 11267 C CA . ILE F 2 189 ? 155.145 153.300 123.951 1.00 52.71 189 ILE B CA 1
ATOM 11268 C C . ILE F 2 189 ? 153.916 153.335 124.844 1.00 52.71 189 ILE B C 1
ATOM 11269 O O . ILE F 2 189 ? 154.014 153.656 126.035 1.00 52.71 189 ILE B O 1
ATOM 11274 N N . VAL F 2 190 ? 152.753 152.975 124.300 1.00 45.43 190 VAL B N 1
ATOM 11275 C CA . VAL F 2 190 ? 151.523 152.959 125.075 1.00 45.43 190 VAL B CA 1
ATOM 11276 C C . VAL F 2 190 ? 151.663 152.093 126.312 1.00 45.43 190 VAL B C 1
ATOM 11277 O O . VAL F 2 190 ? 151.063 152.394 127.349 1.00 45.43 190 VAL B O 1
ATOM 11281 N N . VAL F 2 191 ? 152.491 151.050 126.245 1.00 44.31 191 VAL B N 1
ATOM 11282 C CA . VAL F 2 191 ? 152.669 150.153 127.378 1.00 44.31 191 VAL B CA 1
ATOM 11283 C C . VAL F 2 191 ? 153.156 150.908 128.601 1.00 44.31 191 VAL B C 1
ATOM 11284 O O . VAL F 2 191 ? 152.731 150.617 129.724 1.00 44.31 191 VAL B O 1
ATOM 11288 N N . VAL F 2 192 ? 154.029 151.902 128.416 1.00 44.22 192 VAL B N 1
ATOM 11289 C CA . VAL F 2 192 ? 154.472 152.681 129.567 1.00 44.22 192 VAL B CA 1
ATOM 11290 C C . VAL F 2 192 ? 153.278 153.277 130.287 1.00 44.22 192 VAL B C 1
ATOM 11291 O O . VAL F 2 192 ? 153.158 153.150 131.512 1.00 44.22 192 VAL B O 1
ATOM 11295 N N . GLY F 2 193 ? 152.348 153.878 129.542 1.00 41.62 193 GLY B N 1
ATOM 11296 C CA . GLY F 2 193 ? 151.155 154.431 130.147 1.00 41.62 193 GLY B CA 1
ATOM 11297 C C . GLY F 2 193 ? 150.367 153.433 130.960 1.00 41.62 193 GLY B C 1
ATOM 11298 O O . GLY F 2 193 ? 149.742 153.816 131.951 1.00 41.62 193 GLY B O 1
ATOM 11299 N N . TYR F 2 194 ? 150.386 152.160 130.575 1.00 39.49 194 TYR B N 1
ATOM 11300 C CA . TYR F 2 194 ? 149.728 151.148 131.387 1.00 39.49 194 TYR B CA 1
ATOM 11301 C C . TYR F 2 194 ? 150.520 150.815 132.637 1.00 39.49 194 TYR B C 1
ATOM 11302 O O . TYR F 2 194 ? 149.932 150.697 133.715 1.00 39.49 194 TYR B O 1
ATOM 11311 N N . ALA F 2 195 ? 151.844 150.698 132.529 1.00 40.38 195 ALA B N 1
ATOM 11312 C CA . ALA F 2 195 ? 152.635 150.274 133.675 1.00 40.38 195 ALA B CA 1
ATOM 11313 C C . ALA F 2 195 ? 152.563 151.262 134.824 1.00 40.38 195 ALA B C 1
ATOM 11314 O O . ALA F 2 195 ? 152.595 150.844 135.983 1.00 40.38 195 ALA B O 1
ATOM 11316 N N . MET F 2 196 ? 152.467 152.558 134.531 1.00 42.57 196 MET B N 1
ATOM 11317 C CA . MET F 2 196 ? 152.309 153.541 135.592 1.00 42.57 196 MET B CA 1
ATOM 11318 C C . MET F 2 196 ? 150.983 153.371 136.308 1.00 42.57 196 MET B C 1
ATOM 11319 O O . MET F 2 196 ? 150.895 153.623 137.513 1.00 42.57 196 MET B O 1
ATOM 11324 N N . VAL F 2 197 ? 149.945 152.957 135.587 1.00 36.77 197 VAL B N 1
ATOM 11325 C CA . VAL F 2 197 ? 148.646 152.750 136.212 1.00 36.77 197 VAL B CA 1
ATOM 11326 C C . VAL F 2 197 ? 148.656 151.506 137.089 1.00 36.77 197 VAL B C 1
ATOM 11327 O O . VAL F 2 197 ? 148.268 151.558 138.259 1.00 36.77 197 VAL B O 1
ATOM 11331 N N . ILE F 2 198 ? 149.135 150.379 136.556 1.00 36.46 198 ILE B N 1
ATOM 11332 C CA . ILE F 2 198 ? 149.152 149.140 137.325 1.00 36.46 198 ILE B CA 1
ATOM 11333 C C . ILE F 2 198 ? 150.034 149.273 138.557 1.00 36.46 198 ILE B C 1
ATOM 11334 O O . ILE F 2 198 ? 149.795 148.610 139.571 1.00 36.46 198 ILE B O 1
ATOM 11339 N N . ASN F 2 199 ? 151.064 150.115 138.499 1.00 41.52 199 ASN B N 1
ATOM 11340 C CA . ASN F 2 199 ? 151.909 150.313 139.669 1.00 41.52 199 ASN B CA 1
ATOM 11341 C C . ASN F 2 199 ? 151.158 150.987 140.806 1.00 41.52 199 ASN B C 1
ATOM 11342 O O . ASN F 2 199 ? 151.505 150.790 141.975 1.00 41.52 199 ASN B O 1
ATOM 11347 N N . MET F 2 200 ? 150.144 151.790 140.495 1.00 43.61 200 MET B N 1
ATOM 11348 C CA . MET F 2 200 ? 149.360 152.400 141.560 1.00 43.61 200 MET B CA 1
ATOM 11349 C C . MET F 2 200 ? 148.473 151.369 142.238 1.00 43.61 200 MET B C 1
ATOM 11350 O O . MET F 2 200 ? 148.508 151.208 143.463 1.00 43.61 200 MET B O 1
ATOM 11355 N N . MET F 2 201 ? 147.666 150.671 141.454 1.00 40.95 201 MET B N 1
ATOM 11356 C CA . MET F 2 201 ? 146.688 149.713 141.957 1.00 40.95 201 MET B CA 1
ATOM 11357 C C . MET F 2 201 ? 147.235 148.290 141.993 1.00 40.95 201 MET B C 1
ATOM 11358 O O . MET F 2 201 ? 146.570 147.342 141.590 1.00 40.95 201 MET B O 1
ATOM 11363 N N . ARG F 2 202 ? 148.430 148.098 142.539 1.00 43.11 202 ARG B N 1
ATOM 11364 C CA . ARG F 2 202 ? 149.020 146.765 142.570 1.00 43.11 202 ARG B CA 1
ATOM 11365 C C . ARG F 2 202 ? 148.949 146.228 143.993 1.00 43.11 202 ARG B C 1
ATOM 11366 O O . ARG F 2 202 ? 149.584 146.731 144.918 1.00 43.11 202 ARG B O 1
ATOM 11374 N N . ALA F 2 203 ? 148.145 145.188 144.157 1.00 35.89 203 ALA B N 1
ATOM 11375 C CA . ALA F 2 203 ? 148.134 144.388 145.368 1.00 35.89 203 ALA B CA 1
ATOM 11376 C C . ALA F 2 203 ? 148.474 142.955 144.991 1.00 35.89 203 ALA B C 1
ATOM 11377 O O . ALA F 2 203 ? 147.972 142.440 143.988 1.00 35.89 203 ALA B O 1
ATOM 11379 N N . GLY F 2 204 ? 149.331 142.318 145.786 1.00 35.52 204 GLY B N 1
ATOM 11380 C CA . GLY F 2 204 ? 149.791 140.986 145.440 1.00 35.52 204 GLY B CA 1
ATOM 11381 C C . GLY F 2 204 ? 148.686 139.962 145.318 1.00 35.52 204 GLY B C 1
ATOM 11382 O O . GLY F 2 204 ? 148.810 139.024 144.526 1.00 35.52 204 GLY B O 1
ATOM 11383 N N . TYR F 2 205 ? 147.607 140.123 146.076 1.00 33.42 205 TYR B N 1
ATOM 11384 C CA . TYR F 2 205 ? 146.502 139.182 146.042 1.00 33.42 205 TYR B CA 1
ATOM 11385 C C . TYR F 2 205 ? 145.456 139.515 144.989 1.00 33.42 205 TYR B C 1
ATOM 11386 O O . TYR F 2 205 ? 144.566 138.694 144.749 1.00 33.42 205 TYR B O 1
ATOM 11395 N N . LEU F 2 206 ? 145.537 140.684 144.357 1.00 31.68 206 LEU B N 1
ATOM 11396 C CA . LEU F 2 206 ? 144.614 141.059 143.296 1.00 31.68 206 LEU B CA 1
ATOM 11397 C C . LEU F 2 206 ? 145.205 140.882 141.912 1.00 31.68 206 LEU B C 1
ATOM 11398 O O . LEU F 2 206 ? 144.498 141.082 140.923 1.00 31.68 206 LEU B O 1
ATOM 11403 N N . MET F 2 207 ? 146.472 140.523 141.819 1.00 31.15 207 MET B N 1
ATOM 11404 C CA . MET F 2 207 ? 147.103 140.236 140.540 1.00 31.15 207 MET B CA 1
ATOM 11405 C C . MET F 2 207 ? 146.422 139.099 139.784 1.00 31.15 207 MET B C 1
ATOM 11406 O O . MET F 2 207 ? 146.493 139.077 138.551 1.00 31.15 207 MET B O 1
ATOM 11411 N N . PRO F 2 208 ? 145.771 138.137 140.447 1.00 28.48 208 PRO B N 1
ATOM 11412 C CA . PRO F 2 208 ? 144.942 137.188 139.693 1.00 28.48 208 PRO B CA 1
ATOM 11413 C C . PRO F 2 208 ? 143.897 137.846 138.817 1.00 28.48 208 PRO B C 1
ATOM 11414 O O . PRO F 2 208 ? 143.541 137.276 137.783 1.00 28.48 208 PRO B O 1
ATOM 11418 N N . PHE F 2 209 ? 143.398 139.026 139.182 1.00 28.40 209 PHE B N 1
ATOM 11419 C CA . PHE F 2 209 ? 142.451 139.734 138.329 1.00 28.40 209 PHE B CA 1
ATOM 11420 C C . PHE F 2 209 ? 143.121 140.416 137.148 1.00 28.40 209 PHE B C 1
ATOM 11421 O O . PHE F 2 209 ? 142.432 140.778 136.193 1.00 28.40 209 PHE B O 1
ATOM 11429 N N . PHE F 2 210 ? 144.439 140.603 137.190 1.00 28.76 210 PHE B N 1
ATOM 11430 C CA . PHE F 2 210 ? 145.152 141.099 136.020 1.00 28.76 210 PHE B CA 1
ATOM 11431 C C . PHE F 2 210 ? 145.208 140.035 134.937 1.00 28.76 210 PHE B C 1
ATOM 11432 O O . PHE F 2 210 ? 144.629 140.200 133.858 1.00 28.76 210 PHE B O 1
ATOM 11440 N N . TYR F 2 211 ? 145.859 138.909 135.229 1.00 27.75 211 TYR B N 1
ATOM 11441 C CA . TYR F 2 211 ? 146.010 137.817 134.280 1.00 27.75 211 TYR B CA 1
ATOM 11442 C C . TYR F 2 211 ? 144.687 137.198 133.872 1.00 27.75 211 TYR B C 1
ATOM 11443 O O . TYR F 2 211 ? 144.637 136.496 132.861 1.00 27.75 211 TYR B O 1
ATOM 11452 N N . LEU F 2 212 ? 143.628 137.410 134.640 1.00 26.46 212 LEU B N 1
ATOM 11453 C CA . LEU F 2 212 ? 142.298 137.025 134.203 1.00 26.46 212 LEU B CA 1
ATOM 11454 C C . LEU F 2 212 ? 141.739 137.971 133.157 1.00 26.46 212 LEU B C 1
ATOM 11455 O O . LEU F 2 212 ? 141.175 137.514 132.160 1.00 26.46 212 LEU B O 1
ATOM 11460 N N . GLY F 2 213 ? 141.893 139.281 133.353 1.00 27.55 213 GLY B N 1
ATOM 11461 C CA . GLY F 2 213 ? 141.494 140.218 132.323 1.00 27.55 213 GLY B CA 1
ATOM 11462 C C . GLY F 2 213 ? 142.429 140.249 131.145 1.00 27.55 213 GLY B C 1
ATOM 11463 O O . GLY F 2 213 ? 142.096 140.834 130.114 1.00 27.55 213 GLY B O 1
ATOM 11464 N N . PHE F 2 214 ? 143.598 139.630 131.286 1.00 30.84 214 PHE B N 1
ATOM 11465 C CA . PHE F 2 214 ? 144.519 139.480 130.168 1.00 30.84 214 PHE B CA 1
ATOM 11466 C C . PHE F 2 214 ? 144.054 138.373 129.232 1.00 30.84 214 PHE B C 1
ATOM 11467 O O . PHE F 2 214 ? 143.783 138.618 128.052 1.00 30.84 214 PHE B O 1
ATOM 11475 N N . VAL F 2 215 ? 143.910 137.155 129.759 1.00 30.61 215 VAL B N 1
ATOM 11476 C CA . VAL F 2 215 ? 143.550 136.010 128.932 1.00 30.61 215 VAL B CA 1
ATOM 11477 C C . VAL F 2 215 ? 142.196 136.220 128.274 1.00 30.61 215 VAL B C 1
ATOM 11478 O O . VAL F 2 215 ? 142.030 135.965 127.076 1.00 30.61 215 VAL B O 1
ATOM 11482 N N . THR F 2 216 ? 141.211 136.710 129.028 1.00 30.20 216 THR B N 1
ATOM 11483 C CA . THR F 2 216 ? 139.892 136.930 128.449 1.00 30.20 216 THR B CA 1
ATOM 11484 C C . THR F 2 216 ? 139.903 137.977 127.351 1.00 30.20 216 THR B C 1
ATOM 11485 O O . THR F 2 216 ? 138.922 138.074 126.611 1.00 30.20 216 THR B O 1
ATOM 11489 N N . ALA F 2 217 ? 140.964 138.769 127.233 1.00 30.93 217 ALA B N 1
ATOM 11490 C CA . ALA F 2 217 ? 141.076 139.665 126.096 1.00 30.93 217 ALA B CA 1
ATOM 11491 C C . ALA F 2 217 ? 141.611 138.967 124.861 1.00 30.93 217 ALA B C 1
ATOM 11492 O O . ALA F 2 217 ? 141.199 139.308 123.750 1.00 30.93 217 ALA B O 1
ATOM 11494 N N . ALA F 2 218 ? 142.499 137.991 125.030 1.00 32.13 218 ALA B N 1
ATOM 11495 C CA . ALA F 2 218 ? 143.108 137.330 123.885 1.00 32.13 218 ALA B CA 1
ATOM 11496 C C . ALA F 2 218 ? 142.094 136.535 123.076 1.00 32.13 218 ALA B C 1
ATOM 11497 O O . ALA F 2 218 ? 142.111 136.578 121.843 1.00 32.13 218 ALA B O 1
ATOM 11499 N N . PHE F 2 219 ? 141.196 135.820 123.749 1.00 31.66 219 PHE B N 1
ATOM 11500 C CA . PHE F 2 219 ? 140.362 134.819 123.106 1.00 31.66 219 PHE B CA 1
ATOM 11501 C C . PHE F 2 219 ? 138.885 135.155 123.081 1.00 31.66 219 PHE B C 1
ATOM 11502 O O . PHE F 2 219 ? 138.076 134.252 122.855 1.00 31.66 219 PHE B O 1
ATOM 11510 N N . THR F 2 220 ? 138.507 136.397 123.333 1.00 31.65 220 THR B N 1
ATOM 11511 C CA . THR F 2 220 ? 137.108 136.783 123.375 1.00 31.65 220 THR B CA 1
ATOM 11512 C C . THR F 2 220 ? 136.967 138.146 122.711 1.00 31.65 220 THR B C 1
ATOM 11513 O O . THR F 2 220 ? 137.940 138.898 122.608 1.00 31.65 220 THR B O 1
ATOM 11517 N N . ASN F 2 221 ? 135.762 138.458 122.239 1.00 33.58 221 ASN B N 1
ATOM 11518 C CA . ASN F 2 221 ? 135.498 139.704 121.523 1.00 33.58 221 ASN B CA 1
ATOM 11519 C C . ASN F 2 221 ? 134.633 140.673 122.319 1.00 33.58 221 ASN B C 1
ATOM 11520 O O . ASN F 2 221 ? 133.738 141.305 121.758 1.00 33.58 221 ASN B O 1
ATOM 11525 N N . PHE F 2 222 ? 134.866 140.813 123.622 1.00 29.38 222 PHE B N 1
ATOM 11526 C CA . PHE F 2 222 ? 134.171 141.836 124.387 1.00 29.38 222 PHE B CA 1
ATOM 11527 C C . PHE F 2 222 ? 134.657 143.228 123.994 1.00 29.38 222 PHE B C 1
ATOM 11528 O O . PHE F 2 222 ? 135.737 143.401 123.426 1.00 29.38 222 PHE B O 1
ATOM 11536 N N . ASN F 2 223 ? 133.843 144.230 124.315 1.00 31.46 223 ASN B N 1
ATOM 11537 C CA . ASN F 2 223 ? 134.236 145.624 124.172 1.00 31.46 223 ASN B CA 1
ATOM 11538 C C . ASN F 2 223 ? 135.133 145.997 125.342 1.00 31.46 223 ASN B C 1
ATOM 11539 O O . ASN F 2 223 ? 135.605 145.142 126.093 1.00 31.46 223 ASN B O 1
ATOM 11544 N N . LEU F 2 224 ? 135.380 147.289 125.514 1.00 32.43 224 LEU B N 1
ATOM 11545 C CA . LEU F 2 224 ? 135.857 147.784 126.792 1.00 32.43 224 LEU B CA 1
ATOM 11546 C C . LEU F 2 224 ? 134.722 148.189 127.714 1.00 32.43 224 LEU B C 1
ATOM 11547 O O . LEU F 2 224 ? 134.930 148.265 128.927 1.00 32.43 224 LEU B O 1
ATOM 11552 N N . VAL F 2 225 ? 133.529 148.433 127.175 1.00 29.10 225 VAL B N 1
ATOM 11553 C CA . VAL F 2 225 ? 132.361 148.600 128.031 1.00 29.10 225 VAL B CA 1
ATOM 11554 C C . VAL F 2 225 ? 132.001 147.277 128.690 1.00 29.10 225 VAL B C 1
ATOM 11555 O O . VAL F 2 225 ? 131.734 147.219 129.895 1.00 29.10 225 VAL B O 1
ATOM 11559 N N . ALA F 2 226 ? 131.997 146.192 127.915 1.00 27.61 226 ALA B N 1
ATOM 11560 C CA . ALA F 2 226 ? 131.737 144.876 128.479 1.00 27.61 226 ALA B CA 1
ATOM 11561 C C . ALA F 2 226 ? 132.810 144.449 129.470 1.00 27.61 226 ALA B C 1
ATOM 11562 O O . ALA F 2 226 ? 132.479 143.859 130.501 1.00 27.61 226 ALA B O 1
ATOM 11564 N N . LEU F 2 227 ? 134.076 144.730 129.188 1.00 26.83 227 LEU B N 1
ATOM 11565 C CA . LEU F 2 227 ? 135.152 144.442 130.124 1.00 26.83 227 LEU B CA 1
ATOM 11566 C C . LEU F 2 227 ? 135.170 145.397 131.303 1.00 26.83 227 LEU B C 1
ATOM 11567 O O . LEU F 2 227 ? 135.831 145.108 132.302 1.00 26.83 227 LEU B O 1
ATOM 11572 N N . GLY F 2 228 ? 134.480 146.527 131.211 1.00 25.84 228 GLY B N 1
ATOM 11573 C CA . GLY F 2 228 ? 134.390 147.429 132.338 1.00 25.84 228 GLY B CA 1
ATOM 11574 C C . GLY F 2 228 ? 133.187 147.125 133.198 1.00 25.84 228 GLY B C 1
ATOM 11575 O O . GLY F 2 228 ? 133.116 147.549 134.352 1.00 25.84 228 GLY B O 1
ATOM 11576 N N . VAL F 2 229 ? 132.230 146.389 132.642 1.00 24.14 229 VAL B N 1
ATOM 11577 C CA . VAL F 2 229 ? 131.064 145.930 133.383 1.00 24.14 229 VAL B CA 1
ATOM 11578 C C . VAL F 2 229 ? 131.325 144.594 134.065 1.00 24.14 229 VAL B C 1
ATOM 11579 O O . VAL F 2 229 ? 130.950 144.402 135.223 1.00 24.14 229 VAL B O 1
ATOM 11583 N N . ILE F 2 230 ? 131.970 143.662 133.365 1.00 23.92 230 ILE B N 1
ATOM 11584 C CA . ILE F 2 230 ? 132.387 142.425 134.008 1.00 23.92 230 ILE B CA 1
ATOM 11585 C C . ILE F 2 230 ? 133.332 142.725 135.158 1.00 23.92 230 ILE B C 1
ATOM 11586 O O . ILE F 2 230 ? 133.272 142.072 136.203 1.00 23.92 230 ILE B O 1
ATOM 11591 N N . GLY F 2 231 ? 134.204 143.722 134.999 1.00 24.73 231 GLY B N 1
ATOM 11592 C CA . GLY F 2 231 ? 135.092 144.091 136.085 1.00 24.73 231 GLY B CA 1
ATOM 11593 C C . GLY F 2 231 ? 134.352 144.545 137.329 1.00 24.73 231 GLY B C 1
ATOM 11594 O O . GLY F 2 231 ? 134.671 144.112 138.436 1.00 24.73 231 GLY B O 1
ATOM 11595 N N . THR F 2 232 ? 133.352 145.418 137.170 1.00 25.06 232 THR B N 1
ATOM 11596 C CA . THR F 2 232 ? 132.618 145.895 138.337 1.00 25.06 232 THR B CA 1
ATOM 11597 C C . THR F 2 232 ? 131.755 144.807 138.945 1.00 25.06 232 THR B C 1
ATOM 11598 O O . THR F 2 232 ? 131.588 144.770 140.166 1.00 25.06 232 THR B O 1
ATOM 11602 N N . VAL F 2 233 ? 131.193 143.922 138.125 1.00 24.73 233 VAL B N 1
ATOM 11603 C CA . VAL F 2 233 ? 130.436 142.806 138.677 1.00 24.73 233 VAL B CA 1
ATOM 11604 C C . VAL F 2 233 ? 131.342 141.908 139.505 1.00 24.73 233 VAL B C 1
ATOM 11605 O O . VAL F 2 233 ? 131.003 141.526 140.631 1.00 24.73 233 VAL B O 1
ATOM 11609 N N . MET F 2 234 ? 132.521 141.584 138.977 1.00 26.67 234 MET B N 1
ATOM 11610 C CA . MET F 2 234 ? 133.489 140.794 139.720 1.00 26.67 234 MET B CA 1
ATOM 11611 C C . MET F 2 234 ? 133.920 141.480 141.003 1.00 26.67 234 MET B C 1
ATOM 11612 O O . MET F 2 234 ? 134.018 140.819 142.038 1.00 26.67 234 MET B O 1
ATOM 11617 N N . ALA F 2 235 ? 134.176 142.788 140.962 1.00 26.99 235 ALA B N 1
ATOM 11618 C CA . ALA F 2 235 ? 134.564 143.515 142.163 1.00 26.99 235 ALA B CA 1
ATOM 11619 C C . ALA F 2 235 ? 133.466 143.526 143.213 1.00 26.99 235 ALA B C 1
ATOM 11620 O O . ALA F 2 235 ? 133.744 143.284 144.392 1.00 26.99 235 ALA B O 1
ATOM 11622 N N . VAL F 2 236 ? 132.222 143.789 142.815 1.00 27.46 236 VAL B N 1
ATOM 11623 C CA . VAL F 2 236 ? 131.129 143.793 143.779 1.00 27.46 236 VAL B CA 1
ATOM 11624 C C . VAL F 2 236 ? 130.959 142.416 144.400 1.00 27.46 236 VAL B C 1
ATOM 11625 O O . VAL F 2 236 ? 130.764 142.293 145.612 1.00 27.46 236 VAL B O 1
ATOM 11629 N N . LEU F 2 237 ? 131.038 141.357 143.591 1.00 27.12 237 LEU B N 1
ATOM 11630 C CA . LEU F 2 237 ? 130.866 140.021 144.150 1.00 27.12 237 LEU B CA 1
ATOM 11631 C C . LEU F 2 237 ? 132.038 139.614 145.029 1.00 27.12 237 LEU B C 1
ATOM 11632 O O . LEU F 2 237 ? 131.847 138.887 146.007 1.00 27.12 237 LEU B O 1
ATOM 11637 N N . TYR F 2 238 ? 133.254 140.053 144.704 1.00 29.29 238 TYR B N 1
ATOM 11638 C CA . TYR F 2 238 ? 134.379 139.763 145.583 1.00 29.29 238 TYR B CA 1
ATOM 11639 C C . TYR F 2 238 ? 134.229 140.474 146.920 1.00 29.29 238 TYR B C 1
ATOM 11640 O O . TYR F 2 238 ? 134.523 139.896 147.971 1.00 29.29 238 TYR B O 1
ATOM 11649 N N . ILE F 2 239 ? 133.781 141.730 146.905 1.00 32.57 239 ILE B N 1
ATOM 11650 C CA . ILE F 2 239 ? 133.558 142.438 148.161 1.00 32.57 239 ILE B CA 1
ATOM 11651 C C . ILE F 2 239 ? 132.402 141.815 148.931 1.00 32.57 239 ILE B C 1
ATOM 11652 O O . ILE F 2 239 ? 132.380 141.843 150.166 1.00 32.57 239 ILE B O 1
ATOM 11657 N N . GLN F 2 240 ? 131.429 141.244 148.223 1.00 30.28 240 GLN B N 1
ATOM 11658 C CA . GLN F 2 240 ? 130.295 140.595 148.871 1.00 30.28 240 GLN B CA 1
ATOM 11659 C C . GLN F 2 240 ? 130.721 139.326 149.597 1.00 30.28 240 GLN B C 1
ATOM 11660 O O . GLN F 2 240 ? 130.230 139.039 150.693 1.00 30.28 240 GLN B O 1
ATOM 11666 N N . LEU F 2 241 ? 131.614 138.561 148.993 1.00 31.44 241 LEU B N 1
ATOM 11667 C CA . LEU F 2 241 ? 132.305 137.436 149.606 1.00 31.44 241 LEU B CA 1
ATOM 11668 C C . LEU F 2 241 ? 133.515 137.984 150.365 1.00 31.44 241 LEU B C 1
ATOM 11669 O O . LEU F 2 241 ? 133.513 139.146 150.778 1.00 31.44 241 LEU B O 1
ATOM 11674 N N . SER F 2 242 ? 134.529 137.154 150.605 1.00 40.75 242 SER B N 1
ATOM 11675 C CA . SER F 2 242 ? 135.737 137.598 151.298 1.00 40.75 242 SER B CA 1
ATOM 11676 C C . SER F 2 242 ? 135.423 137.987 152.732 1.00 40.75 242 SER B C 1
ATOM 11677 O O . SER F 2 242 ? 135.286 139.176 153.037 1.00 40.75 242 SER B O 1
ATOM 11680 N N . PRO F 2 243 ? 135.295 137.011 153.634 1.00 50.79 243 PRO B N 1
ATOM 11681 C CA . PRO F 2 243 ? 134.742 137.285 154.966 1.00 50.79 243 PRO B CA 1
ATOM 11682 C C . PRO F 2 243 ? 135.550 138.279 155.787 1.00 50.79 243 PRO B C 1
ATOM 11683 O O . PRO F 2 243 ? 135.245 138.490 156.964 1.00 50.79 243 PRO B O 1
ATOM 11687 N N . LYS F 2 244 ? 136.585 138.881 155.200 1.00 51.29 244 LYS B N 1
ATOM 11688 C CA . LYS F 2 244 ? 137.243 139.997 155.867 1.00 51.29 244 LYS B CA 1
ATOM 11689 C C . LYS F 2 244 ? 136.248 141.099 156.207 1.00 51.29 244 LYS B C 1
ATOM 11690 O O . LYS F 2 244 ? 136.396 141.794 157.218 1.00 51.29 244 LYS B O 1
ATOM 11696 N N . TYR F 2 245 ? 135.218 141.265 155.384 1.00 49.98 245 TYR B N 1
ATOM 11697 C CA . TYR F 2 245 ? 134.162 142.227 155.655 1.00 49.98 245 TYR B CA 1
ATOM 11698 C C . TYR F 2 245 ? 132.976 141.618 156.387 1.00 49.98 245 TYR B C 1
ATOM 11699 O O . TYR F 2 245 ? 131.996 142.324 156.637 1.00 49.98 245 TYR B O 1
ATOM 11708 N N . ASN F 2 246 ? 133.031 140.330 156.727 1.00 55.15 246 ASN B N 1
ATOM 11709 C CA . ASN F 2 246 ? 131.973 139.709 157.517 1.00 55.15 246 ASN B CA 1
ATOM 11710 C C . ASN F 2 246 ? 132.304 139.744 159.005 1.00 55.15 246 ASN B C 1
ATOM 11711 O O . ASN F 2 246 ? 131.538 140.287 159.808 1.00 55.15 246 ASN B O 1
ATOM 11716 N N . ARG F 2 247 ? 133.404 139.143 159.406 1.00 61.72 247 ARG B N 1
ATOM 11717 C CA . ARG F 2 247 ? 133.639 139.073 160.829 1.00 61.72 247 ARG B CA 1
ATOM 11718 C C . ARG F 2 247 ? 135.039 139.254 161.322 1.00 61.72 247 ARG B C 1
ATOM 11719 O O . ARG F 2 247 ? 135.990 139.351 160.559 1.00 61.72 247 ARG B O 1
ATOM 11727 N N . VAL F 2 248 ? 135.128 139.236 162.643 1.00 66.70 248 VAL B N 1
ATOM 11728 C CA . VAL F 2 248 ? 136.377 139.406 163.369 1.00 66.70 248 VAL B CA 1
ATOM 11729 C C . VAL F 2 248 ? 136.990 138.046 163.692 1.00 66.70 248 VAL B C 1
ATOM 11730 O O . VAL F 2 248 ? 136.357 137.204 164.328 1.00 66.70 248 VAL B O 1
#

Secondary structure (DSSP, 8-state):
---HHHHHHHHHHHHHHHHHHHH-SS--SSTTHHHHHHHHHHS-SHHHHHHHHHHHHHHTT----SS-----TTTTTTHHHIIIIITT--HHHHHHHHHHHHHHHHHHHHHHHHHGGGGTTTTHHHHTT--SHHHHHHHTTTTTTTGGGSSSHHHHSTTTSSSHHHHHHTS-S-HHHHHHHHHHTTTTHHHHHHHHHHHT--TTTTHHHHHHHHHHHS----HHHHHHHHHHHHHHHHHSSGGGT--/----HHHHHHHHHHHTT-S-S--SSSTTHHHHHHHHHHHHHHH--S-TTTT-HHHHHSSS---S-SSTTHHHHHHHHHHHHHHHTS----SHHHHHHHHHHHHHHHHHHHHHIIIIIHHHHHHHTTSSTTT-SSSSTTHHHHHHHHHTTTTTHHHHHHHHSS-GGGHHHHTTTHHHHHHHHHHHHHHHHHHHHHHHS-------B------TTT-----BHHHHHHHH-TTHHHHHHHHHHHHHGGGT--GGGTHHHHHHHHHHTTTTTSS--/---HHHHHHHHHHHHHHHHHHHH-SS--SSTTHHHHHHHHHHS-SHHHHHHHHHHHHHHTT----SS-----TTTTTTHHHIIIIITT--HHHHHHHHHHHHHHHHHHHHHHHHHGGGGTTTTHHHHTT--SHHHHHHHTTTTTTTGGGSSSHHHHSTTTSSSHHHHHHTS-S-HHHHHHHHHHTTTTHHHHHHHHHHHT--TTTTHHHHHHHHHHHS----HHHHHHHHHHHHHHHHHSSGGGT--/----HHHHHHHHHHHTT-S-S--SSSTTHHHHHHHHHHHHHHH--S-TTTT-HHHHHSSS---S-SSTTHHHHHHHHHHHHHHHTS----SHHHHHHHHHHHHHHHHHHHHHIIIIIHHHHHHHTTSSTTT-SSSSTTHHHHHHHHHTTTTTHHHHHHHHSS-GGGHHHHTTTHHHHHHHHHHHHHHHHHHHHHHHS-------B------TTT-----BHHHHHHHH-TTHHHHHHHHHHHHHGGGT--GGGTHHHHHHHHHHTTTTTSS--/---HHHHHHHHHHHHHHHHHHHH-SS--SSTTHHHHHHHHHHS-SHHHHHHHHHHHHHHTT----SS-----TTTTTTHHHIIIIITT--HHHHHHHHHHHHHHHHHHHHHHHHHGGGGTTTTHHHHTT--SHHHHHHHTTTTTTTGGGSSSHHHHSTTTSSSHHHHHHTS-S-HHHHHHHHHHTTTTHHHHHHHHHHHT--TTTTHHHHHHHHHHHS----HHHHHHHHHHHHHHHHHSSGGGT--/----HHHHHHHHHHHTT-S-S--SSSTTHHHHHHHHHHHHHHH--S-TTTT-HHHHHSSS---S-SSTTHHHHHHHHHHHHHHHTS----SHHHHHHHHHHHHHHHHHHHHHIIIIIHHHHHHHTTSSTTT-SSSSTTHHHHHHHHHTTTTTHHHHHHHHSS-GGGHHHHTTTHHHHHHHHHHHHHHHHHHHHHHHS-------B------TTT-----BHHHHHHHH-TTHHHHHHHHHHHHHGGGT--GGGTHHHHHHHHHHTTTTTSS--

B-factor: mean 58.92, std 20.2, range [23.92, 148.82]

InterPro domains:
  IPR004700 Phosphotransferase system, mannose/fructose/sorbose family, IIC subunit [PF03609] (6-236)
  IPR004700 Phosphotransferase system, mannose/fructose/sorbose family, IIC subunit [PS51106] (3-237)
  IPR004700 Phosphotransferase system, mannose/fructose/sorbose family, IIC subunit [TIGR00822] (1-266)
  IPR050303 GatZ/KbaZ carbohydrate metabolism [PTHR32502] (6-244)

Foldseek 3Di:
DCQDPVLLVVLLVQLVPQFPPQDPQAGSLVSLLSSCVSVLPVLDDDDDVSPCVNVVSNVHHQDADSQLCQLLLLQLSLVVCCCRVVVVDDDVVSVVVSVVCSPPRRVLVCCFCVNQNQVVLLVVLVVQVVPHPCCRVPSSVVVRVVVSSCSRSVNNVVSNVDYPPCVVVCVPDVSVVVNVVRVVNRVVVVVVCLAPVDDWDFQAWDDADDDDVGPRPTDHVQNVVVVPPNRVPSVVVCVVVVVVVVVVDDPVVVVVVVVVCVVVCVVPRGTDD/DDDPQLLVQLLVLLLVLQLCLVVVDPPSLALQVSQQSNCVSLDHRPQSNVLRVLQVLLVQLQDDDDPNHGLRSSLLNSLLVCCPSVQDDDSLVSSVVSNVRSNVVVVVVVVLVVVLVVLVVQVVVAVVPDDCVSVVVSVVVSSSVRSCVSSVVSSVSNVVSPDCVVSVVVPPCDPVVSVVRVVCSVVSSVVSVVSVCVVVPDPVCCVVVVVLVVCVVPHDDDVVRVVVVVVVVVVVVVVDDCVVVDD/DCQDPVLLVVLLVQLVPQFPPQDPQAGSLVSLLSSCVSVLPVLDDDDDVSPCVNVVSNVHHQDADSQLCQLLLLQLSLVVCCCRVVVVDDDVVSVVVSVVCSPPRRVLVCCFCVNQNQVVLLVVLVVQVVPHPCCRVPSSVVVRVVVSSCSRSVNNVVSNVDYPPCVVVCVPDVSVVVNVVRVVNRVVVVVVCLAPVDDWDFQAWDDADDDDVGPRPTDHVQNVVVVPPNRVPSVVVCVVVVVVVVVVDDPVVVVVVVVVCVVVCVVPRGTDD/DDDPQLLVQLLVLLLVLQLCLVVVDPPSLALQVSQQSNCVSLDHRPQSNVLRVLQVLLVQLQDDDDPNHGLRSSLLNSLLVCCPSVQDDDSLVSSVVSNVRSNVVVVVVVVLVVVLVVLVVQVVVAVVPDDCVSVVVSVVVSSSVRSCVSSVVSSVSNVVSPDCVVSVVVPPCDPVVSVVRVVCSVVSSVVSVVSVCVVVPDPVCCVVVVVLVVCVVPHDDDVVRVVVVVVVVVVVVVVDDCVVPDD/DCQDPVLLVVLLVQLVPQFPPQDPQAGSLVSLLSSCVSVLPVLDDDDDVSPCVNVVSNVHHQDADSQLCQLLLLQLSLVVCCCRVVVVDDDVVSVVVSVVCSPPRRVLVCCFCVNQNQVVLLVVLVVQVVPHPCCRVPSSVVVRVVVSSCSRSVNNVVSNVDYPPCVVVCVPDVSVVVNVVRVVNRVVVVVVCLAPVDDWDFQAWDDADDDDVGPRPTDHVQNVVVVPPNRVPSVVVCVVVVVVVVVVDDPVVVVVVVVVCVVVCVVPRGTDD/DDDPQLLVQLLVLLLVLQLCLVVVDPPSLALQVSQQSNCVSLDHRPQSNVLRVLQVLLVQLQDDDDPNHGLRSSLLNSLLVCCPSVQDDDSLVSSVVSNVRSNVVVVVVVVLVVVLVVLVVQVVVAVVPDDCVSVVVSVVVSSSVRSCVSSVVSSVSNVVSPDCVVSVVVPPCDPVVSVVRVVCSVVSSVVSVVSVCVVVPDPVCCVVVVVLVVCVVPHDDDVVRVVVVVVVVVVVVVVDDCVVVDD

Nearest PDB structures (foldseek):
  6k1h-assembly1_Z  TM=1.004E+00  e=2.326E-44  Escherichia coli str. K-12 substr. MG1655
  7dyr-assembly1_F  TM=5.884E-01  e=2.342E-33  Escherichia coli K-12
  8hfs-assembly1_D  TM=8.207E-01  e=6.017E-22  Lactococcus lactis subsp. lactis KF147
  7xtg-assembly1_Z  TM=6.983E-01  e=2.720E-21  Listeria monocytogenes
  7vly-assembly1_D  TM=6.039E-01  e=1.246E-21  Listeria monocytogenes

Radius of gyration: 39.62 Å; Cα contacts (8 Å, |Δi|>4): 2556; chains: 6; bounding box: 108×104×77 Å

Solvent-accessible surface area: 63330 Å² total; per-residue (Å²): 126,140,14,55,121,74,8,10,156,25,0,26,121,74,0,24,52,0,10,1,1,14,0,60,84,38,16,3,0,0,0,0,5,13,0,0,4,12,0,6,130,116,9,31,99,128,82,140,127,18,30,89,2,4,73,12,5,2,116,88,79,3,31,8,4,2,0,20,0,0,48,0,0,0,5,0,0,12,7,0,31,80,59,34,52,50,62,116,173,38,80,56,53,0,20,40,31,6,70,44,27,31,47,83,18,28,52,23,0,22,32,19,14,8,0,6,15,4,0,6,32,0,0,17,0,0,23,12,0,58,88,16,44,70,40,0,6,81,22,0,55,82,73,0,12,101,50,1,53,62,32,0,82,155,10,0,38,100,9,63,88,63,20,64,122,67,32,178,85,74,54,49,38,90,42,108,79,86,40,22,14,12,12,0,25,0,0,4,0,0,0,0,0,0,9,95,67,16,106,17,50,28,58,79,81,91,49,156,115,38,86,114,146,65,146,103,78,76,51,23,40,25,62,58,38,63,60,29,17,51,3,46,29,8,18,104,45,1,59,52,4,3,148,60,21,134,115,190,61,91,26,27,178,13,2,62,33,18,32,90,88,0,58,62,6,81,73,92,34,78,25,6,128,195,42,67,94,136,45,34,89,84,1,44,79,12,0,22,69,0,0,44,3,5,4,16,7,0,70,0,40,6,0,0,0,12,0,0,9,49,0,0,86,29,16,42,112,72,146,47,0,0,60,1,0,0,34,5,0,8,5,0,0,2,8,26,26,70,52,45,60,27,3,13,5,2,0,4,2,0,0,5,0,0,0,22,12,31,14,6,145,54,60,50,13,18,4,15,12,56,2,10,81,34,0,39,40,0,40,88,48,9,65,86,3,6,74,102,6,33,64,42,2,101,47,0,46,165,12,5,106,124,23,64,6,73,38,1,18,185,35,1,29,48,4,9,121,67,5,1,84,104,5,0,78,37,0,32,116,32,4,98,58,6,65,60,71,143,46,60,97,157,45,97,90,64,75,144,90,42,27,58,0,31,69,13,0,36,9,5,1,5,0,1,2,0,0,42,0,0,41,57,7,94,24,70,104,1,14,17,5,1,71,19,0,4,1,25,3,20,27,26,104,28,36,7,21,0,4,8,40,17,0,54,8,38,6,74,21,14,24,49,13,10,3,146,61,70,54,188,126,140,13,57,119,75,9,10,155,26,0,26,120,73,0,24,52,0,10,0,1,14,0,60,82,39,16,3,0,0,0,0,5,13,0,0,4,13,0,6,130,115,9,32,100,129,82,143,127,19,30,89,2,4,73,13,6,1,116,89,79,2,32,8,4,4,0,20,0,0,46,0,0,0,4,0,0,12,7,1,31,81,60,34,52,50,62,118,174,38,80,56,53,0,19,40,31,4,68,44,28,31,46,81,19,28,52,21,0,21,33,18,13,10,0,6,15,4,0,6,32,0,0,17,0,0,22,12,0,58,89,17,43,68,40,0,5,79,20,0,54,82,72,0,12,101,49,0,53,61,33,1,82,154,10,0,37,100,9,62,86,64,20,63,120,67,35,180,85,72,54,49,38,91,42,109,78,86,39,24,13,13,12,0,24,0,0,4,0,0,0,0,0,0,9,93,66,16,107,17,50,29,58,77,81,90,49,158,114,38,86,113,146,67,145,102,79,76,51,23,39,26,60,58,38,63,57,29,18,52,2,44,29,8,18,106,45,0,60,51,4,2,148,60,22,133,117,191,59,90,26,27,176,13,1,61,34,17,33,90,88,0,56,64,6,80,72,90,33,79,26,5,128,192,43,68,95,136,44,33,90,84,1,44,79,12,0,22,70,0,0,42,3,4,4,17,7,0,72,0,40,6,0,0,0,11,0,0,9,49,0,0,85,29,16,40,112,73,145,48,0,0,62,1,0,0,35,5,0,8,6,0,0,2,8,24,27,72,52,44,59,26,3,13,4,1,0,4,2,0,0,5,0,0,0,23,12,30,14,7,145,56,58,50,12,18,4,15,12,58,2,10,79,34,0,40,40,0,40,86,48,10,64,85,3,7,74,100,6,32,64,41,2,100,46,0,46,167,12,4,106,124,23,65,5,71,38,1,18,182,35,1,30,48,3,8,120,67,5,1,83,104,6,0,77,37,0,31,116,32,5,98,57,8,64,62,71,144,46,60,99,158,45,97,90,67,73,143,89,41,28,58,0,32,68,13,0,36,9,5,0,5,0,2,2,0,0,43,0,0,42,55,7,94,24,70,102,1,13,17,5,0,69,20,0,4,1,24,3,21,28,25,102,28,35,8,21,0,3,8,40,17,0,55,9,38,6,76,21,13,23,48,13,10,3,143,60,64,58,194,127,142,13,55,118,74,9,10,159,26,0,27,121,73,0,24,52,0,10,0,1,14,0,60,83,39,16,3,0,0,0,0,6,13,0,1,4,13,0,6,130,116,9,32,100,127,83,140,127,20,29,89,2,5,73,12,5,2,117,91,80,3,31,8,4,3,0,21,0,0,47,0,0,0,5,0,0,12,7,1,32,81,59,34,51,50,61,116,172,37,80,56,53,0,19,39,34,5,68,45,27,31,46,81,18,28,51,22,0,21,32,18,13,9,0,6,14,4,0,5,33,0,0,17,0,0,23,13,0,58,87,17,45,69,39,0,6,78,21,0,54,82,72,0,12,101,50,0,52,60,33,0,82,153,10,0,36,100,8,64,88,65,20,62,121,66,32,181,84,74,54,50,38,92,44,109,78,86,36,22,13,13,12,0,24,0,0,4,0,0,0,0,0,0,8,91,64,16,105,18,49,30,56,79,81,90,49,156,115,38,86,113,144,65,146,103,78,77,51,25,40,26,61,59,38,62,59,30,18,51,3,44,28,8,18,106,46,0,60,52,4,2,148,60,21,133,117,191,59,90,26,26,175,12,2,61,33,17,33,90,88,0,57,62,7,80,73,92,34,76,25,4,128,191,41,68,95,137,44,34,90,84,1,45,80,13,0,23,71,0,0,43,3,4,4,17,7,0,70,0,41,6,0,0,0,11,0,0,9,49,0,0,86,29,16,41,109,72,146,48,0,0,60,1,0,0,34,5,0,8,6,0,0,2,9,25,26,71,52,46,59,26,4,12,4,2,0,4,2,0,0,4,0,0,0,24,11,30,13,6,145,55,59,50,14,17,4,14,13,58,3,10,80,34,0,39,40,0,40,88,49,9,65,85,3,7,74,100,6,32,64,40,2,100,46,0,46,166,12,4,107,125,23,64,4,71,39,1,18,182,35,1,29,48,3,9,122,68,4,0,83,106,6,0,78,39,0,32,116,33,4,98,58,7,65,60,73,144,45,62,99,158,46,97,89,66,74,144,92,41,27,58,0,31,68,12,0,37,8,5,1,5,0,1,2,0,0,42,0,0,42,55,7,94,25,70,104,1,14,16,5,0,70,20,0,4,1,25,2,20,25,24,102,28,36,8,21,0,4,8,41,17,0,54,9,39,5,74,21,13,21,48,13,10,3,147,62,70,65,183